Protein 7VQM (pdb70)

Solvent-accessible surface area: 80341 Å² total; per-residue (Å²): 109,85,26,3,3,5,3,82,50,27,167,43,62,58,14,1,17,45,3,33,19,11,17,0,14,10,16,20,0,7,56,23,48,76,75,54,77,18,27,39,134,146,84,132,18,5,22,36,23,98,82,89,183,85,117,77,45,78,20,24,6,32,1,67,67,11,64,52,9,72,4,8,8,1,0,3,34,51,28,67,22,1,40,38,7,35,3,2,0,0,0,8,24,88,18,86,40,104,35,80,134,106,30,65,0,5,0,10,0,13,0,0,13,8,19,0,0,0,1,0,39,26,101,83,34,13,85,22,53,0,1,10,0,4,14,1,16,52,2,24,140,27,25,90,79,140,77,0,13,0,0,0,2,0,8,4,20,20,47,117,52,12,0,25,10,51,7,6,11,12,8,26,7,0,0,0,7,10,48,0,29,2,0,46,3,27,25,16,15,0,23,13,0,17,1,14,6,12,82,125,67,54,162,28,0,77,10,22,0,28,2,18,38,91,70,47,117,31,106,0,28,0,43,1,79,110,0,167,15,119,50,74,41,86,7,79,211,81,0,90,24,126,17,108,12,96,28,152,24,114,65,0,19,18,166,70,39,48,39,4,89,0,40,0,63,2,43,143,5,141,3,95,0,60,1,0,1,8,8,1,52,59,154,41,18,46,0,25,0,24,51,60,32,6,5,0,31,0,0,0,0,5,2,6,12,3,38,48,49,0,12,2,33,20,66,40,21,0,79,39,3,0,32,7,0,104,82,0,24,5,14,0,0,0,0,0,4,0,0,1,4,24,24,1,0,21,5,0,2,129,48,2,0,0,0,0,1,0,0,0,0,7,8,33,6,29,25,147,37,110,102,0,48,54,8,0,78,43,1,0,55,21,0,0,51,9,0,4,0,0,0,0,0,0,0,0,0,0,0,2,25,9,44,102,65,128,42,2,12,92,7,0,92,62,0,51,115,14,0,62,108,37,12,88,21,5,4,0,0,0,1,3,66,56,84,110,144,58,0,85,20,82,18,46,0,18,152,30,2,46,0,2,0,0,4,1,23,0,0,3,90,31,38,51,0,84,41,0,79,147,10,77,31,105,33,59,159,109,41,0,0,0,0,0,9,0,1,0,0,0,22,23,44,62,89,39,69,106,54,29,15,20,0,5,24,0,0,46,30,0,0,71,24,0,11,106,2,0,114,112,16,113,11,11,31,0,0,0,0,11,0,0,5,1,4,26,0,4,27,16,18,13,18,62,22,2,68,7,4,2,6,5,0,0,0,4,14,16,14,28,74,0,83,0,2,105,27,0,67,56,10,0,41,88,18,75,152,151,44,130,49,162,58,223,104,83,25,3,2,5,5,85,54,31,166,44,61,58,14,0,17,44,3,33,20,12,15,0,16,12,15,21,0,9,52,26,57,66,76,52,77,27,24,38,131,137,79,133,20,6,23,37,18,89,83,88,168,83,116,80,46,75,21,26,7,34,1,69,66,12,62,53,9,72,4,8,6,1,0,4,35,52,31,65,26,3,42,37,6,36,7,1,0,0,0,9,23,88,18,97,42,101,36,81,137,107,35,56,0,1,0,11,0,13,0,0,12,7,24,0,0,0,1,0,40,23,98,84,33,13,87,22,53,0,2,9,0,5,12,1,15,46,2,23,142,25,25,92,81,152,80,0,11,0,1,0,2,0,9,3,25,18,41,112,58,14,0,23,12,53,8,6,10,11,10,27,8,0,0,0,7,10,46,0,30,2,1,50,2,27,26,18,11,0,22,13,0,14,0,10,10,14,111,111,58,48,142,25,4,95,8,20,0,28,2,14,35,88,69,42,91,33,103,0,33,5,44,1,58,107,25,185,14,113,32,78,54,88,4,78,195,81,0,87,25,123,12,106,39,91,36,226,22,94,58,0,11,23,145,53,39,51,38,6,87,0,50,0,65,3,46,131,4,151,5,94,1,54,1,1,3,9,17,12,77,55,152,36,21,49,0,19,0,23,52,63,39,4,8,0,27,0,0,0,1,6,2,7,13,3,39,46,52,0,11,2,32,21,67,36,18,0,82,42,3,0,29,7,0,104,80,0,24,7,13,0,1,0,0,0,3,0,1,1,4,22,23,2,0,20,4,0,3,133,52,6,2,0,0,0,0,0,1,0,0,10,11,34,4,28,25,152,40,109,102,0,50,56,8,0,76,43,1,0,50,21,1,0,48,8,0,2,0,1,0,0,0,0,0,1,0,1,0,2,24,12,48,109,64,147,40,1,17,96,6,0,94,72,0,52,121,20,0,58,95,40,11,68,22,8,7,0,0,0,1,4,65,57,72,104,140,57,1,92,24,91,23,51,0,15,153,28,3,53,0,4,0,0,5,2,24,0,0,2,89,33,41,45,0,85,44,0,79,139,6,80,30,110,29,72,147,106,41,0,0,0,0,0,8,0,1,0,0,0,25,24,44,59,89,36,72,102,60,28,18,18,0,5,24,0,0,46,30,0,0,79,21,0,12,110,2,0,108,115,16,117,12,10,27,0,0,0,0,13,0,1,5,1,3,29,0,3,28,15,19,18,16,62,22,2,70,6,4,1,6,6,0,0,1,4,13,14,17,29,91,1,82,0,4,104,26,0,71,61,11,0,56,83,14,55,163,142,44,101,50,168,55,154,103,83,27,2,3,6,4,83,52,26,170,46,63,56,16,0,18,44,2,34,20,11,13,0,17,9,18,22,0,9,56,31,57,79,80,54,77,20,27,39,130,141,75,156,19,6,21,37,21,101,92,90,188,77,103,75,54,83,22,24,7,34,1,70,68,11,62,50,10,66,3,8,8,0,0,4,37,51,30,62,28,1,35,40,7,31,7,1,0,0,0,8,25,85,18,88,39,100,38,75,136,107,31,64,0,2,0,9,0,13,0,0,12,7,22,0,0,0,1,0,42,24,105,79,31,19,82,19,55,0,2,11,0,3,14,1,16,47,2,22,135,26,24,99,76,141,78,0,10,0,0,0,2,0,10,4,25,20,46,115,58,13,0,24,12,51,7,6,10,10,7,28,7,0,0,0,8,12,44,0,29,2,0,50,2,28,26,18,13,0,22,14,0,18,0,12,7,12,93,115,64,53,162,27,0,72,12,24,0,28,3,16,40,89,74,42,117,36,107,2,21,1,40,1,67,105,3,165,10,117,53,81,43,86,2,84,208,85,0,90,19,128,15,116,11,108,27,163,19,97,59,0,14,16,148,59,38,43,41,7,90,1,53,0,78,0,40,134,5,158,6,100,0,58,0,0,2,7,8,8,74,58,150,33,16,44,0,24,0,23,52,68,39,5,5,0,25,0,0,0,0,4,2,6,14,3,33,48,52,0,16,1,33,22,66,41,19,1,90,40,3,0,32,5,0,101,85,0,24,5,17,0,0,0,1,0,4,0,2,1,4,23,19,2,0,21,7,0,2,141,52,2,0,0,0,0,1,0,0,0,0,8,10,33,8,29,25,147,37,106,110,0,49,53,9,0,80,39,0,0,55,21,0,0,52,9,0,4,0,0,0,0,0,0,0,0,0,0,0,2,23,10,46,101,65,149,38,1,15,97,7,0,77,72,0,49,122,26,0,60,126,39,13,68,28,8,8,0,0,0,1,3,62,64,82,111,123,58,0,92,21,85,18,52,0,8,143,29,4,44,0,2,0,0,6,4,23,1,0,3,89,45,39,48,0,84,68,0,70,126,6,77,35,102,33,57,157,107,35,0,1,0,0,0,8,0,2,0,0,0,22,22,44,66,94,36,76,108,50,32,16,18,0,7,23,0,0,46,33,1,0,75,19,1,10,113,2,0,111,115,15,117,9,11,33,0,0,0,0,11,0,0,4,1,3,25,0,4,28,16,19,14,19,65,22,2,65,8,6,1,5,5,0,0,0,4,16,15,13,29,71,1,79,0,4,104,27,0,72,59,10,0,48,80,19,58,149,158,43,114,47,152,36,172,112,75,20,3,1,5,4,85,53,22,171,49,59,60,13,1,17,41,3,33,26,13,15,0,14,10,18,19,0,8,54,22,46,68,82,55,75,18,15,42,137,146,74,120,17,6,20,31,21,105,87,92,186,71,104,82,50,77,18,24,6,36,1,66,70,10,64,53,10,65,4,10,6,1,0,3,34,49,29,62,30,2,43,42,6,32,7,1,0,0,0,6,24,90,19,86,35,101,38,77,133,106,37,58,0,2,0,12,0,12,0,0,10,7,26,0,0,0,2,0,37,26,98,80,26,18,89,22,51,0,1,8,1,5,14,2,14,51,1,26,136,32,23,96,78,148,72,0,11,0,0,0,3,0,10,3,26,22,43,121,54,13,0,22,14,49,7,7,10,8,9,27,7,0,0,0,8,9,46,0,32,1,0,45,2,26,26,16,14,0,26,12,0,14,2,9,6,15,124,103,67,61,168,30,0,100,8,18,0,22,3,19,39,86,71,46,121,37,105,1,26,0,40,2,76,102,14,189,17,118,47,85,42,71,4,54,189,77,0,79,15,113,16,112,10,102,30,211,13,86,53,0,11,16,119,53,40,47,43,5,90,1,50,0,82,2,41,136,6,150,4,89,0,56,2,0,4,7,19,13,77,61,149,34,18,48,0,23,0,27,49,56,42,4,6,0,24,0,0,0,0,6,2,6,12,2,32,48,47,0,14,1,30,20,62,42,19,0,86,39,4,0,30,6,0,102,78,0,24,7,16,0,0,0,1,0,2,0,1,1,4,25,21,1,0,20,4,0,2,131,52,6,3,0,0,0,1,0,0,0,0,8,9,31,5,26,25,149,36,110,101,0,47,56,8,0,80,40,1,0,57,22,0,0,47,7,0,2,0,0,0,0,0,0,0,0,0,1,0,2,27,12,51,109,67,160,39,1,28,98,7,0,88,67,0,55,120,19,0,59,103,35,11,67,24,6,10,0,0,0,0,2,60,59,86,94,126,64,0,94,19,93,20,42,0,17,138,23,3,49,0,4,0,0,6,1,21,0,0,3,86,26,38,40,0,73,62,0,78,149,5,78,33,112,27,72,149,113,40,0,1,0,0,0,8,0,1,0,0,0,22,22,48,62,93,35,75,109,42,32,17,17,0,7,24,0,0,46,28,0,0,74,22,0,13,108,2,0,108,117,11,114,13,10,32,0,0,0,0,11,1,0,6,1,3,28,0,4,29,15,21,15,16,65,21,2,68,8,8,2,6,5,0,0,0,3,15,14,16,30,85,0,84,0,4,103,26,0,73,59,8,0,44,93,12,44,168,152,47,100,40,166,57,187

CATH classification: 2.60.120.260 (+2 more: 2.60.40.10, 3.20.20.80)

Secondary structure (DSSP, 8-state):
-PPPTTGGGS-EEE--EEEEEEEETT-TTTB-TTT--BGGG---SGGG----SSTT---S--GGGSEEEEESS-STTS-GGGTT--SEEEEEEEE-----TT-EEEEEES--BSEEEEEETTEEEEEEE-SSS-EEEE-GGG--SS-EEEEEEEE----TTSSS-S--SS----B--S-EEEEEE-SEEEEEEEEEEETTEEEEEEEEEEEEES----EEEEEEGGGTEEEEEE--TT-EEEEEEE--PPPPBTTB---EEEEEEETTEEEEEEE----EEEETTEEEETTEEE-EEEEEE-SEETTTTEE--SHHHHHHHHHHHHHTT-SEEEE-SSPPPTHHHHHHHHHT-EEEEE---BSS--TT-HHHHHHHHHHHHHHHHHHTT-SSEEEEEEEES----HHHHHHHHHHHHHHHHH--SSEEEEEEE-B--EEB---GGGGG-SSEEEE--TTTTSS-TTHHHH-EE---TTS-EEEEE----B-TT----TTSTBSHHHHHHHHHHHHHHHTT-TTEEEE--S-SB-EE-TT---TTTTTTEE---SB-TTSPBPHHHHHHHHHHHHHHHHT-----/-PPPTTGGGS--EE--EEEEEEE-TT-TTTB-TTT--BGGG---SGGG----SSTT---S--GGGS-EEEESS-SGGG-TTTTT--SEEEEEEEE-----TT-EEEEEES-EESEEEEEETTEEEEEEE-SSS-EEEE-GGG--SS-EEEEEEEE----TTSSS-S--SS----EE-S-EEEEEE-SEEEEEEEEEEETTEEEEEEEEEEEEES----EEEEEEGGGTEEEEEE--TTSEEEEEEE--PPPP-SSS---EEEEEEETTEEEEEEE----EEEETTEEEETTEEE-EEEEEE-SEETTTTEE--SHHHHHHHHHHHHHTT-SEEEE-SSPPPTHHHHHHHHHT-EEEEE---BSS--TT-HHHHHHHHHHHHHHHHHHTT-TTEEEEEEEES----HHHHHHHHHHHHHHHHH--SSEEEEEE--B--EEB---GGGGG-SSEEEE--TTTTSS-TTHHHH-EE---TTS-EEEEE----B-TT----TTSTBSHHHHHHHHHHHHHHHTT-TTEEEE--S-SB-EE-TT---TTTTTTEE---SB-TTS-B-HHHHHHHHHHHHHHHHT-----/----TTGGGS--EE--EEEEEEE-TT-TTTB-TTT--BGGG---SGGG----SSTT---S--GGGSEEEEESS-SGGG-GGGTT--SEEEEEEEE-----TT-EEEEEES-EESEEEEEETTEEEEEEE-SSS-EEEE-TTT--SS-EEEEEEEE----TTSSS-S--SS----EE-S-EEEEEE-SEEEEEEEEEE-TT-TTEEEEEEEEEES----EEEEEEGGGTEEEEEE--TTSEEEEEEE---PPPBTTB---EEEEEEETTEEEEEEE----EEEETTEEEETTEEE-EE--EE-SEETTTTEE--SHHHHHHHHHHHHHTT-SEEEE-SSPPPTHHHHHHHHHT-EEEEE---BSS--TT-HHHHHHHHHHHHHHHHHHTT-TTEEEEEEEES----HHHHHHHHHHHHHHHHH--SSEEEEEE--B--EEB---GGGGG-SSEEEE--TTTTSS-GGGGGG-EE---SSS-EEEEE----B-TT----TTSTBSHHHHHHHHHHHHHHHHT-TTEEEE--S-SB-EE-TT---TTTTTTEE---SB-TTS-B-THHHHHHHHHHHHHHHT-----/----TTGGGS--EE--EEEEEEE-TT-TTTB-TTT--BGGG---SGGG----SSTT---S--GGGSEEEEESS-STTT-GGGTT--SEEEEEEEE-----TT-EEEEEES--BSEEEEEETTEEEEEEE-SSS-EEEE-TTT--SS-EEEEEEEE----TTSSS-S--SS----B--S-EEEEEE-SEEEEEE--EEETTEEEEEEEEEEEEES---SEEEEEEGGGTEEEEEE--TTSEEEEEEE--PPPPBTTB---EEEEEEETTEEEEEEE----EEEETTEEEETTEE--EEEEEE-SEETTTTEE--SHHHHHHHHHHHHHTT-SEEEE-SSPPPTHHHHHHHHHT-EEEEE---BSS--TT-HHHHHHHHHHHHHHHHHHTT-SSEEEEEEEES----HHHHHHHHHHHHHHHHH--SSEEEEEB--B--EEB---GGGGT-SSEEEE--HHHHSS-GGGGGG-EE---SSS-EEEEE----B-TT----TTSTBSHHHHHHHHHHHHHHHHT-TTEEEE--S-SB-EE-TT---TTTTTTEE---SB-TTS-B-HHHHHHHHHHHHHHHHT-----

InterPro domains:
  IPR006101 Glycoside hydrolase, family 2 [PR00132] (119-134)
  IPR006101 Glycoside hydrolase, family 2 [PR00132] (297-311)
  IPR006101 Glycoside hydrolase, family 2 [PR00132] (329-347)
  IPR006101 Glycoside hydrolase, family 2 [PR00132] (395-410)
  IPR006102 Glycoside hydrolase family 2, immunoglobulin-like beta-sandwich [PF00703] (195-286)
  IPR006103 Glycoside hydrolase family 2, catalytic domain [PF02836] (289-585)
  IPR006104 Glycosyl hydrolases family 2, sugar binding domain [PF02837] (16-193)
  IPR008979 Galactose-binding-like domain superfamily [SSF49785] (6-193)
  IPR013783 Immunoglobulin-like fold [G3DSA:2.60.40.10] (194-286)
  IPR017853 Glycoside hydrolase superfamily [SSF51445] (288-586)
  IPR023232 Glycoside hydrolase, family 2, active site [PS00608] (395-409)
  IPR036156 Beta-Galactosidase/glucuronidase domain superfamily [SSF49303] (195-287)
  IPR051913 Glycosyl Hydrolase 2 Domain-Containing Protein [PTHR42732] (10-587)

Sequence (2336 aa):
TPLLQNVYNRESTLLNGNWKYVIDPYETGYRNHRNWIPFDQMAKPYYTDKVIKERWDRVEYNFNTSAEIKVPGDWNSQDRMLLYYEGSLWYRTKFDYTITDNNRLFIYFGAANYQTDVYVNGQKVGQHLGGFDPFNFDITNVVKPKDNSLMVRVDNRREKHRVPNYTTDWWNYGGITRDVKLVEVPSTYIQDYAIQLDKDNPKNIKGYVQLAGSSLETNVSINIPEAKINFSTTTDRTGRVHFEIPAKIKKWYPKRPKLYDVQIQAGNDKLEDQIGLRTIETKGADILLNGQSIFLRGISLHEENPIKIGRARSIEDAQMQMGWAKELNCNFIRLAHYPHNENMPRLADKLGLLLWEEIPVYWGIDYENPEAFAQAKSQLETMVHRDKNRASVIVWSVANETPDTESRLEFLRQLKKIAIDIDNTRFISAALERNEDVVKIPDPFAEDVDMLACNEYIGWYSGLPEKCDKVTWQLPEDKPFFVSEFGGGALYNHHGDKLTRWTEEYQEYLYQEQIKMLKKIPTLRGMTPWILVDFRSPRRNLPIIQDGWNRKGLISDGGFKKKAFHVLKAYYDEMEKKYNYQIKTPLLQNVYNRESTLLNGNWKYVIDPYETGYRNHRNWIPFDQMAKPYYTDKVIKERWDRVEYNFNTSAEIKVPGDWNSQDRMLLYYEGSLWYRTKFDYTITDNNRLFIYFGAANYQTDVYVNGQKVGQHLGGFDPFNFDITNVVKPKDNSLMVRVDNRREKHRVPNYTTDWWNYGGITRDVKLVEVPSTYIQDYAIQLDKDNPKNIKGYVQLAGSSLETNVSINIPEAKINFSTTTDRTGRVHFEIPAKIKKWYPKRPKLYDVQIQAGNDKLEDQIGLRTIETKGADILLNGQSIFLRGISLHEENPIKIGRARSIEDAQMQMGWAKELNCNFIRLAHYPHNENMPRLADKLGLLLWEEIPVYWGIDYENPEAFAQAKSQLETMVHRDKNRASVIVWSVANETPDTESRLEFLRQLKKIAIDIDNTRFISAALERNEDVVKIPDPFAEDVDMLACNEYIGWYSGLPEKCDKVTWQLPEDKPFFVSEFGGGALYNHHGDKLTRWTEEYQEYLYQEQIKMLKKIPTLRGMTPWILVDFRSPRRNLPIIQDGWNRKGLISDGGFKKKAFHVLKAYYDEMEKKYNYQIKTPLLQNVYNRESTLLNGNWKYVIDPYETGYRNHRNWIPFDQMAKPYYTDKVIKERWDRVEYNFNTSAEIKVPGDWNSQDRMLLYYEGSLWYRTKFDYTITDNNRLFIYFGAANYQTDVYVNGQKVGQHLGGFDPFNFDITNVVKPKDNSLMVRVDNRREKHRVPNYTTDWWNYGGITRDVKLVEVPSTYIQDYAIQLDKDNPKNIKGYVQLAGSSLETNVSINIPEAKINFSTTTDRTGRVHFEIPAKIKKWYPKRPKLYDVQIQAGNDKLEDQIGLRTIETKGADILLNGQSIFLRGISLHEENPIKIGRARSIEDAQMQMGWAKELNCNFIRLAHYPHNENMPRLADKLGLLLWEEIPVYWGIDYENPEAFAQAKSQLETMVHRDKNRASVIVWSVANETPDTESRLEFLRQLKKIAIDIDNTRFISAALERNEDVVKIPDPFAEDVDMLACNEYIGWYSGLPEKCDKVTWQLPEDKPFFVSEFGGGALYNHHGDKLTRWTEEYQEYLYQEQIKMLKKIPTLRGMTPWILVDFRSPRRNLPIIQDGWNRKGLISDGGFKKKAFHVLKAYYDEMEKKYNYQIKTPLLQNVYNRESTLLNGNWKYVIDPYETGYRNHRNWIPFDQMAKPYYTDKVIKERWDRVEYNFNTSAEIKVPGDWNSQDRMLLYYEGSLWYRTKFDYTITDNNRLFIYFGAANYQTDVYVNGQKVGQHLGGFDPFNFDITNVVKPKDNSLMVRVDNRREKHRVPNYTTDWWNYGGITRDVKLVEVPSTYIQDYAIQLDKDNPKNIKGYVQLAGSSLETNVSINIPEAKINFSTTTDRTGRVHFEIPAKIKKWYPKRPKLYDVQIQAGNDKLEDQIGLRTIETKGADILLNGQSIFLRGISLHEENPIKIGRARSIEDAQMQMGWAKELNCNFIRLAHYPHNENMPRLADKLGLLLWEEIPVYWGIDYENPEAFAQAKSQLETMVHRDKNRASVIVWSVANETPDTESRLEFLRQLKKIAIDIDNTRFISAALERNEDVVKIPDPFAEDVDMLACNEYIGWYSGLPEKCDKVTWQLPEDKPFFVSEFGGGALYNHHGDKLTRWTEEYQEYLYQEQIKMLKKIPTLRGMTPWILVDFRSPRRNLPIIQDGWNRKGLISDGGFKKKAFHVLKAYYDEMEKKYNYQIK

Nearest PDB structures (foldseek):
  7vqm-assembly2_D  TM=1.001E+00  e=0.000E+00  Aquimarina sp.
  6d1n-assembly1_A  TM=9.797E-01  e=4.550E-88  Bacteroides uniformis
  6d89-assembly1_B  TM=9.800E-01  e=3.521E-85  Bacteroides uniformis
  6d89-assembly1_A  TM=9.779E-01  e=4.967E-85  Bacteroides uniformis
  6ncz-assembly1_C  TM=9.141E-01  e=6.749E-68  Fusicatenibacter saccharivorans

Radius of gyration: 40.16 Å; Cα contacts (8 Å, |Δi|>4): 5932; chains: 4; bounding box: 90×115×117 Å

Organism: NCBI:txid1872586

B-factor: mean 22.78, std 10.11, range [2.88, 105.36]

Foldseek 3Di:
DAAFAPVVFFDWAWPWDKWQKDFDAQCQQAADNPPRHGVQVPLRHVLLQDDDPDPPDDRPDHSPPGDIDGPPFFRLLGDVVNVQDAFKMKTKDWDFDDAPDQWWKKKKAQFFAAKKFKHKNSHTFDIAGHGGFMDIGTCRVPDDRGTIMIMIMWGNHADQLHQVHDDDQAGSRGGRHEIIIMGIFGQKEFRAKFWEQDLVHNQKTKMKTAIDGDQLWWKKWKDQPQFVDTDIDTDDRRNIDIDIGGTNDAAAALVRLQWTWMWIDTDPYIGTDTFGYWAWADFFLFTQINHAGAFFLEAEDEQAQLLSLTGHYDLVSLCLLVVLCVVLVGQEYEYDAAAHRPSNLVVCSVNRHAYAHHGRQEEPRVLVDVSSLVSLLVRLLSRCRHCSRRPSYAEYASEEAYDQDPSVLVSSLVSLVSSCVSPVRHWYHYEAEWDDLETEGPRPCCVVTQAREYEDACCEPNHNLVVLVSYHYDYRSGHAYEHAEYFFAAAPPQDDDLPPHRHLSVRLSSLLSNLVSQVVPPSYRYYHYPHQEKHFGPVQCDPPRAPRIRRRHCAYSNGHGGNNSVVSSVVSVVSCVVSDDDRD/DAAFAPVVFADWAWPWFKWQKDADACCQQQADNPPRHGPLVPLRRCLLQDDDPDPPDDRPDHSPPGDIDGPPFFPLLGDVVCVQDAFKMKTKDWDFDDAPDLWWKKKKALFFAAWKWKHKNSHTFDIDGHGGFMDMGGCRVPDDRGTIIIMMMWGNHADQLHQVHDDDQAGSRGTRHEIITMGIAGQKEFRAKFFAADLVHNQWGWMKTAIDGDQLWWKKWKDQPVFVFIDIDTDDRRSMDIDTGGTVDAAAALVRLQWTWMWIDTDHYIGIDTFGYWAWAFFFLFIDINHAGAFFLEAEDEQAQLVSQTGHYDLVSLVVVVVLCVVLVGQEYEYHAAHHRVSNLVVCSVNRHAYEHHHRQEEDRPLVDPSSLVSLLVRLLSRCRHCVRRPRYQEYASEEEYDLDPSVLVSSVVSLCSNCVSHVRHWYHYAYEWDDCETHDPRPCCVVTQAAEYEDACCEPNDNLVVLQSYYYDDRRGHAYEHAEYFFAAAPPQADDLRPHNHLNVRLSNLLSNLVSLVPDPSYRYYHYPHQEWHFGPVQCPPPRAVRIRRRHCAYSNGHGGNNSVVSSVVSVVSCVVSPDDRD/DFAFEPVVFFDWAWPWDKWFKDDDAQCQQAADNPPRHGPQVPLSHVLLQDDDPDPPDDRPDHSVPGDIDGPPFFRLLGDVVNVQDAFKMKTKDWDAADAPDLWWKKKKAQFFAAKKFKHKNSHTFDIDGHGGFMDITTCRVRDDRGGIMIMIMWGNHADQLHQVHDDDQAGSGGDRNEIITMGIFGQKEFRAKFWEQPLVHNQKTWIKTFIDGDQLWWKKWKDQPVFRWTDIDTDDPRNIDIDITGTVQQAAALVCLQWTWIWIDTDPYIGTDTFGYWAWAAFFLFIAINHAGAFFLEAEDEQAQLQSQTGHYDLVSLCLLVVLCVVLPGLEYEYHAAAHRPSNLVVCSVNRHAYAHHTRQEEPRPLVDVSSLVSLLVRLLSRCRHCVRRPRYAEYASYEAYDQDPSVLVSSVVSLVSSCVSPVRHWYHHAAEWDDLETEGPRPCCVVTQAREYEDACCEPNHNLVVLQSYHYDDRRGHAYEHAEYFFFAAAPQDDDLRPGNHLNVRLSNLQSNVVNQVVDPSYRYYHYPHQEKHFGPVQVDPPRAPRIRRRHCAYSNGHGRNNSVSSSVVSVVSCVVSPDDRD/DAAFEQCVQFDWAFPWFKWFKDAQAQCQQQADNPPRHGPQVPLRHVLLQDDDPDPPDDRPDHSPPGDIDGPPFFPLLGDVVNVQDAFKMKTKDWDFDDAPDLWWKKKKAQFFAAKKWKHKNSHTFDIAGHGHFMDITTCRVRDDRGTIIIIIMWGNHADQQHQVHDDDQAGSRGTRHEIIIMGIGGQKEFRAKAFEADLVHNQWTWMKTAIDGDALWWKKWKDQVVQVWTDIDTADRRNMDIDIGGGVAAAAALVRLQWTWMWIDTDPYIGIDTFGYWAWAAFFLFTQINHAGAFFLEAEDEQAQLQSQTGHYDLVSLCLLVVLCVVLVGQEYEYHAAHGHPSNLVVCSVNRHAYAHHGSQEENRPLVDPSSLVSLLVRLLSRCRHCVRRSRYAEYASEAAYDLDPSVLVSSVVSLVSNCVSPVRHWYHYAAEWDDLETHGPRPCCVVTQAAEYEDACCAPNHNLVRLVSHDYDDRSRHAYEHAEYFFAAAPPQDDDLRPHNHLNVRLSNLLSNCVNLVPPPSHRYYHYPHQEWHFGPVFVPPPRAVRIPRRHCAYSNGHGGNNSVVSSVVSVVSCVVSPDDRD

Structure (mmCIF, N/CA/C/O backbone):
data_7VQM
#
_entry.id   7VQM
#
_cell.length_a   83.413
_cell.length_b   154.006
_cell.length_c   115.925
_cell.angle_alpha   90.000
_cell.angle_beta   109.780
_cell.angle_gamma   90.000
#
_symmetry.space_group_name_H-M   'P 1 21 1'
#
loop_
_entity.id
_entity.type
_entity.pdbx_description
1 polymer 'GH2 beta-galacturonate AqGalA'
2 non-polymer 'CHLORIDE ION'
3 non-polymer 'beta-D-galactopyranuronic acid'
4 water water
#
loop_
_atom_site.group_PDB
_atom_site.id
_atom_site.type_symbol
_atom_site.label_atom_id
_atom_site.label_alt_id
_atom_site.label_comp_id
_atom_site.label_asym_id
_atom_site.label_entity_id
_atom_site.label_seq_id
_atom_site.pdbx_PDB_ins_code
_atom_site.Cartn_x
_atom_site.Cartn_y
_atom_site.Cartn_z
_atom_site.occupancy
_atom_site.B_iso_or_equiv
_atom_site.auth_seq_id
_atom_site.auth_comp_id
_atom_site.auth_asym_id
_atom_site.auth_atom_id
_atom_site.pdbx_PDB_model_num
ATOM 1 N N . THR A 1 2 ? -13.218 -5.266 43.847 1.00 26.83 29 THR A N 1
ATOM 2 C CA . THR A 1 2 ? -13.600 -3.921 43.302 1.00 27.33 29 THR A CA 1
ATOM 3 C C . THR A 1 2 ? -12.339 -3.078 43.139 1.00 25.75 29 THR A C 1
ATOM 4 O O . THR A 1 2 ? -11.739 -2.677 44.140 1.00 24.02 29 THR A O 1
ATOM 8 N N . PRO A 1 3 ? -11.926 -2.729 41.894 1.00 23.49 30 PRO A N 1
ATOM 9 C CA . PRO A 1 3 ? -10.616 -2.114 41.670 1.00 21.81 30 PRO A CA 1
ATOM 10 C C . PRO A 1 3 ? -10.410 -0.858 42.525 1.00 20.03 30 PRO A C 1
ATOM 11 O O . PRO A 1 3 ? -11.334 -0.124 42.750 1.00 22.28 30 PRO A O 1
ATOM 15 N N . LEU A 1 4 ? -9.186 -0.653 42.978 1.00 19.26 31 LEU A N 1
ATOM 16 C CA . LEU A 1 4 ? -8.796 0.502 43.811 1.00 19.28 31 LEU A CA 1
ATOM 17 C C . LEU A 1 4 ? -8.831 1.783 42.982 1.00 19.56 31 LEU A C 1
ATOM 18 O O . LEU A 1 4 ? -8.155 1.819 41.929 1.00 18.46 31 LEU A O 1
ATOM 23 N N . LEU A 1 5 ? -9.553 2.794 43.487 1.00 20.06 32 LEU A N 1
ATOM 2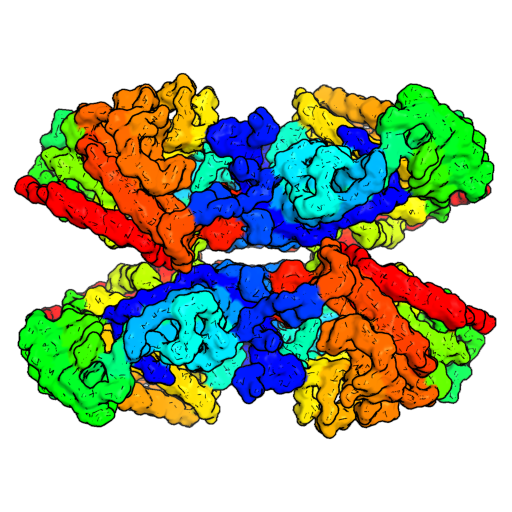4 C CA . LEU A 1 5 ? -9.601 4.161 42.910 1.00 19.94 32 LEU A CA 1
ATOM 25 C C . LEU A 1 5 ? -8.246 4.830 43.113 1.00 20.04 32 LEU A C 1
ATOM 26 O O . LEU A 1 5 ? -7.835 5.014 44.268 1.00 19.80 32 LEU A O 1
ATOM 31 N N . GLN A 1 6 ? -7.581 5.142 42.003 1.00 19.93 33 GLN A N 1
ATOM 32 C CA . GLN A 1 6 ? -6.295 5.876 41.972 1.00 18.95 33 GLN A CA 1
ATOM 33 C C . GLN A 1 6 ? -6.523 7.309 42.450 1.00 18.74 33 GLN A C 1
ATOM 34 O O . GLN A 1 6 ? -7.439 7.973 41.938 1.00 19.63 33 GLN A O 1
ATOM 40 N N . ASN A 1 7 ? -5.703 7.754 43.393 1.00 18.50 34 ASN A N 1
ATOM 41 C CA . ASN A 1 7 ? -5.541 9.184 43.744 1.00 18.97 34 ASN A CA 1
ATOM 42 C C . ASN A 1 7 ? -6.801 9.724 44.417 1.00 18.58 34 ASN A C 1
ATOM 43 O O . ASN A 1 7 ? -7.108 10.932 44.245 1.00 18.42 34 ASN A O 1
ATOM 48 N N . VAL A 1 8 ? -7.489 8.879 45.186 1.00 18.13 35 VAL A N 1
ATOM 49 C CA . VAL A 1 8 ? -8.540 9.346 46.136 1.00 17.67 35 VAL A CA 1
ATOM 50 C C . VAL A 1 8 ? -7.890 10.382 47.073 1.00 16.57 35 VAL A C 1
ATOM 51 O O . VAL A 1 8 ? -8.593 11.287 47.555 1.00 15.54 35 VAL A O 1
ATOM 55 N N . TYR A 1 9 ? -6.579 10.278 47.290 1.00 16.14 36 TYR A N 1
ATOM 56 C CA . TYR A 1 9 ? -5.801 11.218 48.135 1.00 17.06 36 TYR A CA 1
ATOM 57 C C . TYR A 1 9 ? -6.173 12.655 47.774 1.00 17.01 36 TYR A C 1
ATOM 58 O O . TYR A 1 9 ? -6.233 13.489 48.674 1.00 17.71 36 TYR A O 1
ATOM 67 N N . ASN A 1 10 ? -6.409 12.913 46.491 1.00 17.78 37 ASN A N 1
ATOM 68 C CA . ASN A 1 10 ? -6.672 14.264 45.931 1.00 18.02 37 ASN A CA 1
ATOM 69 C C . ASN A 1 10 ? -8.144 14.457 45.553 1.00 17.77 37 ASN A C 1
ATOM 70 O O . ASN A 1 10 ? -8.469 15.545 45.065 1.00 18.78 37 ASN A O 1
ATOM 75 N N . ARG A 1 11 ? -9.000 13.452 45.699 1.00 18.77 38 ARG A N 1
ATOM 76 C CA . ARG A 1 11 ? -10.446 13.597 45.372 1.00 19.68 38 ARG A CA 1
ATOM 77 C C . ARG A 1 11 ? -11.179 14.129 46.599 1.00 21.00 38 ARG A C 1
ATOM 78 O O . ARG A 1 11 ? -10.701 13.924 47.725 1.00 20.28 38 ARG A O 1
ATOM 86 N N . GLU A 1 12 ? -12.323 14.764 46.374 1.00 23.26 39 GLU A N 1
ATOM 87 C CA . GLU A 1 12 ? -13.148 15.324 47.467 1.00 23.85 39 GLU A CA 1
ATOM 88 C C . GLU A 1 12 ? -13.879 14.172 48.156 1.00 21.51 39 GLU A C 1
ATOM 89 O O . GLU A 1 12 ? -14.565 13.390 47.465 1.00 21.55 39 GLU A O 1
ATOM 95 N N . SER A 1 13 ? -13.739 14.087 49.475 1.00 19.85 40 SER A N 1
ATOM 96 C CA . SER A 1 13 ? -14.267 12.963 50.285 1.00 19.48 40 SER A CA 1
ATOM 97 C C . SER A 1 13 ? -15.023 13.502 51.502 1.00 19.93 40 SER A C 1
ATOM 98 O O . SER A 1 13 ? -14.708 14.610 51.970 1.00 20.88 40 SER A O 1
ATOM 101 N N . THR A 1 14 ? -15.993 12.730 51.986 1.00 19.36 41 THR A N 1
ATOM 102 C CA . THR A 1 14 ? -16.681 12.966 53.274 1.00 18.69 41 THR A CA 1
ATOM 103 C C . THR A 1 14 ? -16.074 11.972 54.263 1.00 18.44 41 THR A C 1
ATOM 104 O O . THR A 1 14 ? -16.290 10.743 54.094 1.00 17.57 41 THR A O 1
ATOM 108 N N . LEU A 1 15 ? -15.301 12.481 55.225 1.00 17.31 42 LEU A N 1
ATOM 109 C CA . LEU A 1 15 ? -14.641 11.637 56.253 1.00 15.96 42 LEU A CA 1
ATOM 110 C C . LEU A 1 15 ? -15.720 11.080 57.175 1.00 15.33 42 LEU A C 1
ATOM 111 O O . LEU A 1 15 ? -16.614 11.849 57.558 1.00 13.68 42 LEU A O 1
ATOM 116 N N . LEU A 1 16 ? -15.640 9.787 57.491 1.00 15.22 43 LEU A N 1
ATOM 117 C CA . LEU A 1 16 ? -16.532 9.138 58.487 1.00 14.92 43 LEU A CA 1
ATOM 118 C C . LEU A 1 16 ? -15.771 8.964 59.804 1.00 14.45 43 LEU A C 1
ATOM 119 O O . LEU A 1 16 ? -16.311 8.289 60.711 1.00 15.00 43 LEU A O 1
ATOM 124 N N . ASN A 1 17 ? -14.587 9.577 59.912 1.00 14.30 44 ASN A N 1
ATOM 125 C CA . ASN A 1 17 ? -13.774 9.603 61.156 1.00 14.55 44 ASN A CA 1
ATOM 126 C C . ASN A 1 17 ? -14.628 10.175 62.291 1.00 14.81 44 ASN A C 1
ATOM 127 O O . ASN A 1 17 ? -15.479 11.060 62.010 1.00 14.90 44 ASN A O 1
ATOM 132 N N . GLY A 1 18 ? -14.418 9.666 63.509 1.00 14.35 45 GLY A N 1
ATOM 133 C CA . GLY A 1 18 ? -15.098 10.141 64.723 1.00 14.31 45 GLY A CA 1
ATOM 134 C C . GLY A 1 18 ? -15.114 9.100 65.822 1.00 14.46 45 GLY A C 1
ATOM 135 O O . GLY A 1 18 ? -14.185 8.267 65.901 1.00 14.58 45 GLY A O 1
ATOM 136 N N . ASN A 1 19 ? -16.118 9.187 66.691 1.00 14.47 46 ASN A N 1
ATOM 137 C CA . ASN A 1 19 ? -16.369 8.173 67.738 1.00 13.83 46 ASN A CA 1
ATOM 138 C C . ASN A 1 19 ? -17.392 7.219 67.133 1.00 13.62 46 ASN A C 1
ATOM 139 O O . ASN A 1 19 ? -18.423 7.701 66.668 1.00 13.42 46 ASN A O 1
ATOM 144 N N . TRP A 1 20 ? -17.081 5.926 67.088 1.00 13.63 47 TRP A N 1
ATOM 145 C CA . TRP A 1 20 ? -18.029 4.891 66.610 1.00 13.80 47 TRP A CA 1
ATOM 146 C C . TRP A 1 20 ? -18.452 4.002 67.783 1.00 13.60 47 TRP A C 1
ATOM 147 O O . TRP A 1 20 ? -17.687 3.858 68.746 1.00 12.77 47 TRP A O 1
ATOM 158 N N . LYS A 1 21 ? -19.641 3.414 67.673 1.00 13.76 48 LYS A N 1
ATOM 159 C CA . LYS A 1 21 ? -20.116 2.361 68.600 1.00 14.06 48 LYS A CA 1
ATOM 160 C C . LYS A 1 21 ? -19.218 1.144 68.378 1.00 13.75 48 LYS A C 1
ATOM 161 O O . LYS A 1 21 ? -18.659 1.037 67.289 1.00 15.37 48 LYS A O 1
ATOM 167 N N . TYR A 1 22 ? -19.054 0.277 69.364 1.00 13.07 49 TYR A N 1
ATOM 168 C CA . TYR A 1 22 ? -18.252 -0.955 69.195 1.00 13.32 49 TYR A CA 1
ATOM 169 C C . TYR A 1 22 ? -18.687 -2.016 70.202 1.00 12.64 49 TYR A C 1
ATOM 170 O O . TYR A 1 22 ? -19.158 -1.673 71.296 1.00 12.31 49 TYR A O 1
ATOM 179 N N . VAL A 1 23 ? -18.561 -3.282 69.797 1.00 12.77 50 VAL A N 1
ATOM 180 C CA . VAL A 1 23 ? -18.800 -4.484 70.654 1.00 12.49 50 VAL A CA 1
ATOM 181 C C . VAL A 1 23 ? -17.615 -5.416 70.450 1.00 12.91 50 VAL A C 1
ATOM 182 O O . VAL A 1 23 ? -17.364 -5.750 69.288 1.00 13.66 50 VAL A O 1
ATOM 186 N N . ILE A 1 24 ? -16.957 -5.867 71.521 1.00 13.32 51 ILE A N 1
ATOM 187 C CA . ILE A 1 24 ? -15.899 -6.923 71.412 1.00 13.69 51 ILE A CA 1
ATOM 188 C C . ILE A 1 24 ? -16.609 -8.277 71.257 1.00 12.90 51 ILE A C 1
ATOM 189 O O . ILE A 1 24 ? -17.536 -8.523 72.041 1.00 13.90 51 ILE A O 1
ATOM 194 N N . ASP A 1 25 ? -16.198 -9.133 70.318 1.00 12.13 52 ASP A N 1
ATOM 195 C CA . ASP A 1 25 ? -16.951 -10.374 69.983 1.00 11.69 52 ASP A CA 1
ATOM 196 C C . ASP A 1 25 ? -15.979 -11.528 69.752 1.00 11.65 52 ASP A C 1
ATOM 197 O O . ASP A 1 25 ? -15.752 -11.952 68.625 1.00 11.19 52 ASP A O 1
ATOM 202 N N . PRO A 1 26 ? -15.352 -12.057 70.827 1.00 11.85 53 PRO A N 1
ATOM 203 C CA . PRO A 1 26 ? -14.342 -13.114 70.692 1.00 12.03 53 PRO A CA 1
ATOM 204 C C . PRO A 1 26 ? -14.878 -14.405 70.046 1.00 12.04 53 PRO A C 1
ATOM 205 O O . PRO A 1 26 ? -14.200 -14.962 69.230 1.00 11.36 53 PRO A O 1
ATOM 209 N N . TYR A 1 27 ? -16.086 -14.836 70.413 1.00 12.10 54 TYR A N 1
ATOM 210 C CA . TYR A 1 27 ? -16.676 -16.112 69.948 1.00 12.24 54 TYR A CA 1
ATOM 211 C C . TYR A 1 27 ? -17.494 -15.880 68.673 1.00 12.70 54 TYR A C 1
ATOM 212 O O . TYR A 1 27 ? -18.294 -16.770 68.292 1.00 13.31 54 TYR A O 1
ATOM 221 N N . GLU A 1 28 ? -17.325 -14.711 68.047 1.00 12.97 55 GLU A N 1
ATOM 222 C CA . GLU A 1 28 ? -17.955 -14.350 66.741 1.00 12.93 55 GLU A CA 1
ATOM 223 C C . GLU A 1 28 ? -19.481 -14.528 66.810 1.00 12.42 55 GLU A C 1
ATOM 224 O O . GLU A 1 28 ? -20.079 -14.789 65.783 1.00 12.07 55 GLU A O 1
ATOM 230 N N . THR A 1 29 ? -20.081 -14.309 67.979 1.00 13.09 56 THR A N 1
ATOM 231 C CA . THR A 1 29 ? -21.537 -14.454 68.270 1.00 13.59 56 THR A CA 1
ATOM 232 C C . THR A 1 29 ? -22.362 -13.711 67.214 1.00 13.52 56 THR A C 1
ATOM 233 O O . THR A 1 29 ? -23.360 -14.285 66.749 1.00 13.85 56 THR A O 1
ATOM 237 N N . GLY A 1 30 ? -21.929 -12.507 66.827 1.00 13.30 57 GLY A N 1
ATOM 238 C CA . GLY A 1 30 ? -22.661 -11.617 65.911 1.00 13.31 57 GLY A CA 1
ATOM 239 C C . GLY A 1 30 ? -22.537 -11.994 64.445 1.00 13.33 57 GLY A C 1
ATOM 240 O O . GLY A 1 30 ? -23.368 -11.510 63.653 1.00 13.60 57 GLY A O 1
ATOM 241 N N . TYR A 1 31 ? -21.543 -12.814 64.089 1.00 13.89 58 TYR A N 1
ATOM 242 C CA . TYR A 1 31 ? -21.092 -13.099 62.700 1.00 13.79 58 TYR A CA 1
ATOM 243 C C . TYR A 1 31 ? -21.410 -14.546 62.283 1.00 14.21 58 TYR A C 1
ATOM 244 O O . TYR A 1 31 ? -21.726 -14.805 61.104 1.00 13.88 58 TYR A O 1
ATOM 253 N N . ARG A 1 32 ? -21.281 -15.506 63.200 1.00 14.96 59 ARG A N 1
ATOM 254 C CA . ARG A 1 32 ? -21.407 -16.948 62.855 1.00 15.61 59 ARG A CA 1
ATOM 255 C C . ARG A 1 32 ? -22.478 -17.626 63.703 1.00 15.74 59 ARG A C 1
ATOM 256 O O . ARG A 1 32 ? -22.602 -17.286 64.889 1.00 15.88 59 ARG A O 1
ATOM 264 N N . ASN A 1 33 ? -23.141 -18.622 63.126 1.00 16.69 60 ASN A N 1
ATOM 265 C CA . ASN A 1 33 ? -24.059 -19.535 63.853 1.00 17.77 60 ASN A CA 1
ATOM 266 C C . ASN A 1 33 ? -23.231 -20.284 64.901 1.00 17.95 60 ASN A C 1
ATOM 267 O O . ASN A 1 33 ? -22.250 -20.944 64.528 1.00 16.75 60 ASN A O 1
ATOM 272 N N . HIS A 1 34 ? -23.603 -20.164 66.177 1.00 19.72 61 HIS A N 1
ATOM 273 C CA . HIS A 1 34 ? -22.858 -20.760 67.323 1.00 20.70 61 HIS A CA 1
ATOM 274 C C . HIS A 1 34 ? -22.871 -22.304 67.290 1.00 21.05 61 HIS A C 1
ATOM 275 O O . HIS A 1 34 ? -22.078 -22.887 68.027 1.00 20.61 61 HIS A O 1
ATOM 282 N N . ARG A 1 35 ? -23.709 -22.951 66.466 1.00 22.46 62 ARG A N 1
ATOM 283 C CA . ARG A 1 35 ? -23.846 -24.438 66.416 1.00 23.34 62 ARG A CA 1
ATOM 284 C C . ARG A 1 35 ? -22.987 -25.038 65.293 1.00 21.26 62 ARG A C 1
ATOM 285 O O . ARG A 1 35 ? -22.387 -26.089 65.522 1.00 20.76 62 ARG A O 1
ATOM 293 N N . ASN A 1 36 ? -22.928 -24.420 64.117 1.00 20.33 63 ASN A N 1
ATOM 294 C CA . ASN A 1 36 ? -22.261 -25.030 62.931 1.00 20.46 63 ASN A CA 1
ATOM 295 C C . ASN A 1 36 ? -21.080 -24.164 62.457 1.00 18.89 63 ASN A C 1
ATOM 296 O O . ASN A 1 36 ? -20.413 -24.583 61.512 1.00 18.66 63 ASN A O 1
ATOM 301 N N . TRP A 1 37 ? -20.898 -22.975 63.042 1.00 17.74 64 TRP A N 1
ATOM 302 C CA . TRP A 1 37 ? -19.774 -22.028 62.810 1.00 17.31 64 TRP A CA 1
ATOM 303 C C . TRP A 1 37 ? -19.895 -21.339 61.437 1.00 17.83 64 TRP A C 1
ATOM 304 O O . TRP A 1 37 ? -18.957 -20.586 61.063 1.00 18.03 64 TRP A O 1
ATOM 315 N N . ILE A 1 38 ? -21.010 -21.514 60.723 1.00 18.00 65 ILE A N 1
ATOM 316 C CA . ILE A 1 38 ? -21.195 -20.942 59.350 1.00 18.23 65 ILE A CA 1
ATOM 317 C C . ILE A 1 38 ? -21.578 -19.470 59.479 1.00 17.46 65 ILE A C 1
ATOM 318 O O . ILE A 1 38 ? -22.462 -19.138 60.271 1.00 16.68 65 ILE A O 1
ATOM 323 N N . PRO A 1 39 ? -20.937 -18.551 58.714 1.00 16.80 66 PRO A N 1
ATOM 324 C CA . PRO A 1 39 ? -21.272 -17.134 58.786 1.00 17.26 66 PRO A CA 1
ATOM 325 C C . PRO A 1 39 ? -22.734 -16.928 58.357 1.00 19.21 66 PRO A C 1
ATOM 326 O O . PRO A 1 39 ? -23.164 -17.527 57.363 1.00 20.04 66 PRO A O 1
ATOM 330 N N . PHE A 1 40 ? -23.483 -16.140 59.142 1.00 19.12 67 PHE A N 1
ATOM 331 C CA . PHE A 1 40 ? -24.864 -15.702 58.817 1.00 19.61 67 PHE A CA 1
ATOM 332 C C . PHE A 1 40 ? -24.895 -15.169 57.380 1.00 20.11 67 PHE A C 1
ATOM 333 O O . PHE A 1 40 ? -25.879 -15.419 56.702 1.00 20.19 67 PHE A O 1
ATOM 341 N N . ASP A 1 41 ? -23.830 -14.486 56.944 1.00 23.36 68 ASP A N 1
ATOM 342 C CA . ASP A 1 41 ? -23.618 -13.909 55.580 1.00 25.38 68 ASP A CA 1
ATOM 343 C C . ASP A 1 41 ? -24.000 -14.847 54.436 1.00 25.58 68 ASP A C 1
ATOM 344 O O . ASP A 1 41 ? -24.377 -14.308 53.399 1.00 23.51 68 ASP A O 1
ATOM 349 N N . GLN A 1 42 ? -23.778 -16.160 54.585 1.00 28.12 69 GLN A N 1
ATOM 350 C CA . GLN A 1 42 ? -23.879 -17.173 53.496 1.00 29.17 69 GLN A CA 1
ATOM 351 C C . GLN A 1 42 ? -25.235 -17.867 53.536 1.00 30.65 69 GLN A C 1
ATOM 352 O O . GLN A 1 42 ? -25.507 -18.605 52.589 1.00 33.29 69 GLN A O 1
ATOM 358 N N . MET A 1 43 ? -25.994 -17.678 54.619 1.00 33.99 70 MET A N 1
ATOM 359 C CA . MET A 1 43 ? -27.337 -18.264 54.862 1.00 35.66 70 MET A CA 1
ATOM 360 C C . MET A 1 43 ? -28.390 -17.163 54.689 1.00 34.08 70 MET A C 1
ATOM 361 O O . MET A 1 43 ? -29.300 -17.377 53.873 1.00 32.89 70 MET A O 1
ATOM 366 N N . ALA A 1 50 ? -32.466 -11.167 62.933 1.00 37.67 77 ALA A N 1
ATOM 367 C CA . ALA A 1 50 ? -32.235 -10.594 64.288 1.00 38.60 77 ALA A CA 1
ATOM 368 C C . ALA A 1 50 ? -30.796 -10.871 64.766 1.00 35.04 77 ALA A C 1
ATOM 369 O O . ALA A 1 50 ? -30.052 -9.888 64.962 1.00 32.82 77 ALA A O 1
ATOM 371 N N . LYS A 1 51 ? -30.419 -12.151 64.894 1.00 31.46 78 LYS A N 1
ATOM 372 C CA . LYS A 1 51 ? -29.120 -12.652 65.450 1.00 30.86 78 LYS A CA 1
ATOM 373 C C . LYS A 1 51 ? -27.907 -11.872 64.929 1.00 27.61 78 LYS A C 1
ATOM 374 O O . LYS A 1 51 ? -27.005 -11.555 65.710 1.00 26.39 78 LYS A O 1
ATOM 380 N N . PRO A 1 52 ? -27.797 -11.566 63.614 1.00 23.32 79 PRO A N 1
ATOM 381 C CA . PRO A 1 52 ? -26.581 -10.966 63.076 1.00 21.44 79 PRO A CA 1
ATOM 382 C C . PRO A 1 52 ? -26.467 -9.508 63.512 1.00 19.20 79 PRO A C 1
ATOM 383 O O . PRO A 1 52 ? -27.372 -8.739 63.282 1.00 19.28 79 PRO A O 1
ATOM 387 N N . TYR A 1 53 ? -25.343 -9.173 64.124 1.00 17.09 80 TYR A N 1
ATOM 388 C CA . TYR A 1 53 ? -25.074 -7.811 64.629 1.00 15.97 80 TYR A CA 1
ATOM 389 C C . TYR A 1 53 ? -25.237 -6.794 63.480 1.00 15.46 80 TYR A C 1
ATOM 390 O O . TYR A 1 53 ? -25.621 -5.682 63.802 1.00 14.64 80 TYR A O 1
ATOM 399 N N . TYR A 1 54 ? -24.973 -7.155 62.210 1.00 15.64 81 TYR A N 1
ATOM 400 C CA . TYR A 1 54 ? -24.997 -6.216 61.051 1.00 15.51 81 TYR A CA 1
ATOM 401 C C . TYR A 1 54 ? -26.434 -5.813 60.660 1.00 16.34 81 TYR A C 1
ATOM 402 O O . TYR A 1 54 ? -26.567 -4.798 59.921 1.00 15.64 81 TYR A O 1
ATOM 411 N N . THR A 1 55 ? -27.481 -6.523 61.104 1.00 16.81 82 THR A N 1
ATOM 412 C CA . THR A 1 55 ? -28.883 -6.049 60.899 1.00 17.84 82 THR A CA 1
ATOM 413 C C . THR A 1 55 ? -29.173 -4.804 61.759 1.00 18.22 82 THR A C 1
ATOM 414 O O . THR A 1 55 ? -30.176 -4.150 61.489 1.00 19.02 82 THR A O 1
ATOM 418 N N . ASP A 1 56 ? -28.342 -4.480 62.755 1.00 18.49 83 ASP A N 1
ATOM 419 C CA . ASP A 1 56 ? -28.448 -3.224 63.549 1.00 18.85 83 ASP A CA 1
ATOM 420 C C . ASP A 1 56 ? -29.914 -2.988 63.955 1.00 19.97 83 ASP A C 1
ATOM 421 O O . ASP A 1 56 ? -30.404 -1.851 63.838 1.00 20.70 83 ASP A O 1
ATOM 426 N N . LYS A 1 57 ? -30.582 -4.041 64.418 1.00 22.10 84 LYS A N 1
ATOM 427 C CA . LYS A 1 57 ? -32.004 -4.037 64.848 1.00 24.03 84 LYS A CA 1
ATOM 428 C C . LYS A 1 57 ? -32.131 -3.417 66.248 1.00 23.35 84 LYS A C 1
ATOM 429 O O . LYS A 1 57 ? -31.168 -3.507 67.061 1.00 23.72 84 LYS A O 1
ATOM 435 N N . VAL A 1 58 ? -33.283 -2.810 66.520 1.00 22.29 85 VAL A N 1
ATOM 436 C CA . VAL A 1 58 ? -33.785 -2.549 67.903 1.00 23.57 85 VAL A CA 1
ATOM 437 C C . VAL A 1 58 ? -35.149 -3.260 68.046 1.00 24.03 85 VAL A C 1
ATOM 438 O O . VAL A 1 58 ? -35.795 -3.578 67.025 1.00 23.04 85 VAL A O 1
ATOM 442 N N . ILE A 1 59 ? -35.578 -3.518 69.279 1.00 23.84 86 ILE A N 1
ATOM 443 C CA . ILE A 1 59 ? -36.926 -4.078 69.594 1.00 23.33 86 ILE A CA 1
ATOM 444 C C . ILE A 1 59 ? -38.007 -3.137 69.063 1.00 22.92 86 ILE A C 1
ATOM 445 O O . ILE A 1 59 ? -37.768 -1.928 69.087 1.00 23.38 86 ILE A O 1
ATOM 450 N N . LYS A 1 60 ? -39.150 -3.674 68.629 1.00 24.48 87 LYS A N 1
ATOM 451 C CA . LYS A 1 60 ? -40.373 -2.879 68.282 1.00 26.90 87 LYS A CA 1
ATOM 452 C C . LYS A 1 60 ? -41.367 -2.879 69.455 1.00 24.31 87 LYS A C 1
ATOM 453 O O . LYS A 1 60 ? -42.064 -1.889 69.635 1.00 23.72 87 LYS A O 1
ATOM 459 N N . GLU A 1 61 ? -41.438 -3.971 70.207 1.00 24.16 88 GLU A N 1
ATOM 460 C CA . GLU A 1 61 ? -42.245 -4.068 71.442 1.00 25.85 88 GLU A CA 1
ATOM 461 C C . GLU A 1 61 ? -41.350 -4.529 72.593 1.00 25.81 88 GLU A C 1
ATOM 462 O O . GLU A 1 61 ? -40.269 -5.108 72.334 1.00 27.87 88 GLU A O 1
ATOM 468 N N . ARG A 1 62 ? -41.842 -4.358 73.814 1.00 25.20 89 ARG A N 1
ATOM 469 C CA . ARG A 1 62 ? -41.062 -4.552 75.058 1.00 25.14 89 ARG A CA 1
ATOM 470 C C . ARG A 1 62 ? -40.901 -6.049 75.382 1.00 22.41 89 ARG A C 1
ATOM 471 O O . ARG A 1 62 ? -40.043 -6.363 76.230 1.00 21.90 89 ARG A O 1
ATOM 479 N N . TRP A 1 63 ? -41.632 -6.943 74.706 1.00 20.17 90 TRP A N 1
ATOM 480 C CA . TRP A 1 63 ? -41.548 -8.421 74.900 1.00 19.13 90 TRP A CA 1
ATOM 481 C C . TRP A 1 63 ? -40.591 -9.066 73.888 1.00 18.97 90 TRP A C 1
ATOM 482 O O . TRP A 1 63 ? -40.381 -10.296 73.980 1.00 19.18 90 TRP A O 1
ATOM 493 N N . ASP A 1 64 ? -40.090 -8.308 72.914 1.00 18.89 91 ASP A N 1
ATOM 494 C CA . ASP A 1 64 ? -39.098 -8.817 71.929 1.00 18.61 91 ASP A CA 1
ATOM 495 C C . ASP A 1 64 ? -37.758 -9.019 72.628 1.00 16.80 91 ASP A C 1
ATOM 496 O O . ASP A 1 64 ? -37.574 -8.421 73.683 1.00 16.38 91 ASP A O 1
ATOM 501 N N . ARG A 1 65 ? -36.857 -9.772 71.996 1.00 15.84 92 ARG A N 1
ATOM 502 C CA . ARG A 1 65 ? -35.487 -10.062 72.504 1.00 15.59 92 ARG A CA 1
ATOM 503 C C . ARG A 1 65 ? -34.440 -9.762 71.428 1.00 14.45 92 ARG A C 1
ATOM 504 O O . ARG A 1 65 ? -34.497 -10.390 70.369 1.00 14.77 92 ARG A O 1
ATOM 512 N N . VAL A 1 66 ? -33.510 -8.850 71.706 1.00 13.49 93 VAL A N 1
ATOM 513 C CA . VAL A 1 66 ? -32.310 -8.594 70.858 1.00 12.91 93 VAL A CA 1
ATOM 514 C C . VAL A 1 66 ? -31.122 -8.445 71.801 1.00 12.49 93 VAL A C 1
ATOM 515 O O . VAL A 1 66 ? -31.192 -7.538 72.633 1.00 12.44 93 VAL A O 1
ATOM 519 N N . GLU A 1 67 ? -30.097 -9.293 71.666 1.00 12.13 94 GLU A N 1
ATOM 520 C CA . GLU A 1 67 ? -29.009 -9.440 72.674 1.00 12.09 94 GLU A CA 1
ATOM 521 C C . GLU A 1 67 ? -27.827 -8.569 72.247 1.00 12.91 94 GLU A C 1
ATOM 522 O O . GLU A 1 67 ? -26.679 -8.935 72.513 1.00 12.65 94 GLU A O 1
ATOM 528 N N . TYR A 1 68 ? -28.125 -7.442 71.602 1.00 14.47 95 TYR A N 1
ATOM 529 C CA . TYR A 1 68 ? -27.161 -6.364 71.261 1.00 15.77 95 TYR A CA 1
ATOM 530 C C . TYR A 1 68 ? -27.956 -5.074 71.040 1.00 15.91 95 TYR A C 1
ATOM 531 O O . TYR A 1 68 ? -29.188 -5.115 70.881 1.00 17.12 95 TYR A O 1
ATOM 540 N N . ASN A 1 69 ? -27.262 -3.948 71.060 1.00 15.74 96 ASN A N 1
ATOM 541 C CA . ASN A 1 69 ? -27.849 -2.609 70.816 1.00 14.92 96 ASN A CA 1
ATOM 542 C C . ASN A 1 69 ? -26.705 -1.613 70.660 1.00 14.28 96 ASN A C 1
ATOM 543 O O . ASN A 1 69 ? -26.213 -1.114 71.670 1.00 13.89 96 ASN A O 1
ATOM 548 N N . PHE A 1 70 ? -26.303 -1.360 69.421 1.00 14.37 97 PHE A N 1
ATOM 549 C CA . PHE A 1 70 ? -25.173 -0.463 69.077 1.00 14.85 97 PHE A CA 1
ATOM 550 C C . PHE A 1 70 ? -25.472 0.947 69.598 1.00 14.95 97 PHE A C 1
ATOM 551 O O . PHE A 1 70 ? -24.527 1.611 69.995 1.00 15.64 97 PHE A O 1
ATOM 559 N N . ASN A 1 71 ? -26.736 1.362 69.680 1.00 15.23 98 ASN A N 1
ATOM 560 C CA . ASN A 1 71 ? -27.105 2.714 70.178 1.00 15.67 98 ASN A CA 1
ATOM 561 C C . ASN A 1 71 ? -26.657 2.914 71.619 1.00 15.23 98 ASN A C 1
ATOM 562 O O . ASN A 1 71 ? -26.434 4.076 71.969 1.00 16.26 98 ASN A O 1
ATOM 567 N N . THR A 1 72 ? -26.598 1.844 72.423 1.00 13.57 99 THR A N 1
ATOM 568 C CA . THR A 1 72 ? -26.234 1.902 73.865 1.00 12.36 99 THR A CA 1
ATOM 569 C C . THR A 1 72 ? -24.826 1.344 74.084 1.00 11.62 99 THR A C 1
ATOM 570 O O . THR A 1 72 ? -24.415 1.262 75.236 1.00 12.05 99 THR A O 1
ATOM 574 N N . SER A 1 73 ? -24.096 0.969 73.038 1.00 11.19 100 SER A N 1
ATOM 575 C CA . SER A 1 73 ? -22.805 0.255 73.171 1.00 11.04 100 SER A CA 1
ATOM 576 C C . SER A 1 73 ? -21.702 1.275 73.490 1.00 11.14 100 SER A C 1
ATOM 577 O O . SER A 1 73 ? -21.953 2.493 73.366 1.00 11.84 100 SER A O 1
ATOM 580 N N . ALA A 1 74 ? -20.544 0.819 73.959 1.00 10.72 101 ALA A N 1
ATOM 581 C CA . ALA A 1 74 ? -19.405 1.706 74.284 1.00 10.98 101 ALA A CA 1
ATOM 582 C C . ALA A 1 74 ? -18.867 2.315 72.976 1.00 11.01 101 ALA A C 1
ATOM 583 O O . ALA A 1 74 ? -19.167 1.779 71.886 1.00 11.03 101 ALA A O 1
ATOM 585 N N . GLU A 1 75 ? -18.116 3.407 73.073 1.00 11.02 102 GLU A N 1
ATOM 586 C CA . GLU A 1 75 ? -17.611 4.177 71.900 1.00 11.14 102 GLU A CA 1
ATOM 587 C C . GLU A 1 75 ? -16.094 3.993 71.736 1.00 10.86 102 GLU A C 1
ATOM 588 O O . GLU A 1 75 ? -15.419 3.676 72.719 1.00 9.84 102 GLU A O 1
ATOM 594 N N . ILE A 1 76 ? -15.593 4.154 70.511 1.00 11.32 103 ILE A N 1
ATOM 595 C CA . ILE A 1 76 ? -14.145 3.997 70.195 1.00 12.08 103 ILE A CA 1
ATOM 596 C C . ILE A 1 76 ? -13.759 4.994 69.094 1.00 13.05 103 ILE A C 1
ATOM 597 O O . ILE A 1 76 ? -14.642 5.407 68.289 1.00 13.06 103 ILE A O 1
ATOM 602 N N . LYS A 1 77 ? -12.498 5.435 69.114 1.00 14.08 104 LYS A N 1
ATOM 603 C CA . LYS A 1 77 ? -11.977 6.444 68.157 1.00 14.80 104 LYS A CA 1
ATOM 604 C C . LYS A 1 77 ? -11.659 5.726 66.843 1.00 15.37 104 LYS A C 1
ATOM 605 O O . LYS A 1 77 ? -10.971 4.679 66.884 1.00 14.98 104 LYS A O 1
ATOM 611 N N . VAL A 1 78 ? -12.231 6.231 65.742 1.00 16.14 105 VAL A N 1
ATOM 612 C CA . VAL A 1 78 ? -11.901 5.859 64.333 1.00 15.53 105 VAL A CA 1
ATOM 613 C C . VAL A 1 78 ? -11.376 7.111 63.639 1.00 15.40 105 VAL A C 1
ATOM 614 O O . VAL A 1 78 ? -11.951 8.190 63.762 1.00 16.00 105 VAL A O 1
ATOM 618 N N . PRO A 1 79 ? -10.209 7.052 62.968 1.00 15.64 106 PRO A N 1
ATOM 619 C CA . PRO A 1 79 ? -9.380 5.853 62.910 1.00 15.46 106 PRO A CA 1
ATOM 620 C C . PRO A 1 79 ? -8.460 5.682 64.128 1.00 15.17 106 PRO A C 1
ATOM 621 O O . PRO A 1 79 ? -8.350 6.605 64.930 1.00 14.96 106 PRO A O 1
ATOM 625 N N . GLY A 1 80 ? -7.809 4.518 64.183 1.00 14.35 107 GLY A N 1
ATOM 626 C CA . GLY A 1 80 ? -6.723 4.162 65.113 1.00 14.15 107 GLY A CA 1
ATOM 627 C C . GLY A 1 80 ? -6.732 2.669 65.369 1.00 13.77 107 GLY A C 1
ATOM 628 O O . GLY A 1 80 ? -7.822 2.068 65.295 1.00 14.23 107 GLY A O 1
ATOM 629 N N . ASP A 1 81 ? -5.586 2.070 65.673 1.00 13.25 108 ASP A N 1
ATOM 630 C CA . ASP A 1 81 ? -5.557 0.705 66.267 1.00 13.57 108 ASP A CA 1
ATOM 631 C C . ASP A 1 81 ? -6.455 0.710 67.507 1.00 13.24 108 ASP A C 1
ATOM 632 O O . ASP A 1 81 ? -6.579 1.757 68.140 1.00 13.35 108 ASP A O 1
ATOM 637 N N . TRP A 1 82 ? -7.044 -0.420 67.862 1.00 13.60 109 TRP A N 1
ATOM 638 C CA . TRP A 1 82 ? -7.846 -0.518 69.105 1.00 14.09 109 TRP A CA 1
ATOM 639 C C . TRP A 1 82 ? -6.928 -0.718 70.321 1.00 14.02 109 TRP A C 1
ATOM 640 O O . TRP A 1 82 ? -7.263 -0.190 71.402 1.00 14.27 109 TRP A O 1
ATOM 651 N N . ASN A 1 83 ? -5.778 -1.366 70.141 1.00 14.34 110 ASN A N 1
ATOM 652 C CA . ASN A 1 83 ? -4.918 -1.850 71.259 1.00 14.81 110 ASN A CA 1
ATOM 653 C C . ASN A 1 83 ? -4.503 -0.702 72.177 1.00 15.25 110 ASN A C 1
ATOM 654 O O . ASN A 1 83 ? -4.358 -0.976 73.389 1.00 16.43 110 ASN A O 1
ATOM 659 N N . SER A 1 84 ? -4.248 0.491 71.623 1.00 15.04 111 SER A N 1
ATOM 660 C CA . SER A 1 84 ? -3.689 1.661 72.362 1.00 15.04 111 SER A CA 1
ATOM 661 C C . SER A 1 84 ? -4.794 2.516 73.006 1.00 16.13 111 SER A C 1
ATOM 662 O O . SER A 1 84 ? -4.435 3.534 73.643 1.00 16.91 111 SER A O 1
ATOM 665 N N . GLN A 1 85 ? -6.078 2.152 72.840 1.00 16.62 112 GLN A N 1
ATOM 666 C CA . GLN A 1 85 ? -7.239 2.984 73.261 1.00 16.52 112 GLN A CA 1
ATOM 667 C C . GLN A 1 85 ? -7.754 2.549 74.631 1.00 17.53 112 GLN A C 1
ATOM 668 O O . GLN A 1 85 ? -8.505 3.322 75.244 1.00 18.56 112 GLN A O 1
ATOM 674 N N . ASP A 1 86 ? -7.352 1.373 75.096 1.00 18.30 113 ASP A N 1
ATOM 675 C CA . ASP A 1 86 ? -7.791 0.813 76.396 1.00 18.60 113 ASP A CA 1
ATOM 676 C C . ASP A 1 86 ? -6.884 -0.365 76.748 1.00 18.26 113 ASP A C 1
ATOM 677 O O . ASP A 1 86 ? -6.717 -1.263 75.881 1.00 16.93 113 ASP A O 1
ATOM 682 N N . ARG A 1 87 ? -6.338 -0.363 77.965 1.00 18.24 114 ARG A N 1
ATOM 683 C CA . ARG A 1 87 ? -5.594 -1.515 78.557 1.00 19.05 114 ARG A CA 1
ATOM 684 C C . ARG A 1 87 ? -6.279 -2.858 78.219 1.00 18.55 114 ARG A C 1
ATOM 685 O O . ARG A 1 87 ? -5.567 -3.826 77.913 1.00 16.83 114 ARG A O 1
ATOM 693 N N . MET A 1 88 ? -7.618 -2.910 78.290 1.00 17.94 115 MET A N 1
ATOM 694 C CA . MET A 1 88 ? -8.446 -4.100 77.948 1.00 17.97 115 MET A CA 1
ATOM 695 C C . MET A 1 88 ? -8.158 -4.615 76.519 1.00 16.38 115 MET A C 1
ATOM 696 O O . MET A 1 88 ? -8.285 -5.824 76.312 1.00 14.94 115 MET A O 1
ATOM 701 N N . LEU A 1 89 ? -7.812 -3.732 75.571 1.00 15.71 116 LEU A N 1
ATOM 702 C CA . LEU A 1 89 ? -7.681 -4.043 74.118 1.00 14.83 116 LEU A CA 1
ATOM 703 C C . LEU A 1 89 ? -6.214 -4.288 73.717 1.00 13.59 116 LEU A C 1
ATOM 704 O O . LEU A 1 89 ? -5.973 -4.679 72.560 1.00 12.70 116 LEU A O 1
ATOM 709 N N . LEU A 1 90 ? -5.267 -4.135 74.638 1.00 13.25 117 LEU A N 1
ATOM 710 C CA . LEU A 1 90 ? -3.819 -4.146 74.314 1.00 13.79 117 LEU A CA 1
ATOM 711 C C . LEU A 1 90 ? -3.421 -5.484 73.676 1.00 14.08 117 LEU A C 1
ATOM 712 O O . LEU A 1 90 ? -2.744 -5.473 72.630 1.00 14.28 117 LEU A O 1
ATOM 717 N N . TYR A 1 91 ? -3.839 -6.607 74.250 1.00 14.25 118 TYR A N 1
ATOM 718 C CA . TYR A 1 91 ? -3.522 -7.947 73.703 1.00 14.20 118 TYR A CA 1
ATOM 719 C C . TYR A 1 91 ? -4.729 -8.551 72.983 1.00 14.27 118 TYR A C 1
ATOM 720 O O . TYR A 1 91 ? -4.598 -9.721 72.609 1.00 14.58 118 TYR A O 1
ATOM 729 N N . TYR A 1 92 ? -5.823 -7.809 72.754 1.00 14.01 119 TYR A N 1
ATOM 730 C CA . TYR A 1 92 ? -7.023 -8.369 72.083 1.00 13.82 119 TYR A CA 1
ATOM 731 C C . TYR A 1 92 ? -6.703 -8.727 70.632 1.00 14.52 119 TYR A C 1
ATOM 732 O O . TYR A 1 92 ? -6.374 -7.850 69.806 1.00 14.20 119 TYR A O 1
ATOM 741 N N . GLU A 1 93 ? -6.857 -10.015 70.342 1.00 15.54 120 GLU A N 1
ATOM 742 C CA . GLU A 1 93 ? -6.655 -10.639 69.012 1.00 16.79 120 GLU A CA 1
ATOM 743 C C . GLU A 1 93 ? -7.948 -11.386 68.668 1.00 16.66 120 GLU A C 1
ATOM 744 O O . GLU A 1 93 ? -8.217 -12.423 69.315 1.00 19.22 120 GLU A O 1
ATOM 750 N N . GLY A 1 94 ? -8.772 -10.852 67.775 1.00 15.19 121 GLY A N 1
ATOM 751 C CA . GLY A 1 94 ? -10.133 -11.386 67.599 1.00 15.11 121 GLY A CA 1
ATOM 752 C C . GLY A 1 94 ? -10.984 -10.458 66.775 1.00 14.53 121 GLY A C 1
ATOM 753 O O . GLY A 1 94 ? -10.410 -9.571 66.117 1.00 15.42 121 GLY A O 1
ATOM 754 N N . SER A 1 95 ? -12.295 -10.653 66.784 1.00 13.22 122 SER A N 1
ATOM 755 C CA . SER A 1 95 ? -13.207 -9.762 66.039 1.00 13.12 122 SER A CA 1
ATOM 756 C C . SER A 1 95 ? -13.835 -8.720 66.964 1.00 13.60 122 SER A C 1
ATOM 757 O O . SER A 1 95 ? -14.065 -9.005 68.176 1.00 13.56 122 SER A O 1
ATOM 760 N N . LEU A 1 96 ? -14.141 -7.573 66.359 1.00 13.39 123 LEU A N 1
ATOM 761 C CA . LEU A 1 96 ? -14.716 -6.374 66.994 1.00 13.26 123 LEU A CA 1
ATOM 762 C C . LEU A 1 96 ? -15.684 -5.716 65.997 1.00 13.65 123 LEU A C 1
ATOM 763 O O . LEU A 1 96 ? -15.348 -5.667 64.798 1.00 13.85 123 LEU A O 1
ATOM 768 N N . TRP A 1 97 ? -16.868 -5.282 66.438 1.00 13.46 124 TRP A N 1
ATOM 769 C CA . TRP A 1 97 ? -17.847 -4.589 65.561 1.00 13.70 124 TRP A CA 1
ATOM 770 C C . TRP A 1 97 ? -17.734 -3.084 65.788 1.00 15.11 124 TRP A C 1
ATOM 771 O O . TRP A 1 97 ? -17.776 -2.657 66.968 1.00 15.55 124 TRP A O 1
ATOM 782 N N . TYR A 1 98 ? -17.536 -2.339 64.697 1.00 15.55 125 TYR A N 1
ATOM 783 C CA . TYR A 1 98 ? -17.607 -0.860 64.640 1.00 15.23 125 TYR A CA 1
ATOM 784 C C . TYR A 1 98 ? -18.915 -0.465 63.968 1.00 15.12 125 TYR A C 1
ATOM 785 O O . TYR A 1 98 ? -19.293 -1.080 62.964 1.00 14.98 125 TYR A O 1
ATOM 794 N N . ARG A 1 99 ? -19.556 0.577 64.471 1.00 15.34 126 ARG A N 1
ATOM 795 C CA . ARG A 1 99 ? -20.871 1.004 63.949 1.00 15.18 126 ARG A CA 1
ATOM 796 C C . ARG A 1 99 ? -20.972 2.522 64.032 1.00 15.10 126 ARG A C 1
ATOM 797 O O . ARG A 1 99 ? -20.632 3.126 65.074 1.00 15.40 126 ARG A O 1
ATOM 805 N N . THR A 1 100 ? -21.460 3.112 62.955 1.00 15.38 127 THR A N 1
ATOM 806 C CA . THR A 1 100 ? -21.829 4.540 62.921 1.00 15.45 127 THR A CA 1
ATOM 807 C C . THR A 1 100 ? -23.056 4.719 62.029 1.00 16.09 127 THR A C 1
ATOM 808 O O . THR A 1 100 ? -23.609 3.718 61.509 1.00 14.98 127 THR A O 1
ATOM 812 N N . LYS A 1 101 ? -23.456 5.973 61.864 1.00 16.71 128 LYS A N 1
ATOM 813 C CA . LYS A 1 101 ? -24.581 6.355 60.999 1.00 17.40 128 LYS A CA 1
ATOM 814 C C . LYS A 1 101 ? -24.175 7.595 60.227 1.00 17.25 128 LYS A C 1
ATOM 815 O O . LYS A 1 101 ? -23.302 8.331 60.717 1.00 17.11 128 LYS A O 1
ATOM 821 N N . PHE A 1 102 ? -24.798 7.800 59.072 1.00 17.48 129 PHE A N 1
ATOM 822 C CA . PHE A 1 102 ? -24.488 8.924 58.165 1.00 18.20 129 PHE A CA 1
ATOM 823 C C . PHE A 1 102 ? -25.686 9.159 57.244 1.00 18.91 129 PHE A C 1
ATOM 824 O O . PHE A 1 102 ? -26.420 8.222 56.909 1.00 19.70 129 PHE A O 1
ATOM 832 N N . ASP A 1 103 ? -25.874 10.425 56.899 1.00 19.16 130 ASP A N 1
ATOM 833 C CA . ASP A 1 103 ? -26.824 10.922 55.885 1.00 19.68 130 ASP A CA 1
ATOM 834 C C . ASP A 1 103 ? -26.022 11.271 54.641 1.00 18.91 130 ASP A C 1
ATOM 835 O O . ASP A 1 103 ? -24.962 11.855 54.789 1.00 18.83 130 ASP A O 1
ATOM 840 N N . TYR A 1 104 ? -26.526 10.956 53.457 1.00 19.43 131 TYR A N 1
ATOM 841 C CA . TYR A 1 104 ? -25.882 11.362 52.185 1.00 19.67 131 TYR A CA 1
ATOM 842 C C . TYR A 1 104 ? -26.940 11.356 51.085 1.00 19.67 131 TYR A C 1
ATOM 843 O O . TYR A 1 104 ? -27.652 10.339 50.915 1.00 18.86 131 TYR A O 1
ATOM 852 N N . THR A 1 105 ? -27.049 12.477 50.372 1.00 20.95 132 THR A N 1
ATOM 853 C CA . THR A 1 105 ? -27.806 12.566 49.096 1.00 22.14 132 THR A CA 1
ATOM 854 C C . THR A 1 105 ? -26.785 12.555 47.955 1.00 22.26 132 THR A C 1
ATOM 855 O O . THR A 1 105 ? -26.034 13.521 47.835 1.00 21.19 132 THR A O 1
ATOM 859 N N . ILE A 1 106 ? -26.743 11.471 47.181 1.00 24.06 133 ILE A N 1
ATOM 860 C CA . ILE A 1 106 ? -25.938 11.379 45.929 1.00 25.74 133 ILE A CA 1
ATOM 861 C C . ILE A 1 106 ? -26.548 12.371 44.933 1.00 27.98 133 ILE A C 1
ATOM 862 O O . ILE A 1 106 ? -27.788 12.346 44.776 1.00 27.81 133 ILE A O 1
ATOM 867 N N . THR A 1 107 ? -25.725 13.204 44.285 1.00 29.22 134 THR A N 1
ATOM 868 C CA . THR A 1 107 ? -26.166 14.098 43.182 1.00 29.90 134 THR A CA 1
ATOM 869 C C . THR A 1 107 ? -26.392 13.266 41.910 1.00 32.83 134 THR A C 1
ATOM 870 O O . THR A 1 107 ? -25.453 12.542 41.507 1.00 35.62 134 THR A O 1
ATOM 874 N N . ASP A 1 108 ? -27.584 13.374 41.310 1.00 31.50 135 ASP A N 1
ATOM 875 C CA . ASP A 1 108 ? -27.921 12.887 39.942 1.00 30.90 135 ASP A CA 1
ATOM 876 C C . ASP A 1 108 ? -27.566 11.399 39.845 1.00 29.70 135 ASP A C 1
ATOM 877 O O . ASP A 1 108 ? -27.982 10.655 40.729 1.00 29.62 135 ASP A O 1
ATOM 882 N N . ASN A 1 109 ? -26.818 10.974 38.828 1.00 30.35 136 ASN A N 1
ATOM 883 C CA . ASN A 1 109 ? -26.541 9.535 38.546 1.00 30.62 136 ASN A CA 1
ATOM 884 C C . ASN A 1 109 ? -25.102 9.187 38.964 1.00 27.89 136 ASN A C 1
ATOM 885 O O . ASN A 1 109 ? -24.580 8.160 38.488 1.00 29.40 136 ASN A O 1
ATOM 890 N N . ASN A 1 110 ? -24.472 10.002 39.817 1.00 24.67 137 ASN A N 1
ATOM 891 C CA . ASN A 1 110 ? -23.112 9.726 40.344 1.00 23.14 137 ASN A CA 1
ATOM 892 C C . ASN A 1 110 ? -23.132 8.405 41.115 1.00 23.00 137 ASN A C 1
ATOM 893 O O . ASN A 1 110 ? -24.230 7.881 41.423 1.00 21.37 137 ASN A O 1
ATOM 898 N N . ARG A 1 111 ? -21.942 7.900 41.416 1.00 22.41 138 ARG A N 1
ATOM 899 C CA . ARG A 1 111 ? -21.743 6.680 42.226 1.00 22.29 138 ARG A CA 1
ATOM 900 C C . ARG A 1 111 ? -21.115 7.095 43.551 1.00 21.23 138 ARG A C 1
ATOM 901 O O . ARG A 1 111 ? -20.428 8.144 43.591 1.00 20.60 138 ARG A O 1
ATOM 909 N N . LEU A 1 112 ? -21.385 6.321 44.602 1.00 20.57 139 LEU A N 1
ATOM 910 C CA . LEU A 1 112 ? -20.797 6.542 45.946 1.00 19.53 139 LEU A CA 1
ATOM 911 C C . LEU A 1 112 ? -19.960 5.322 46.335 1.00 18.10 139 LEU A C 1
ATOM 912 O O . LEU A 1 112 ? -20.476 4.184 46.315 1.00 16.53 139 LEU A O 1
ATOM 917 N N . PHE A 1 113 ? -18.708 5.590 46.681 1.00 17.24 140 PHE A N 1
ATOM 918 C CA . PHE A 1 113 ? -17.740 4.592 47.174 1.00 17.47 140 PHE A CA 1
ATOM 919 C C . PHE A 1 113 ? -17.470 4.891 48.645 1.00 16.67 140 PHE A C 1
ATOM 920 O O . PHE A 1 113 ? -17.318 6.067 49.024 1.00 16.80 140 PHE A O 1
ATOM 928 N N . ILE A 1 114 ? -17.416 3.847 49.455 1.00 15.66 141 ILE A N 1
ATOM 929 C CA . ILE A 1 114 ? -16.744 3.929 50.781 1.00 15.04 141 ILE A CA 1
ATOM 930 C C . ILE A 1 114 ? -15.308 3.466 50.569 1.00 14.02 141 ILE A C 1
ATOM 931 O O . ILE A 1 114 ? -15.119 2.472 49.872 1.00 13.30 141 ILE A O 1
ATOM 936 N N . TYR A 1 115 ? -14.357 4.250 51.072 1.00 14.02 142 TYR A N 1
ATOM 937 C CA . TYR A 1 115 ? -12.896 4.033 50.955 1.00 14.11 142 TYR A CA 1
ATOM 938 C C . TYR A 1 115 ? -12.270 3.878 52.351 1.00 13.91 142 TYR A C 1
ATOM 939 O O . TYR A 1 115 ? -12.468 4.744 53.239 1.00 12.88 142 TYR A O 1
ATOM 948 N N . PHE A 1 116 ? -11.486 2.812 52.503 1.00 14.05 143 PHE A N 1
ATOM 949 C CA . PHE A 1 116 ? -10.718 2.460 53.717 1.00 14.46 143 PHE A CA 1
ATOM 950 C C . PHE A 1 116 ? -9.228 2.483 53.393 1.00 14.95 143 PHE A C 1
ATOM 951 O O . PHE A 1 116 ? -8.791 1.689 52.541 1.00 15.67 143 PHE A O 1
ATOM 959 N N . GLY A 1 117 ? -8.470 3.359 54.054 1.00 15.34 144 GLY A N 1
ATOM 960 C CA . GLY A 1 117 ? -7.005 3.415 53.926 1.00 15.01 144 GLY A CA 1
ATOM 961 C C . GLY A 1 117 ? -6.374 2.128 54.425 1.00 15.52 144 GLY A C 1
ATOM 962 O O . GLY A 1 117 ? -5.309 1.756 53.917 1.00 16.75 144 GLY A O 1
ATOM 963 N N . ALA A 1 118 ? -6.995 1.469 55.408 1.00 15.36 145 ALA A N 1
ATOM 964 C CA . ALA A 1 118 ? -6.575 0.140 55.923 1.00 14.30 145 ALA A CA 1
ATOM 965 C C . ALA A 1 118 ? -7.456 -0.280 57.101 1.00 13.42 145 ALA A C 1
ATOM 966 O O . ALA A 1 118 ? -7.940 0.597 57.863 1.00 12.69 145 ALA A O 1
ATOM 968 N N . ALA A 1 119 ? -7.598 -1.592 57.260 1.00 12.55 146 ALA A N 1
ATOM 969 C CA . ALA A 1 119 ? -8.116 -2.234 58.484 1.00 12.12 146 ALA A CA 1
ATOM 970 C C . ALA A 1 119 ? -7.444 -3.599 58.648 1.00 11.68 146 ALA A C 1
ATOM 971 O O . ALA A 1 119 ? -7.440 -4.368 57.677 1.00 11.72 146 ALA A O 1
ATOM 973 N N . ASN A 1 120 ? -6.911 -3.890 59.837 1.00 11.51 147 ASN A N 1
ATOM 974 C CA . ASN A 1 120 ? -6.180 -5.153 60.116 1.00 11.17 147 ASN A CA 1
ATOM 975 C C . ASN A 1 120 ? -7.062 -6.099 60.933 1.00 10.57 147 ASN A C 1
ATOM 976 O O . ASN A 1 120 ? -7.463 -5.762 62.034 1.00 10.60 147 ASN A O 1
ATOM 981 N N . TYR A 1 121 ? -7.361 -7.297 60.428 1.00 10.13 148 TYR A N 1
ATOM 982 C CA . TYR A 1 121 ? -6.797 -7.874 59.216 1.00 10.44 148 TYR A CA 1
ATOM 983 C C . TYR A 1 121 ? -7.909 -8.079 58.185 1.00 10.95 148 TYR A C 1
ATOM 984 O O . TYR A 1 121 ? -7.697 -7.738 56.990 1.00 11.02 148 TYR A O 1
ATOM 993 N N . GLN A 1 122 ? -9.008 -8.695 58.631 1.00 11.40 149 GLN A N 1
ATOM 994 C CA . GLN A 1 122 ? -10.189 -9.014 57.793 1.00 12.76 149 GLN A CA 1
ATOM 995 C C . GLN A 1 122 ? -11.317 -8.034 58.139 1.00 13.46 149 GLN A C 1
ATOM 996 O O . GLN A 1 122 ? -11.762 -7.989 59.330 1.00 13.52 149 GLN A O 1
ATOM 1002 N N . THR A 1 123 ? -11.737 -7.273 57.128 1.00 13.62 150 THR A N 1
ATOM 1003 C CA . THR A 1 123 ? -12.883 -6.351 57.189 1.00 13.90 150 THR A CA 1
ATOM 1004 C C . THR A 1 123 ? -14.078 -6.995 56.480 1.00 15.18 150 THR A C 1
ATOM 1005 O O . THR A 1 123 ? -13.901 -7.503 55.342 1.00 17.43 150 THR A O 1
ATOM 1009 N N . ASP A 1 124 ? -15.243 -6.949 57.117 1.00 14.88 151 ASP A N 1
ATOM 1010 C CA . ASP A 1 124 ? -16.558 -7.261 56.501 1.00 14.83 151 ASP A CA 1
ATOM 1011 C C . ASP A 1 124 ? -17.446 -6.029 56.712 1.00 14.13 151 ASP A C 1
ATOM 1012 O O . ASP A 1 124 ? -17.607 -5.600 57.855 1.00 13.63 151 ASP A O 1
ATOM 1017 N N . VAL A 1 125 ? -17.934 -5.427 55.631 1.00 14.30 152 VAL A N 1
ATOM 1018 C CA . VAL A 1 125 ? -18.589 -4.092 55.658 1.00 13.76 152 VAL A CA 1
ATOM 1019 C C . VAL A 1 125 ? -20.031 -4.292 55.220 1.00 14.37 152 VAL A C 1
ATOM 1020 O O . VAL A 1 125 ? -20.282 -5.124 54.297 1.00 14.23 152 VAL A O 1
ATOM 1024 N N . TYR A 1 126 ? -20.941 -3.608 55.910 1.00 14.47 153 TYR A N 1
ATOM 1025 C CA . TYR A 1 126 ? -22.401 -3.699 55.693 1.00 14.53 153 TYR A CA 1
ATOM 1026 C C . TYR A 1 126 ? -22.983 -2.282 55.716 1.00 15.15 153 TYR A C 1
ATOM 1027 O O . TYR A 1 126 ? -22.510 -1.429 56.492 1.00 16.47 153 TYR A O 1
ATOM 1036 N N . VAL A 1 127 ? -23.992 -2.042 54.890 1.00 14.56 154 VAL A N 1
ATOM 1037 C CA . VAL A 1 127 ? -24.761 -0.770 54.875 1.00 14.56 154 VAL A CA 1
ATOM 1038 C C . VAL A 1 127 ? -26.229 -1.166 54.851 1.00 14.68 154 VAL A C 1
ATOM 1039 O O . VAL A 1 127 ? -26.588 -2.009 54.005 1.00 14.08 154 VAL A O 1
ATOM 1043 N N . ASN A 1 128 ? -27.008 -0.616 55.784 1.00 14.94 155 ASN A N 1
ATOM 1044 C CA . ASN A 1 128 ? -28.457 -0.897 55.947 1.00 15.71 155 ASN A CA 1
ATOM 1045 C C . ASN A 1 128 ? -28.675 -2.415 55.947 1.00 16.43 155 ASN A C 1
ATOM 1046 O O . ASN A 1 128 ? -29.605 -2.905 55.271 1.00 16.56 155 ASN A O 1
ATOM 1051 N N . GLY A 1 129 ? -27.848 -3.117 56.725 1.00 16.94 156 GLY A N 1
ATOM 1052 C CA . GLY A 1 129 ? -27.927 -4.574 56.907 1.00 17.78 156 GLY A CA 1
ATOM 1053 C C . GLY A 1 129 ? -27.582 -5.312 55.632 1.00 18.82 156 GLY A C 1
ATOM 1054 O O . GLY A 1 129 ? -27.809 -6.528 55.597 1.00 19.68 156 GLY A O 1
ATOM 1055 N N . GLN A 1 130 ? -27.043 -4.632 54.616 1.00 19.31 157 GLN A N 1
ATOM 1056 C CA . GLN A 1 130 ? -26.652 -5.325 53.363 1.00 20.46 157 GLN A CA 1
ATOM 1057 C C . GLN A 1 130 ? -25.122 -5.395 53.268 1.00 18.67 157 GLN A C 1
ATOM 1058 O O . GLN A 1 130 ? -24.437 -4.372 53.468 1.00 17.57 157 GLN A O 1
ATOM 1064 N N . LYS A 1 131 ? -24.613 -6.602 53.036 1.00 16.64 158 LYS A N 1
ATOM 1065 C CA . LYS A 1 131 ? -23.170 -6.819 52.852 1.00 16.16 158 LYS A CA 1
ATOM 1066 C C . LYS A 1 131 ? -22.758 -6.148 51.539 1.00 15.52 158 LYS A C 1
ATOM 1067 O O . LYS A 1 131 ? -23.389 -6.371 50.532 1.00 15.08 158 LYS A O 1
ATOM 1073 N N . VAL A 1 132 ? -21.698 -5.365 51.603 1.00 15.68 159 VAL A N 1
ATOM 1074 C CA . VAL A 1 132 ? -21.172 -4.527 50.498 1.00 16.43 159 VAL A CA 1
ATOM 1075 C C . VAL A 1 132 ? -19.776 -5.045 50.086 1.00 16.72 159 VAL A C 1
ATOM 1076 O O . VAL A 1 132 ? -19.421 -4.870 48.924 1.00 16.94 159 VAL A O 1
ATOM 1080 N N . GLY A 1 133 ? -19.001 -5.665 50.985 1.00 16.13 160 GLY A N 1
ATOM 1081 C CA . GLY A 1 133 ? -17.665 -6.162 50.617 1.00 15.64 160 GLY A CA 1
ATOM 1082 C C . GLY A 1 133 ? -16.927 -6.874 51.741 1.00 15.48 160 GLY A C 1
ATOM 1083 O O . GLY A 1 133 ? -17.376 -6.819 52.922 1.00 14.98 160 GLY A O 1
ATOM 1084 N N . GLN A 1 134 ? -15.839 -7.556 51.361 1.00 15.00 161 GLN A N 1
ATOM 1085 C CA . GLN A 1 134 ? -14.849 -8.155 52.293 1.00 14.50 161 GLN A CA 1
ATOM 1086 C C . GLN A 1 134 ? -13.440 -7.738 51.869 1.00 13.69 161 GLN A C 1
ATOM 1087 O O . GLN A 1 134 ? -13.208 -7.614 50.670 1.00 13.88 161 GLN A O 1
ATOM 1093 N N . HIS A 1 135 ? -12.541 -7.515 52.826 1.00 13.17 162 HIS A N 1
ATOM 1094 C CA . HIS A 1 135 ? -11.097 -7.288 52.552 1.00 12.80 162 HIS A CA 1
ATOM 1095 C C . HIS A 1 135 ? -10.246 -8.117 53.524 1.00 12.33 162 HIS A C 1
ATOM 1096 O O . HIS A 1 135 ? -10.493 -8.110 54.756 1.00 12.07 162 HIS A O 1
ATOM 1103 N N . LEU A 1 136 ? -9.296 -8.839 52.947 1.00 12.38 163 LEU A N 1
ATOM 1104 C CA . LEU A 1 136 ? -8.218 -9.590 53.635 1.00 12.44 163 LEU A CA 1
ATOM 1105 C C . LEU A 1 136 ? -6.914 -8.851 53.363 1.00 12.02 163 LEU A C 1
ATOM 1106 O O . LEU A 1 136 ? -6.664 -8.551 52.168 1.00 11.44 163 LEU A O 1
ATOM 1111 N N . GLY A 1 137 ? -6.125 -8.602 54.407 1.00 11.88 164 GLY A N 1
ATOM 1112 C CA . GLY A 1 137 ? -4.888 -7.797 54.330 1.00 12.13 164 GLY A CA 1
ATOM 1113 C C . GLY A 1 137 ? -4.985 -6.567 55.219 1.00 12.47 164 GLY A C 1
ATOM 1114 O O . GLY A 1 137 ? -6.003 -5.809 55.116 1.00 12.82 164 GLY A O 1
ATOM 1115 N N . GLY A 1 138 ? -3.991 -6.368 56.083 1.00 12.33 165 GLY A N 1
ATOM 1116 C CA . GLY A 1 138 ? -4.120 -5.461 57.239 1.00 12.90 165 GLY A CA 1
ATOM 1117 C C . GLY A 1 138 ? -3.676 -4.025 56.981 1.00 12.92 165 GLY A C 1
ATOM 1118 O O . GLY A 1 138 ? -3.907 -3.183 57.893 1.00 12.82 165 GLY A O 1
ATOM 1119 N N . PHE A 1 139 ? -3.019 -3.750 55.844 1.00 12.92 166 PHE A N 1
ATOM 1120 C CA . PHE A 1 139 ? -2.297 -2.472 55.605 1.00 13.39 166 PHE A CA 1
ATOM 1121 C C . PHE A 1 139 ? -2.506 -1.902 54.191 1.00 13.35 166 PHE A C 1
ATOM 1122 O O . PHE A 1 139 ? -1.772 -0.923 53.852 1.00 13.58 166 PHE A O 1
ATOM 1130 N N . ASP A 1 140 ? -3.444 -2.437 53.404 1.00 12.73 167 ASP A N 1
ATOM 1131 C CA . ASP A 1 140 ? -3.640 -2.024 51.986 1.00 12.88 167 ASP A CA 1
ATOM 1132 C C . ASP A 1 140 ? -5.051 -1.456 51.844 1.00 13.24 167 ASP A C 1
ATOM 1133 O O . ASP A 1 140 ? -5.993 -2.039 52.384 1.00 14.80 167 ASP A O 1
ATOM 1138 N N . PRO A 1 141 ? -5.268 -0.312 51.149 1.00 12.83 168 PRO A N 1
ATOM 1139 C CA . PRO A 1 141 ? -6.588 0.317 51.108 1.00 12.81 168 PRO A CA 1
ATOM 1140 C C . PRO A 1 141 ? -7.563 -0.510 50.254 1.00 12.31 168 PRO A C 1
ATOM 1141 O O . PRO A 1 141 ? -7.116 -1.417 49.576 1.00 12.02 168 PRO A O 1
ATOM 1145 N N . PHE A 1 142 ? -8.852 -0.168 50.292 1.00 11.83 169 PHE A N 1
ATOM 1146 C CA . PHE A 1 142 ? -9.925 -0.891 49.555 1.00 12.14 169 PHE A CA 1
ATOM 1147 C C . PHE A 1 142 ? -11.202 -0.036 49.534 1.00 12.94 169 PHE A C 1
ATOM 1148 O O . PHE A 1 142 ? -11.427 0.780 50.452 1.00 13.14 169 PHE A O 1
ATOM 1156 N N . ASN A 1 143 ? -12.002 -0.173 48.483 1.00 14.14 170 ASN A N 1
ATOM 1157 C CA . ASN A 1 143 ? -13.225 0.649 48.315 1.00 15.44 170 ASN A CA 1
ATOM 1158 C C . ASN A 1 143 ? -14.332 -0.233 47.751 1.00 16.10 170 ASN A C 1
ATOM 1159 O O . ASN A 1 143 ? -14.021 -1.150 46.974 1.00 17.32 170 ASN A O 1
ATOM 1164 N N . PHE A 1 144 ? -15.560 0.036 48.176 1.00 16.98 171 PHE A N 1
ATOM 1165 C CA . PHE A 1 144 ? -16.800 -0.643 47.742 1.00 17.47 171 PHE A CA 1
ATOM 1166 C C . PHE A 1 144 ? -17.785 0.405 47.238 1.00 18.77 171 PHE A C 1
ATOM 1167 O O . PHE A 1 144 ? -18.017 1.432 47.945 1.00 19.06 171 PHE A O 1
ATOM 1175 N N . ASP A 1 145 ? -18.362 0.140 46.065 1.00 20.38 172 ASP A N 1
ATOM 1176 C CA . ASP A 1 145 ? -19.497 0.905 45.487 1.00 21.39 172 ASP A CA 1
ATOM 1177 C C . ASP A 1 145 ? -20.727 0.651 46.352 1.00 20.71 172 ASP A C 1
ATOM 1178 O O . ASP A 1 145 ? -21.114 -0.513 46.431 1.00 19.68 172 ASP A O 1
ATOM 1183 N N . ILE A 1 146 ? -21.300 1.682 46.979 1.00 20.68 173 ILE A N 1
ATOM 1184 C CA . ILE A 1 146 ? -22.499 1.514 47.852 1.00 21.63 173 ILE A CA 1
ATOM 1185 C C . ILE A 1 146 ? -23.713 2.238 47.255 1.00 22.28 173 ILE A C 1
ATOM 1186 O O . ILE A 1 146 ? -24.770 2.231 47.918 1.00 23.20 173 ILE A O 1
ATOM 1191 N N . THR A 1 147 ? -23.592 2.790 46.043 1.00 21.55 174 THR A N 1
ATOM 1192 C CA . THR A 1 147 ? -24.626 3.645 45.392 1.00 22.04 174 THR A CA 1
ATOM 1193 C C . THR A 1 147 ? -26.046 3.067 45.570 1.00 21.89 174 THR A C 1
ATOM 1194 O O . THR A 1 147 ? -26.952 3.823 45.992 1.00 21.88 174 THR A O 1
ATOM 1198 N N . ASN A 1 148 ? -26.265 1.791 45.265 1.00 21.89 175 ASN A N 1
ATOM 1199 C CA . ASN A 1 148 ? -27.637 1.220 45.199 1.00 23.36 175 ASN A CA 1
ATOM 1200 C C . ASN A 1 148 ? -28.200 0.945 46.591 1.00 22.87 175 ASN A C 1
ATOM 1201 O O . ASN A 1 148 ? -29.369 0.558 46.665 1.00 23.26 175 ASN A O 1
ATOM 1206 N N . VAL A 1 149 ? -27.404 1.114 47.645 1.00 22.59 176 VAL A N 1
ATOM 1207 C CA . VAL A 1 149 ? -27.765 0.612 48.998 1.00 22.33 176 VAL A CA 1
ATOM 1208 C C . VAL A 1 149 ? -27.861 1.769 50.001 1.00 21.82 176 VAL A C 1
ATOM 1209 O O . VAL A 1 149 ? -28.268 1.493 51.130 1.00 22.18 176 VAL A O 1
ATOM 1213 N N . VAL A 1 150 ? -27.534 3.014 49.646 1.00 21.44 177 VAL A N 1
ATOM 1214 C CA . VAL A 1 150 ? -27.690 4.124 50.633 1.00 22.47 177 VAL A CA 1
ATOM 1215 C C . VAL A 1 150 ? -29.044 4.803 50.421 1.00 22.38 177 VAL A C 1
ATOM 1216 O O . VAL A 1 150 ? -29.649 4.621 49.363 1.00 22.47 177 VAL A O 1
ATOM 1220 N N . LYS A 1 151 ? -29.488 5.526 51.445 1.00 23.42 178 LYS A N 1
ATOM 1221 C CA . LYS A 1 151 ? -30.685 6.400 51.423 1.00 25.03 178 LYS A CA 1
ATOM 1222 C C . LYS A 1 151 ? -30.259 7.790 51.901 1.00 25.10 178 LYS A C 1
ATOM 1223 O O . LYS A 1 151 ? -29.109 8.011 52.284 1.00 23.50 178 LYS A O 1
ATOM 1229 N N . PRO A 1 152 ? -31.125 8.813 51.774 1.00 25.93 179 PRO A N 1
ATOM 1230 C CA . PRO A 1 152 ? -30.758 10.164 52.194 1.00 26.53 179 PRO A CA 1
ATOM 1231 C C . PRO A 1 152 ? -30.413 10.289 53.686 1.00 27.71 179 PRO A C 1
ATOM 1232 O O . PRO A 1 152 ? -29.528 11.073 53.980 1.00 26.12 179 PRO A O 1
ATOM 1236 N N . LYS A 1 153 ? -31.098 9.553 54.575 1.00 28.79 180 LYS A N 1
ATOM 1237 C CA . LYS A 1 153 ? -31.001 9.763 56.050 1.00 30.62 180 LYS A CA 1
ATOM 1238 C C . LYS A 1 153 ? -30.757 8.443 56.785 1.00 28.70 180 LYS A C 1
ATOM 1239 O O . LYS A 1 153 ? -31.281 7.381 56.341 1.00 25.99 180 LYS A O 1
ATOM 1245 N N . ASP A 1 154 ? -30.021 8.537 57.897 1.00 27.30 181 ASP A N 1
ATOM 1246 C CA . ASP A 1 154 ? -29.993 7.514 58.973 1.00 27.45 181 ASP A CA 1
ATOM 1247 C C . ASP A 1 154 ? -29.520 6.177 58.381 1.00 24.73 181 ASP A C 1
ATOM 1248 O O . ASP A 1 154 ? -30.171 5.157 58.645 1.00 23.84 181 ASP A O 1
ATOM 1253 N N . ASN A 1 155 ? -28.440 6.190 57.594 1.00 21.41 182 ASN A N 1
ATOM 1254 C CA . ASN A 1 155 ? -27.790 4.956 57.083 1.00 20.66 182 ASN A CA 1
ATOM 1255 C C . ASN A 1 155 ? -27.050 4.264 58.237 1.00 19.91 182 ASN A C 1
ATOM 1256 O O . ASN A 1 155 ? -26.263 4.938 58.921 1.00 20.18 182 ASN A O 1
ATOM 1261 N N . SER A 1 156 ? -27.293 2.976 58.460 1.00 17.95 183 SER A N 1
ATOM 1262 C CA . SER A 1 156 ? -26.467 2.122 59.350 1.00 17.24 183 SER A CA 1
ATOM 1263 C C . SER A 1 156 ? -25.190 1.699 58.599 1.00 16.64 183 SER A C 1
ATOM 1264 O O . SER A 1 156 ? -25.318 1.074 57.541 1.00 16.39 183 SER A O 1
ATOM 1267 N N . LEU A 1 157 ? -24.004 2.059 59.098 1.00 16.47 184 LEU A N 1
ATOM 1268 C CA . LEU A 1 157 ? -22.688 1.598 58.570 1.00 16.21 184 LEU A CA 1
ATOM 1269 C C . LEU A 1 157 ? -22.087 0.608 59.568 1.00 16.24 184 LEU A C 1
ATOM 1270 O O . LEU A 1 157 ? -21.735 1.035 60.664 1.00 14.97 184 LEU A O 1
ATOM 1275 N N . MET A 1 158 ? -21.937 -0.657 59.193 1.00 17.59 185 MET A N 1
ATOM 1276 C CA . MET A 1 158 ? -21.424 -1.686 60.128 1.00 18.87 185 MET A CA 1
ATOM 1277 C C . MET A 1 158 ? -20.095 -2.228 59.589 1.00 17.06 185 MET A C 1
ATOM 1278 O O . MET A 1 158 ? -20.059 -2.657 58.427 1.00 17.50 185 MET A O 1
ATOM 1283 N N . VAL A 1 159 ? -19.032 -2.132 60.386 1.00 15.33 186 VAL A N 1
ATOM 1284 C CA . VAL A 1 159 ? -17.647 -2.492 59.967 1.00 14.95 186 VAL A CA 1
ATOM 1285 C C . VAL A 1 159 ? -17.089 -3.504 60.965 1.00 14.56 186 VAL A C 1
ATOM 1286 O O . VAL A 1 159 ? -16.667 -3.092 62.062 1.00 13.42 186 VAL A O 1
ATOM 1290 N N . ARG A 1 160 ? -17.085 -4.779 60.569 1.00 14.43 187 ARG A N 1
ATOM 1291 C CA . ARG A 1 160 ? -16.483 -5.860 61.377 1.00 14.54 187 ARG A CA 1
ATOM 1292 C C . ARG A 1 160 ? -15.006 -5.929 61.007 1.00 14.68 187 ARG A C 1
ATOM 1293 O O . ARG A 1 160 ? -14.676 -5.845 59.789 1.00 14.30 187 ARG A O 1
ATOM 1301 N N . VAL A 1 161 ? -14.149 -6.026 62.018 1.00 13.83 188 VAL A N 1
ATOM 1302 C CA . VAL A 1 161 ? -12.700 -6.224 61.781 1.00 14.17 188 VAL A CA 1
ATOM 1303 C C . VAL A 1 161 ? -12.224 -7.360 62.682 1.00 13.78 188 VAL A C 1
ATOM 1304 O O . VAL A 1 161 ? -12.481 -7.326 63.895 1.00 13.32 188 VAL A O 1
ATOM 1308 N N . ASP A 1 162 ? -11.612 -8.368 62.074 1.00 13.51 189 ASP A N 1
ATOM 1309 C CA . ASP A 1 162 ? -11.028 -9.518 62.798 1.00 13.91 189 ASP A CA 1
ATOM 1310 C C . ASP A 1 162 ? -9.517 -9.529 62.565 1.00 13.72 189 ASP A C 1
ATOM 1311 O O . ASP A 1 162 ? -9.133 -9.639 61.402 1.00 13.55 189 ASP A O 1
ATOM 1316 N N . ASN A 1 163 ? -8.697 -9.471 63.617 1.00 14.22 190 ASN A N 1
ATOM 1317 C CA . ASN A 1 163 ? -7.210 -9.546 63.492 1.00 14.28 190 ASN A CA 1
ATOM 1318 C C . ASN A 1 163 ? -6.646 -10.860 64.065 1.00 14.45 190 ASN A C 1
ATOM 1319 O O . ASN A 1 163 ? -5.407 -10.945 64.218 1.00 14.19 190 ASN A O 1
ATOM 1324 N N . ARG A 1 164 ? -7.481 -11.877 64.313 1.00 15.53 191 ARG A N 1
ATOM 1325 C CA . ARG A 1 164 ? -7.009 -13.208 64.806 1.00 15.90 191 ARG A CA 1
ATOM 1326 C C . ARG A 1 164 ? -5.946 -13.812 63.879 1.00 16.26 191 ARG A C 1
ATOM 1327 O O . ARG A 1 164 ? -6.187 -13.916 62.674 1.00 15.76 191 ARG A O 1
ATOM 1335 N N . ARG A 1 165 ? -4.829 -14.264 64.439 1.00 16.88 192 ARG A N 1
ATOM 1336 C CA . ARG A 1 165 ? -3.741 -14.926 63.675 1.00 15.78 192 ARG A CA 1
ATOM 1337 C C . ARG A 1 165 ? -4.247 -16.285 63.159 1.00 15.57 192 ARG A C 1
ATOM 1338 O O . ARG A 1 165 ? -4.764 -17.077 63.975 1.00 15.73 192 ARG A O 1
ATOM 1346 N N . GLU A 1 166 ? -4.133 -16.548 61.853 1.00 14.99 193 GLU A N 1
ATOM 1347 C CA . GLU A 1 166 ? -4.553 -17.831 61.221 1.00 15.44 193 GLU A CA 1
ATOM 1348 C C . GLU A 1 166 ? -3.450 -18.299 60.264 1.00 15.86 193 GLU A C 1
ATOM 1349 O O . GLU A 1 166 ? -2.732 -17.442 59.739 1.00 16.27 193 GLU A O 1
ATOM 1355 N N . LYS A 1 167 ? -3.338 -19.612 60.044 1.00 16.58 194 LYS A N 1
ATOM 1356 C CA . LYS A 1 167 ? -2.239 -20.275 59.285 1.00 16.95 194 LYS A CA 1
ATOM 1357 C C . LYS A 1 167 ? -2.120 -19.711 57.858 1.00 16.73 194 LYS A C 1
ATOM 1358 O O . LYS A 1 167 ? -0.993 -19.479 57.397 1.00 15.61 194 LYS A O 1
ATOM 1364 N N . HIS A 1 168 ? -3.248 -19.466 57.198 1.00 17.46 195 HIS A N 1
ATOM 1365 C CA . HIS A 1 168 ? -3.359 -19.096 55.764 1.00 18.84 195 HIS A CA 1
ATOM 1366 C C . HIS A 1 168 ? -3.175 -17.586 55.551 1.00 18.52 195 HIS A C 1
ATOM 1367 O O . HIS A 1 168 ? -3.041 -17.175 54.380 1.00 19.02 195 HIS A O 1
ATOM 1374 N N . ARG A 1 169 ? -3.145 -16.785 56.623 1.00 17.49 196 ARG A N 1
ATOM 1375 C CA . ARG A 1 169 ? -3.089 -15.301 56.521 1.00 17.04 196 ARG A CA 1
ATOM 1376 C C . ARG A 1 169 ? -1.649 -14.846 56.284 1.00 17.03 196 ARG A C 1
ATOM 1377 O O . ARG A 1 169 ? -0.718 -15.641 56.441 1.00 17.68 196 ARG A O 1
ATOM 1385 N N . VAL A 1 170 ? -1.512 -13.591 55.889 1.00 16.49 197 VAL A N 1
ATOM 1386 C CA . VAL A 1 170 ? -0.227 -12.966 55.490 1.00 16.26 197 VAL A CA 1
ATOM 1387 C C . VAL A 1 170 ? -0.156 -11.626 56.220 1.00 16.37 197 VAL A C 1
ATOM 1388 O O . VAL A 1 170 ? -0.816 -10.686 55.791 1.00 17.18 197 VAL A O 1
ATOM 1392 N N . PRO A 1 171 ? 0.553 -11.497 57.373 1.00 15.72 198 PRO A N 1
ATOM 1393 C CA . PRO A 1 171 ? 1.312 -12.589 57.988 1.00 15.45 198 PRO A CA 1
ATOM 1394 C C . PRO A 1 171 ? 0.438 -13.525 58.847 1.00 15.49 198 PRO A C 1
ATOM 1395 O O . PRO A 1 171 ? -0.732 -13.199 59.057 1.00 14.43 198 PRO A O 1
ATOM 1399 N N . ASN A 1 172 ? 1.026 -14.629 59.349 1.00 15.97 199 ASN A N 1
ATOM 1400 C CA . ASN A 1 172 ? 0.294 -15.714 60.065 1.00 16.55 199 ASN A CA 1
ATOM 1401 C C . ASN A 1 172 ? 0.685 -15.719 61.549 1.00 17.56 199 ASN A C 1
ATOM 1402 O O . ASN A 1 172 ? 0.387 -14.719 62.227 1.00 18.06 199 ASN A O 1
ATOM 1407 N N . TYR A 1 173 ? 1.315 -16.796 62.043 1.00 18.40 200 TYR A N 1
ATOM 1408 C CA . TYR A 1 173 ? 1.385 -17.126 63.489 1.00 17.92 200 TYR A CA 1
ATOM 1409 C C . TYR A 1 173 ? 2.248 -16.130 64.266 1.00 16.75 200 TYR A C 1
ATOM 1410 O O . TYR A 1 173 ? 1.966 -15.925 65.493 1.00 15.03 200 TYR A O 1
ATOM 1419 N N . THR A 1 174 ? 3.284 -15.569 63.641 1.00 15.38 201 THR A N 1
ATOM 1420 C CA . THR A 1 174 ? 4.226 -14.695 64.387 1.00 15.13 201 THR A CA 1
ATOM 1421 C C . THR A 1 174 ? 4.998 -13.763 63.467 1.00 14.83 201 THR A C 1
ATOM 1422 O O . THR A 1 174 ? 5.366 -14.145 62.352 1.00 15.60 201 THR A O 1
ATOM 1426 N N . THR A 1 175 ? 5.215 -12.564 63.981 1.00 14.59 202 THR A N 1
ATOM 1427 C CA . THR A 1 175 ? 6.124 -11.555 63.412 1.00 14.05 202 THR A CA 1
ATOM 1428 C C . THR A 1 175 ? 6.812 -10.881 64.590 1.00 13.76 202 THR A C 1
ATOM 1429 O O . THR A 1 175 ? 6.436 -11.160 65.752 1.00 13.66 202 THR A O 1
ATOM 1433 N N . ASP A 1 176 ? 7.734 -9.986 64.301 1.00 13.07 203 ASP A N 1
ATOM 1434 C CA . ASP A 1 176 ? 8.406 -9.219 65.364 1.00 12.93 203 ASP A CA 1
ATOM 1435 C C . ASP A 1 176 ? 7.759 -7.842 65.486 1.00 12.83 203 ASP A C 1
ATOM 1436 O O . ASP A 1 176 ? 8.494 -6.874 65.663 1.00 13.47 203 ASP A O 1
ATOM 1441 N N . TRP A 1 177 ? 6.438 -7.750 65.419 1.00 12.70 204 TRP A N 1
ATOM 1442 C CA . TRP A 1 177 ? 5.728 -6.478 65.709 1.00 13.45 204 TRP A CA 1
ATOM 1443 C C . TRP A 1 177 ? 4.328 -6.767 66.269 1.00 13.46 204 TRP A C 1
ATOM 1444 O O . TRP A 1 177 ? 3.825 -7.907 66.130 1.00 13.01 204 TRP A O 1
ATOM 1455 N N . TRP A 1 178 ? 3.740 -5.759 66.912 1.00 14.13 205 TRP A N 1
ATOM 1456 C CA . TRP A 1 178 ? 2.455 -5.861 67.660 1.00 13.80 205 TRP A CA 1
ATOM 1457 C C . TRP A 1 178 ? 1.283 -6.015 66.689 1.00 13.82 205 TRP A C 1
ATOM 1458 O O . TRP A 1 178 ? 1.242 -5.247 65.726 1.00 13.33 205 TRP A O 1
ATOM 1469 N N . ASN A 1 179 ? 0.371 -6.957 66.964 1.00 14.42 206 ASN A N 1
ATOM 1470 C CA . ASN A 1 179 ? -0.877 -7.180 66.183 1.00 14.17 206 ASN A CA 1
ATOM 1471 C C . ASN A 1 179 ? -1.852 -6.057 66.534 1.00 13.88 206 ASN A C 1
ATOM 1472 O O . ASN A 1 179 ? -2.716 -6.241 67.436 1.00 13.61 206 ASN A O 1
ATOM 1477 N N . TYR A 1 180 ? -1.715 -4.928 65.844 1.00 13.41 207 TYR A N 1
ATOM 1478 C CA . TYR A 1 180 ? -2.639 -3.774 65.983 1.00 12.93 207 TYR A CA 1
ATOM 1479 C C . TYR A 1 180 ? -3.903 -4.040 65.149 1.00 12.75 207 TYR A C 1
ATOM 1480 O O . TYR A 1 180 ? -3.872 -3.974 63.905 1.00 12.04 207 TYR A O 1
ATOM 1489 N N . GLY A 1 181 ? -5.005 -4.347 65.828 1.00 12.98 208 GLY A N 1
ATOM 1490 C CA . GLY A 1 181 ? -6.312 -4.570 65.180 1.00 13.17 208 GLY A CA 1
ATOM 1491 C C . GLY A 1 181 ? -7.052 -3.270 64.889 1.00 13.12 208 GLY A C 1
ATOM 1492 O O . GLY A 1 181 ? -6.727 -2.224 65.529 1.00 12.79 208 GLY A O 1
ATOM 1493 N N . GLY A 1 182 ? -8.014 -3.339 63.964 1.00 12.43 209 GLY A N 1
ATOM 1494 C CA . GLY A 1 182 ? -9.074 -2.329 63.797 1.00 12.75 209 GLY A CA 1
ATOM 1495 C C . GLY A 1 182 ? -8.893 -1.428 62.583 1.00 12.53 209 GLY A C 1
ATOM 1496 O O . GLY A 1 182 ? -8.043 -1.714 61.725 1.00 11.91 209 GLY A O 1
ATOM 1497 N N . ILE A 1 183 ? -9.704 -0.374 62.528 1.00 12.92 210 ILE A N 1
ATOM 1498 C CA . ILE A 1 183 ? -9.744 0.641 61.430 1.00 13.50 210 ILE A CA 1
ATOM 1499 C C . ILE A 1 183 ? -8.612 1.658 61.677 1.00 13.80 210 ILE A C 1
ATOM 1500 O O . ILE A 1 183 ? -8.834 2.671 62.398 1.00 12.87 210 ILE A O 1
ATOM 1505 N N . THR A 1 184 ? -7.437 1.394 61.094 1.00 14.39 211 THR A N 1
ATOM 1506 C CA . THR A 1 184 ? -6.153 2.043 61.462 1.00 15.07 211 THR A CA 1
ATOM 1507 C C . THR A 1 184 ? -5.901 3.295 60.621 1.00 15.39 211 THR A C 1
ATOM 1508 O O . THR A 1 184 ? -4.912 3.993 60.898 1.00 16.64 211 THR A O 1
ATOM 1512 N N . ARG A 1 185 ? -6.757 3.585 59.646 1.00 15.94 212 ARG A N 1
ATOM 1513 C CA . ARG A 1 185 ? -6.581 4.776 58.772 1.00 16.52 212 ARG A CA 1
ATOM 1514 C C . ARG A 1 185 ? -7.954 5.351 58.461 1.00 16.15 212 ARG A C 1
ATOM 1515 O O . ARG A 1 185 ? -8.975 4.639 58.703 1.00 15.32 212 ARG A O 1
ATOM 1523 N N . ASP A 1 186 ? -7.947 6.564 57.899 1.00 16.04 213 ASP A N 1
ATOM 1524 C CA . ASP A 1 186 ? -9.159 7.328 57.518 1.00 15.98 213 ASP A CA 1
ATOM 1525 C C . ASP A 1 186 ? -10.113 6.434 56.732 1.00 16.19 213 ASP A C 1
ATOM 1526 O O . ASP A 1 186 ? -9.656 5.653 55.859 1.00 14.83 213 ASP A O 1
ATOM 1531 N N . VAL A 1 187 ? -11.395 6.568 57.061 1.00 16.72 214 VAL A N 1
ATOM 1532 C CA . VAL A 1 187 ? -12.544 5.991 56.325 1.00 17.49 214 VAL A CA 1
ATOM 1533 C C . VAL A 1 187 ? -13.327 7.173 55.769 1.00 17.43 214 VAL A C 1
ATOM 1534 O O . VAL A 1 187 ? -13.515 8.143 56.525 1.00 16.73 214 VAL A O 1
ATOM 1538 N N . LYS A 1 188 ? -13.765 7.090 54.513 1.00 17.18 215 LYS A N 1
ATOM 1539 C CA . LYS A 1 188 ? -14.383 8.251 53.831 1.00 17.34 215 LYS A CA 1
ATOM 1540 C C . LYS A 1 188 ? -15.262 7.795 52.668 1.00 17.04 215 LYS A C 1
ATOM 1541 O O . LYS A 1 188 ? -15.126 6.643 52.198 1.00 17.60 215 LYS A O 1
ATOM 1547 N N . LEU A 1 189 ? -16.165 8.693 52.286 1.00 16.63 216 LEU A N 1
ATOM 1548 C CA . LEU A 1 189 ? -17.113 8.537 51.167 1.00 17.09 216 LEU A CA 1
ATOM 1549 C C . LEU A 1 189 ? -16.568 9.355 50.003 1.00 17.61 216 LEU A C 1
ATOM 1550 O O . LEU A 1 189 ? -16.190 10.498 50.229 1.00 18.39 216 LEU A O 1
ATOM 1555 N N . VAL A 1 190 ? -16.515 8.762 48.815 1.00 18.80 217 VAL A N 1
ATOM 1556 C CA . VAL A 1 190 ? -15.965 9.399 47.585 1.00 18.98 217 VAL A CA 1
ATOM 1557 C C . VAL A 1 190 ? -17.043 9.318 46.510 1.00 17.93 217 VAL A C 1
ATOM 1558 O O . VAL A 1 190 ? -17.365 8.195 46.074 1.00 16.96 217 VAL A O 1
ATOM 1562 N N . GLU A 1 191 ? -17.610 10.470 46.168 1.00 17.97 218 GLU A N 1
ATOM 1563 C CA . GLU A 1 191 ? -18.626 10.614 45.102 1.00 18.37 218 GLU A CA 1
ATOM 1564 C C . GLU A 1 191 ? -17.913 10.957 43.792 1.00 18.22 218 GLU A C 1
ATOM 1565 O O . GLU A 1 191 ? -17.145 11.924 43.786 1.00 17.67 218 GLU A O 1
ATOM 1571 N N . VAL A 1 192 ? -18.182 10.186 42.732 1.00 18.57 219 VAL A N 1
ATOM 1572 C CA . VAL A 1 192 ? -17.579 10.361 41.380 1.00 18.87 219 VAL A CA 1
ATOM 1573 C C . VAL A 1 192 ? -18.699 10.224 40.356 1.00 19.43 219 VAL A C 1
ATOM 1574 O O . VAL A 1 192 ? -19.691 9.532 40.614 1.00 19.06 219 VAL A O 1
ATOM 1578 N N . PRO A 1 193 ? -18.542 10.812 39.147 1.00 19.14 220 PRO A N 1
ATOM 1579 C CA . PRO A 1 193 ? -19.604 10.811 38.144 1.00 19.40 220 PRO A CA 1
ATOM 1580 C C . PRO A 1 193 ? -19.821 9.383 37.626 1.00 19.92 220 PRO A C 1
ATOM 1581 O O . PRO A 1 193 ? -19.011 8.531 37.958 1.00 19.29 220 PRO A O 1
ATOM 1585 N N . SER A 1 194 ? -20.890 9.166 36.850 1.00 19.93 221 SER A N 1
ATOM 1586 C CA . SER A 1 194 ? -21.330 7.822 36.388 1.00 20.90 221 SER A CA 1
ATOM 1587 C C . SER A 1 194 ? -20.244 7.197 35.506 1.00 20.00 221 SER A C 1
ATOM 1588 O O . SER A 1 194 ? -20.206 5.965 35.388 1.00 21.17 221 SER A O 1
ATOM 1591 N N . THR A 1 195 ? -19.427 8.026 34.864 1.00 19.30 222 THR A N 1
ATOM 1592 C CA . THR A 1 195 ? -18.193 7.600 34.163 1.00 19.23 222 THR A CA 1
ATOM 1593 C C . THR A 1 195 ? -17.057 8.343 34.860 1.00 18.52 222 THR A C 1
ATOM 1594 O O . THR A 1 195 ? -17.127 9.593 34.893 1.00 15.82 222 THR A O 1
ATOM 1598 N N . TYR A 1 196 ? -16.083 7.612 35.413 1.00 17.45 223 TYR A N 1
ATOM 1599 C CA . TYR A 1 196 ? -15.053 8.216 36.293 1.00 17.40 223 TYR A CA 1
ATOM 1600 C C . TYR A 1 196 ? -13.672 7.665 35.924 1.00 17.52 223 TYR A C 1
ATOM 1601 O O . TYR A 1 196 ? -13.555 6.544 35.379 1.00 16.81 223 TYR A O 1
ATOM 1610 N N . ILE A 1 197 ? -12.651 8.478 36.194 1.00 17.86 224 ILE A N 1
ATOM 1611 C CA . ILE A 1 197 ? -11.228 8.056 36.146 1.00 17.71 224 ILE A CA 1
ATOM 1612 C C . ILE A 1 197 ? -10.984 7.057 37.282 1.00 18.00 224 ILE A C 1
ATOM 1613 O O . ILE A 1 197 ? -10.962 7.467 38.455 1.00 18.21 224 ILE A O 1
ATOM 1618 N N . GLN A 1 198 ? -10.821 5.779 36.932 1.00 18.33 225 GLN A N 1
ATOM 1619 C CA . GLN A 1 198 ? -10.629 4.675 37.908 1.00 17.65 225 GLN A CA 1
ATOM 1620 C C . GLN A 1 198 ? -9.136 4.522 38.237 1.00 17.06 225 GLN A C 1
ATOM 1621 O O . GLN A 1 198 ? -8.811 4.313 39.426 1.00 17.05 225 GLN A O 1
ATOM 1627 N N . ASP A 1 199 ? -8.280 4.603 37.217 1.00 16.45 226 ASP A N 1
ATOM 1628 C CA . ASP A 1 199 ? -6.833 4.302 37.317 1.00 16.40 226 ASP A CA 1
ATOM 1629 C C . ASP A 1 199 ? -6.056 5.017 36.210 1.00 16.10 226 ASP A C 1
ATOM 1630 O O . ASP A 1 199 ? -6.653 5.413 35.190 1.00 15.38 226 ASP A O 1
ATOM 1635 N N . TYR A 1 200 ? -4.755 5.169 36.430 1.00 16.02 227 TYR A N 1
ATOM 1636 C CA . TYR A 1 200 ? -3.805 5.731 35.447 1.00 15.94 227 TYR A CA 1
ATOM 1637 C C . TYR A 1 200 ? -2.376 5.566 35.964 1.00 16.73 227 TYR A C 1
ATOM 1638 O O . TYR A 1 200 ? -2.179 5.458 37.180 1.00 16.99 227 TYR A O 1
ATOM 1647 N N . ALA A 1 201 ? -1.431 5.523 35.029 1.00 17.87 228 ALA A N 1
ATOM 1648 C CA . ALA A 1 201 ? 0.031 5.552 35.243 1.00 19.15 228 ALA A CA 1
ATOM 1649 C C . ALA A 1 201 ? 0.591 6.696 34.398 1.00 20.34 228 ALA A C 1
ATOM 1650 O O . ALA A 1 201 ? 0.109 6.865 33.258 1.00 20.25 228 ALA A O 1
ATOM 1652 N N . ILE A 1 202 ? 1.511 7.485 34.955 1.00 22.01 229 ILE A N 1
ATOM 1653 C CA . ILE A 1 202 ? 2.164 8.640 34.270 1.00 24.60 229 ILE A CA 1
ATOM 1654 C C . ILE A 1 202 ? 3.595 8.731 34.795 1.00 26.83 229 ILE A C 1
ATOM 1655 O O . ILE A 1 202 ? 3.775 9.273 35.891 1.00 27.26 229 ILE A O 1
ATOM 1660 N N . GLN A 1 203 ? 4.567 8.229 34.036 1.00 30.64 230 GLN A N 1
ATOM 1661 C CA . GLN A 1 203 ? 5.974 8.069 34.485 1.00 35.55 230 GLN A CA 1
ATOM 1662 C C . GLN A 1 203 ? 6.882 8.301 33.272 1.00 36.81 230 GLN A C 1
ATOM 1663 O O . GLN A 1 203 ? 6.405 8.066 32.132 1.00 37.77 230 GLN A O 1
ATOM 1669 N N . LEU A 1 204 ? 8.126 8.751 33.480 1.00 32.59 231 LEU A N 1
ATOM 1670 C CA . LEU A 1 204 ? 9.102 8.835 32.367 1.00 32.93 231 LEU A CA 1
ATOM 1671 C C . LEU A 1 204 ? 9.251 7.424 31.800 1.00 34.32 231 LEU A C 1
ATOM 1672 O O . LEU A 1 204 ? 9.225 6.469 32.597 1.00 33.06 231 LEU A O 1
ATOM 1677 N N . ASP A 1 205 ? 9.336 7.311 30.472 1.00 36.12 232 ASP A N 1
ATOM 1678 C CA . ASP A 1 205 ? 9.691 6.056 29.759 1.00 37.48 232 ASP A CA 1
ATOM 1679 C C . ASP A 1 205 ? 11.148 5.720 30.117 1.00 38.63 232 ASP A C 1
ATOM 1680 O O . ASP A 1 205 ? 12.046 6.484 29.721 1.00 36.78 232 ASP A O 1
ATOM 1685 N N . LYS A 1 206 ? 11.355 4.667 30.915 1.00 42.96 233 LYS A N 1
ATOM 1686 C CA . LYS A 1 206 ? 12.687 4.128 31.313 1.00 44.35 233 LYS A CA 1
ATOM 1687 C C . LYS A 1 206 ? 13.580 4.068 30.065 1.00 44.12 233 LYS A C 1
ATOM 1688 O O . LYS A 1 206 ? 14.719 4.564 30.134 1.00 44.54 233 LYS A O 1
ATOM 1694 N N . ASP A 1 207 ? 13.044 3.540 28.956 1.00 42.29 234 ASP A N 1
ATOM 1695 C CA . ASP A 1 207 ? 13.781 3.264 27.690 1.00 41.94 234 ASP A CA 1
ATOM 1696 C C . ASP A 1 207 ? 13.999 4.533 26.862 1.00 40.54 234 ASP A C 1
ATOM 1697 O O . ASP A 1 207 ? 14.876 4.475 25.972 1.00 41.48 234 ASP A O 1
ATOM 1702 N N . ASN A 1 208 ? 13.201 5.590 27.068 1.00 37.83 235 ASN A N 1
ATOM 1703 C CA . ASN A 1 208 ? 13.435 6.919 26.432 1.00 37.31 235 ASN A CA 1
ATOM 1704 C C . ASN A 1 208 ? 12.886 8.043 27.306 1.00 34.93 235 ASN A C 1
ATOM 1705 O O . ASN A 1 208 ? 11.734 8.462 27.172 1.00 33.80 235 ASN A O 1
ATOM 1710 N N . PRO A 1 209 ? 13.746 8.579 28.197 1.00 34.32 236 PRO A N 1
ATOM 1711 C CA . PRO A 1 209 ? 13.364 9.623 29.152 1.00 34.46 236 PRO A CA 1
ATOM 1712 C C . PRO A 1 209 ? 12.946 10.982 28.567 1.00 33.72 236 PRO A C 1
ATOM 1713 O O . PRO A 1 209 ? 12.534 11.831 29.337 1.00 29.39 236 PRO A O 1
ATOM 1717 N N . LYS A 1 210 ? 13.092 11.169 27.251 1.00 36.28 237 LYS A N 1
ATOM 1718 C CA . LYS A 1 210 ? 12.546 12.345 26.524 1.00 38.60 237 LYS A CA 1
ATOM 1719 C C . LYS A 1 210 ? 11.019 12.280 26.555 1.00 33.28 237 LYS A C 1
ATOM 1720 O O . LYS A 1 210 ? 10.407 13.328 26.322 1.00 32.80 237 LYS A O 1
ATOM 1726 N N . ASN A 1 211 ? 10.430 11.109 26.828 1.00 29.72 238 ASN A N 1
ATOM 1727 C CA . ASN A 1 211 ? 8.951 10.948 26.790 1.00 29.15 238 ASN A CA 1
ATOM 1728 C C . ASN A 1 211 ? 8.371 10.520 28.140 1.00 27.75 238 ASN A C 1
ATOM 1729 O O . ASN A 1 211 ? 9.070 9.877 28.965 1.00 26.92 238 ASN A O 1
ATOM 1734 N N . ILE A 1 212 ? 7.102 10.886 28.304 1.00 25.82 239 ILE A N 1
ATOM 1735 C CA . ILE A 1 212 ? 6.178 10.404 29.359 1.00 26.96 239 ILE A CA 1
ATOM 1736 C C . ILE A 1 212 ? 5.296 9.330 28.725 1.00 27.27 239 ILE A C 1
ATOM 1737 O O . ILE A 1 212 ? 4.748 9.575 27.633 1.00 26.16 239 ILE A O 1
ATOM 1742 N N . LYS A 1 213 ? 5.197 8.189 29.407 1.00 28.30 240 LYS A N 1
ATOM 1743 C CA . LYS A 1 213 ? 4.426 6.987 29.005 1.00 29.04 240 LYS A CA 1
ATOM 1744 C C . LYS A 1 213 ? 3.318 6.769 30.038 1.00 25.87 240 LYS A C 1
ATOM 1745 O O . LYS A 1 213 ? 3.496 7.189 31.197 1.00 26.47 240 LYS A O 1
ATOM 1751 N N . GLY A 1 214 ? 2.230 6.119 29.652 1.00 22.19 241 GLY A N 1
ATOM 1752 C CA . GLY A 1 214 ? 1.224 5.678 30.619 1.00 21.09 241 GLY A CA 1
ATOM 1753 C C . GLY A 1 214 ? -0.055 5.250 29.945 1.00 21.45 241 GLY A C 1
ATOM 1754 O O . GLY A 1 214 ? -0.058 5.018 28.705 1.00 21.02 241 GLY A O 1
ATOM 1755 N N . TYR A 1 215 ? -1.096 5.124 30.762 1.00 20.15 242 TYR A N 1
ATOM 1756 C CA . TYR A 1 215 ? -2.464 4.735 30.361 1.00 20.12 242 TYR A CA 1
ATOM 1757 C C . TYR A 1 215 ? -3.427 5.478 31.281 1.00 20.35 242 TYR A C 1
ATOM 1758 O O . TYR A 1 215 ? -2.999 5.986 32.330 1.00 19.79 242 TYR A O 1
ATOM 1767 N N . VAL A 1 216 ? -4.680 5.560 30.855 1.00 20.32 243 VAL A N 1
ATOM 1768 C CA . VAL A 1 216 ? -5.834 5.988 31.684 1.00 19.49 243 VAL A CA 1
ATOM 1769 C C . VAL A 1 216 ? -6.893 4.889 31.543 1.00 18.63 243 VAL A C 1
ATOM 1770 O O . VAL A 1 216 ? -7.088 4.386 30.422 1.00 17.62 243 VAL A O 1
ATOM 1774 N N . GLN A 1 217 ? -7.453 4.465 32.672 1.00 18.44 244 GLN A N 1
ATOM 1775 C CA . GLN A 1 217 ? -8.547 3.477 32.780 1.00 18.94 244 GLN A CA 1
ATOM 1776 C C . GLN A 1 217 ? -9.772 4.195 33.338 1.00 20.16 244 GLN A C 1
ATOM 1777 O O . GLN A 1 217 ? -9.689 4.716 34.485 1.00 19.96 244 GLN A O 1
ATOM 1783 N N . LEU A 1 218 ? -10.838 4.255 32.539 1.00 19.83 245 LEU A N 1
ATOM 1784 C CA . LEU A 1 218 ? -12.162 4.759 32.963 1.00 19.99 245 LEU A CA 1
ATOM 1785 C C . LEU A 1 218 ? -13.028 3.569 33.359 1.00 19.90 245 LEU A C 1
ATOM 1786 O O . LEU A 1 218 ? -12.773 2.465 32.83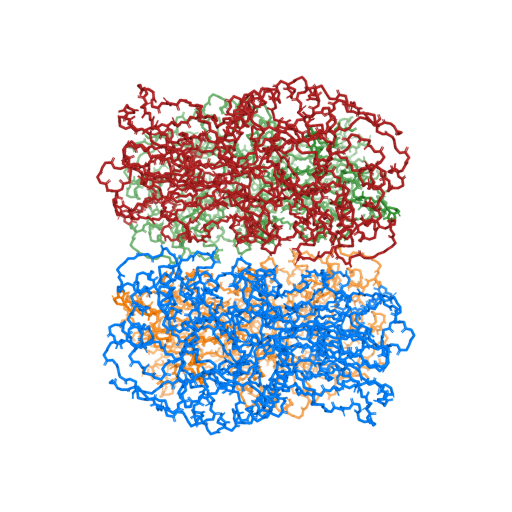4 1.00 20.40 245 LEU A O 1
ATOM 1791 N N . ALA A 1 219 ? -13.977 3.778 34.271 1.00 19.11 246 ALA A N 1
ATOM 1792 C CA . ALA A 1 219 ? -15.027 2.785 34.595 1.00 19.72 246 ALA A CA 1
ATOM 1793 C C . ALA A 1 219 ? -16.393 3.482 34.653 1.00 20.14 246 ALA A C 1
ATOM 1794 O O . ALA A 1 219 ? -16.421 4.741 34.693 1.00 21.28 246 ALA A O 1
ATOM 1796 N N . GLY A 1 220 ? -17.476 2.700 34.614 1.00 20.53 247 GLY A N 1
ATOM 1797 C CA . GLY A 1 220 ? -18.856 3.212 34.731 1.00 22.83 247 GLY A CA 1
ATOM 1798 C C . GLY A 1 220 ? -19.652 3.052 33.449 1.00 23.76 247 GLY A C 1
ATOM 1799 O O . GLY A 1 220 ? -19.371 2.107 32.709 1.00 25.02 247 GLY A O 1
ATOM 1800 N N . SER A 1 221 ? -20.595 3.962 33.185 1.00 25.61 248 SER A N 1
ATOM 1801 C CA . SER A 1 221 ? -21.747 3.739 32.268 1.00 26.88 248 SER A CA 1
ATOM 1802 C C . SER A 1 221 ? -21.349 3.889 30.789 1.00 26.22 248 SER A C 1
ATOM 1803 O O . SER A 1 221 ? -21.789 3.060 30.012 1.00 26.42 248 SER A O 1
ATOM 1806 N N . SER A 1 222 ? -20.599 4.922 30.393 1.00 26.93 249 SER A N 1
ATOM 1807 C CA . SER A 1 222 ? -20.247 5.169 28.963 1.00 27.31 249 SER A CA 1
ATOM 1808 C C . SER A 1 222 ? -18.734 5.426 28.806 1.00 26.46 249 SER A C 1
ATOM 1809 O O . SER A 1 222 ? -18.269 6.555 29.063 1.00 27.44 249 SER A O 1
ATOM 1812 N N . LEU A 1 223 ? -17.995 4.407 28.362 1.00 25.43 250 LEU A N 1
ATOM 1813 C CA . LEU A 1 223 ? -16.514 4.314 28.494 1.00 25.07 250 LEU A CA 1
ATOM 1814 C C . LEU A 1 223 ? -15.806 4.994 27.319 1.00 24.88 250 LEU A C 1
ATOM 1815 O O . LEU A 1 223 ? -14.597 5.226 27.428 1.00 23.43 250 LEU A O 1
ATOM 1820 N N . GLU A 1 224 ? -16.533 5.286 26.240 1.00 26.58 251 GLU A N 1
ATOM 1821 C CA . GLU A 1 224 ? -16.006 5.986 25.042 1.00 27.77 251 GLU A CA 1
ATOM 1822 C C . GLU A 1 224 ? -16.246 7.487 25.203 1.00 27.25 251 GLU A C 1
ATOM 1823 O O . GLU A 1 224 ? -17.413 7.894 25.070 1.00 29.03 251 GLU A O 1
ATOM 1829 N N . THR A 1 225 ? -15.195 8.263 25.482 1.00 25.24 252 THR A N 1
ATOM 1830 C CA . THR A 1 225 ? -15.286 9.721 25.765 1.00 25.05 252 THR A CA 1
ATOM 1831 C C . THR A 1 225 ? -13.911 10.374 25.562 1.00 24.47 252 THR A C 1
ATOM 1832 O O . THR A 1 225 ? -12.932 9.656 25.367 1.00 23.39 252 THR A O 1
ATOM 1836 N N . ASN A 1 226 ? -13.850 11.697 25.642 1.00 25.56 253 ASN A N 1
ATOM 1837 C CA . ASN A 1 226 ? -12.581 12.467 25.597 1.00 26.48 253 ASN A CA 1
ATOM 1838 C C . ASN A 1 226 ? -11.858 12.283 26.927 1.00 25.83 253 ASN A C 1
ATOM 1839 O O . ASN A 1 226 ? -12.530 12.163 27.961 1.00 26.78 253 ASN A O 1
ATOM 1844 N N . VAL A 1 227 ? -10.535 12.210 26.850 1.00 24.36 254 VAL A N 1
ATOM 1845 C CA . VAL A 1 227 ? -9.588 12.125 27.993 1.00 23.92 254 VAL A CA 1
ATOM 1846 C C . VAL A 1 227 ? -8.507 13.164 27.704 1.00 23.60 254 VAL A C 1
ATOM 1847 O O . VAL A 1 227 ? -8.040 13.214 26.560 1.00 22.97 254 VAL A O 1
ATOM 1851 N N . SER A 1 228 ? -8.200 14.026 28.664 1.00 24.06 255 SER A N 1
ATOM 1852 C CA . SER A 1 228 ? -7.073 14.986 28.566 1.00 24.88 255 SER A CA 1
ATOM 1853 C C . SER A 1 228 ? -6.118 14.802 29.755 1.00 24.33 255 SER A C 1
ATOM 1854 O O . SER A 1 228 ? -6.558 14.308 30.834 1.00 22.93 255 SER A O 1
ATOM 1857 N N . ILE A 1 229 ? -4.843 15.119 29.524 1.00 23.10 256 ILE A N 1
ATOM 1858 C CA . ILE A 1 229 ? -3.773 15.198 30.556 1.00 23.93 256 ILE A CA 1
ATOM 1859 C C . ILE A 1 229 ? -3.047 16.519 30.308 1.00 24.54 256 ILE A C 1
ATOM 1860 O O . ILE A 1 229 ? -2.358 16.614 29.275 1.00 24.70 256 ILE A O 1
ATOM 1865 N N . ASN A 1 230 ? -3.230 17.489 31.205 1.00 24.73 257 ASN A N 1
ATOM 1866 C CA . ASN A 1 230 ? -2.526 18.793 31.209 1.00 25.42 257 ASN A CA 1
ATOM 1867 C C . ASN A 1 230 ? -1.436 18.785 32.271 1.00 24.05 257 ASN A C 1
ATOM 1868 O O . ASN A 1 230 ? -1.770 18.495 33.415 1.00 24.99 257 ASN A O 1
ATOM 1873 N N . ILE A 1 231 ? -0.205 19.138 31.901 1.00 23.79 258 ILE A N 1
ATOM 1874 C CA . ILE A 1 231 ? 0.901 19.474 32.845 1.00 23.82 258 ILE A CA 1
ATOM 1875 C C . ILE A 1 231 ? 1.358 20.898 32.537 1.00 22.91 258 ILE A C 1
ATOM 1876 O O . ILE A 1 231 ? 2.391 21.116 31.914 1.00 21.55 258 ILE A O 1
ATOM 1881 N N . PRO A 1 232 ? 0.588 21.919 32.971 1.00 24.66 259 PRO A N 1
ATOM 1882 C CA . PRO A 1 232 ? 0.725 23.276 32.450 1.00 25.98 259 PRO A CA 1
ATOM 1883 C C . PRO A 1 232 ? 2.158 23.819 32.484 1.00 27.98 259 PRO A C 1
ATOM 1884 O O . PRO A 1 232 ? 2.555 24.398 31.496 1.00 29.13 259 PRO A O 1
ATOM 1888 N N . GLU A 1 233 ? 2.873 23.618 33.598 1.00 28.26 260 GLU A N 1
ATOM 1889 C CA . GLU A 1 233 ? 4.236 24.165 33.828 1.00 28.99 260 GLU A CA 1
ATOM 1890 C C . GLU A 1 233 ? 5.178 23.553 32.793 1.00 28.86 260 GLU A C 1
ATOM 1891 O O . GLU A 1 233 ? 6.164 24.204 32.434 1.00 28.70 260 GLU A O 1
ATOM 1897 N N . ALA A 1 234 ? 4.875 22.336 32.351 1.00 29.17 261 ALA A N 1
ATOM 1898 C CA . ALA A 1 234 ? 5.700 21.567 31.397 1.00 30.14 261 ALA A CA 1
ATOM 1899 C C . ALA A 1 234 ? 5.225 21.836 29.970 1.00 32.37 261 ALA A C 1
ATOM 1900 O O . ALA A 1 234 ? 5.823 21.265 29.042 1.00 33.18 261 ALA A O 1
ATOM 1902 N N . LYS A 1 235 ? 4.177 22.642 29.787 1.00 35.10 262 LYS A N 1
ATOM 1903 C CA . LYS A 1 235 ? 3.699 23.018 28.433 1.00 36.16 262 LYS A CA 1
ATOM 1904 C C . LYS A 1 235 ? 3.044 21.812 27.761 1.00 33.20 262 LYS A C 1
ATOM 1905 O O . LYS A 1 235 ? 3.046 21.774 26.529 1.00 32.85 262 LYS A O 1
ATOM 1911 N N . ILE A 1 236 ? 2.547 20.850 28.536 1.00 30.18 263 ILE A N 1
ATOM 1912 C CA . ILE A 1 236 ? 1.959 19.597 27.987 1.00 29.99 263 ILE A CA 1
ATOM 1913 C C . ILE A 1 236 ? 0.435 19.694 28.087 1.00 28.88 263 ILE A C 1
ATOM 1914 O O . ILE A 1 236 ? -0.087 19.938 29.189 1.00 26.38 263 ILE A O 1
ATOM 1919 N N . ASN A 1 237 ? -0.217 19.558 26.931 1.00 30.12 264 ASN A N 1
ATOM 1920 C CA . ASN A 1 237 ? -1.682 19.644 26.717 1.00 31.18 264 ASN A CA 1
ATOM 1921 C C . ASN A 1 237 ? -2.082 18.475 25.811 1.00 30.09 264 ASN A C 1
ATOM 1922 O O . ASN A 1 237 ? -2.482 18.731 24.671 1.00 30.64 264 ASN A O 1
ATOM 1927 N N . PHE A 1 238 ? -1.899 17.245 26.292 1.00 29.19 265 PHE A N 1
ATOM 1928 C CA . PHE A 1 238 ? -2.307 15.995 25.603 1.00 29.46 265 PHE A CA 1
ATOM 1929 C C . PHE A 1 238 ? -3.821 15.812 25.732 1.00 29.65 265 PHE A C 1
ATOM 1930 O O . PHE A 1 238 ? -4.396 16.102 26.788 1.00 29.24 265 PHE A O 1
ATOM 1938 N N . SER A 1 239 ? -4.433 15.310 24.663 1.00 31.90 266 SER A N 1
ATOM 1939 C CA . SER A 1 239 ? -5.883 15.017 24.545 1.00 30.02 266 SER A CA 1
ATOM 1940 C C . SER A 1 239 ? -6.059 13.802 23.631 1.00 28.59 266 SER A C 1
ATOM 1941 O O . SER A 1 239 ? -5.305 13.689 22.660 1.00 30.47 266 SER A O 1
ATOM 1944 N N . THR A 1 240 ? -6.983 12.898 23.946 1.00 27.87 267 THR A N 1
ATOM 1945 C CA . THR A 1 240 ? -7.272 11.699 23.113 1.00 26.36 267 THR A CA 1
ATOM 1946 C C . THR A 1 240 ? -8.687 11.199 23.399 1.00 24.10 267 THR A C 1
ATOM 1947 O O . THR A 1 240 ? -9.388 11.859 24.170 1.00 22.92 267 THR A O 1
ATOM 1951 N N . THR A 1 241 ? -9.069 10.081 22.785 1.00 24.30 268 THR A N 1
ATOM 1952 C CA . THR A 1 241 ? -10.386 9.419 22.957 1.00 25.96 268 THR A CA 1
ATOM 1953 C C . THR A 1 241 ? -10.153 7.979 23.414 1.00 26.71 268 THR A C 1
ATOM 1954 O O . THR A 1 241 ? -9.062 7.429 23.110 1.00 27.77 268 THR A O 1
ATOM 1958 N N . THR A 1 242 ? -11.143 7.395 24.090 1.00 24.49 269 THR A N 1
ATOM 1959 C CA . THR A 1 242 ? -11.121 5.982 24.519 1.00 25.76 269 THR A CA 1
ATOM 1960 C C . THR A 1 242 ? -12.064 5.132 23.678 1.00 26.33 269 THR A C 1
ATOM 1961 O O . THR A 1 242 ? -13.116 5.624 23.241 1.00 25.39 269 THR A O 1
ATOM 1965 N N . ASP A 1 243 ? -11.754 3.845 23.659 1.00 27.38 270 ASP A N 1
ATOM 1966 C CA . ASP A 1 243 ? -12.590 2.830 23.000 1.00 26.87 270 ASP A CA 1
ATOM 1967 C C . ASP A 1 243 ? -13.569 2.226 24.021 1.00 28.50 270 ASP A C 1
ATOM 1968 O O . ASP A 1 243 ? -13.603 2.725 25.149 1.00 27.31 270 ASP A O 1
ATOM 1973 N N . ARG A 1 244 ? -14.297 1.161 23.656 1.00 30.76 271 ARG A N 1
ATOM 1974 C CA . ARG A 1 244 ? -15.342 0.513 24.518 1.00 32.45 271 ARG A CA 1
ATOM 1975 C C . ARG A 1 244 ? -14.755 -0.004 25.854 1.00 30.23 271 ARG A C 1
ATOM 1976 O O . ARG A 1 244 ? -15.545 -0.150 26.787 1.00 29.50 271 ARG A O 1
ATOM 1984 N N . THR A 1 245 ? -13.436 -0.195 25.984 1.00 26.92 272 THR A N 1
ATOM 1985 C CA . THR A 1 245 ? -12.773 -0.730 27.214 1.00 23.84 272 THR A CA 1
ATOM 1986 C C . THR A 1 245 ? -12.524 0.365 28.251 1.00 22.26 272 THR A C 1
ATOM 1987 O O . THR A 1 245 ? -12.341 0.023 29.415 1.00 21.45 272 THR A O 1
ATOM 1991 N N . GLY A 1 246 ? -12.557 1.629 27.842 1.00 21.55 273 GLY A N 1
ATOM 1992 C CA . GLY A 1 246 ? -12.163 2.779 28.686 1.00 20.51 273 GLY A CA 1
ATOM 1993 C C . GLY A 1 246 ? -10.655 2.881 28.952 1.00 19.90 273 GLY A C 1
ATOM 1994 O O . GLY A 1 246 ? -10.266 3.778 29.706 1.00 19.08 273 GLY A O 1
ATOM 1995 N N . ARG A 1 247 ? -9.820 2.003 28.381 1.00 19.99 274 ARG A N 1
ATOM 1996 C CA . ARG A 1 247 ? -8.358 1.920 28.658 1.00 20.37 274 ARG A CA 1
ATOM 1997 C C . ARG A 1 247 ? -7.613 2.477 27.440 1.00 19.44 274 ARG A C 1
ATOM 1998 O O . ARG A 1 247 ? -7.764 1.902 26.369 1.00 19.08 274 ARG A O 1
ATOM 2006 N N . VAL A 1 248 ? -6.819 3.538 27.604 1.00 19.49 275 VAL A N 1
ATOM 2007 C CA . VAL A 1 248 ? -6.020 4.142 26.495 1.00 19.69 275 VAL A CA 1
ATOM 2008 C C . VAL A 1 248 ? -4.576 4.323 26.968 1.00 19.92 275 VAL A C 1
ATOM 2009 O O . VAL A 1 248 ? -4.382 4.798 28.110 1.00 19.99 275 VAL A O 1
ATOM 2013 N N . HIS A 1 249 ? -3.615 3.905 26.134 1.00 20.29 276 HIS A N 1
ATOM 2014 C CA . HIS A 1 249 ? -2.147 4.097 26.315 1.00 20.39 276 HIS A CA 1
ATOM 2015 C C . HIS A 1 249 ? -1.724 5.342 25.530 1.00 21.66 276 HIS A C 1
ATOM 2016 O O . HIS A 1 249 ? -2.425 5.684 24.574 1.00 20.35 276 HIS A O 1
ATOM 2023 N N . PHE A 1 250 ? -0.628 5.988 25.930 1.00 24.58 277 PHE A N 1
ATOM 2024 C CA . PHE A 1 250 ? -0.177 7.285 25.365 1.00 27.02 277 PHE A CA 1
ATOM 2025 C C . PHE A 1 250 ? 1.348 7.404 25.486 1.00 28.70 277 PHE A C 1
ATOM 2026 O O . PHE A 1 250 ? 1.939 6.686 26.298 1.00 29.53 277 PHE A O 1
ATOM 2034 N N . GLU A 1 251 ? 1.944 8.278 24.668 1.00 31.98 278 GLU A N 1
ATOM 2035 C CA . GLU A 1 251 ? 3.402 8.554 24.592 1.00 34.51 278 GLU A CA 1
ATOM 2036 C C . GLU A 1 251 ? 3.584 10.039 24.272 1.00 34.27 278 GLU A C 1
ATOM 2037 O O . GLU A 1 251 ? 3.682 10.378 23.106 1.00 41.06 278 GLU A O 1
ATOM 2043 N N . ILE A 1 252 ? 3.640 10.873 25.300 1.00 34.92 279 ILE A N 1
ATOM 2044 C CA . ILE A 1 252 ? 3.733 12.360 25.229 1.00 35.87 279 ILE A CA 1
ATOM 2045 C C . ILE A 1 252 ? 5.204 12.745 25.342 1.00 36.39 279 ILE A C 1
ATOM 2046 O O . ILE A 1 252 ? 5.871 12.300 26.266 1.00 39.10 279 ILE A O 1
ATOM 2051 N N . PRO A 1 253 ? 5.784 13.555 24.427 1.00 37.40 280 PRO A N 1
ATOM 2052 C CA . PRO A 1 253 ? 7.104 14.142 24.670 1.00 36.91 280 PRO A CA 1
ATOM 2053 C C . PRO A 1 253 ? 7.180 14.974 25.967 1.00 38.08 280 PRO A C 1
ATOM 2054 O O . PRO A 1 253 ? 6.147 15.386 26.461 1.00 38.99 280 PRO A O 1
ATOM 2058 N N . ALA A 1 254 ? 8.396 15.229 26.465 1.00 38.64 281 ALA A N 1
ATOM 2059 C CA . ALA A 1 254 ? 8.696 16.178 27.567 1.00 38.17 281 ALA A CA 1
ATOM 2060 C C . ALA A 1 254 ? 9.699 17.226 27.077 1.00 36.89 281 ALA A C 1
ATOM 2061 O O . ALA A 1 254 ? 9.251 18.350 26.788 1.00 33.76 281 ALA A O 1
ATOM 2063 N N . LYS A 1 256 ? 11.613 19.336 28.299 1.00 48.17 283 LYS A N 1
ATOM 2064 C CA . LYS A 1 256 ? 11.250 20.550 29.093 1.00 53.21 283 LYS A CA 1
ATOM 2065 C C . LYS A 1 256 ? 11.168 20.276 30.604 1.00 50.89 283 LYS A C 1
ATOM 2066 O O . LYS A 1 256 ? 11.058 21.242 31.382 1.00 51.62 283 LYS A O 1
ATOM 2072 N N . ILE A 1 257 ? 11.195 19.015 31.017 1.00 48.41 284 ILE A N 1
ATOM 2073 C CA . ILE A 1 257 ? 10.806 18.600 32.390 1.00 43.41 284 ILE A CA 1
ATOM 2074 C C . ILE A 1 257 ? 12.051 18.596 33.276 1.00 38.50 284 ILE A C 1
ATOM 2075 O O . ILE A 1 257 ? 13.076 18.021 32.869 1.00 38.66 284 ILE A O 1
ATOM 2080 N N . LYS A 1 258 ? 11.954 19.262 34.425 1.00 35.41 285 LYS A N 1
ATOM 2081 C CA . LYS A 1 258 ? 12.955 19.205 35.523 1.00 34.27 285 LYS A CA 1
ATOM 2082 C C . LYS A 1 258 ? 12.718 17.908 36.307 1.00 32.02 285 LYS A C 1
ATOM 2083 O O . LYS A 1 258 ? 11.613 17.747 36.887 1.00 30.98 285 LYS A O 1
ATOM 2089 N N . LYS A 1 259 ? 13.698 17.000 36.309 1.00 28.90 286 LYS A N 1
ATOM 2090 C CA . LYS A 1 259 ? 13.532 15.629 36.869 1.00 26.72 286 LYS A CA 1
ATOM 2091 C C . LYS A 1 259 ? 13.629 15.652 38.403 1.00 24.84 286 LYS A C 1
ATOM 2092 O O . LYS A 1 259 ? 14.294 16.540 38.957 1.00 21.80 286 LYS A O 1
ATOM 2098 N N . TRP A 1 260 ? 12.991 14.682 39.062 1.00 24.73 287 TRP A N 1
ATOM 2099 C CA . TRP A 1 260 ? 12.908 14.593 40.546 1.00 24.63 287 TRP A CA 1
ATOM 2100 C C . TRP A 1 260 ? 14.191 13.949 41.098 1.00 24.35 287 TRP A C 1
ATOM 2101 O O . TRP A 1 260 ? 14.556 12.863 40.622 1.00 24.11 287 TRP A O 1
ATOM 2112 N N . TYR A 1 261 ? 14.836 14.607 42.067 1.00 24.10 288 TYR A N 1
ATOM 2113 C CA . TYR A 1 261 ? 16.043 14.145 42.802 1.00 23.49 288 TYR A CA 1
ATOM 2114 C C . TYR A 1 261 ? 15.847 14.397 44.301 1.00 22.66 288 TYR A C 1
ATOM 2115 O O . TYR A 1 261 ? 15.210 15.378 44.676 1.00 21.02 288 TYR A O 1
ATOM 2124 N N . PRO A 1 262 ? 16.382 13.558 45.221 1.00 22.51 289 PRO A N 1
ATOM 2125 C CA . PRO A 1 262 ? 16.246 13.824 46.656 1.00 24.49 289 PRO A CA 1
ATOM 2126 C C . PRO A 1 262 ? 16.623 15.268 47.021 1.00 25.77 289 PRO A C 1
ATOM 2127 O O . PRO A 1 262 ? 15.878 15.888 47.745 1.00 26.51 289 PRO A O 1
ATOM 2131 N N . LYS A 1 263 ? 17.711 15.785 46.449 1.00 29.00 290 LYS A N 1
ATOM 2132 C CA . LYS A 1 263 ? 18.202 17.173 46.676 1.00 32.44 290 LYS A CA 1
ATOM 2133 C C . LYS A 1 263 ? 17.310 18.200 45.951 1.00 29.58 290 LYS A C 1
ATOM 2134 O O . LYS A 1 263 ? 17.426 19.377 46.277 1.00 32.07 290 LYS A O 1
ATOM 2140 N N . ARG A 1 264 ? 16.462 17.808 44.999 1.00 25.82 291 ARG A N 1
ATOM 2141 C CA . ARG A 1 264 ? 15.602 18.767 44.255 1.00 24.58 291 ARG A CA 1
ATOM 2142 C C . ARG A 1 264 ? 14.330 18.040 43.827 1.00 23.66 291 ARG A C 1
ATOM 2143 O O . ARG A 1 264 ? 14.196 17.639 42.674 1.00 22.14 291 ARG A O 1
ATOM 2151 N N . PRO A 1 265 ? 13.383 17.798 44.763 1.00 23.65 292 PRO A N 1
ATOM 2152 C CA . PRO A 1 265 ? 12.225 16.938 44.503 1.00 22.65 292 PRO A CA 1
ATOM 2153 C C . PRO A 1 265 ? 11.112 17.675 43.757 1.00 21.55 292 PRO A C 1
ATOM 2154 O O . PRO A 1 265 ? 10.082 17.968 44.328 1.00 21.33 292 PRO A O 1
ATOM 2158 N N . LYS A 1 266 ? 11.361 17.943 42.480 1.00 21.79 293 LYS A N 1
ATOM 2159 C CA . LYS A 1 266 ? 10.407 18.652 41.599 1.00 22.36 293 LYS A CA 1
ATOM 2160 C C . LYS A 1 266 ? 9.194 17.753 41.346 1.00 20.94 293 LYS A C 1
ATOM 2161 O O . LYS A 1 266 ? 9.374 16.634 40.815 1.00 19.70 293 LYS A O 1
ATOM 2167 N N . LEU A 1 267 ? 8.014 18.239 41.734 1.00 20.21 294 LEU A N 1
ATOM 2168 C CA . LEU A 1 267 ? 6.692 17.632 41.417 1.00 20.44 294 LEU A CA 1
ATOM 2169 C C . LEU A 1 267 ? 5.922 18.546 40.466 1.00 19.71 294 LEU A C 1
ATOM 2170 O O . LEU A 1 267 ? 5.904 19.759 40.695 1.00 18.74 294 LEU A O 1
ATOM 2175 N N . TYR A 1 268 ? 5.241 17.964 39.488 1.00 20.64 295 TYR A N 1
ATOM 2176 C CA . TYR A 1 268 ? 4.391 18.694 38.516 1.00 21.52 295 TYR A CA 1
ATOM 2177 C C . TYR A 1 268 ? 2.926 18.567 38.936 1.00 20.50 295 TYR A C 1
ATOM 2178 O O . TYR A 1 268 ? 2.541 17.459 39.294 1.00 19.04 295 TYR A O 1
ATOM 2187 N N . ASP A 1 269 ? 2.173 19.676 38.920 1.00 20.52 296 ASP A N 1
ATOM 2188 C CA . ASP A 1 269 ? 0.687 19.671 38.988 1.00 21.17 296 ASP A CA 1
ATOM 2189 C C . ASP A 1 269 ? 0.196 19.002 37.700 1.00 21.01 296 ASP A C 1
ATOM 2190 O O . ASP A 1 269 ? 0.621 19.422 36.615 1.00 21.62 296 ASP A O 1
ATOM 2195 N N . VAL A 1 270 ? -0.615 17.955 37.825 1.00 20.96 297 VAL A N 1
ATOM 2196 C CA . VAL A 1 270 ? -1.199 17.202 36.677 1.00 21.66 297 VAL A CA 1
ATOM 2197 C C . VAL A 1 270 ? -2.729 17.247 36.807 1.00 22.50 297 VAL A C 1
ATOM 2198 O O . VAL A 1 270 ? -3.242 17.024 37.912 1.00 23.02 297 VAL A O 1
ATOM 2202 N N . GLN A 1 271 ? -3.427 17.568 35.721 1.00 23.05 298 GLN A N 1
ATOM 2203 C CA . GLN A 1 271 ? -4.901 17.474 35.629 1.00 24.62 298 GLN A CA 1
ATOM 2204 C C . GLN A 1 271 ? -5.237 16.341 34.658 1.00 25.07 298 GLN A C 1
ATOM 2205 O O . GLN A 1 271 ? -4.851 16.421 33.475 1.00 24.97 298 GLN A O 1
ATOM 2211 N N . ILE A 1 272 ? -5.892 15.299 35.158 1.00 25.28 299 ILE A N 1
ATOM 2212 C CA . ILE A 1 272 ? -6.478 14.221 34.319 1.00 26.10 299 ILE A CA 1
ATOM 2213 C C . ILE A 1 272 ? -7.978 14.503 34.271 1.00 26.45 299 ILE A C 1
ATOM 2214 O O . ILE A 1 272 ? -8.574 14.673 35.337 1.00 28.87 299 ILE A O 1
ATOM 2219 N N . GLN A 1 273 ? -8.561 14.542 33.076 1.00 27.36 300 GLN A N 1
ATOM 2220 C CA . GLN A 1 273 ? -9.991 14.889 32.875 1.00 28.18 300 GLN A CA 1
ATOM 2221 C C . GLN A 1 273 ? -10.593 13.916 31.855 1.00 24.27 300 GLN A C 1
ATOM 2222 O O . GLN A 1 273 ? -9.925 13.623 30.865 1.00 24.33 300 GLN A O 1
ATOM 2228 N N . ALA A 1 274 ? -11.762 13.365 32.163 1.00 22.10 301 ALA A N 1
ATOM 2229 C CA . ALA A 1 274 ? -12.540 12.453 31.295 1.00 22.85 301 ALA A CA 1
ATOM 2230 C C . ALA A 1 274 ? -14.028 12.694 31.555 1.00 23.76 301 ALA A C 1
ATOM 2231 O O . ALA A 1 274 ? -14.435 12.653 32.732 1.00 23.32 301 ALA A O 1
ATOM 2233 N N . GLY A 1 275 ? -14.810 12.967 30.509 1.00 25.20 302 GLY A N 1
ATOM 2234 C CA . GLY A 1 275 ? -16.225 13.367 30.647 1.00 26.66 302 GLY A CA 1
ATOM 2235 C C . GLY A 1 275 ? -16.375 14.470 31.675 1.00 27.81 302 GLY A C 1
ATOM 2236 O O . GLY A 1 275 ? -15.674 15.476 31.557 1.00 31.20 302 GLY A O 1
ATOM 2237 N N . ASN A 1 276 ? -17.202 14.263 32.696 1.00 29.68 303 ASN A N 1
ATOM 2238 C CA . ASN A 1 276 ? -17.440 15.257 33.771 1.00 31.64 303 ASN A CA 1
ATOM 2239 C C . ASN A 1 276 ? -16.493 15.047 34.955 1.00 30.00 303 ASN A C 1
ATOM 2240 O O . ASN A 1 276 ? -16.618 15.803 35.916 1.00 32.71 303 ASN A O 1
ATOM 2245 N N . ASP A 1 277 ? -15.584 14.077 34.907 1.00 27.44 304 ASP A N 1
ATOM 2246 C CA . ASP A 1 277 ? -14.700 13.737 36.056 1.00 26.36 304 ASP A CA 1
ATOM 2247 C C . ASP A 1 277 ? -13.384 14.499 35.893 1.00 26.63 304 ASP A C 1
ATOM 2248 O O . ASP A 1 277 ? -12.907 14.607 34.757 1.00 26.91 304 ASP A O 1
ATOM 2253 N N . LYS A 1 278 ? -12.829 15.021 36.983 1.00 29.09 305 LYS A N 1
ATOM 2254 C CA . LYS A 1 278 ? -11.589 15.840 36.969 1.00 30.07 305 LYS A CA 1
ATOM 2255 C C . LYS A 1 278 ? -10.771 15.564 38.225 1.00 28.03 305 LYS A C 1
ATOM 2256 O O . LYS A 1 278 ? -11.311 15.725 39.316 1.00 28.87 305 LYS A O 1
ATOM 2262 N N . LEU A 1 279 ? -9.484 15.285 38.054 1.00 26.45 306 LEU A N 1
ATOM 2263 C CA . LEU A 1 279 ? -8.578 14.837 39.132 1.00 25.45 306 LEU A CA 1
ATOM 2264 C C . LEU A 1 279 ? -7.282 15.644 39.047 1.00 23.89 306 LEU A C 1
ATOM 2265 O O . LEU A 1 279 ? -6.725 15.735 37.961 1.00 22.31 306 LEU A O 1
ATOM 2270 N N . GLU A 1 280 ? -6.827 16.217 40.155 1.00 24.13 307 GLU A N 1
ATOM 2271 C CA . GLU A 1 280 ? -5.466 16.796 40.261 1.00 24.58 307 GLU A CA 1
ATOM 2272 C C . GLU A 1 280 ? -4.532 15.766 40.900 1.00 21.62 307 GLU A C 1
ATOM 2273 O O . GLU A 1 280 ? -4.974 15.063 41.813 1.00 21.05 307 GLU A O 1
ATOM 2279 N N . ASP A 1 281 ? -3.293 15.688 40.421 1.00 19.19 308 ASP A N 1
ATOM 2280 C CA . ASP A 1 281 ? -2.202 14.899 41.040 1.00 17.70 308 ASP A CA 1
ATOM 2281 C C . ASP A 1 281 ? -0.941 15.768 41.105 1.00 17.88 308 ASP A C 1
ATOM 2282 O O . ASP A 1 281 ? -0.865 16.803 40.384 1.00 16.66 308 ASP A O 1
ATOM 2287 N N . GLN A 1 282 ? -0.011 15.379 41.984 1.00 17.19 309 GLN A N 1
ATOM 2288 C CA . GLN A 1 282 ? 1.343 15.968 42.116 1.00 16.23 309 GLN A CA 1
ATOM 2289 C C . GLN A 1 282 ? 2.304 14.810 41.849 1.00 16.74 309 GLN A C 1
ATOM 2290 O O . GLN A 1 282 ? 2.324 13.867 42.679 1.00 16.58 309 GLN A O 1
ATOM 2296 N N . ILE A 1 283 ? 2.994 14.854 40.703 1.00 16.59 310 ILE A N 1
ATOM 2297 C CA . ILE A 1 283 ? 3.838 13.747 40.164 1.00 16.70 310 ILE A CA 1
ATOM 2298 C C . ILE A 1 283 ? 5.262 14.257 39.890 1.00 17.27 310 ILE A C 1
ATOM 2299 O O . ILE A 1 283 ? 5.442 15.303 39.248 1.00 17.08 310 ILE A O 1
ATOM 2304 N N . GLY A 1 284 ? 6.239 13.511 40.386 1.00 18.28 311 GLY A N 1
ATOM 2305 C CA . GLY A 1 284 ? 7.663 13.651 40.065 1.00 18.33 311 GLY A CA 1
ATOM 2306 C C . GLY A 1 284 ? 8.081 12.657 38.995 1.00 19.41 311 GLY A C 1
ATOM 2307 O O . GLY A 1 284 ? 7.586 11.475 38.974 1.00 16.95 311 GLY A O 1
ATOM 2308 N N . LEU A 1 285 ? 8.999 13.119 38.149 1.00 21.06 312 LEU A N 1
ATOM 2309 C CA . LEU A 1 285 ? 9.430 12.423 36.921 1.00 21.58 312 LEU A CA 1
ATOM 2310 C C . LEU A 1 285 ? 10.916 12.128 37.061 1.00 20.78 312 LEU A C 1
ATOM 2311 O O . LEU A 1 285 ? 11.687 13.073 37.290 1.00 20.51 312 LEU A O 1
ATOM 2316 N N . ARG A 1 286 ? 11.256 10.841 37.037 1.00 19.86 313 ARG A N 1
ATOM 2317 C CA . ARG A 1 286 ? 12.643 10.347 37.217 1.00 18.60 313 ARG A CA 1
ATOM 2318 C C . ARG A 1 286 ? 12.787 8.950 36.615 1.00 18.30 313 ARG A C 1
ATOM 2319 O O . ARG A 1 286 ? 11.773 8.254 36.393 1.00 17.47 313 ARG A O 1
ATOM 2327 N N . THR A 1 287 ? 14.027 8.571 36.354 1.00 18.63 314 THR A N 1
ATOM 2328 C CA . THR A 1 287 ? 14.414 7.192 35.978 1.00 19.03 314 THR A CA 1
ATOM 2329 C C . THR A 1 287 ? 15.232 6.579 37.111 1.00 18.83 314 THR A C 1
ATOM 2330 O O . THR A 1 287 ? 16.171 7.229 37.599 1.00 18.48 314 THR A O 1
ATOM 2334 N N . ILE A 1 288 ? 14.899 5.346 37.468 1.00 19.65 315 ILE A N 1
ATOM 2335 C CA . ILE A 1 288 ? 15.722 4.506 38.375 1.00 20.47 315 ILE A CA 1
ATOM 2336 C C . ILE A 1 288 ? 16.103 3.260 37.596 1.00 21.88 315 ILE A C 1
ATOM 2337 O O . ILE A 1 288 ? 15.235 2.713 36.928 1.00 22.05 315 ILE A O 1
ATOM 2342 N N . GLU A 1 289 ? 17.366 2.864 37.671 1.00 25.21 316 GLU A N 1
ATOM 2343 C CA . GLU A 1 289 ? 17.894 1.725 36.882 1.00 27.77 316 GLU A CA 1
ATOM 2344 C C . GLU A 1 289 ? 19.208 1.256 37.508 1.00 26.88 316 GLU A C 1
ATOM 2345 O O . GLU A 1 289 ? 19.735 1.919 38.444 1.00 24.43 316 GLU A O 1
ATOM 2351 N N . THR A 1 290 ? 19.727 0.156 36.987 1.00 27.56 317 THR A N 1
ATOM 2352 C CA . THR A 1 290 ? 20.971 -0.462 37.495 1.00 30.16 317 THR A CA 1
ATOM 2353 C C . THR A 1 290 ? 21.950 -0.606 36.327 1.00 29.80 317 THR A C 1
ATOM 2354 O O . THR A 1 290 ? 21.514 -1.070 35.265 1.00 30.49 317 THR A O 1
ATOM 2358 N N . LYS A 1 291 ? 23.200 -0.176 36.501 1.00 31.48 318 LYS A N 1
ATOM 2359 C CA . LYS A 1 291 ? 24.299 -0.444 35.533 1.00 34.27 318 LYS A CA 1
ATOM 2360 C C . LYS A 1 291 ? 25.362 -1.283 36.242 1.00 31.44 318 LYS A C 1
ATOM 2361 O O . LYS A 1 291 ? 26.138 -0.708 37.031 1.00 29.91 318 LYS A O 1
ATOM 2367 N N . GLY A 1 292 ? 25.404 -2.586 35.964 1.00 28.24 319 GLY A N 1
ATOM 2368 C CA . GLY A 1 292 ? 26.171 -3.538 36.787 1.00 27.66 319 GLY A CA 1
ATOM 2369 C C . GLY A 1 292 ? 25.895 -3.305 38.267 1.00 27.73 319 GLY A C 1
ATOM 2370 O O . GLY A 1 292 ? 24.742 -3.535 38.679 1.00 27.62 319 GLY A O 1
ATOM 2371 N N . ALA A 1 293 ? 26.887 -2.805 39.016 1.00 26.52 320 ALA A N 1
ATOM 2372 C CA . ALA A 1 293 ? 26.845 -2.594 40.483 1.00 26.26 320 ALA A CA 1
ATOM 2373 C C . ALA A 1 293 ? 26.254 -1.223 40.832 1.00 25.62 320 ALA A C 1
ATOM 2374 O O . ALA A 1 293 ? 25.817 -1.059 41.984 1.00 23.26 320 ALA A O 1
ATOM 2376 N N . ASP A 1 294 ? 26.242 -0.288 39.878 1.00 25.64 321 ASP A N 1
ATOM 2377 C CA . ASP A 1 294 ? 25.815 1.118 40.095 1.00 24.69 321 ASP A CA 1
ATOM 2378 C C . ASP A 1 294 ? 24.284 1.211 40.070 1.00 25.65 321 ASP A C 1
ATOM 2379 O O . ASP A 1 294 ? 23.641 0.503 39.249 1.00 27.57 321 ASP A O 1
ATOM 2384 N N . ILE A 1 295 ? 23.744 2.023 40.988 1.00 23.04 322 ILE A N 1
ATOM 2385 C CA . ILE A 1 295 ? 22.334 2.500 41.014 1.00 21.01 322 ILE A CA 1
ATOM 2386 C C . ILE A 1 295 ? 22.319 3.904 40.411 1.00 20.36 322 ILE A C 1
ATOM 2387 O O . ILE A 1 295 ? 23.018 4.791 40.949 1.00 18.15 322 ILE A O 1
ATOM 2392 N N . LEU A 1 296 ? 21.526 4.069 39.349 1.00 20.12 323 LEU A N 1
ATOM 2393 C CA . LEU A 1 296 ? 21.469 5.274 38.489 1.00 19.61 323 LEU A CA 1
ATOM 2394 C C . LEU A 1 296 ? 20.093 5.928 38.628 1.00 19.09 323 LEU A C 1
ATOM 2395 O O . LEU A 1 296 ? 19.073 5.308 38.235 1.00 18.83 323 LEU A O 1
ATOM 2400 N N . LEU A 1 297 ? 20.075 7.134 39.190 1.00 18.75 324 LEU A N 1
ATOM 2401 C CA . LEU A 1 297 ? 18.881 8.000 39.266 1.00 18.95 324 LEU A CA 1
ATOM 2402 C C . LEU A 1 297 ? 19.027 9.116 38.228 1.00 18.79 324 LEU A C 1
ATOM 2403 O O . LEU A 1 297 ? 19.927 9.944 38.375 1.00 17.73 324 LEU A O 1
ATOM 2408 N N . ASN A 1 298 ? 18.179 9.131 37.205 1.00 19.61 325 ASN A N 1
ATOM 2409 C CA . ASN A 1 298 ? 18.335 10.080 36.079 1.00 20.47 325 ASN A CA 1
ATOM 2410 C C . ASN A 1 298 ? 19.769 9.929 35.562 1.00 21.73 325 ASN A C 1
ATOM 2411 O O . ASN A 1 298 ? 20.455 10.938 35.337 1.00 21.44 325 ASN A O 1
ATOM 2416 N N . GLY A 1 299 ? 20.221 8.682 35.450 1.00 23.24 326 GLY A N 1
ATOM 2417 C CA . GLY A 1 299 ? 21.555 8.312 34.947 1.00 24.79 326 GLY A CA 1
ATOM 2418 C C . GLY A 1 299 ? 22.694 8.805 35.822 1.00 25.87 326 GLY A C 1
ATOM 2419 O O . GLY A 1 299 ? 23.847 8.757 35.345 1.00 26.71 326 GLY A O 1
ATOM 2420 N N . GLN A 1 300 ? 22.420 9.251 37.050 1.00 27.28 327 GLN A N 1
ATOM 2421 C CA . GLN A 1 300 ? 23.475 9.691 38.002 1.00 27.76 327 GLN A CA 1
ATOM 2422 C C . GLN A 1 300 ? 23.658 8.597 39.066 1.00 26.74 327 GLN A C 1
ATOM 2423 O O . GLN A 1 300 ? 22.643 8.196 39.663 1.00 27.99 327 GLN A O 1
ATOM 2429 N N . SER A 1 301 ? 24.894 8.126 39.285 1.00 25.83 328 SER A N 1
ATOM 2430 C CA . SER A 1 301 ? 25.242 7.080 40.289 1.00 25.26 328 SER A CA 1
ATOM 2431 C C . SER A 1 301 ? 25.023 7.625 41.710 1.00 25.26 328 SER A C 1
ATOM 2432 O O . SER A 1 301 ? 25.562 8.724 42.045 1.00 23.69 328 SER A O 1
ATOM 2435 N N . ILE A 1 302 ? 24.273 6.888 42.529 1.00 24.70 329 ILE A N 1
ATOM 2436 C CA . ILE A 1 302 ? 23.859 7.367 43.880 1.00 25.37 329 ILE A CA 1
ATOM 2437 C C . ILE A 1 302 ? 24.116 6.266 44.896 1.00 24.20 329 ILE A C 1
ATOM 2438 O O . ILE A 1 302 ? 24.310 5.100 44.485 1.00 25.03 329 ILE A O 1
ATOM 2443 N N . PHE A 1 303 ? 24.061 6.652 46.169 1.00 23.95 330 PHE A N 1
ATOM 2444 C CA . PHE A 1 303 ? 24.178 5.766 47.353 1.00 23.70 330 PHE A CA 1
ATOM 2445 C C . PHE A 1 303 ? 22.949 5.959 48.248 1.00 22.08 330 PHE A C 1
ATOM 2446 O O . PHE A 1 303 ? 22.598 7.099 48.531 1.00 21.43 330 PHE A O 1
ATOM 2454 N N . LEU A 1 304 ? 22.341 4.875 48.719 1.00 21.55 331 LEU A N 1
ATOM 2455 C CA . LEU A 1 304 ? 21.117 4.959 49.558 1.00 20.00 331 LEU A CA 1
ATOM 2456 C C . LEU A 1 304 ? 21.513 4.999 51.043 1.00 19.04 331 LEU A C 1
ATOM 2457 O O . LEU A 1 304 ? 21.777 3.932 51.655 1.00 16.14 331 LEU A O 1
ATOM 2462 N N . ARG A 1 305 ? 21.571 6.225 51.574 1.00 18.36 332 ARG A N 1
ATOM 2463 C CA . ARG A 1 305 ? 21.854 6.533 52.996 1.00 17.45 332 ARG A CA 1
ATOM 2464 C C . ARG A 1 305 ? 20.523 6.402 53.721 1.00 16.77 332 ARG A C 1
ATOM 2465 O O . ARG A 1 305 ? 19.747 7.371 53.700 1.00 16.22 332 ARG A O 1
ATOM 2473 N N . GLY A 1 306 ? 20.249 5.222 54.266 1.00 16.31 333 GLY A N 1
ATOM 2474 C CA . GLY A 1 306 ? 18.875 4.822 54.596 1.00 15.62 333 GLY A CA 1
ATOM 2475 C C . GLY A 1 306 ? 18.672 4.568 56.067 1.00 15.21 333 GLY A C 1
ATOM 2476 O O . GLY A 1 306 ? 19.661 4.510 56.833 1.00 15.26 333 GLY A O 1
ATOM 2477 N N . ILE A 1 307 ? 17.409 4.412 56.448 1.00 14.66 334 ILE A N 1
ATOM 2478 C CA . ILE A 1 307 ? 17.038 3.809 57.753 1.00 14.12 334 ILE A CA 1
ATOM 2479 C C . ILE A 1 307 ? 15.746 3.016 57.573 1.00 14.27 334 ILE A C 1
ATOM 2480 O O . ILE A 1 307 ? 14.899 3.459 56.769 1.00 15.50 334 ILE A O 1
ATOM 2485 N N . SER A 1 308 ? 15.609 1.894 58.283 1.00 13.86 335 SER A N 1
ATOM 2486 C CA . SER A 1 308 ? 14.336 1.134 58.414 1.00 14.16 335 SER A CA 1
ATOM 2487 C C . SER A 1 308 ? 13.370 1.864 59.366 1.00 14.13 335 SER A C 1
ATOM 2488 O O . SER A 1 308 ? 13.850 2.640 60.210 1.00 14.07 335 SER A O 1
ATOM 2491 N N . LEU A 1 309 ? 12.052 1.636 59.234 1.00 14.86 336 LEU A N 1
ATOM 2492 C CA . LEU A 1 309 ? 10.989 2.367 59.986 1.00 14.67 336 LEU A CA 1
ATOM 2493 C C . LEU A 1 309 ? 9.668 1.586 59.971 1.00 15.16 336 LEU A C 1
ATOM 2494 O O . LEU A 1 309 ? 9.182 1.278 58.857 1.00 15.62 336 LEU A O 1
ATOM 2499 N N . HIS A 1 310 ? 9.102 1.305 61.158 1.00 14.36 337 HIS A N 1
ATOM 2500 C CA . HIS A 1 310 ? 7.746 0.726 61.358 1.00 13.44 337 HIS A CA 1
ATOM 2501 C C . HIS A 1 310 ? 6.703 1.844 61.442 1.00 13.40 337 HIS A C 1
ATOM 2502 O O . HIS A 1 310 ? 7.051 2.932 61.919 1.00 13.27 337 HIS A O 1
ATOM 2509 N N . GLU A 1 311 ? 5.451 1.547 61.075 1.00 13.74 338 GLU A N 1
ATOM 2510 C CA . GLU A 1 311 ? 4.316 2.512 61.047 1.00 14.43 338 GLU A CA 1
ATOM 2511 C C . GLU A 1 311 ? 3.732 2.681 62.453 1.00 14.34 338 GLU A C 1
ATOM 2512 O O . GLU A 1 311 ? 2.527 2.412 62.666 1.00 13.86 338 GLU A O 1
ATOM 2518 N N . GLU A 1 312 ? 4.548 3.181 63.372 1.00 15.01 339 GLU A N 1
ATOM 2519 C CA . GLU A 1 312 ? 4.189 3.258 64.810 1.00 14.99 339 GLU A CA 1
ATOM 2520 C C . GLU A 1 312 ? 4.572 4.637 65.323 1.00 15.30 339 GLU A C 1
ATOM 2521 O O . GLU A 1 312 ? 5.649 5.126 64.954 1.00 13.82 339 GLU A O 1
ATOM 2527 N N . ASN A 1 313 ? 3.673 5.231 66.108 1.00 17.14 340 ASN A N 1
ATOM 2528 C CA . ASN A 1 313 ? 3.947 6.463 66.881 1.00 18.45 340 ASN A CA 1
ATOM 2529 C C . ASN A 1 313 ? 4.338 6.033 68.289 1.00 18.50 340 ASN A C 1
ATOM 2530 O O . ASN A 1 313 ? 3.502 5.557 69.043 1.00 17.62 340 ASN A O 1
ATOM 2535 N N . PRO A 1 314 ? 5.629 6.152 68.666 1.00 19.26 341 PRO A N 1
ATOM 2536 C CA . PRO A 1 314 ? 6.104 5.617 69.944 1.00 18.65 341 PRO A CA 1
ATOM 2537 C C . PRO A 1 314 ? 5.582 6.385 71.174 1.00 19.00 341 PRO A C 1
ATOM 2538 O O . PRO A 1 314 ? 5.449 5.799 72.248 1.00 18.76 341 PRO A O 1
ATOM 2542 N N . ILE A 1 315 ? 5.281 7.671 71.004 1.00 19.03 342 ILE A N 1
ATOM 2543 C CA . ILE A 1 315 ? 4.712 8.536 72.079 1.00 19.41 342 ILE A CA 1
ATOM 2544 C C . ILE A 1 315 ? 3.321 8.006 72.457 1.00 19.06 342 ILE A C 1
ATOM 2545 O O . ILE A 1 315 ? 3.067 7.854 73.664 1.00 17.78 342 ILE A O 1
ATOM 2550 N N . LYS A 1 316 ? 2.476 7.726 71.455 1.00 19.54 343 LYS A N 1
ATOM 2551 C CA . LYS A 1 316 ? 1.109 7.151 71.606 1.00 19.26 343 LYS A CA 1
ATOM 2552 C C . LYS A 1 316 ? 1.194 5.674 71.977 1.00 18.71 343 LYS A C 1
ATOM 2553 O O . LYS A 1 316 ? 0.184 5.114 72.466 1.00 19.10 343 LYS A O 1
ATOM 2559 N N . ILE A 1 317 ? 2.319 5.037 71.668 1.00 17.68 344 ILE A N 1
ATOM 2560 C CA . ILE A 1 317 ? 2.390 3.555 71.619 1.00 17.66 344 ILE A CA 1
ATOM 2561 C C . ILE A 1 317 ? 1.189 3.044 70.818 1.00 16.83 344 ILE A C 1
ATOM 2562 O O . ILE A 1 317 ? 0.465 2.173 71.319 1.00 18.37 344 ILE A O 1
ATOM 2567 N N . GLY A 1 318 ? 0.990 3.552 69.607 1.00 15.91 345 GLY A N 1
ATOM 2568 C CA . GLY A 1 318 ? -0.067 3.051 68.710 1.00 15.67 345 GLY A CA 1
ATOM 2569 C C . GLY A 1 318 ? 0.294 3.234 67.260 1.00 15.01 345 GLY A C 1
ATOM 2570 O O . GLY A 1 318 ? 1.403 3.675 66.982 1.00 16.20 345 GLY A O 1
ATOM 2571 N N . ARG A 1 319 ? -0.628 2.920 66.360 1.00 14.89 346 ARG A N 1
ATOM 2572 C CA . ARG A 1 319 ? -0.354 2.918 64.904 1.00 14.47 346 ARG A CA 1
ATOM 2573 C C . ARG A 1 319 ? -0.255 4.360 64.395 1.00 14.32 346 ARG A C 1
ATOM 2574 O O . ARG A 1 319 ? -1.153 5.149 64.672 1.00 14.50 346 ARG A O 1
ATOM 2582 N N . ALA A 1 320 ? 0.818 4.667 63.672 1.00 14.40 347 ALA A N 1
ATOM 2583 C CA . ALA A 1 320 ? 0.964 5.889 62.847 1.00 14.86 347 ALA A CA 1
ATOM 2584 C C . ALA A 1 320 ? -0.053 5.843 61.683 1.00 14.44 347 ALA A C 1
ATOM 2585 O O . ALA A 1 320 ? -0.379 4.733 61.235 1.00 13.69 347 ALA A O 1
ATOM 2587 N N . ARG A 1 321 ? -0.541 7.003 61.222 1.00 14.57 348 ARG A N 1
ATOM 2588 C CA . ARG A 1 321 ? -1.622 7.098 60.195 1.00 15.17 348 ARG A CA 1
ATOM 2589 C C . ARG A 1 321 ? -1.646 8.459 59.472 1.00 15.44 348 ARG A C 1
ATOM 2590 O O . ARG A 1 321 ? -2.090 8.474 58.329 1.00 16.57 348 ARG A O 1
ATOM 2598 N N . SER A 1 322 ? -1.206 9.568 60.087 1.00 15.11 349 SER A N 1
ATOM 2599 C CA . SER A 1 322 ? -1.451 10.953 59.595 1.00 14.46 349 SER A CA 1
ATOM 2600 C C . SER A 1 322 ? -0.203 11.586 58.973 1.00 14.85 349 SER A C 1
ATOM 2601 O O . SER A 1 322 ? 0.941 11.115 59.254 1.00 14.66 349 SER A O 1
ATOM 2604 N N . ILE A 1 323 ? -0.429 12.681 58.239 1.00 14.39 350 ILE A N 1
ATOM 2605 C CA . ILE A 1 323 ? 0.626 13.598 57.708 1.00 15.04 350 ILE A CA 1
ATOM 2606 C C . ILE A 1 323 ? 1.541 14.114 58.841 1.00 15.42 350 ILE A C 1
ATOM 2607 O O . ILE A 1 323 ? 2.725 14.355 58.571 1.00 15.13 350 ILE A O 1
ATOM 2612 N N . GLU A 1 324 ? 0.996 14.334 60.045 1.00 15.49 351 GLU A N 1
ATOM 2613 C CA . GLU A 1 324 ? 1.739 14.796 61.247 1.00 15.77 351 GLU A CA 1
ATOM 2614 C C . GLU A 1 324 ? 2.706 13.688 61.675 1.00 16.21 351 GLU A C 1
ATOM 2615 O O . GLU A 1 324 ? 3.876 14.006 61.972 1.00 17.50 351 GLU A O 1
ATOM 2621 N N . ASP A 1 325 ? 2.250 12.435 61.699 1.00 16.14 352 ASP A N 1
ATOM 2622 C CA . ASP A 1 325 ? 3.124 11.270 61.995 1.00 16.01 352 ASP A CA 1
ATOM 2623 C C . ASP A 1 325 ? 4.261 11.244 60.960 1.00 16.11 352 ASP A C 1
ATOM 2624 O O . ASP A 1 325 ? 5.450 11.176 61.376 1.00 15.55 352 ASP A O 1
ATOM 2629 N N . ALA A 1 326 ? 3.916 11.310 59.669 1.00 15.84 353 ALA A N 1
ATOM 2630 C CA . ALA A 1 326 ? 4.884 11.359 58.550 1.00 16.48 353 ALA A CA 1
ATOM 2631 C C . ALA A 1 326 ? 5.918 12.479 58.759 1.00 17.39 353 ALA A C 1
ATOM 2632 O O . ALA A 1 326 ? 7.126 12.223 58.589 1.00 16.87 353 ALA A O 1
ATOM 2634 N N . GLN A 1 327 ? 5.467 13.683 59.101 1.00 18.29 354 GLN A N 1
ATOM 2635 C CA . GLN A 1 327 ? 6.348 14.864 59.266 1.00 19.40 354 GLN A CA 1
ATOM 2636 C C . GLN A 1 327 ? 7.357 14.559 60.366 1.00 19.82 354 GLN A C 1
ATOM 2637 O O . GLN A 1 327 ? 8.547 14.856 60.187 1.00 21.09 354 GLN A O 1
ATOM 2643 N N . MET A 1 328 ? 6.905 13.958 61.458 1.00 19.22 355 MET A N 1
ATOM 2644 C CA . MET A 1 328 ? 7.795 13.637 62.597 1.00 19.91 355 MET A CA 1
ATOM 2645 C C . MET A 1 328 ? 8.853 12.593 62.185 1.00 18.85 355 MET A C 1
ATOM 2646 O O . MET A 1 328 ? 10.035 12.854 62.393 1.00 18.18 355 MET A O 1
ATOM 2651 N N . GLN A 1 329 ? 8.434 11.445 61.647 1.00 18.30 356 GLN A N 1
ATOM 2652 C CA . GLN A 1 329 ? 9.321 10.312 61.290 1.00 17.62 356 GLN A CA 1
ATOM 2653 C C . GLN A 1 329 ? 10.389 10.803 60.305 1.00 17.37 356 GLN A C 1
ATOM 2654 O O . GLN A 1 329 ? 11.602 10.525 60.515 1.00 17.70 356 GLN A O 1
ATOM 2660 N N . MET A 1 330 ? 9.959 11.515 59.271 1.00 16.50 357 MET A N 1
ATOM 2661 C CA . MET A 1 330 ? 10.833 11.950 58.160 1.00 16.20 357 MET A CA 1
ATOM 2662 C C . MET A 1 330 ? 11.723 13.106 58.638 1.00 16.38 357 MET A C 1
ATOM 2663 O O . MET A 1 330 ? 12.880 13.161 58.192 1.00 18.10 357 MET A O 1
ATOM 2668 N N . GLY A 1 331 ? 11.216 13.988 59.507 1.00 15.75 358 GLY A N 1
ATOM 2669 C CA . GLY A 1 331 ? 12.041 14.957 60.253 1.00 15.03 358 GLY A CA 1
ATOM 2670 C C . GLY A 1 331 ? 13.215 14.255 60.919 1.00 14.74 358 GLY A C 1
ATOM 2671 O O . GLY A 1 331 ? 14.351 14.698 60.728 1.00 14.14 358 GLY A O 1
ATOM 2672 N N . TRP A 1 332 ? 12.962 13.144 61.611 1.00 14.67 359 TRP A N 1
ATOM 2673 C CA . TRP A 1 332 ? 14.011 12.319 62.259 1.00 15.59 359 TRP A CA 1
ATOM 2674 C C . TRP A 1 332 ? 14.944 11.680 61.207 1.00 16.56 359 TRP A C 1
ATOM 2675 O O . TRP A 1 332 ? 16.177 11.582 61.471 1.00 15.97 359 TRP A O 1
ATOM 2686 N N . ALA A 1 333 ? 14.417 11.222 60.069 1.00 17.91 360 ALA A N 1
ATOM 2687 C CA . ALA A 1 333 ? 15.243 10.632 58.985 1.00 19.41 360 ALA A CA 1
ATOM 2688 C C . ALA A 1 333 ? 16.180 11.715 58.414 1.00 20.39 360 ALA A C 1
ATOM 2689 O O . ALA A 1 333 ? 17.377 11.406 58.130 1.00 17.96 360 ALA A O 1
ATOM 2691 N N . LYS A 1 334 ? 15.670 12.945 58.279 1.00 21.01 361 LYS A N 1
ATOM 2692 C CA . LYS A 1 334 ? 16.456 14.099 57.763 1.00 23.20 361 LYS A CA 1
ATOM 2693 C C . LYS A 1 334 ? 17.565 14.471 58.770 1.00 22.60 361 LYS A C 1
ATOM 2694 O O . LYS A 1 334 ? 18.665 14.776 58.311 1.00 22.14 361 LYS A O 1
ATOM 2700 N N . GLU A 1 335 ? 17.323 14.400 60.083 1.00 21.75 362 GLU A N 1
ATOM 2701 C CA . GLU A 1 335 ? 18.340 14.708 61.133 1.00 22.35 362 GLU A CA 1
ATOM 2702 C C . GLU A 1 335 ? 19.511 13.720 61.034 1.00 20.01 362 GLU A C 1
ATOM 2703 O O . GLU A 1 335 ? 20.654 14.104 61.343 1.00 19.23 362 GLU A O 1
ATOM 2709 N N . LEU A 1 336 ? 19.216 12.492 60.610 1.00 18.99 363 LEU A N 1
ATOM 2710 C CA . LEU A 1 336 ? 20.166 11.362 60.463 1.00 17.46 363 LEU A CA 1
ATOM 2711 C C . LEU A 1 336 ? 20.885 11.517 59.120 1.00 17.13 363 LEU A C 1
ATOM 2712 O O . LEU A 1 336 ? 21.811 10.750 58.866 1.00 18.31 363 LEU A O 1
ATOM 2717 N N . ASN A 1 337 ? 20.462 12.480 58.298 1.00 16.81 364 ASN A N 1
ATOM 2718 C CA . ASN A 1 337 ? 21.003 12.747 56.938 1.00 17.12 364 ASN A CA 1
ATOM 2719 C C . ASN A 1 337 ? 20.672 11.575 55.999 1.00 17.65 364 ASN A C 1
ATOM 2720 O O . ASN A 1 337 ? 21.504 11.222 55.158 1.00 17.55 364 ASN A O 1
ATOM 2725 N N . CYS A 1 338 ? 19.470 11.015 56.108 1.00 18.96 365 CYS A N 1
ATOM 2726 C CA . CYS A 1 338 ? 18.966 9.952 55.198 1.00 19.07 365 CYS A CA 1
ATOM 2727 C C . CYS A 1 338 ? 18.528 10.576 53.856 1.00 19.39 365 CYS A C 1
ATOM 2728 O O . CYS A 1 338 ? 18.057 11.746 53.855 1.00 20.01 365 CYS A O 1
ATOM 2731 N N . ASN A 1 339 ? 18.683 9.836 52.751 1.00 17.58 366 ASN A N 1
ATOM 2732 C CA . ASN A 1 339 ? 18.041 10.160 51.455 1.00 17.03 366 ASN A CA 1
ATOM 2733 C C . ASN A 1 339 ? 17.0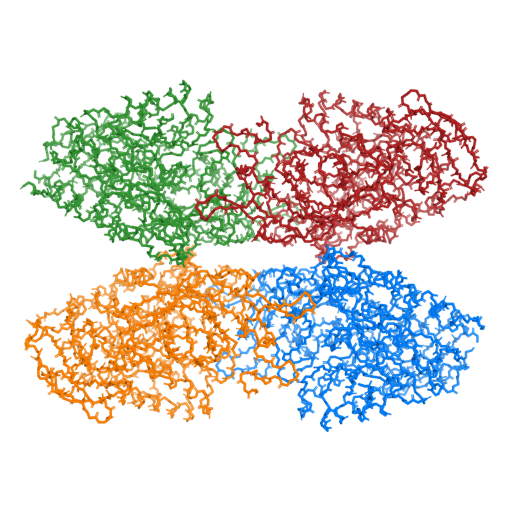65 9.039 51.082 1.00 16.96 366 ASN A C 1
ATOM 2734 O O . ASN A 1 339 ? 16.443 9.127 49.994 1.00 16.27 366 ASN A O 1
ATOM 2739 N N . PHE A 1 340 ? 16.900 8.064 51.986 1.00 16.69 367 PHE A N 1
ATOM 2740 C CA . PHE A 1 340 ? 16.175 6.788 51.762 1.00 15.86 367 PHE A CA 1
ATOM 2741 C C . PHE A 1 340 ? 15.562 6.288 53.065 1.00 15.19 367 PHE A C 1
ATOM 2742 O O . PHE A 1 340 ? 16.266 6.325 54.096 1.00 14.47 367 PHE A O 1
ATOM 2750 N N . ILE A 1 341 ? 14.314 5.804 53.002 1.00 14.84 368 ILE A N 1
ATOM 2751 C CA . ILE A 1 341 ? 13.663 5.063 54.123 1.00 14.84 368 ILE A CA 1
ATOM 2752 C C . ILE A 1 341 ? 13.148 3.707 53.615 1.00 14.34 368 ILE A C 1
ATOM 2753 O O . ILE A 1 341 ? 12.478 3.653 52.566 1.00 13.26 368 ILE A O 1
ATOM 2758 N N . ARG A 1 342 ? 13.483 2.642 54.345 1.00 14.13 369 ARG A N 1
ATOM 2759 C CA . ARG A 1 342 ? 12.880 1.299 54.163 1.00 14.34 369 ARG A CA 1
ATOM 2760 C C . ARG A 1 342 ? 11.625 1.231 55.030 1.00 13.64 369 ARG A C 1
ATOM 2761 O O . ARG A 1 342 ? 11.773 1.217 56.264 1.00 12.67 369 ARG A O 1
ATOM 2769 N N . LEU A 1 343 ? 10.448 1.170 54.407 1.00 14.17 370 LEU A N 1
ATOM 2770 C CA . LEU A 1 343 ? 9.153 1.177 55.141 1.00 15.29 370 LEU A CA 1
ATOM 2771 C C . LEU A 1 343 ? 8.708 -0.253 55.489 1.00 16.12 370 LEU A C 1
ATOM 2772 O O . LEU A 1 343 ? 8.137 -0.925 54.621 1.00 15.53 370 LEU A O 1
ATOM 2777 N N . ALA A 1 344 ? 9.082 -0.666 56.714 1.00 17.98 371 ALA A N 1
ATOM 2778 C CA . ALA A 1 344 ? 8.448 -1.627 57.659 1.00 20.30 371 ALA A CA 1
ATOM 2779 C C . ALA A 1 344 ? 8.414 -2.999 57.039 1.00 22.80 371 ALA A C 1
ATOM 2780 O O . ALA A 1 344 ? 9.435 -3.358 56.399 1.00 31.02 371 ALA A O 1
ATOM 2782 N N . HIS A 1 345 ? 7.316 -3.736 57.240 1.00 20.14 372 HIS A N 1
ATOM 2783 C CA . HIS A 1 345 ? 7.136 -5.019 56.523 1.00 18.40 372 HIS A CA 1
ATOM 2784 C C . HIS A 1 345 ? 5.779 -5.031 55.823 1.00 16.25 372 HIS A C 1
ATOM 2785 O O . HIS A 1 345 ? 5.325 -6.124 55.490 1.00 16.47 372 HIS A O 1
ATOM 2792 N N . TYR A 1 346 ? 5.192 -3.856 55.576 1.00 14.54 373 TYR A N 1
ATOM 2793 C CA . TYR A 1 346 ? 3.799 -3.695 55.072 1.00 13.63 373 TYR A CA 1
ATOM 2794 C C . TYR A 1 346 ? 3.678 -2.311 54.422 1.00 13.55 373 TYR A C 1
ATOM 2795 O O . TYR A 1 346 ? 4.484 -1.420 54.688 1.00 14.05 373 TYR A O 1
ATOM 2804 N N . PRO A 1 347 ? 2.711 -2.070 53.514 1.00 13.06 374 PRO A N 1
ATOM 2805 C CA . PRO A 1 347 ? 2.455 -0.714 53.049 1.00 13.43 374 PRO A CA 1
ATOM 2806 C C . PRO A 1 347 ? 2.068 0.183 54.231 1.00 13.72 374 PRO A C 1
ATOM 2807 O O . PRO A 1 347 ? 1.137 -0.155 54.930 1.00 14.19 374 PRO A O 1
ATOM 2811 N N . HIS A 1 348 ? 2.799 1.278 54.445 1.00 13.45 375 HIS A N 1
ATOM 2812 C CA . HIS A 1 348 ? 2.408 2.331 55.412 1.00 13.13 375 HIS A CA 1
ATOM 2813 C C . HIS A 1 348 ? 1.251 3.127 54.810 1.00 12.92 375 HIS A C 1
ATOM 2814 O O . HIS A 1 348 ? 0.941 2.919 53.624 1.00 12.84 375 HIS A O 1
ATOM 2821 N N . ASN A 1 349 ? 0.647 4.009 55.600 1.00 12.61 376 ASN A N 1
ATOM 2822 C CA . ASN A 1 349 ? -0.418 4.940 55.145 1.00 12.71 376 ASN A CA 1
ATOM 2823 C C . ASN A 1 349 ? 0.126 5.801 53.987 1.00 13.77 376 ASN A C 1
ATOM 2824 O O . ASN A 1 349 ? 1.369 6.059 53.903 1.00 14.39 376 ASN A O 1
ATOM 2829 N N . GLU A 1 350 ? -0.764 6.271 53.122 1.00 13.84 377 GLU A N 1
ATOM 2830 C CA . GLU A 1 350 ? -0.367 6.926 51.863 1.00 14.23 377 GLU A CA 1
ATOM 2831 C C . GLU A 1 350 ? 0.309 8.284 52.115 1.00 14.76 377 GLU A C 1
ATOM 2832 O O . GLU A 1 350 ? 0.898 8.829 51.147 1.00 14.63 377 GLU A O 1
ATOM 2838 N N . ASN A 1 351 ? 0.231 8.839 53.328 1.00 14.78 378 ASN A N 1
ATOM 2839 C CA . ASN A 1 351 ? 0.935 10.107 53.675 1.00 14.94 378 ASN A CA 1
ATOM 2840 C C . ASN A 1 351 ? 2.455 9.917 53.506 1.00 15.51 378 ASN A C 1
ATOM 2841 O O . ASN A 1 351 ? 3.107 10.882 53.054 1.00 15.98 378 ASN A O 1
ATOM 2846 N N . MET A 1 352 ? 2.994 8.718 53.775 1.00 15.95 379 MET A N 1
ATOM 2847 C CA . MET A 1 352 ? 4.460 8.460 53.702 1.00 16.28 379 MET A CA 1
ATOM 2848 C C . MET A 1 352 ? 4.957 8.699 52.276 1.00 16.02 379 MET A C 1
ATOM 2849 O O . MET A 1 352 ? 5.711 9.643 52.081 1.00 16.34 379 MET A O 1
ATOM 2854 N N . PRO A 1 353 ? 4.569 7.913 51.235 1.00 16.30 380 PRO A N 1
ATOM 2855 C CA . PRO A 1 353 ? 5.061 8.152 49.873 1.00 15.67 380 PRO A CA 1
ATOM 2856 C C . PRO A 1 353 ? 4.734 9.540 49.304 1.00 15.54 380 PRO A C 1
ATOM 2857 O O . PRO A 1 353 ? 5.569 10.064 48.607 1.00 16.01 380 PRO A O 1
ATOM 2861 N N . ARG A 1 354 ? 3.583 10.131 49.631 1.00 15.53 381 ARG A N 1
ATOM 2862 C CA . ARG A 1 354 ? 3.232 11.488 49.117 1.00 15.97 381 ARG A CA 1
ATOM 2863 C C . ARG A 1 354 ? 4.149 12.545 49.738 1.00 15.95 381 ARG A C 1
ATOM 2864 O O . ARG A 1 354 ? 4.510 13.489 49.028 1.00 15.09 381 ARG A O 1
ATOM 2872 N N . LEU A 1 355 ? 4.475 12.412 51.028 1.00 16.99 382 LEU A N 1
ATOM 2873 C CA . LEU A 1 355 ? 5.370 13.378 51.723 1.00 17.28 382 LEU A CA 1
ATOM 2874 C C . LEU A 1 355 ? 6.815 13.112 51.308 1.00 16.74 382 LEU A C 1
ATOM 2875 O O . LEU A 1 355 ? 7.575 14.077 51.210 1.00 16.65 382 LEU A O 1
ATOM 2880 N N . ALA A 1 356 ? 7.167 11.844 51.090 1.00 17.09 383 ALA A N 1
ATOM 2881 C CA . ALA A 1 356 ? 8.478 11.432 50.544 1.00 17.30 383 ALA A CA 1
ATOM 2882 C C . ALA A 1 356 ? 8.663 12.095 49.174 1.00 18.01 383 ALA A C 1
ATOM 2883 O O . ALA A 1 356 ? 9.769 12.619 48.913 1.00 18.61 383 ALA A O 1
ATOM 2885 N N . ASP A 1 357 ? 7.602 12.125 48.355 1.00 17.37 384 ASP A N 1
ATOM 2886 C CA . ASP A 1 357 ? 7.578 12.904 47.091 1.00 16.52 384 ASP A CA 1
ATOM 2887 C C . ASP A 1 357 ? 7.947 14.359 47.404 1.00 16.99 384 ASP A C 1
ATOM 2888 O O . ASP A 1 357 ? 8.856 14.871 46.731 1.00 16.28 384 ASP A O 1
ATOM 2893 N N . LYS A 1 358 ? 7.305 14.984 48.397 1.00 17.96 385 LYS A N 1
ATOM 2894 C CA . LYS A 1 358 ? 7.469 16.433 48.678 1.00 19.60 385 LYS A CA 1
ATOM 2895 C C . LYS A 1 358 ? 8.862 16.757 49.227 1.00 19.13 385 LYS A C 1
ATOM 2896 O O . LYS A 1 358 ? 9.433 17.747 48.748 1.00 19.41 385 LYS A O 1
ATOM 2902 N N . LEU A 1 359 ? 9.378 15.988 50.188 1.00 18.89 386 LEU A N 1
ATOM 2903 C CA . LEU A 1 359 ? 10.617 16.327 50.939 1.00 19.60 386 LEU A CA 1
ATOM 2904 C C . LEU A 1 359 ? 11.869 15.750 50.263 1.00 18.85 386 LEU A C 1
ATOM 2905 O O . LEU A 1 359 ? 12.974 16.101 50.705 1.00 20.69 386 LEU A O 1
ATOM 2910 N N . GLY A 1 360 ? 11.749 14.845 49.300 1.00 17.66 387 GLY A N 1
ATOM 2911 C CA . GLY A 1 360 ? 12.936 14.299 48.605 1.00 17.72 387 GLY A CA 1
ATOM 2912 C C . GLY A 1 360 ? 13.600 13.153 49.357 1.00 16.84 387 GLY A C 1
ATOM 2913 O O . GLY A 1 360 ? 14.834 13.160 49.538 1.00 16.72 387 GLY A O 1
ATOM 2914 N N . LEU A 1 361 ? 12.806 12.171 49.755 1.00 16.17 388 LEU A N 1
ATOM 2915 C CA . LEU A 1 361 ? 13.292 10.892 50.311 1.00 15.99 388 LEU A CA 1
ATOM 2916 C C . LEU A 1 361 ? 12.831 9.785 49.371 1.00 15.47 388 LEU A C 1
ATOM 2917 O O . LEU A 1 361 ? 11.701 9.871 48.885 1.00 15.81 388 LEU A O 1
ATOM 2922 N N . LEU A 1 362 ? 13.745 8.877 49.039 1.00 15.04 389 LEU A N 1
ATOM 2923 C CA . LEU A 1 362 ? 13.469 7.645 48.270 1.00 15.25 389 LEU A CA 1
ATOM 2924 C C . LEU A 1 362 ? 13.007 6.570 49.258 1.00 15.28 389 LEU A C 1
ATOM 2925 O O . LEU A 1 362 ? 13.401 6.643 50.436 1.00 16.62 389 LEU A O 1
ATOM 2930 N N . LEU A 1 363 ? 12.237 5.600 48.781 1.00 14.49 390 LEU A N 1
ATOM 2931 C CA . LEU A 1 363 ? 11.461 4.674 49.634 1.00 14.08 390 LEU A CA 1
ATOM 2932 C C . LEU A 1 363 ? 11.518 3.259 49.067 1.00 13.88 390 LEU A C 1
ATOM 2933 O O . LEU A 1 363 ? 11.382 3.112 47.839 1.00 13.74 390 LEU A O 1
ATOM 2938 N N . TRP A 1 364 ? 11.663 2.284 49.961 1.00 13.98 391 TRP A N 1
ATOM 2939 C CA . TRP A 1 364 ? 11.436 0.831 49.743 1.00 14.23 391 TRP A CA 1
ATOM 2940 C C . TRP A 1 364 ? 10.094 0.473 50.384 1.00 13.73 391 TRP A C 1
ATOM 2941 O O . TRP A 1 364 ? 9.882 0.862 51.535 1.00 13.39 391 TRP A O 1
ATOM 2952 N N . GLU A 1 365 ? 9.214 -0.196 49.644 1.00 13.13 392 GLU A N 1
ATOM 2953 C CA . GLU A 1 365 ? 7.844 -0.506 50.107 1.00 13.04 392 GLU A CA 1
ATOM 2954 C C . GLU A 1 365 ? 7.705 -2.025 50.035 1.00 12.98 392 GLU A C 1
ATOM 2955 O O . GLU A 1 365 ? 8.290 -2.614 49.135 1.00 13.07 392 GLU A O 1
ATOM 2961 N N . GLU A 1 366 ? 7.007 -2.629 50.992 1.00 13.22 393 GLU A N 1
ATOM 2962 C CA . GLU A 1 366 ? 7.087 -4.084 51.264 1.00 13.32 393 GLU A CA 1
ATOM 2963 C C . GLU A 1 366 ? 5.686 -4.629 51.572 1.00 13.00 393 GLU A C 1
ATOM 2964 O O . GLU A 1 366 ? 4.812 -3.841 52.026 1.00 11.40 393 GLU A O 1
ATOM 2970 N N . ILE A 1 367 ? 5.497 -5.931 51.325 1.00 13.34 394 ILE A N 1
ATOM 2971 C CA . ILE A 1 367 ? 4.339 -6.733 51.820 1.00 13.69 394 ILE A CA 1
ATOM 2972 C C . ILE A 1 367 ? 4.840 -7.742 52.850 1.00 13.85 394 ILE A C 1
ATOM 2973 O O . ILE A 1 367 ? 5.979 -8.199 52.792 1.00 13.28 394 ILE A O 1
ATOM 2978 N N . PRO A 1 368 ? 4.000 -8.094 53.847 1.00 14.39 395 PRO A N 1
ATOM 2979 C CA . PRO A 1 368 ? 4.413 -8.990 54.926 1.00 14.93 395 PRO A CA 1
ATOM 2980 C C . PRO A 1 368 ? 4.422 -10.497 54.610 1.00 15.64 395 PRO A C 1
ATOM 2981 O O . PRO A 1 368 ? 3.951 -11.262 55.425 1.00 16.09 395 PRO A O 1
ATOM 2985 N N . VAL A 1 369 ? 5.021 -10.905 53.487 1.00 16.39 396 VAL A N 1
ATOM 2986 C CA . VAL A 1 369 ? 5.477 -12.310 53.291 1.00 16.74 396 VAL A CA 1
ATOM 2987 C C . VAL A 1 369 ? 6.771 -12.447 54.104 1.00 17.56 396 VAL A C 1
ATOM 2988 O O . VAL A 1 369 ? 7.837 -12.019 53.648 1.00 17.94 396 VAL A O 1
ATOM 2992 N N . TYR A 1 370 ? 6.637 -12.996 55.307 1.00 18.05 397 TYR A N 1
ATOM 2993 C CA . TYR A 1 370 ? 7.553 -12.805 56.454 1.00 18.32 397 TYR A CA 1
ATOM 2994 C C . TYR A 1 370 ? 7.610 -14.116 57.237 1.00 18.16 397 TYR A C 1
ATOM 2995 O O . TYR A 1 370 ? 6.562 -14.525 57.778 1.00 18.28 397 TYR A O 1
ATOM 3004 N N . TRP A 1 371 ? 8.782 -14.745 57.303 1.00 18.29 398 TRP A N 1
ATOM 3005 C CA . TRP A 1 371 ? 9.003 -16.028 58.021 1.00 18.68 398 TRP A CA 1
ATOM 3006 C C . TRP A 1 371 ? 8.099 -17.135 57.439 1.00 18.84 398 TRP A C 1
ATOM 3007 O O . TRP A 1 371 ? 8.061 -17.277 56.189 1.00 18.18 398 TRP A O 1
ATOM 3018 N N . GLY A 1 372 ? 7.370 -17.865 58.295 1.00 18.31 399 GLY A N 1
ATOM 3019 C CA . GLY A 1 372 ? 6.768 -19.165 57.947 1.00 18.62 399 GLY A CA 1
ATOM 3020 C C . GLY A 1 372 ? 5.382 -19.030 57.347 1.00 18.96 399 GLY A C 1
ATOM 3021 O O . GLY A 1 372 ? 4.465 -19.687 57.869 1.00 20.01 399 GLY A O 1
ATOM 3022 N N . ILE A 1 373 ? 5.236 -18.228 56.284 1.00 18.38 400 ILE A N 1
ATOM 3023 C CA . ILE A 1 373 ? 3.992 -18.101 55.476 1.00 18.08 400 ILE A CA 1
ATOM 3024 C C . ILE A 1 373 ? 3.642 -19.487 54.950 1.00 19.08 400 ILE A C 1
ATOM 3025 O O . ILE A 1 373 ? 4.567 -20.270 54.676 1.00 18.96 400 ILE A O 1
ATOM 3030 N N . ASP A 1 374 ? 2.354 -19.789 54.813 1.00 19.62 401 ASP A N 1
ATOM 3031 C CA . ASP A 1 374 ? 1.922 -21.117 54.316 1.00 20.31 401 ASP A CA 1
ATOM 3032 C C . ASP A 1 374 ? 2.086 -21.151 52.789 1.00 20.99 401 ASP A C 1
ATOM 3033 O O . ASP A 1 374 ? 1.049 -21.016 52.089 1.00 21.76 401 ASP A O 1
ATOM 3038 N N . TYR A 1 375 ? 3.329 -21.321 52.303 1.00 20.49 402 TYR A N 1
ATOM 3039 C CA . TYR A 1 375 ? 3.749 -21.136 50.883 1.00 21.10 402 TYR A CA 1
ATOM 3040 C C . TYR A 1 375 ? 3.178 -22.228 49.966 1.00 23.57 402 TYR A C 1
ATOM 3041 O O . TYR A 1 375 ? 3.243 -22.044 48.740 1.00 24.95 402 TYR A O 1
ATOM 3050 N N . GLU A 1 376 ? 2.677 -23.343 50.502 1.00 24.63 403 GLU A N 1
ATOM 3051 C CA . GLU A 1 376 ? 2.020 -24.398 49.686 1.00 25.04 403 GLU A CA 1
ATOM 3052 C C . GLU A 1 376 ? 0.522 -24.116 49.515 1.00 24.82 403 GLU A C 1
ATOM 3053 O O . GLU A 1 376 ? -0.084 -24.738 48.659 1.00 25.48 403 GLU A O 1
ATOM 3059 N N . ASN A 1 377 ? -0.063 -23.234 50.318 1.00 25.78 404 ASN A N 1
ATOM 3060 C CA . ASN A 1 377 ? -1.531 -23.001 50.348 1.00 26.41 404 ASN A CA 1
ATOM 3061 C C . ASN A 1 377 ? -1.865 -21.940 49.298 1.00 26.28 404 ASN A C 1
ATOM 3062 O O . ASN A 1 377 ? -1.261 -20.865 49.281 1.00 26.84 404 ASN A O 1
ATOM 3067 N N . PRO A 1 378 ? -2.825 -22.206 48.383 1.00 26.20 405 PRO A N 1
ATOM 3068 C CA . PRO A 1 378 ? -3.269 -21.190 47.425 1.00 26.11 405 PRO A CA 1
ATOM 3069 C C . PRO A 1 378 ? -4.008 -19.997 48.069 1.00 24.90 405 PRO A C 1
ATOM 3070 O O . PRO A 1 378 ? -3.943 -18.919 47.502 1.00 23.15 405 PRO A O 1
ATOM 3074 N N . GLU A 1 379 ? -4.688 -20.187 49.206 1.00 25.77 406 GLU A N 1
ATOM 3075 C CA . GLU A 1 379 ? -5.410 -19.081 49.906 1.00 27.81 406 GLU A CA 1
ATOM 3076 C C . GLU A 1 379 ? -4.385 -17.997 50.281 1.00 25.04 406 GLU A C 1
ATOM 3077 O O . GLU A 1 379 ? -4.687 -16.817 50.076 1.00 22.46 406 GLU A O 1
ATOM 3083 N N . ALA A 1 380 ? -3.224 -18.411 50.811 1.00 23.19 407 ALA A N 1
ATOM 3084 C CA . ALA A 1 380 ? -2.134 -17.552 51.331 1.00 22.01 407 ALA A CA 1
ATOM 3085 C C . ALA A 1 380 ? -1.523 -16.774 50.168 1.00 20.64 407 ALA A C 1
ATOM 3086 O O . ALA A 1 380 ? -1.303 -15.537 50.285 1.00 19.20 407 ALA A O 1
ATOM 3088 N N . PHE A 1 381 ? -1.288 -17.485 49.068 1.00 19.45 408 PHE A N 1
ATOM 3089 C CA . PHE A 1 381 ? -0.818 -16.870 47.809 1.00 18.99 408 PHE A CA 1
ATOM 3090 C C . PHE A 1 381 ? -1.800 -15.760 47.413 1.00 17.84 408 PHE A C 1
ATOM 3091 O O . PHE A 1 381 ? -1.357 -14.627 47.158 1.00 17.83 408 PHE A O 1
ATOM 3099 N N . ALA A 1 382 ? -3.094 -16.084 47.357 1.00 17.63 409 ALA A N 1
ATOM 3100 C CA . ALA A 1 382 ? -4.171 -15.167 46.913 1.00 17.18 409 ALA A CA 1
ATOM 3101 C C . ALA A 1 382 ? -4.096 -13.900 47.764 1.00 17.32 409 ALA A C 1
ATOM 3102 O O . ALA A 1 382 ? -4.211 -12.774 47.210 1.00 17.82 409 ALA A O 1
ATOM 3104 N N . GLN A 1 383 ? -3.849 -14.066 49.059 1.00 16.96 410 GLN A N 1
ATOM 3105 C CA . GLN A 1 383 ? -3.850 -12.927 50.013 1.00 17.81 410 GLN A CA 1
ATOM 3106 C C . GLN A 1 383 ? -2.567 -12.096 49.857 1.00 17.81 410 GLN A C 1
ATOM 3107 O O . GLN A 1 383 ? -2.668 -10.878 50.013 1.00 17.06 410 GLN A O 1
ATOM 3113 N N . ALA A 1 384 ? -1.414 -12.720 49.592 1.00 17.83 411 ALA A N 1
ATOM 3114 C CA . ALA A 1 384 ? -0.153 -12.002 49.308 1.00 18.35 411 ALA A CA 1
ATOM 3115 C C . ALA A 1 384 ? -0.329 -11.240 47.999 1.00 18.61 411 ALA A C 1
ATOM 3116 O O . ALA A 1 384 ? 0.009 -10.060 47.950 1.00 19.25 411 ALA A O 1
ATOM 3118 N N . LYS A 1 385 ? -0.863 -11.911 46.986 1.00 18.79 412 LYS A N 1
ATOM 3119 C CA . LYS A 1 385 ? -1.101 -11.329 45.649 1.00 19.57 412 LYS A CA 1
ATOM 3120 C C . LYS A 1 385 ? -1.959 -10.067 45.774 1.00 19.05 412 LYS A C 1
ATOM 3121 O O . LYS A 1 385 ? -1.621 -9.060 45.137 1.00 19.12 412 LYS A O 1
ATOM 3127 N N . SER A 1 386 ? -3.050 -10.098 46.543 1.00 18.39 413 SER A N 1
ATOM 3128 C CA . SER A 1 386 ? -4.015 -8.971 46.539 1.00 17.29 413 SER A CA 1
ATOM 3129 C C . SER A 1 386 ? -3.392 -7.772 47.258 1.00 16.86 413 SER A C 1
ATOM 3130 O O . SER A 1 386 ? -3.650 -6.632 46.837 1.00 17.10 413 SER A O 1
ATOM 3133 N N . GLN A 1 387 ? -2.572 -8.023 48.278 1.00 16.37 414 GLN A N 1
ATOM 3134 C CA . GLN A 1 387 ? -1.832 -6.970 49.024 1.00 15.68 414 GLN A CA 1
ATOM 3135 C C . GLN A 1 387 ? -0.775 -6.352 48.094 1.00 15.93 414 GLN A C 1
ATOM 3136 O O . GLN A 1 387 ? -0.620 -5.104 48.086 1.00 15.76 414 GLN A O 1
ATOM 3142 N N . LEU A 1 388 ? -0.054 -7.184 47.339 1.00 16.32 415 LEU A N 1
ATOM 3143 C CA . LEU A 1 388 ? 0.983 -6.694 46.393 1.00 17.20 415 LEU A CA 1
ATOM 3144 C C . LEU A 1 388 ? 0.327 -5.826 45.321 1.00 17.49 415 LEU A C 1
ATOM 3145 O O . LEU A 1 388 ? 0.859 -4.743 45.045 1.00 17.65 415 LEU A O 1
ATOM 3150 N N . GLU A 1 389 ? -0.741 -6.339 44.704 1.00 17.98 416 GLU A N 1
ATOM 3151 C CA . GLU A 1 389 ? -1.511 -5.625 43.652 1.00 17.84 416 GLU A CA 1
ATOM 3152 C C . GLU A 1 389 ? -1.943 -4.278 44.212 1.00 16.35 416 GLU A C 1
ATOM 3153 O O . GLU A 1 389 ? -1.688 -3.253 43.564 1.00 16.53 416 GLU A O 1
ATOM 3159 N N . THR A 1 390 ? -2.556 -4.281 45.388 1.00 15.40 417 THR A N 1
ATOM 3160 C CA . THR A 1 390 ? -3.119 -3.034 45.968 1.00 14.81 417 THR A CA 1
ATOM 3161 C C . THR A 1 390 ? -1.988 -2.020 46.155 1.00 14.27 417 THR A C 1
ATOM 3162 O O . THR A 1 390 ? -2.140 -0.920 45.648 1.00 14.66 417 THR A O 1
ATOM 3166 N N . MET A 1 391 ? -0.874 -2.421 46.781 1.00 14.33 418 MET A N 1
ATOM 3167 C CA . MET A 1 391 ? 0.295 -1.555 47.097 1.00 13.84 418 MET A CA 1
ATOM 3168 C C . MET A 1 391 ? 0.855 -0.931 45.813 1.00 13.93 418 MET A C 1
ATOM 3169 O O . MET A 1 391 ? 1.010 0.330 45.764 1.00 12.95 418 MET A O 1
ATOM 3174 N N . VAL A 1 392 ? 1.177 -1.764 44.817 1.00 13.56 419 VAL A N 1
ATOM 3175 C CA . VAL A 1 392 ? 1.850 -1.274 43.581 1.00 14.07 419 VAL A CA 1
ATOM 3176 C C . VAL A 1 392 ? 0.875 -0.310 42.894 1.00 13.76 419 VAL A C 1
ATOM 3177 O O . VAL A 1 392 ? 1.324 0.777 42.485 1.00 13.64 419 VAL A O 1
ATOM 3181 N N . HIS A 1 393 ? -0.428 -0.616 42.889 1.00 13.35 420 HIS A N 1
ATOM 3182 C CA . HIS A 1 393 ? -1.431 0.211 42.172 1.00 13.26 420 HIS A CA 1
ATOM 3183 C C . HIS A 1 393 ? -1.544 1.567 42.866 1.00 13.15 420 HIS A C 1
ATOM 3184 O O . HIS A 1 393 ? -1.666 2.590 42.167 1.00 12.03 420 HIS A O 1
ATOM 3191 N N . ARG A 1 394 ? -1.489 1.573 44.200 1.00 13.50 421 ARG A N 1
ATOM 3192 C CA . ARG A 1 394 ? -1.705 2.810 44.997 1.00 13.32 421 ARG A CA 1
ATOM 3193 C C . ARG A 1 394 ? -0.567 3.810 44.773 1.00 13.32 421 ARG A C 1
ATOM 3194 O O . ARG A 1 394 ? -0.855 5.029 44.779 1.00 12.86 421 ARG A O 1
ATOM 3202 N N . ASP A 1 395 ? 0.671 3.322 44.620 1.00 13.92 422 ASP A N 1
ATOM 3203 C CA . ASP A 1 395 ? 1.908 4.149 44.729 1.00 14.69 422 ASP A CA 1
ATOM 3204 C C . ASP A 1 395 ? 2.725 4.153 43.419 1.00 15.30 422 ASP A C 1
ATOM 3205 O O . ASP A 1 395 ? 3.795 4.793 43.409 1.00 15.24 422 ASP A O 1
ATOM 3210 N N . LYS A 1 396 ? 2.246 3.547 42.321 1.00 16.07 423 LYS A N 1
ATOM 3211 C CA . LYS A 1 396 ? 3.015 3.497 41.036 1.00 16.06 423 LYS A CA 1
ATOM 3212 C C . LYS A 1 396 ? 3.247 4.899 40.444 1.00 15.46 423 LYS A C 1
ATOM 3213 O O . LYS A 1 396 ? 4.105 5.007 39.583 1.00 16.02 423 LYS A O 1
ATOM 3219 N N . ASN A 1 397 ? 2.564 5.951 40.883 1.00 16.27 424 ASN A N 1
ATOM 3220 C CA . ASN A 1 397 ? 2.817 7.325 40.355 1.00 16.50 424 ASN A CA 1
ATOM 3221 C C . ASN A 1 397 ? 3.673 8.154 41.326 1.00 16.64 424 ASN A C 1
ATOM 3222 O O . ASN A 1 397 ? 3.800 9.371 41.093 1.00 17.03 424 ASN A O 1
ATOM 3227 N N . ARG A 1 398 ? 4.282 7.533 42.342 1.00 16.57 425 ARG A N 1
ATOM 3228 C CA . ARG A 1 398 ? 5.139 8.224 43.349 1.00 16.09 425 ARG A CA 1
ATOM 3229 C C . ARG A 1 398 ? 6.618 8.078 42.979 1.00 15.72 425 ARG A C 1
ATOM 3230 O O . ARG A 1 398 ? 7.091 6.923 42.902 1.00 16.03 425 ARG A O 1
ATOM 3238 N N . ALA A 1 399 ? 7.316 9.197 42.785 1.00 15.48 426 ALA A N 1
ATOM 3239 C CA . ALA A 1 399 ? 8.748 9.258 42.399 1.00 15.72 426 ALA A CA 1
ATOM 3240 C C . ALA A 1 399 ? 9.620 8.760 43.552 1.00 15.84 426 ALA A C 1
ATOM 3241 O O . ALA A 1 399 ? 10.700 8.209 43.269 1.00 16.13 426 ALA A O 1
ATOM 3243 N N . SER A 1 400 ? 9.181 8.951 44.796 1.00 15.59 427 SER A N 1
ATOM 3244 C CA . SER A 1 400 ? 9.957 8.558 46.003 1.00 15.80 427 SER A CA 1
ATOM 3245 C C . SER A 1 400 ? 10.189 7.049 45.954 1.00 15.51 427 SER A C 1
ATOM 3246 O O . SER A 1 400 ? 11.320 6.613 46.246 1.00 15.32 427 SER A O 1
ATOM 3249 N N . VAL A 1 401 ? 9.163 6.290 45.563 1.00 15.41 428 VAL A N 1
ATOM 3250 C CA . VAL A 1 401 ? 9.186 4.795 45.631 1.00 16.12 428 VAL A CA 1
ATOM 3251 C C . VAL A 1 401 ? 10.034 4.242 44.481 1.00 16.03 428 VAL A C 1
ATOM 3252 O O . VAL A 1 401 ? 9.663 4.495 43.330 1.00 15.67 428 VAL A O 1
ATOM 3256 N N . ILE A 1 402 ? 11.112 3.512 44.800 1.00 15.94 429 ILE A N 1
ATOM 3257 C CA . ILE A 1 402 ? 11.992 2.859 43.789 1.00 15.83 429 ILE A CA 1
ATOM 3258 C C . ILE A 1 402 ? 12.156 1.359 44.039 1.00 16.01 429 ILE A C 1
ATOM 3259 O O . ILE A 1 402 ? 12.621 0.692 43.107 1.00 18.14 429 ILE A O 1
ATOM 3264 N N . VAL A 1 403 ? 11.745 0.811 45.184 1.00 16.15 430 VAL A N 1
ATOM 3265 C CA . VAL A 1 403 ? 11.833 -0.657 45.439 1.00 15.27 430 VAL A CA 1
ATOM 3266 C C . VAL A 1 403 ? 10.470 -1.180 45.896 1.00 15.15 430 VAL A C 1
ATOM 3267 O O . VAL A 1 403 ? 9.926 -0.611 46.857 1.00 15.67 430 VAL A O 1
ATOM 3271 N N . TRP A 1 404 ? 9.962 -2.213 45.216 1.00 14.31 431 TRP A N 1
ATOM 3272 C CA . TRP A 1 404 ? 8.886 -3.123 45.698 1.00 14.72 431 TRP A CA 1
ATOM 3273 C C . TRP A 1 404 ? 9.558 -4.324 46.344 1.00 14.79 431 TRP A C 1
ATOM 3274 O O . TRP A 1 404 ? 10.369 -4.960 45.659 1.00 15.82 431 TRP A O 1
ATOM 3285 N N . SER A 1 405 ? 9.270 -4.588 47.615 1.00 15.71 432 SER A N 1
ATOM 3286 C CA . SER A 1 405 ? 9.838 -5.724 48.384 1.00 16.29 432 SER A CA 1
ATOM 3287 C C . SER A 1 405 ? 8.745 -6.758 48.611 1.00 16.74 432 SER A C 1
ATOM 3288 O O . SER A 1 405 ? 7.711 -6.451 49.200 1.00 16.39 432 SER A O 1
ATOM 3291 N N . VAL A 1 406 ? 9.068 -7.978 48.239 1.00 18.65 433 VAL A N 1
ATOM 3292 C CA . VAL A 1 406 ? 8.121 -9.088 47.999 1.00 19.62 433 VAL A CA 1
ATOM 3293 C C . VAL A 1 406 ? 8.197 -10.066 49.181 1.00 19.08 433 VAL A C 1
ATOM 3294 O O . VAL A 1 406 ? 7.284 -10.870 49.328 1.00 19.92 433 VAL A O 1
ATOM 3298 N N . ALA A 1 407 ? 9.245 -9.992 50.002 1.00 19.12 434 ALA A N 1
ATOM 3299 C CA . ALA A 1 407 ? 9.498 -10.942 51.114 1.00 19.04 434 ALA A CA 1
ATOM 3300 C C . ALA A 1 407 ? 10.519 -10.360 52.095 1.00 18.72 434 ALA A C 1
ATOM 3301 O O . ALA A 1 407 ? 11.311 -9.492 51.697 1.00 20.57 434 ALA A O 1
ATOM 3303 N N . ASN A 1 408 ? 10.465 -10.800 53.347 1.00 18.99 435 ASN A N 1
ATOM 3304 C CA . ASN A 1 408 ? 11.507 -10.547 54.375 1.00 19.04 435 ASN A CA 1
ATOM 3305 C C . ASN A 1 408 ? 11.764 -11.840 55.149 1.00 19.59 435 ASN A C 1
ATOM 3306 O O . ASN A 1 408 ? 10.812 -12.308 55.852 1.00 21.03 435 ASN A O 1
ATOM 3311 N N . GLU A 1 409 ? 12.999 -12.354 55.079 1.00 19.79 436 GLU A N 1
ATOM 3312 C CA . GLU A 1 409 ? 13.490 -13.523 55.874 1.00 20.24 436 GLU A CA 1
ATOM 3313 C C . GLU A 1 409 ? 12.531 -14.720 55.712 1.00 20.34 436 GLU A C 1
ATOM 3314 O O . GLU A 1 409 ? 11.903 -15.143 56.709 1.00 19.02 436 GLU A O 1
ATOM 3320 N N . THR A 1 410 ? 12.451 -15.260 54.495 1.00 20.34 437 THR A N 1
ATOM 3321 C CA . THR A 1 410 ? 11.581 -16.396 54.105 1.00 20.32 437 THR A CA 1
ATOM 3322 C C . THR A 1 410 ? 12.451 -17.633 53.889 1.00 19.73 437 THR A C 1
ATOM 3323 O O . THR A 1 410 ? 13.605 -17.531 53.506 1.00 18.50 437 THR A O 1
ATOM 3327 N N . PRO A 1 411 ? 11.937 -18.851 54.136 1.00 19.83 438 PRO A N 1
ATOM 3328 C CA . PRO A 1 411 ? 12.788 -20.040 54.148 1.00 20.49 438 PRO A CA 1
ATOM 3329 C C . PRO A 1 411 ? 13.134 -20.491 52.724 1.00 21.78 438 PRO A C 1
ATOM 3330 O O . PRO A 1 411 ? 12.262 -20.417 51.862 1.00 20.52 438 PRO A O 1
ATOM 3334 N N . ASP A 1 412 ? 14.371 -20.956 52.518 1.00 23.32 439 ASP A N 1
ATOM 3335 C CA . ASP A 1 412 ? 14.866 -21.448 51.206 1.00 24.48 439 ASP A CA 1
ATOM 3336 C C . ASP A 1 412 ? 14.241 -22.814 50.890 1.00 24.29 439 ASP A C 1
ATOM 3337 O O . ASP A 1 412 ? 14.914 -23.832 51.071 1.00 25.26 439 ASP A O 1
ATOM 3342 N N . THR A 1 413 ? 12.990 -22.828 50.436 1.00 24.46 440 THR A N 1
ATOM 3343 C CA . THR A 1 413 ? 12.278 -24.044 49.963 1.00 24.20 440 THR A CA 1
ATOM 3344 C C . THR A 1 413 ? 11.830 -23.791 48.530 1.00 25.24 440 THR A C 1
ATOM 3345 O O . THR A 1 413 ? 11.941 -22.623 48.083 1.00 23.93 440 THR A O 1
ATOM 3349 N N . GLU A 1 414 ? 11.343 -24.843 47.865 1.00 26.68 441 GLU A N 1
ATOM 3350 C CA . GLU A 1 414 ? 10.939 -24.810 46.438 1.00 29.27 441 GLU A CA 1
ATOM 3351 C C . GLU A 1 414 ? 9.605 -24.068 46.332 1.00 27.47 441 GLU A C 1
ATOM 3352 O O . GLU A 1 414 ? 9.438 -23.277 45.376 1.00 26.76 441 GLU A O 1
ATOM 3358 N N . SER A 1 415 ? 8.705 -24.299 47.288 1.00 26.52 442 SER A N 1
ATOM 3359 C CA . SER A 1 415 ? 7.372 -23.648 47.347 1.00 27.27 442 SER A CA 1
ATOM 3360 C C . SER A 1 415 ? 7.558 -22.138 47.527 1.00 26.50 442 SER A C 1
ATOM 3361 O O . SER A 1 415 ? 6.891 -21.366 46.796 1.00 26.54 442 SER A O 1
ATOM 3364 N N . ARG A 1 416 ? 8.441 -21.745 48.444 1.00 24.44 443 ARG A N 1
ATOM 3365 C CA . ARG A 1 416 ? 8.720 -20.316 48.744 1.00 24.75 443 ARG A CA 1
ATOM 3366 C C . ARG A 1 416 ? 9.284 -19.644 47.487 1.00 23.38 443 ARG A C 1
ATOM 3367 O O . ARG A 1 416 ? 8.932 -18.462 47.237 1.00 22.43 443 ARG A O 1
ATOM 3375 N N . LEU A 1 417 ? 10.140 -20.348 46.742 1.00 23.47 444 LEU A N 1
ATOM 3376 C CA . LEU A 1 417 ? 10.875 -19.762 45.588 1.00 23.80 444 LEU A CA 1
ATOM 3377 C C . LEU A 1 417 ? 9.862 -19.475 44.473 1.00 24.55 444 LEU A C 1
ATOM 3378 O O . LEU A 1 417 ? 9.915 -18.372 43.877 1.00 25.32 444 LEU A O 1
ATOM 3383 N N . GLU A 1 418 ? 8.950 -20.418 44.233 1.00 25.05 445 GLU A N 1
ATOM 3384 C CA . GLU A 1 418 ? 7.869 -20.283 43.217 1.00 25.50 445 GLU A CA 1
ATOM 3385 C C . GLU A 1 418 ? 6.934 -19.158 43.673 1.00 22.57 445 GLU A C 1
ATOM 3386 O O . GLU A 1 418 ? 6.523 -18.347 42.819 1.00 21.69 445 GLU A O 1
ATOM 3392 N N . PHE A 1 419 ? 6.633 -19.122 44.976 1.00 19.89 446 PHE A N 1
ATOM 3393 C CA . PHE A 1 419 ? 5.766 -18.103 45.618 1.00 19.84 446 PHE A CA 1
ATOM 3394 C C . PHE A 1 419 ? 6.330 -16.705 45.326 1.00 18.74 446 PHE A C 1
ATOM 3395 O O . PHE A 1 419 ? 5.575 -15.860 44.860 1.00 17.98 446 PHE A O 1
ATOM 3403 N N . LEU A 1 420 ? 7.628 -16.500 45.550 1.00 19.35 447 LEU A N 1
ATOM 3404 C CA . LEU A 1 420 ? 8.311 -15.188 45.398 1.00 19.86 447 LEU A CA 1
ATOM 3405 C C . LEU A 1 420 ? 8.422 -14.819 43.917 1.00 19.91 447 LEU A C 1
ATOM 3406 O O . LEU A 1 420 ? 8.325 -13.623 43.580 1.00 18.81 447 LEU A O 1
ATOM 3411 N N . ARG A 1 421 ? 8.625 -15.806 43.047 1.00 21.49 448 ARG A N 1
ATOM 3412 C CA . ARG A 1 421 ? 8.817 -15.546 41.596 1.00 21.71 448 ARG A CA 1
ATOM 3413 C C . ARG A 1 421 ? 7.478 -15.114 40.984 1.00 21.17 448 ARG A C 1
ATOM 3414 O O . ARG A 1 421 ? 7.467 -14.178 40.149 1.00 19.96 448 ARG A O 1
ATOM 3422 N N . GLN A 1 422 ? 6.393 -15.768 41.400 1.00 20.99 449 GLN A N 1
ATOM 3423 C CA . GLN A 1 422 ? 5.021 -15.407 40.981 1.00 21.27 449 GLN A CA 1
ATOM 3424 C C . GLN A 1 422 ? 4.747 -13.976 41.449 1.00 20.58 449 GLN A C 1
ATOM 3425 O O . GLN A 1 422 ? 4.277 -13.187 40.639 1.00 20.04 449 GLN A O 1
ATOM 3431 N N . LEU A 1 423 ? 5.047 -13.649 42.709 1.00 21.13 450 LEU A N 1
ATOM 3432 C CA . LEU A 1 423 ? 4.883 -12.266 43.238 1.00 21.37 450 LEU A CA 1
ATOM 3433 C C . LEU A 1 423 ? 5.640 -11.283 42.338 1.00 21.90 450 LEU A C 1
ATOM 3434 O O . LEU A 1 423 ? 4.999 -10.315 41.872 1.00 21.28 450 LEU A O 1
ATOM 3439 N N . LYS A 1 424 ? 6.912 -11.547 42.025 1.00 23.06 451 LYS A N 1
ATOM 3440 C CA . LYS A 1 424 ? 7.716 -10.617 41.185 1.00 24.12 451 LYS A CA 1
ATOM 3441 C C . LYS A 1 424 ? 7.011 -10.370 39.846 1.00 24.69 451 LYS A C 1
ATOM 3442 O O . LYS A 1 424 ? 6.978 -9.217 39.410 1.00 26.14 451 LYS A O 1
ATOM 3448 N N . LYS A 1 425 ? 6.470 -11.412 39.224 1.00 25.58 452 LYS A N 1
ATOM 3449 C CA . LYS A 1 425 ? 5.793 -11.334 37.903 1.00 27.81 452 LYS A CA 1
ATOM 3450 C C . LYS A 1 425 ? 4.531 -10.457 38.023 1.00 27.73 452 LYS A C 1
ATOM 3451 O O . LYS A 1 425 ? 4.357 -9.504 37.213 1.00 27.64 452 LYS A O 1
ATOM 3457 N N . ILE A 1 426 ? 3.688 -10.729 39.018 1.00 25.85 453 ILE A N 1
ATOM 3458 C CA . ILE A 1 426 ? 2.457 -9.937 39.312 1.00 25.03 453 ILE A CA 1
ATOM 3459 C C . ILE A 1 426 ? 2.833 -8.454 39.423 1.00 22.95 453 ILE A C 1
ATOM 3460 O O . ILE A 1 426 ? 2.145 -7.619 38.833 1.00 21.01 453 ILE A O 1
ATOM 3465 N N . ALA A 1 427 ? 3.872 -8.142 40.192 1.00 21.29 454 ALA A N 1
ATOM 3466 C CA . ALA A 1 427 ? 4.350 -6.757 40.369 1.00 21.13 454 ALA A CA 1
ATOM 3467 C C . ALA A 1 427 ? 4.779 -6.214 39.008 1.00 20.42 454 ALA A C 1
ATOM 3468 O O . ALA A 1 427 ? 4.327 -5.146 38.653 1.00 18.81 454 ALA A O 1
ATOM 3470 N N . ILE A 1 428 ? 5.587 -6.954 38.248 1.00 22.48 455 ILE A N 1
ATOM 3471 C CA . ILE A 1 428 ? 6.144 -6.453 36.954 1.00 23.35 455 ILE A CA 1
ATOM 3472 C C . ILE A 1 428 ? 4.996 -6.098 35.999 1.00 23.06 455 ILE A C 1
ATOM 3473 O O . ILE A 1 428 ? 5.104 -5.066 35.351 1.00 24.37 455 ILE A O 1
ATOM 3478 N N . ASP A 1 429 ? 3.931 -6.897 35.946 1.00 23.65 456 ASP A N 1
ATOM 3479 C CA . ASP A 1 429 ? 2.821 -6.750 34.960 1.00 24.59 456 ASP A CA 1
ATOM 3480 C C . ASP A 1 429 ? 2.053 -5.454 35.231 1.00 24.35 456 ASP A C 1
ATOM 3481 O O . ASP A 1 429 ? 1.405 -4.947 34.304 1.00 24.79 456 ASP A O 1
ATOM 3486 N N . ILE A 1 430 ? 2.083 -4.952 36.467 1.00 23.54 457 ILE A N 1
ATOM 3487 C CA . ILE A 1 430 ? 1.403 -3.677 36.840 1.00 22.03 457 ILE A CA 1
ATOM 3488 C C . ILE A 1 430 ? 2.377 -2.533 36.564 1.00 21.01 457 ILE A C 1
ATOM 3489 O O . ILE A 1 430 ? 1.973 -1.542 35.956 1.00 19.51 457 ILE A O 1
ATOM 3494 N N . ASP A 1 431 ? 3.626 -2.699 36.988 1.00 21.97 458 ASP A N 1
ATOM 3495 C CA . ASP A 1 431 ? 4.669 -1.645 36.957 1.00 21.82 458 ASP A CA 1
ATOM 3496 C C . ASP A 1 431 ? 6.012 -2.331 36.736 1.00 23.09 458 ASP A C 1
ATOM 3497 O O . ASP A 1 431 ? 6.395 -3.163 37.591 1.00 22.85 458 ASP A O 1
ATOM 3502 N N . ASN A 1 432 ? 6.693 -1.987 35.637 1.00 24.74 459 ASN A N 1
ATOM 3503 C CA . ASN A 1 432 ? 8.030 -2.536 35.282 1.00 25.05 459 ASN A CA 1
ATOM 3504 C C . ASN A 1 432 ? 9.117 -1.493 35.558 1.00 24.04 459 ASN A C 1
ATOM 3505 O O . ASN A 1 432 ? 10.270 -1.793 35.246 1.00 25.91 459 ASN A O 1
ATOM 3510 N N . THR A 1 433 ? 8.778 -0.336 36.136 1.00 22.05 460 THR A N 1
ATOM 3511 C CA . THR A 1 433 ? 9.677 0.851 36.168 1.00 21.72 460 THR A CA 1
ATOM 3512 C C . THR A 1 433 ? 10.554 0.896 37.420 1.00 21.25 460 THR A C 1
ATOM 3513 O O . THR A 1 433 ? 11.431 1.752 37.447 1.00 21.77 460 THR A O 1
ATOM 3517 N N . ARG A 1 434 ? 10.298 0.064 38.428 1.00 20.91 461 ARG A N 1
ATOM 3518 C CA . ARG A 1 434 ? 11.027 0.136 39.721 1.00 20.53 461 ARG A CA 1
ATOM 3519 C C . ARG A 1 434 ? 11.809 -1.158 39.961 1.00 20.18 461 ARG A C 1
ATOM 3520 O O . ARG A 1 434 ? 11.570 -2.143 39.251 1.00 20.48 461 ARG A O 1
ATOM 3528 N N . PHE A 1 435 ? 12.747 -1.142 40.903 1.00 20.45 462 PHE A N 1
ATOM 3529 C CA . PHE A 1 435 ? 13.523 -2.346 41.293 1.00 19.60 462 PHE A CA 1
ATOM 3530 C C . PHE A 1 435 ? 12.560 -3.303 41.986 1.00 19.06 462 PHE A C 1
ATOM 3531 O O . PHE A 1 435 ? 11.742 -2.843 42.782 1.00 20.24 462 PHE A O 1
ATOM 3539 N N . ILE A 1 436 ? 12.645 -4.586 41.687 1.00 18.71 463 ILE A N 1
ATOM 3540 C CA . ILE A 1 436 ? 12.028 -5.658 42.513 1.00 19.11 463 ILE A CA 1
ATOM 3541 C C . ILE A 1 436 ? 13.123 -6.194 43.437 1.00 19.05 463 ILE A C 1
ATOM 3542 O O . ILE A 1 436 ? 14.218 -6.495 42.923 1.00 19.11 463 ILE A O 1
ATOM 3547 N N . SER A 1 437 ? 12.853 -6.297 44.743 1.00 18.60 464 SER A N 1
ATOM 3548 C CA . SER A 1 437 ? 13.790 -6.902 45.725 1.00 17.72 464 SER A CA 1
ATOM 3549 C C . SER A 1 437 ? 13.026 -7.632 46.836 1.00 17.82 464 SER A C 1
ATOM 3550 O O . SER A 1 437 ? 11.785 -7.715 46.780 1.00 17.18 464 SER A O 1
ATOM 3553 N N . ALA A 1 438 ? 13.788 -8.152 47.797 1.00 17.93 465 ALA A N 1
ATOM 3554 C CA . ALA A 1 438 ? 13.339 -8.910 48.982 1.00 18.28 465 ALA A CA 1
ATOM 3555 C C . ALA A 1 438 ? 14.486 -8.888 50.000 1.00 18.36 465 ALA A C 1
ATOM 3556 O O . ALA A 1 438 ? 15.643 -8.729 49.566 1.00 18.33 465 ALA A O 1
ATOM 3558 N N . ALA A 1 439 ? 14.189 -9.004 51.297 1.00 18.05 466 ALA A N 1
ATOM 3559 C CA . ALA A 1 439 ? 15.226 -9.060 52.352 1.00 18.59 466 ALA A CA 1
ATOM 3560 C C . ALA A 1 439 ? 15.641 -10.526 52.530 1.00 17.80 466 ALA A C 1
ATOM 3561 O O . ALA A 1 439 ? 14.807 -11.360 52.933 1.00 15.98 466 ALA A O 1
ATOM 3563 N N . LEU A 1 440 ? 16.891 -10.823 52.181 1.00 19.32 467 LEU A N 1
ATOM 3564 C CA . LEU A 1 440 ? 17.431 -12.205 52.141 1.00 21.78 467 LEU A CA 1
ATOM 3565 C C . LEU A 1 440 ? 18.388 -12.414 53.314 1.00 22.87 467 LEU A C 1
ATOM 3566 O O . LEU A 1 440 ? 18.686 -11.446 54.035 1.00 23.83 467 LEU A O 1
ATOM 3571 N N . GLU A 1 441 ? 18.865 -13.643 53.486 1.00 24.59 468 GLU A N 1
ATOM 3572 C CA . GLU A 1 441 ? 19.787 -13.978 54.596 1.00 26.37 468 GLU A CA 1
ATOM 3573 C C . GLU A 1 441 ? 21.073 -14.583 54.037 1.00 26.51 468 GLU A C 1
ATOM 3574 O O . GLU A 1 441 ? 21.039 -15.209 52.970 1.00 26.89 468 GLU A O 1
ATOM 3580 N N . ARG A 1 442 ? 22.164 -14.359 54.756 1.00 29.20 469 ARG A N 1
ATOM 3581 C CA . ARG A 1 442 ? 23.507 -14.882 54.414 1.00 32.70 469 ARG A CA 1
ATOM 3582 C C . ARG A 1 442 ? 23.613 -16.357 54.815 1.00 34.52 469 ARG A C 1
ATOM 3583 O O . ARG A 1 442 ? 22.666 -16.877 55.448 1.00 30.66 469 ARG A O 1
ATOM 3591 N N . ASN A 1 443 ? 24.742 -16.967 54.438 1.00 38.87 470 ASN A N 1
ATOM 3592 C CA . ASN A 1 443 ? 25.188 -18.346 54.779 1.00 40.92 470 ASN A CA 1
ATOM 3593 C C . ASN A 1 443 ? 26.656 -18.289 55.237 1.00 43.98 470 ASN A C 1
ATOM 3594 O O . ASN A 1 443 ? 27.427 -17.514 54.613 1.00 38.79 470 ASN A O 1
ATOM 3599 N N . GLU A 1 444 ? 27.013 -19.085 56.267 1.00 48.42 471 GLU A N 1
ATOM 3600 C CA . GLU A 1 444 ? 28.350 -19.129 56.939 1.00 47.78 471 GLU A CA 1
ATOM 3601 C C . GLU A 1 444 ? 28.760 -20.589 57.213 1.00 47.55 471 GLU A C 1
ATOM 3602 O O . GLU A 1 444 ? 28.895 -21.363 56.237 1.00 44.79 471 GLU A O 1
ATOM 3608 N N . ASP A 1 449 ? 34.199 -17.427 58.747 1.00 52.53 476 ASP A N 1
ATOM 3609 C CA . ASP A 1 449 ? 35.202 -17.030 57.718 1.00 52.67 476 ASP A CA 1
ATOM 3610 C C . ASP A 1 449 ? 34.502 -16.139 56.671 1.00 51.09 476 ASP A C 1
ATOM 3611 O O . ASP A 1 449 ? 34.453 -14.889 56.868 1.00 43.24 476 ASP A O 1
ATOM 3616 N N . VAL A 1 450 ? 33.937 -16.747 55.621 1.00 46.23 477 VAL A N 1
ATOM 3617 C CA . VAL A 1 450 ? 33.468 -16.015 54.406 1.00 44.39 477 VAL A CA 1
ATOM 3618 C C . VAL A 1 450 ? 31.933 -16.072 54.333 1.00 40.07 477 VAL A C 1
ATOM 3619 O O . VAL A 1 450 ? 31.341 -17.098 54.725 1.00 36.20 477 VAL A O 1
ATOM 3623 N N . VAL A 1 451 ? 31.329 -14.980 53.853 1.00 36.91 478 VAL A N 1
ATOM 3624 C CA . VAL A 1 451 ? 29.858 -14.729 53.840 1.00 33.44 478 VAL A CA 1
ATOM 3625 C C . VAL A 1 451 ? 29.397 -14.681 52.383 1.00 30.92 478 VAL A C 1
ATOM 3626 O O . VAL A 1 451 ? 29.881 -13.787 51.656 1.00 28.76 478 VAL A O 1
ATOM 3630 N N . LYS A 1 452 ? 28.490 -15.600 52.011 1.00 30.93 479 LYS A N 1
ATOM 3631 C CA . LYS A 1 452 ? 27.852 -15.733 50.670 1.00 30.66 479 LYS A CA 1
ATOM 3632 C C . LYS A 1 452 ? 26.330 -15.561 50.789 1.00 27.64 479 LYS A C 1
ATOM 3633 O O . LYS A 1 452 ? 25.808 -15.710 51.901 1.00 28.39 479 LYS A O 1
ATOM 3639 N N . ILE A 1 453 ? 25.630 -15.345 49.673 1.00 25.27 480 ILE A N 1
ATOM 3640 C CA . ILE A 1 453 ? 24.136 -15.379 49.591 1.00 24.47 480 ILE A CA 1
ATOM 3641 C C . ILE A 1 453 ? 23.731 -16.402 48.527 1.00 24.03 480 ILE A C 1
ATOM 3642 O O . ILE A 1 453 ? 23.428 -16.037 47.390 1.00 23.53 480 ILE A O 1
ATOM 3647 N N . PRO A 1 454 ? 23.738 -17.713 48.874 1.00 23.07 481 PRO A N 1
ATOM 3648 C CA . PRO A 1 454 ? 23.335 -18.767 47.938 1.00 23.31 481 PRO A CA 1
ATOM 3649 C C . PRO A 1 454 ? 21.851 -18.808 47.538 1.00 23.25 481 PRO A C 1
ATOM 3650 O O . PRO A 1 454 ? 21.571 -19.497 46.597 1.00 22.68 481 PRO A O 1
ATOM 3654 N N . ASP A 1 455 ? 20.981 -18.038 48.193 1.00 22.77 482 ASP A N 1
ATOM 3655 C CA . ASP A 1 455 ? 19.531 -17.923 47.827 1.00 23.51 482 ASP A CA 1
ATOM 3656 C C . ASP A 1 455 ? 19.299 -17.918 46.303 1.00 21.04 482 ASP A C 1
ATOM 3657 O O . ASP A 1 455 ? 19.746 -17.018 45.623 1.00 20.23 482 ASP A O 1
ATOM 3662 N N . PRO A 1 456 ? 18.610 -18.927 45.746 1.00 21.94 483 PRO A N 1
ATOM 3663 C CA . PRO A 1 456 ? 18.270 -18.969 44.316 1.00 22.18 483 PRO A CA 1
ATOM 3664 C C . PRO A 1 456 ? 17.539 -17.697 43.871 1.00 21.87 483 PRO A C 1
ATOM 3665 O O . PRO A 1 456 ? 17.654 -17.335 42.738 1.00 23.38 483 PRO A O 1
ATOM 3669 N N . PHE A 1 457 ? 16.867 -17.030 44.805 1.00 21.70 484 PHE A N 1
ATOM 3670 C CA . PHE A 1 457 ? 16.078 -15.794 44.548 1.00 20.96 484 PHE A CA 1
ATOM 3671 C C . PHE A 1 457 ? 17.006 -14.581 44.399 1.00 20.88 484 PHE A C 1
ATOM 3672 O O . PHE A 1 457 ? 16.556 -13.562 43.826 1.00 21.20 484 PHE A O 1
ATOM 3680 N N . ALA A 1 458 ? 18.259 -14.672 44.860 1.00 20.41 485 ALA A N 1
ATOM 3681 C CA . ALA A 1 458 ? 19.305 -13.653 44.602 1.00 20.80 485 ALA A CA 1
ATOM 3682 C C . ALA A 1 458 ? 19.407 -13.320 43.099 1.00 22.56 485 ALA A C 1
ATOM 3683 O O . ALA A 1 458 ? 19.719 -12.157 42.770 1.00 20.69 485 ALA A O 1
ATOM 3685 N N . GLU A 1 459 ? 19.165 -14.286 42.207 1.00 26.41 486 GLU A N 1
ATOM 3686 C CA . GLU A 1 459 ? 19.301 -14.079 40.739 1.00 29.74 486 GLU A CA 1
ATOM 3687 C C . GLU A 1 459 ? 18.119 -13.244 40.244 1.00 28.57 486 GLU A C 1
ATOM 3688 O O . GLU A 1 459 ? 18.251 -12.631 39.176 1.00 28.87 486 GLU A O 1
ATOM 3694 N N . ASP A 1 460 ? 17.013 -13.224 40.994 1.00 26.49 487 ASP A N 1
ATOM 3695 C CA . ASP A 1 460 ? 15.717 -12.654 40.537 1.00 24.31 487 ASP A CA 1
ATOM 3696 C C . ASP A 1 460 ? 15.617 -11.165 40.891 1.00 21.92 487 ASP A C 1
ATOM 3697 O O 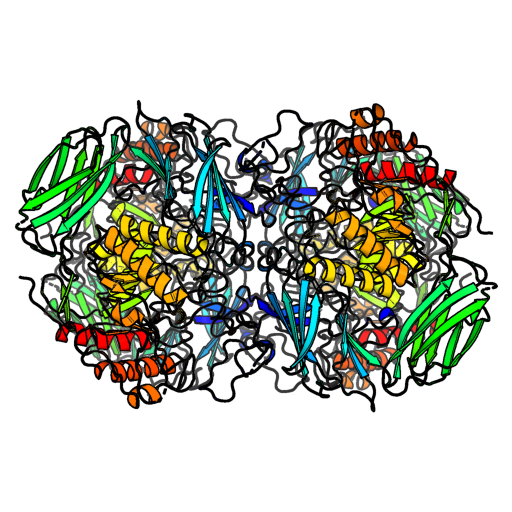. ASP A 1 460 ? 14.727 -10.503 40.342 1.00 22.05 487 ASP A O 1
ATOM 3702 N N . VAL A 1 461 ? 16.513 -10.637 41.724 1.00 20.11 488 VAL A N 1
ATOM 3703 C CA . VAL A 1 461 ? 16.361 -9.281 42.324 1.00 19.36 488 VAL A CA 1
ATOM 3704 C C . VAL A 1 461 ? 17.267 -8.293 41.593 1.00 19.14 488 VAL A C 1
ATOM 3705 O O . VAL A 1 461 ? 18.407 -8.629 41.319 1.00 19.58 488 VAL A O 1
ATOM 3709 N N . ASP A 1 462 ? 16.761 -7.088 41.344 1.00 19.17 489 ASP A N 1
ATOM 3710 C CA . ASP A 1 462 ? 17.500 -5.974 40.696 1.00 18.78 489 ASP A CA 1
ATOM 3711 C C . ASP A 1 462 ? 18.536 -5.393 41.647 1.00 18.73 489 ASP A C 1
ATOM 3712 O O . ASP A 1 462 ? 19.550 -4.893 41.156 1.00 18.44 489 ASP A O 1
ATOM 3717 N N . MET A 1 463 ? 18.215 -5.370 42.941 1.00 19.45 490 MET A N 1
ATOM 3718 C CA . MET A 1 463 ? 19.114 -4.925 44.034 1.00 19.39 490 MET A CA 1
ATOM 3719 C C . MET A 1 463 ? 19.233 -6.049 45.073 1.00 19.30 490 MET A C 1
ATOM 3720 O O . MET A 1 463 ? 18.201 -6.509 45.573 1.00 19.62 490 MET A O 1
ATOM 3725 N N . LEU A 1 464 ? 20.453 -6.512 45.345 1.00 18.94 491 LEU A N 1
ATOM 3726 C CA . LEU A 1 464 ? 20.709 -7.656 46.255 1.00 18.56 491 LEU A CA 1
ATOM 3727 C C . LEU A 1 464 ? 20.680 -7.122 47.687 1.00 18.49 491 LEU A C 1
ATOM 3728 O O . LEU A 1 464 ? 21.628 -6.403 48.063 1.00 18.96 491 LEU A O 1
ATOM 3733 N N . ALA A 1 465 ? 19.593 -7.396 48.410 1.00 18.11 492 ALA A N 1
ATOM 3734 C CA . ALA A 1 465 ? 19.350 -6.916 49.789 1.00 18.41 492 ALA A CA 1
ATOM 3735 C C . ALA A 1 465 ? 19.571 -8.073 50.762 1.00 18.81 492 ALA A C 1
ATOM 3736 O O . ALA A 1 465 ? 18.958 -9.172 50.579 1.00 19.37 492 ALA A O 1
ATOM 3738 N N . CYS A 1 466 ? 20.396 -7.832 51.775 1.00 18.68 493 CYS A N 1
ATOM 3739 C CA . CYS A 1 466 ? 20.666 -8.820 52.842 1.00 18.83 493 CYS A CA 1
ATOM 3740 C C . CYS A 1 466 ? 20.382 -8.203 54.216 1.00 17.65 493 CYS A C 1
ATOM 3741 O O . CYS A 1 466 ? 20.769 -7.043 54.463 1.00 17.68 493 CYS A O 1
ATOM 3744 N N . ASN A 1 467 ? 19.707 -8.964 55.072 1.00 17.31 494 ASN A N 1
ATOM 3745 C CA . ASN A 1 467 ? 19.646 -8.729 56.534 1.00 17.05 494 ASN A CA 1
ATOM 3746 C C . ASN A 1 467 ? 20.865 -9.433 57.136 1.00 17.17 494 ASN A C 1
ATOM 3747 O O . ASN A 1 467 ? 21.187 -10.541 56.670 1.00 18.26 494 ASN A O 1
ATOM 3752 N N . GLU A 1 468 ? 21.571 -8.783 58.063 1.00 16.99 495 GLU A N 1
ATOM 3753 C CA . GLU A 1 468 ? 22.674 -9.420 58.832 1.00 16.66 495 GLU A CA 1
ATOM 3754 C C . GLU A 1 468 ? 22.865 -8.717 60.181 1.00 16.59 495 GLU A C 1
ATOM 3755 O O . GLU A 1 468 ? 22.808 -7.448 60.240 1.00 16.14 495 GLU A O 1
ATOM 3761 N N . TYR A 1 469 ? 23.107 -9.527 61.218 1.00 15.70 496 TYR A N 1
ATOM 3762 C CA . TYR A 1 469 ? 23.174 -9.087 62.630 1.00 16.08 496 TYR A CA 1
ATOM 3763 C C . TYR A 1 469 ? 24.483 -9.594 63.260 1.00 17.49 496 TYR A C 1
ATOM 3764 O O . TYR A 1 469 ? 24.503 -9.965 64.461 1.00 16.30 496 TYR A O 1
ATOM 3773 N N . ILE A 1 470 ? 25.569 -9.542 62.480 1.00 19.61 497 ILE A N 1
ATOM 3774 C CA . ILE A 1 470 ? 26.901 -10.101 62.852 1.00 20.94 497 ILE A CA 1
ATOM 3775 C C . ILE A 1 470 ? 27.291 -9.586 64.250 1.00 22.17 497 ILE A C 1
ATOM 3776 O O . ILE A 1 470 ? 27.603 -10.433 65.110 1.00 27.79 497 ILE A O 1
ATOM 3781 N N . GLY A 1 471 ? 27.249 -8.306 64.582 1.00 20.26 498 GLY A N 1
ATOM 3782 C CA . GLY A 1 471 ? 27.784 -7.992 65.932 1.00 20.82 498 GLY A CA 1
ATOM 3783 C C . GLY A 1 471 ? 26.823 -8.299 67.096 1.00 20.23 498 GLY A C 1
ATOM 3784 O O . GLY A 1 471 ? 27.183 -7.955 68.257 1.00 20.08 498 GLY A O 1
ATOM 3785 N N . TRP A 1 472 ? 25.643 -8.893 66.832 1.00 17.41 499 TRP A N 1
ATOM 3786 C CA . TRP A 1 472 ? 24.477 -8.887 67.760 1.00 16.00 499 TRP A CA 1
ATOM 3787 C C . TRP A 1 472 ? 23.890 -10.294 67.947 1.00 15.33 499 TRP A C 1
ATOM 3788 O O . TRP A 1 472 ? 23.923 -10.783 69.070 1.00 15.21 499 TRP A O 1
ATOM 3799 N N . TYR A 1 473 ? 23.320 -10.911 66.915 1.00 15.23 500 TYR A N 1
ATOM 3800 C CA . TYR A 1 473 ? 22.764 -12.285 67.024 1.00 15.82 500 TYR A CA 1
ATOM 3801 C C . TYR A 1 473 ? 23.893 -13.283 66.747 1.00 15.27 500 TYR A C 1
ATOM 3802 O O . TYR A 1 473 ? 23.879 -14.394 67.284 1.00 15.45 500 TYR A O 1
ATOM 3811 N N . SER A 1 474 ? 24.866 -12.909 65.936 1.00 15.03 501 SER A N 1
ATOM 3812 C CA . SER A 1 474 ? 25.952 -13.849 65.577 1.00 16.23 501 SER A CA 1
ATOM 3813 C C . SER A 1 474 ? 27.321 -13.219 65.864 1.00 15.32 501 SER A C 1
ATOM 3814 O O . SER A 1 474 ? 27.792 -12.471 65.037 1.00 14.60 501 SER A O 1
ATOM 3817 N N . GLY A 1 475 ? 27.919 -13.541 67.010 1.00 15.35 502 GLY A N 1
ATOM 3818 C CA . GLY A 1 475 ? 29.228 -13.020 67.452 1.00 15.16 502 GLY A CA 1
ATOM 3819 C C . GLY A 1 475 ? 29.101 -11.720 68.221 1.00 15.07 502 GLY A C 1
ATOM 3820 O O . GLY A 1 475 ? 27.960 -11.246 68.428 1.00 15.68 502 GLY A O 1
ATOM 3821 N N . LEU A 1 476 ? 30.238 -11.170 68.649 1.00 14.90 503 LEU A N 1
ATOM 3822 C CA . LEU A 1 476 ? 30.345 -9.823 69.255 1.00 15.03 503 LEU A CA 1
ATOM 3823 C C . LEU A 1 476 ? 30.907 -8.902 68.182 1.00 15.27 503 LEU A C 1
ATOM 3824 O O . LEU A 1 476 ? 31.443 -9.373 67.181 1.00 14.35 503 LEU A O 1
ATOM 3829 N N . PRO A 1 477 ? 30.792 -7.571 68.342 1.00 15.52 504 PRO A N 1
ATOM 3830 C CA . PRO A 1 477 ? 31.185 -6.646 67.282 1.00 17.25 504 PRO A CA 1
ATOM 3831 C C . PRO A 1 477 ? 32.569 -6.909 66.653 1.00 18.59 504 PRO A C 1
ATOM 3832 O O . PRO A 1 477 ? 32.692 -6.564 65.495 1.00 19.35 504 PRO A O 1
ATOM 3836 N N . GLU A 1 478 ? 33.544 -7.492 67.374 1.00 20.67 505 GLU A N 1
ATOM 3837 C CA . GLU A 1 478 ? 34.908 -7.789 66.836 1.00 22.55 505 GLU A CA 1
ATOM 3838 C C . GLU A 1 478 ? 34.807 -8.699 65.608 1.00 22.01 505 GLU A C 1
ATOM 3839 O O . GLU A 1 478 ? 35.730 -8.679 64.775 1.00 22.10 505 GLU A O 1
ATOM 3845 N N . LYS A 1 479 ? 33.748 -9.493 65.496 1.00 20.87 506 LYS A N 1
ATOM 3846 C CA . LYS A 1 479 ? 33.571 -10.385 64.325 1.00 21.78 506 LYS A CA 1
ATOM 3847 C C . LYS A 1 479 ? 33.492 -9.553 63.036 1.00 21.89 506 LYS A C 1
ATOM 3848 O O . LYS A 1 479 ? 34.073 -9.996 62.013 1.00 21.96 506 LYS A O 1
ATOM 3854 N N . CYS A 1 480 ? 32.849 -8.381 63.069 1.00 21.99 507 CYS A N 1
ATOM 3855 C CA . CYS A 1 480 ? 32.604 -7.553 61.853 1.00 23.09 507 CYS A CA 1
ATOM 3856 C C . CYS A 1 480 ? 33.886 -7.522 61.000 1.00 25.07 507 CYS A C 1
ATOM 3857 O O . CYS A 1 480 ? 33.797 -7.839 59.800 1.00 23.83 507 CYS A O 1
ATOM 3860 N N . ASP A 1 481 ? 35.040 -7.230 61.617 1.00 27.93 508 ASP A N 1
ATOM 3861 C CA . ASP A 1 481 ? 36.338 -6.992 60.932 1.00 29.84 508 ASP A CA 1
ATOM 3862 C C . ASP A 1 481 ? 36.981 -8.313 60.483 1.00 29.47 508 ASP A C 1
ATOM 3863 O O . ASP A 1 481 ? 37.776 -8.265 59.542 1.00 28.94 508 ASP A O 1
ATOM 3868 N N . LYS A 1 482 ? 36.661 -9.436 61.122 1.00 28.91 509 LYS A N 1
ATOM 3869 C CA . LYS A 1 482 ? 37.262 -10.763 60.830 1.00 30.59 509 LYS A CA 1
ATOM 3870 C C . LYS A 1 482 ? 36.661 -11.365 59.552 1.00 30.32 509 LYS A C 1
ATOM 3871 O O . LYS A 1 482 ? 37.201 -12.379 59.065 1.00 30.03 509 LYS A O 1
ATOM 3877 N N . VAL A 1 483 ? 35.556 -10.805 59.056 1.00 28.83 510 VAL A N 1
ATOM 3878 C CA . VAL A 1 483 ? 34.640 -11.494 58.096 1.00 26.89 510 VAL A CA 1
ATOM 3879 C C . VAL A 1 483 ? 34.900 -10.944 56.691 1.00 24.90 510 VAL A C 1
ATOM 3880 O O . VAL A 1 483 ? 35.250 -9.756 56.577 1.00 23.92 510 VAL A O 1
ATOM 3884 N N . THR A 1 484 ? 34.719 -11.776 55.664 1.00 22.72 511 THR A N 1
ATOM 3885 C CA . THR A 1 484 ? 34.946 -11.401 54.244 1.00 22.37 511 THR A CA 1
ATOM 3886 C C . THR A 1 484 ? 33.706 -11.799 53.431 1.00 22.01 511 THR A C 1
ATOM 3887 O O . THR A 1 484 ? 33.364 -13.000 53.401 1.00 20.46 511 THR A O 1
ATOM 3891 N N . TRP A 1 485 ? 33.065 -10.808 52.807 1.00 22.20 512 TRP A N 1
ATOM 3892 C CA . TRP A 1 485 ? 31.811 -10.959 52.024 1.00 23.12 512 TRP A CA 1
ATOM 3893 C C . TRP A 1 485 ? 32.170 -11.307 50.578 1.00 23.28 512 TRP A C 1
ATOM 3894 O O . TRP A 1 485 ? 32.961 -10.556 49.983 1.00 23.76 512 TRP A O 1
ATOM 3905 N N . GLN A 1 486 ? 31.607 -12.391 50.039 1.00 25.22 513 GLN A N 1
ATOM 3906 C CA . GLN A 1 486 ? 31.764 -12.801 48.614 1.00 26.31 513 GLN A CA 1
ATOM 3907 C C . GLN A 1 486 ? 30.413 -12.635 47.899 1.00 26.04 513 GLN A C 1
ATOM 3908 O O . GLN A 1 486 ? 29.487 -13.412 48.195 1.00 25.84 513 GLN A O 1
ATOM 3914 N N . LEU A 1 487 ? 30.299 -11.631 47.015 1.00 26.90 514 LEU A N 1
ATOM 3915 C CA . LEU A 1 487 ? 29.023 -11.173 46.376 1.00 26.65 514 LEU A CA 1
ATOM 3916 C C . LEU A 1 487 ? 29.216 -11.027 44.869 1.00 27.11 514 LEU A C 1
ATOM 3917 O O . LEU A 1 487 ? 30.349 -10.995 44.415 1.00 30.29 514 LEU A O 1
ATOM 3922 N N . PRO A 1 488 ? 28.157 -10.911 44.033 1.00 28.16 515 PRO A N 1
ATOM 3923 C CA . PRO A 1 488 ? 28.353 -10.686 42.602 1.00 28.47 515 PRO A CA 1
ATOM 3924 C C . PRO A 1 488 ? 28.977 -9.300 42.405 1.00 28.40 515 PRO A C 1
ATOM 3925 O O . PRO A 1 488 ? 28.603 -8.406 43.149 1.00 27.06 515 PRO A O 1
ATOM 3929 N N . GLU A 1 489 ? 29.876 -9.161 41.423 1.00 30.30 516 GLU A N 1
ATOM 3930 C CA . GLU A 1 489 ? 30.581 -7.890 41.079 1.00 33.13 516 GLU A CA 1
ATOM 3931 C C . GLU A 1 489 ? 29.689 -7.073 40.136 1.00 29.83 516 GLU A C 1
ATOM 3932 O O . GLU A 1 489 ? 30.083 -5.962 39.758 1.00 27.35 516 GLU A O 1
ATOM 3938 N N . ASP A 1 490 ? 28.475 -7.589 39.933 1.00 28.51 517 ASP A N 1
ATOM 3939 C CA . ASP A 1 490 ? 27.557 -7.468 38.775 1.00 27.56 517 ASP A CA 1
ATOM 3940 C C . ASP A 1 490 ? 26.312 -6.652 39.136 1.00 26.29 517 ASP A C 1
ATOM 3941 O O . ASP A 1 490 ? 25.594 -6.234 38.236 1.00 26.16 517 ASP A O 1
ATOM 3946 N N . LYS A 1 491 ? 26.025 -6.509 40.428 1.00 25.80 518 LYS A N 1
ATOM 3947 C CA . LYS A 1 491 ? 24.678 -6.166 40.946 1.00 23.34 518 LYS A CA 1
ATOM 3948 C C . LYS A 1 491 ? 24.830 -5.366 42.231 1.00 21.25 518 LYS A C 1
ATOM 3949 O O . LYS A 1 491 ? 25.539 -5.781 43.138 1.00 20.55 518 LYS A O 1
ATOM 3955 N N . PRO A 1 492 ? 24.143 -4.215 42.373 1.00 21.24 519 PRO A N 1
ATOM 3956 C CA . PRO A 1 492 ? 24.299 -3.376 43.556 1.00 21.58 519 PRO A CA 1
ATOM 3957 C C . PRO A 1 492 ? 23.936 -4.159 44.822 1.00 21.35 519 PRO A C 1
ATOM 3958 O O . PRO A 1 492 ? 22.957 -4.864 44.765 1.00 22.20 519 PRO A O 1
ATOM 3962 N N . PHE A 1 493 ? 24.727 -4.009 45.896 1.00 20.92 520 PHE A N 1
ATOM 3963 C CA . PHE A 1 493 ? 24.543 -4.683 47.212 1.00 20.25 520 PHE A CA 1
ATOM 3964 C C . PHE A 1 493 ? 23.915 -3.700 48.217 1.00 19.91 520 PHE A C 1
ATOM 3965 O O . PHE A 1 493 ? 24.263 -2.485 48.222 1.00 19.90 520 PHE A O 1
ATOM 3973 N N . PHE A 1 494 ? 23.003 -4.216 49.051 1.00 18.16 521 PHE A N 1
ATOM 3974 C CA . PHE A 1 494 ? 22.135 -3.421 49.959 1.00 16.58 521 PHE A CA 1
ATOM 3975 C C . PHE A 1 494 ? 22.015 -4.134 51.304 1.00 15.41 521 PHE A C 1
ATOM 3976 O O . PHE A 1 494 ? 21.658 -5.338 51.319 1.00 15.15 521 PHE A O 1
ATOM 3984 N N . VAL A 1 495 ? 22.272 -3.432 52.409 1.00 14.93 522 VAL A N 1
ATOM 3985 C CA . VAL A 1 495 ? 22.065 -4.041 53.764 1.00 15.08 522 VAL A CA 1
ATOM 3986 C C . VAL A 1 495 ? 20.707 -3.582 54.279 1.00 14.43 522 VAL A C 1
ATOM 3987 O O . VAL A 1 495 ? 20.595 -2.431 54.752 1.00 14.58 522 VAL A O 1
ATOM 3991 N N . SER A 1 496 ? 19.705 -4.450 54.143 1.00 14.54 523 SER A N 1
ATOM 3992 C CA . SER A 1 496 ? 18.272 -4.115 54.372 1.00 14.13 523 SER A CA 1
ATOM 3993 C C . SER A 1 496 ? 17.990 -4.082 55.880 1.00 13.60 523 SER A C 1
ATOM 3994 O O . SER A 1 496 ? 17.000 -3.426 56.274 1.00 12.39 523 SER A O 1
ATOM 3997 N N . GLU A 1 497 ? 18.858 -4.744 56.665 1.00 13.78 524 GLU A N 1
ATOM 3998 C CA . GLU A 1 497 ? 18.890 -4.707 58.155 1.00 13.89 524 GLU A CA 1
ATOM 3999 C C . GLU A 1 497 ? 20.301 -5.006 58.686 1.00 13.72 524 GLU A C 1
ATOM 4000 O O . GLU A 1 497 ? 20.924 -5.973 58.248 1.00 13.42 524 GLU A O 1
ATOM 4006 N N . PHE A 1 498 ? 20.774 -4.187 59.617 1.00 13.93 525 PHE A N 1
ATOM 4007 C CA . PHE A 1 498 ? 21.732 -4.589 60.680 1.00 14.20 525 PHE A CA 1
ATOM 4008 C C . PHE A 1 498 ? 21.388 -3.737 61.890 1.00 13.74 525 PHE A C 1
ATOM 4009 O O . PHE A 1 498 ? 20.666 -2.731 61.705 1.00 13.87 525 PHE A O 1
ATOM 4017 N N . GLY A 1 499 ? 21.861 -4.132 63.068 1.00 12.72 526 GLY A N 1
ATOM 4018 C CA . GLY A 1 499 ? 21.617 -3.341 64.285 1.00 12.42 526 GLY A CA 1
ATOM 4019 C C . GLY A 1 499 ? 21.859 -4.120 65.565 1.00 11.81 526 GLY A C 1
ATOM 4020 O O . GLY A 1 499 ? 22.366 -5.264 65.513 1.00 11.10 526 GLY A O 1
ATOM 4021 N N . GLY A 1 500 ? 21.565 -3.456 66.681 1.00 11.25 527 GLY A N 1
ATOM 4022 C CA . GLY A 1 500 ? 21.579 -4.043 68.023 1.00 11.17 527 GLY A CA 1
ATOM 4023 C C . GLY A 1 500 ? 20.632 -3.305 68.927 1.00 11.21 527 GLY A C 1
ATOM 4024 O O . GLY A 1 500 ? 20.386 -2.098 68.674 1.00 11.38 527 GLY A O 1
ATOM 4025 N N . GLY A 1 501 ? 20.109 -4.016 69.930 1.00 11.81 528 GLY A N 1
ATOM 4026 C CA . GLY A 1 501 ? 19.265 -3.465 71.007 1.00 11.70 528 GLY A CA 1
ATOM 4027 C C . GLY A 1 501 ? 20.071 -2.614 71.970 1.00 11.52 528 GLY A C 1
ATOM 4028 O O . GLY A 1 501 ? 21.263 -2.922 72.220 1.00 11.02 528 GLY A O 1
ATOM 4029 N N . ALA A 1 502 ? 19.445 -1.573 72.498 1.00 11.56 529 ALA A N 1
ATOM 4030 C CA . ALA A 1 502 ? 19.999 -0.783 73.616 1.00 11.70 529 ALA A CA 1
ATOM 4031 C C . ALA A 1 502 ? 18.897 0.025 74.312 1.00 11.55 529 ALA A C 1
ATOM 4032 O O . ALA A 1 502 ? 18.094 0.653 73.630 1.00 11.18 529 ALA A O 1
ATOM 4034 N N . LEU A 1 503 ? 18.883 0.015 75.639 1.00 12.08 530 LEU A N 1
ATOM 4035 C CA . LEU A 1 503 ? 17.947 0.835 76.438 1.00 12.87 530 LEU A CA 1
ATOM 4036 C C . LEU A 1 503 ? 18.474 2.268 76.509 1.00 14.18 530 LEU A C 1
ATOM 4037 O O . LEU A 1 503 ? 19.560 2.474 77.068 1.00 15.07 530 LEU A O 1
ATOM 4042 N N . TYR A 1 504 ? 17.722 3.249 76.022 1.00 15.23 531 TYR A N 1
ATOM 4043 C CA . TYR A 1 504 ? 18.144 4.668 76.124 1.00 16.22 531 TYR A CA 1
ATOM 4044 C C . TYR A 1 504 ? 18.591 4.984 77.558 1.00 16.95 531 TYR A C 1
ATOM 4045 O O . TYR A 1 504 ? 17.903 4.606 78.506 1.00 16.10 531 TYR A O 1
ATOM 4054 N N . ASN A 1 505 ? 19.744 5.647 77.691 1.00 18.38 532 ASN A N 1
ATOM 4055 C CA . ASN A 1 505 ? 20.344 6.118 78.971 1.00 17.93 532 ASN A CA 1
ATOM 4056 C C . ASN A 1 505 ? 20.693 4.945 79.900 1.00 18.09 532 ASN A C 1
ATOM 4057 O O . ASN A 1 505 ? 20.846 5.196 81.098 1.00 17.75 532 ASN A O 1
ATOM 4062 N N . HIS A 1 506 ? 20.784 3.715 79.385 1.00 18.43 533 HIS A N 1
ATOM 4063 C CA . HIS A 1 506 ? 21.540 2.601 80.016 1.00 18.21 533 HIS A CA 1
ATOM 4064 C C . HIS A 1 506 ? 22.970 2.650 79.464 1.00 17.81 533 HIS A C 1
ATOM 4065 O O . HIS A 1 506 ? 23.149 2.357 78.278 1.00 16.94 533 HIS A O 1
ATOM 4072 N N . HIS A 1 507 ? 23.919 3.095 80.289 1.00 18.40 534 HIS A N 1
ATOM 4073 C CA . HIS A 1 507 ? 25.333 3.372 79.914 1.00 18.49 534 HIS A CA 1
ATOM 4074 C C . HIS A 1 507 ? 26.253 2.442 80.690 1.00 18.52 534 HIS A C 1
ATOM 4075 O O . HIS A 1 507 ? 25.956 2.139 81.860 1.00 19.43 534 HIS A O 1
ATOM 4082 N N . GLY A 1 508 ? 27.324 2.009 80.039 1.00 18.45 535 GLY A N 1
ATOM 4083 C CA . GLY A 1 508 ? 28.498 1.428 80.706 1.00 18.68 535 GLY A CA 1
ATOM 4084 C C . GLY A 1 508 ? 29.565 1.087 79.688 1.00 18.10 535 GLY A C 1
ATOM 4085 O O . GLY A 1 508 ? 29.751 1.834 78.739 1.00 17.07 535 GLY A O 1
ATOM 4086 N N . ASP A 1 509 ? 30.197 -0.055 79.870 1.00 18.88 536 ASP A N 1
ATOM 4087 C CA . ASP A 1 509 ? 31.289 -0.564 79.010 1.00 19.62 536 ASP A CA 1
ATOM 4088 C C . ASP A 1 509 ? 30.740 -0.946 77.625 1.00 18.61 536 ASP A C 1
ATOM 4089 O O . ASP A 1 509 ? 29.617 -1.457 77.562 1.00 17.17 536 ASP A O 1
ATOM 4094 N N . LYS A 1 510 ? 31.528 -0.792 76.554 1.00 18.28 537 LYS A N 1
ATOM 4095 C CA . LYS A 1 510 ? 31.052 -1.115 75.182 1.00 18.88 537 LYS A CA 1
ATOM 4096 C C . LYS A 1 510 ? 30.833 -2.624 75.036 1.00 18.94 537 LYS A C 1
ATOM 4097 O O . LYS A 1 510 ? 30.289 -3.032 73.973 1.00 17.52 537 LYS A O 1
ATOM 4103 N N . LEU A 1 511 ? 31.232 -3.430 76.033 1.00 18.96 538 LEU A N 1
ATOM 4104 C CA . LEU A 1 511 ? 30.965 -4.889 76.012 1.00 19.49 538 LEU A CA 1
ATOM 4105 C C . LEU A 1 511 ? 29.841 -5.244 77.000 1.00 20.42 538 LEU A C 1
ATOM 4106 O O . LEU A 1 511 ? 29.565 -6.454 77.213 1.00 20.19 538 LEU A O 1
ATOM 4111 N N . THR A 1 512 ? 29.128 -4.239 77.506 1.00 19.78 539 THR A N 1
ATOM 4112 C CA . THR A 1 512 ? 27.901 -4.477 78.295 1.00 20.23 539 THR A CA 1
ATOM 4113 C C . THR A 1 512 ? 26.696 -4.407 77.354 1.00 19.64 539 THR A C 1
ATOM 4114 O O . THR A 1 512 ? 26.252 -3.296 77.001 1.00 17.76 539 THR A O 1
ATOM 4118 N N . ARG A 1 513 ? 26.209 -5.583 76.960 1.00 19.79 540 ARG A N 1
ATOM 4119 C CA . ARG A 1 513 ? 25.034 -5.744 76.076 1.00 19.51 540 ARG A CA 1
ATOM 4120 C C . ARG A 1 513 ? 23.856 -4.943 76.626 1.00 17.98 540 ARG A C 1
ATOM 4121 O O . ARG A 1 513 ? 23.616 -5.051 77.844 1.00 18.04 540 ARG A O 1
ATOM 4129 N N . TRP A 1 514 ? 23.189 -4.185 75.748 1.00 15.97 541 TRP A N 1
ATOM 4130 C CA . TRP A 1 514 ? 22.003 -3.334 76.033 1.00 15.55 541 TRP A CA 1
ATOM 4131 C C . TRP A 1 514 ? 22.433 -1.918 76.439 1.00 15.24 541 TRP A C 1
ATOM 4132 O O . TRP A 1 514 ? 21.544 -1.052 76.558 1.00 15.23 541 TRP A O 1
ATOM 4143 N N . THR A 1 515 ? 23.727 -1.636 76.615 1.00 14.88 542 THR A N 1
ATOM 4144 C CA . THR A 1 515 ? 24.173 -0.232 76.839 1.00 14.55 542 THR A CA 1
ATOM 4145 C C . THR A 1 515 ? 24.142 0.518 75.505 1.00 14.18 542 THR A C 1
ATOM 4146 O O . THR A 1 515 ? 24.092 -0.153 74.484 1.00 13.85 542 THR A O 1
ATOM 4150 N N . GLU A 1 516 ? 24.160 1.856 75.525 1.00 14.56 543 GLU A N 1
ATOM 4151 C CA . GLU A 1 516 ? 24.309 2.698 74.304 1.00 14.66 543 GLU A CA 1
ATOM 4152 C C . GLU A 1 516 ? 25.709 2.478 73.717 1.00 15.64 543 GLU A C 1
ATOM 4153 O O . GLU A 1 516 ? 25.803 2.327 72.486 1.00 17.71 543 GLU A O 1
ATOM 4159 N N . GLU A 1 517 ? 26.732 2.414 74.576 1.00 15.47 544 GLU A N 1
ATOM 4160 C CA . GLU A 1 517 ? 28.159 2.172 74.233 1.00 15.66 544 GLU A CA 1
ATOM 4161 C C . GLU A 1 517 ? 28.311 0.838 73.480 1.00 15.80 544 GLU A C 1
ATOM 4162 O O . GLU A 1 517 ? 29.213 0.734 72.635 1.00 15.70 544 GLU A O 1
ATOM 4168 N N . TYR A 1 518 ? 27.505 -0.181 73.775 1.00 16.01 545 TYR A N 1
ATOM 4169 C CA . TYR A 1 518 ? 27.619 -1.475 73.052 1.00 15.90 545 TYR A CA 1
ATOM 4170 C C . TYR A 1 518 ? 27.098 -1.226 71.637 1.00 16.02 545 TYR A C 1
ATOM 4171 O O . TYR A 1 518 ? 27.803 -1.588 70.691 1.00 16.25 545 TYR A O 1
ATOM 4180 N N . GLN A 1 519 ? 25.945 -0.559 71.520 1.00 15.31 546 GLN A N 1
ATOM 4181 C CA . GLN A 1 519 ? 25.305 -0.188 70.227 1.00 15.37 546 GLN A CA 1
ATOM 4182 C C . GLN A 1 519 ? 26.235 0.698 69.392 1.00 14.40 546 GLN A C 1
ATOM 4183 O O . GLN A 1 519 ? 26.432 0.407 68.223 1.00 13.45 546 GLN A O 1
ATOM 4189 N N . GLU A 1 520 ? 26.770 1.758 69.984 1.00 15.44 547 GLU A N 1
ATOM 4190 C CA . GLU A 1 520 ? 27.772 2.658 69.350 1.00 15.83 547 GLU A CA 1
ATOM 4191 C C . GLU A 1 520 ? 28.884 1.817 68.706 1.00 16.25 547 GLU A C 1
ATOM 4192 O O . GLU A 1 520 ? 29.150 2.009 67.515 1.00 16.71 547 GLU A O 1
ATOM 4198 N N . TYR A 1 521 ? 29.470 0.899 69.481 1.00 15.99 548 TYR A N 1
ATOM 4199 C CA . TYR A 1 521 ? 30.622 0.038 69.105 1.00 16.49 548 TYR A CA 1
ATOM 4200 C C . TYR A 1 521 ? 30.200 -0.873 67.947 1.00 15.32 548 TYR A C 1
ATOM 4201 O O . TYR A 1 521 ? 30.900 -0.938 66.934 1.00 13.59 548 TYR A O 1
ATOM 4210 N N . LEU A 1 522 ? 29.038 -1.506 68.070 1.00 16.03 549 LEU A N 1
ATOM 4211 C CA . LEU A 1 522 ? 28.503 -2.401 67.016 1.00 16.79 549 LEU A CA 1
ATOM 4212 C C . LEU A 1 522 ? 28.358 -1.602 65.720 1.00 17.33 549 LEU A C 1
ATOM 4213 O O . LEU A 1 522 ? 28.632 -2.162 64.661 1.00 18.70 549 LEU A O 1
ATOM 4218 N N . TYR A 1 523 ? 27.948 -0.339 65.792 1.00 17.13 550 TYR A N 1
ATOM 4219 C CA . TYR A 1 523 ? 27.667 0.455 64.575 1.00 17.68 550 TYR A CA 1
ATOM 4220 C C . TYR A 1 523 ? 28.992 0.803 63.898 1.00 18.88 550 TYR A C 1
ATOM 4221 O O . TYR A 1 523 ? 29.068 0.704 62.651 1.00 19.78 550 TYR A O 1
ATOM 4230 N N . GLN A 1 524 ? 29.984 1.189 64.701 1.00 19.57 551 GLN A N 1
ATOM 4231 C CA . GLN A 1 524 ? 31.361 1.512 64.252 1.00 19.70 551 GLN A CA 1
ATOM 4232 C C . GLN A 1 524 ? 31.918 0.307 63.480 1.00 20.26 551 GLN A C 1
ATOM 4233 O O . GLN A 1 524 ? 32.280 0.472 62.301 1.00 22.03 551 GLN A O 1
ATOM 4239 N N . GLU A 1 525 ? 31.953 -0.864 64.120 1.00 19.61 552 GLU A N 1
ATOM 4240 C CA . GLU A 1 525 ? 32.546 -2.114 63.581 1.00 18.41 552 GLU A CA 1
ATOM 4241 C C . GLU A 1 525 ? 31.778 -2.567 62.342 1.00 18.07 552 GLU A C 1
ATOM 4242 O O . GLU A 1 525 ? 32.406 -3.002 61.359 1.00 16.10 552 GLU A O 1
ATOM 4248 N N . GLN A 1 526 ? 30.455 -2.483 62.400 1.00 18.64 553 GLN A N 1
ATOM 4249 C CA . GLN A 1 526 ? 29.576 -2.918 61.286 1.00 19.15 553 GLN A CA 1
ATOM 4250 C C . GLN A 1 526 ? 29.816 -2.012 60.058 1.00 19.89 553 GLN A C 1
ATOM 4251 O O . GLN A 1 526 ? 30.009 -2.549 58.933 1.00 20.51 553 GLN A O 1
ATOM 4257 N N . ILE A 1 527 ? 29.878 -0.695 60.256 1.00 18.58 554 ILE A N 1
ATOM 4258 C CA . ILE A 1 527 ? 30.161 0.275 59.170 1.00 19.78 554 ILE A CA 1
ATOM 4259 C C . ILE A 1 527 ? 31.539 -0.025 58.555 1.00 22.14 554 ILE A C 1
ATOM 4260 O O . ILE A 1 527 ? 31.643 0.069 57.284 1.00 22.12 554 ILE A O 1
ATOM 4265 N N . LYS A 1 528 ? 32.550 -0.367 59.373 1.00 22.07 555 LYS A N 1
ATOM 4266 C CA . LYS A 1 528 ? 33.930 -0.646 58.876 1.00 22.76 555 LYS A CA 1
ATOM 4267 C C . LYS A 1 528 ? 33.900 -1.895 57.991 1.00 22.09 555 LYS A C 1
ATOM 4268 O O . LYS A 1 528 ? 34.637 -1.913 56.996 1.00 22.89 555 LYS A O 1
ATOM 4274 N N . MET A 1 529 ? 33.095 -2.896 58.359 1.00 20.01 556 MET A N 1
ATOM 4275 C CA . MET A 1 529 ? 32.926 -4.158 57.593 1.00 18.93 556 MET A CA 1
ATOM 4276 C C . MET A 1 529 ? 32.318 -3.854 56.215 1.00 19.47 556 MET A C 1
ATOM 4277 O O . MET A 1 529 ? 32.843 -4.393 55.224 1.00 19.67 556 MET A O 1
ATOM 4282 N N . LEU A 1 530 ? 31.288 -3.003 56.142 1.00 19.66 557 LEU A N 1
ATOM 4283 C CA . LEU A 1 530 ? 30.495 -2.774 54.900 1.00 20.61 557 LEU A CA 1
ATOM 4284 C C . LEU A 1 530 ? 31.207 -1.806 53.929 1.00 20.98 557 LEU A C 1
ATOM 4285 O O . LEU A 1 530 ? 31.078 -1.988 52.694 1.00 21.44 557 LEU A O 1
ATOM 4290 N N . LYS A 1 531 ? 31.938 -0.824 54.443 1.00 21.95 558 LYS A N 1
ATOM 4291 C CA . LYS A 1 531 ? 32.818 0.079 53.648 1.00 23.61 558 LYS A CA 1
ATOM 4292 C C . LYS A 1 531 ? 33.831 -0.708 52.798 1.00 23.26 558 LYS A C 1
ATOM 4293 O O . LYS A 1 531 ? 34.321 -0.139 51.830 1.00 23.67 558 LYS A O 1
ATOM 4299 N N . LYS A 1 532 ? 34.172 -1.943 53.167 1.00 23.09 559 LYS A N 1
ATOM 4300 C CA . LYS A 1 532 ? 35.156 -2.781 52.435 1.00 24.20 559 LYS A CA 1
ATOM 4301 C C . LYS A 1 532 ? 34.517 -3.404 51.190 1.00 24.00 559 LYS A C 1
ATOM 4302 O O . LYS A 1 532 ? 35.277 -3.927 50.350 1.00 23.94 559 LYS A O 1
ATOM 4308 N N . ILE A 1 533 ? 33.185 -3.430 51.110 1.00 23.62 560 ILE A N 1
ATOM 4309 C CA . ILE A 1 533 ? 32.450 -4.161 50.038 1.00 23.68 560 ILE A CA 1
ATOM 4310 C C . ILE A 1 533 ? 32.308 -3.219 48.848 1.00 24.67 560 ILE A C 1
ATOM 4311 O O . ILE A 1 533 ? 31.623 -2.199 48.946 1.00 24.15 560 ILE A O 1
ATOM 4316 N N . PRO A 1 534 ? 32.995 -3.486 47.709 1.00 24.95 561 PRO A N 1
ATOM 4317 C CA . PRO A 1 534 ? 32.995 -2.531 46.603 1.00 24.12 561 PRO A CA 1
ATOM 4318 C C . PRO A 1 534 ? 31.615 -2.399 45.932 1.00 23.55 561 PRO A C 1
ATOM 4319 O O . PRO A 1 534 ? 31.359 -1.313 45.437 1.00 23.15 561 PRO A O 1
ATOM 4323 N N . THR A 1 535 ? 30.744 -3.420 45.982 1.00 21.77 562 THR A N 1
ATOM 4324 C CA . THR A 1 535 ? 29.397 -3.353 45.337 1.00 21.63 562 THR A CA 1
ATOM 4325 C C . THR A 1 535 ? 28.354 -2.722 46.279 1.00 21.09 562 THR A C 1
ATOM 4326 O O . THR A 1 535 ? 27.169 -2.646 45.880 1.00 21.24 562 THR A O 1
ATOM 4330 N N . LEU A 1 536 ? 28.740 -2.262 47.472 1.00 20.26 563 LEU A N 1
ATOM 4331 C CA . LEU A 1 536 ? 27.759 -1.690 48.429 1.00 19.67 563 LEU A CA 1
ATOM 4332 C C . LEU A 1 536 ? 27.246 -0.364 47.871 1.00 19.38 563 LEU A C 1
ATOM 4333 O O . LEU A 1 536 ? 28.082 0.530 47.628 1.00 17.86 563 LEU A O 1
ATOM 4338 N N . ARG A 1 537 ? 25.927 -0.215 47.728 1.00 20.08 564 ARG A N 1
ATOM 4339 C CA . ARG A 1 537 ? 25.334 1.076 47.274 1.00 21.08 564 ARG A CA 1
ATOM 4340 C C . ARG A 1 537 ? 24.247 1.580 48.230 1.00 20.34 564 ARG A C 1
ATOM 4341 O O . ARG A 1 537 ? 23.717 2.692 47.982 1.00 21.91 564 ARG A O 1
ATOM 4349 N N . GLY A 1 538 ? 23.944 0.849 49.299 1.00 19.54 565 GLY A N 1
ATOM 4350 C CA . GLY A 1 538 ? 23.077 1.394 50.360 1.00 18.86 565 GLY A CA 1
ATOM 4351 C C . GLY A 1 538 ? 22.843 0.473 51.545 1.00 17.39 565 GLY A C 1
ATOM 4352 O O . GLY A 1 538 ? 23.255 -0.702 51.517 1.00 16.76 565 GLY A O 1
ATOM 4353 N N . MET A 1 539 ? 22.151 1.023 52.550 1.00 16.92 566 MET A N 1
ATOM 4354 C CA . MET A 1 539 ? 21.792 0.346 53.819 1.00 15.43 566 MET A CA 1
ATOM 4355 C C . MET A 1 539 ? 20.589 1.057 54.442 1.00 14.65 566 MET A C 1
ATOM 4356 O O . MET A 1 539 ? 20.460 2.292 54.273 1.00 13.88 566 MET A O 1
ATOM 4361 N N . THR A 1 540 ? 19.762 0.291 55.159 1.00 13.89 567 THR A N 1
ATOM 4362 C CA . THR A 1 540 ? 18.644 0.800 55.991 1.00 13.16 567 THR A CA 1
ATOM 4363 C C . THR A 1 540 ? 18.704 0.093 57.336 1.00 13.24 567 THR A C 1
ATOM 4364 O O . THR A 1 540 ? 18.005 -0.887 57.544 1.00 13.07 567 THR A O 1
ATOM 4368 N N . PRO A 1 541 ? 19.601 0.517 58.257 1.00 13.91 568 PRO A N 1
ATOM 4369 C CA . PRO A 1 541 ? 19.773 -0.169 59.534 1.00 14.06 568 PRO A CA 1
ATOM 4370 C C . PRO A 1 541 ? 18.463 -0.314 60.336 1.00 13.87 568 PRO A C 1
ATOM 4371 O O . PRO A 1 541 ? 17.611 0.558 60.249 1.00 13.73 568 PRO A O 1
ATOM 4375 N N . TRP A 1 542 ? 18.352 -1.412 61.087 1.00 13.37 569 TRP A N 1
ATOM 4376 C CA . TRP A 1 542 ? 17.210 -1.711 61.983 1.00 13.74 569 TRP A CA 1
ATOM 4377 C C . TRP A 1 542 ? 17.497 -1.146 63.374 1.00 13.89 569 TRP A C 1
ATOM 4378 O O . TRP A 1 542 ? 18.343 -1.701 64.068 1.00 14.12 569 TRP A O 1
ATOM 4389 N N . ILE A 1 543 ? 16.842 -0.041 63.789 1.00 13.91 570 ILE A N 1
ATOM 4390 C CA . ILE A 1 543 ? 15.796 0.681 63.073 1.00 13.87 570 ILE A CA 1
ATOM 4391 C C . ILE A 1 543 ? 15.818 2.145 63.563 1.00 14.16 570 ILE A C 1
ATOM 4392 O O . ILE A 1 543 ? 16.610 2.439 64.488 1.00 15.16 570 ILE A O 1
ATOM 4397 N N . LEU A 1 544 ? 15.061 3.067 62.966 1.00 13.18 571 LEU A N 1
ATOM 4398 C CA . LEU A 1 544 ? 15.151 4.505 63.347 1.00 13.38 571 LEU A CA 1
ATOM 4399 C C . LEU A 1 544 ? 14.753 4.685 64.816 1.00 13.26 571 LEU A C 1
ATOM 4400 O O . LEU A 1 544 ? 15.480 5.386 65.580 1.00 12.80 571 LEU A O 1
ATOM 4405 N N . VAL A 1 545 ? 13.615 4.110 65.196 1.00 13.41 572 VAL A N 1
ATOM 4406 C CA . VAL A 1 545 ? 12.987 4.356 66.524 1.00 13.35 572 VAL A CA 1
ATOM 4407 C C . VAL A 1 545 ? 12.435 3.039 67.080 1.00 13.09 572 VAL A C 1
ATOM 4408 O O . VAL A 1 545 ? 11.885 2.242 66.314 1.00 14.09 572 VAL A O 1
ATOM 4412 N N . ASP A 1 546 ? 12.686 2.800 68.368 1.00 12.66 573 ASP A N 1
ATOM 4413 C CA . ASP A 1 546 ? 12.141 1.666 69.153 1.00 12.13 573 ASP A CA 1
ATOM 4414 C C . ASP A 1 546 ? 10.660 1.508 68.786 1.00 11.62 573 ASP A C 1
ATOM 4415 O O . ASP A 1 546 ? 9.986 2.527 68.524 1.00 10.95 573 ASP A O 1
ATOM 4420 N N . PHE A 1 547 ? 10.179 0.269 68.721 1.00 11.61 574 PHE A N 1
ATOM 4421 C CA . PHE A 1 547 ? 8.773 -0.057 68.354 1.00 11.38 574 PHE A CA 1
ATOM 4422 C C . PHE A 1 547 ? 8.331 -1.264 69.166 1.00 11.15 574 PHE A C 1
ATOM 4423 O O . PHE A 1 547 ? 9.178 -1.993 69.686 1.00 10.94 574 PHE A O 1
ATOM 4431 N N . ARG A 1 548 ? 7.029 -1.493 69.197 1.00 11.12 575 ARG A N 1
ATOM 4432 C CA . ARG A 1 548 ? 6.413 -2.496 70.086 1.00 11.22 575 ARG A CA 1
ATOM 4433 C C . ARG A 1 548 ? 6.507 -3.871 69.419 1.00 11.45 575 ARG A C 1
ATOM 4434 O O . ARG A 1 548 ? 6.248 -3.949 68.187 1.00 11.31 575 ARG A O 1
ATOM 4442 N N . SER A 1 549 ? 6.844 -4.904 70.204 1.00 11.49 576 SER A N 1
ATOM 4443 C CA . SER A 1 549 ? 6.882 -6.324 69.761 1.00 12.11 576 SER A CA 1
ATOM 4444 C C . SER A 1 549 ? 6.643 -7.258 70.945 1.00 12.25 576 SER A C 1
ATOM 4445 O O . SER A 1 549 ? 7.422 -7.251 71.892 1.00 12.20 576 SER A O 1
ATOM 4448 N N . PRO A 1 550 ? 5.603 -8.126 70.892 1.00 12.40 577 PRO A N 1
ATOM 4449 C CA . PRO A 1 550 ? 5.346 -9.098 71.952 1.00 12.50 577 PRO A CA 1
ATOM 4450 C C . PRO A 1 550 ? 6.330 -10.280 71.933 1.00 12.59 577 PRO A C 1
ATOM 4451 O O . PRO A 1 550 ? 6.115 -11.208 72.696 1.00 12.36 577 PRO A O 1
ATOM 4455 N N . ARG A 1 551 ? 7.385 -10.199 71.110 1.00 12.34 578 ARG A N 1
ATOM 4456 C CA . ARG A 1 551 ? 8.484 -11.193 71.058 1.00 12.62 578 ARG A CA 1
ATOM 4457 C C . ARG A 1 551 ? 9.632 -10.732 71.965 1.00 13.14 578 ARG A C 1
ATOM 4458 O O . ARG A 1 551 ? 10.585 -11.509 72.106 1.00 13.31 578 ARG A O 1
ATOM 4466 N N . ARG A 1 552 ? 9.542 -9.518 72.532 1.00 12.94 579 ARG A N 1
ATOM 4467 C CA . ARG A 1 552 ? 10.654 -8.808 73.231 1.00 12.91 579 ARG A CA 1
ATOM 4468 C C . ARG A 1 552 ? 10.234 -8.583 74.689 1.00 12.93 579 ARG A C 1
ATOM 4469 O O . ARG A 1 552 ? 9.609 -7.526 74.978 1.00 13.30 579 ARG A O 1
ATOM 4477 N N . ASN A 1 553 ? 10.525 -9.562 75.551 1.00 13.03 580 ASN A N 1
ATOM 4478 C CA . ASN A 1 553 ? 9.839 -9.796 76.849 1.00 13.09 580 ASN A CA 1
ATOM 4479 C C . ASN A 1 553 ? 10.834 -9.680 77.999 1.00 12.71 580 ASN A C 1
ATOM 4480 O O . ASN A 1 553 ? 10.518 -10.161 79.083 1.00 12.84 580 ASN A O 1
ATOM 4485 N N . LEU A 1 554 ? 11.977 -9.047 77.747 1.00 12.62 581 LEU A N 1
ATOM 4486 C CA . LEU A 1 554 ? 13.055 -8.843 78.736 1.00 12.94 581 LEU A CA 1
ATOM 4487 C C . LEU A 1 554 ? 12.642 -7.692 79.636 1.00 12.96 581 LEU A C 1
ATOM 4488 O O . LEU A 1 554 ? 12.597 -6.551 79.185 1.00 13.18 581 LEU A O 1
ATOM 4493 N N . PRO A 1 555 ? 12.310 -7.944 80.923 1.00 12.71 582 PRO A N 1
ATOM 4494 C CA . PRO A 1 555 ? 11.884 -6.858 81.798 1.00 12.54 582 PRO A CA 1
ATOM 4495 C C . PRO A 1 555 ? 13.049 -5.889 82.017 1.00 13.16 582 PRO A C 1
ATOM 4496 O O . PRO A 1 555 ? 14.210 -6.325 81.962 1.00 13.26 582 PRO A O 1
ATOM 4500 N N . ILE A 1 556 ? 12.704 -4.615 82.236 1.00 13.65 583 ILE A N 1
ATOM 4501 C CA . ILE A 1 556 ? 13.617 -3.463 82.485 1.00 14.31 583 ILE A CA 1
ATOM 4502 C C . ILE A 1 556 ? 14.235 -3.010 81.163 1.00 13.74 583 ILE A C 1
ATOM 4503 O O . ILE A 1 556 ? 14.232 -1.797 80.921 1.00 14.30 583 ILE A O 1
ATOM 4508 N N . ILE A 1 557 ? 14.775 -3.920 80.350 1.00 13.32 584 ILE A N 1
ATOM 4509 C CA . ILE A 1 557 ? 15.408 -3.544 79.048 1.00 13.39 584 ILE A CA 1
ATOM 4510 C C . ILE A 1 557 ? 14.341 -3.368 77.956 1.00 13.28 584 ILE A C 1
ATOM 4511 O O . ILE A 1 557 ? 14.309 -2.283 77.348 1.00 13.28 584 ILE A O 1
ATOM 4516 N N . GLN A 1 558 ? 13.569 -4.423 77.674 1.00 12.95 585 GLN A N 1
ATOM 4517 C CA . GLN A 1 558 ? 12.592 -4.497 76.552 1.00 12.78 585 GLN A CA 1
ATOM 4518 C C . GLN A 1 558 ? 11.207 -4.045 77.049 1.00 13.09 585 GLN A C 1
ATOM 4519 O O . GLN A 1 558 ? 10.784 -2.947 76.606 1.00 13.49 585 GLN A O 1
ATOM 4525 N N . ASP A 1 559 ? 10.543 -4.812 77.936 1.00 12.66 586 ASP A N 1
ATOM 4526 C CA . ASP A 1 559 ? 9.142 -4.554 78.395 1.00 12.59 586 ASP A CA 1
ATOM 4527 C C . ASP A 1 559 ? 8.219 -4.340 77.188 1.00 12.32 586 ASP A C 1
ATOM 4528 O O . ASP A 1 559 ? 7.449 -3.383 77.209 1.00 12.44 586 ASP A O 1
ATOM 4533 N N . GLY A 1 560 ? 8.341 -5.178 76.158 1.00 12.23 587 GLY A N 1
ATOM 4534 C CA . GLY A 1 560 ? 7.439 -5.207 74.995 1.00 11.76 587 GLY A CA 1
ATOM 4535 C C . GLY A 1 560 ? 7.929 -4.332 73.858 1.00 11.52 587 GLY A C 1
ATOM 4536 O O . GLY A 1 560 ? 7.191 -4.214 72.886 1.00 10.83 587 GLY A O 1
ATOM 4537 N N . TRP A 1 561 ? 9.119 -3.733 73.975 1.00 11.50 588 TRP A N 1
ATOM 4538 C CA . TRP A 1 561 ? 9.745 -2.946 72.879 1.00 11.72 588 TRP A CA 1
ATOM 4539 C C . TRP A 1 561 ? 10.936 -3.696 72.270 1.00 11.91 588 TRP A C 1
ATOM 4540 O O . TRP A 1 561 ? 11.854 -4.132 73.027 1.00 11.94 588 TRP A O 1
ATOM 4551 N N . ASN A 1 562 ? 10.973 -3.758 70.943 1.00 11.49 589 ASN A N 1
ATOM 4552 C CA . ASN A 1 562 ? 12.227 -3.923 70.186 1.00 11.15 589 ASN A CA 1
ATOM 4553 C C . ASN A 1 562 ? 13.060 -2.675 70.445 1.00 11.49 589 ASN A C 1
ATOM 4554 O O . ASN A 1 562 ? 12.554 -1.600 70.120 1.00 12.29 589 ASN A O 1
ATOM 4559 N N . ARG A 1 563 ? 14.261 -2.819 71.018 1.00 11.65 590 ARG A N 1
ATOM 4560 C CA . ARG A 1 563 ? 15.086 -1.683 71.512 1.00 11.85 590 ARG A CA 1
ATOM 4561 C C . ARG A 1 563 ? 16.209 -1.322 70.523 1.00 12.34 590 ARG A C 1
ATOM 4562 O O . ARG A 1 563 ? 17.147 -0.589 70.931 1.00 13.20 590 ARG A O 1
ATOM 4570 N N . LYS A 1 564 ? 16.125 -1.753 69.262 1.00 12.03 591 LYS A N 1
ATOM 4571 C CA . LYS A 1 564 ? 17.179 -1.477 68.253 1.00 12.02 591 LYS A CA 1
ATOM 4572 C C . LYS A 1 564 ? 16.987 -0.104 67.600 1.00 11.85 591 LYS A C 1
ATOM 4573 O O . LYS A 1 564 ? 17.703 0.194 66.622 1.00 11.92 591 LYS A O 1
ATOM 4579 N N . GLY A 1 565 ? 16.053 0.706 68.090 1.00 12.15 592 GLY A N 1
ATOM 4580 C CA . GLY A 1 565 ? 15.929 2.109 67.651 1.00 12.26 592 GLY A CA 1
ATOM 4581 C C . GLY A 1 565 ? 17.249 2.850 67.821 1.00 12.61 592 GLY A C 1
ATOM 4582 O O . GLY A 1 565 ? 18.007 2.555 68.779 1.00 12.56 592 GLY A O 1
ATOM 4583 N N . LEU A 1 566 ? 17.564 3.744 66.896 1.00 12.80 593 LEU A N 1
ATOM 4584 C CA . LEU A 1 566 ? 18.625 4.753 67.109 1.00 13.21 593 LEU A CA 1
ATOM 4585 C C . LEU A 1 566 ? 18.025 5.875 67.965 1.00 13.71 593 LEU A C 1
ATOM 4586 O O . LEU A 1 566 ? 18.817 6.657 68.526 1.00 13.96 593 LEU A O 1
ATOM 4591 N N . ILE A 1 567 ? 16.681 5.940 68.027 1.00 13.60 594 ILE A N 1
ATOM 4592 C CA . ILE A 1 567 ? 15.884 6.866 68.883 1.00 13.48 594 ILE A CA 1
ATOM 4593 C C . ILE A 1 567 ? 15.104 6.026 69.915 1.00 13.91 594 ILE A C 1
ATOM 4594 O O . ILE A 1 567 ? 14.593 4.950 69.550 1.00 13.94 594 ILE A O 1
ATOM 4599 N N . SER A 1 568 ? 15.033 6.487 71.165 1.00 13.40 595 SER A N 1
ATOM 4600 C CA . SER A 1 568 ? 14.253 5.858 72.259 1.00 13.62 595 SER A CA 1
ATOM 4601 C C . SER A 1 568 ? 12.744 5.968 71.963 1.00 13.83 595 SER A C 1
ATOM 4602 O O . SER A 1 568 ? 12.377 6.661 71.015 1.00 14.42 595 SER A O 1
ATOM 4605 N N . ASP A 1 569 ? 11.904 5.312 72.764 1.00 14.00 596 ASP A N 1
ATOM 4606 C CA . ASP A 1 569 ? 10.418 5.357 72.679 1.00 14.54 596 ASP A CA 1
ATOM 4607 C C . ASP A 1 569 ? 9.918 6.748 73.096 1.00 15.26 596 ASP A C 1
ATOM 4608 O O . ASP A 1 569 ? 8.771 7.114 72.715 1.00 15.50 596 ASP A O 1
ATOM 4613 N N . GLY A 1 570 ? 10.716 7.491 73.871 1.00 15.95 597 GLY A N 1
ATOM 4614 C CA . GLY A 1 570 ? 10.379 8.874 74.280 1.00 16.32 597 GLY A CA 1
ATOM 4615 C C . GLY A 1 570 ? 10.806 9.907 73.245 1.00 16.45 597 GLY A C 1
ATOM 4616 O O . GLY A 1 570 ? 10.434 11.081 73.404 1.00 17.08 597 GLY A O 1
ATOM 4617 N N . GLY A 1 571 ? 11.613 9.506 72.258 1.00 16.40 598 GLY A N 1
ATOM 4618 C CA . GLY A 1 571 ? 12.057 10.375 71.152 1.00 16.57 598 GLY A CA 1
ATOM 4619 C C . GLY A 1 571 ? 13.464 10.915 71.359 1.00 16.55 598 GLY A C 1
ATOM 4620 O O . GLY A 1 571 ? 13.786 11.924 70.735 1.00 16.75 598 GLY A O 1
ATOM 4621 N N . PHE A 1 572 ? 14.296 10.262 72.170 1.00 16.64 599 PHE A N 1
ATOM 4622 C CA . PHE A 1 572 ? 15.672 10.733 72.477 1.00 17.15 599 PHE A CA 1
ATOM 4623 C C . PHE A 1 572 ? 16.687 9.930 71.664 1.00 17.66 599 PHE A C 1
ATOM 4624 O O . PHE A 1 572 ? 16.523 8.698 71.512 1.00 18.08 599 PHE A O 1
ATOM 4632 N N . LYS A 1 573 ? 17.700 10.631 71.152 1.00 18.32 600 LYS A N 1
ATOM 4633 C CA . LYS A 1 573 ? 18.780 10.056 70.309 1.00 19.84 600 LYS A CA 1
ATOM 4634 C C . LYS A 1 573 ? 19.776 9.316 71.208 1.00 18.06 600 LYS A C 1
ATOM 4635 O O . LYS A 1 573 ? 20.122 9.850 72.264 1.00 17.12 600 LYS A O 1
ATOM 4641 N N . LYS A 1 574 ? 20.142 8.092 70.816 1.00 16.96 601 LYS A N 1
ATOM 4642 C CA . LYS A 1 574 ? 21.176 7.256 71.474 1.00 16.77 601 LYS A CA 1
ATOM 4643 C C . LYS A 1 574 ? 22.517 7.541 70.773 1.00 16.60 601 LYS A C 1
ATOM 4644 O O . LYS A 1 574 ? 22.496 8.022 69.632 1.00 17.14 601 LYS A O 1
ATOM 4650 N N . LYS A 1 575 ? 23.650 7.244 71.407 1.00 16.49 602 LYS A N 1
ATOM 4651 C CA . LYS A 1 575 ? 25.000 7.550 70.848 1.00 16.82 602 LYS A CA 1
ATOM 4652 C C . LYS A 1 575 ? 25.109 7.038 69.404 1.00 16.51 602 LYS A C 1
ATOM 4653 O O . LYS A 1 575 ? 25.575 7.816 68.552 1.00 16.16 602 LYS A O 1
ATOM 4659 N N . ALA A 1 576 ? 24.663 5.802 69.141 1.00 16.30 603 ALA A N 1
ATOM 4660 C CA . ALA A 1 576 ? 24.789 5.088 67.839 1.00 16.55 603 ALA A CA 1
ATOM 4661 C C . ALA A 1 576 ? 24.243 5.951 66.692 1.00 16.30 603 ALA A C 1
ATOM 4662 O O . ALA A 1 576 ? 24.758 5.850 65.558 1.00 14.55 603 ALA A O 1
ATOM 4664 N N . PHE A 1 577 ? 23.267 6.805 66.986 1.00 17.06 604 PHE A N 1
ATOM 4665 C CA . PHE A 1 577 ? 22.697 7.752 65.998 1.00 17.36 604 PHE A CA 1
ATOM 4666 C C . PHE A 1 577 ? 23.823 8.616 65.412 1.00 17.51 604 PHE A C 1
ATOM 4667 O O . PHE A 1 577 ? 23.904 8.739 64.196 1.00 18.29 604 PHE A O 1
ATOM 4675 N N . HIS A 1 578 ? 24.689 9.181 66.247 1.00 17.67 605 HIS A N 1
ATOM 4676 C CA . HIS A 1 578 ? 25.717 10.174 65.817 1.00 17.91 605 HIS A CA 1
ATOM 4677 C C . HIS A 1 578 ? 26.796 9.486 64.961 1.00 17.71 605 HIS A C 1
ATOM 4678 O O . HIS A 1 578 ? 27.463 10.197 64.176 1.00 17.43 605 HIS A O 1
ATOM 4685 N N . VAL A 1 579 ? 26.944 8.164 65.089 1.00 17.06 606 VAL A N 1
ATOM 4686 C CA . VAL A 1 579 ? 27.916 7.338 64.314 1.00 17.82 606 VAL A CA 1
ATOM 4687 C C . VAL A 1 579 ? 27.418 7.169 62.873 1.00 18.65 606 VAL A C 1
ATOM 4688 O O . VAL A 1 579 ? 28.235 7.354 61.940 1.00 21.17 606 VAL A O 1
ATOM 4692 N N . LEU A 1 580 ? 26.170 6.727 62.694 1.00 18.08 607 LEU A N 1
ATOM 4693 C CA . LEU A 1 580 ? 25.572 6.534 61.352 1.00 18.30 607 LEU A CA 1
ATOM 4694 C C . LEU A 1 580 ? 25.498 7.893 60.637 1.00 18.26 607 LEU A C 1
ATOM 4695 O O . LEU A 1 580 ? 25.829 7.939 59.447 1.00 17.58 607 LEU A O 1
ATOM 4700 N N . LYS A 1 581 ? 25.090 8.954 61.339 1.00 18.83 608 LYS A N 1
ATOM 4701 C CA . LYS A 1 581 ? 24.965 10.316 60.760 1.00 19.81 608 LYS A CA 1
ATOM 4702 C C . LYS A 1 581 ? 26.312 10.775 60.190 1.00 18.86 608 LYS A C 1
ATOM 4703 O O . LYS A 1 581 ? 26.313 11.310 59.065 1.00 18.28 608 LYS A O 1
ATOM 4709 N N . ALA A 1 582 ? 27.400 10.627 60.957 1.00 18.79 609 ALA A N 1
ATOM 4710 C CA . ALA A 1 582 ? 28.774 11.015 60.543 1.00 18.46 609 ALA A CA 1
ATOM 4711 C C . ALA A 1 582 ? 29.182 10.191 59.307 1.00 18.69 609 ALA A C 1
ATOM 4712 O O . ALA A 1 582 ? 29.779 10.749 58.355 1.00 18.37 609 ALA A O 1
ATOM 4714 N N . TYR A 1 583 ? 28.843 8.908 59.280 1.00 18.25 610 TYR A N 1
ATOM 4715 C CA . TYR A 1 583 ? 29.132 8.058 58.101 1.00 19.76 610 TYR A CA 1
ATOM 4716 C C . TYR A 1 583 ? 28.327 8.586 56.905 1.00 20.15 610 TYR A C 1
ATOM 4717 O O . TYR A 1 583 ? 28.893 8.667 55.787 1.00 19.14 610 TYR A O 1
ATOM 4726 N N . TYR A 1 584 ? 27.051 8.931 57.120 1.00 20.40 611 TYR A N 1
ATOM 4727 C CA . TYR A 1 584 ? 26.158 9.453 56.046 1.00 20.58 611 TYR A CA 1
ATOM 4728 C C . TYR A 1 584 ? 26.649 10.834 55.576 1.00 19.98 611 TYR A C 1
ATOM 4729 O O . TYR A 1 584 ? 26.496 11.113 54.391 1.00 20.47 611 TYR A O 1
ATOM 4738 N N . ASP A 1 585 ? 27.210 11.669 56.454 1.00 20.26 612 ASP A N 1
ATOM 4739 C CA . ASP A 1 585 ? 27.851 12.959 56.058 1.00 21.54 612 ASP A CA 1
ATOM 4740 C C . ASP A 1 585 ? 29.004 12.675 55.077 1.00 23.71 612 ASP A C 1
ATOM 4741 O O . ASP A 1 585 ? 29.136 13.410 54.079 1.00 24.05 612 ASP A O 1
ATOM 4746 N N . GLU A 1 586 ? 29.799 11.634 55.340 1.00 26.69 613 GLU A N 1
ATOM 4747 C CA . GLU A 1 586 ? 30.918 11.195 54.464 1.00 28.82 613 GLU A CA 1
ATOM 4748 C C . GLU A 1 586 ? 30.362 10.803 53.093 1.00 27.11 613 GLU A C 1
ATOM 4749 O O . GLU A 1 586 ? 30.825 11.369 52.095 1.00 26.01 613 GLU A O 1
ATOM 4755 N N . MET A 1 587 ? 29.422 9.855 53.057 1.00 26.35 614 MET A N 1
ATOM 4756 C CA . MET A 1 587 ? 28.857 9.299 51.797 1.00 26.65 614 MET A CA 1
ATOM 4757 C C . MET A 1 587 ? 28.162 10.406 50.987 1.00 26.05 614 MET A C 1
ATOM 4758 O O . MET A 1 587 ? 28.190 10.329 49.746 1.00 24.71 614 MET A O 1
ATOM 4763 N N . GLU A 1 588 ? 27.600 11.419 51.646 1.00 27.06 615 GLU A N 1
ATOM 4764 C CA . GLU A 1 588 ? 26.998 12.586 50.957 1.00 27.42 615 GLU A CA 1
ATOM 4765 C C . GLU A 1 588 ? 28.095 13.306 50.148 1.00 28.75 615 GLU A C 1
ATOM 4766 O O . GLU A 1 588 ? 27.877 13.527 48.940 1.00 28.84 615 GLU A O 1
ATOM 4772 N N . LYS A 1 589 ? 29.246 13.615 50.764 1.00 30.62 616 LYS A N 1
ATOM 4773 C CA . LYS A 1 589 ? 30.399 14.292 50.094 1.00 31.82 616 LYS A CA 1
ATOM 4774 C C . LYS A 1 589 ? 30.963 13.385 48.988 1.00 30.34 616 LYS A C 1
ATOM 4775 O O . LYS A 1 589 ? 31.273 13.901 47.914 1.00 33.52 616 LYS A O 1
ATOM 4781 N N . LYS A 1 590 ? 31.065 12.079 49.208 1.00 29.55 617 LYS A N 1
ATOM 4782 C CA . LYS A 1 590 ? 31.699 11.159 48.230 1.00 31.34 617 LYS A CA 1
ATOM 4783 C C . LYS A 1 590 ? 30.816 10.959 46.993 1.00 32.84 617 LYS A C 1
ATOM 4784 O O . LYS A 1 590 ? 31.392 10.624 45.934 1.00 34.05 617 LYS A O 1
ATOM 4790 N N . TYR A 1 591 ? 29.489 11.075 47.115 1.00 32.17 618 TYR A N 1
ATOM 4791 C CA . TYR A 1 591 ? 28.546 10.866 45.987 1.00 31.47 618 TYR A CA 1
ATOM 4792 C C . TYR A 1 591 ? 27.930 12.205 45.556 1.00 32.82 618 TYR A C 1
ATOM 4793 O O . TYR A 1 591 ? 26.840 12.212 44.963 1.00 33.40 618 TYR A O 1
ATOM 4802 N N . ASN A 1 592 ? 28.624 13.312 45.804 1.00 37.70 619 ASN A N 1
ATOM 4803 C CA . ASN A 1 592 ? 28.184 14.662 45.362 1.00 44.54 619 ASN A CA 1
ATOM 4804 C C . ASN A 1 592 ? 28.039 14.687 43.830 1.00 47.44 619 ASN A C 1
ATOM 4805 O O . ASN A 1 592 ? 29.019 14.368 43.124 1.00 46.85 619 ASN A O 1
ATOM 4810 N N . TYR A 1 593 ? 26.844 15.029 43.341 1.00 50.35 620 TYR A N 1
ATOM 4811 C CA . TYR A 1 593 ? 26.521 15.196 41.900 1.00 52.61 620 TYR A CA 1
ATOM 4812 C C . TYR A 1 593 ? 25.972 16.612 41.690 1.00 55.63 620 TYR A C 1
ATOM 4813 O O . TYR A 1 593 ? 25.258 17.131 42.584 1.00 52.74 620 TYR A O 1
ATOM 4822 N N . GLN A 1 594 ? 26.309 17.213 40.545 1.00 58.62 621 GLN A N 1
ATOM 4823 C CA . GLN A 1 594 ? 25.709 18.479 40.045 1.00 61.35 621 GLN A CA 1
ATOM 4824 C C . GLN A 1 594 ? 24.543 18.133 39.116 1.00 59.99 621 GLN A C 1
ATOM 4825 O O . GLN A 1 594 ? 24.789 17.456 38.105 1.00 61.88 621 GLN A O 1
ATOM 4831 N N . ILE A 1 595 ? 23.326 18.570 39.452 1.00 57.75 622 ILE A N 1
ATOM 4832 C CA . ILE A 1 595 ? 22.107 18.369 38.611 1.00 55.29 622 ILE A CA 1
ATOM 4833 C C . ILE A 1 595 ? 22.202 19.269 37.374 1.00 59.75 622 ILE A C 1
ATOM 4834 O O . ILE A 1 595 ? 22.470 20.474 37.558 1.00 58.44 622 ILE A O 1
ATOM 4839 N N . LYS A 1 596 ? 21.966 18.712 36.178 1.00 64.68 623 LYS A N 1
ATOM 4840 C CA . LYS A 1 596 ? 21.656 19.481 34.937 1.00 65.92 623 LYS A CA 1
ATOM 4841 C C . LYS A 1 596 ? 20.256 19.095 34.442 1.00 59.25 623 LYS A C 1
ATOM 4842 O O . LYS A 1 596 ? 19.766 19.717 33.511 1.00 53.85 623 LYS A O 1
ATOM 4848 N N . THR B 1 2 ? 0.410 -39.967 83.249 1.00 29.40 29 THR B N 1
ATOM 4849 C CA . THR B 1 2 ? 0.528 -40.607 84.611 1.00 29.25 29 THR B CA 1
ATOM 4850 C C . THR B 1 2 ? -0.885 -40.733 85.175 1.00 28.16 29 THR B C 1
ATOM 4851 O O . THR B 1 2 ? -1.617 -39.750 85.165 1.00 27.91 29 THR B O 1
ATOM 4855 N N . PRO B 1 3 ? -1.362 -41.931 85.600 1.00 26.46 30 PRO B N 1
ATOM 4856 C CA . PRO B 1 3 ? -2.714 -42.036 86.155 1.00 23.44 30 PRO B CA 1
ATOM 4857 C C . PRO B 1 3 ? -2.896 -41.067 87.331 1.00 22.20 30 PRO B C 1
ATOM 4858 O O . PRO B 1 3 ? -1.927 -40.760 87.974 1.00 21.21 30 PRO B O 1
ATOM 4862 N N . LEU B 1 4 ? -4.123 -40.565 87.513 1.00 21.31 31 LEU B N 1
ATOM 4863 C CA . LEU B 1 4 ? -4.535 -39.673 88.627 1.00 19.75 31 LEU B CA 1
ATOM 4864 C C . LEU B 1 4 ? -4.370 -40.402 89.977 1.00 19.24 31 LEU B C 1
ATOM 4865 O O . LEU B 1 4 ? -4.853 -41.533 90.114 1.00 18.88 31 LEU B O 1
ATOM 4870 N N . LEU B 1 5 ? -3.707 -39.772 90.950 1.00 18.88 32 LEU B N 1
ATOM 4871 C CA . LEU B 1 5 ? -3.652 -40.280 92.342 1.00 18.07 32 LEU B CA 1
ATOM 4872 C C . LEU B 1 5 ? -5.019 -40.031 92.976 1.00 17.58 32 LEU B C 1
ATOM 4873 O O . LEU B 1 5 ? -5.436 -38.858 93.072 1.00 17.29 32 LEU B O 1
ATOM 4878 N N . GLN B 1 6 ? -5.673 -41.107 93.406 1.00 17.76 33 GLN B N 1
ATOM 4879 C CA . GLN B 1 6 ? -6.977 -41.062 94.102 1.00 17.95 33 GLN B CA 1
ATOM 4880 C C . GLN B 1 6 ? -6.787 -40.367 95.450 1.00 17.79 33 GLN B C 1
ATOM 4881 O O . GLN B 1 6 ? -5.808 -40.689 96.148 1.00 18.44 33 GLN B O 1
ATOM 4887 N N . ASN B 1 7 ? -7.661 -39.407 95.769 1.00 18.00 34 ASN B N 1
ATOM 4888 C CA . ASN B 1 7 ? -7.828 -38.874 97.144 1.00 17.50 34 ASN B CA 1
ATOM 4889 C C . ASN B 1 7 ? -6.529 -38.225 97.626 1.00 17.16 34 ASN B C 1
ATOM 4890 O O . ASN B 1 7 ? -6.213 -38.332 98.832 1.00 16.97 34 ASN B O 1
ATOM 4895 N N . VAL B 1 8 ? -5.822 -37.543 96.723 1.00 16.95 35 VAL B N 1
ATOM 4896 C CA . VAL B 1 8 ? -4.790 -36.522 97.072 1.00 16.62 35 VAL B CA 1
ATOM 4897 C C . VAL B 1 8 ? -5.425 -35.485 98.001 1.00 16.23 35 VAL B C 1
ATOM 4898 O O . VAL B 1 8 ? -4.687 -34.823 98.720 1.00 16.71 35 VAL B O 1
ATOM 4902 N N . TYR B 1 9 ? -6.752 -35.361 97.987 1.00 17.36 36 TYR B N 1
ATOM 4903 C CA . TYR B 1 9 ? -7.535 -34.444 98.856 1.00 17.99 36 TYR B CA 1
ATOM 4904 C C . TYR B 1 9 ? -7.240 -34.734 100.329 1.00 18.23 36 TYR B C 1
ATOM 4905 O O . TYR B 1 9 ? -7.349 -33.785 101.091 1.00 17.75 36 TYR B O 1
ATOM 4914 N N . ASN B 1 10 ? -6.913 -35.977 100.713 1.00 18.59 37 ASN B N 1
ATOM 4915 C CA . ASN B 1 10 ? -6.610 -36.330 102.130 1.00 18.94 37 ASN B CA 1
ATOM 4916 C C . ASN B 1 10 ? -5.127 -36.668 102.360 1.00 19.22 37 ASN B C 1
ATOM 4917 O O . ASN B 1 10 ? -4.808 -37.111 103.494 1.00 19.31 37 ASN B O 1
ATOM 4922 N N . ARG B 1 11 ? -4.241 -36.489 101.375 1.00 18.62 38 ARG B N 1
ATOM 4923 C CA . ARG B 1 11 ? -2.783 -36.679 101.614 1.00 18.93 38 ARG B CA 1
ATOM 4924 C C . ARG B 1 11 ? -2.171 -35.366 102.099 1.00 19.16 38 ARG B C 1
ATOM 4925 O O . ARG B 1 11 ? -2.732 -34.319 101.826 1.00 19.58 38 ARG B O 1
ATOM 4933 N N . GLU B 1 12 ? -1.019 -35.466 102.746 1.00 20.65 39 GLU B N 1
ATOM 4934 C CA . GLU B 1 12 ? -0.180 -34.334 103.170 1.00 22.48 39 GLU B CA 1
ATOM 4935 C C . GLU B 1 12 ? 0.442 -33.737 101.897 1.00 21.46 39 GLU B C 1
ATOM 4936 O O . GLU B 1 12 ? 1.028 -34.503 101.106 1.00 19.07 39 GLU B O 1
ATOM 4942 N N . SER B 1 13 ? 0.288 -32.421 101.710 1.00 20.70 40 SER B N 1
ATOM 4943 C CA . SER B 1 13 ? 0.769 -31.638 100.540 1.00 21.44 40 SER B CA 1
ATOM 4944 C C . SER B 1 13 ? 1.704 -30.545 101.036 1.00 19.44 40 SER B C 1
ATOM 4945 O O . SER B 1 13 ? 1.511 -30.096 102.178 1.00 19.41 40 SER B O 1
ATOM 4948 N N . THR B 1 14 ? 2.602 -30.086 100.164 1.00 17.60 41 THR B N 1
ATOM 4949 C CA . THR B 1 14 ? 3.234 -28.745 100.240 1.00 16.36 41 THR B CA 1
ATOM 4950 C C . THR B 1 14 ? 2.606 -27.847 99.152 1.00 16.56 41 THR B C 1
ATOM 4951 O O . THR B 1 14 ? 2.933 -28.023 97.946 1.00 16.27 41 THR B O 1
ATOM 4955 N N . LEU B 1 15 ? 1.712 -26.928 99.530 1.00 15.96 42 LEU B N 1
ATOM 4956 C CA . LEU B 1 15 ? 1.087 -25.991 98.557 1.00 16.08 42 LEU B CA 1
ATOM 4957 C C . LEU B 1 15 ? 2.215 -25.188 97.906 1.00 16.39 42 LEU B C 1
ATOM 4958 O O . LEU B 1 15 ? 3.168 -24.807 98.610 1.00 15.76 42 LEU B O 1
ATOM 4963 N N . LEU B 1 16 ? 2.116 -24.951 96.605 1.00 16.65 43 LEU B N 1
ATOM 4964 C CA . LEU B 1 16 ? 3.019 -24.019 95.896 1.00 16.88 43 LEU B CA 1
ATOM 4965 C C . LEU B 1 16 ? 2.248 -22.741 95.571 1.00 16.43 43 LEU B C 1
ATOM 4966 O O . LEU B 1 16 ? 2.812 -21.869 94.859 1.00 16.26 43 LEU B O 1
ATOM 4971 N N . ASN B 1 17 ? 1.033 -22.610 96.118 1.00 14.65 44 ASN B N 1
ATOM 4972 C CA . ASN B 1 17 ? 0.200 -21.409 95.905 1.00 14.25 44 ASN B CA 1
ATOM 4973 C C . ASN B 1 17 ? 0.992 -20.195 96.375 1.00 14.12 44 ASN B C 1
ATOM 4974 O O . ASN B 1 17 ? 1.785 -20.338 97.326 1.00 14.50 44 ASN B O 1
ATOM 4979 N N . GLY B 1 18 ? 0.710 -19.042 95.780 1.00 13.67 45 GLY B N 1
ATOM 4980 C CA . GLY B 1 18 ? 1.292 -17.742 96.160 1.00 13.75 45 GLY B CA 1
ATOM 4981 C C . GLY B 1 18 ? 1.414 -16.860 94.938 1.00 13.48 45 GLY B C 1
ATOM 4982 O O . GLY B 1 18 ? 0.669 -17.109 93.966 1.00 13.75 45 GLY B O 1
ATOM 4983 N N . ASN B 1 19 ? 2.337 -15.903 94.979 1.00 13.36 46 ASN B N 1
ATOM 4984 C CA . ASN B 1 19 ? 2.651 -14.986 93.854 1.00 13.21 46 ASN B CA 1
ATOM 4985 C C . ASN B 1 19 ? 3.772 -15.629 93.045 1.00 13.88 46 ASN B C 1
ATOM 4986 O O . ASN B 1 19 ? 4.818 -15.919 93.643 1.00 15.05 46 ASN B O 1
ATOM 4991 N N . TRP B 1 20 ? 3.528 -15.893 91.758 1.00 13.84 47 TRP B N 1
ATOM 4992 C CA . TRP B 1 20 ? 4.540 -16.429 90.818 1.00 13.54 47 TRP B CA 1
ATOM 4993 C C . TRP B 1 20 ? 4.942 -15.339 89.829 1.00 13.41 47 TRP B C 1
ATOM 4994 O O . TRP B 1 20 ? 4.214 -14.352 89.704 1.00 11.82 47 TRP B O 1
ATOM 5005 N N . LYS B 1 21 ? 6.065 -15.568 89.146 1.00 13.77 48 LYS B N 1
ATOM 5006 C CA . LYS B 1 21 ? 6.559 -14.743 88.019 1.00 13.91 48 LYS B CA 1
ATOM 5007 C C . LYS B 1 21 ? 5.743 -15.108 86.789 1.00 13.78 48 LYS B C 1
ATOM 5008 O O . LYS B 1 21 ? 5.336 -16.282 86.697 1.00 13.28 48 LYS B O 1
ATOM 5014 N N . TYR B 1 22 ? 5.494 -14.172 85.875 1.00 13.85 49 TYR B N 1
ATOM 5015 C CA . TYR B 1 22 ? 4.787 -14.563 84.634 1.00 14.29 49 TYR B CA 1
ATOM 5016 C C . TYR B 1 22 ? 5.190 -13.689 83.458 1.00 14.03 49 TYR B C 1
ATOM 5017 O O . TYR B 1 22 ? 5.541 -12.507 83.663 1.00 13.76 49 TYR B O 1
ATOM 5026 N N . VAL B 1 23 ? 5.065 -14.271 82.257 1.00 14.13 50 VAL B N 1
ATOM 5027 C CA . VAL B 1 23 ? 5.231 -13.548 80.960 1.00 14.05 50 VAL B CA 1
ATOM 5028 C C . VAL B 1 23 ? 4.047 -13.865 80.033 1.00 14.15 50 VAL B C 1
ATOM 5029 O O . VAL B 1 23 ? 3.779 -15.049 79.780 1.00 14.66 50 VAL B O 1
ATOM 5033 N N . ILE B 1 24 ? 3.391 -12.828 79.506 1.00 13.90 51 ILE B N 1
ATOM 5034 C CA . ILE B 1 24 ? 2.355 -12.981 78.453 1.00 13.95 51 ILE B CA 1
ATOM 5035 C C . ILE B 1 24 ? 3.114 -13.234 77.146 1.00 13.54 51 ILE B C 1
ATOM 5036 O O . ILE B 1 24 ? 4.018 -12.455 76.862 1.00 14.02 51 ILE B O 1
ATOM 5041 N N . ASP B 1 25 ? 2.805 -14.313 76.416 1.00 13.27 52 ASP B N 1
ATOM 5042 C CA . ASP B 1 25 ? 3.595 -14.768 75.235 1.00 13.25 52 ASP B CA 1
ATOM 5043 C C . ASP B 1 25 ? 2.681 -15.109 74.058 1.00 13.06 52 ASP B C 1
ATOM 5044 O O . ASP B 1 25 ? 2.578 -16.276 73.671 1.00 13.16 52 ASP B O 1
ATOM 5049 N N . PRO B 1 26 ? 2.010 -14.121 73.421 1.00 13.16 53 PRO B N 1
ATOM 5050 C CA . PRO B 1 26 ? 0.962 -14.428 72.438 1.00 13.53 53 PRO B CA 1
ATOM 5051 C C . PRO B 1 26 ? 1.481 -15.181 71.191 1.00 13.46 53 PRO B C 1
ATOM 5052 O O . PRO B 1 26 ? 0.814 -16.067 70.697 1.00 12.90 53 PRO B O 1
ATOM 5056 N N . TYR B 1 27 ? 2.674 -14.829 70.710 1.00 14.18 54 TYR B N 1
ATOM 5057 C CA . TYR B 1 27 ? 3.286 -15.396 69.478 1.00 14.13 54 TYR B CA 1
ATOM 5058 C C . TYR B 1 27 ? 4.079 -16.668 69.820 1.00 13.94 54 TYR B C 1
ATOM 5059 O O . TYR B 1 27 ? 4.692 -17.258 68.913 1.00 13.61 54 TYR B O 1
ATOM 5068 N N . GLU B 1 28 ? 4.049 -17.097 71.086 1.00 14.36 55 GLU B N 1
ATOM 5069 C CA . GLU B 1 28 ? 4.630 -18.388 71.575 1.00 14.68 55 GLU B CA 1
ATOM 5070 C C . GLU B 1 28 ? 6.147 -18.373 71.338 1.00 14.12 55 GLU B C 1
ATOM 5071 O O . GLU B 1 28 ? 6.704 -19.434 70.997 1.00 12.99 55 GLU B O 1
ATOM 5077 N N . THR B 1 29 ? 6.761 -17.191 71.513 1.00 13.92 56 THR B N 1
ATOM 5078 C CA . THR B 1 29 ? 8.195 -16.880 71.286 1.00 13.93 56 THR B CA 1
ATOM 5079 C C . THR B 1 29 ? 9.071 -17.795 72.151 1.00 14.11 56 THR B C 1
ATOM 5080 O O . THR B 1 29 ? 10.145 -18.192 71.670 1.00 13.72 56 THR B O 1
ATOM 5084 N N . GLY B 1 30 ? 8.617 -18.120 73.362 1.00 14.36 57 GLY B N 1
ATOM 5085 C CA . GLY B 1 30 ? 9.379 -18.895 74.358 1.00 15.07 57 GLY B CA 1
ATOM 5086 C C . GLY B 1 30 ? 9.141 -20.392 74.263 1.00 15.65 57 GLY B C 1
ATOM 5087 O O . GLY B 1 30 ? 9.903 -21.136 74.930 1.00 15.79 57 GLY B O 1
ATOM 5088 N N . TYR B 1 31 ? 8.144 -20.829 73.477 1.00 15.80 58 TYR B N 1
ATOM 5089 C CA . TYR B 1 31 ? 7.732 -22.252 73.332 1.00 16.08 58 TYR B CA 1
ATOM 5090 C C . TYR B 1 31 ? 8.137 -22.803 71.962 1.00 16.53 58 TYR B C 1
ATOM 5091 O O . TYR B 1 31 ? 8.450 -24.027 71.853 1.00 17.91 58 TYR B O 1
ATOM 5100 N N . ARG B 1 32 ? 8.091 -21.960 70.930 1.00 15.88 59 ARG B N 1
ATOM 5101 C CA . ARG B 1 32 ? 8.198 -22.404 69.522 1.00 15.99 59 ARG B CA 1
ATOM 5102 C C . ARG B 1 32 ? 9.317 -21.647 68.804 1.00 16.94 59 ARG B C 1
ATOM 5103 O O . ARG B 1 32 ? 9.455 -20.382 68.967 1.00 17.13 59 ARG B O 1
ATOM 5111 N N . ASN B 1 33 ? 10.027 -22.375 67.953 1.00 16.83 60 ASN B N 1
ATOM 5112 C CA . ASN B 1 33 ? 10.849 -21.775 66.878 1.00 16.89 60 ASN B CA 1
ATOM 5113 C C . ASN B 1 33 ? 9.963 -20.805 66.085 1.00 17.06 60 ASN B C 1
ATOM 5114 O O . ASN B 1 33 ? 8.906 -21.245 65.610 1.00 17.96 60 ASN B O 1
ATOM 5119 N N . HIS B 1 34 ? 10.366 -19.535 65.959 1.00 17.23 61 HIS B N 1
ATOM 5120 C CA . HIS B 1 34 ? 9.581 -18.460 65.287 1.00 17.20 61 HIS B CA 1
ATOM 5121 C C . HIS B 1 34 ? 9.534 -18.662 63.760 1.00 17.96 61 HIS B C 1
ATOM 5122 O O . HIS B 1 34 ? 8.605 -18.088 63.105 1.00 17.65 61 HIS B O 1
ATOM 5129 N N . ARG B 1 35 ? 10.465 -19.450 63.208 1.00 17.38 62 ARG B N 1
ATOM 5130 C CA . ARG B 1 35 ? 10.655 -19.617 61.745 1.00 17.26 62 ARG B CA 1
ATOM 5131 C C . ARG B 1 35 ? 9.864 -20.809 61.217 1.00 16.84 62 ARG B C 1
ATOM 5132 O O . ARG B 1 35 ? 9.397 -20.699 60.084 1.00 16.55 62 ARG B O 1
ATOM 5140 N N . ASN B 1 36 ? 9.758 -21.911 61.969 1.00 17.97 63 ASN B N 1
ATOM 5141 C CA . ASN B 1 36 ? 9.066 -23.150 61.500 1.00 18.36 63 ASN B CA 1
ATOM 5142 C C . ASN B 1 36 ? 7.913 -23.564 62.424 1.00 17.53 63 ASN B C 1
ATOM 5143 O O . ASN B 1 36 ? 7.301 -24.592 62.153 1.00 16.92 63 ASN B O 1
ATOM 5148 N N . TRP B 1 37 ? 7.682 -22.846 63.522 1.00 18.28 64 TRP B N 1
ATOM 5149 C CA . TRP B 1 37 ? 6.525 -23.045 64.434 1.00 17.88 64 TRP B CA 1
ATOM 5150 C C . TRP B 1 37 ? 6.655 -24.374 65.196 1.00 19.27 64 TRP B C 1
ATOM 5151 O O . TRP B 1 37 ? 5.670 -24.781 65.833 1.00 20.02 64 TRP B O 1
ATOM 5162 N N . ILE B 1 38 ? 7.818 -25.032 65.166 1.00 20.77 65 ILE B N 1
ATOM 5163 C CA . ILE B 1 38 ? 8.007 -26.347 65.847 1.00 20.54 65 ILE B CA 1
ATOM 5164 C C . ILE B 1 38 ? 8.364 -26.054 67.290 1.00 21.35 65 ILE B C 1
ATOM 5165 O O . ILE B 1 38 ? 9.240 -25.232 67.550 1.00 21.56 65 ILE B O 1
ATOM 5170 N N . PRO B 1 39 ? 7.679 -26.707 68.257 1.00 21.26 66 PRO B N 1
ATOM 5171 C CA . PRO B 1 39 ? 8.028 -26.555 69.664 1.00 20.98 66 PRO B CA 1
ATOM 5172 C C . PRO B 1 39 ? 9.494 -26.940 69.945 1.00 22.02 66 PRO B C 1
ATOM 5173 O O . PRO B 1 39 ? 9.971 -27.922 69.419 1.00 22.53 66 PRO B O 1
ATOM 5177 N N . PHE B 1 40 ? 10.167 -26.129 70.762 1.00 22.08 67 PHE B N 1
ATOM 5178 C CA . PHE B 1 40 ? 11.543 -26.344 71.264 1.00 22.19 67 PHE B CA 1
ATOM 5179 C C . PHE B 1 40 ? 11.629 -27.696 71.976 1.00 24.32 67 PHE B C 1
ATOM 5180 O O . PHE B 1 40 ? 12.714 -28.311 71.931 1.00 25.46 67 PHE B O 1
ATOM 5188 N N . ASP B 1 41 ? 10.530 -28.117 72.611 1.00 25.15 68 ASP B N 1
ATOM 5189 C CA . ASP B 1 41 ? 10.351 -29.417 73.313 1.00 26.04 68 ASP B CA 1
ATOM 5190 C C . ASP B 1 41 ? 10.784 -30.597 72.458 1.00 26.33 68 ASP B C 1
ATOM 5191 O O . ASP B 1 41 ? 11.115 -31.622 73.049 1.00 23.06 68 ASP B O 1
ATOM 5196 N N . GLN B 1 42 ? 10.631 -30.474 71.137 1.00 29.28 69 GLN B N 1
ATOM 5197 C CA . GLN B 1 42 ? 10.633 -31.604 70.175 1.00 31.66 69 GLN B CA 1
ATOM 5198 C C . GLN B 1 42 ? 11.979 -31.706 69.445 1.00 33.37 69 GLN B C 1
ATOM 5199 O O . GLN B 1 42 ? 12.166 -32.719 68.767 1.00 35.23 69 GLN B O 1
ATOM 5205 N N . MET B 1 43 ? 12.863 -30.705 69.573 1.00 36.48 70 MET B N 1
ATOM 5206 C CA . MET B 1 43 ? 14.190 -30.631 68.892 1.00 36.56 70 MET B CA 1
ATOM 5207 C C . MET B 1 43 ? 15.305 -30.722 69.944 1.00 34.96 70 MET B C 1
ATOM 5208 O O . MET B 1 43 ? 16.132 -31.643 69.810 1.00 33.07 70 MET B O 1
ATOM 5213 N N . ALA B 1 50 ? 18.941 -22.159 75.908 1.00 34.58 77 ALA B N 1
ATOM 5214 C CA . ALA B 1 50 ? 18.966 -20.686 76.117 1.00 36.51 77 ALA B CA 1
ATOM 5215 C C . ALA B 1 50 ? 17.620 -20.052 75.702 1.00 36.94 77 ALA B C 1
ATOM 5216 O O . ALA B 1 50 ? 16.878 -19.641 76.617 1.00 37.04 77 ALA B O 1
ATOM 5218 N N . LYS B 1 51 ? 17.308 -20.024 74.392 1.00 35.14 78 LYS B N 1
ATOM 5219 C CA . LYS B 1 51 ? 16.066 -19.461 73.773 1.00 34.41 78 LYS B CA 1
ATOM 5220 C C . LYS B 1 51 ? 14.785 -19.947 74.456 1.00 29.54 78 LYS B C 1
ATOM 5221 O O . LYS B 1 51 ? 13.935 -19.131 74.781 1.00 31.46 78 LYS B O 1
ATOM 5227 N N . PRO B 1 52 ? 14.544 -21.261 74.669 1.00 25.08 79 PRO B N 1
ATOM 5228 C CA . PRO B 1 52 ? 13.311 -21.689 75.322 1.00 22.20 79 PRO B CA 1
ATOM 5229 C C . PRO B 1 52 ? 13.181 -21.070 76.723 1.00 20.16 79 PRO B C 1
ATOM 5230 O O . PRO B 1 52 ? 14.082 -21.203 77.503 1.00 18.79 79 PRO B O 1
ATOM 5234 N N . TYR B 1 53 ? 12.067 -20.385 76.998 1.00 18.30 80 TYR B N 1
ATOM 5235 C CA . TYR B 1 53 ? 11.825 -19.705 78.294 1.00 16.87 80 TYR B CA 1
ATOM 5236 C C . TYR B 1 53 ? 11.917 -20.756 79.411 1.00 16.13 80 TYR B C 1
ATOM 5237 O O . TYR B 1 53 ? 12.285 -20.377 80.527 1.00 15.60 80 TYR B O 1
ATOM 5246 N N . TYR B 1 54 ? 11.580 -22.023 79.138 1.00 15.44 81 TYR B N 1
ATOM 5247 C CA . TYR B 1 54 ? 11.585 -23.095 80.176 1.00 15.49 81 TYR B CA 1
ATOM 5248 C C . TYR B 1 54 ? 13.014 -23.422 80.690 1.00 15.15 81 TYR B C 1
ATOM 5249 O O . TYR B 1 54 ? 13.094 -24.081 81.747 1.00 13.29 81 TYR B O 1
ATOM 5258 N N . THR B 1 55 ? 14.106 -23.000 80.024 1.00 14.99 82 THR B N 1
ATOM 5259 C CA . THR B 1 55 ? 15.484 -23.233 80.549 1.00 15.98 82 THR B CA 1
ATOM 5260 C C . THR B 1 55 ? 15.717 -22.288 81.734 1.00 16.10 82 THR B C 1
ATOM 5261 O O . THR B 1 55 ? 16.508 -22.632 82.608 1.00 14.66 82 THR B O 1
ATOM 5265 N N . ASP B 1 56 ? 15.008 -21.151 81.778 1.00 17.41 83 ASP B N 1
ATOM 5266 C CA . ASP B 1 56 ? 14.993 -20.216 82.939 1.00 18.13 83 ASP B CA 1
ATOM 5267 C C . ASP B 1 56 ? 16.429 -19.767 83.251 1.00 18.77 83 ASP B C 1
ATOM 5268 O O . ASP B 1 56 ? 16.747 -19.577 84.432 1.00 19.92 83 ASP B O 1
ATOM 5273 N N . LYS B 1 57 ? 17.230 -19.525 82.213 1.00 20.48 84 LYS B N 1
ATOM 5274 C CA . LYS B 1 57 ? 18.641 -19.077 82.324 1.00 22.13 84 LYS B CA 1
ATOM 5275 C C . LYS B 1 57 ? 18.662 -17.611 82.725 1.00 21.30 84 LYS B C 1
ATOM 5276 O O . LYS B 1 57 ? 17.686 -16.907 82.431 1.00 21.45 84 LYS B O 1
ATOM 5282 N N . VAL B 1 58 ? 19.789 -17.188 83.291 1.00 22.22 85 VAL B N 1
ATOM 5283 C CA . VAL B 1 58 ? 20.242 -15.767 83.384 1.00 21.69 85 VAL B CA 1
ATOM 5284 C C . VAL B 1 58 ? 21.611 -15.710 82.714 1.00 22.34 85 VAL B C 1
ATOM 5285 O O . VAL B 1 58 ? 22.218 -16.797 82.516 1.00 23.58 85 VAL B O 1
ATOM 5289 N N . ILE B 1 59 ? 22.087 -14.499 82.415 1.00 21.82 86 ILE B N 1
ATOM 5290 C CA . ILE B 1 59 ? 23.398 -14.260 81.744 1.00 21.78 86 ILE B CA 1
ATOM 5291 C C . ILE B 1 59 ? 24.513 -14.760 82.670 1.00 22.13 86 ILE B C 1
ATOM 5292 O O . ILE B 1 59 ? 24.341 -14.690 83.876 1.00 21.19 86 ILE B O 1
ATOM 5297 N N . LYS B 1 60 ? 25.598 -15.279 82.105 1.00 25.15 87 LYS B N 1
ATOM 5298 C CA . LYS B 1 60 ? 26.841 -15.618 82.844 1.00 27.21 87 LYS B CA 1
ATOM 5299 C C . LYS B 1 60 ? 27.731 -14.376 82.823 1.00 26.24 87 LYS B C 1
ATOM 5300 O O . LYS B 1 60 ? 28.190 -13.948 83.909 1.00 28.05 87 LYS B O 1
ATOM 5306 N N . GLU B 1 61 ? 27.921 -13.804 81.631 1.00 23.57 88 GLU B N 1
ATOM 5307 C CA . GLU B 1 61 ? 28.739 -12.587 81.402 1.00 22.87 88 GLU B CA 1
ATOM 5308 C C . GLU B 1 61 ? 27.866 -11.436 80.879 1.00 22.27 88 GLU B C 1
ATOM 5309 O O . GLU B 1 61 ? 26.750 -11.694 80.343 1.00 20.15 88 GLU B O 1
ATOM 5315 N N . ARG B 1 62 ? 28.393 -10.213 81.001 1.00 21.84 89 ARG B N 1
ATOM 5316 C CA . ARG B 1 62 ? 27.674 -8.948 80.702 1.00 22.82 89 ARG B CA 1
ATOM 5317 C C . ARG B 1 62 ? 27.433 -8.810 79.186 1.00 21.89 89 ARG B C 1
ATOM 5318 O O . ARG B 1 62 ? 26.525 -8.036 78.817 1.00 22.63 89 ARG B O 1
ATOM 5326 N N . TRP B 1 63 ? 28.175 -9.545 78.346 1.00 20.40 90 TRP B N 1
ATOM 5327 C CA . TRP B 1 63 ? 28.027 -9.543 76.863 1.00 19.92 90 TRP B CA 1
ATOM 5328 C C . TRP B 1 63 ? 27.113 -10.682 76.385 1.00 19.66 90 TRP B C 1
ATOM 5329 O O . TRP B 1 63 ? 26.888 -10.765 75.152 1.00 19.08 90 TRP B O 1
ATOM 5340 N N . ASP B 1 64 ? 26.601 -11.531 77.280 1.00 19.92 91 ASP B N 1
ATOM 5341 C CA . ASP B 1 64 ? 25.592 -12.554 76.896 1.00 20.66 91 ASP B CA 1
ATOM 5342 C C . ASP B 1 64 ? 24.262 -11.844 76.617 1.00 20.38 91 ASP B C 1
ATOM 5343 O O . ASP B 1 64 ? 24.093 -10.664 77.047 1.00 20.05 91 ASP B O 1
ATOM 5348 N N . ARG B 1 65 ? 23.379 -12.545 75.898 1.00 20.07 92 ARG B N 1
ATOM 5349 C CA . ARG B 1 65 ? 22.035 -12.077 75.462 1.00 19.55 92 ARG B CA 1
ATOM 5350 C C . ARG B 1 65 ? 20.988 -13.138 75.807 1.00 19.06 92 ARG B C 1
ATOM 5351 O O . ARG B 1 65 ? 21.077 -14.257 75.272 1.00 19.58 92 ARG B O 1
ATOM 5359 N N . VAL B 1 66 ? 20.027 -12.779 76.662 1.00 17.36 93 VAL B N 1
ATOM 5360 C CA . VAL B 1 66 ? 18.848 -13.614 77.025 1.00 15.97 93 VAL B CA 1
ATOM 5361 C C . VAL B 1 66 ? 17.646 -12.671 77.079 1.00 14.85 93 VAL B C 1
ATOM 5362 O O . VAL B 1 66 ? 17.675 -11.800 77.969 1.00 14.52 93 VAL B O 1
ATOM 5366 N N . GLU B 1 67 ? 16.638 -12.856 76.207 1.00 14.12 94 GLU B N 1
ATOM 5367 C CA . GLU B 1 67 ? 15.526 -11.881 75.975 1.00 13.63 94 GLU B CA 1
ATOM 5368 C C . GLU B 1 67 ? 14.329 -12.252 76.867 1.00 14.18 94 GLU B C 1
ATOM 5369 O O . GLU B 1 67 ? 13.174 -12.030 76.472 1.00 15.37 94 GLU B O 1
ATOM 5375 N N . TYR B 1 68 ? 14.623 -12.759 78.055 1.00 14.63 95 TYR B N 1
ATOM 5376 C CA . TYR B 1 68 ? 13.621 -13.051 79.103 1.00 15.01 95 TYR B CA 1
ATOM 5377 C C . TYR B 1 68 ? 14.349 -12.996 80.442 1.00 15.63 95 TYR B C 1
ATOM 5378 O O . TYR B 1 68 ? 15.573 -13.053 80.416 1.00 15.94 95 TYR B O 1
ATOM 5387 N N . ASN B 1 69 ? 13.628 -12.868 81.561 1.00 16.63 96 ASN B N 1
ATOM 5388 C CA . ASN B 1 69 ? 14.221 -12.905 82.934 1.00 16.76 96 ASN B CA 1
ATOM 5389 C C . ASN B 1 69 ? 13.092 -13.027 83.975 1.00 17.31 96 ASN B C 1
ATOM 5390 O O . ASN B 1 69 ? 12.569 -11.998 84.396 1.00 18.62 96 ASN B O 1
ATOM 5395 N N . PHE B 1 70 ? 12.753 -14.252 84.368 1.00 17.51 97 PHE B N 1
ATOM 5396 C CA . PHE B 1 70 ? 11.634 -14.523 85.306 1.00 17.98 97 PHE B CA 1
ATOM 5397 C C . PHE B 1 70 ? 11.921 -13.858 86.653 1.00 17.97 97 PHE B C 1
ATOM 5398 O O . PHE B 1 70 ? 10.965 -13.447 87.284 1.00 17.06 97 PHE B O 1
ATOM 5406 N N . ASN B 1 71 ? 13.193 -13.682 87.006 1.00 19.09 98 ASN B N 1
ATOM 5407 C CA . ASN B 1 71 ? 13.627 -12.971 88.239 1.00 19.90 98 ASN B CA 1
ATOM 5408 C C . ASN B 1 71 ? 13.123 -11.528 88.270 1.00 19.52 98 ASN B C 1
ATOM 5409 O O . ASN B 1 71 ? 12.840 -11.060 89.379 1.00 21.11 98 ASN B O 1
ATOM 5414 N N . THR B 1 72 ? 13.020 -10.847 87.125 1.00 18.45 99 THR B N 1
ATOM 5415 C CA . THR B 1 72 ? 12.613 -9.414 87.068 1.00 17.15 99 THR B CA 1
ATOM 5416 C C . THR B 1 72 ? 11.226 -9.254 86.420 1.00 16.92 99 THR B C 1
ATOM 5417 O O . THR B 1 72 ? 10.870 -8.111 86.112 1.00 16.11 99 THR B O 1
ATOM 5421 N N . SER B 1 73 ? 10.470 -10.341 86.233 1.00 15.92 100 SER B N 1
ATOM 5422 C CA . SER B 1 73 ? 9.152 -10.315 85.550 1.00 15.99 100 SER B CA 1
ATOM 5423 C C . SER B 1 73 ? 8.040 -9.925 86.542 1.00 16.25 100 SER B C 1
ATOM 5424 O O . SER B 1 73 ? 8.221 -10.109 87.748 1.00 16.86 100 SER B O 1
ATOM 5427 N N . ALA B 1 74 ? 6.924 -9.396 86.040 1.00 16.97 101 ALA B N 1
ATOM 5428 C CA . ALA B 1 74 ? 5.684 -9.103 86.804 1.00 17.31 101 ALA B CA 1
ATOM 5429 C C . ALA B 1 74 ? 5.240 -10.347 87.589 1.00 18.03 101 ALA B C 1
ATOM 5430 O O . ALA B 1 74 ? 5.605 -11.486 87.166 1.00 19.05 101 ALA B O 1
ATOM 5432 N N . GLU B 1 75 ? 4.456 -10.151 88.661 1.00 17.18 102 GLU B N 1
ATOM 5433 C CA . GLU B 1 75 ? 3.873 -11.264 89.457 1.00 16.84 102 GLU B CA 1
ATOM 5434 C C . GLU B 1 75 ? 2.368 -11.416 89.205 1.00 16.41 102 GLU B C 1
ATOM 5435 O O . GLU B 1 75 ? 1.699 -10.455 88.827 1.00 15.62 102 GLU B O 1
ATOM 5441 N N . ILE B 1 76 ? 1.873 -12.636 89.410 1.00 17.12 103 ILE B N 1
ATOM 5442 C CA . ILE B 1 76 ? 0.444 -13.036 89.304 1.00 16.61 103 ILE B CA 1
ATOM 5443 C C . ILE B 1 76 ? 0.134 -13.992 90.455 1.00 17.02 103 ILE B C 1
ATOM 5444 O O . ILE B 1 76 ? 1.056 -14.730 90.872 1.00 15.86 103 ILE B O 1
ATOM 5449 N N . LYS B 1 77 ? -1.117 -13.974 90.940 1.00 17.53 104 LYS B N 1
ATOM 5450 C CA . LYS B 1 77 ? -1.584 -14.843 92.051 1.00 16.92 104 LYS B CA 1
ATOM 5451 C C . LYS B 1 77 ? -1.862 -16.228 91.486 1.00 16.46 104 LYS B C 1
ATOM 5452 O O . LYS B 1 77 ? -2.434 -16.324 90.377 1.00 16.46 104 LYS B O 1
ATOM 5458 N N . VAL B 1 78 ? -1.444 -17.250 92.226 1.00 16.04 105 VAL B N 1
ATOM 5459 C CA . VAL B 1 78 ? -1.774 -18.674 91.956 1.00 15.52 105 VAL B CA 1
ATOM 5460 C C . VAL B 1 78 ? -2.325 -19.247 93.261 1.00 15.13 105 VAL B C 1
ATOM 5461 O O . VAL B 1 78 ? -1.813 -18.973 94.339 1.00 15.14 105 VAL B O 1
ATOM 5465 N N . PRO B 1 79 ? -3.484 -19.928 93.232 1.00 14.38 106 PRO B N 1
ATOM 5466 C CA . PRO B 1 79 ? -4.227 -20.189 92.001 1.00 13.50 106 PRO B CA 1
ATOM 5467 C C . PRO B 1 79 ? -5.162 -19.037 91.592 1.00 12.66 106 PRO B C 1
ATOM 5468 O O . PRO B 1 79 ? -5.282 -18.095 92.328 1.00 12.01 106 PRO B O 1
ATOM 5472 N N . GLY B 1 80 ? -5.777 -19.159 90.414 1.00 12.29 107 GLY B N 1
ATOM 5473 C CA . GLY B 1 80 ? -6.878 -18.303 89.940 1.00 12.24 107 GLY B CA 1
ATOM 5474 C C . GLY B 1 80 ? -6.763 -18.027 88.457 1.00 11.89 107 GLY B C 1
ATOM 5475 O O . GLY B 1 80 ? -5.655 -18.069 87.922 1.00 11.66 107 GLY B O 1
ATOM 5476 N N . ASP B 1 81 ? -7.886 -17.759 87.800 1.00 12.03 108 ASP B N 1
ATOM 5477 C CA . ASP B 1 81 ? -7.892 -17.278 86.395 1.00 11.59 108 ASP B CA 1
ATOM 5478 C C . ASP B 1 81 ? -7.044 -16.021 86.302 1.00 11.23 108 ASP B C 1
ATOM 5479 O O . ASP B 1 81 ? -7.060 -15.240 87.244 1.00 10.87 108 ASP B O 1
ATOM 5484 N N . TRP B 1 82 ? -6.352 -15.843 85.188 1.00 11.62 109 TRP B N 1
ATOM 5485 C CA . TRP B 1 82 ? -5.607 -14.593 84.911 1.00 12.08 109 TRP B CA 1
ATOM 5486 C C . TRP B 1 82 ? -6.588 -13.447 84.619 1.00 12.21 109 TRP B C 1
ATOM 5487 O O . TRP B 1 82 ? -6.296 -12.306 85.025 1.00 13.36 109 TRP B O 1
ATOM 5498 N N . ASN B 1 83 ? -7.744 -13.749 84.033 1.00 12.10 110 ASN B N 1
ATOM 5499 C CA . ASN B 1 83 ? -8.667 -12.749 83.434 1.00 12.38 110 ASN B CA 1
ATOM 5500 C C . ASN B 1 83 ? -9.121 -11.707 84.474 1.00 13.14 110 ASN B C 1
ATOM 5501 O O . ASN B 1 83 ? -9.225 -10.511 84.134 1.00 13.69 110 ASN B O 1
ATOM 5506 N N . SER B 1 84 ? -9.454 -12.131 85.688 1.00 13.06 111 SER B N 1
ATOM 5507 C CA . SER B 1 84 ? -10.009 -11.221 86.718 1.00 13.51 111 SER B CA 1
ATOM 5508 C C . SER B 1 84 ? -8.870 -10.547 87.497 1.00 13.93 111 SER B C 1
ATOM 5509 O O . SER B 1 84 ? -9.163 -9.951 88.558 1.00 13.69 111 SER B O 1
ATOM 5512 N N . GLN B 1 85 ? -7.618 -10.681 87.045 1.00 13.59 112 GLN B N 1
ATOM 5513 C CA . GLN B 1 85 ? -6.460 -10.221 87.852 1.00 13.92 112 GLN B CA 1
ATOM 5514 C C . GLN B 1 85 ? -5.941 -8.898 87.286 1.00 14.49 112 GLN B C 1
ATOM 5515 O O . GLN B 1 85 ? -5.240 -8.198 88.032 1.00 13.30 112 GLN B O 1
ATOM 5521 N N . ASP B 1 86 ? -6.283 -8.577 86.033 1.00 15.71 113 ASP B N 1
ATOM 5522 C CA . ASP B 1 86 ? -5.951 -7.284 85.384 1.00 16.72 113 ASP B CA 1
ATOM 5523 C C . ASP B 1 86 ? -6.899 -7.047 84.203 1.00 17.63 113 ASP B C 1
ATOM 5524 O O . ASP B 1 86 ? -7.282 -8.020 83.528 1.00 18.03 113 ASP B O 1
ATOM 5529 N N . ARG B 1 87 ? -7.244 -5.788 83.940 1.00 18.07 114 ARG B N 1
ATOM 5530 C CA . ARG B 1 87 ? -8.070 -5.396 82.770 1.00 18.39 114 ARG B CA 1
ATOM 5531 C C . ARG B 1 87 ? -7.360 -5.881 81.498 1.00 18.49 114 ARG B C 1
ATOM 5532 O O . ARG B 1 87 ? -8.038 -6.228 80.501 1.00 18.45 114 ARG B O 1
ATOM 5540 N N . MET B 1 88 ? -6.028 -5.947 81.570 1.00 17.55 115 MET B N 1
ATOM 5541 C CA . MET B 1 88 ? -5.131 -6.377 80.473 1.00 17.45 115 MET B CA 1
ATOM 5542 C C . MET B 1 88 ? -5.444 -7.830 80.107 1.00 16.03 115 MET B C 1
ATOM 5543 O O . MET B 1 88 ? -5.290 -8.174 78.932 1.00 15.76 115 MET B O 1
ATOM 5548 N N . LEU B 1 89 ? -5.804 -8.661 81.085 1.00 14.82 116 LEU B N 1
ATOM 5549 C CA . LEU B 1 89 ? -5.924 -10.126 80.872 1.00 14.47 116 LEU B CA 1
ATOM 5550 C C . LEU B 1 89 ? -7.393 -10.526 80.728 1.00 13.34 116 LEU B C 1
ATOM 5551 O O . LEU B 1 89 ? -7.638 -11.694 80.413 1.00 14.29 116 LEU B O 1
ATOM 5556 N N . LEU B 1 90 ? -8.325 -9.599 80.919 1.00 12.68 117 LEU B N 1
ATOM 5557 C CA . LEU B 1 90 ? -9.787 -9.874 80.848 1.00 13.03 117 LEU B CA 1
ATOM 5558 C C . LEU B 1 90 ? -10.133 -10.655 79.570 1.00 13.03 117 LEU B C 1
ATOM 5559 O O . LEU B 1 90 ? -10.834 -11.676 79.673 1.00 12.96 117 LEU B O 1
ATOM 5564 N N . TYR B 1 91 ? -9.635 -10.224 78.412 1.00 13.00 118 TYR B N 1
ATOM 5565 C CA . TYR B 1 91 ? -9.938 -10.849 77.104 1.00 13.21 118 TYR B CA 1
ATOM 5566 C C . TYR B 1 91 ? -8.745 -11.688 76.591 1.00 13.74 118 TYR B C 1
ATOM 5567 O O . TYR B 1 91 ? -8.855 -12.258 75.470 1.00 13.08 118 TYR B O 1
ATOM 5576 N N . TYR B 1 92 ? -7.665 -11.860 77.368 1.00 13.97 119 TYR B N 1
ATOM 5577 C CA . TYR B 1 92 ? -6.467 -12.607 76.884 1.00 14.59 119 TYR B CA 1
ATOM 5578 C C . TYR B 1 92 ? -6.833 -14.083 76.652 1.00 14.90 119 TYR B C 1
ATOM 5579 O O . TYR B 1 92 ? -7.188 -14.813 77.572 1.00 14.35 119 TYR B O 1
ATOM 5588 N N . GLU B 1 93 ? -6.741 -14.509 75.397 1.00 16.76 120 GLU B N 1
ATOM 5589 C CA . GLU B 1 93 ? -6.885 -15.918 74.961 1.00 17.16 120 GLU B CA 1
ATOM 5590 C C . GLU B 1 93 ? -5.574 -16.269 74.247 1.00 17.29 120 GLU B C 1
ATOM 5591 O O . GLU B 1 93 ? -5.273 -15.636 73.227 1.00 19.66 120 GLU B O 1
ATOM 5597 N N . GLY B 1 94 ? -4.780 -17.174 74.812 1.00 16.31 121 GLY B N 1
ATOM 5598 C CA . GLY B 1 94 ? -3.378 -17.361 74.401 1.00 15.58 121 GLY B CA 1
ATOM 5599 C C . GLY B 1 94 ? -2.554 -18.032 75.485 1.00 15.14 121 GLY B C 1
ATOM 5600 O O . GLY B 1 94 ? -3.169 -18.658 76.399 1.00 13.87 121 GLY B O 1
ATOM 5601 N N . SER B 1 95 ? -1.222 -17.912 75.379 1.00 14.25 122 SER B N 1
ATOM 5602 C CA . SER B 1 95 ? -0.241 -18.623 76.234 1.00 14.22 122 SER B CA 1
ATOM 5603 C C . SER B 1 95 ? 0.411 -17.650 77.225 1.00 14.47 122 SER B C 1
ATOM 5604 O O . SER B 1 95 ? 0.727 -16.485 76.861 1.00 15.21 122 SER B O 1
ATOM 5607 N N . LEU B 1 96 ? 0.639 -18.134 78.437 1.00 14.13 123 LEU B N 1
ATOM 5608 C CA . LEU B 1 96 ? 1.247 -17.354 79.535 1.00 14.33 123 LEU B CA 1
ATOM 5609 C C . LEU B 1 96 ? 2.181 -18.277 80.328 1.00 13.62 123 LEU B C 1
ATOM 5610 O O . LEU B 1 96 ? 1.808 -19.448 80.567 1.00 13.47 123 LEU B O 1
ATOM 5615 N N . TRP B 1 97 ? 3.387 -17.802 80.640 1.00 12.90 124 TRP B N 1
ATOM 5616 C CA . TRP B 1 97 ? 4.402 -18.560 81.415 1.00 12.34 124 TRP B CA 1
ATOM 5617 C C . TRP B 1 97 ? 4.261 -18.220 82.900 1.00 12.40 124 TRP B C 1
ATOM 5618 O O . TRP B 1 97 ? 4.363 -17.012 83.240 1.00 11.83 124 TRP B O 1
ATOM 5629 N N . TYR B 1 98 ? 4.023 -19.231 83.740 1.00 12.19 125 TYR B N 1
ATOM 5630 C CA . TYR B 1 98 ? 4.123 -19.104 85.214 1.00 12.64 125 TYR B CA 1
ATOM 5631 C C . TYR B 1 98 ? 5.446 -19.714 85.674 1.00 13.39 125 TYR B C 1
ATOM 5632 O O . TYR B 1 98 ? 5.777 -20.844 85.266 1.00 14.61 125 TYR B O 1
ATOM 5641 N N . ARG B 1 99 ? 6.196 -18.992 86.491 1.00 14.03 126 ARG B N 1
ATOM 5642 C CA . ARG B 1 99 ? 7.464 -19.516 87.046 1.00 14.87 126 ARG B CA 1
ATOM 5643 C C . ARG B 1 99 ? 7.495 -19.285 88.551 1.00 15.25 126 ARG B C 1
ATOM 5644 O O . ARG B 1 99 ? 7.085 -18.183 88.977 1.00 15.59 126 ARG B O 1
ATOM 5652 N N . THR B 1 100 ? 7.931 -20.287 89.322 1.00 15.24 127 THR B N 1
ATOM 5653 C CA . THR B 1 100 ? 8.263 -20.106 90.763 1.00 15.10 127 THR B CA 1
ATOM 5654 C C . THR B 1 100 ? 9.535 -20.887 91.100 1.00 15.30 127 THR B C 1
ATOM 5655 O O . THR B 1 100 ? 10.092 -21.568 90.209 1.00 15.03 127 THR B O 1
ATOM 5659 N N . LYS B 1 101 ? 9.974 -20.779 92.350 1.00 15.67 128 LYS B N 1
ATOM 5660 C CA . LYS B 1 101 ? 11.096 -21.584 92.876 1.00 16.61 128 LYS B CA 1
ATOM 5661 C C . LYS B 1 101 ? 10.670 -22.270 94.175 1.00 17.48 128 LYS B C 1
ATOM 5662 O O . LYS B 1 101 ? 9.842 -21.698 94.922 1.00 17.04 128 LYS B O 1
ATOM 5668 N N . PHE B 1 102 ? 11.228 -23.450 94.442 1.00 18.70 129 PHE B N 1
ATOM 5669 C CA . PHE B 1 102 ? 11.052 -24.151 95.736 1.00 19.92 129 PHE B CA 1
ATOM 5670 C C . PHE B 1 102 ? 12.292 -24.972 96.069 1.00 20.14 129 PHE B C 1
ATOM 5671 O O . PHE B 1 102 ? 12.989 -25.404 95.155 1.00 20.61 129 PHE B O 1
ATOM 5679 N N . ASP B 1 103 ? 12.538 -25.135 97.365 1.00 21.60 130 ASP B N 1
ATOM 5680 C CA . ASP B 1 103 ? 13.455 -26.137 97.962 1.00 22.80 130 ASP B CA 1
ATOM 5681 C C . ASP B 1 103 ? 12.626 -27.358 98.374 1.00 24.56 130 ASP B C 1
ATOM 5682 O O . ASP B 1 103 ? 11.482 -27.160 98.793 1.00 24.96 130 ASP B O 1
ATOM 5687 N N . TYR B 1 104 ? 13.162 -28.574 98.242 1.00 25.57 131 TYR B N 1
ATOM 5688 C CA . TYR B 1 104 ? 12.510 -29.809 98.741 1.00 26.27 131 TYR B CA 1
ATOM 5689 C C . TYR B 1 104 ? 13.522 -30.954 98.823 1.00 28.22 131 TYR B C 1
ATOM 5690 O O . TYR B 1 104 ? 14.121 -31.319 97.783 1.00 28.99 131 TYR B O 1
ATOM 5699 N N . THR B 1 105 ? 13.684 -31.544 100.010 1.00 28.62 132 THR B N 1
ATOM 5700 C CA . THR B 1 105 ? 14.482 -32.788 100.175 1.00 27.52 132 THR B CA 1
ATOM 5701 C C . THR B 1 105 ? 13.524 -33.964 100.354 1.00 24.94 132 THR B C 1
ATOM 5702 O O . THR B 1 105 ? 12.765 -33.992 101.336 1.00 22.47 132 THR B O 1
ATOM 5706 N N . ILE B 1 106 ? 13.564 -34.899 99.411 1.00 25.07 133 ILE B N 1
ATOM 5707 C CA . ILE B 1 106 ? 12.750 -36.147 99.477 1.00 26.02 133 ILE B CA 1
ATOM 5708 C C . ILE B 1 106 ? 13.388 -37.065 100.520 1.00 25.75 133 ILE B C 1
ATOM 5709 O O . ILE B 1 106 ? 14.624 -37.180 100.516 1.00 24.55 133 ILE B O 1
ATOM 5714 N N . THR B 1 107 ? 12.578 -37.672 101.385 1.00 26.85 134 THR B N 1
ATOM 5715 C CA . THR B 1 107 ? 13.057 -38.620 102.422 1.00 27.99 134 THR B CA 1
ATOM 5716 C C . THR B 1 107 ? 13.281 -39.981 101.747 1.00 31.00 134 THR B C 1
ATOM 5717 O O . THR B 1 107 ? 12.360 -40.433 101.008 1.00 32.81 134 THR B O 1
ATOM 5721 N N . ASP B 1 108 ? 14.464 -40.578 101.965 1.00 31.31 135 ASP B N 1
ATOM 5722 C CA . ASP B 1 108 ? 14.810 -41.986 101.615 1.00 30.80 135 ASP B CA 1
ATOM 5723 C C . ASP B 1 108 ? 14.568 -42.172 100.114 1.00 29.11 135 ASP B C 1
ATOM 5724 O O . ASP B 1 108 ? 15.108 -41.365 99.335 1.00 27.86 135 ASP B O 1
ATOM 5729 N N . ASN B 1 109 ? 13.787 -43.173 99.707 1.00 27.58 136 ASN B N 1
ATOM 5730 C CA . ASN B 1 109 ? 13.514 -43.409 98.266 1.00 27.64 136 ASN B CA 1
ATOM 5731 C C . ASN B 1 109 ? 12.028 -43.146 97.985 1.00 25.67 136 ASN B C 1
ATOM 5732 O O . ASN B 1 109 ? 11.449 -43.886 97.183 1.00 25.96 136 ASN B O 1
ATOM 5737 N N . ASN B 1 110 ? 11.431 -42.136 98.622 1.00 23.78 137 ASN B N 1
ATOM 5738 C CA . ASN B 1 110 ? 10.050 -41.689 98.309 1.00 24.63 137 ASN B CA 1
ATOM 5739 C C . ASN B 1 110 ? 10.000 -41.083 96.895 1.00 24.85 137 ASN B C 1
ATOM 5740 O O . ASN B 1 110 ? 11.065 -40.703 96.326 1.00 23.11 137 ASN B O 1
ATOM 5745 N N . ARG B 1 111 ? 8.787 -40.978 96.350 1.00 24.30 138 ARG B N 1
ATOM 5746 C CA . ARG B 1 111 ? 8.531 -40.317 95.049 1.00 25.05 138 ARG B CA 1
ATOM 5747 C C . ARG B 1 111 ? 7.937 -38.937 95.349 1.00 22.60 138 ARG B C 1
ATOM 5748 O O . ARG B 1 111 ? 7.266 -38.788 96.391 1.00 20.47 138 ARG B O 1
ATOM 5756 N N . LEU B 1 112 ? 8.213 -37.949 94.494 1.00 20.58 139 LEU B N 1
ATOM 5757 C CA . LEU B 1 112 ? 7.626 -36.592 94.614 1.00 19.25 139 LEU B CA 1
ATOM 5758 C C . LEU B 1 112 ? 6.764 -36.288 93.388 1.00 18.70 139 LEU B C 1
ATOM 5759 O O . LEU B 1 112 ? 7.288 -36.332 92.262 1.00 18.22 139 LEU B O 1
ATOM 5764 N N . PHE B 1 113 ? 5.481 -35.998 93.608 1.00 18.27 140 PHE B N 1
ATOM 5765 C CA . PHE B 1 113 ? 4.528 -35.595 92.541 1.00 18.28 140 PHE B CA 1
ATOM 5766 C C . PHE B 1 113 ? 4.288 -34.078 92.590 1.00 16.75 140 PHE B C 1
ATOM 5767 O O . PHE B 1 113 ? 4.394 -33.469 93.669 1.00 16.57 140 PHE B O 1
ATOM 5775 N N . ILE B 1 114 ? 4.055 -33.475 91.422 1.00 15.05 141 ILE B N 1
ATOM 5776 C CA . ILE B 1 114 ? 3.344 -32.169 91.328 1.00 14.12 141 ILE B CA 1
ATOM 5777 C C . ILE B 1 114 ? 1.909 -32.469 90.892 1.00 13.55 141 ILE B C 1
ATOM 5778 O O . ILE B 1 114 ? 1.719 -33.227 89.925 1.00 13.58 141 ILE B O 1
ATOM 5783 N N . TYR B 1 115 ? 0.944 -31.996 91.678 1.00 13.06 142 TYR B N 1
ATOM 5784 C CA . TYR B 1 115 ? -0.507 -32.204 91.458 1.00 12.89 142 TYR B CA 1
ATOM 5785 C C . TYR B 1 115 ? -1.118 -30.826 91.191 1.00 13.57 142 TYR B C 1
ATOM 5786 O O . TYR B 1 115 ? -0.775 -29.859 91.945 1.00 13.23 142 TYR B O 1
ATOM 5795 N N . PHE B 1 116 ? -1.897 -30.741 90.103 1.00 13.55 143 PHE B N 1
ATOM 5796 C CA . PHE B 1 116 ? -2.641 -29.547 89.627 1.00 13.83 143 PHE B CA 1
ATOM 5797 C C . PHE B 1 116 ? -4.141 -29.867 89.716 1.00 14.28 143 PHE B C 1
ATOM 5798 O O . PHE B 1 116 ? -4.575 -30.866 89.104 1.00 14.56 143 PHE B O 1
ATOM 5806 N N . GLY B 1 117 ? -4.901 -29.098 90.496 1.00 14.28 144 GLY B N 1
ATOM 5807 C CA . GLY B 1 117 ? -6.363 -29.267 90.599 1.00 14.70 144 GLY B CA 1
ATOM 5808 C C . GLY B 1 117 ? -7.031 -29.052 89.247 1.00 15.44 144 GLY B C 1
ATOM 5809 O O . GLY B 1 117 ? -8.063 -29.748 88.968 1.00 15.69 144 GLY B O 1
ATOM 5810 N N . ALA B 1 118 ? -6.474 -28.127 88.443 1.00 14.36 145 ALA B N 1
ATOM 5811 C CA . ALA B 1 118 ? -6.931 -27.778 87.075 1.00 14.12 145 ALA B CA 1
ATOM 5812 C C . ALA B 1 118 ? -6.107 -26.614 86.517 1.00 13.91 145 ALA B C 1
ATOM 5813 O O . ALA B 1 118 ? -5.530 -25.812 87.309 1.00 14.14 145 ALA B O 1
ATOM 5815 N N . ALA B 1 119 ? -6.073 -26.512 85.191 1.00 13.22 146 ALA B N 1
ATOM 5816 C CA . ALA B 1 119 ? -5.494 -25.358 84.470 1.00 12.96 146 ALA B CA 1
ATOM 5817 C C . ALA B 1 119 ? -6.005 -25.428 83.045 1.00 12.72 146 ALA B C 1
ATOM 5818 O O . ALA B 1 119 ? -5.991 -26.541 82.501 1.00 13.34 146 ALA B O 1
ATOM 5820 N N . ASN B 1 120 ? -6.447 -24.294 82.506 1.00 12.41 147 ASN B N 1
ATOM 5821 C CA . ASN B 1 120 ? -7.215 -24.211 81.243 1.00 12.65 147 ASN B CA 1
ATOM 5822 C C . ASN B 1 120 ? -6.409 -23.438 80.200 1.00 12.80 147 ASN B C 1
ATOM 5823 O O . ASN B 1 120 ? -6.189 -22.241 80.366 1.00 12.85 147 ASN B O 1
ATOM 5828 N N . TYR B 1 121 ? -6.004 -24.090 79.098 1.00 12.71 148 TYR B N 1
ATOM 5829 C CA . TYR B 1 121 ? -6.524 -25.366 78.627 1.00 12.73 148 TYR B CA 1
ATOM 5830 C C . TYR B 1 121 ? -5.404 -26.401 78.429 1.00 13.08 148 TYR B C 1
ATOM 5831 O O . TYR B 1 121 ? -5.578 -27.570 78.825 1.00 13.31 148 TYR B O 1
ATOM 5840 N N . GLN B 1 122 ? -4.317 -26.021 77.766 1.00 13.39 149 GLN B N 1
ATOM 5841 C CA . GLN B 1 122 ? -3.143 -26.911 77.601 1.00 14.22 149 GLN B CA 1
ATOM 5842 C C . GLN B 1 122 ? -2.047 -26.491 78.584 1.00 13.97 149 GLN B C 1
ATOM 5843 O O . GLN B 1 122 ? -1.668 -25.316 78.572 1.00 13.32 149 GLN B O 1
ATOM 5849 N N . THR B 1 123 ? -1.529 -27.429 79.378 1.00 14.24 150 THR B N 1
ATOM 5850 C CA . THR B 1 123 ? -0.455 -27.134 80.360 1.00 14.90 150 THR B CA 1
ATOM 5851 C C . THR B 1 123 ? 0.809 -27.921 80.012 1.00 15.27 150 THR B C 1
ATOM 5852 O O . THR B 1 123 ? 0.724 -29.150 79.822 1.00 15.25 150 THR B O 1
ATOM 5856 N N . ASP B 1 124 ? 1.935 -27.212 79.938 1.00 15.43 151 ASP B N 1
ATOM 5857 C CA . ASP B 1 124 ? 3.279 -27.792 79.720 1.00 15.52 151 ASP B CA 1
ATOM 5858 C C . ASP B 1 124 ? 4.117 -27.403 80.929 1.00 15.46 151 ASP B C 1
ATOM 5859 O O . ASP B 1 124 ? 4.216 -26.216 81.219 1.00 15.39 151 ASP B O 1
ATOM 5864 N N . VAL B 1 125 ? 4.640 -28.403 81.633 1.00 16.20 152 VAL B N 1
ATOM 5865 C CA . VAL B 1 125 ? 5.300 -28.235 82.955 1.00 16.11 152 VAL B CA 1
ATOM 5866 C C . VAL B 1 125 ? 6.763 -28.662 82.815 1.00 15.81 152 VAL B C 1
ATOM 5867 O O . VAL B 1 125 ? 7.059 -29.638 82.102 1.00 15.10 152 VAL B O 1
ATOM 5871 N N . TYR B 1 126 ? 7.652 -27.878 83.403 1.00 16.00 153 TYR B N 1
ATOM 5872 C CA . TYR B 1 126 ? 9.115 -28.065 83.308 1.00 17.11 153 TYR B CA 1
ATOM 5873 C C . TYR B 1 126 ? 9.690 -27.886 84.705 1.00 17.47 153 TYR B C 1
ATOM 5874 O O . TYR B 1 126 ? 9.280 -26.951 85.406 1.00 17.74 153 TYR B O 1
ATOM 5883 N N . VAL B 1 127 ? 10.609 -28.760 85.094 1.00 17.85 154 VAL B N 1
ATOM 5884 C CA . VAL B 1 127 ? 11.339 -28.624 86.388 1.00 17.64 154 VAL B CA 1
ATOM 5885 C C . VAL B 1 127 ? 12.831 -28.630 86.062 1.00 17.82 154 VAL B C 1
ATOM 5886 O O . VAL B 1 127 ? 13.304 -29.608 85.445 1.00 18.73 154 VAL B O 1
ATOM 5890 N N . ASN B 1 128 ? 13.520 -27.546 86.400 1.00 17.71 155 ASN B N 1
ATOM 5891 C CA . ASN B 1 128 ? 14.981 -27.389 86.178 1.00 18.64 155 ASN B CA 1
ATOM 5892 C C . ASN B 1 128 ? 15.267 -27.494 84.679 1.00 18.82 155 ASN B C 1
ATOM 5893 O O . ASN B 1 128 ? 16.251 -28.160 84.297 1.00 18.53 155 ASN B O 1
ATOM 5898 N N . GLY B 1 129 ? 14.436 -26.838 83.868 1.00 18.37 156 GLY B N 1
ATOM 5899 C CA . GLY B 1 129 ? 14.577 -26.819 82.402 1.00 18.84 156 GLY B CA 1
ATOM 5900 C C . GLY B 1 129 ? 14.294 -28.182 81.790 1.00 19.61 156 GLY B C 1
ATOM 5901 O O . GLY B 1 129 ? 14.671 -28.378 80.640 1.00 21.53 156 GLY B O 1
ATOM 5902 N N . GLN B 1 130 ? 13.663 -29.112 82.509 1.00 19.79 157 GLN B N 1
ATOM 5903 C CA . GLN B 1 130 ? 13.394 -30.467 81.959 1.00 20.23 157 GLN B CA 1
ATOM 5904 C C . GLN B 1 130 ? 11.886 -30.726 81.929 1.00 18.07 157 GLN B C 1
ATOM 5905 O O . GLN B 1 130 ? 11.212 -30.531 82.950 1.00 17.19 157 GLN B O 1
ATOM 5911 N N . LYS B 1 131 ? 11.378 -31.113 80.768 1.00 17.05 158 LYS B N 1
ATOM 5912 C CA . LYS B 1 131 ? 9.940 -31.367 80.593 1.00 17.99 158 LYS B CA 1
ATOM 5913 C C . LYS B 1 131 ? 9.526 -32.574 81.433 1.00 18.36 158 LYS B C 1
ATOM 5914 O O . LYS B 1 131 ? 10.123 -33.636 81.339 1.00 18.55 158 LYS B O 1
ATOM 5920 N N . VAL B 1 132 ? 8.454 -32.398 82.177 1.00 19.61 159 VAL B N 1
ATOM 5921 C CA . VAL B 1 132 ? 7.898 -33.425 83.086 1.00 19.59 159 VAL B CA 1
ATOM 5922 C C . VAL B 1 132 ? 6.494 -33.828 82.614 1.00 19.64 159 VAL B C 1
ATOM 5923 O O . VAL B 1 132 ? 6.053 -34.929 82.988 1.00 20.54 159 VAL B O 1
ATOM 5927 N N . GLY B 1 133 ? 5.792 -33.003 81.830 1.00 18.27 160 GLY B N 1
ATOM 5928 C CA . GLY B 1 133 ? 4.436 -33.400 81.412 1.00 17.98 160 GLY B CA 1
ATOM 5929 C C . GLY B 1 133 ? 3.708 -32.390 80.554 1.00 17.19 160 GLY B C 1
ATOM 5930 O O . GLY B 1 133 ? 4.129 -31.241 80.450 1.00 16.93 160 GLY B O 1
ATOM 5931 N N . GLN B 1 134 ? 2.632 -32.862 79.940 1.00 17.82 161 GLN B N 1
ATOM 5932 C CA . GLN B 1 134 ? 1.619 -32.040 79.243 1.00 17.84 161 GLN B CA 1
ATOM 5933 C C . GLN B 1 134 ? 0.221 -32.472 79.699 1.00 16.80 161 GLN B C 1
ATOM 5934 O O . GLN B 1 134 ? 0.022 -33.643 79.935 1.00 15.95 161 GLN B O 1
ATOM 5940 N N . HIS B 1 135 ? -0.720 -31.544 79.834 1.00 17.00 162 HIS B N 1
ATOM 5941 C CA . HIS B 1 135 ? -2.150 -31.878 80.042 1.00 16.25 162 HIS B CA 1
ATOM 5942 C C . HIS B 1 135 ? -3.013 -31.085 79.054 1.00 16.07 162 HIS B C 1
ATOM 5943 O O . HIS B 1 135 ? -2.686 -29.904 78.785 1.00 15.48 162 HIS B O 1
ATOM 5950 N N . LEU B 1 136 ? -4.034 -31.755 78.499 1.00 15.98 163 LEU B N 1
ATOM 5951 C CA . LEU B 1 136 ? -5.149 -31.170 77.703 1.00 15.39 163 LEU B CA 1
ATOM 5952 C C . LEU B 1 136 ? -6.463 -31.409 78.466 1.00 14.23 163 LEU B C 1
ATOM 5953 O O . LEU B 1 136 ? -6.655 -32.526 78.966 1.00 12.96 163 LEU B O 1
ATOM 5958 N N . GLY B 1 137 ? -7.329 -30.386 78.513 1.00 13.97 164 GLY B N 1
ATOM 5959 C CA . GLY B 1 137 ? -8.524 -30.283 79.377 1.00 13.60 164 GLY B CA 1
ATOM 5960 C C . GLY B 1 137 ? -8.366 -29.196 80.431 1.00 13.51 164 GLY B C 1
ATOM 5961 O O . GLY B 1 137 ? -7.356 -29.210 81.158 1.00 13.63 164 GLY B O 1
ATOM 5962 N N . GLY B 1 138 ? -9.350 -28.301 80.554 1.00 13.12 165 GLY B N 1
ATOM 5963 C CA . GLY B 1 138 ? -9.220 -27.058 81.337 1.00 12.78 165 GLY B CA 1
ATOM 5964 C C . GLY B 1 138 ? -9.683 -27.199 82.773 1.00 12.55 165 GLY B C 1
ATOM 5965 O O . GLY B 1 138 ? -9.453 -26.265 83.549 1.00 11.86 165 GLY B O 1
ATOM 5966 N N . PHE B 1 139 ? -10.329 -28.311 83.128 1.00 12.92 166 PHE B N 1
ATOM 5967 C CA . PHE B 1 139 ? -11.106 -28.439 84.391 1.00 13.21 166 PHE B CA 1
ATOM 5968 C C . PHE B 1 139 ? -10.829 -29.731 85.171 1.00 12.98 166 PHE B C 1
ATOM 5969 O O . PHE B 1 139 ? -11.481 -29.918 86.208 1.00 13.13 166 PHE B O 1
ATOM 5977 N N . ASP B 1 140 ? -9.922 -30.586 84.716 1.00 12.90 167 ASP B N 1
ATOM 5978 C CA . ASP B 1 140 ? -9.721 -31.933 85.309 1.00 13.52 167 ASP B CA 1
ATOM 5979 C C . ASP B 1 140 ? -8.300 -31.995 85.855 1.00 13.52 167 ASP B C 1
ATOM 5980 O O . ASP B 1 140 ? -7.397 -31.436 85.236 1.00 14.47 167 ASP B O 1
ATOM 5985 N N . PRO B 1 141 ? -8.049 -32.638 87.020 1.00 13.40 168 PRO B N 1
ATOM 5986 C CA . PRO B 1 141 ? -6.714 -32.631 87.621 1.00 13.61 168 PRO B CA 1
ATOM 5987 C C . PRO B 1 141 ? -5.687 -33.528 86.910 1.00 13.34 168 PRO B C 1
ATOM 5988 O O . PRO B 1 141 ? -6.036 -34.312 86.041 1.00 13.71 168 PRO B O 1
ATOM 5992 N N . PHE B 1 142 ? -4.426 -33.380 87.292 1.00 12.89 169 PHE B N 1
ATOM 5993 C CA . PHE B 1 142 ? -3.304 -34.111 86.664 1.00 12.94 169 PHE B CA 1
ATOM 5994 C C . PHE B 1 142 ? -2.068 -33.962 87.541 1.00 12.72 169 PHE B C 1
ATOM 5995 O O . PHE B 1 142 ? -1.936 -32.948 88.282 1.00 12.07 169 PHE B O 1
ATOM 6003 N N . ASN B 1 143 ? -1.189 -34.957 87.456 1.00 12.81 170 ASN B N 1
ATOM 6004 C CA . ASN B 1 143 ? -0.005 -35.059 88.343 1.00 13.05 170 ASN B CA 1
ATOM 6005 C C . ASN B 1 143 ? 1.157 -35.722 87.598 1.00 13.99 170 ASN B C 1
ATOM 6006 O O . ASN B 1 143 ? 0.927 -36.589 86.731 1.00 13.93 170 ASN B O 1
ATOM 6011 N N . PHE B 1 144 ? 2.369 -35.287 87.912 1.00 15.32 171 PHE B N 1
ATOM 6012 C CA . PHE B 1 144 ? 3.611 -35.768 87.267 1.00 16.75 171 PHE B CA 1
ATOM 6013 C C . PHE B 1 144 ? 4.621 -36.175 88.345 1.00 17.73 171 PHE B C 1
ATOM 6014 O O . PHE B 1 144 ? 4.829 -35.435 89.352 1.00 15.94 171 PHE B O 1
ATOM 6022 N N . ASP B 1 145 ? 5.226 -37.344 88.144 1.00 18.41 172 ASP B N 1
ATOM 6023 C CA . ASP B 1 145 ? 6.350 -37.806 88.988 1.00 19.50 172 ASP B CA 1
ATOM 6024 C C . ASP B 1 145 ? 7.557 -36.944 88.625 1.00 18.46 172 ASP B C 1
ATOM 6025 O O . ASP B 1 145 ? 8.017 -37.080 87.501 1.00 18.88 172 ASP B O 1
ATOM 6030 N N . ILE B 1 146 ? 8.022 -36.088 89.533 1.00 17.50 173 ILE B N 1
ATOM 6031 C CA . ILE B 1 146 ? 9.195 -35.203 89.289 1.00 17.92 173 ILE B CA 1
ATOM 6032 C C . ILE B 1 146 ? 10.389 -35.670 90.127 1.00 18.52 173 ILE B C 1
ATOM 6033 O O . ILE B 1 146 ? 11.399 -34.955 90.124 1.00 19.55 173 ILE B O 1
ATOM 6038 N N . THR B 1 147 ? 10.302 -36.839 90.773 1.00 19.30 174 THR B N 1
ATOM 6039 C CA . THR B 1 147 ? 11.337 -37.381 91.703 1.00 19.51 174 THR B CA 1
ATOM 6040 C C . THR B 1 147 ? 12.755 -37.197 91.132 1.00 19.49 174 THR B C 1
ATOM 6041 O O . THR B 1 147 ? 13.597 -36.610 91.823 1.00 17.57 174 THR B O 1
ATOM 6045 N N . ASN B 1 148 ? 13.011 -37.681 89.918 1.00 21.46 175 ASN B N 1
ATOM 6046 C CA . ASN B 1 148 ? 14.387 -37.802 89.366 1.00 24.05 175 ASN B CA 1
ATOM 6047 C C . ASN B 1 148 ? 14.941 -36.446 88.960 1.00 23.62 175 ASN B C 1
ATOM 6048 O O . ASN B 1 148 ? 16.135 -36.382 88.675 1.00 24.80 175 ASN B O 1
ATOM 6053 N N . VAL B 1 149 ? 14.118 -35.408 88.954 1.00 22.92 176 VAL B N 1
ATOM 6054 C CA . VAL B 1 149 ? 14.496 -34.137 88.285 1.00 23.65 176 VAL B CA 1
ATOM 6055 C C . VAL B 1 149 ? 14.585 -32.998 89.312 1.00 21.78 176 VAL B C 1
ATOM 6056 O O . VAL B 1 149 ? 15.004 -31.919 88.930 1.00 19.82 176 VAL B O 1
ATOM 6060 N N . VAL B 1 150 ? 14.274 -33.244 90.586 1.00 23.02 177 VAL B N 1
ATOM 6061 C CA . VAL B 1 150 ? 14.406 -32.209 91.659 1.00 24.15 177 VAL B CA 1
ATOM 6062 C C . VAL B 1 150 ? 15.801 -32.287 92.288 1.00 23.62 177 VAL B C 1
ATOM 6063 O O . VAL B 1 150 ? 16.573 -33.198 91.975 1.00 21.11 177 VAL B O 1
ATOM 6067 N N . LYS B 1 151 ? 16.096 -31.303 93.124 1.00 25.87 178 LYS B N 1
ATOM 6068 C CA . LYS B 1 151 ? 17.326 -31.211 93.943 1.00 27.59 178 LYS B CA 1
ATOM 6069 C C . LYS B 1 151 ? 16.960 -30.462 95.218 1.00 29.36 178 LYS B C 1
ATOM 6070 O O . LYS B 1 151 ? 15.934 -29.786 95.267 1.00 31.35 178 LYS B O 1
ATOM 6076 N N . PRO B 1 152 ? 17.755 -30.594 96.300 1.00 30.88 179 PRO B N 1
ATOM 6077 C CA . PRO B 1 152 ? 17.392 -30.005 97.592 1.00 29.81 179 PRO B CA 1
ATOM 6078 C C . PRO B 1 152 ? 17.066 -28.505 97.535 1.00 27.52 179 PRO B C 1
ATOM 6079 O O . PRO B 1 152 ? 16.129 -28.104 98.190 1.00 24.30 179 PRO B O 1
ATOM 6083 N N . LYS B 1 153 ? 17.817 -27.718 96.763 1.00 28.74 180 LYS B N 1
ATOM 6084 C CA . LYS B 1 153 ? 17.662 -26.235 96.779 1.00 31.04 180 LYS B CA 1
ATOM 6085 C C . LYS B 1 153 ? 17.467 -25.679 95.369 1.00 27.63 180 LYS B C 1
ATOM 6086 O O . LYS B 1 153 ? 17.947 -26.300 94.425 1.00 25.89 180 LYS B O 1
ATOM 6092 N N . ASP B 1 154 ? 16.736 -24.563 95.270 1.00 27.43 181 ASP B N 1
ATOM 6093 C CA . ASP B 1 154 ? 16.708 -23.632 94.107 1.00 26.61 181 ASP B CA 1
ATOM 6094 C C . ASP B 1 154 ? 16.107 -24.312 92.864 1.00 23.48 181 ASP B C 1
ATOM 6095 O O . ASP B 1 154 ? 16.647 -24.108 91.768 1.00 25.84 181 ASP B O 1
ATOM 6100 N N . ASN B 1 155 ? 15.017 -25.065 93.011 1.00 20.50 182 ASN B N 1
ATOM 6101 C CA . ASN B 1 155 ? 14.321 -25.736 91.883 1.00 18.97 182 ASN B CA 1
ATOM 6102 C C . ASN B 1 155 ? 13.568 -24.678 91.072 1.00 17.87 182 ASN B C 1
ATOM 6103 O O . ASN B 1 155 ? 12.785 -23.924 91.684 1.00 16.06 182 ASN B O 1
ATOM 6108 N N . SER B 1 156 ? 13.810 -24.637 89.756 1.00 16.67 183 SER B N 1
ATOM 6109 C CA . SER B 1 156 ? 12.989 -23.925 88.746 1.00 16.39 183 SER B CA 1
ATOM 6110 C C . SER B 1 156 ? 11.744 -24.750 88.413 1.00 15.87 183 SER B C 1
ATOM 6111 O O . SER B 1 156 ? 11.867 -25.908 87.996 1.00 15.31 183 SER B O 1
ATOM 6114 N N . LEU B 1 157 ? 10.576 -24.163 88.614 1.00 16.17 184 LEU B N 1
ATOM 6115 C CA . LEU B 1 157 ? 9.279 -24.761 88.222 1.00 16.78 184 LEU B CA 1
ATOM 6116 C C . LEU B 1 157 ? 8.633 -23.818 87.215 1.00 17.36 184 LEU B C 1
ATOM 6117 O O . LEU B 1 157 ? 8.323 -22.685 87.595 1.00 16.64 184 LEU B O 1
ATOM 6122 N N . MET B 1 158 ? 8.458 -24.290 85.989 1.00 19.21 185 MET B N 1
ATOM 6123 C CA . MET B 1 158 ? 7.949 -23.491 84.857 1.00 20.84 185 MET B CA 1
ATOM 6124 C C . MET B 1 158 ? 6.656 -24.155 84.384 1.00 20.11 185 MET B C 1
ATOM 6125 O O . MET B 1 158 ? 6.711 -25.337 83.969 1.00 19.30 185 MET B O 1
ATOM 6130 N N . VAL B 1 159 ? 5.517 -23.467 84.464 1.00 18.81 186 VAL B N 1
ATOM 6131 C CA . VAL B 1 159 ? 4.267 -24.065 83.907 1.00 18.15 186 VAL B CA 1
ATOM 6132 C C . VAL B 1 159 ? 3.643 -23.074 82.914 1.00 18.01 186 VAL B C 1
ATOM 6133 O O . VAL B 1 159 ? 3.396 -21.880 83.249 1.00 16.46 186 VAL B O 1
ATOM 6137 N N . ARG B 1 160 ? 3.527 -23.548 81.676 1.00 17.64 187 ARG B N 1
ATOM 6138 C CA . ARG B 1 160 ? 2.928 -22.778 80.564 1.00 17.48 187 ARG B CA 1
ATOM 6139 C C . ARG B 1 160 ? 1.493 -23.267 80.484 1.00 16.67 187 ARG B C 1
ATOM 6140 O O . ARG B 1 160 ? 1.278 -24.495 80.542 1.00 16.53 187 ARG B O 1
ATOM 6148 N N . VAL B 1 161 ? 0.565 -22.325 80.419 1.00 15.70 188 VAL B N 1
ATOM 6149 C CA . VAL B 1 161 ? -0.869 -22.603 80.167 1.00 14.44 188 VAL B CA 1
ATOM 6150 C C . VAL B 1 161 ? -1.262 -21.845 78.904 1.00 13.82 188 VAL B C 1
ATOM 6151 O O . VAL B 1 161 ? -0.882 -20.671 78.745 1.00 12.59 188 VAL B O 1
ATOM 6155 N N . ASP B 1 162 ? -1.918 -22.563 78.003 1.00 13.93 189 ASP B N 1
ATOM 6156 C CA . ASP B 1 162 ? -2.437 -22.033 76.723 1.00 14.18 189 ASP B CA 1
ATOM 6157 C C . ASP B 1 162 ? -3.942 -22.281 76.706 1.00 13.87 189 ASP B C 1
ATOM 6158 O O . ASP B 1 162 ? -4.344 -23.442 76.872 1.00 13.74 189 ASP B O 1
ATOM 6163 N N . ASN B 1 163 ? -4.727 -21.229 76.515 1.00 13.76 190 ASN B N 1
ATOM 6164 C CA . ASN B 1 163 ? -6.206 -21.321 76.505 1.00 14.47 190 ASN B CA 1
ATOM 6165 C C . ASN B 1 163 ? -6.722 -20.880 75.134 1.00 15.60 190 ASN B C 1
ATOM 6166 O O . ASN B 1 163 ? -7.927 -20.620 75.022 1.00 15.71 190 ASN B O 1
ATOM 6171 N N . ARG B 1 164 ? -5.862 -20.818 74.115 1.00 17.17 191 ARG B N 1
ATOM 6172 C CA . ARG B 1 164 ? -6.318 -20.452 72.741 1.00 18.56 191 ARG B CA 1
ATOM 6173 C C . ARG B 1 164 ? -7.406 -21.452 72.321 1.00 17.94 191 ARG B C 1
ATOM 6174 O O . ARG B 1 164 ? -7.229 -22.667 72.552 1.00 16.98 191 ARG B O 1
ATOM 6182 N N . ARG B 1 165 ? -8.513 -20.944 71.784 1.00 17.56 192 ARG B N 1
ATOM 6183 C CA . ARG B 1 165 ? -9.566 -21.768 71.144 1.00 16.91 192 ARG B CA 1
ATOM 6184 C C . ARG B 1 165 ? -8.968 -22.371 69.864 1.00 16.35 192 ARG B C 1
ATOM 6185 O O . ARG B 1 165 ? -8.275 -21.641 69.118 1.00 14.99 192 ARG B O 1
ATOM 6193 N N . GLU B 1 166 ? -9.161 -23.674 69.669 1.00 16.44 193 GLU B N 1
ATOM 6194 C CA . GLU B 1 166 ? -8.641 -24.465 68.518 1.00 17.79 193 GLU B CA 1
ATOM 6195 C C . GLU B 1 166 ? -9.728 -25.460 68.087 1.00 18.55 193 GLU B C 1
ATOM 6196 O O . GLU B 1 166 ? -10.443 -25.980 68.977 1.00 16.84 193 GLU B O 1
ATOM 6202 N N . LYS B 1 167 ? -9.826 -25.763 66.788 1.00 19.34 194 LYS B N 1
ATOM 6203 C CA . LYS B 1 167 ? -10.900 -26.632 66.242 1.00 20.45 194 LYS B CA 1
ATOM 6204 C C . LYS B 1 167 ? -11.026 -27.936 67.055 1.00 20.20 194 LYS B C 1
ATOM 6205 O O . LYS B 1 167 ? -12.160 -28.290 67.450 1.00 19.27 194 LYS B O 1
ATOM 6211 N N . HIS B 1 168 ? -9.896 -28.588 67.343 1.00 20.42 195 HIS B N 1
ATOM 6212 C CA . HIS B 1 168 ? -9.801 -29.962 67.916 1.00 21.63 195 HIS B CA 1
ATOM 6213 C C . HIS B 1 168 ? -10.063 -29.992 69.433 1.00 19.50 195 HIS B C 1
ATOM 6214 O O . HIS B 1 168 ? -10.288 -31.105 69.957 1.00 20.85 195 HIS B O 1
ATOM 6221 N N . ARG B 1 169 ? -10.062 -28.849 70.133 1.00 17.22 196 ARG B N 1
ATOM 6222 C CA . ARG B 1 169 ? -10.168 -28.804 71.622 1.00 15.67 196 ARG B CA 1
ATOM 6223 C C . ARG B 1 169 ? -11.623 -29.014 72.085 1.00 16.17 196 ARG B C 1
ATOM 6224 O O . ARG B 1 169 ? -12.561 -28.860 71.267 1.00 15.29 196 ARG B O 1
ATOM 6232 N N . VAL B 1 170 ? -11.787 -29.414 73.354 1.00 16.54 197 VAL B N 1
ATOM 6233 C CA . VAL B 1 170 ? -13.100 -29.703 73.994 1.00 16.35 197 VAL B CA 1
ATOM 6234 C C . VAL B 1 170 ? -13.189 -28.866 75.267 1.00 16.99 197 VAL B C 1
ATOM 6235 O O . VAL B 1 170 ? -12.635 -29.259 76.286 1.00 17.96 197 VAL B O 1
ATOM 6239 N N . PRO B 1 171 ? -13.832 -27.668 75.270 1.00 16.94 198 PRO B N 1
ATOM 6240 C CA . PRO B 1 171 ? -14.604 -27.137 74.148 1.00 16.64 198 PRO B CA 1
ATOM 6241 C C . PRO B 1 171 ? -13.741 -26.440 73.094 1.00 16.04 198 PRO B C 1
ATOM 6242 O O . PRO B 1 171 ? -12.604 -26.175 73.375 1.00 16.20 198 PRO B O 1
ATOM 6246 N N . ASN B 1 172 ? -14.329 -26.096 71.947 1.00 16.65 199 ASN B N 1
ATOM 6247 C CA . ASN B 1 172 ? -13.592 -25.471 70.810 1.00 17.27 199 ASN B CA 1
ATOM 6248 C C . ASN B 1 172 ? -14.000 -23.988 70.640 1.00 17.02 199 ASN B C 1
ATOM 6249 O O . ASN B 1 172 ? -13.732 -23.205 71.577 1.00 16.94 199 ASN B O 1
ATOM 6254 N N . TYR B 1 173 ? -14.596 -23.603 69.502 1.00 17.29 200 TYR B N 1
ATOM 6255 C CA . TYR B 1 173 ? -14.656 -22.208 68.985 1.00 17.33 200 TYR B CA 1
ATOM 6256 C C . TYR B 1 173 ? -15.637 -21.341 69.799 1.00 16.68 200 TYR B C 1
ATOM 6257 O O . TYR B 1 173 ? -15.364 -20.154 70.036 1.00 15.68 200 TYR B O 1
ATOM 6266 N N . THR B 1 174 ? -16.773 -21.881 70.235 1.00 16.40 201 THR B N 1
ATOM 6267 C CA . THR B 1 174 ? -17.720 -21.088 71.062 1.00 16.45 201 THR B CA 1
ATOM 6268 C C . THR B 1 174 ? -18.365 -21.975 72.137 1.00 16.13 201 THR B C 1
ATOM 6269 O O . THR B 1 174 ? -18.620 -23.158 71.878 1.00 16.56 201 THR B O 1
ATOM 6273 N N . THR B 1 175 ? -18.485 -21.407 73.339 1.00 16.26 202 THR B N 1
ATOM 6274 C CA . THR B 1 175 ? -19.377 -21.820 74.449 1.00 15.65 202 THR B CA 1
ATOM 6275 C C . THR B 1 175 ? -20.126 -20.593 74.956 1.00 14.85 202 THR B C 1
ATOM 6276 O O . THR B 1 175 ? -19.739 -19.456 74.524 1.00 14.26 202 THR B O 1
ATOM 6280 N N . ASP B 1 176 ? -21.093 -20.792 75.864 1.00 12.96 203 ASP B N 1
ATOM 6281 C CA . ASP B 1 176 ? -21.811 -19.658 76.492 1.00 12.20 203 ASP B CA 1
ATOM 6282 C C . ASP B 1 176 ? -21.206 -19.330 77.852 1.00 11.86 203 ASP B C 1
ATOM 6283 O O . ASP B 1 176 ? -21.982 -18.942 78.752 1.00 12.40 203 ASP B O 1
ATOM 6288 N N . TRP B 1 177 ? -19.881 -19.350 77.977 1.00 11.24 204 TRP B N 1
ATOM 6289 C CA . TRP B 1 177 ? -19.210 -18.932 79.235 1.00 11.42 204 TRP B CA 1
ATOM 6290 C C . TRP B 1 177 ? -17.821 -18.386 78.917 1.00 11.55 204 TRP B C 1
ATOM 6291 O O . TRP B 1 177 ? -17.305 -18.703 77.853 1.00 12.33 204 TRP B O 1
ATOM 6302 N N . TRP B 1 178 ? -17.276 -17.564 79.807 1.00 11.94 205 TRP B N 1
ATOM 6303 C CA . TRP B 1 178 ? -15.973 -16.862 79.661 1.00 12.31 205 TRP B CA 1
ATOM 6304 C C . TRP B 1 178 ? -14.814 -17.857 79.617 1.00 12.80 205 TRP B C 1
ATOM 6305 O O . TRP B 1 178 ? -14.806 -18.825 80.420 1.00 13.07 205 TRP B O 1
ATOM 6316 N N . ASN B 1 179 ? -13.846 -17.602 78.740 1.00 13.34 206 ASN B N 1
ATOM 6317 C CA . ASN B 1 179 ? -12.633 -18.447 78.621 1.00 13.67 206 ASN B CA 1
ATOM 6318 C C . ASN B 1 179 ? -11.673 -18.014 79.726 1.00 13.74 206 ASN B C 1
ATOM 6319 O O . ASN B 1 179 ? -10.790 -17.199 79.456 1.00 14.06 206 ASN B O 1
ATOM 6324 N N . TYR B 1 180 ? -11.823 -18.548 80.933 1.00 14.25 207 TYR B N 1
ATOM 6325 C CA . TYR B 1 180 ? -10.913 -18.205 82.057 1.00 14.58 207 TYR B CA 1
ATOM 6326 C C . TYR B 1 180 ? -9.629 -19.038 81.936 1.00 14.18 207 TYR B C 1
ATOM 6327 O O . TYR B 1 180 ? -9.657 -20.250 82.173 1.00 14.66 207 TYR B O 1
ATOM 6336 N N . GLY B 1 181 ? -8.529 -18.392 81.559 1.00 14.35 208 GLY B N 1
ATOM 6337 C CA . GLY B 1 181 ? -7.215 -19.035 81.381 1.00 13.99 208 GLY B CA 1
ATOM 6338 C C . GLY B 1 181 ? -6.445 -19.155 82.686 1.00 14.01 208 GLY B C 1
ATOM 6339 O O . GLY B 1 181 ? -6.721 -18.372 83.609 1.00 13.45 208 GLY B O 1
ATOM 6340 N N . GLY B 1 182 ? -5.515 -20.116 82.751 1.00 14.30 209 GLY B N 1
ATOM 6341 C CA . GLY B 1 182 ? -4.422 -20.172 83.742 1.00 14.90 209 GLY B CA 1
ATOM 6342 C C . GLY B 1 182 ? -4.574 -21.298 84.755 1.00 15.30 209 GLY B C 1
ATOM 6343 O O . GLY B 1 182 ? -5.408 -22.190 84.563 1.00 15.32 209 GLY B O 1
ATOM 6344 N N . ILE B 1 183 ? -3.771 -21.250 85.812 1.00 15.98 210 ILE B N 1
ATOM 6345 C CA . ILE B 1 183 ? -3.765 -22.260 86.904 1.00 15.97 210 ILE B CA 1
ATOM 6346 C C . ILE B 1 183 ? -4.896 -21.887 87.863 1.00 15.50 210 ILE B C 1
ATOM 6347 O O . ILE B 1 183 ? -4.704 -20.958 88.656 1.00 15.20 210 ILE B O 1
ATOM 6352 N N . THR B 1 184 ? -6.033 -22.577 87.783 1.00 15.74 211 THR B N 1
ATOM 6353 C CA . THR B 1 184 ? -7.326 -22.095 88.351 1.00 15.85 211 THR B CA 1
ATOM 6354 C C . THR B 1 184 ? -7.607 -22.730 89.715 1.00 16.41 211 THR B C 1
ATOM 6355 O O . THR B 1 184 ? -8.550 -22.260 90.388 1.00 17.73 211 THR B O 1
ATOM 6359 N N . ARG B 1 185 ? -6.789 -23.698 90.133 1.00 15.92 212 ARG B N 1
ATOM 6360 C CA . ARG B 1 185 ? -6.981 -24.462 91.393 1.00 15.48 212 ARG B CA 1
ATOM 6361 C C . ARG B 1 185 ? -5.616 -24.762 92.008 1.00 15.45 212 ARG B C 1
ATOM 6362 O O . ARG B 1 185 ? -4.594 -24.621 91.298 1.00 15.41 212 ARG B O 1
ATOM 6370 N N . ASP B 1 186 ? -5.616 -25.238 93.250 1.00 15.24 213 ASP B N 1
ATOM 6371 C CA . ASP B 1 186 ? -4.388 -25.416 94.070 1.00 15.44 213 ASP B CA 1
ATOM 6372 C C . ASP B 1 186 ? -3.341 -26.220 93.297 1.00 15.23 213 ASP B C 1
ATOM 6373 O O . ASP B 1 186 ? -3.702 -27.147 92.550 1.00 14.95 213 ASP B O 1
ATOM 6378 N N . VAL B 1 187 ? -2.077 -25.874 93.520 1.00 15.98 214 VAL B N 1
ATOM 6379 C CA . VAL B 1 187 ? -0.880 -26.594 93.001 1.00 17.62 214 VAL B CA 1
ATOM 6380 C C . VAL B 1 187 ? -0.034 -27.045 94.185 1.00 17.17 214 VAL B C 1
ATOM 6381 O O . VAL B 1 187 ? 0.364 -26.183 94.983 1.00 17.47 214 VAL B O 1
ATOM 6385 N N . LYS B 1 188 ? 0.317 -28.319 94.243 1.00 17.27 215 LYS B N 1
ATOM 6386 C CA . LYS B 1 188 ? 1.051 -28.832 95.423 1.00 17.69 215 LYS B CA 1
ATOM 6387 C C . LYS B 1 188 ? 2.047 -29.921 95.022 1.00 16.68 215 LYS B C 1
ATOM 6388 O O . LYS B 1 188 ? 1.867 -30.592 94.004 1.00 17.12 215 LYS B O 1
ATOM 6394 N N . LEU B 1 189 ? 3.098 -30.037 95.816 1.00 15.76 216 LEU B N 1
ATOM 6395 C CA . LEU B 1 189 ? 3.986 -31.212 95.818 1.00 15.73 216 LEU B CA 1
ATOM 6396 C C . LEU B 1 189 ? 3.326 -32.282 96.687 1.00 15.18 216 LEU B C 1
ATOM 6397 O O . LEU B 1 189 ? 2.675 -31.902 97.676 1.00 14.28 216 LEU B O 1
ATOM 6402 N N . VAL B 1 190 ? 3.451 -33.556 96.307 1.00 15.29 217 VAL B N 1
ATOM 6403 C CA . VAL B 1 190 ? 2.906 -34.704 97.090 1.00 16.13 217 VAL B CA 1
ATOM 6404 C C . VAL B 1 190 ? 3.951 -35.815 97.154 1.00 16.97 217 VAL B C 1
ATOM 6405 O O . VAL B 1 190 ? 4.227 -36.423 96.085 1.00 17.59 217 VAL B O 1
ATOM 6409 N N . GLU B 1 191 ? 4.463 -36.079 98.366 1.00 17.73 218 GLU B N 1
ATOM 6410 C CA . GLU B 1 191 ? 5.503 -37.098 98.664 1.00 17.47 218 GLU B CA 1
ATOM 6411 C C . GLU B 1 191 ? 4.818 -38.393 99.090 1.00 17.34 218 GLU B C 1
ATOM 6412 O O . GLU B 1 191 ? 3.943 -38.332 99.973 1.00 17.46 218 GLU B O 1
ATOM 6418 N N . VAL B 1 192 ? 5.178 -39.505 98.449 1.00 17.94 219 VAL B N 1
ATOM 6419 C CA . VAL B 1 192 ? 4.520 -40.837 98.627 1.00 19.05 219 VAL B CA 1
ATOM 6420 C C . VAL B 1 192 ? 5.596 -41.925 98.623 1.00 19.44 219 VAL B C 1
ATOM 6421 O O . VAL B 1 192 ? 6.650 -41.769 98.014 1.00 20.40 219 VAL B O 1
ATOM 6425 N N . PRO B 1 193 ? 5.398 -43.066 99.316 1.00 20.39 220 PRO B N 1
ATOM 6426 C CA . PRO B 1 193 ? 6.427 -44.108 99.355 1.00 21.11 220 PRO B CA 1
ATOM 6427 C C . PRO B 1 193 ? 6.755 -44.666 97.953 1.00 22.21 220 PRO B C 1
ATOM 6428 O O . PRO B 1 193 ? 5.949 -44.496 97.029 1.00 21.97 220 PRO B O 1
ATOM 6432 N N . SER B 1 194 ? 7.918 -45.317 97.820 1.00 21.61 221 SER B N 1
ATOM 6433 C CA . SER B 1 194 ? 8.435 -45.883 96.543 1.00 21.60 221 SER B CA 1
ATOM 6434 C C . SER B 1 194 ? 7.350 -46.738 95.887 1.00 20.54 221 SER B C 1
ATOM 6435 O O . SER B 1 194 ? 7.295 -46.770 94.650 1.00 21.04 221 SER B O 1
ATOM 6438 N N . THR B 1 195 ? 6.555 -47.436 96.702 1.00 19.23 222 THR B N 1
ATOM 6439 C CA . THR B 1 195 ? 5.269 -48.070 96.304 1.00 18.03 222 THR B CA 1
ATOM 6440 C C . THR B 1 195 ? 4.137 -47.357 97.043 1.00 16.65 222 THR B C 1
ATOM 6441 O O . THR B 1 195 ? 4.321 -47.041 98.230 1.00 15.96 222 THR B O 1
ATOM 6445 N N . TYR B 1 196 ? 3.028 -47.087 96.357 1.00 15.92 223 TYR B N 1
ATOM 6446 C CA . TYR B 1 196 ? 1.976 -46.165 96.851 1.00 16.57 223 TYR B CA 1
ATOM 6447 C C . TYR B 1 196 ? 0.608 -46.590 96.320 1.00 16.83 223 TYR B C 1
ATOM 6448 O O . TYR B 1 196 ? 0.493 -47.230 95.269 1.00 17.56 223 TYR B O 1
ATOM 6457 N N . ILE B 1 197 ? -0.426 -46.248 97.071 1.00 17.75 224 ILE B N 1
ATOM 6458 C CA . ILE B 1 197 ? -1.827 -46.442 96.628 1.00 18.56 224 ILE B CA 1
ATOM 6459 C C . ILE B 1 197 ? -2.078 -45.423 95.518 1.00 19.09 224 ILE B C 1
ATOM 6460 O O . ILE B 1 197 ? -2.094 -44.218 95.849 1.00 18.01 224 ILE B O 1
ATOM 6465 N N . GLN B 1 198 ? -2.235 -45.894 94.266 1.00 20.60 225 GLN B N 1
ATOM 6466 C CA . GLN B 1 198 ? -2.490 -45.043 93.067 1.00 21.10 225 GLN B CA 1
ATOM 6467 C C . GLN B 1 198 ? -4.002 -44.841 92.854 1.00 20.55 225 GLN B C 1
ATOM 6468 O O . GLN B 1 198 ? -4.403 -43.700 92.510 1.00 19.68 225 GLN B O 1
ATOM 6474 N N . ASP B 1 199 ? -4.819 -45.886 93.015 1.00 19.67 226 ASP B N 1
ATOM 6475 C CA . ASP B 1 199 ? -6.285 -45.791 92.755 1.00 19.83 226 ASP B CA 1
ATOM 6476 C C . ASP B 1 199 ? -7.039 -46.783 93.645 1.00 18.90 226 ASP B C 1
ATOM 6477 O O . ASP B 1 199 ? -6.422 -47.712 94.142 1.00 18.68 226 ASP B O 1
ATOM 6482 N N . TYR B 1 200 ? -8.336 -46.577 93.830 1.00 19.27 227 TYR B N 1
ATOM 6483 C CA . TYR B 1 200 ? -9.214 -47.484 94.599 1.00 19.55 227 TYR B CA 1
ATOM 6484 C C . TYR B 1 200 ? -10.670 -47.050 94.425 1.00 21.12 227 TYR B C 1
ATOM 6485 O O . TYR B 1 200 ? -10.978 -45.844 94.465 1.00 23.22 227 TYR B O 1
ATOM 6494 N N . ALA B 1 201 ? -11.541 -48.028 94.200 1.00 20.95 228 ALA B N 1
ATOM 6495 C CA . ALA B 1 201 ? -13.006 -47.881 94.261 1.00 20.28 228 ALA B CA 1
ATOM 6496 C C . ALA B 1 201 ? -13.495 -48.648 95.494 1.00 20.15 228 ALA B C 1
ATOM 6497 O O . ALA B 1 201 ? -13.126 -49.835 95.635 1.00 20.09 228 ALA B O 1
ATOM 6499 N N . ILE B 1 202 ? -14.257 -47.984 96.368 1.00 19.75 229 ILE B N 1
ATOM 6500 C CA . ILE B 1 202 ? -14.934 -48.599 97.551 1.00 18.80 229 ILE B CA 1
ATOM 6501 C C . ILE B 1 202 ? -16.370 -48.066 97.567 1.00 18.41 229 ILE B C 1
ATOM 6502 O O . ILE B 1 202 ? -16.607 -47.024 98.208 1.00 18.72 229 ILE B O 1
ATOM 6507 N N . GLN B 1 203 ? -17.269 -48.728 96.839 1.00 17.88 230 GLN B N 1
ATOM 6508 C CA . GLN B 1 203 ? -18.688 -48.328 96.657 1.00 17.67 230 GLN B CA 1
ATOM 6509 C C . GLN B 1 203 ? -19.544 -49.596 96.759 1.00 19.61 230 GLN B C 1
ATOM 6510 O O . GLN B 1 203 ? -18.966 -50.682 96.612 1.00 19.37 230 GLN B O 1
ATOM 6516 N N . LEU B 1 204 ? -20.865 -49.484 96.961 1.00 21.34 231 LEU B N 1
ATOM 6517 C CA . LEU B 1 204 ? -21.776 -50.661 96.977 1.00 21.38 231 LEU B CA 1
ATOM 6518 C C . LEU B 1 204 ? -21.878 -51.225 95.560 1.00 23.05 231 LEU B C 1
ATOM 6519 O O . LEU B 1 204 ? -21.753 -50.455 94.604 1.00 23.36 231 LEU B O 1
ATOM 6524 N N . ASP B 1 205 ? -22.080 -52.534 95.458 1.00 25.95 232 ASP B N 1
ATOM 6525 C CA . ASP B 1 205 ? -22.377 -53.268 94.201 1.00 28.20 232 ASP B CA 1
ATOM 6526 C C . ASP B 1 205 ? -23.796 -52.904 93.767 1.00 29.92 232 ASP B C 1
ATOM 6527 O O . ASP B 1 205 ? -24.702 -53.064 94.593 1.00 30.87 232 ASP B O 1
ATOM 6532 N N . LYS B 1 206 ? -23.992 -52.406 92.543 1.00 32.29 233 LYS B N 1
ATOM 6533 C CA . LYS B 1 206 ? -25.350 -52.047 92.037 1.00 33.36 233 LYS B CA 1
ATOM 6534 C C . LYS B 1 206 ? -26.154 -53.330 91.815 1.00 33.54 233 LYS B C 1
ATOM 6535 O O . LYS B 1 206 ? -27.381 -53.252 91.826 1.00 36.37 233 LYS B O 1
ATOM 6541 N N . ASP B 1 207 ? -25.482 -54.460 91.591 1.00 35.00 234 ASP B N 1
ATOM 6542 C CA . ASP B 1 207 ? -26.128 -55.784 91.382 1.00 36.45 234 ASP B CA 1
ATOM 6543 C C . ASP B 1 207 ? -26.401 -56.460 92.723 1.00 37.44 234 ASP B C 1
ATOM 6544 O O . ASP B 1 207 ? -27.162 -57.425 92.736 1.00 41.78 234 ASP B O 1
ATOM 6549 N N . ASN B 1 208 ? -25.808 -55.974 93.810 1.00 40.24 235 ASN B N 1
ATOM 6550 C CA . ASN B 1 208 ? -25.844 -56.683 95.112 1.00 40.83 235 ASN B CA 1
ATOM 6551 C C . ASN B 1 208 ? -25.517 -55.704 96.237 1.00 37.48 235 ASN B C 1
ATOM 6552 O O . ASN B 1 208 ? -24.397 -55.708 96.751 1.00 34.71 235 ASN B O 1
ATOM 6557 N N . PRO B 1 209 ? -26.485 -54.844 96.648 1.00 36.87 236 PRO B N 1
ATOM 6558 C CA . PRO B 1 209 ? -26.260 -53.839 97.699 1.00 37.35 236 PRO B CA 1
ATOM 6559 C C . PRO B 1 209 ? -25.821 -54.349 99.088 1.00 38.15 236 PRO B C 1
ATOM 6560 O O . PRO B 1 209 ? -25.455 -53.514 99.896 1.00 39.19 236 PRO B O 1
ATOM 6564 N N . LYS B 1 210 ? -25.846 -55.666 99.347 1.00 39.01 237 LYS B N 1
ATOM 6565 C CA . LYS B 1 210 ? -25.309 -56.281 100.603 1.00 40.28 237 LYS B CA 1
ATOM 6566 C C . LYS B 1 210 ? -23.784 -56.091 100.666 1.00 37.44 237 LYS B C 1
ATOM 6567 O O . LYS B 1 210 ? -23.237 -56.070 101.785 1.00 37.77 237 LYS B O 1
ATOM 6573 N N . ASN B 1 211 ? -23.125 -55.937 99.509 1.00 34.49 238 ASN B N 1
ATOM 6574 C CA . ASN B 1 211 ? -21.644 -55.921 99.393 1.00 31.19 238 ASN B CA 1
ATOM 6575 C C . ASN B 1 211 ? -21.102 -54.563 98.927 1.00 29.30 238 ASN B C 1
ATOM 6576 O O . ASN B 1 211 ? -21.617 -53.973 97.952 1.00 27.03 238 ASN B O 1
ATOM 6581 N N . ILE B 1 212 ? -20.063 -54.111 99.620 1.00 27.41 239 ILE B N 1
ATOM 6582 C CA . ILE B 1 212 ? -19.030 -53.178 99.101 1.00 26.69 239 ILE B CA 1
ATOM 6583 C C . ILE B 1 212 ? -18.219 -53.923 98.031 1.00 26.99 239 ILE B C 1
ATOM 6584 O O . ILE B 1 212 ? -17.707 -55.032 98.344 1.00 26.52 239 ILE B O 1
ATOM 6589 N N . LYS B 1 213 ? -18.113 -53.342 96.828 1.00 25.22 240 LYS B N 1
ATOM 6590 C CA . LYS B 1 213 ? -17.354 -53.894 95.671 1.00 24.55 240 LYS B CA 1
ATOM 6591 C C . LYS B 1 213 ? -16.387 -52.828 95.120 1.00 24.32 240 LYS B C 1
ATOM 6592 O O . LYS B 1 213 ? -16.785 -51.654 94.953 1.00 23.92 240 LYS B O 1
ATOM 6598 N N . GLY B 1 214 ? -15.144 -53.217 94.833 1.00 25.02 241 GLY B N 1
ATOM 6599 C CA . GLY B 1 214 ? -14.121 -52.273 94.344 1.00 23.70 241 GLY B CA 1
ATOM 6600 C C . GLY B 1 214 ? -12.781 -52.927 94.112 1.00 22.30 241 GLY B C 1
ATOM 6601 O O . GLY B 1 214 ? -12.746 -54.111 93.756 1.00 21.09 241 GLY B O 1
ATOM 6602 N N . TYR B 1 215 ? -11.707 -52.158 94.276 1.00 22.64 242 TYR B N 1
ATOM 6603 C CA . TYR B 1 215 ? -10.324 -52.587 93.948 1.00 22.34 242 TYR B CA 1
ATOM 6604 C C . TYR B 1 215 ? -9.321 -51.620 94.574 1.00 21.69 242 TYR B C 1
ATOM 6605 O O . TYR B 1 215 ? -9.674 -50.507 95.012 1.00 20.62 242 TYR B O 1
ATOM 6614 N N . VAL B 1 216 ? -8.075 -52.059 94.636 1.00 21.56 243 VAL B N 1
ATOM 6615 C CA . VAL B 1 216 ? -6.942 -51.169 94.990 1.00 21.61 243 VAL B CA 1
ATOM 6616 C C . VAL B 1 216 ? -5.889 -51.376 93.905 1.00 21.85 243 VAL B C 1
ATOM 6617 O O . VAL B 1 216 ? -5.670 -52.552 93.528 1.00 21.10 243 VAL B O 1
ATOM 6621 N N . GLN B 1 217 ? -5.353 -50.277 93.365 1.00 21.52 244 GLN B N 1
ATOM 6622 C CA . GLN B 1 217 ? -4.272 -50.276 92.340 1.00 22.16 244 GLN B CA 1
ATOM 6623 C C . GLN B 1 217 ? -3.049 -49.567 92.931 1.00 22.00 244 GLN B C 1
ATOM 6624 O O . GLN B 1 217 ? -3.168 -48.384 93.331 1.00 21.90 244 GLN B O 1
ATOM 6630 N N . LEU B 1 218 ? -1.936 -50.296 93.002 1.00 21.76 245 LEU B N 1
ATOM 6631 C CA . LEU B 1 218 ? -0.624 -49.805 93.488 1.00 21.60 245 LEU B CA 1
ATOM 6632 C C . LEU B 1 218 ? 0.203 -49.393 92.275 1.00 21.26 245 LEU B C 1
ATOM 6633 O O . LEU B 1 218 ? -0.125 -49.826 91.159 1.00 20.81 245 LEU B O 1
ATOM 6638 N N . ALA B 1 219 ? 1.231 -48.577 92.496 1.00 20.97 246 ALA B N 1
ATOM 6639 C CA . ALA B 1 219 ? 2.186 -48.146 91.456 1.00 20.96 246 ALA B CA 1
ATOM 6640 C C . ALA B 1 219 ? 3.522 -47.910 92.152 1.00 21.22 246 ALA B C 1
ATOM 6641 O O . ALA B 1 219 ? 3.512 -47.918 93.397 1.00 20.52 246 ALA B O 1
ATOM 6643 N N . GLY B 1 220 ? 4.595 -47.736 91.376 1.00 21.03 247 GLY B N 1
ATOM 6644 C CA . GLY B 1 220 ? 5.960 -47.531 91.878 1.00 22.62 247 GLY B CA 1
ATOM 6645 C C . GLY B 1 220 ? 6.828 -48.764 91.699 1.00 24.64 247 GLY B C 1
ATOM 6646 O O . GLY B 1 220 ? 6.633 -49.518 90.723 1.00 25.31 247 GLY B O 1
ATOM 6647 N N . SER B 1 221 ? 7.734 -48.987 92.647 1.00 28.02 248 SER B N 1
ATOM 6648 C CA . SER B 1 221 ? 8.955 -49.818 92.488 1.00 30.89 248 SER B CA 1
ATOM 6649 C C . SER B 1 221 ? 8.637 -51.313 92.536 1.00 33.32 248 SER B C 1
ATOM 6650 O O . SER B 1 221 ? 9.040 -52.009 91.597 1.00 37.52 248 SER B O 1
ATOM 6653 N N . SER B 1 222 ? 7.966 -51.799 93.578 1.00 34.56 249 SER B N 1
ATOM 6654 C CA . SER B 1 222 ? 7.623 -53.239 93.705 1.00 34.40 249 SER B CA 1
ATOM 6655 C C . SER B 1 222 ? 6.166 -53.378 94.144 1.00 33.65 249 SER B C 1
ATOM 6656 O O . SER B 1 222 ? 5.846 -53.053 95.316 1.00 34.79 249 SER B O 1
ATOM 6659 N N . LEU B 1 223 ? 5.327 -53.839 93.215 1.00 30.40 250 LEU B N 1
ATOM 6660 C CA . LEU B 1 223 ? 3.847 -53.749 93.291 1.00 27.55 250 LEU B CA 1
ATOM 6661 C C . LEU B 1 223 ? 3.236 -54.938 94.042 1.00 27.83 250 LEU B C 1
ATOM 6662 O O . LEU B 1 223 ? 1.997 -54.893 94.268 1.00 27.17 250 LEU B O 1
ATOM 6667 N N . GLU B 1 224 ? 4.031 -55.969 94.378 1.00 27.33 251 GLU B N 1
ATOM 6668 C CA . GLU B 1 224 ? 3.542 -57.159 95.128 1.00 27.54 251 GLU B CA 1
ATOM 6669 C C . GLU B 1 224 ? 3.787 -56.897 96.616 1.00 27.70 251 GLU B C 1
ATOM 6670 O O . GLU B 1 224 ? 4.960 -57.009 97.053 1.00 26.87 251 GLU B O 1
ATOM 6676 N N . THR B 1 225 ? 2.731 -56.532 97.350 1.00 24.96 252 THR B N 1
ATOM 6677 C CA . THR B 1 225 ? 2.835 -56.135 98.776 1.00 25.51 252 THR B CA 1
ATOM 6678 C C . THR B 1 225 ? 1.493 -56.402 99.456 1.00 26.33 252 THR B C 1
ATOM 6679 O O . THR B 1 225 ? 0.594 -56.998 98.808 1.00 25.89 252 THR B O 1
ATOM 6683 N N . ASN B 1 226 ? 1.394 -56.035 100.732 1.00 26.74 253 ASN B N 1
ATOM 6684 C CA . ASN B 1 226 ? 0.183 -56.280 101.548 1.00 28.70 253 ASN B CA 1
ATOM 6685 C C . ASN B 1 226 ? -0.667 -55.013 101.503 1.00 28.59 253 ASN B C 1
ATOM 6686 O O . ASN B 1 226 ? -0.108 -53.898 101.662 1.00 26.14 253 ASN B O 1
ATOM 6691 N N . VAL B 1 227 ? -1.961 -55.217 101.265 1.00 27.92 254 VAL B N 1
ATOM 6692 C CA . VAL B 1 227 ? -2.995 -54.159 101.123 1.00 27.94 254 VAL B CA 1
ATOM 6693 C C . VAL B 1 227 ? -4.066 -54.432 102.182 1.00 27.55 254 VAL B C 1
ATOM 6694 O O . VAL B 1 227 ? -4.476 -55.601 102.311 1.00 26.36 254 VAL B O 1
ATOM 6698 N N . SER B 1 228 ? -4.497 -53.396 102.906 1.00 25.86 255 SER B N 1
ATOM 6699 C CA . SER B 1 228 ? -5.638 -53.479 103.845 1.00 25.58 255 SER B CA 1
ATOM 6700 C C . SER B 1 228 ? -6.612 -52.311 103.605 1.00 25.91 255 SER B C 1
ATOM 6701 O O . SER B 1 228 ? -6.161 -51.179 103.341 1.00 23.61 255 SER B O 1
ATOM 6704 N N . ILE B 1 229 ? -7.915 -52.613 103.611 1.00 27.24 256 ILE B N 1
ATOM 6705 C CA . ILE B 1 229 ? -9.017 -51.614 103.704 1.00 28.88 256 ILE B CA 1
ATOM 6706 C C . ILE B 1 229 ? -9.693 -51.822 105.051 1.00 28.42 256 ILE B C 1
ATOM 6707 O O . ILE B 1 229 ? -10.173 -52.940 105.275 1.00 28.28 256 ILE B O 1
ATOM 6712 N N . ASN B 1 230 ? -9.753 -50.775 105.874 1.00 30.56 257 ASN B N 1
ATOM 6713 C CA . ASN B 1 230 ? -10.412 -50.815 107.203 1.00 33.23 257 ASN B CA 1
ATOM 6714 C C . ASN B 1 230 ? -11.542 -49.780 107.241 1.00 31.19 257 ASN B C 1
ATOM 6715 O O . ASN B 1 230 ? -11.289 -48.617 106.908 1.00 31.40 257 ASN B O 1
ATOM 6720 N N . ILE B 1 231 ? -12.760 -50.212 107.584 1.00 29.69 258 ILE B N 1
ATOM 6721 C CA . ILE B 1 231 ? -13.902 -49.317 107.930 1.00 28.54 258 ILE B CA 1
ATOM 6722 C C . ILE B 1 231 ? -14.302 -49.616 109.372 1.00 29.16 258 ILE B C 1
ATOM 6723 O O . ILE B 1 231 ? -15.221 -50.391 109.628 1.00 30.47 258 ILE B O 1
ATOM 6728 N N . PRO B 1 232 ? -13.585 -49.036 110.357 1.00 27.59 259 PRO B N 1
ATOM 6729 C CA . PRO B 1 232 ? -13.721 -49.444 111.753 1.00 27.93 259 PRO B CA 1
ATOM 6730 C C . PRO B 1 232 ? -15.169 -49.457 112.267 1.00 28.15 259 PRO B C 1
ATOM 6731 O O . PRO B 1 232 ? -15.614 -50.474 112.738 1.00 27.01 259 PRO B O 1
ATOM 6735 N N . GLU B 1 233 ? -15.872 -48.330 112.125 1.00 29.79 260 GLU B N 1
ATOM 6736 C CA . GLU B 1 233 ? -17.237 -48.115 112.674 1.00 28.89 260 GLU B CA 1
ATOM 6737 C C . GLU B 1 233 ? -18.194 -49.179 112.115 1.00 28.25 260 GLU B C 1
ATOM 6738 O O . GLU B 1 233 ? -19.201 -49.427 112.766 1.00 28.16 260 GLU B O 1
ATOM 6744 N N . ALA B 1 234 ? -17.874 -49.825 110.990 1.00 29.82 261 ALA B N 1
ATOM 6745 C CA . ALA B 1 234 ? -18.723 -50.863 110.355 1.00 30.20 261 ALA B CA 1
ATOM 6746 C C . ALA B 1 234 ? -18.243 -52.283 110.705 1.00 32.68 261 ALA B C 1
ATOM 6747 O O . ALA B 1 234 ? -18.915 -53.269 110.266 1.00 33.22 261 ALA B O 1
ATOM 6749 N N . LYS B 1 235 ? -17.145 -52.410 111.464 1.00 33.66 262 LYS B N 1
ATOM 6750 C CA . LYS B 1 235 ? -16.489 -53.715 111.768 1.00 35.87 262 LYS B CA 1
ATOM 6751 C C . LYS B 1 235 ? -16.130 -54.406 110.444 1.00 35.61 262 LYS B C 1
ATOM 6752 O O . LYS B 1 235 ? -16.210 -55.659 110.377 1.00 33.44 262 LYS B O 1
ATOM 6758 N N . ILE B 1 236 ? -15.776 -53.627 109.416 1.00 35.30 263 ILE B N 1
ATOM 6759 C CA . ILE B 1 236 ? -15.426 -54.169 108.071 1.00 36.68 263 ILE B CA 1
ATOM 6760 C C . ILE B 1 236 ? -13.906 -54.222 107.946 1.00 37.13 263 ILE B C 1
ATOM 6761 O O . ILE B 1 236 ? -13.244 -53.209 108.258 1.00 36.93 263 ILE B O 1
ATOM 6766 N N . ASN B 1 237 ? -13.400 -55.382 107.520 1.00 38.86 264 ASN B N 1
ATOM 6767 C CA . ASN B 1 237 ? -11.952 -55.612 107.279 1.00 41.11 264 ASN B CA 1
ATOM 6768 C C . ASN B 1 237 ? -11.744 -56.467 106.027 1.00 37.57 264 ASN B C 1
ATOM 6769 O O . ASN B 1 237 ? -12.493 -57.439 105.810 1.00 36.85 264 ASN B O 1
ATOM 6774 N N . PHE B 1 238 ? -10.757 -56.055 105.240 1.00 34.48 265 PHE B N 1
ATOM 6775 C CA . PHE B 1 238 ? -10.201 -56.790 104.083 1.00 33.06 265 PHE B CA 1
ATOM 6776 C C . PHE B 1 238 ? -8.688 -56.541 104.042 1.00 32.56 265 PHE B C 1
ATOM 6777 O O . PHE B 1 238 ? -8.221 -55.391 104.282 1.00 28.49 265 PHE B O 1
ATOM 6785 N N . SER B 1 239 ? -7.937 -57.603 103.753 1.00 30.28 266 SER B N 1
ATOM 6786 C CA . SER B 1 239 ? -6.463 -57.574 103.682 1.00 29.52 266 SER B CA 1
ATOM 6787 C C . SER B 1 239 ? -5.990 -58.787 102.907 1.00 30.11 266 SER B C 1
ATOM 6788 O O . SER B 1 239 ? -6.570 -59.868 103.116 1.00 33.95 266 SER B O 1
ATOM 6791 N N . THR B 1 240 ? -4.989 -58.595 102.054 1.00 27.84 267 THR B N 1
ATOM 6792 C CA . THR B 1 240 ? -4.438 -59.659 101.193 1.00 28.27 267 THR B CA 1
ATOM 6793 C C . THR B 1 240 ? -3.171 -59.161 100.502 1.00 29.34 267 THR B C 1
ATOM 6794 O O . THR B 1 240 ? -2.739 -58.032 100.777 1.00 27.73 267 THR B O 1
ATOM 6798 N N . THR B 1 241 ? -2.653 -59.996 99.609 1.00 31.24 268 THR B N 1
ATOM 6799 C CA . THR B 1 241 ? -1.441 -59.754 98.808 1.00 35.66 268 THR B CA 1
ATOM 6800 C C . THR B 1 241 ? -1.840 -59.241 97.424 1.00 34.59 268 THR B C 1
ATOM 6801 O O . THR B 1 241 ? -2.926 -59.613 96.942 1.00 35.34 268 THR B O 1
ATOM 6805 N N . THR B 1 242 ? -0.959 -58.455 96.824 1.00 32.92 269 THR B N 1
ATOM 6806 C CA . THR B 1 242 ? -1.132 -58.014 95.422 1.00 32.41 269 THR B CA 1
ATOM 6807 C C . THR B 1 242 ? -0.176 -58.843 94.576 1.00 33.06 269 THR B C 1
ATOM 6808 O O . THR B 1 242 ? 0.817 -59.341 95.126 1.00 31.20 269 THR B O 1
ATOM 6812 N N . ASP B 1 243 ? -0.459 -58.970 93.287 1.00 34.00 270 ASP B N 1
ATOM 6813 C CA . ASP B 1 243 ? 0.425 -59.728 92.364 1.00 34.59 270 ASP B CA 1
ATOM 6814 C C . ASP B 1 243 ? 1.292 -58.757 91.566 1.00 35.71 270 ASP B C 1
ATOM 6815 O O . ASP B 1 243 ? 1.473 -57.622 92.021 1.00 34.82 270 ASP B O 1
ATOM 6820 N N . ARG B 1 244 ? 1.775 -59.204 90.411 1.00 36.24 271 ARG B N 1
ATOM 6821 C CA . ARG B 1 244 ? 2.717 -58.417 89.583 1.00 37.08 271 ARG B CA 1
ATOM 6822 C C . ARG B 1 244 ? 2.043 -57.145 89.079 1.00 33.26 271 ARG B C 1
ATOM 6823 O O . ARG B 1 244 ? 2.761 -56.182 88.806 1.00 31.77 271 ARG B O 1
ATOM 6831 N N . THR B 1 245 ? 0.720 -57.144 89.012 1.00 30.82 272 THR B N 1
ATOM 6832 C CA . THR B 1 245 ? -0.065 -56.026 88.427 1.00 30.53 272 THR B CA 1
ATOM 6833 C C . THR B 1 245 ? -0.241 -54.859 89.410 1.00 28.32 272 THR B C 1
ATOM 6834 O O . THR B 1 245 ? -0.604 -53.760 88.956 1.00 28.78 272 THR B O 1
ATOM 6838 N N . GLY B 1 246 ? -0.079 -55.116 90.707 1.00 26.11 273 GLY B N 1
ATOM 6839 C CA . GLY B 1 246 ? -0.368 -54.162 91.794 1.00 25.58 273 GLY B CA 1
ATOM 6840 C C . GLY B 1 246 ? -1.859 -53.974 92.027 1.00 24.01 273 GLY B C 1
ATOM 6841 O O . GLY B 1 246 ? -2.203 -53.110 92.834 1.00 23.28 273 GLY B O 1
ATOM 6842 N N . ARG B 1 247 ? -2.714 -54.739 91.339 1.00 24.00 274 ARG B N 1
ATOM 6843 C CA . ARG B 1 247 ? -4.191 -54.600 91.416 1.00 24.12 274 ARG B CA 1
ATOM 6844 C C . ARG B 1 247 ? -4.785 -55.796 92.182 1.00 23.07 274 ARG B C 1
ATOM 6845 O O . ARG B 1 247 ? -4.287 -56.915 92.030 1.00 23.85 274 ARG B O 1
ATOM 6853 N N . VAL B 1 248 ? -5.844 -55.566 92.956 1.00 22.45 275 VAL B N 1
ATOM 6854 C CA . VAL B 1 248 ? -6.670 -56.652 93.554 1.00 22.79 275 VAL B CA 1
ATOM 6855 C C . VAL B 1 248 ? -8.127 -56.186 93.615 1.00 23.06 275 VAL B C 1
ATOM 6856 O O . VAL B 1 248 ? -8.366 -55.063 94.066 1.00 25.48 275 VAL B O 1
ATOM 6860 N N . HIS B 1 249 ? -9.045 -57.034 93.158 1.00 24.25 276 HIS B N 1
ATOM 6861 C CA . HIS B 1 249 ? -10.515 -56.866 93.261 1.00 25.92 276 HIS B CA 1
ATOM 6862 C C . HIS B 1 249 ? -11.006 -57.502 94.566 1.00 27.25 276 HIS B C 1
ATOM 6863 O O . HIS B 1 249 ? -10.335 -58.408 95.089 1.00 26.29 276 HIS B O 1
ATOM 6870 N N . PHE B 1 250 ? -12.138 -57.029 95.082 1.00 29.75 277 PHE B N 1
ATOM 6871 C CA . PHE B 1 250 ? -12.797 -57.580 96.290 1.00 31.59 277 PHE B CA 1
ATOM 6872 C C . PHE B 1 250 ? -14.302 -57.319 96.207 1.00 33.50 277 PHE B C 1
ATOM 6873 O O . PHE B 1 250 ? -14.667 -56.224 95.752 1.00 36.13 277 PHE B O 1
ATOM 6881 N N . GLU B 1 251 ? -15.119 -58.317 96.573 1.00 35.20 278 GLU B N 1
ATOM 6882 C CA . GLU B 1 251 ? -16.574 -58.185 96.869 1.00 36.90 278 GLU B CA 1
ATOM 6883 C C . GLU B 1 251 ? -16.796 -58.616 98.321 1.00 41.06 278 GLU B C 1
ATOM 6884 O O . GLU B 1 251 ? -16.861 -59.836 98.563 1.00 45.27 278 GLU B O 1
ATOM 6890 N N . ILE B 1 252 ? -16.927 -57.633 99.220 1.00 45.50 279 ILE B N 1
ATOM 6891 C CA . ILE B 1 252 ? -16.937 -57.755 100.710 1.00 48.81 279 ILE B CA 1
ATOM 6892 C C . ILE B 1 252 ? -18.306 -57.307 101.224 1.00 46.71 279 ILE B C 1
ATOM 6893 O O . ILE B 1 252 ? -18.761 -56.228 100.863 1.00 49.71 279 ILE B O 1
ATOM 6898 N N . PRO B 1 253 ? -19.009 -58.090 102.080 1.00 44.50 280 PRO B N 1
ATOM 6899 C CA . PRO B 1 253 ? -20.342 -57.699 102.551 1.00 41.29 280 PRO B CA 1
ATOM 6900 C C . PRO B 1 253 ? -20.307 -56.573 103.601 1.00 40.57 280 PRO B C 1
ATOM 6901 O O . PRO B 1 253 ? -19.320 -56.496 104.317 1.00 39.49 280 PRO B O 1
ATOM 6905 N N . ALA B 1 254 ? -21.355 -55.726 103.650 1.00 40.29 281 ALA B N 1
ATOM 6906 C CA . ALA B 1 254 ? -21.585 -54.684 104.687 1.00 38.78 281 ALA B CA 1
ATOM 6907 C C . ALA B 1 254 ? -23.035 -54.741 105.190 1.00 37.61 281 ALA B C 1
ATOM 6908 O O . ALA B 1 254 ? -23.219 -55.024 106.385 1.00 34.41 281 ALA B O 1
ATOM 6910 N N . LYS B 1 256 ? -24.077 -54.083 108.359 1.00 36.92 283 LYS B N 1
ATOM 6911 C CA . LYS B 1 256 ? -25.082 -53.254 109.091 1.00 40.03 283 LYS B CA 1
ATOM 6912 C C . LYS B 1 256 ? -24.761 -51.765 108.903 1.00 39.29 283 LYS B C 1
ATOM 6913 O O . LYS B 1 256 ? -24.906 -50.985 109.868 1.00 38.13 283 LYS B O 1
ATOM 6919 N N . ILE B 1 257 ? -24.374 -51.375 107.689 1.00 38.06 284 ILE B N 1
ATOM 6920 C CA . ILE B 1 257 ? -23.859 -50.010 107.384 1.00 36.32 284 ILE B CA 1
ATOM 6921 C C . ILE B 1 257 ? -25.048 -49.050 107.228 1.00 35.99 284 ILE B C 1
ATOM 6922 O O . ILE B 1 257 ? -26.038 -49.433 106.576 1.00 34.65 284 ILE B O 1
ATOM 6927 N N . LYS B 1 258 ? -24.952 -47.861 107.838 1.00 33.87 285 LYS B N 1
ATOM 6928 C CA . LYS B 1 258 ? -25.957 -46.769 107.741 1.00 33.08 285 LYS B CA 1
ATOM 6929 C C . LYS B 1 258 ? -25.742 -46.045 106.402 1.00 31.51 285 LYS B C 1
ATOM 6930 O O . LYS B 1 258 ? -24.641 -45.491 106.195 1.00 30.48 285 LYS B O 1
ATOM 6936 N N . LYS B 1 259 ? -26.750 -46.050 105.520 1.00 29.52 286 LYS B N 1
ATOM 6937 C CA . LYS B 1 259 ? -26.638 -45.569 104.113 1.00 28.34 286 LYS B CA 1
ATOM 6938 C C . LYS B 1 259 ? -26.750 -44.036 104.031 1.00 26.60 286 LYS B C 1
ATOM 6939 O O . LYS B 1 259 ? -27.305 -43.416 104.958 1.00 24.22 286 LYS B O 1
ATOM 6945 N N . TRP B 1 260 ? -26.236 -43.453 102.944 1.00 24.69 287 TRP B N 1
ATOM 6946 C CA . TRP B 1 260 ? -26.120 -41.984 102.750 1.00 23.58 287 TRP B CA 1
ATOM 6947 C C . TRP B 1 260 ? -27.402 -41.474 102.088 1.00 23.54 287 TRP B C 1
ATOM 6948 O O . TRP B 1 260 ? -27.830 -42.076 101.078 1.00 19.61 287 TRP B O 1
ATOM 6959 N N . TYR B 1 261 ? -27.985 -40.430 102.697 1.00 26.19 288 TYR B N 1
ATOM 6960 C CA . TYR B 1 261 ? -29.209 -39.697 102.270 1.00 27.43 288 TYR B CA 1
ATOM 6961 C C . TYR B 1 261 ? -28.979 -38.193 102.382 1.00 28.52 288 TYR B C 1
ATOM 6962 O O . TYR B 1 261 ? -28.294 -37.751 103.304 1.00 27.23 288 TYR B O 1
ATOM 6971 N N . PRO B 1 262 ? -29.603 -37.361 101.509 1.00 29.92 289 PRO B N 1
ATOM 6972 C CA . PRO B 1 262 ? -29.590 -35.909 101.684 1.00 31.11 289 PRO B CA 1
ATOM 6973 C C . PRO B 1 262 ? -29.868 -35.479 103.135 1.00 31.73 289 PRO B C 1
ATOM 6974 O O . PRO B 1 262 ? -29.088 -34.718 103.667 1.00 32.88 289 PRO B O 1
ATOM 6978 N N . LYS B 1 263 ? -30.946 -35.988 103.738 1.00 33.99 290 LYS B N 1
ATOM 6979 C CA . LYS B 1 263 ? -31.385 -35.595 105.105 1.00 37.84 290 LYS B CA 1
ATOM 6980 C C . LYS B 1 263 ? -30.435 -36.187 106.156 1.00 34.33 290 LYS B C 1
ATOM 6981 O O . LYS B 1 263 ? -30.369 -35.579 107.240 1.00 30.70 290 LYS B O 1
ATOM 6987 N N . ARG B 1 264 ? -29.733 -37.299 105.841 1.00 31.23 291 ARG B N 1
ATOM 6988 C CA . ARG B 1 264 ? -28.811 -38.049 106.753 1.00 27.41 291 ARG B CA 1
ATOM 6989 C C . ARG B 1 264 ? -27.542 -38.447 105.989 1.00 27.97 291 ARG B C 1
ATOM 6990 O O . ARG B 1 264 ? -27.371 -39.598 105.571 1.00 30.88 291 ARG B O 1
ATOM 6998 N N . PRO B 1 265 ? -26.588 -37.519 105.773 1.00 25.94 292 PRO B N 1
ATOM 6999 C CA . PRO B 1 265 ? -25.443 -37.804 104.909 1.00 25.98 292 PRO B CA 1
ATOM 7000 C C . PRO B 1 265 ? -24.258 -38.480 105.611 1.00 26.64 292 PRO B C 1
ATOM 7001 O O . PRO B 1 265 ? -23.195 -37.891 105.648 1.00 27.17 292 PRO B O 1
ATOM 7005 N N . LYS B 1 266 ? -24.458 -39.702 106.109 1.00 27.69 293 LYS B N 1
ATOM 7006 C CA . LYS B 1 266 ? -23.439 -40.484 106.867 1.00 28.09 293 LYS B CA 1
ATOM 7007 C C . LYS B 1 266 ? -22.188 -40.748 106.005 1.00 26.95 293 LYS B C 1
ATOM 7008 O O . LYS B 1 266 ? -22.281 -41.438 104.973 1.00 26.14 293 LYS B O 1
ATOM 7014 N N . LEU B 1 267 ? -21.043 -40.264 106.467 1.00 25.47 294 LEU B N 1
ATOM 7015 C CA . LEU B 1 267 ? -19.711 -40.562 105.896 1.00 26.11 294 LEU B CA 1
ATOM 7016 C C . LEU B 1 267 ? -18.950 -41.488 106.853 1.00 26.20 294 LEU B C 1
ATOM 7017 O O . LEU B 1 267 ? -18.751 -41.118 108.035 1.00 24.11 294 LEU B O 1
ATOM 7022 N N . TYR B 1 268 ? -18.507 -42.642 106.355 1.00 25.90 295 TYR B N 1
ATOM 7023 C CA . TYR B 1 268 ? -17.644 -43.563 107.128 1.00 25.37 295 TYR B CA 1
ATOM 7024 C C . TYR B 1 268 ? -16.187 -43.198 106.910 1.00 23.85 295 TYR B C 1
ATOM 7025 O O . TYR B 1 268 ? -15.778 -43.015 105.765 1.00 23.22 295 TYR B O 1
ATOM 7034 N N . ASP B 1 269 ? -15.451 -43.106 108.009 1.00 24.53 296 ASP B N 1
ATOM 7035 C CA . ASP B 1 269 ? -13.972 -43.032 108.012 1.00 26.20 296 ASP B CA 1
ATOM 7036 C C . ASP B 1 269 ? -13.442 -44.356 107.447 1.00 25.76 296 ASP B C 1
ATOM 7037 O O . ASP B 1 269 ? -13.876 -45.441 107.934 1.00 24.02 296 ASP B O 1
ATOM 7042 N N . VAL B 1 270 ? -12.583 -44.263 106.423 1.00 24.70 297 VAL B N 1
ATOM 7043 C CA . VAL B 1 270 ? -11.961 -45.424 105.730 1.00 25.17 297 VAL B CA 1
ATOM 7044 C C . VAL B 1 270 ? -10.444 -45.256 105.783 1.00 25.95 297 VAL B C 1
ATOM 7045 O O . VAL B 1 270 ? -9.976 -44.144 105.562 1.00 24.53 297 VAL B O 1
ATOM 7049 N N . GLN B 1 271 ? -9.738 -46.345 106.095 1.00 28.12 298 GLN B N 1
ATOM 7050 C CA . GLN B 1 271 ? -8.260 -46.465 106.096 1.00 29.66 298 GLN B CA 1
ATOM 7051 C C . GLN B 1 271 ? -7.844 -47.407 104.958 1.00 27.65 298 GLN B C 1
ATOM 7052 O O . GLN B 1 271 ? -8.268 -48.580 104.932 1.00 25.50 298 GLN B O 1
ATOM 7058 N N . ILE B 1 272 ? -7.056 -46.881 104.027 1.00 26.77 299 ILE B N 1
ATOM 7059 C CA . ILE B 1 272 ? -6.472 -47.632 102.890 1.00 26.61 299 ILE B CA 1
ATOM 7060 C C . ILE B 1 272 ? -4.965 -47.630 103.116 1.00 26.46 299 ILE B C 1
ATOM 7061 O O . ILE B 1 272 ? -4.383 -46.538 103.309 1.00 25.89 299 ILE B O 1
ATOM 7066 N N . GLN B 1 273 ? -4.386 -48.825 103.128 1.00 26.91 300 GLN B N 1
ATOM 7067 C CA . GLN B 1 273 ? -2.979 -49.063 103.499 1.00 29.35 300 GLN B CA 1
ATOM 7068 C C . GLN B 1 273 ? -2.394 -50.052 102.501 1.00 28.59 300 GLN B C 1
ATOM 7069 O O . GLN B 1 273 ? -3.130 -50.975 102.076 1.00 26.88 300 GLN B O 1
ATOM 7075 N N . ALA B 1 274 ? -1.146 -49.805 102.110 1.00 26.90 301 ALA B N 1
ATOM 7076 C CA . ALA B 1 274 ? -0.312 -50.719 101.306 1.00 27.05 301 ALA B CA 1
ATOM 7077 C C . ALA B 1 274 ? 1.150 -50.429 101.643 1.00 27.01 301 ALA B C 1
ATOM 7078 O O . ALA B 1 274 ? 1.512 -49.235 101.709 1.00 24.40 301 ALA B O 1
ATOM 7080 N N . GLY B 1 275 ? 1.936 -51.480 101.904 1.00 28.24 302 GLY B N 1
ATOM 7081 C CA . GLY B 1 275 ? 3.336 -51.341 102.341 1.00 28.59 302 GLY B CA 1
ATOM 7082 C C . GLY B 1 275 ? 3.426 -50.233 103.371 1.00 28.18 302 GLY B C 1
ATOM 7083 O O . GLY B 1 275 ? 2.732 -50.357 104.387 1.00 25.39 302 GLY B O 1
ATOM 7084 N N . ASN B 1 276 ? 4.129 -49.143 103.043 1.00 27.83 303 ASN B N 1
ATOM 7085 C CA . ASN B 1 276 ? 4.413 -48.008 103.959 1.00 28.34 303 ASN B CA 1
ATOM 7086 C C . ASN B 1 276 ? 3.440 -46.839 103.723 1.00 27.42 303 ASN B C 1
ATOM 7087 O O . ASN B 1 276 ? 3.544 -45.833 104.453 1.00 25.56 303 ASN B O 1
ATOM 7092 N N . ASP B 1 277 ? 2.537 -46.950 102.743 1.00 25.44 304 ASP B N 1
ATOM 7093 C CA . ASP B 1 277 ? 1.578 -45.877 102.390 1.00 26.58 304 ASP B CA 1
ATOM 7094 C C . ASP B 1 277 ? 0.306 -46.035 103.234 1.00 28.68 304 ASP B C 1
ATOM 7095 O O . ASP B 1 277 ? -0.265 -47.148 103.233 1.00 29.38 304 ASP B O 1
ATOM 7100 N N . LYS B 1 278 ? -0.105 -44.964 103.926 1.00 31.03 305 LYS B N 1
ATOM 7101 C CA . LYS B 1 278 ? -1.387 -44.869 104.685 1.00 33.30 305 LYS B CA 1
ATOM 7102 C C . LYS B 1 278 ? -2.168 -43.634 104.211 1.00 31.09 305 LYS B C 1
ATOM 7103 O O . LYS B 1 278 ? -1.579 -42.548 104.057 1.00 29.20 305 LYS B O 1
ATOM 7109 N N . LEU B 1 279 ? -3.476 -43.802 104.058 1.00 29.87 306 LEU B N 1
ATOM 7110 C CA . LEU B 1 279 ? -4.382 -42.869 103.355 1.00 29.68 306 LEU B CA 1
ATOM 7111 C C . LEU B 1 279 ? -5.748 -42.970 104.045 1.00 29.59 306 LEU B C 1
ATOM 7112 O O . LEU B 1 279 ? -6.221 -44.113 104.263 1.00 26.01 306 LEU B O 1
ATOM 7117 N N . GLU B 1 280 ? -6.320 -41.845 104.479 1.00 29.90 307 GLU B N 1
ATOM 7118 C CA . GLU B 1 280 ? -7.663 -41.825 105.116 1.00 29.32 307 GLU B CA 1
ATOM 7119 C C . GLU B 1 280 ? -8.647 -41.151 104.159 1.00 27.40 307 GLU B C 1
ATOM 7120 O O . GLU B 1 280 ? -8.229 -40.207 103.472 1.00 26.47 307 GLU B O 1
ATOM 7126 N N . ASP B 1 281 ? -9.894 -41.629 104.119 1.00 24.93 308 ASP B N 1
ATOM 7127 C CA . ASP B 1 281 ? -10.944 -41.140 103.194 1.00 24.35 308 ASP B CA 1
ATOM 7128 C C . ASP B 1 281 ? -12.278 -41.120 103.942 1.00 23.31 308 ASP B C 1
ATOM 7129 O O . ASP B 1 281 ? -12.380 -41.800 104.968 1.00 24.56 308 ASP B O 1
ATOM 7134 N N . GLN B 1 282 ? -13.245 -40.346 103.452 1.00 21.14 309 GLN B N 1
ATOM 7135 C CA . GLN B 1 282 ? -14.620 -40.259 104.001 1.00 19.30 309 GLN B CA 1
ATOM 7136 C C . GLN B 1 282 ? -15.576 -40.682 102.894 1.00 18.41 309 GLN B C 1
ATOM 7137 O O . GLN B 1 282 ? -15.718 -39.925 101.933 1.00 17.67 309 GLN B O 1
ATOM 7143 N N . ILE B 1 283 ? -16.195 -41.853 103.026 1.00 19.10 310 ILE B N 1
ATOM 7144 C CA . ILE B 1 283 ? -16.996 -42.484 101.942 1.00 20.00 310 ILE B CA 1
ATOM 7145 C C . ILE B 1 283 ? -18.406 -42.791 102.448 1.00 20.60 310 ILE B C 1
ATOM 7146 O O . ILE B 1 283 ? -18.533 -43.542 103.415 1.00 23.01 310 ILE B O 1
ATOM 7151 N N . GLY B 1 284 ? -19.422 -42.239 101.798 1.00 20.40 311 GLY B N 1
ATOM 7152 C CA . GLY B 1 284 ? -20.829 -42.574 102.066 1.00 21.03 311 GLY B CA 1
ATOM 7153 C C . GLY B 1 284 ? -21.273 -43.689 101.146 1.00 22.41 311 GLY B C 1
ATOM 7154 O O . GLY B 1 284 ? -20.762 -43.771 100.000 1.00 22.11 311 GLY B O 1
ATOM 7155 N N . LEU B 1 285 ? -22.191 -44.531 101.599 1.00 23.19 312 LEU B N 1
ATOM 7156 C CA . LEU B 1 285 ? -22.612 -45.700 100.796 1.00 24.86 312 LEU B CA 1
ATOM 7157 C C . LEU B 1 285 ? -24.123 -45.654 100.560 1.00 24.36 312 LEU B C 1
ATOM 7158 O O . LEU B 1 285 ? -24.857 -45.392 101.522 1.00 26.12 312 LEU B O 1
ATOM 7163 N N . ARG B 1 286 ? -24.536 -45.870 99.308 1.00 23.20 313 ARG B N 1
ATOM 7164 C CA . ARG B 1 286 ? -25.940 -45.719 98.841 1.00 22.67 313 ARG B CA 1
ATOM 7165 C C . ARG B 1 286 ? -26.091 -46.336 97.455 1.00 23.29 313 ARG B C 1
ATOM 7166 O O . ARG B 1 286 ? -25.080 -46.463 96.729 1.00 22.93 313 ARG B O 1
ATOM 7174 N N . THR B 1 287 ? -27.319 -46.693 97.098 1.00 24.95 314 THR B N 1
ATOM 7175 C CA . THR B 1 287 ? -27.658 -47.206 95.746 1.00 26.23 314 THR B CA 1
ATOM 7176 C C . THR B 1 287 ? -28.525 -46.173 95.039 1.00 25.61 314 THR B C 1
ATOM 7177 O O . THR B 1 287 ? -29.407 -45.606 95.693 1.00 25.00 314 THR B O 1
ATOM 7181 N N . ILE B 1 288 ? -28.254 -45.933 93.761 1.00 24.85 315 ILE B N 1
ATOM 7182 C CA . ILE B 1 288 ? -29.123 -45.090 92.905 1.00 23.96 315 ILE B CA 1
ATOM 7183 C C . ILE B 1 288 ? -29.571 -45.954 91.734 1.00 24.57 315 ILE B C 1
ATOM 7184 O O . ILE B 1 288 ? -28.741 -46.662 91.141 1.00 23.85 315 ILE B O 1
ATOM 7189 N N . GLU B 1 289 ? -30.863 -45.916 91.442 1.00 26.97 316 GLU B N 1
ATOM 7190 C CA . GLU B 1 289 ? -31.440 -46.752 90.375 1.00 28.59 316 GLU B CA 1
ATOM 7191 C C . GLU B 1 289 ? -32.740 -46.134 89.863 1.00 30.96 316 GLU B C 1
ATOM 7192 O O . GLU B 1 289 ? -33.283 -45.179 90.477 1.00 31.74 316 GLU B O 1
ATOM 7198 N N . THR B 1 290 ? -33.186 -46.716 88.759 1.00 33.26 317 THR B N 1
ATOM 7199 C CA . THR B 1 290 ? -34.465 -46.501 88.054 1.00 33.14 317 THR B CA 1
ATOM 7200 C C . THR B 1 290 ? -35.387 -47.651 88.473 1.00 35.78 317 THR B C 1
ATOM 7201 O O . THR B 1 290 ? -34.869 -48.774 88.623 1.00 36.02 317 THR B O 1
ATOM 7205 N N . LYS B 1 291 ? -36.676 -47.394 88.714 1.00 38.30 318 LYS B N 1
ATOM 7206 C CA . LYS B 1 291 ? -37.722 -48.456 88.725 1.00 39.12 318 LYS B CA 1
ATOM 7207 C C . LYS B 1 291 ? -38.920 -47.938 87.931 1.00 35.83 318 LYS B C 1
ATOM 7208 O O . LYS B 1 291 ? -39.773 -47.253 88.506 1.00 30.78 318 LYS B O 1
ATOM 7214 N N . GLY B 1 292 ? -38.944 -48.272 86.642 1.00 39.18 319 GLY B N 1
ATOM 7215 C CA . GLY B 1 292 ? -39.788 -47.612 85.634 1.00 40.39 319 GLY B CA 1
ATOM 7216 C C . GLY B 1 292 ? -39.529 -46.118 85.646 1.00 41.78 319 GLY B C 1
ATOM 7217 O O . GLY B 1 292 ? -38.395 -45.720 85.290 1.00 39.42 319 GLY B O 1
ATOM 7218 N N . ALA B 1 293 ? -40.523 -45.349 86.102 1.00 39.22 320 ALA B N 1
ATOM 7219 C CA . ALA B 1 293 ? -40.562 -43.871 86.066 1.00 40.52 320 ALA B CA 1
ATOM 7220 C C . ALA B 1 293 ? -39.899 -43.300 87.322 1.00 39.55 320 ALA B C 1
ATOM 7221 O O . ALA B 1 293 ? -39.549 -42.093 87.318 1.00 39.30 320 ALA B O 1
ATOM 7223 N N . ASP B 1 294 ? -39.739 -44.119 88.362 1.00 36.61 321 ASP B N 1
ATOM 7224 C CA . ASP B 1 294 ? -39.266 -43.631 89.682 1.00 34.87 321 ASP B CA 1
ATOM 7225 C C . ASP B 1 294 ? -37.729 -43.614 89.726 1.00 31.36 321 ASP B C 1
ATOM 7226 O O . ASP B 1 294 ? -37.092 -44.405 89.002 1.00 28.30 321 ASP B O 1
ATOM 7231 N N . ILE B 1 295 ? -37.171 -42.675 90.499 1.00 29.27 322 ILE B N 1
ATOM 7232 C CA . ILE B 1 295 ? -35.740 -42.650 90.924 1.00 28.72 322 ILE B CA 1
ATOM 7233 C C . ILE B 1 295 ? -35.699 -43.114 92.380 1.00 28.23 322 ILE B C 1
ATOM 7234 O O . ILE B 1 295 ? -36.365 -42.482 93.231 1.00 26.64 322 ILE B O 1
ATOM 7239 N N . LEU B 1 296 ? -34.950 -44.182 92.646 1.00 28.81 323 LEU B N 1
ATOM 7240 C CA . LEU B 1 296 ? -34.863 -44.801 93.992 1.00 28.95 323 LEU B CA 1
ATOM 7241 C C . LEU B 1 296 ? -33.456 -44.586 94.538 1.00 29.27 323 LEU B C 1
ATOM 7242 O O . LEU B 1 296 ? -32.501 -45.152 93.958 1.00 29.62 323 LEU B O 1
ATOM 7247 N N . LEU B 1 297 ? -33.358 -43.760 95.583 1.00 28.47 324 LEU B N 1
ATOM 7248 C CA . LEU B 1 297 ? -32.180 -43.623 96.474 1.00 27.00 324 LEU B CA 1
ATOM 7249 C C . LEU B 1 297 ? -32.345 -44.585 97.654 1.00 25.48 324 LEU B C 1
ATOM 7250 O O . LEU B 1 297 ? -33.109 -44.261 98.576 1.00 24.84 324 LEU B O 1
ATOM 7255 N N . ASN B 1 298 ? -31.661 -45.725 97.617 1.00 26.61 325 ASN B N 1
ATOM 7256 C CA . ASN B 1 298 ? -31.676 -46.745 98.702 1.00 27.60 325 ASN B CA 1
ATOM 7257 C C . ASN B 1 298 ? -33.076 -47.355 98.805 1.00 28.41 325 ASN B C 1
ATOM 7258 O O . ASN B 1 298 ? -33.509 -47.659 99.937 1.00 29.59 325 ASN B O 1
ATOM 7263 N N . GLY B 1 299 ? -33.752 -47.497 97.666 1.00 28.36 326 GLY B N 1
ATOM 7264 C CA . GLY B 1 299 ? -35.072 -48.139 97.564 1.00 30.19 326 GLY B CA 1
ATOM 7265 C C . GLY B 1 299 ? -36.205 -47.152 97.752 1.00 30.85 326 GLY B C 1
ATOM 7266 O O . GLY B 1 299 ? -37.350 -47.544 97.481 1.00 32.43 326 GLY B O 1
ATOM 7267 N N . GLN B 1 300 ? -35.900 -45.931 98.197 1.00 31.76 327 GLN B N 1
ATOM 7268 C CA . GLN B 1 300 ? -36.889 -44.848 98.446 1.00 33.35 327 GLN B CA 1
ATOM 7269 C C . GLN B 1 300 ? -37.043 -43.988 97.180 1.00 31.71 327 GLN B C 1
ATOM 7270 O O . GLN B 1 300 ? -36.015 -43.656 96.572 1.00 31.26 327 GLN B O 1
ATOM 7276 N N . SER B 1 301 ? -38.283 -43.646 96.804 1.00 30.58 328 SER B N 1
ATOM 7277 C CA . SER B 1 301 ? -38.631 -42.746 95.666 1.00 28.23 328 SER B CA 1
ATOM 7278 C C . SER B 1 301 ? -38.316 -41.294 96.042 1.00 26.45 328 SER B C 1
ATOM 7279 O O . SER B 1 301 ? -38.881 -40.805 97.035 1.00 24.26 328 SER B O 1
ATOM 7282 N N . ILE B 1 302 ? -37.447 -40.644 95.267 1.00 25.92 329 ILE B N 1
ATOM 7283 C CA . ILE B 1 302 ? -37.025 -39.226 95.464 1.00 26.81 329 ILE B CA 1
ATOM 7284 C C . ILE B 1 302 ? -37.457 -38.391 94.257 1.00 25.61 329 ILE B C 1
ATOM 7285 O O . ILE B 1 302 ? -37.715 -38.950 93.172 1.00 24.84 329 ILE B O 1
ATOM 7290 N N . PHE B 1 303 ? -37.485 -37.078 94.461 1.00 24.86 330 PHE B N 1
ATOM 7291 C CA . PHE B 1 303 ? -37.583 -36.034 93.411 1.00 23.33 330 PHE B CA 1
ATOM 7292 C C . PHE B 1 303 ? -36.339 -35.151 93.516 1.00 21.76 330 PHE B C 1
ATOM 7293 O O . PHE B 1 303 ? -36.028 -34.722 94.656 1.00 21.39 330 PHE B O 1
ATOM 7301 N N . LEU B 1 304 ? -35.700 -34.851 92.382 1.00 19.64 331 LEU B N 1
ATOM 7302 C CA . LEU B 1 304 ? -34.505 -33.969 92.321 1.00 18.83 331 LEU B CA 1
ATOM 7303 C C . LEU B 1 304 ? -34.925 -32.502 92.219 1.00 17.61 331 LEU B C 1
ATOM 7304 O O . LEU B 1 304 ? -35.164 -32.018 91.103 1.00 17.18 331 LEU B O 1
ATOM 7309 N N . ARG B 1 305 ? -34.961 -31.818 93.366 1.00 17.98 332 ARG B N 1
ATOM 7310 C CA . ARG B 1 305 ? -35.177 -30.341 93.483 1.00 17.71 332 ARG B CA 1
ATOM 7311 C C . ARG B 1 305 ? -33.822 -29.653 93.301 1.00 17.06 332 ARG B C 1
ATOM 7312 O O . ARG B 1 305 ? -33.106 -29.447 94.290 1.00 17.92 332 ARG B O 1
ATOM 7320 N N . GLY B 1 306 ? -33.458 -29.353 92.063 1.00 16.73 333 GLY B N 1
ATOM 7321 C CA . GLY B 1 306 ? -32.078 -29.002 91.707 1.00 16.71 333 GLY B CA 1
ATOM 7322 C C . GLY B 1 306 ? -31.988 -27.591 91.184 1.00 16.29 333 GLY B C 1
ATOM 7323 O O . GLY B 1 306 ? -33.056 -26.985 90.976 1.00 17.19 333 GLY B O 1
ATOM 7324 N N . ILE B 1 307 ? -30.759 -27.104 91.009 1.00 15.20 334 ILE B N 1
ATOM 7325 C CA . ILE B 1 307 ? -30.421 -25.848 90.289 1.00 14.99 334 ILE B CA 1
ATOM 7326 C C . ILE B 1 307 ? -29.094 -26.056 89.538 1.00 14.50 334 ILE B C 1
ATOM 7327 O O . ILE B 1 307 ? -28.209 -26.823 90.017 1.00 13.62 334 ILE B O 1
ATOM 7332 N N . SER B 1 308 ? -28.982 -25.452 88.355 1.00 14.03 335 SER B N 1
ATOM 7333 C CA . SER B 1 308 ? -27.731 -25.424 87.560 1.00 13.62 335 SER B CA 1
ATOM 7334 C C . SER B 1 308 ? -26.781 -24.402 88.206 1.00 13.69 335 SER B C 1
ATOM 7335 O O . SER B 1 308 ? -27.267 -23.523 88.942 1.00 13.04 335 SER B O 1
ATOM 7338 N N . LEU B 1 309 ? -25.476 -24.539 87.989 1.00 14.58 336 LEU B N 1
ATOM 7339 C CA . LEU B 1 309 ? -24.453 -23.644 88.594 1.00 15.37 336 LEU B CA 1
ATOM 7340 C C . LEU B 1 309 ? -23.130 -23.750 87.829 1.00 15.80 336 LEU B C 1
ATOM 7341 O O . LEU B 1 309 ? -22.635 -24.866 87.687 1.00 16.94 336 LEU B O 1
ATOM 7346 N N . HIS B 1 310 ? -22.581 -22.620 87.389 1.00 15.75 337 HIS B N 1
ATOM 7347 C CA . HIS B 1 310 ? -21.211 -22.492 86.822 1.00 16.02 337 HIS B CA 1
ATOM 7348 C C . HIS B 1 310 ? -20.199 -22.350 87.959 1.00 15.57 337 HIS B C 1
ATOM 7349 O O . HIS B 1 310 ? -20.597 -21.875 89.041 1.00 15.54 337 HIS B O 1
ATOM 7356 N N . GLU B 1 311 ? -18.936 -22.699 87.694 1.00 15.52 338 GLU B N 1
ATOM 7357 C CA . GLU B 1 311 ? -17.823 -22.631 88.680 1.00 16.15 338 GLU B CA 1
ATOM 7358 C C . GLU B 1 311 ? -17.311 -21.194 88.726 1.00 15.62 338 GLU B C 1
ATOM 7359 O O . GLU B 1 311 ? -16.153 -20.963 88.428 1.00 15.05 338 GLU B O 1
ATOM 7365 N N . GLU B 1 312 ? -18.165 -20.247 89.097 1.00 17.02 339 GLU B N 1
ATOM 7366 C CA . GLU B 1 312 ? -17.777 -18.817 89.063 1.00 17.37 339 GLU B CA 1
ATOM 7367 C C . GLU B 1 312 ? -18.142 -18.157 90.388 1.00 18.07 339 GLU B C 1
ATOM 7368 O O . GLU B 1 312 ? -19.179 -18.491 90.951 1.00 18.53 339 GLU B O 1
ATOM 7374 N N . ASN B 1 313 ? -17.262 -17.277 90.847 1.00 19.54 340 ASN B N 1
ATOM 7375 C CA . ASN B 1 313 ? -17.460 -16.359 91.992 1.00 20.30 340 ASN B CA 1
ATOM 7376 C C . ASN B 1 313 ? -17.792 -14.992 91.413 1.00 18.92 340 ASN B C 1
ATOM 7377 O O . ASN B 1 313 ? -16.895 -14.263 90.987 1.00 17.77 340 ASN B O 1
ATOM 7382 N N . PRO B 1 314 ? -19.092 -14.613 91.397 1.00 18.36 341 PRO B N 1
ATOM 7383 C CA . PRO B 1 314 ? -19.553 -13.428 90.681 1.00 17.29 341 PRO B CA 1
ATOM 7384 C C . PRO B 1 314 ? -19.200 -12.110 91.377 1.00 16.86 341 PRO B C 1
ATOM 7385 O O . PRO B 1 314 ? -19.177 -11.110 90.722 1.00 16.42 341 PRO B O 1
ATOM 7389 N N . ILE B 1 315 ? -18.944 -12.132 92.681 1.00 18.13 342 ILE B N 1
ATOM 7390 C CA . ILE B 1 315 ? -18.419 -10.942 93.426 1.00 18.89 342 ILE B CA 1
ATOM 7391 C C . ILE B 1 315 ? -16.988 -10.667 92.948 1.00 18.87 342 ILE B C 1
ATOM 7392 O O . ILE B 1 315 ? -16.665 -9.498 92.755 1.00 16.98 342 ILE B O 1
ATOM 7397 N N . LYS B 1 316 ? -16.163 -11.714 92.804 1.00 20.22 343 LYS B N 1
ATOM 7398 C CA . LYS B 1 316 ? -14.769 -11.601 92.290 1.00 20.43 343 LYS B CA 1
ATOM 7399 C C . LYS B 1 316 ? -14.799 -11.374 90.779 1.00 19.88 343 LYS B C 1
ATOM 7400 O O . LYS B 1 316 ? -13.832 -10.770 90.264 1.00 19.01 343 LYS B O 1
ATOM 7406 N N . ILE B 1 317 ? -15.864 -11.860 90.118 1.00 19.02 344 ILE B N 1
ATOM 7407 C CA . ILE B 1 317 ? -15.970 -12.027 88.639 1.00 18.06 344 ILE B CA 1
ATOM 7408 C C . ILE B 1 317 ? -14.757 -12.831 88.172 1.00 16.90 344 ILE B C 1
ATOM 7409 O O . ILE B 1 317 ? -14.027 -12.331 87.311 1.00 17.14 344 ILE B O 1
ATOM 7414 N N . GLY B 1 318 ? -14.555 -14.019 88.744 1.00 15.83 345 GLY B N 1
ATOM 7415 C CA . GLY B 1 318 ? -13.504 -14.976 88.341 1.00 14.71 345 GLY B CA 1
ATOM 7416 C C . GLY B 1 318 ? -13.833 -16.405 88.743 1.00 13.53 345 GLY B C 1
ATOM 7417 O O . GLY B 1 318 ? -14.930 -16.664 89.258 1.00 12.85 345 GLY B O 1
ATOM 7418 N N . ARG B 1 319 ? -12.898 -17.321 88.531 1.00 13.05 346 ARG B N 1
ATOM 7419 C CA . ARG B 1 319 ? -13.145 -18.773 88.718 1.00 12.90 346 ARG B CA 1
ATOM 7420 C C . ARG B 1 319 ? -13.265 -19.090 90.213 1.00 12.88 346 ARG B C 1
ATOM 7421 O O . ARG B 1 319 ? -12.370 -18.692 90.951 1.00 11.74 346 ARG B O 1
ATOM 7429 N N . ALA B 1 320 ? -14.342 -19.764 90.626 1.00 13.33 347 ALA B N 1
ATOM 7430 C CA . ALA B 1 320 ? -14.445 -20.446 91.944 1.00 14.42 347 ALA B CA 1
ATOM 7431 C C . ALA B 1 320 ? -13.442 -21.608 92.030 1.00 15.35 347 ALA B C 1
ATOM 7432 O O . ALA B 1 320 ? -13.181 -22.240 90.981 1.00 16.41 347 ALA B O 1
ATOM 7434 N N . ARG B 1 321 ? -12.954 -21.924 93.242 1.00 15.41 348 ARG B N 1
ATOM 7435 C CA . ARG B 1 321 ? -11.851 -22.899 93.470 1.00 14.80 348 ARG B CA 1
ATOM 7436 C C . ARG B 1 321 ? -11.795 -23.411 94.911 1.00 14.78 348 ARG B C 1
ATOM 7437 O O . ARG B 1 321 ? -11.217 -24.478 95.121 1.00 15.40 348 ARG B O 1
ATOM 7445 N N . SER B 1 322 ? -12.290 -22.664 95.892 1.00 14.54 349 SER B N 1
ATOM 7446 C CA . SER B 1 322 ? -12.025 -22.944 97.323 1.00 14.33 349 SER B CA 1
ATOM 7447 C C . SER B 1 322 ? -13.233 -23.583 98.018 1.00 15.02 349 SER B C 1
ATOM 7448 O O . SER B 1 322 ? -14.372 -23.479 97.509 1.00 15.62 349 SER B O 1
ATOM 7451 N N . ILE B 1 323 ? -12.982 -24.186 99.181 1.00 15.21 350 ILE B N 1
ATOM 7452 C CA . ILE B 1 323 ? -14.020 -24.626 100.161 1.00 15.46 350 ILE B CA 1
ATOM 7453 C C . ILE B 1 323 ? -14.928 -23.450 100.564 1.00 15.62 350 ILE B C 1
ATOM 7454 O O . ILE B 1 323 ? -16.107 -23.716 100.850 1.00 16.10 350 ILE B O 1
ATOM 7459 N N . GLU B 1 324 ? -14.412 -22.208 100.636 1.00 15.62 351 GLU B N 1
ATOM 7460 C CA . GLU B 1 324 ? -15.227 -21.010 101.000 1.00 15.34 351 GLU B CA 1
ATOM 7461 C C . GLU B 1 324 ? -16.265 -20.740 99.894 1.00 15.28 351 GLU B C 1
ATOM 7462 O O . GLU B 1 324 ? -17.458 -20.574 100.247 1.00 15.76 351 GLU B O 1
ATOM 7468 N N . ASP B 1 325 ? -15.846 -20.730 98.620 1.00 14.59 352 ASP B N 1
ATOM 7469 C CA . ASP B 1 325 ? -16.746 -20.666 97.431 1.00 14.58 352 ASP B CA 1
ATOM 7470 C C . ASP B 1 325 ? -17.820 -21.763 97.521 1.00 14.33 352 ASP B C 1
ATOM 7471 O O . ASP B 1 325 ? -19.020 -21.465 97.301 1.00 13.31 352 ASP B O 1
ATOM 7476 N N . ALA B 1 326 ? -17.407 -22.990 97.830 1.00 14.71 353 ALA B N 1
ATOM 7477 C CA . ALA B 1 326 ? -18.287 -24.182 97.887 1.00 14.98 353 ALA B CA 1
ATOM 7478 C C . ALA B 1 326 ? -19.357 -23.983 98.966 1.00 15.61 353 ALA B C 1
ATOM 7479 O O . ALA B 1 326 ? -20.555 -24.251 98.678 1.00 15.30 353 ALA B O 1
ATOM 7481 N N . GLN B 1 327 ? -18.963 -23.464 100.137 1.00 15.88 354 GLN B N 1
ATOM 7482 C CA . GLN B 1 327 ? -19.917 -23.137 101.230 1.00 16.37 354 GLN B CA 1
ATOM 7483 C C . GLN B 1 327 ? -20.913 -22.076 100.750 1.00 16.70 354 GLN B C 1
ATOM 7484 O O . GLN B 1 327 ? -22.114 -22.248 100.970 1.00 16.65 354 GLN B O 1
ATOM 7490 N N . MET B 1 328 ? -20.438 -20.993 100.141 1.00 17.70 355 MET B N 1
ATOM 7491 C CA . MET B 1 328 ? -21.333 -19.884 99.729 1.00 18.13 355 MET B CA 1
ATOM 7492 C C . MET B 1 328 ? -22.350 -20.390 98.690 1.00 17.36 355 MET B C 1
ATOM 7493 O O . MET B 1 328 ? -23.556 -20.159 98.886 1.00 16.94 355 MET B O 1
ATOM 7498 N N . GLN B 1 329 ? -21.896 -21.079 97.640 1.00 16.82 356 GLN B N 1
ATOM 7499 C CA . GLN B 1 329 ? -22.784 -21.586 96.561 1.00 17.28 356 GLN B CA 1
ATOM 7500 C C . GLN B 1 329 ? -23.805 -22.588 97.133 1.00 16.83 356 GLN B C 1
ATOM 7501 O O . GLN B 1 329 ? -25.020 -22.471 96.816 1.00 15.95 356 GLN B O 1
ATOM 7507 N N . MET B 1 330 ? -23.367 -23.522 97.974 1.00 16.52 357 MET B N 1
ATOM 7508 C CA . MET B 1 330 ? -24.285 -24.566 98.509 1.00 17.08 357 MET B CA 1
ATOM 7509 C C . MET B 1 330 ? -25.277 -23.960 99.517 1.00 16.71 357 MET B C 1
ATOM 7510 O O . MET B 1 330 ? -26.441 -24.416 99.509 1.00 15.69 357 MET B O 1
ATOM 7515 N N . GLY B 1 331 ? -24.875 -22.939 100.297 1.00 15.91 358 GLY B N 1
ATOM 7516 C CA . GLY B 1 331 ? -25.772 -22.191 101.206 1.00 15.92 358 GLY B CA 1
ATOM 7517 C C . GLY B 1 331 ? -26.917 -21.502 100.461 1.00 16.29 358 GLY B C 1
ATOM 7518 O O . GLY B 1 331 ? -28.035 -21.435 100.996 1.00 16.28 358 GLY B O 1
ATOM 7519 N N . TRP B 1 332 ? -26.644 -20.988 99.263 1.00 15.74 359 TRP B N 1
ATOM 7520 C CA . TRP B 1 332 ? -27.651 -20.450 98.316 1.00 15.73 359 TRP B CA 1
ATOM 7521 C C . TRP B 1 332 ? -28.559 -21.574 97.784 1.00 16.14 359 TRP B C 1
ATOM 7522 O O . TRP B 1 332 ? -29.790 -21.388 97.754 1.00 15.45 359 TRP B O 1
ATOM 7533 N N . ALA B 1 333 ? -27.996 -22.704 97.349 1.00 16.85 360 ALA B N 1
ATOM 7534 C CA . ALA B 1 333 ? -28.785 -23.894 96.951 1.00 17.33 360 ALA B CA 1
ATOM 7535 C C . ALA B 1 333 ? -29.758 -24.272 98.071 1.00 18.64 360 ALA B C 1
ATOM 7536 O O . ALA B 1 333 ? -30.904 -24.602 97.764 1.00 19.01 360 ALA B O 1
ATOM 7538 N N . LYS B 1 334 ? -29.330 -24.193 99.330 1.00 21.67 361 LYS B N 1
ATOM 7539 C CA . LYS B 1 334 ? -30.135 -24.660 100.499 1.00 23.61 361 LYS B CA 1
ATOM 7540 C C . LYS B 1 334 ? -31.225 -23.633 100.831 1.00 22.96 361 LYS B C 1
ATOM 7541 O O . LYS B 1 334 ? -32.353 -24.073 101.165 1.00 22.98 361 LYS B O 1
ATOM 7547 N N . GLU B 1 335 ? -30.947 -22.336 100.669 1.00 21.66 362 GLU B N 1
ATOM 7548 C CA . GLU B 1 335 ? -31.979 -21.271 100.794 1.00 22.60 362 GLU B CA 1
ATOM 7549 C C . GLU B 1 335 ? -33.099 -21.494 99.761 1.00 21.18 362 GLU B C 1
ATOM 7550 O O . GLU B 1 335 ? -34.256 -21.118 100.060 1.00 20.90 362 GLU B O 1
ATOM 7556 N N . LEU B 1 336 ? -32.762 -22.084 98.605 1.00 19.22 363 LEU B N 1
ATOM 7557 C CA . LEU B 1 336 ? -33.681 -22.418 97.484 1.00 17.98 363 LEU B CA 1
ATOM 7558 C C . LEU B 1 336 ? -34.358 -23.764 97.761 1.00 17.94 363 LEU B C 1
ATOM 7559 O O . LEU B 1 336 ? -35.257 -24.177 96.989 1.00 17.37 363 LEU B O 1
ATOM 7564 N N . ASN B 1 337 ? -33.937 -24.433 98.837 1.00 18.37 364 ASN B N 1
ATOM 7565 C CA . ASN B 1 337 ? -34.476 -25.751 99.259 1.00 18.22 364 ASN B CA 1
ATOM 7566 C C . ASN B 1 337 ? -34.174 -26.806 98.176 1.00 17.37 364 ASN B C 1
ATOM 7567 O O . ASN B 1 337 ? -35.076 -27.604 97.831 1.00 16.08 364 ASN B O 1
ATOM 7572 N N . CYS B 1 338 ? -32.941 -26.828 97.661 1.00 17.12 365 CYS B N 1
ATOM 7573 C CA . CYS B 1 338 ? -32.462 -27.871 96.716 1.00 16.74 365 CYS B CA 1
ATOM 7574 C C . CYS B 1 338 ? -31.918 -29.091 97.471 1.00 16.78 365 CYS B C 1
ATOM 7575 O O . CYS B 1 338 ? -31.241 -28.927 98.499 1.00 15.52 365 CYS B O 1
ATOM 7578 N N . ASN B 1 339 ? -32.155 -30.280 96.924 1.00 17.37 366 ASN B N 1
ATOM 7579 C CA . ASN B 1 339 ? -31.491 -31.534 97.355 1.00 18.41 366 ASN B CA 1
ATOM 7580 C C . ASN B 1 339 ? -30.501 -31.971 96.268 1.00 18.01 366 ASN B C 1
ATOM 7581 O O . ASN B 1 339 ? -29.949 -33.079 96.395 1.00 16.62 366 ASN B O 1
ATOM 7586 N N . PHE B 1 340 ? -30.312 -31.142 95.233 1.00 18.82 367 PHE B N 1
ATOM 7587 C CA . PHE B 1 340 ? -29.569 -31.508 94.000 1.00 20.06 367 PHE B CA 1
ATOM 7588 C C . PHE B 1 340 ? -29.009 -30.259 93.317 1.00 18.55 367 PHE B C 1
ATOM 7589 O O . PHE B 1 340 ? -29.664 -29.199 93.301 1.00 17.10 367 PHE B O 1
ATOM 7597 N N . ILE B 1 341 ? -27.811 -30.406 92.754 1.00 18.32 368 ILE B N 1
ATOM 7598 C CA . ILE B 1 341 ? -27.144 -29.367 91.918 1.00 18.52 368 ILE B CA 1
ATOM 7599 C C . ILE B 1 341 ? -26.575 -30.034 90.666 1.00 19.10 368 ILE B C 1
ATOM 7600 O O . ILE B 1 341 ? -25.794 -31.007 90.822 1.00 19.46 368 ILE B O 1
ATOM 7605 N N . ARG B 1 342 ? -26.932 -29.495 89.492 1.00 18.72 369 ARG B N 1
ATOM 7606 C CA . ARG B 1 342 ? -26.207 -29.689 88.210 1.00 18.80 369 ARG B CA 1
ATOM 7607 C C . ARG B 1 342 ? -25.020 -28.709 88.116 1.00 19.25 369 ARG B C 1
ATOM 7608 O O . ARG B 1 342 ? -25.241 -27.483 88.011 1.00 19.65 369 ARG B O 1
ATOM 7616 N N . LEU B 1 343 ? -23.793 -29.237 88.132 1.00 19.68 370 LEU B N 1
ATOM 7617 C CA . LEU B 1 343 ? -22.536 -28.448 88.147 1.00 19.00 370 LEU B CA 1
ATOM 7618 C C . LEU B 1 343 ? -22.072 -28.205 86.703 1.00 19.55 370 LEU B C 1
ATOM 7619 O O . LEU B 1 343 ? -21.768 -29.198 86.021 1.00 19.59 370 LEU B O 1
ATOM 7624 N N . ALA B 1 344 ? -22.140 -26.922 86.307 1.00 21.10 371 ALA B N 1
ATOM 7625 C CA . ALA B 1 344 ? -21.507 -26.155 85.193 1.00 22.30 371 ALA B CA 1
ATOM 7626 C C . ALA B 1 344 ? -21.645 -26.882 83.875 1.00 25.24 371 ALA B C 1
ATOM 7627 O O . ALA B 1 344 ? -22.816 -27.295 83.615 1.00 28.69 371 ALA B O 1
ATOM 7629 N N . HIS B 1 345 ? -20.545 -26.914 83.085 1.00 22.60 372 HIS B N 1
ATOM 7630 C CA . HIS B 1 345 ? -20.396 -27.738 81.858 1.00 21.61 372 HIS B CA 1
ATOM 7631 C C . HIS B 1 345 ? -19.067 -28.470 81.849 1.00 20.01 372 HIS B C 1
ATOM 7632 O O . HIS B 1 345 ? -18.646 -28.890 80.778 1.00 20.34 372 HIS B O 1
ATOM 7639 N N . TYR B 1 346 ? -18.491 -28.670 83.020 1.00 18.23 373 TYR B N 1
ATOM 7640 C CA . TYR B 1 346 ? -17.114 -29.176 83.206 1.00 17.27 373 TYR B CA 1
ATOM 7641 C C . TYR B 1 346 ? -17.022 -29.662 84.646 1.00 17.32 373 TYR B C 1
ATOM 7642 O O . TYR B 1 346 ? -17.866 -29.316 85.472 1.00 17.57 373 TYR B O 1
ATOM 7651 N N . PRO B 1 347 ? -16.033 -30.508 84.985 1.00 17.04 374 PRO B N 1
ATOM 7652 C CA . PRO B 1 347 ? -15.770 -30.826 86.384 1.00 16.68 374 PRO B CA 1
ATOM 7653 C C . PRO B 1 347 ? -15.461 -29.535 87.151 1.00 15.49 374 PRO B C 1
ATOM 7654 O O . PRO B 1 347 ? -14.567 -28.839 86.748 1.00 14.84 374 PRO B O 1
ATOM 7658 N N . HIS B 1 348 ? -16.203 -29.241 88.215 1.00 14.62 375 HIS B N 1
ATOM 7659 C CA . HIS B 1 348 ? -15.808 -28.207 89.208 1.00 14.53 375 HIS B CA 1
ATOM 7660 C C . HIS B 1 348 ? -14.630 -28.740 90.041 1.00 14.22 375 HIS B C 1
ATOM 7661 O O . HIS B 1 348 ? -14.317 -29.935 89.923 1.00 13.20 375 HIS B O 1
ATOM 7668 N N . ASN B 1 349 ? -13.995 -27.854 90.806 1.00 14.19 376 ASN B N 1
ATOM 7669 C CA . ASN B 1 349 ? -12.948 -28.164 91.811 1.00 15.14 376 ASN B CA 1
ATOM 7670 C C . ASN B 1 349 ? -13.500 -29.198 92.795 1.00 15.33 376 ASN B C 1
ATOM 7671 O O . ASN B 1 349 ? -14.716 -29.197 93.034 1.00 15.07 376 ASN B O 1
ATOM 7676 N N . GLU B 1 350 ? -12.623 -30.032 93.356 1.00 16.04 377 GLU B N 1
ATOM 7677 C CA . GLU B 1 350 ? -13.012 -31.250 94.110 1.00 16.18 377 GLU B CA 1
ATOM 7678 C C . GLU B 1 350 ? -13.704 -30.867 95.424 1.00 16.39 377 GLU B C 1
ATOM 7679 O O . GLU B 1 350 ? -14.427 -31.743 95.944 1.00 16.59 377 GLU B O 1
ATOM 7685 N N . ASN B 1 351 ? -13.524 -29.641 95.943 1.00 15.89 378 ASN B N 1
ATOM 7686 C CA . ASN B 1 351 ? -14.270 -29.176 97.147 1.00 15.99 378 ASN B CA 1
ATOM 7687 C C . ASN B 1 351 ? -15.785 -29.325 96.941 1.00 16.46 378 ASN B C 1
ATOM 7688 O O . ASN B 1 351 ? -16.492 -29.561 97.945 1.00 17.77 378 ASN B O 1
ATOM 7693 N N . MET B 1 352 ? -16.297 -29.179 95.716 1.00 16.32 379 MET B N 1
ATOM 7694 C CA . MET B 1 352 ? -17.758 -29.259 95.464 1.00 15.83 379 MET B CA 1
ATOM 7695 C C . MET B 1 352 ? -18.267 -30.640 95.877 1.00 15.97 379 MET B C 1
ATOM 7696 O O . MET B 1 352 ? -19.017 -30.731 96.848 1.00 16.40 379 MET B O 1
ATOM 7701 N N . PRO B 1 353 ? -17.840 -31.759 95.239 1.00 15.64 380 PRO B N 1
ATOM 7702 C CA . PRO B 1 353 ? -18.319 -33.090 95.614 1.00 15.64 380 PRO B CA 1
ATOM 7703 C C . PRO B 1 353 ? -17.944 -33.530 97.036 1.00 16.40 380 PRO B C 1
ATOM 7704 O O . PRO B 1 353 ? -18.698 -34.278 97.642 1.00 15.98 380 PRO B O 1
ATOM 7708 N N . ARG B 1 354 ? -16.797 -33.072 97.537 1.00 17.34 381 ARG B N 1
ATOM 7709 C CA . ARG B 1 354 ? -16.398 -33.326 98.942 1.00 19.09 381 ARG B CA 1
ATOM 7710 C C . ARG B 1 354 ? -17.414 -32.661 99.878 1.00 19.71 381 ARG B C 1
ATOM 7711 O O . ARG B 1 354 ? -17.896 -33.341 100.817 1.00 20.85 381 ARG B O 1
ATOM 7719 N N . LEU B 1 355 ? -17.719 -31.380 99.666 1.00 20.19 382 LEU B N 1
ATOM 7720 C CA . LEU B 1 355 ? -18.645 -30.641 100.568 1.00 20.27 382 LEU B CA 1
ATOM 7721 C C . LEU B 1 355 ? -20.075 -31.183 100.374 1.00 19.92 382 LEU B C 1
ATOM 7722 O O . LEU B 1 355 ? -20.778 -31.309 101.391 1.00 18.97 382 LEU B O 1
ATOM 7727 N N . ALA B 1 356 ? -20.466 -31.548 99.142 1.00 19.90 383 ALA B N 1
ATOM 7728 C CA . ALA B 1 356 ? -21.787 -32.155 98.833 1.00 20.78 383 ALA B CA 1
ATOM 7729 C C . ALA B 1 356 ? -21.965 -33.466 99.624 1.00 21.87 383 ALA B C 1
ATOM 7730 O O . ALA B 1 356 ? -23.091 -33.688 100.126 1.00 23.96 383 ALA B O 1
ATOM 7732 N N . ASP B 1 357 ? -20.916 -34.293 99.736 1.00 20.65 384 ASP B N 1
ATOM 7733 C CA . ASP B 1 357 ? -20.919 -35.535 100.557 1.00 20.35 384 ASP B CA 1
ATOM 7734 C C . ASP B 1 357 ? -21.233 -35.153 102.017 1.00 21.86 384 ASP B C 1
ATOM 7735 O O . ASP B 1 357 ? -22.051 -35.849 102.650 1.00 22.23 384 ASP B O 1
ATOM 7740 N N . LYS B 1 358 ? -20.612 -34.100 102.557 1.00 22.66 385 LYS B N 1
ATOM 7741 C CA . LYS B 1 358 ? -20.818 -33.702 103.979 1.00 24.34 385 LYS B CA 1
ATOM 7742 C C . LYS B 1 358 ? -22.199 -33.047 104.188 1.00 22.03 385 LYS B C 1
ATOM 7743 O O . LYS B 1 358 ? -22.808 -33.320 105.204 1.00 19.93 385 LYS B O 1
ATOM 7749 N N . LEU B 1 359 ? -22.690 -32.208 103.276 1.00 22.74 386 LEU B N 1
ATOM 7750 C CA . LEU B 1 359 ? -23.908 -31.380 103.525 1.00 22.80 386 LEU B CA 1
ATOM 7751 C C . LEU B 1 359 ? -25.194 -32.084 103.066 1.00 22.44 386 LEU B C 1
ATOM 7752 O O . LEU B 1 359 ? -26.265 -31.697 103.559 1.00 22.81 386 LEU B O 1
ATOM 7757 N N . GLY B 1 360 ? -25.132 -33.061 102.160 1.00 22.38 387 GLY B N 1
ATOM 7758 C CA . GLY B 1 360 ? -26.335 -33.811 101.742 1.00 22.42 387 GLY B CA 1
ATOM 7759 C C . GLY B 1 360 ? -26.982 -33.193 100.515 1.00 23.14 387 GLY B C 1
ATOM 7760 O O . GLY B 1 360 ? -28.235 -33.052 100.481 1.00 23.43 387 GLY B O 1
ATOM 7761 N N . LEU B 1 361 ? -26.156 -32.839 99.529 1.00 21.41 388 LEU B N 1
ATOM 7762 C CA . LEU B 1 361 ? -26.620 -32.424 98.187 1.00 21.66 388 LEU B CA 1
ATOM 7763 C C . LEU B 1 361 ? -26.180 -33.507 97.202 1.00 20.69 388 LEU B C 1
ATOM 7764 O O . LEU B 1 361 ? -25.021 -33.924 97.252 1.00 21.21 388 LEU B O 1
ATOM 7769 N N . LEU B 1 362 ? -27.112 -33.999 96.395 1.00 19.52 389 LEU B N 1
ATOM 7770 C CA . LEU B 1 362 ? -26.807 -34.916 95.275 1.00 18.75 389 LEU B CA 1
ATOM 7771 C C . LEU B 1 362 ? -26.251 -34.076 94.111 1.00 19.13 389 LEU B C 1
ATOM 7772 O O . LEU B 1 362 ? -26.568 -32.872 94.034 1.00 19.02 389 LEU B O 1
ATOM 7777 N N . LEU B 1 363 ? -25.457 -34.677 93.222 1.00 18.74 390 LEU B N 1
ATOM 7778 C CA . LEU B 1 363 ? -24.741 -33.912 92.174 1.00 18.34 390 LEU B CA 1
ATOM 7779 C C . LEU B 1 363 ? -24.903 -34.560 90.803 1.00 18.12 390 LEU B C 1
ATOM 7780 O O . LEU B 1 363 ? -25.117 -35.778 90.728 1.00 18.83 390 LEU B O 1
ATOM 7785 N N . TRP B 1 364 ? -24.886 -33.709 89.780 1.00 17.56 391 TRP B N 1
ATOM 7786 C CA . TRP B 1 364 ? -24.684 -34.047 88.353 1.00 17.22 391 TRP B CA 1
ATOM 7787 C C . TRP B 1 364 ? -23.365 -33.415 87.903 1.00 17.76 391 TRP B C 1
ATOM 7788 O O . TRP B 1 364 ? -23.183 -32.194 88.139 1.00 18.00 391 TRP B O 1
ATOM 7799 N N . GLU B 1 365 ? -22.488 -34.214 87.289 1.00 17.00 392 GLU B N 1
ATOM 7800 C CA . GLU B 1 365 ? -21.152 -33.777 86.836 1.00 17.14 392 GLU B CA 1
ATOM 7801 C C . GLU B 1 365 ? -21.027 -34.071 85.337 1.00 18.06 392 GLU B C 1
ATOM 7802 O O . GLU B 1 365 ? -21.571 -35.080 84.869 1.00 18.16 392 GLU B O 1
ATOM 7808 N N . GLU B 1 366 ? -20.327 -33.184 84.631 1.00 19.25 393 GLU B N 1
ATOM 7809 C CA . GLU B 1 366 ? -20.420 -32.978 83.166 1.00 20.14 393 GLU B CA 1
ATOM 7810 C C . GLU B 1 366 ? -19.027 -32.656 82.630 1.00 18.68 393 GLU B C 1
ATOM 7811 O O . GLU B 1 366 ? -18.269 -31.936 83.329 1.00 16.38 393 GLU B O 1
ATOM 7817 N N . ILE B 1 367 ? -18.724 -33.165 81.436 1.00 18.62 394 ILE B N 1
ATOM 7818 C CA . ILE B 1 367 ? -17.546 -32.736 80.627 1.00 18.88 394 ILE B CA 1
ATOM 7819 C C . ILE B 1 367 ? -18.030 -31.745 79.571 1.00 20.05 394 ILE B C 1
ATOM 7820 O O . ILE B 1 367 ? -19.211 -31.774 79.187 1.00 19.84 394 ILE B O 1
ATOM 7825 N N . PRO B 1 368 ? -17.134 -30.847 79.085 1.00 20.25 395 PRO B N 1
ATOM 7826 C CA . PRO B 1 368 ? -17.538 -29.807 78.129 1.00 21.56 395 PRO B CA 1
ATOM 7827 C C . PRO B 1 368 ? -17.769 -30.237 76.658 1.00 23.41 395 PRO B C 1
ATOM 7828 O O . PRO B 1 368 ? -17.304 -29.539 75.793 1.00 25.31 395 PRO B O 1
ATOM 7832 N N . VAL B 1 369 ? -18.454 -31.359 76.413 1.00 25.05 396 VAL B N 1
ATOM 7833 C CA . VAL B 1 369 ? -18.864 -31.740 75.031 1.00 25.51 396 VAL B CA 1
ATOM 7834 C C . VAL B 1 369 ? -20.075 -30.860 74.747 1.00 25.28 396 VAL B C 1
ATOM 7835 O O . VAL B 1 369 ? -21.170 -31.175 75.229 1.00 22.81 396 VAL B O 1
ATOM 7839 N N . TYR B 1 370 ? -19.861 -29.759 74.047 1.00 27.89 397 TYR B N 1
ATOM 7840 C CA . TYR B 1 370 ? -20.841 -28.649 74.000 1.00 28.11 397 TYR B CA 1
ATOM 7841 C C . TYR B 1 370 ? -20.926 -28.056 72.607 1.00 28.87 397 TYR B C 1
ATOM 7842 O O . TYR B 1 370 ? -19.927 -27.475 72.151 1.00 26.58 397 TYR B O 1
ATOM 7851 N N . TRP B 1 371 ? -22.082 -28.220 71.963 1.00 30.81 398 TRP B N 1
ATOM 7852 C CA . TRP B 1 371 ? -22.329 -27.657 70.606 1.00 30.46 398 TRP B CA 1
ATOM 7853 C C . TRP B 1 371 ? -21.487 -28.363 69.542 1.00 28.63 398 TRP B C 1
ATOM 7854 O O . TRP B 1 371 ? -21.499 -29.593 69.527 1.00 27.53 398 TRP B O 1
ATOM 7865 N N . GLY B 1 372 ? -20.761 -27.600 68.719 1.00 25.91 399 GLY B N 1
ATOM 7866 C CA . GLY B 1 372 ? -20.053 -28.146 67.550 1.00 23.57 399 GLY B CA 1
ATOM 7867 C C . GLY B 1 372 ? -18.640 -28.657 67.775 1.00 23.35 399 GLY B C 1
ATOM 7868 O O . GLY B 1 372 ? -17.745 -28.219 67.043 1.00 22.32 399 GLY B O 1
ATOM 7869 N N . ILE B 1 373 ? -18.435 -29.530 68.748 1.00 24.08 400 ILE B N 1
ATOM 7870 C CA . ILE B 1 373 ? -17.190 -30.326 68.898 1.00 24.02 400 ILE B CA 1
ATOM 7871 C C . ILE B 1 373 ? -16.923 -31.069 67.588 1.00 24.34 400 ILE B C 1
ATOM 7872 O O . ILE B 1 373 ? -17.902 -31.529 66.984 1.00 23.37 400 ILE B O 1
ATOM 7877 N N . ASP B 1 374 ? -15.654 -31.212 67.199 1.00 25.82 401 ASP B N 1
ATOM 7878 C CA . ASP B 1 374 ? -15.216 -31.939 65.975 1.00 26.52 401 ASP B CA 1
ATOM 7879 C C . ASP B 1 374 ? -15.288 -33.451 66.252 1.00 27.33 401 ASP B C 1
ATOM 7880 O O . ASP B 1 374 ? -14.235 -34.019 66.634 1.00 25.91 401 ASP B O 1
ATOM 7885 N N . TYR B 1 375 ? -16.470 -34.070 66.053 1.00 28.47 402 TYR B N 1
ATOM 7886 C CA . TYR B 1 375 ? -16.801 -35.485 66.420 1.00 31.43 402 TYR B CA 1
ATOM 7887 C C . TYR B 1 375 ? -16.044 -36.486 65.546 1.00 32.17 402 TYR B C 1
ATOM 7888 O O . TYR B 1 375 ? -15.692 -37.565 66.046 1.00 35.15 402 TYR B O 1
ATOM 7897 N N . GLU B 1 376 ? -15.811 -36.136 64.284 1.00 33.27 403 GLU B N 1
ATOM 7898 C CA . GLU B 1 376 ? -15.092 -36.978 63.296 1.00 34.36 403 GLU B CA 1
ATOM 7899 C C . GLU B 1 376 ? -13.596 -37.047 63.642 1.00 31.83 403 GLU B C 1
ATOM 7900 O O . GLU B 1 376 ? -12.925 -37.937 63.079 1.00 32.51 403 GLU B O 1
ATOM 7906 N N . ASN B 1 377 ? -13.093 -36.165 64.516 1.00 28.09 404 ASN B N 1
ATOM 7907 C CA . ASN B 1 377 ? -11.636 -35.914 64.696 1.00 26.73 404 ASN B CA 1
ATOM 7908 C C . ASN B 1 377 ? -11.098 -36.787 65.825 1.00 25.48 404 ASN B C 1
ATOM 7909 O O . ASN B 1 377 ? -11.449 -36.613 66.984 1.00 24.36 404 ASN B O 1
ATOM 7914 N N . PRO B 1 378 ? -10.214 -37.765 65.532 1.00 26.16 405 PRO B N 1
ATOM 7915 C CA . PRO B 1 378 ? -9.632 -38.600 66.580 1.00 25.19 405 PRO B CA 1
ATOM 7916 C C . PRO B 1 378 ? -9.103 -37.780 67.763 1.00 23.30 405 PRO B C 1
ATOM 7917 O O . PRO B 1 378 ? -9.329 -38.195 68.875 1.00 23.04 405 PRO B O 1
ATOM 7921 N N . GLU B 1 379 ? -8.421 -36.668 67.474 1.00 23.00 406 GLU B N 1
ATOM 7922 C CA . GLU B 1 379 ? -7.729 -35.778 68.458 1.00 24.38 406 GLU B CA 1
ATOM 7923 C C . GLU B 1 379 ? -8.751 -35.227 69.459 1.00 21.68 406 GLU B C 1
ATOM 7924 O O . GLU B 1 379 ? -8.458 -35.217 70.673 1.00 20.45 406 GLU B O 1
ATOM 7930 N N . ALA B 1 380 ? -9.899 -34.772 68.952 1.00 19.75 407 ALA B N 1
ATOM 7931 C CA . ALA B 1 380 ? -11.002 -34.210 69.752 1.00 19.56 407 ALA B CA 1
ATOM 7932 C C . ALA B 1 380 ? -11.548 -35.320 70.647 1.00 19.12 407 ALA B C 1
ATOM 7933 O O . ALA B 1 380 ? -11.701 -35.105 71.869 1.00 19.18 407 ALA B O 1
ATOM 7935 N N . PHE B 1 381 ? -11.789 -36.483 70.061 1.00 18.21 408 PHE B N 1
ATOM 7936 C CA . PHE B 1 381 ? -12.315 -37.646 70.803 1.00 18.59 408 PHE B CA 1
ATOM 7937 C C . PHE B 1 381 ? -11.351 -37.958 71.954 1.00 18.68 408 PHE B C 1
ATOM 7938 O O . PHE B 1 381 ? -11.809 -38.182 73.101 1.00 20.07 408 PHE B O 1
ATOM 7946 N N . ALA B 1 382 ? -10.045 -37.950 71.679 1.00 17.96 409 ALA B N 1
ATOM 7947 C CA . ALA B 1 382 ? -9.004 -38.315 72.668 1.00 17.56 409 ALA B CA 1
ATOM 7948 C C . ALA B 1 382 ? -9.059 -37.336 73.848 1.00 18.45 409 ALA B C 1
ATOM 7949 O O . ALA B 1 382 ? -8.932 -37.799 74.988 1.00 19.50 409 ALA B O 1
ATOM 7951 N N . GLN B 1 383 ? -9.294 -36.043 73.593 1.00 18.03 410 GLN B N 1
ATOM 7952 C CA . GLN B 1 383 ? -9.360 -35.009 74.658 1.00 18.13 410 GLN B CA 1
ATOM 7953 C C . GLN B 1 383 ? -10.653 -35.157 75.470 1.00 17.98 410 GLN B C 1
ATOM 7954 O O . GLN B 1 383 ? -10.569 -35.041 76.707 1.00 18.28 410 GLN B O 1
ATOM 7960 N N . ALA B 1 384 ? -11.796 -35.421 74.834 1.00 17.97 411 ALA B N 1
ATOM 7961 C CA . ALA B 1 384 ? -13.083 -35.642 75.544 1.00 19.54 411 ALA B CA 1
ATOM 7962 C C . ALA B 1 384 ? -12.952 -36.875 76.441 1.00 19.89 411 ALA B C 1
ATOM 7963 O O . ALA B 1 384 ? -13.448 -36.829 77.579 1.00 20.54 411 ALA B O 1
ATOM 7965 N N . LYS B 1 385 ? -12.286 -37.913 75.932 1.00 20.46 412 LYS B N 1
ATOM 7966 C CA . LYS B 1 385 ? -12.072 -39.213 76.612 1.00 20.37 412 LYS B CA 1
ATOM 7967 C C . LYS B 1 385 ? -11.242 -39.001 77.882 1.00 18.80 412 LYS B C 1
ATOM 7968 O O . LYS B 1 385 ? -11.631 -39.552 78.935 1.00 18.81 412 LYS B O 1
ATOM 7974 N N . SER B 1 386 ? -10.128 -38.268 77.819 1.00 17.10 413 SER B N 1
ATOM 7975 C CA . SER B 1 386 ? -9.231 -38.120 79.002 1.00 16.16 413 SER B CA 1
ATOM 7976 C C . SER B 1 386 ? -9.918 -37.279 80.096 1.00 16.30 413 SER B C 1
ATOM 7977 O O . SER B 1 386 ? -9.704 -37.574 81.297 1.00 15.21 413 SER B O 1
ATOM 7980 N N . GLN B 1 387 ? -10.762 -36.309 79.709 1.00 16.64 414 GLN B N 1
ATOM 7981 C CA . GLN B 1 387 ? -11.524 -35.423 80.641 1.00 16.28 414 GLN B CA 1
ATOM 7982 C C . GLN B 1 387 ? -12.567 -36.254 81.419 1.00 15.90 414 GLN B C 1
ATOM 7983 O O . GLN B 1 387 ? -12.661 -36.076 82.654 1.00 14.25 414 GLN B O 1
ATOM 7989 N N . LEU B 1 388 ? -13.310 -37.127 80.726 1.00 16.44 415 LEU B N 1
ATOM 7990 C CA . LEU B 1 388 ? -14.331 -38.034 81.323 1.00 17.06 415 LEU B CA 1
ATOM 7991 C C . LEU B 1 388 ? -13.646 -39.078 82.214 1.00 17.48 415 LEU B C 1
ATOM 7992 O O . LEU B 1 388 ? -14.071 -39.257 83.367 1.00 18.57 415 LEU B O 1
ATOM 7997 N N . GLU B 1 389 ? -12.651 -39.789 81.688 1.00 17.88 416 GLU B N 1
ATOM 7998 C CA . GLU B 1 389 ? -11.821 -40.716 82.493 1.00 17.30 416 GLU B CA 1
ATOM 7999 C C . GLU B 1 389 ? -11.334 -40.018 83.764 1.00 16.98 416 GLU B C 1
ATOM 8000 O O . GLU B 1 389 ? -11.503 -40.598 84.854 1.00 18.59 416 GLU B O 1
ATOM 8006 N N . THR B 1 390 ? -10.724 -38.841 83.647 1.00 15.61 417 THR B N 1
ATOM 8007 C CA . THR B 1 390 ? -10.176 -38.116 84.824 1.00 14.82 417 THR B CA 1
ATOM 8008 C C . THR B 1 390 ? -11.320 -37.799 85.797 1.00 15.09 417 THR B C 1
ATOM 8009 O O . THR B 1 390 ? -11.133 -38.023 86.999 1.00 16.20 417 THR B O 1
ATOM 8013 N N . MET B 1 391 ? -12.464 -37.330 85.292 1.00 15.42 418 MET B N 1
ATOM 8014 C CA . MET B 1 391 ? -13.619 -36.873 86.108 1.00 15.66 418 MET B CA 1
ATOM 8015 C C . MET B 1 391 ? -14.249 -38.058 86.857 1.00 16.28 418 MET B C 1
ATOM 8016 O O . MET B 1 391 ? -14.428 -37.944 88.076 1.00 16.04 418 MET B O 1
ATOM 8021 N N . VAL B 1 392 ? -14.603 -39.145 86.166 1.00 16.88 419 VAL B N 1
ATOM 8022 C CA . VAL B 1 392 ? -15.213 -40.339 86.816 1.00 17.43 419 VAL B CA 1
ATOM 8023 C C . VAL B 1 392 ? -14.198 -40.891 87.835 1.00 18.41 419 VAL B C 1
ATOM 8024 O O . VAL B 1 392 ? -14.599 -41.103 89.007 1.00 19.83 419 VAL B O 1
ATOM 8028 N N . HIS B 1 393 ? -12.916 -41.024 87.476 1.00 18.10 420 HIS B N 1
ATOM 8029 C CA . HIS B 1 393 ? -11.875 -41.567 88.392 1.00 18.07 420 HIS B CA 1
ATOM 8030 C C . HIS B 1 393 ? -11.761 -40.704 89.648 1.00 17.53 420 HIS B C 1
ATOM 8031 O O . HIS B 1 393 ? -11.631 -41.307 90.727 1.00 18.50 420 HIS B O 1
ATOM 8038 N N . ARG B 1 394 ? -11.778 -39.368 89.534 1.00 16.50 421 ARG B N 1
ATOM 8039 C CA . ARG B 1 394 ? -11.607 -38.471 90.718 1.00 16.06 421 ARG B CA 1
ATOM 8040 C C . ARG B 1 394 ? -12.721 -38.690 91.761 1.00 15.91 421 ARG B C 1
ATOM 8041 O O . ARG B 1 394 ? -12.426 -38.663 92.988 1.00 16.20 421 ARG B O 1
ATOM 8049 N N . ASP B 1 395 ? -13.954 -38.883 91.300 1.00 15.68 422 ASP B N 1
ATOM 8050 C CA . ASP B 1 395 ? -15.185 -38.660 92.096 1.00 15.68 422 ASP B CA 1
ATOM 8051 C C . ASP B 1 395 ? -15.977 -39.965 92.245 1.00 15.91 422 ASP B C 1
ATOM 8052 O O . ASP B 1 395 ? -17.074 -39.906 92.829 1.00 15.10 422 ASP B O 1
ATOM 8057 N N . LYS B 1 396 ? -15.436 -41.103 91.781 1.00 16.32 423 LYS B N 1
ATOM 8058 C CA . LYS B 1 396 ? -16.162 -42.411 91.764 1.00 16.27 423 LYS B CA 1
ATOM 8059 C C . LYS B 1 396 ? -16.414 -42.930 93.189 1.00 16.22 423 LYS B C 1
ATOM 8060 O O . LYS B 1 396 ? -17.212 -43.902 93.308 1.00 16.09 423 LYS B O 1
ATOM 8066 N N . ASN B 1 397 ? -15.788 -42.353 94.224 1.00 15.14 424 ASN B N 1
ATOM 8067 C CA . ASN B 1 397 ? -16.071 -42.762 95.628 1.00 15.09 424 ASN B CA 1
ATOM 8068 C C . ASN B 1 397 ? -16.976 -41.731 96.315 1.00 15.71 424 ASN B C 1
ATOM 8069 O O . ASN B 1 397 ? -17.117 -41.812 97.565 1.00 16.02 424 ASN B O 1
ATOM 8074 N N . ARG B 1 398 ? -17.588 -40.815 95.555 1.00 15.99 425 ARG B N 1
ATOM 8075 C CA . ARG B 1 398 ? -18.426 -39.723 96.131 1.00 16.36 425 ARG B CA 1
ATOM 8076 C C . ARG B 1 398 ? -19.913 -40.135 96.132 1.00 16.02 425 ARG B C 1
ATOM 8077 O O . ARG B 1 398 ? -20.528 -40.181 95.036 1.00 15.11 425 ARG B O 1
ATOM 8085 N N . ALA B 1 399 ? -20.480 -40.412 97.315 1.00 15.23 426 ALA B N 1
ATOM 8086 C CA . ALA B 1 399 ? -21.932 -40.648 97.511 1.00 15.90 426 ALA B CA 1
ATOM 8087 C C . ALA B 1 399 ? -22.768 -39.527 96.852 1.00 16.27 426 ALA B C 1
ATOM 8088 O O . ALA B 1 399 ? -23.827 -39.851 96.281 1.00 15.91 426 ALA B O 1
ATOM 8090 N N . SER B 1 400 ? -22.338 -38.260 96.930 1.00 15.72 427 SER B N 1
ATOM 8091 C CA . SER B 1 400 ? -23.141 -37.095 96.451 1.00 16.38 427 SER B CA 1
ATOM 8092 C C . SER B 1 400 ? -23.447 -37.219 94.943 1.00 16.53 427 SER B C 1
ATOM 8093 O O . SER B 1 400 ? -24.578 -36.911 94.546 1.00 17.04 427 SER B O 1
ATOM 8096 N N . VAL B 1 401 ? -22.513 -37.719 94.135 1.00 16.23 428 VAL B N 1
ATOM 8097 C CA . VAL B 1 401 ? -22.643 -37.747 92.648 1.00 16.30 428 VAL B CA 1
ATOM 8098 C C . VAL B 1 401 ? -23.488 -38.950 92.237 1.00 16.39 428 VAL B C 1
ATOM 8099 O O . VAL B 1 401 ? -23.072 -40.081 92.538 1.00 15.91 428 VAL B O 1
ATOM 8103 N N . ILE B 1 402 ? -24.603 -38.720 91.538 1.00 16.66 429 ILE B N 1
ATOM 8104 C CA . ILE B 1 402 ? -25.493 -39.812 91.048 1.00 16.72 429 ILE B CA 1
ATOM 8105 C C . ILE B 1 402 ? -25.630 -39.737 89.532 1.00 17.81 429 ILE B C 1
ATOM 8106 O O . ILE B 1 402 ? -26.228 -40.667 88.975 1.00 19.40 429 ILE B O 1
ATOM 8111 N N . VAL B 1 403 ? -25.086 -38.709 88.876 1.00 19.39 430 VAL B N 1
ATOM 8112 C CA . VAL B 1 403 ? -25.163 -38.589 87.391 1.00 19.65 430 VAL B CA 1
ATOM 8113 C C . VAL B 1 403 ? -23.811 -38.156 86.812 1.00 19.91 430 VAL B C 1
ATOM 8114 O O . VAL B 1 403 ? -23.238 -37.168 87.308 1.00 20.50 430 VAL B O 1
ATOM 8118 N N . TRP B 1 404 ? -23.324 -38.882 85.797 1.00 19.71 431 TRP B N 1
ATOM 8119 C CA . TRP B 1 404 ? -22.244 -38.425 84.879 1.00 19.40 431 TRP B CA 1
ATOM 8120 C C . TRP B 1 404 ? -22.910 -38.006 83.573 1.00 18.11 431 TRP B C 1
ATOM 8121 O O . TRP B 1 404 ? -23.510 -38.871 82.927 1.00 16.35 431 TRP B O 1
ATOM 8132 N N . SER B 1 405 ? -22.808 -36.727 83.222 1.00 18.41 432 SER B N 1
ATOM 8133 C CA . SER B 1 405 ? -23.306 -36.177 81.931 1.00 18.82 432 SER B CA 1
ATOM 8134 C C . SER B 1 405 ? -22.179 -36.124 80.899 1.00 18.58 432 SER B C 1
ATOM 8135 O O . SER B 1 405 ? -21.062 -35.645 81.188 1.00 18.71 432 SER B O 1
ATOM 8138 N N . VAL B 1 406 ? -22.476 -36.590 79.710 1.00 19.40 433 VAL B N 1
ATOM 8139 C CA . VAL B 1 406 ? -21.434 -36.891 78.701 1.00 21.12 433 VAL B CA 1
ATOM 8140 C C . VAL B 1 406 ? -21.469 -35.806 77.620 1.00 23.18 433 VAL B C 1
ATOM 8141 O O . VAL B 1 406 ? -20.462 -35.678 76.883 1.00 27.40 433 VAL B O 1
ATOM 8145 N N . ALA B 1 407 ? -22.579 -35.064 77.545 1.00 22.37 434 ALA B N 1
ATOM 8146 C CA . ALA B 1 407 ? -22.795 -34.060 76.487 1.00 22.73 434 ALA B CA 1
ATOM 8147 C C . ALA B 1 407 ? -23.936 -33.097 76.830 1.00 23.66 434 ALA B C 1
ATOM 8148 O O . ALA B 1 407 ? -24.852 -33.482 77.552 1.00 22.92 434 ALA B O 1
ATOM 8150 N N . ASN B 1 408 ? -23.866 -31.884 76.306 1.00 25.48 435 ASN B N 1
ATOM 8151 C CA . ASN B 1 408 ? -24.923 -30.858 76.462 1.00 27.02 435 ASN B CA 1
ATOM 8152 C C . ASN B 1 408 ? -25.171 -30.251 75.090 1.00 27.89 435 ASN B C 1
ATOM 8153 O O . ASN B 1 408 ? -24.212 -29.692 74.537 1.00 30.44 435 ASN B O 1
ATOM 8158 N N . GLU B 1 409 ? -26.388 -30.349 74.564 1.00 28.28 436 GLU B N 1
ATOM 8159 C CA . GLU B 1 409 ? -26.783 -29.735 73.258 1.00 29.06 436 GLU B CA 1
ATOM 8160 C C . GLU B 1 409 ? -25.815 -30.127 72.143 1.00 28.01 436 GLU B C 1
ATOM 8161 O O . GLU B 1 409 ? -24.986 -29.307 71.778 1.00 30.62 436 GLU B O 1
ATOM 8167 N N . THR B 1 410 ? -25.982 -31.321 71.591 1.00 27.92 437 THR B N 1
ATOM 8168 C CA . THR B 1 410 ? -25.095 -31.857 70.535 1.00 27.97 437 THR B CA 1
ATOM 8169 C C . THR B 1 410 ? -25.899 -32.154 69.274 1.00 28.92 437 THR B C 1
ATOM 8170 O O . THR B 1 410 ? -27.018 -32.631 69.397 1.00 28.59 437 THR B O 1
ATOM 8174 N N . PRO B 1 411 ? -25.351 -31.932 68.053 1.00 30.84 438 PRO B N 1
ATOM 8175 C CA . PRO B 1 411 ? -26.100 -32.150 66.813 1.00 31.72 438 PRO B CA 1
ATOM 8176 C C . PRO B 1 411 ? -26.465 -33.623 66.613 1.00 32.85 438 PRO B C 1
ATOM 8177 O O . PRO B 1 411 ? -25.686 -34.445 67.016 1.00 31.82 438 PRO B O 1
ATOM 8181 N N . ASP B 1 412 ? -27.601 -33.902 65.970 1.00 35.09 439 ASP B N 1
ATOM 8182 C CA . ASP B 1 412 ? -28.090 -35.278 65.688 1.00 37.67 439 ASP B CA 1
ATOM 8183 C C . ASP B 1 412 ? -27.468 -35.794 64.382 1.00 39.91 439 ASP B C 1
ATOM 8184 O O . ASP B 1 412 ? -28.238 -35.956 63.401 1.00 38.21 439 ASP B O 1
ATOM 8189 N N . THR B 1 413 ? -26.148 -36.072 64.400 1.00 41.94 440 THR B N 1
ATOM 8190 C CA . THR B 1 413 ? -25.352 -36.720 63.306 1.00 42.90 440 THR B CA 1
ATOM 8191 C C . THR B 1 413 ? -24.962 -38.157 63.712 1.00 44.19 440 THR B C 1
ATOM 8192 O O . THR B 1 413 ? -24.952 -38.460 64.931 1.00 44.69 440 THR B O 1
ATOM 8196 N N . GLU B 1 414 ? -24.664 -39.020 62.728 1.00 46.22 441 GLU B N 1
ATOM 8197 C CA . GLU B 1 414 ? -24.103 -40.389 62.947 1.00 44.70 441 GLU B CA 1
ATOM 8198 C C . GLU B 1 414 ? -22.770 -40.246 63.687 1.00 39.82 441 GLU B C 1
ATOM 8199 O O . GLU B 1 414 ? -22.611 -40.892 64.720 1.00 36.23 441 GLU B O 1
ATOM 8205 N N . SER B 1 415 ? -21.860 -39.425 63.150 1.00 39.39 442 SER B N 1
ATOM 8206 C CA . SER B 1 415 ? -20.603 -38.969 63.801 1.00 41.24 442 SER B CA 1
ATOM 8207 C C . SER B 1 415 ? -20.850 -38.760 65.307 1.00 45.58 442 SER B C 1
ATOM 8208 O O . SER B 1 415 ? -20.141 -39.402 66.124 1.00 43.52 442 SER B O 1
ATOM 8211 N N . ARG B 1 416 ? -21.843 -37.925 65.657 1.00 46.02 443 ARG B N 1
ATOM 8212 C CA . ARG B 1 416 ? -22.170 -37.549 67.064 1.00 44.28 443 ARG B CA 1
ATOM 8213 C C . ARG B 1 416 ? -22.692 -38.765 67.841 1.00 42.15 443 ARG B C 1
ATOM 8214 O O . ARG B 1 416 ? -22.215 -38.958 68.973 1.00 43.03 443 ARG B O 1
ATOM 8222 N N . LEU B 1 417 ? -23.645 -39.533 67.305 1.00 37.40 444 LEU B N 1
ATOM 8223 C CA . LEU B 1 417 ? -24.261 -40.658 68.067 1.00 37.46 444 LEU B CA 1
ATOM 8224 C C . LEU B 1 417 ? -23.176 -41.623 68.578 1.00 38.73 444 LEU B C 1
ATOM 8225 O O . LEU B 1 417 ? -23.258 -42.037 69.747 1.00 39.55 444 LEU B O 1
ATOM 8230 N N . GLU B 1 418 ? -22.198 -41.953 67.730 1.00 37.67 445 GLU B N 1
ATOM 8231 C CA . GLU B 1 418 ? -21.130 -42.951 68.000 1.00 38.23 445 GLU B CA 1
ATOM 8232 C C . GLU B 1 418 ? -20.207 -42.389 69.094 1.00 38.76 445 GLU B C 1
ATOM 8233 O O . GLU B 1 418 ? -19.900 -43.136 70.061 1.00 40.74 445 GLU B O 1
ATOM 8239 N N . PHE B 1 419 ? -19.795 -41.124 68.949 1.00 36.40 446 PHE B N 1
ATOM 8240 C CA . PHE B 1 419 ? -19.024 -40.334 69.947 1.00 35.12 446 PHE B CA 1
ATOM 8241 C C . PHE B 1 419 ? -19.623 -40.486 71.353 1.00 32.68 446 PHE B C 1
ATOM 8242 O O . PHE B 1 419 ? -18.872 -40.729 72.313 1.00 32.41 446 PHE B O 1
ATOM 8250 N N . LEU B 1 420 ? -20.939 -40.323 71.481 1.00 30.53 447 LEU B N 1
ATOM 8251 C CA . LEU B 1 420 ? -21.636 -40.301 72.793 1.00 30.60 447 LEU B CA 1
ATOM 8252 C C . LEU B 1 420 ? -21.773 -41.723 73.318 1.00 31.03 447 LEU B C 1
ATOM 8253 O O . LEU B 1 420 ? -21.673 -41.897 74.543 1.00 28.49 447 LEU B O 1
ATOM 8258 N N . ARG B 1 421 ? -21.965 -42.693 72.418 1.00 33.45 448 ARG B N 1
ATOM 8259 C CA . ARG B 1 421 ? -22.052 -44.133 72.787 1.00 32.45 448 ARG B CA 1
ATOM 8260 C C . ARG B 1 421 ? -20.678 -44.632 73.231 1.00 28.06 448 ARG B C 1
ATOM 8261 O O . ARG B 1 421 ? -20.636 -45.416 74.181 1.00 26.15 448 ARG B O 1
ATOM 8269 N N . GLN B 1 422 ? -19.607 -44.170 72.590 1.00 26.36 449 GLN B N 1
ATOM 8270 C CA . GLN B 1 422 ? -18.223 -44.532 72.984 1.00 27.88 449 GLN B CA 1
ATOM 8271 C C . GLN B 1 422 ? -17.928 -43.942 74.369 1.00 26.65 449 GLN B C 1
ATOM 8272 O O . GLN B 1 422 ? -17.356 -44.659 75.214 1.00 24.68 449 GLN B O 1
ATOM 8278 N N . LEU B 1 423 ? -18.315 -42.685 74.609 1.00 25.68 450 LEU B N 1
ATOM 8279 C CA . LEU B 1 423 ? -18.073 -42.024 75.912 1.00 25.41 450 LEU B CA 1
ATOM 8280 C C . LEU B 1 423 ? -18.846 -42.768 77.000 1.00 25.85 450 LEU B C 1
ATOM 8281 O O . LEU B 1 423 ? -18.248 -43.003 78.082 1.00 26.18 450 LEU B O 1
ATOM 8286 N N . LYS B 1 424 ? -20.099 -43.146 76.720 1.00 25.11 451 LYS B N 1
ATOM 8287 C CA . LYS B 1 424 ? -20.914 -43.947 77.663 1.00 26.14 451 LYS B CA 1
ATOM 8288 C C . LYS B 1 424 ? -20.090 -45.142 78.134 1.00 27.30 451 LYS B C 1
ATOM 8289 O O . LYS B 1 424 ? -19.892 -45.277 79.356 1.00 28.02 451 LYS B O 1
ATOM 8295 N N . LYS B 1 425 ? -19.591 -45.941 77.191 1.00 29.30 452 LYS B N 1
ATOM 8296 C CA . LYS B 1 425 ? -18.829 -47.189 77.469 1.00 31.04 452 LYS B CA 1
ATOM 8297 C C . LYS B 1 425 ? -17.568 -46.869 78.288 1.00 31.01 452 LYS B C 1
ATOM 8298 O O . LYS B 1 425 ? -17.221 -47.676 79.165 1.00 33.59 452 LYS B O 1
ATOM 8304 N N . ILE B 1 426 ? -16.914 -45.729 78.060 1.00 28.93 453 ILE B N 1
ATOM 8305 C CA . ILE B 1 426 ? -15.683 -45.352 78.820 1.00 26.88 453 ILE B CA 1
ATOM 8306 C C . ILE B 1 426 ? -16.071 -45.084 80.278 1.00 25.74 453 ILE B C 1
ATOM 8307 O O . ILE B 1 426 ? -15.306 -45.457 81.179 1.00 24.44 453 ILE B O 1
ATOM 8312 N N . ALA B 1 427 ? -17.206 -44.413 80.495 1.00 25.15 454 ALA B N 1
ATOM 8313 C CA . ALA B 1 427 ? -17.709 -44.075 81.843 1.00 23.69 454 ALA B CA 1
ATOM 8314 C C . ALA B 1 427 ? -18.098 -45.377 82.541 1.00 22.75 454 ALA B C 1
ATOM 8315 O O . ALA B 1 427 ? -17.573 -45.616 83.614 1.00 22.58 454 ALA B O 1
ATOM 8317 N N . ILE B 1 428 ? -18.931 -46.202 81.904 1.00 22.87 455 ILE B N 1
ATOM 8318 C CA . ILE B 1 428 ? -19.471 -47.470 82.475 1.00 24.59 455 ILE B CA 1
ATOM 8319 C C . ILE B 1 428 ? -18.313 -48.399 82.865 1.00 25.26 455 ILE B C 1
ATOM 8320 O O . ILE B 1 428 ? -18.353 -48.916 83.996 1.00 26.31 455 ILE B O 1
ATOM 8325 N N . ASP B 1 429 ? -17.308 -48.576 82.007 1.00 25.41 456 ASP B N 1
ATOM 8326 C CA . ASP B 1 429 ? -16.206 -49.551 82.239 1.00 26.88 456 ASP B CA 1
ATOM 8327 C C . ASP B 1 429 ? -15.350 -49.114 83.437 1.00 27.03 456 ASP B C 1
ATOM 8328 O O . ASP B 1 429 ? -14.732 -50.004 84.059 1.00 29.48 456 ASP B O 1
ATOM 8333 N N . ILE B 1 430 ? -15.329 -47.823 83.794 1.00 23.92 457 ILE B N 1
ATOM 8334 C CA . ILE B 1 430 ? -14.646 -47.353 85.038 1.00 21.85 457 ILE B CA 1
ATOM 8335 C C . ILE B 1 430 ? -15.603 -47.450 86.238 1.00 20.17 457 ILE B C 1
ATOM 8336 O O . ILE B 1 430 ? -15.177 -47.927 87.290 1.00 19.34 457 ILE B O 1
ATOM 8341 N N . ASP B 1 431 ? -16.831 -46.958 86.101 1.00 19.01 458 ASP B N 1
ATOM 8342 C CA . ASP B 1 431 ? -17.837 -46.875 87.193 1.00 19.22 458 ASP B CA 1
ATOM 8343 C C . ASP B 1 431 ? -19.207 -47.189 86.589 1.00 19.58 458 ASP B C 1
ATOM 8344 O O . ASP B 1 431 ? -19.575 -46.540 85.587 1.00 19.66 458 ASP B O 1
ATOM 8349 N N . ASN B 1 432 ? -19.929 -48.148 87.170 1.00 19.45 459 ASN B N 1
ATOM 8350 C CA . ASN B 1 432 ? -21.259 -48.556 86.664 1.00 19.32 459 ASN B CA 1
ATOM 8351 C C . ASN B 1 432 ? -22.311 -48.253 87.720 1.00 19.23 459 ASN B C 1
ATOM 8352 O O . ASN B 1 432 ? -23.471 -48.639 87.491 1.00 19.96 459 ASN B O 1
ATOM 8357 N N . THR B 1 433 ? -21.930 -47.592 88.817 1.00 18.70 460 THR B N 1
ATOM 8358 C CA . THR B 1 433 ? -22.839 -47.345 89.969 1.00 18.69 460 THR B CA 1
ATOM 8359 C C . THR B 1 433 ? -23.839 -46.219 89.655 1.00 18.55 460 THR B C 1
ATOM 8360 O O . THR B 1 433 ? -24.914 -46.240 90.242 1.00 17.63 460 THR B O 1
ATOM 8364 N N . ARG B 1 434 ? -23.527 -45.279 88.757 1.00 19.73 461 ARG B N 1
ATOM 8365 C CA . ARG B 1 434 ? -24.304 -44.013 88.637 1.00 19.63 461 ARG B CA 1
ATOM 8366 C C . ARG B 1 434 ? -25.077 -43.958 87.315 1.00 19.76 461 ARG B C 1
ATOM 8367 O O . ARG B 1 434 ? -24.839 -44.813 86.444 1.00 18.87 461 ARG B O 1
ATOM 8375 N N . PHE B 1 435 ? -25.988 -42.988 87.186 1.00 19.85 462 PHE B N 1
ATOM 8376 C CA . PHE B 1 435 ? -26.741 -42.725 85.933 1.00 20.59 462 PHE B CA 1
ATOM 8377 C C . PHE B 1 435 ? -25.792 -42.149 84.885 1.00 20.34 462 PHE B C 1
ATOM 8378 O O . PHE B 1 435 ? -24.943 -41.321 85.230 1.00 22.87 462 PHE B O 1
ATOM 8386 N N . ILE B 1 436 ? -25.948 -42.574 83.638 1.00 20.03 463 ILE B N 1
ATOM 8387 C CA . ILE B 1 436 ? -25.346 -41.900 82.455 1.00 20.63 463 ILE B CA 1
ATOM 8388 C C . ILE B 1 436 ? -26.439 -41.041 81.819 1.00 20.71 463 ILE B C 1
ATOM 8389 O O . ILE B 1 436 ? -27.524 -41.564 81.517 1.00 21.09 463 ILE B O 1
ATOM 8394 N N . SER B 1 437 ? -26.183 -39.752 81.675 1.00 21.18 464 SER B N 1
ATOM 8395 C CA . SER B 1 437 ? -27.093 -38.836 80.961 1.00 21.58 464 SER B CA 1
ATOM 8396 C C . SER B 1 437 ? -26.312 -38.014 79.949 1.00 22.97 464 SER B C 1
ATOM 8397 O O . SER B 1 437 ? -25.082 -38.186 79.801 1.00 22.20 464 SER B O 1
ATOM 8400 N N . ALA B 1 438 ? -27.100 -37.260 79.202 1.00 26.81 465 ALA B N 1
ATOM 8401 C CA . ALA B 1 438 ? -26.712 -36.139 78.333 1.00 30.49 465 ALA B CA 1
ATOM 8402 C C . ALA B 1 438 ? -27.917 -35.192 78.298 1.00 32.33 465 ALA B C 1
ATOM 8403 O O . ALA B 1 438 ? -29.046 -35.683 78.099 1.00 33.01 465 ALA B O 1
ATOM 8405 N N . ALA B 1 439 ? -27.692 -33.907 78.562 1.00 35.16 466 ALA B N 1
ATOM 8406 C CA . ALA B 1 439 ? -28.673 -32.823 78.333 1.00 34.49 466 ALA B CA 1
ATOM 8407 C C . ALA B 1 439 ? -28.972 -32.741 76.828 1.00 33.60 466 ALA B C 1
ATOM 8408 O O . ALA B 1 439 ? -28.075 -32.336 76.054 1.00 30.98 466 ALA B O 1
ATOM 8410 N N . LEU B 1 440 ? -30.196 -33.136 76.450 1.00 35.13 467 LEU B N 1
ATOM 8411 C CA . LEU B 1 440 ? -30.736 -33.159 75.061 1.00 35.99 467 LEU B CA 1
ATOM 8412 C C . LEU B 1 440 ? -31.650 -31.953 74.781 1.00 36.84 467 LEU B C 1
ATOM 8413 O O . LEU B 1 440 ? -31.813 -31.056 75.648 1.00 33.96 467 LEU B O 1
ATOM 8418 N N . GLU B 1 441 ? -32.241 -31.970 73.587 1.00 41.41 468 GLU B N 1
ATOM 8419 C CA . GLU B 1 441 ? -33.157 -30.928 73.063 1.00 45.76 468 GLU B CA 1
ATOM 8420 C C . GLU B 1 441 ? -34.400 -31.612 72.469 1.00 49.65 468 GLU B C 1
ATOM 8421 O O . GLU B 1 441 ? -34.330 -32.831 72.132 1.00 49.82 468 GLU B O 1
ATOM 8427 N N . ARG B 1 442 ? -35.490 -30.852 72.348 1.00 52.64 469 ARG B N 1
ATOM 8428 C CA . ARG B 1 442 ? -36.838 -31.364 71.974 1.00 58.31 469 ARG B CA 1
ATOM 8429 C C . ARG B 1 442 ? -37.052 -31.255 70.453 1.00 60.17 469 ARG B C 1
ATOM 8430 O O . ARG B 1 442 ? -36.064 -31.053 69.737 1.00 60.64 469 ARG B O 1
ATOM 8438 N N . ASN B 1 443 ? -38.301 -31.389 69.984 1.00 65.34 470 ASN B N 1
ATOM 8439 C CA . ASN B 1 443 ? -38.689 -31.381 68.545 1.00 63.36 470 ASN B CA 1
ATOM 8440 C C . ASN B 1 443 ? -40.188 -31.066 68.414 1.00 68.41 470 ASN B C 1
ATOM 8441 O O . ASN B 1 443 ? -40.985 -31.759 69.088 1.00 64.10 470 ASN B O 1
ATOM 8446 N N . GLU B 1 444 ? -40.549 -30.096 67.552 1.00 73.90 471 GLU B N 1
ATOM 8447 C CA . GLU B 1 444 ? -41.913 -29.491 67.437 1.00 77.70 471 GLU B CA 1
ATOM 8448 C C . GLU B 1 444 ? -42.389 -29.496 65.975 1.00 73.13 471 GLU B C 1
ATOM 8449 O O . GLU B 1 444 ? -42.306 -30.562 65.332 1.00 72.82 471 GLU B O 1
ATOM 8455 N N . ASP B 1 449 ? -47.275 -27.304 68.561 1.00 51.62 476 ASP B N 1
ATOM 8456 C CA . ASP B 1 449 ? -48.376 -27.958 69.321 1.00 50.96 476 ASP B CA 1
ATOM 8457 C C . ASP B 1 449 ? -47.774 -28.800 70.456 1.00 49.49 476 ASP B C 1
ATOM 8458 O O . ASP B 1 449 ? -47.869 -28.351 71.620 1.00 46.45 476 ASP B O 1
ATOM 8463 N N . VAL B 1 450 ? -47.181 -29.960 70.119 1.00 48.35 477 VAL B N 1
ATOM 8464 C CA . VAL B 1 450 ? -46.750 -31.034 71.073 1.00 46.97 477 VAL B CA 1
ATOM 8465 C C . VAL B 1 450 ? -45.236 -31.291 70.934 1.00 45.06 477 VAL B C 1
ATOM 8466 O O . VAL B 1 450 ? -44.656 -31.052 69.851 1.00 42.43 477 VAL B O 1
ATOM 8470 N N . VAL B 1 451 ? -44.635 -31.811 72.008 1.00 42.14 478 VAL B N 1
ATOM 8471 C CA . VAL B 1 451 ? -43.162 -31.874 72.212 1.00 40.53 478 VAL B CA 1
ATOM 8472 C C . VAL B 1 451 ? -42.756 -33.341 72.349 1.00 40.06 478 VAL B C 1
ATOM 8473 O O . VAL B 1 451 ? -43.327 -34.045 73.203 1.00 39.62 478 VAL B O 1
ATOM 8477 N N . LYS B 1 452 ? -41.796 -33.761 71.528 1.00 43.09 479 LYS B N 1
ATOM 8478 C CA . LYS B 1 452 ? -41.206 -35.124 71.521 1.00 44.94 479 LYS B CA 1
ATOM 8479 C C . LYS B 1 452 ? -39.683 -34.995 71.686 1.00 43.32 479 LYS B C 1
ATOM 8480 O O . LYS B 1 452 ? -39.126 -33.881 71.476 1.00 39.68 479 LYS B O 1
ATOM 8486 N N . ILE B 1 453 ? -39.033 -36.089 72.085 1.00 43.94 480 ILE B N 1
ATOM 8487 C CA . ILE B 1 453 ? -37.555 -36.264 71.963 1.00 47.04 480 ILE B CA 1
ATOM 8488 C C . ILE B 1 453 ? -37.320 -37.547 71.170 1.00 46.10 480 ILE B C 1
ATOM 8489 O O . ILE B 1 453 ? -37.342 -38.640 71.732 1.00 49.46 480 ILE B O 1
ATOM 8494 N N . PRO B 1 454 ? -37.149 -37.454 69.830 1.00 45.10 481 PRO B N 1
ATOM 8495 C CA . PRO B 1 454 ? -36.856 -38.626 69.007 1.00 45.38 481 PRO B CA 1
ATOM 8496 C C . PRO B 1 454 ? -35.368 -39.007 69.023 1.00 44.15 481 PRO B C 1
ATOM 8497 O O . PRO B 1 454 ? -35.037 -40.007 68.411 1.00 41.66 481 PRO B O 1
ATOM 8501 N N . ASP B 1 455 ? -34.529 -38.208 69.700 1.00 43.46 482 ASP B N 1
ATOM 8502 C CA . ASP B 1 455 ? -33.061 -38.429 69.825 1.00 43.42 482 ASP B CA 1
ATOM 8503 C C . ASP B 1 455 ? -32.807 -39.920 70.025 1.00 43.08 482 ASP B C 1
ATOM 8504 O O . ASP B 1 455 ? -33.366 -40.517 70.944 1.00 44.46 482 ASP B O 1
ATOM 8509 N N . PRO B 1 456 ? -32.019 -40.578 69.140 1.00 42.26 483 PRO B N 1
ATOM 8510 C CA . PRO B 1 456 ? -31.707 -42.003 69.303 1.00 41.24 483 PRO B CA 1
ATOM 8511 C C . PRO B 1 456 ? -30.914 -42.292 70.593 1.00 42.67 483 PRO B C 1
ATOM 8512 O O . PRO B 1 456 ? -31.136 -43.340 71.190 1.00 39.98 483 PRO B O 1
ATOM 8516 N N . PHE B 1 457 ? -30.050 -41.357 71.016 1.00 42.41 484 PHE B N 1
ATOM 8517 C CA . PHE B 1 457 ? -29.233 -41.467 72.254 1.00 44.90 484 PHE B CA 1
ATOM 8518 C C . PHE B 1 457 ? -30.135 -41.483 73.495 1.00 44.55 484 PHE B C 1
ATOM 8519 O O . PHE B 1 457 ? -29.632 -41.855 74.569 1.00 45.83 484 PHE B O 1
ATOM 8527 N N . ALA B 1 458 ? -31.412 -41.114 73.369 1.00 42.83 485 ALA B N 1
ATOM 8528 C CA . ALA B 1 458 ? -32.392 -41.189 74.478 1.00 43.51 485 ALA B CA 1
ATOM 8529 C C . ALA B 1 458 ? -32.618 -42.653 74.863 1.00 42.33 485 ALA B C 1
ATOM 8530 O O . ALA B 1 458 ? -33.018 -42.893 76.019 1.00 38.68 485 ALA B O 1
ATOM 8532 N N . GLU B 1 459 ? -32.368 -43.597 73.948 1.00 43.35 486 GLU B N 1
ATOM 8533 C CA . GLU B 1 459 ? -32.462 -45.048 74.271 1.00 44.83 486 GLU B CA 1
ATOM 8534 C C . GLU B 1 459 ? -31.384 -45.396 75.309 1.00 44.07 486 GLU B C 1
ATOM 8535 O O . GLU B 1 459 ? -31.633 -46.320 76.114 1.00 38.27 486 GLU B O 1
ATOM 8541 N N . ASP B 1 460 ? -30.272 -44.641 75.331 1.00 45.18 487 ASP B N 1
ATOM 8542 C CA . ASP B 1 460 ? -28.986 -45.017 75.994 1.00 46.63 487 ASP B CA 1
ATOM 8543 C C . ASP B 1 460 ? -28.832 -44.362 77.377 1.00 44.76 487 ASP B C 1
ATOM 8544 O O . ASP B 1 460 ? -27.841 -44.689 78.049 1.00 47.63 487 ASP B O 1
ATOM 8549 N N . VAL B 1 461 ? -29.756 -43.488 77.797 1.00 40.64 488 VAL B N 1
ATOM 8550 C CA . VAL B 1 461 ? -29.672 -42.729 79.086 1.00 38.55 488 VAL B CA 1
ATOM 8551 C C . VAL B 1 461 ? -30.569 -43.392 80.141 1.00 37.18 488 VAL B C 1
ATOM 8552 O O . VAL B 1 461 ? -31.696 -43.800 79.806 1.00 35.78 488 VAL B O 1
ATOM 8556 N N . ASP B 1 462 ? -30.101 -43.444 81.387 1.00 35.81 489 ASP B N 1
ATOM 8557 C CA . ASP B 1 462 ? -30.848 -44.038 82.526 1.00 37.59 489 ASP B CA 1
ATOM 8558 C C . ASP B 1 462 ? -31.920 -43.028 82.971 1.00 37.68 489 ASP B C 1
ATOM 8559 O O . ASP B 1 462 ? -33.023 -43.462 83.359 1.00 39.94 489 ASP B O 1
ATOM 8564 N N . MET B 1 463 ? -31.620 -41.727 82.869 1.00 38.59 490 MET B N 1
ATOM 8565 C CA . MET B 1 463 ? -32.543 -40.594 83.167 1.00 35.07 490 MET B CA 1
ATOM 8566 C C . MET B 1 463 ? -32.658 -39.709 81.925 1.00 33.84 490 MET B C 1
ATOM 8567 O O . MET B 1 463 ? -31.610 -39.199 81.447 1.00 35.72 490 MET B O 1
ATOM 8572 N N . LEU B 1 464 ? -33.882 -39.534 81.433 1.00 31.48 491 LEU B N 1
ATOM 8573 C CA . LEU B 1 464 ? -34.170 -38.738 80.215 1.00 33.76 491 LEU B CA 1
ATOM 8574 C C . LEU B 1 464 ? -34.119 -37.242 80.552 1.00 30.21 491 LEU B C 1
ATOM 8575 O O . LEU B 1 464 ? -35.066 -36.753 81.183 1.00 28.46 491 LEU B O 1
ATOM 8580 N N . ALA B 1 465 ? -33.050 -36.560 80.128 1.00 28.72 492 ALA B N 1
ATOM 8581 C CA . ALA B 1 465 ? -32.724 -35.151 80.458 1.00 27.27 492 ALA B CA 1
ATOM 8582 C C . ALA B 1 465 ? -32.946 -34.267 79.225 1.00 26.52 492 ALA B C 1
ATOM 8583 O O . ALA B 1 465 ? -32.398 -34.587 78.154 1.00 25.83 492 ALA B O 1
ATOM 8585 N N . CYS B 1 466 ? -33.703 -33.182 79.376 1.00 25.00 493 CYS B N 1
ATOM 8586 C CA . CYS B 1 466 ? -33.954 -32.224 78.274 1.00 25.72 493 CYS B CA 1
ATOM 8587 C C . CYS B 1 466 ? -33.768 -30.779 78.738 1.00 23.50 493 CYS B C 1
ATOM 8588 O O . CYS B 1 466 ? -34.169 -30.435 79.884 1.00 21.87 493 CYS B O 1
ATOM 8591 N N . ASN B 1 467 ? -33.182 -29.974 77.851 1.00 23.28 494 ASN B N 1
ATOM 8592 C CA . ASN B 1 467 ? -33.123 -28.492 77.936 1.00 22.12 494 ASN B CA 1
ATOM 8593 C C . ASN B 1 467 ? -34.325 -27.947 77.156 1.00 22.95 494 ASN B C 1
ATOM 8594 O O . ASN B 1 467 ? -34.703 -28.581 76.144 1.00 24.96 494 ASN B O 1
ATOM 8599 N N . GLU B 1 468 ? -34.906 -26.826 77.582 1.00 21.02 495 GLU B N 1
ATOM 8600 C CA . GLU B 1 468 ? -36.039 -26.198 76.857 1.00 20.19 495 GLU B CA 1
ATOM 8601 C C . GLU B 1 468 ? -36.325 -24.809 77.430 1.00 20.21 495 GLU B C 1
ATOM 8602 O O . GLU B 1 468 ? -36.367 -24.653 78.671 1.00 19.91 495 GLU B O 1
ATOM 8608 N N . TYR B 1 469 ? -36.567 -23.848 76.542 1.00 19.67 496 TYR B N 1
ATOM 8609 C CA . TYR B 1 469 ? -36.676 -22.411 76.891 1.00 19.69 496 TYR B CA 1
ATOM 8610 C C . TYR B 1 469 ? -37.978 -21.881 76.293 1.00 19.57 496 TYR B C 1
ATOM 8611 O O . TYR B 1 469 ? -37.996 -20.815 75.672 1.00 19.89 496 TYR B O 1
ATOM 8620 N N . ILE B 1 470 ? -39.055 -22.628 76.493 1.00 20.65 497 ILE B N 1
ATOM 8621 C CA . ILE B 1 470 ? -40.394 -22.293 75.936 1.00 22.11 497 ILE B CA 1
ATOM 8622 C C . ILE B 1 470 ? -40.758 -20.876 76.407 1.00 22.35 497 ILE B C 1
ATOM 8623 O O . ILE B 1 470 ? -41.165 -20.036 75.582 1.00 23.90 497 ILE B O 1
ATOM 8628 N N . GLY B 1 471 ? -40.554 -20.505 77.651 1.00 20.88 498 GLY B N 1
ATOM 8629 C CA . GLY B 1 471 ? -41.006 -19.130 77.947 1.00 23.14 498 GLY B CA 1
ATOM 8630 C C . GLY B 1 471 ? -40.116 -18.016 77.379 1.00 21.55 498 GLY B C 1
ATOM 8631 O O . GLY B 1 471 ? -40.466 -16.818 77.590 1.00 21.28 498 GLY B O 1
ATOM 8632 N N . TRP B 1 472 ? -38.990 -18.338 76.735 1.00 19.15 499 TRP B N 1
ATOM 8633 C CA . TRP B 1 472 ? -37.860 -17.370 76.615 1.00 19.02 499 TRP B CA 1
ATOM 8634 C C . TRP B 1 472 ? -37.343 -17.259 75.174 1.00 18.90 499 TRP B C 1
ATOM 8635 O O . TRP B 1 472 ? -37.361 -16.143 74.646 1.00 18.83 499 TRP B O 1
ATOM 8646 N N . TYR B 1 473 ? -36.867 -18.360 74.586 1.00 19.75 500 TYR B N 1
ATOM 8647 C CA . TYR B 1 473 ? -36.302 -18.412 73.213 1.00 20.94 500 TYR B CA 1
ATOM 8648 C C . TYR B 1 473 ? -37.390 -18.823 72.215 1.00 21.83 500 TYR B C 1
ATOM 8649 O O . TYR B 1 473 ? -37.328 -18.426 71.018 1.00 23.14 500 TYR B O 1
ATOM 8658 N N . SER B 1 474 ? -38.356 -19.607 72.685 1.00 22.01 501 SER B N 1
ATOM 8659 C CA . SER B 1 474 ? -39.460 -20.148 71.856 1.00 22.58 501 SER B CA 1
ATOM 8660 C C . SER B 1 474 ? -40.802 -19.702 72.443 1.00 21.70 501 SER B C 1
ATOM 8661 O O . SER B 1 474 ? -41.232 -20.285 73.447 1.00 22.54 501 SER B O 1
ATOM 8664 N N . GLY B 1 475 ? -41.426 -18.687 71.850 1.00 20.56 502 GLY B N 1
ATOM 8665 C CA . GLY B 1 475 ? -42.710 -18.150 72.326 1.00 19.26 502 GLY B CA 1
ATOM 8666 C C . GLY B 1 475 ? -42.545 -17.394 73.629 1.00 19.08 502 GLY B C 1
ATOM 8667 O O . GLY B 1 475 ? -41.445 -17.378 74.190 1.00 19.27 502 GLY B O 1
ATOM 8668 N N . LEU B 1 476 ? -43.614 -16.744 74.068 1.00 19.19 503 LEU B N 1
ATOM 8669 C CA . LEU B 1 476 ? -43.678 -15.990 75.340 1.00 20.18 503 LEU B CA 1
ATOM 8670 C C . LEU B 1 476 ? -44.256 -16.935 76.383 1.00 20.57 503 LEU B C 1
ATOM 8671 O O . LEU B 1 476 ? -44.613 -18.059 76.042 1.00 20.53 503 LEU B O 1
ATOM 8676 N N . PRO B 1 477 ? -44.271 -16.572 77.681 1.00 21.26 504 PRO B N 1
ATOM 8677 C CA . PRO B 1 477 ? -44.648 -17.533 78.718 1.00 22.42 504 PRO B CA 1
ATOM 8678 C C . PRO B 1 477 ? -46.041 -18.176 78.593 1.00 24.03 504 PRO B C 1
ATOM 8679 O O . PRO B 1 477 ? -46.193 -19.259 79.130 1.00 23.30 504 PRO B O 1
ATOM 8683 N N . GLU B 1 478 ? -47.004 -17.564 77.888 1.00 28.05 505 GLU B N 1
ATOM 8684 C CA . GLU B 1 478 ? -48.372 -18.161 77.754 1.00 30.78 505 GLU B CA 1
ATOM 8685 C C . GLU B 1 478 ? -48.301 -19.459 76.942 1.00 30.61 505 GLU B C 1
ATOM 8686 O O . GLU B 1 478 ? -49.246 -20.248 77.075 1.00 34.07 505 GLU B O 1
ATOM 8692 N N . LYS B 1 479 ? -47.237 -19.684 76.155 1.00 29.86 506 LYS B N 1
ATOM 8693 C CA . LYS B 1 479 ? -47.069 -20.915 75.325 1.00 29.62 506 LYS B CA 1
ATOM 8694 C C . LYS B 1 479 ? -46.900 -22.153 76.221 1.00 27.48 506 LYS B C 1
ATOM 8695 O O . LYS B 1 479 ? -47.305 -23.250 75.779 1.00 25.28 506 LYS B O 1
ATOM 8701 N N . CYS B 1 480 ? -46.369 -21.981 77.437 1.00 26.48 507 CYS B N 1
ATOM 8702 C CA . CYS B 1 480 ? -46.106 -23.085 78.403 1.00 26.99 507 CYS B CA 1
ATOM 8703 C C . CYS B 1 480 ? -47.401 -23.875 78.687 1.00 27.89 507 CYS B C 1
ATOM 8704 O O . CYS B 1 480 ? -47.348 -25.106 78.660 1.00 27.68 507 CYS B O 1
ATOM 8707 N N . ASP B 1 481 ? -48.528 -23.201 78.917 1.00 29.44 508 ASP B N 1
ATOM 8708 C CA . ASP B 1 481 ? -49.829 -23.853 79.227 1.00 30.20 508 ASP B CA 1
ATOM 8709 C C . ASP B 1 481 ? -50.464 -24.521 77.998 1.00 31.24 508 ASP B C 1
ATOM 8710 O O . ASP B 1 481 ? -51.285 -25.434 78.205 1.00 30.31 508 ASP B O 1
ATOM 8715 N N . LYS B 1 482 ? -50.114 -24.088 76.780 1.00 31.99 509 LYS B N 1
ATOM 8716 C CA . LYS B 1 482 ? -50.711 -24.566 75.500 1.00 32.71 509 LYS B CA 1
ATOM 8717 C C . LYS B 1 482 ? -50.100 -25.910 75.109 1.00 30.57 509 LYS B C 1
ATOM 8718 O O . LYS B 1 482 ? -50.679 -26.611 74.261 1.00 30.51 509 LYS B O 1
ATOM 8724 N N . VAL B 1 483 ? -48.965 -26.237 75.715 1.00 30.31 510 VAL B N 1
ATOM 8725 C CA . VAL B 1 483 ? -48.010 -27.284 75.260 1.00 29.20 510 VAL B CA 1
ATOM 8726 C C . VAL B 1 483 ? -48.332 -28.605 75.964 1.00 29.39 510 VAL B C 1
ATOM 8727 O O . VAL B 1 483 ? -48.616 -28.591 77.198 1.00 26.45 510 VAL B O 1
ATOM 8731 N N . THR B 1 484 ? -48.248 -29.702 75.207 1.00 30.04 511 THR B N 1
ATOM 8732 C CA . THR B 1 484 ? -48.416 -31.089 75.716 1.00 32.87 511 THR B CA 1
ATOM 8733 C C . THR B 1 484 ? -47.126 -31.872 75.365 1.00 33.59 511 THR B C 1
ATOM 8734 O O . THR B 1 484 ? -46.732 -31.888 74.181 1.00 32.98 511 THR B O 1
ATOM 8738 N N . TRP B 1 485 ? -46.457 -32.436 76.384 1.00 32.59 512 TRP B N 1
ATOM 8739 C CA . TRP B 1 485 ? -45.223 -33.263 76.261 1.00 32.01 512 TRP B CA 1
ATOM 8740 C C . TRP B 1 485 ? -45.619 -34.721 76.019 1.00 34.63 512 TRP B C 1
ATOM 8741 O O . TRP B 1 485 ? -46.558 -35.188 76.677 1.00 34.52 512 TRP B O 1
ATOM 8752 N N . GLN B 1 486 ? -44.916 -35.411 75.119 1.00 39.72 513 GLN B N 1
ATOM 8753 C CA . GLN B 1 486 ? -45.151 -36.839 74.769 1.00 41.66 513 GLN B CA 1
ATOM 8754 C C . GLN B 1 486 ? -43.891 -37.638 75.110 1.00 39.02 513 GLN B C 1
ATOM 8755 O O . GLN B 1 486 ? -42.895 -37.486 74.374 1.00 35.70 513 GLN B O 1
ATOM 8761 N N . LEU B 1 487 ? -43.933 -38.451 76.173 1.00 38.86 514 LEU B N 1
ATOM 8762 C CA . LEU B 1 487 ? -42.708 -39.015 76.813 1.00 40.56 514 LEU B CA 1
ATOM 8763 C C . LEU B 1 487 ? -42.853 -40.508 77.121 1.00 39.70 514 LEU B C 1
ATOM 8764 O O . LEU B 1 487 ? -43.921 -40.951 77.526 1.00 40.20 514 LEU B O 1
ATOM 8769 N N . PRO B 1 488 ? -41.764 -41.312 77.005 1.00 43.41 515 PRO B N 1
ATOM 8770 C CA . PRO B 1 488 ? -41.765 -42.698 77.482 1.00 45.03 515 PRO B CA 1
ATOM 8771 C C . PRO B 1 488 ? -42.223 -42.803 78.947 1.00 46.42 515 PRO B C 1
ATOM 8772 O O . PRO B 1 488 ? -41.720 -42.047 79.764 1.00 46.94 515 PRO B O 1
ATOM 8776 N N . GLU B 1 489 ? -43.139 -43.738 79.239 1.00 49.30 516 GLU B N 1
ATOM 8777 C CA . GLU B 1 489 ? -43.851 -43.871 80.550 1.00 52.59 516 GLU B CA 1
ATOM 8778 C C . GLU B 1 489 ? -42.981 -44.624 81.571 1.00 52.12 516 GLU B C 1
ATOM 8779 O O . GLU B 1 489 ? -43.368 -44.624 82.760 1.00 48.86 516 GLU B O 1
ATOM 8785 N N . ASP B 1 490 ? -41.862 -45.218 81.124 1.00 54.73 517 ASP B N 1
ATOM 8786 C CA . ASP B 1 490 ? -41.056 -46.242 81.851 1.00 59.45 517 ASP B CA 1
ATOM 8787 C C . ASP B 1 490 ? -39.684 -45.700 82.271 1.00 56.07 517 ASP B C 1
ATOM 8788 O O . ASP B 1 490 ? -38.812 -46.528 82.641 1.00 55.59 517 ASP B O 1
ATOM 8793 N N . LYS B 1 491 ? -39.494 -44.380 82.229 1.00 47.75 518 LYS B N 1
ATOM 8794 C CA . LYS B 1 491 ? -38.177 -43.738 82.462 1.00 44.13 518 LYS B CA 1
ATOM 8795 C C . LYS B 1 491 ? -38.397 -42.385 83.127 1.00 42.43 518 LYS B C 1
ATOM 8796 O O . LYS B 1 491 ? -39.228 -41.597 82.661 1.00 40.15 518 LYS B O 1
ATOM 8802 N N . PRO B 1 492 ? -37.632 -42.079 84.208 1.00 38.19 519 PRO B N 1
ATOM 8803 C CA . PRO B 1 492 ? -37.674 -40.767 84.839 1.00 32.82 519 PRO B CA 1
ATOM 8804 C C . PRO B 1 492 ? -37.459 -39.694 83.772 1.00 28.01 519 PRO B C 1
ATOM 8805 O O . PRO B 1 492 ? -36.626 -39.888 82.903 1.00 24.91 519 PRO B O 1
ATOM 8809 N N . PHE B 1 493 ? -38.232 -38.610 83.864 1.00 26.43 520 PHE B N 1
ATOM 8810 C CA . PHE B 1 493 ? -38.019 -37.362 83.091 1.00 23.28 520 PHE B CA 1
ATOM 8811 C C . PHE B 1 493 ? -37.368 -36.300 83.982 1.00 20.76 520 PHE B C 1
ATOM 8812 O O . PHE B 1 493 ? -37.745 -36.142 85.149 1.00 19.54 520 PHE B O 1
ATOM 8820 N N . PHE B 1 494 ? -36.422 -35.566 83.410 1.00 20.05 521 PHE B N 1
ATOM 8821 C CA . PHE B 1 494 ? -35.604 -34.539 84.098 1.00 20.39 521 PHE B CA 1
ATOM 8822 C C . PHE B 1 494 ? -35.369 -33.361 83.137 1.00 19.74 521 PHE B C 1
ATOM 8823 O O . PHE B 1 494 ? -34.944 -33.606 81.984 1.00 18.95 521 PHE B O 1
ATOM 8831 N N . VAL B 1 495 ? -35.628 -32.126 83.598 1.00 19.51 522 VAL B N 1
ATOM 8832 C CA . VAL B 1 495 ? -35.369 -30.864 82.842 1.00 18.08 522 VAL B CA 1
ATOM 8833 C C . VAL B 1 495 ? -33.994 -30.308 83.258 1.00 19.15 522 VAL B C 1
ATOM 8834 O O . VAL B 1 495 ? -33.875 -29.629 84.316 1.00 19.17 522 VAL B O 1
ATOM 8838 N N . SER B 1 496 ? -32.970 -30.576 82.445 1.00 18.99 523 SER B N 1
ATOM 8839 C CA . SER B 1 496 ? -31.563 -30.207 82.737 1.00 17.71 523 SER B CA 1
ATOM 8840 C C . SER B 1 496 ? -31.382 -28.690 82.575 1.00 17.41 523 SER B C 1
ATOM 8841 O O . SER B 1 496 ? -30.398 -28.167 83.137 1.00 16.68 523 SER B O 1
ATOM 8844 N N . GLU B 1 497 ? -32.302 -28.010 81.872 1.00 17.11 524 GLU B N 1
ATOM 8845 C CA . GLU B 1 497 ? -32.345 -26.522 81.751 1.00 17.03 524 GLU B CA 1
ATOM 8846 C C . GLU B 1 497 ? -33.719 -26.026 81.290 1.00 16.49 524 GLU B C 1
ATOM 8847 O O . GLU B 1 497 ? -34.245 -26.566 80.301 1.00 15.79 524 GLU B O 1
ATOM 8853 N N . PHE B 1 498 ? -34.234 -25.007 81.991 1.00 16.00 525 PHE B N 1
ATOM 8854 C CA . PHE B 1 498 ? -35.182 -23.965 81.513 1.00 14.76 525 PHE B CA 1
ATOM 8855 C C . PHE B 1 498 ? -34.853 -22.689 82.281 1.00 14.43 525 PHE B C 1
ATOM 8856 O O . PHE B 1 498 ? -34.216 -22.795 83.319 1.00 14.32 525 PHE B O 1
ATOM 8864 N N . GLY B 1 499 ? -35.296 -21.529 81.804 1.00 14.81 526 GLY B N 1
ATOM 8865 C CA . GLY B 1 499 ? -35.209 -20.280 82.576 1.00 15.14 526 GLY B CA 1
ATOM 8866 C C . GLY B 1 499 ? -35.287 -19.058 81.683 1.00 15.73 526 GLY B C 1
ATOM 8867 O O . GLY B 1 499 ? -35.568 -19.217 80.479 1.00 16.16 526 GLY B O 1
ATOM 8868 N N . GLY B 1 500 ? -35.032 -17.878 82.252 1.00 15.30 527 GLY B N 1
ATOM 8869 C CA . GLY B 1 500 ? -35.140 -16.594 81.534 1.00 14.94 527 GLY B CA 1
ATOM 8870 C C . GLY B 1 500 ? -34.204 -15.552 82.099 1.00 14.26 527 GLY B C 1
ATOM 8871 O O . GLY B 1 500 ? -33.898 -15.629 83.300 1.00 14.51 527 GLY B O 1
ATOM 8872 N N . GLY B 1 501 ? -33.739 -14.634 81.250 1.00 14.32 528 GLY B N 1
ATOM 8873 C CA . GLY B 1 501 ? -32.843 -13.528 81.643 1.00 13.69 528 GLY B CA 1
ATOM 8874 C C . GLY B 1 501 ? -33.610 -12.432 82.348 1.00 13.24 528 GLY B C 1
ATOM 8875 O O . GLY B 1 501 ? -34.727 -12.122 81.926 1.00 13.33 528 GLY B O 1
ATOM 8876 N N . ALA B 1 502 ? -33.031 -11.848 83.389 1.00 13.43 529 ALA B N 1
ATOM 8877 C CA . ALA B 1 502 ? -33.580 -10.647 84.058 1.00 13.04 529 ALA B CA 1
ATOM 8878 C C . ALA B 1 502 ? -32.433 -9.896 84.720 1.00 12.64 529 ALA B C 1
ATOM 8879 O O . ALA B 1 502 ? -31.633 -10.531 85.389 1.00 12.27 529 ALA B O 1
ATOM 8881 N N . LEU B 1 503 ? -32.355 -8.595 84.481 1.00 12.80 530 LEU B N 1
ATOM 8882 C CA . LEU B 1 503 ? -31.475 -7.665 85.223 1.00 12.83 530 LEU B CA 1
ATOM 8883 C C . LEU B 1 503 ? -32.094 -7.409 86.598 1.00 12.54 530 LEU B C 1
ATOM 8884 O O . LEU B 1 503 ? -33.203 -6.913 86.655 1.00 11.34 530 LEU B O 1
ATOM 8889 N N . TYR B 1 504 ? -31.377 -7.753 87.667 1.00 13.45 531 TYR B N 1
ATOM 8890 C CA . TYR B 1 504 ? -31.771 -7.478 89.071 1.00 13.46 531 TYR B CA 1
ATOM 8891 C C . TYR B 1 504 ? -32.193 -6.004 89.239 1.00 13.98 531 TYR B C 1
ATOM 8892 O O . TYR B 1 504 ? -31.456 -5.058 88.859 1.00 13.60 531 TYR B O 1
ATOM 8901 N N . ASN B 1 505 ? -33.379 -5.823 89.816 1.00 14.11 532 ASN B N 1
ATOM 8902 C CA . ASN B 1 505 ? -33.957 -4.517 90.199 1.00 14.86 532 ASN B CA 1
ATOM 8903 C C . ASN B 1 505 ? -34.329 -3.715 88.949 1.00 15.12 532 ASN B C 1
ATOM 8904 O O . ASN B 1 505 ? -34.614 -2.502 89.091 1.00 15.20 532 ASN B O 1
ATOM 8909 N N . HIS B 1 506 ? -34.347 -4.361 87.783 1.00 14.82 533 HIS B N 1
ATOM 8910 C CA . HIS B 1 506 ? -35.048 -3.852 86.582 1.00 15.11 533 HIS B CA 1
ATOM 8911 C C . HIS B 1 506 ? -36.500 -4.323 86.671 1.00 14.85 533 HIS B C 1
ATOM 8912 O O . HIS B 1 506 ? -36.727 -5.528 86.468 1.00 15.17 533 HIS B O 1
ATOM 8919 N N . HIS B 1 507 ? -37.431 -3.446 87.044 1.00 14.09 534 HIS B N 1
ATOM 8920 C CA . HIS B 1 507 ? -38.826 -3.864 87.312 1.00 15.23 534 HIS B CA 1
ATOM 8921 C C . HIS B 1 507 ? -39.754 -3.346 86.216 1.00 15.67 534 HIS B C 1
ATOM 8922 O O . HIS B 1 507 ? -39.433 -2.330 85.559 1.00 15.75 534 HIS B O 1
ATOM 8929 N N . GLY B 1 508 ? -40.850 -4.067 86.002 1.00 15.86 535 GLY B N 1
ATOM 8930 C CA . GLY B 1 508 ? -41.984 -3.543 85.228 1.00 16.10 535 GLY B CA 1
ATOM 8931 C C . GLY B 1 508 ? -43.115 -4.532 85.171 1.00 16.37 535 GLY B C 1
ATOM 8932 O O . GLY B 1 508 ? -43.231 -5.383 86.077 1.00 16.31 535 GLY B O 1
ATOM 8933 N N . ASP B 1 509 ? -43.902 -4.410 84.115 1.00 16.92 536 ASP B N 1
ATOM 8934 C CA . ASP B 1 509 ? -45.017 -5.314 83.747 1.00 17.97 536 ASP B CA 1
ATOM 8935 C C . ASP B 1 509 ? -44.432 -6.681 83.347 1.00 18.11 536 ASP B C 1
ATOM 8936 O O . ASP B 1 509 ? -43.304 -6.713 82.839 1.00 18.92 536 ASP B O 1
ATOM 8941 N N . LYS B 1 510 ? -45.169 -7.774 83.557 1.00 18.74 537 LYS B N 1
ATOM 8942 C CA . LYS B 1 510 ? -44.670 -9.172 83.374 1.00 19.41 537 LYS B CA 1
ATOM 8943 C C . LYS B 1 510 ? -44.356 -9.469 81.903 1.00 19.24 537 LYS B C 1
ATOM 8944 O O . LYS B 1 510 ? -43.730 -10.527 81.636 1.00 19.84 537 LYS B O 1
ATOM 8950 N N . LEU B 1 511 ? -44.828 -8.638 80.971 1.00 19.32 538 LEU B N 1
ATOM 8951 C CA . LEU B 1 511 ? -44.537 -8.817 79.530 1.00 18.88 538 LEU B CA 1
ATOM 8952 C C . LEU B 1 511 ? -43.326 -7.986 79.119 1.00 17.55 538 LEU B C 1
ATOM 8953 O O . LEU B 1 511 ? -42.944 -8.103 77.946 1.00 16.14 538 LEU B O 1
ATOM 8958 N N . THR B 1 512 ? -42.757 -7.169 80.012 1.00 17.62 539 THR B N 1
ATOM 8959 C CA . THR B 1 512 ? -41.555 -6.352 79.689 1.00 18.01 539 THR B CA 1
ATOM 8960 C C . THR B 1 512 ? -40.319 -7.238 79.863 1.00 16.84 539 THR B C 1
ATOM 8961 O O . THR B 1 512 ? -39.960 -7.538 81.009 1.00 16.64 539 THR B O 1
ATOM 8965 N N . ARG B 1 513 ? -39.704 -7.664 78.761 1.00 15.82 540 ARG B N 1
ATOM 8966 C CA . ARG B 1 513 ? -38.578 -8.632 78.797 1.00 15.18 540 ARG B CA 1
ATOM 8967 C C . ARG B 1 513 ? -37.388 -8.027 79.554 1.00 13.99 540 ARG B C 1
ATOM 8968 O O . ARG B 1 513 ? -37.136 -6.821 79.428 1.00 13.28 540 ARG B O 1
ATOM 8976 N N . TRP B 1 514 ? -36.737 -8.863 80.362 1.00 13.62 541 TRP B N 1
ATOM 8977 C CA . TRP B 1 514 ? -35.526 -8.589 81.172 1.00 13.07 541 TRP B CA 1
ATOM 8978 C C . TRP B 1 514 ? -35.913 -8.062 82.545 1.00 12.70 541 TRP B C 1
ATOM 8979 O O . TRP B 1 514 ? -34.988 -7.966 83.394 1.00 12.29 541 TRP B O 1
ATOM 8990 N N . THR B 1 515 ? -37.186 -7.710 82.759 1.00 12.90 542 THR B N 1
ATOM 8991 C CA . THR B 1 515 ? -37.667 -7.336 84.121 1.00 13.01 542 THR B CA 1
ATOM 8992 C C . THR B 1 515 ? -37.725 -8.608 84.959 1.00 13.28 542 THR B C 1
ATOM 8993 O O . THR B 1 515 ? -37.877 -9.703 84.387 1.00 14.39 542 THR B O 1
ATOM 8997 N N . GLU B 1 516 ? -37.596 -8.440 86.268 1.00 13.78 543 GLU B N 1
ATOM 8998 C CA . GLU B 1 516 ? -37.794 -9.491 87.293 1.00 13.42 543 GLU B CA 1
ATOM 8999 C C . GLU B 1 516 ? -39.191 -10.103 87.144 1.00 13.75 543 GLU B C 1
ATOM 9000 O O . GLU B 1 516 ? -39.319 -11.324 87.392 1.00 13.95 543 GLU B O 1
ATOM 9006 N N . GLU B 1 517 ? -40.177 -9.296 86.730 1.00 14.26 544 GLU B N 1
ATOM 9007 C CA . GLU B 1 517 ? -41.615 -9.683 86.670 1.00 14.84 544 GLU B CA 1
ATOM 9008 C C . GLU B 1 517 ? -41.824 -10.648 85.503 1.00 15.53 544 GLU B C 1
ATOM 9009 O O . GLU B 1 517 ? -42.677 -11.549 85.637 1.00 16.72 544 GLU B O 1
ATOM 9015 N N . TYR B 1 518 ? -41.086 -10.468 84.403 1.00 15.30 545 TYR B N 1
ATOM 9016 C CA . TYR B 1 518 ? -41.166 -11.382 83.239 1.00 15.12 545 TYR B CA 1
ATOM 9017 C C . TYR B 1 518 ? -40.580 -12.729 83.658 1.00 15.23 545 TYR B C 1
ATOM 9018 O O . TYR B 1 518 ? -41.237 -13.757 83.414 1.00 15.44 545 TYR B O 1
ATOM 9027 N N . GLN B 1 519 ? -39.415 -12.720 84.308 1.00 14.54 546 GLN B N 1
ATOM 9028 C CA . GLN B 1 519 ? -38.762 -13.969 84.756 1.00 14.91 546 GLN B CA 1
ATOM 9029 C C . GLN B 1 519 ? -39.677 -14.672 85.759 1.00 14.73 546 GLN B C 1
ATOM 9030 O O . GLN B 1 519 ? -39.827 -15.886 85.633 1.00 15.34 546 GLN B O 1
ATOM 9036 N N . GLU B 1 520 ? -40.276 -13.927 86.693 1.00 14.72 547 GLU B N 1
ATOM 9037 C CA . GLU B 1 520 ? -41.242 -14.458 87.702 1.00 14.77 547 GLU B CA 1
ATOM 9038 C C . GLU B 1 520 ? -42.419 -15.129 86.989 1.00 14.41 547 GLU B C 1
ATOM 9039 O O . GLU B 1 520 ? -42.791 -16.242 87.373 1.00 14.97 547 GLU B O 1
ATOM 9045 N N . TYR B 1 521 ? -42.986 -14.464 85.990 1.00 14.20 548 TYR B N 1
ATOM 9046 C CA . TYR B 1 521 ? -44.129 -14.977 85.200 1.00 14.00 548 TYR B CA 1
ATOM 9047 C C . TYR B 1 521 ? -43.690 -16.270 84.524 1.00 13.98 548 TYR B C 1
ATOM 9048 O O . TYR B 1 521 ? -44.421 -17.255 84.653 1.00 13.81 548 TYR B O 1
ATOM 9057 N N . LEU B 1 522 ? -42.525 -16.250 83.863 1.00 13.95 549 LEU B N 1
ATOM 9058 C CA . LEU B 1 522 ? -41.989 -17.388 83.072 1.00 14.13 549 LEU B CA 1
ATOM 9059 C C . LEU B 1 522 ? -41.891 -18.607 83.992 1.00 14.45 549 LEU B C 1
ATOM 9060 O O . LEU B 1 522 ? -42.337 -19.662 83.587 1.00 14.39 549 LEU B O 1
ATOM 9065 N N . TYR B 1 523 ? -41.349 -18.452 85.199 1.00 14.98 550 TYR B N 1
ATOM 9066 C CA . TYR B 1 523 ? -41.082 -19.589 86.117 1.00 15.92 550 TYR B CA 1
ATOM 9067 C C . TYR B 1 523 ? -42.431 -20.171 86.567 1.00 16.76 550 TYR B C 1
ATOM 9068 O O . TYR B 1 523 ? -42.583 -21.408 86.672 1.00 15.91 550 TYR B O 1
ATOM 9077 N N . GLN B 1 524 ? -43.396 -19.281 86.808 1.00 18.14 551 GLN B N 1
ATOM 9078 C CA . GLN B 1 524 ? -44.771 -19.658 87.206 1.00 18.17 551 GLN B CA 1
ATOM 9079 C C . GLN B 1 524 ? -45.322 -20.603 86.138 1.00 18.28 551 GLN B C 1
ATOM 9080 O O . GLN B 1 524 ? -45.645 -21.751 86.481 1.00 20.39 551 GLN B O 1
ATOM 9086 N N . GLU B 1 525 ? -45.343 -20.165 84.882 1.00 18.56 552 GLU B N 1
ATOM 9087 C CA . GLU B 1 525 ? -45.977 -20.909 83.759 1.00 18.98 552 GLU B CA 1
ATOM 9088 C C . GLU B 1 525 ? -45.206 -22.211 83.491 1.00 19.35 552 GLU B C 1
ATOM 9089 O O . GLU B 1 525 ? -45.836 -23.277 83.252 1.00 18.45 552 GLU B O 1
ATOM 9095 N N . GLN B 1 526 ? -43.883 -22.117 83.543 1.00 19.48 553 GLN B N 1
ATOM 9096 C CA . GLN B 1 526 ? -42.950 -23.238 83.311 1.00 20.19 553 GLN B CA 1
ATOM 9097 C C . GLN B 1 526 ? -43.219 -24.345 84.339 1.00 20.64 553 GLN B C 1
ATOM 9098 O O . GLN B 1 526 ? -43.301 -25.543 83.945 1.00 18.88 553 GLN B O 1
ATOM 9104 N N . ILE B 1 527 ? -43.406 -23.970 85.605 1.00 21.53 554 ILE B N 1
ATOM 9105 C CA . ILE B 1 527 ? -43.675 -24.964 86.683 1.00 22.64 554 ILE B CA 1
ATOM 9106 C C . ILE B 1 527 ? -45.057 -25.575 86.433 1.00 23.64 554 ILE B C 1
ATOM 9107 O O . ILE B 1 527 ? -45.143 -26.810 86.578 1.00 24.21 554 ILE B O 1
ATOM 9112 N N . LYS B 1 528 ? -46.064 -24.784 86.014 1.00 22.99 555 LYS B N 1
ATOM 9113 C CA . LYS B 1 528 ? -47.426 -25.316 85.722 1.00 22.86 555 LYS B CA 1
ATOM 9114 C C . LYS B 1 528 ? -47.352 -26.323 84.569 1.00 21.14 555 LYS B C 1
ATOM 9115 O O . LYS B 1 528 ? -47.987 -27.365 84.662 1.00 20.38 555 LYS B O 1
ATOM 9121 N N . MET B 1 529 ? -46.596 -26.026 83.521 1.00 20.65 556 MET B N 1
ATOM 9122 C CA . MET B 1 529 ? -46.469 -26.931 82.346 1.00 22.04 556 MET B CA 1
ATOM 9123 C C . MET B 1 529 ? -45.822 -28.275 82.746 1.00 22.50 556 MET B C 1
ATOM 9124 O O . MET B 1 529 ? -46.278 -29.323 82.238 1.00 20.64 556 MET B O 1
ATOM 9129 N N . LEU B 1 530 ? -44.791 -28.254 83.600 1.00 23.53 557 LEU B N 1
ATOM 9130 C CA . LEU B 1 530 ? -43.983 -29.460 83.942 1.00 23.86 557 LEU B CA 1
ATOM 9131 C C . LEU B 1 530 ? -44.748 -30.328 84.937 1.00 26.64 557 LEU B C 1
ATOM 9132 O O . LEU B 1 530 ? -44.517 -31.556 84.929 1.00 28.05 557 LEU B O 1
ATOM 9137 N N . LYS B 1 531 ? -45.596 -29.705 85.762 1.00 27.24 558 LYS B N 1
ATOM 9138 C CA . LYS B 1 531 ? -46.448 -30.389 86.767 1.00 27.09 558 LYS B CA 1
ATOM 9139 C C . LYS B 1 531 ? -47.445 -31.315 86.075 1.00 27.14 558 LYS B C 1
ATOM 9140 O O . LYS B 1 531 ? -47.976 -32.159 86.779 1.00 27.01 558 LYS B O 1
ATOM 9146 N N . LYS B 1 532 ? -47.692 -31.153 84.768 1.00 27.01 559 LYS B N 1
ATOM 9147 C CA . LYS B 1 532 ? -48.634 -32.016 83.996 1.00 28.09 559 LYS B CA 1
ATOM 9148 C C . LYS B 1 532 ? -47.968 -33.324 83.547 1.00 29.94 559 LYS B C 1
ATOM 9149 O O . LYS B 1 532 ? -48.711 -34.201 83.070 1.00 30.16 559 LYS B O 1
ATOM 9155 N N . ILE B 1 533 ? -46.642 -33.444 83.647 1.00 30.60 560 ILE B N 1
ATOM 9156 C CA . ILE B 1 533 ? -45.892 -34.625 83.130 1.00 32.34 560 ILE B CA 1
ATOM 9157 C C . ILE B 1 533 ? -45.780 -35.651 84.257 1.00 35.03 560 ILE B C 1
ATOM 9158 O O . ILE B 1 533 ? -45.072 -35.446 85.241 1.00 35.63 560 ILE B O 1
ATOM 9163 N N . PRO B 1 534 ? -46.510 -36.785 84.172 1.00 34.76 561 PRO B N 1
ATOM 9164 C CA . PRO B 1 534 ? -46.476 -37.770 85.252 1.00 33.07 561 PRO B CA 1
ATOM 9165 C C . PRO B 1 534 ? -45.057 -38.312 85.534 1.00 28.96 561 PRO B C 1
ATOM 9166 O O . PRO B 1 534 ? -44.784 -38.561 86.679 1.00 25.91 561 PRO B O 1
ATOM 9170 N N . THR B 1 535 ? -44.188 -38.459 84.524 1.00 26.98 562 THR B N 1
ATOM 9171 C CA . THR B 1 535 ? -42.831 -39.052 84.689 1.00 25.43 562 THR B CA 1
ATOM 9172 C C . THR B 1 535 ? -41.784 -37.998 85.075 1.00 24.41 562 THR B C 1
ATOM 9173 O O . THR B 1 535 ? -40.580 -38.344 85.072 1.00 23.23 562 THR B O 1
ATOM 9177 N N . LEU B 1 536 ? -42.187 -36.768 85.408 1.00 23.74 563 LEU B N 1
ATOM 9178 C CA . LEU B 1 536 ? -41.219 -35.735 85.867 1.00 22.75 563 LEU B CA 1
ATOM 9179 C C . LEU B 1 536 ? -40.674 -36.150 87.234 1.00 21.64 563 LEU B C 1
ATOM 9180 O O . LEU B 1 536 ? -41.490 -36.525 88.098 1.00 21.69 563 LEU B O 1
ATOM 9185 N N . ARG B 1 537 ? -39.358 -36.034 87.429 1.00 20.35 564 ARG B N 1
ATOM 9186 C CA . ARG B 1 537 ? -38.692 -36.433 88.693 1.00 20.13 564 ARG B CA 1
ATOM 9187 C C . ARG B 1 537 ? -37.603 -35.451 89.119 1.00 19.91 564 ARG B C 1
ATOM 9188 O O . ARG B 1 537 ? -37.040 -35.659 90.201 1.00 21.76 564 ARG B O 1
ATOM 9196 N N . GLY B 1 538 ? -37.311 -34.417 88.338 1.00 19.15 565 GLY B N 1
ATOM 9197 C CA . GLY B 1 538 ? -36.347 -33.405 88.786 1.00 18.61 565 GLY B CA 1
ATOM 9198 C C . GLY B 1 538 ? -36.118 -32.331 87.756 1.00 18.88 565 GLY B C 1
ATOM 9199 O O . GLY B 1 538 ? -36.540 -32.517 86.585 1.00 18.66 565 GLY B O 1
ATOM 9200 N N . MET B 1 539 ? -35.444 -31.258 88.182 1.00 18.17 566 MET B N 1
ATOM 9201 C CA . MET B 1 539 ? -35.092 -30.106 87.312 1.00 17.49 566 MET B CA 1
ATOM 9202 C C . MET B 1 539 ? -33.878 -29.357 87.884 1.00 16.68 566 MET B C 1
ATOM 9203 O O . MET B 1 539 ? -33.691 -29.340 89.105 1.00 15.53 566 MET B O 1
ATOM 9208 N N . THR B 1 540 ? -33.075 -28.786 86.994 1.00 16.44 567 THR B N 1
ATOM 9209 C CA . THR B 1 540 ? -31.928 -27.917 87.320 1.00 16.68 567 THR B CA 1
ATOM 9210 C C . THR B 1 540 ? -32.063 -26.684 86.442 1.00 16.02 567 THR B C 1
ATOM 9211 O O . THR B 1 540 ? -31.388 -26.579 85.424 1.00 14.55 567 THR B O 1
ATOM 9215 N N . PRO B 1 541 ? -33.003 -25.768 86.784 1.00 16.45 568 PRO B N 1
ATOM 9216 C CA . PRO B 1 541 ? -33.222 -24.548 86.018 1.00 16.70 568 PRO B CA 1
ATOM 9217 C C . PRO B 1 541 ? -31.914 -23.777 85.835 1.00 16.47 568 PRO B C 1
ATOM 9218 O O . PRO B 1 541 ? -31.014 -23.891 86.699 1.00 16.49 568 PRO B O 1
ATOM 9222 N N . TRP B 1 542 ? -31.836 -23.049 84.723 1.00 15.22 569 TRP B N 1
ATOM 9223 C CA . TRP B 1 542 ? -30.639 -22.279 84.302 1.00 15.29 569 TRP B CA 1
ATOM 9224 C C . TRP B 1 542 ? -30.907 -20.820 84.645 1.00 14.51 569 TRP B C 1
ATOM 9225 O O . TRP B 1 542 ? -31.666 -20.169 83.944 1.00 15.21 569 TRP B O 1
ATOM 9236 N N . ILE B 1 543 ? -30.351 -20.302 85.742 1.00 13.98 570 ILE B N 1
ATOM 9237 C CA . ILE B 1 543 ? -29.279 -20.896 86.531 1.00 13.65 570 ILE B CA 1
ATOM 9238 C C . ILE B 1 543 ? -29.414 -20.311 87.938 1.00 13.76 570 ILE B C 1
ATOM 9239 O O . ILE B 1 543 ? -30.276 -19.428 88.102 1.00 15.38 570 ILE B O 1
ATOM 9244 N N . LEU B 1 544 ? -28.626 -20.762 88.910 1.00 13.59 571 LEU B N 1
ATOM 9245 C CA . LEU B 1 544 ? -28.661 -20.188 90.277 1.00 13.96 571 LEU B CA 1
ATOM 9246 C C . LEU B 1 544 ? -28.208 -18.728 90.259 1.00 13.81 571 LEU B C 1
ATOM 9247 O O . LEU B 1 544 ? -28.786 -17.927 91.018 1.00 13.89 571 LEU B O 1
ATOM 9252 N N . VAL B 1 545 ? -27.132 -18.423 89.544 1.00 13.87 572 VAL B N 1
ATOM 9253 C CA . VAL B 1 545 ? -26.564 -17.048 89.641 1.00 14.15 572 VAL B CA 1
ATOM 9254 C C . VAL B 1 545 ? -25.992 -16.578 88.311 1.00 13.64 572 VAL B C 1
ATOM 9255 O O . VAL B 1 545 ? -25.354 -17.368 87.619 1.00 14.50 572 VAL B O 1
ATOM 9259 N N . ASP B 1 546 ? -26.254 -15.322 87.995 1.00 13.31 573 ASP B N 1
ATOM 9260 C CA . ASP B 1 546 ? -25.670 -14.654 86.819 1.00 12.78 573 ASP B CA 1
ATOM 9261 C C . ASP B 1 546 ? -24.189 -15.032 86.674 1.00 12.65 573 ASP B C 1
ATOM 9262 O O . ASP B 1 546 ? -23.490 -15.139 87.702 1.00 11.64 573 ASP B O 1
ATOM 9267 N N . PHE B 1 547 ? -23.735 -15.223 85.441 1.00 12.70 574 PHE B N 1
ATOM 9268 C CA . PHE B 1 547 ? -22.341 -15.643 85.166 1.00 12.92 574 PHE B CA 1
ATOM 9269 C C . PHE B 1 547 ? -21.839 -14.951 83.904 1.00 13.05 574 PHE B C 1
ATOM 9270 O O . PHE B 1 547 ? -22.634 -14.615 83.037 1.00 13.71 574 PHE B O 1
ATOM 9278 N N . ARG B 1 548 ? -20.535 -14.769 83.823 1.00 13.35 575 ARG B N 1
ATOM 9279 C CA . ARG B 1 548 ? -19.918 -14.097 82.655 1.00 13.49 575 ARG B CA 1
ATOM 9280 C C . ARG B 1 548 ? -20.032 -14.976 81.401 1.00 13.34 575 ARG B C 1
ATOM 9281 O O . ARG B 1 548 ? -19.740 -16.197 81.488 1.00 13.01 575 ARG B O 1
ATOM 9289 N N . SER B 1 549 ? -20.432 -14.372 80.276 1.00 13.23 576 SER B N 1
ATOM 9290 C CA . SER B 1 549 ? -20.323 -14.966 78.915 1.00 13.26 576 SER B CA 1
ATOM 9291 C C . SER B 1 549 ? -20.133 -13.864 77.887 1.00 13.46 576 SER B C 1
ATOM 9292 O O . SER B 1 549 ? -20.876 -12.885 77.897 1.00 13.82 576 SER B O 1
ATOM 9295 N N . PRO B 1 550 ? -19.182 -14.027 76.941 1.00 13.80 577 PRO B N 1
ATOM 9296 C CA . PRO B 1 550 ? -18.930 -13.016 75.922 1.00 13.64 577 PRO B CA 1
ATOM 9297 C C . PRO B 1 550 ? -19.935 -13.105 74.765 1.00 13.59 577 PRO B C 1
ATOM 9298 O O . PRO B 1 550 ? -19.808 -12.354 73.838 1.00 13.35 577 PRO B O 1
ATOM 9302 N N . ARG B 1 551 ? -20.945 -13.971 74.869 1.00 14.30 578 ARG B N 1
ATOM 9303 C CA . ARG B 1 551 ? -22.048 -14.066 73.873 1.00 14.41 578 ARG B CA 1
ATOM 9304 C C . ARG B 1 551 ? -23.191 -13.134 74.258 1.00 13.96 578 ARG B C 1
ATOM 9305 O O . ARG B 1 551 ? -24.114 -12.991 73.452 1.00 14.46 578 ARG B O 1
ATOM 9313 N N . ARG B 1 552 ? -23.108 -12.506 75.431 1.00 13.45 579 ARG B N 1
ATOM 9314 C CA . ARG B 1 552 ? -24.196 -11.697 76.026 1.00 12.50 579 ARG B CA 1
ATOM 9315 C C . ARG B 1 552 ? -23.815 -10.214 76.036 1.00 11.70 579 ARG B C 1
ATOM 9316 O O . ARG B 1 552 ? -23.396 -9.719 77.077 1.00 11.12 579 ARG B O 1
ATOM 9324 N N . ASN B 1 553 ? -24.018 -9.516 74.918 1.00 11.62 580 ASN B N 1
ATOM 9325 C CA . ASN B 1 553 ? -23.438 -8.166 74.680 1.00 11.26 580 ASN B CA 1
ATOM 9326 C C . ASN B 1 553 ? -24.515 -7.068 74.656 1.00 11.44 580 ASN B C 1
ATOM 9327 O O . ASN B 1 553 ? -24.200 -5.968 74.198 1.00 11.62 580 ASN B O 1
ATOM 9332 N N . LEU B 1 554 ? -25.718 -7.305 75.184 1.00 11.76 581 LEU B N 1
ATOM 9333 C CA . LEU B 1 554 ? -26.718 -6.224 75.347 1.00 11.99 581 LEU B CA 1
ATOM 9334 C C . LEU B 1 554 ? -26.203 -5.263 76.416 1.00 12.17 581 LEU B C 1
ATOM 9335 O O . LEU B 1 554 ? -26.115 -5.628 77.581 1.00 12.21 581 LEU B O 1
ATOM 9340 N N . PRO B 1 555 ? -25.852 -4.009 76.063 1.00 12.28 582 PRO B N 1
ATOM 9341 C CA . PRO B 1 555 ? -25.531 -3.000 77.073 1.00 13.09 582 PRO B CA 1
ATOM 9342 C C . PRO B 1 555 ? -26.658 -2.808 78.108 1.00 13.91 582 PRO B C 1
ATOM 9343 O O . PRO B 1 555 ? -27.823 -2.975 77.759 1.00 14.42 582 PRO B O 1
ATOM 9347 N N . ILE B 1 556 ? -26.299 -2.401 79.329 1.00 14.28 583 ILE B N 1
ATOM 9348 C CA . ILE B 1 556 ? -27.250 -2.025 80.426 1.00 14.58 583 ILE B CA 1
ATOM 9349 C C . ILE B 1 556 ? -27.862 -3.316 80.997 1.00 14.29 583 ILE B C 1
ATOM 9350 O O . ILE B 1 556 ? -27.801 -3.501 82.240 1.00 14.19 583 ILE B O 1
ATOM 9355 N N . ILE B 1 557 ? -28.406 -4.194 80.149 1.00 13.91 584 ILE B N 1
ATOM 9356 C CA . ILE B 1 557 ? -29.034 -5.467 80.615 1.00 13.95 584 ILE B CA 1
ATOM 9357 C C . ILE B 1 557 ? -27.936 -6.494 80.924 1.00 14.40 584 ILE B C 1
ATOM 9358 O O . ILE B 1 557 ? -27.901 -6.985 82.091 1.00 14.71 584 ILE B O 1
ATOM 9363 N N . GLN B 1 558 ? -27.108 -6.832 79.927 1.00 13.74 585 GLN B N 1
ATOM 9364 C CA . GLN B 1 558 ? -26.169 -7.979 80.011 1.00 13.84 585 GLN B CA 1
ATOM 9365 C C . GLN B 1 558 ? -24.765 -7.497 80.349 1.00 13.63 585 GLN B C 1
ATOM 9366 O O . GLN B 1 558 ? -24.224 -8.042 81.334 1.00 14.68 585 GLN B O 1
ATOM 9372 N N . ASP B 1 559 ? -24.168 -6.610 79.536 1.00 12.80 586 ASP B N 1
ATOM 9373 C CA . ASP B 1 559 ? -22.777 -6.124 79.749 1.00 12.24 586 ASP B CA 1
ATOM 9374 C C . ASP B 1 559 ? -21.842 -7.320 80.012 1.00 11.93 586 ASP B C 1
ATOM 9375 O O . ASP B 1 559 ? -20.961 -7.202 80.866 1.00 11.23 586 ASP B O 1
ATOM 9380 N N . GLY B 1 560 ? -22.055 -8.449 79.331 1.00 12.13 587 GLY B N 1
ATOM 9381 C CA . GLY B 1 560 ? -21.162 -9.624 79.384 1.00 12.30 587 GLY B CA 1
ATOM 9382 C C . GLY B 1 560 ? -21.582 -10.639 80.436 1.00 12.26 587 GLY B C 1
ATOM 9383 O O . GLY B 1 560 ? -20.822 -11.578 80.649 1.00 11.98 587 GLY B O 1
ATOM 9384 N N . TRP B 1 561 ? -22.737 -10.443 81.081 1.00 12.67 588 TRP B N 1
ATOM 9385 C CA . TRP B 1 561 ? -23.373 -11.439 81.984 1.00 13.15 588 TRP B CA 1
ATOM 9386 C C . TRP B 1 561 ? -24.518 -12.154 81.264 1.00 13.00 588 TRP B C 1
ATOM 9387 O O . TRP B 1 561 ? -25.385 -11.478 80.662 1.00 13.02 588 TRP B O 1
ATOM 9398 N N . ASN B 1 562 ? -24.529 -13.477 81.355 1.00 12.84 589 ASN B N 1
ATOM 9399 C CA . ASN B 1 562 ? -25.761 -14.285 81.257 1.00 12.7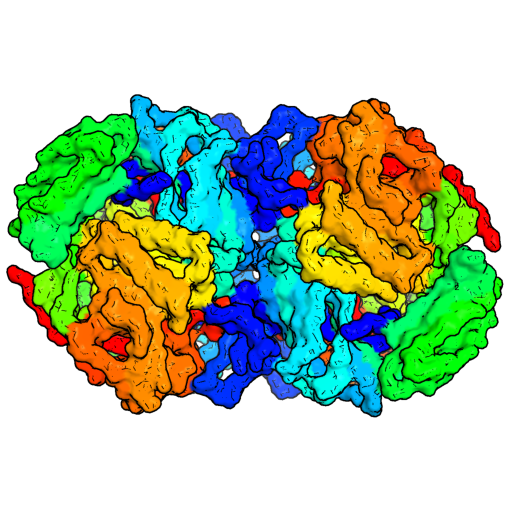5 589 ASN B CA 1
ATOM 9400 C C . ASN B 1 562 ? -26.606 -13.897 82.466 1.00 12.90 589 ASN B C 1
ATOM 9401 O O . ASN B 1 562 ? -26.077 -14.012 83.571 1.00 12.80 589 ASN B O 1
ATOM 9406 N N . ARG B 1 563 ? -27.843 -13.438 82.260 1.00 12.95 590 ARG B N 1
ATOM 9407 C CA . ARG B 1 563 ? -28.695 -12.862 83.332 1.00 13.20 590 ARG B CA 1
ATOM 9408 C C . ARG B 1 563 ? -29.813 -13.838 83.762 1.00 13.59 590 ARG B C 1
ATOM 9409 O O . ARG B 1 563 ? -30.747 -13.402 84.480 1.00 14.01 590 ARG B O 1
ATOM 9417 N N . LYS B 1 564 ? -29.711 -15.125 83.440 1.00 13.39 591 LYS B N 1
ATOM 9418 C CA . LYS B 1 564 ? -30.764 -16.113 83.792 1.00 13.46 591 LYS B CA 1
ATOM 9419 C C . LYS B 1 564 ? -30.621 -16.600 85.247 1.00 13.52 591 LYS B C 1
ATOM 9420 O O . LYS B 1 564 ? -31.391 -17.507 85.642 1.00 13.25 591 LYS B O 1
ATOM 9426 N N . GLY B 1 565 ? -29.700 -16.027 86.038 1.00 13.40 592 GLY B N 1
ATOM 9427 C CA . GLY B 1 565 ? -29.607 -16.290 87.487 1.00 13.23 592 GLY B CA 1
ATOM 9428 C C . GLY B 1 565 ? -30.945 -16.055 88.181 1.00 13.89 592 GLY B C 1
ATOM 9429 O O . GLY B 1 565 ? -31.718 -15.168 87.741 1.00 13.01 592 GLY B O 1
ATOM 9430 N N . LEU B 1 566 ? -31.225 -16.823 89.234 1.00 14.31 593 LEU B N 1
ATOM 9431 C CA . LEU B 1 566 ? -32.247 -16.452 90.236 1.00 14.55 593 LEU B CA 1
ATOM 9432 C C . LEU B 1 566 ? -31.631 -15.439 91.192 1.00 15.08 593 LEU B C 1
ATOM 9433 O O . LEU B 1 566 ? -32.402 -14.795 91.919 1.00 14.75 593 LEU B O 1
ATOM 9438 N N . ILE B 1 567 ? -30.292 -15.343 91.199 1.00 15.07 594 ILE B N 1
ATOM 9439 C CA . ILE B 1 567 ? -29.509 -14.421 92.071 1.00 14.76 594 ILE B CA 1
ATOM 9440 C C . ILE B 1 567 ? -28.634 -13.538 91.174 1.00 14.58 594 ILE B C 1
ATOM 9441 O O . ILE B 1 567 ? -28.077 -14.038 90.176 1.00 13.91 594 ILE B O 1
ATOM 9446 N N . SER B 1 568 ? -28.491 -12.268 91.538 1.00 15.03 595 SER B N 1
ATOM 9447 C CA . SER B 1 568 ? -27.784 -11.245 90.726 1.00 15.56 595 SER B CA 1
ATOM 9448 C C . SER B 1 568 ? -26.274 -11.446 90.879 1.00 15.75 595 SER B C 1
ATOM 9449 O O . SER B 1 568 ? -25.864 -12.225 91.754 1.00 14.71 595 SER B O 1
ATOM 9452 N N . ASP B 1 569 ? -25.486 -10.754 90.057 1.00 16.63 596 ASP B N 1
ATOM 9453 C CA . ASP B 1 569 ? -24.003 -10.794 90.094 1.00 17.27 596 ASP B CA 1
ATOM 9454 C C . ASP B 1 569 ? -23.524 -10.241 91.441 1.00 17.48 596 ASP B C 1
ATOM 9455 O O . ASP B 1 569 ? -22.432 -10.640 91.881 1.00 18.28 596 ASP B O 1
ATOM 9460 N N . GLY B 1 570 ? -24.299 -9.344 92.057 1.00 16.88 597 GLY B N 1
ATOM 9461 C CA . GLY B 1 570 ? -23.998 -8.774 93.382 1.00 17.19 597 GLY B CA 1
ATOM 9462 C C . GLY B 1 570 ? -24.379 -9.718 94.517 1.00 17.42 597 GLY B C 1
ATOM 9463 O O . GLY B 1 570 ? -23.897 -9.514 95.639 1.00 17.71 597 GLY B O 1
ATOM 9464 N N . GLY B 1 571 ? -25.230 -10.709 94.253 1.00 17.62 598 GLY B N 1
ATOM 9465 C CA . GLY B 1 571 ? -25.612 -11.749 95.233 1.00 18.31 598 GLY B CA 1
ATOM 9466 C C . GLY B 1 571 ? -26.998 -11.509 95.801 1.00 18.24 598 GLY B C 1
ATOM 9467 O O . GLY B 1 571 ? -27.257 -11.953 96.941 1.00 19.16 598 GLY B O 1
ATOM 9468 N N . PHE B 1 572 ? -27.876 -10.884 95.018 1.00 17.07 599 PHE B N 1
ATOM 9469 C CA . PHE B 1 572 ? -29.219 -10.452 95.462 1.00 17.21 599 PHE B CA 1
ATOM 9470 C C . PHE B 1 572 ? -30.267 -11.332 94.773 1.00 16.89 599 PHE B C 1
ATOM 9471 O O . PHE B 1 572 ? -30.179 -11.536 93.549 1.00 16.71 599 PHE B O 1
ATOM 9479 N N . LYS B 1 573 ? -31.224 -11.841 95.556 1.00 16.64 600 LYS B N 1
ATOM 9480 C CA . LYS B 1 573 ? -32.312 -12.730 95.074 1.00 17.14 600 LYS B CA 1
ATOM 9481 C C . LYS B 1 573 ? -33.319 -11.918 94.248 1.00 15.36 600 LYS B C 1
ATOM 9482 O O . LYS B 1 573 ? -33.732 -10.833 94.692 1.00 15.23 600 LYS B O 1
ATOM 9488 N N . LYS B 1 574 ? -33.646 -12.423 93.065 1.00 13.72 601 LYS B N 1
ATOM 9489 C CA . LYS B 1 574 ? -34.691 -11.885 92.167 1.00 13.49 601 LYS B CA 1
ATOM 9490 C C . LYS B 1 574 ? -36.026 -12.547 92.527 1.00 13.16 601 LYS B C 1
ATOM 9491 O O . LYS B 1 574 ? -36.013 -13.592 93.206 1.00 12.87 601 LYS B O 1
ATOM 9497 N N . LYS B 1 575 ? -37.141 -11.983 92.078 1.00 13.32 602 LYS B N 1
ATOM 9498 C CA . LYS B 1 575 ? -38.494 -12.503 92.429 1.00 13.62 602 LYS B CA 1
ATOM 9499 C C . LYS B 1 575 ? -38.642 -13.992 92.055 1.00 13.89 602 LYS B C 1
ATOM 9500 O O . LYS B 1 575 ? -39.307 -14.716 92.817 1.00 13.86 602 LYS B O 1
ATOM 9506 N N . ALA B 1 576 ? -38.037 -14.461 90.962 1.00 13.92 603 ALA B N 1
ATOM 9507 C CA . ALA B 1 576 ? -38.212 -15.856 90.482 1.00 14.54 603 ALA B CA 1
ATOM 9508 C C . ALA B 1 576 ? -37.663 -16.871 91.505 1.00 14.85 603 ALA B C 1
ATOM 9509 O O . ALA B 1 576 ? -38.098 -18.045 91.494 1.00 14.68 603 ALA B O 1
ATOM 9511 N N . PHE B 1 577 ? -36.722 -16.474 92.351 1.00 15.04 604 PHE B N 1
ATOM 9512 C CA . PHE B 1 577 ? -36.138 -17.382 93.369 1.00 15.80 604 PHE B CA 1
ATOM 9513 C C . PHE B 1 577 ? -37.279 -17.922 94.237 1.00 16.57 604 PHE B C 1
ATOM 9514 O O . PHE B 1 577 ? -37.326 -19.129 94.499 1.00 15.63 604 PHE B O 1
ATOM 9522 N N . HIS B 1 578 ? -38.194 -17.042 94.643 1.00 18.64 605 HIS B N 1
ATOM 9523 C CA . HIS B 1 578 ? -39.319 -17.359 95.569 1.00 20.74 605 HIS B CA 1
ATOM 9524 C C . HIS B 1 578 ? -40.373 -18.240 94.880 1.00 20.18 605 HIS B C 1
ATOM 9525 O O . HIS B 1 578 ? -41.004 -19.055 95.580 1.00 20.38 605 HIS B O 1
ATOM 9532 N N . VAL B 1 579 ? -40.548 -18.107 93.566 1.00 19.28 606 VAL B N 1
ATOM 9533 C CA . VAL B 1 579 ? -41.462 -18.988 92.787 1.00 19.61 606 VAL B CA 1
ATOM 9534 C C . VAL B 1 579 ? -40.944 -20.426 92.868 1.00 19.68 606 VAL B C 1
ATOM 9535 O O . VAL B 1 579 ? -41.740 -21.307 93.238 1.00 19.98 606 VAL B O 1
ATOM 9539 N N . LEU B 1 580 ? -39.672 -20.653 92.512 1.00 19.75 607 LEU B N 1
ATOM 9540 C CA . LEU B 1 580 ? -39.065 -22.011 92.495 1.00 19.66 607 LEU B CA 1
ATOM 9541 C C . LEU B 1 580 ? -38.994 -22.572 93.920 1.00 20.71 607 LEU B C 1
ATOM 9542 O O . LEU B 1 580 ? -39.299 -23.791 94.093 1.00 20.24 607 LEU B O 1
ATOM 9547 N N . LYS B 1 581 ? -38.596 -21.750 94.900 1.00 22.38 608 LYS B N 1
ATOM 9548 C CA . LYS B 1 581 ? -38.470 -22.205 96.316 1.00 23.35 608 LYS B CA 1
ATOM 9549 C C . LYS B 1 581 ? -39.815 -22.770 96.788 1.00 22.22 608 LYS B C 1
ATOM 9550 O O . LYS B 1 581 ? -39.831 -23.887 97.306 1.00 21.50 608 LYS B O 1
ATOM 9556 N N . ALA B 1 582 ? -40.900 -22.026 96.577 1.00 21.36 609 ALA B N 1
ATOM 9557 C CA . ALA B 1 582 ? -42.270 -22.409 96.981 1.00 20.38 609 ALA B CA 1
ATOM 9558 C C . ALA B 1 582 ? -42.635 -23.762 96.349 1.00 20.43 609 ALA B C 1
ATOM 9559 O O . ALA B 1 582 ? -43.073 -24.663 97.109 1.00 19.88 609 ALA B O 1
ATOM 9561 N N . TYR B 1 583 ? -42.437 -23.937 95.038 1.00 19.23 610 TYR B N 1
ATOM 9562 C CA . TYR B 1 583 ? -42.636 -25.251 94.366 1.00 19.19 610 TYR B CA 1
ATOM 9563 C C . TYR B 1 583 ? -41.767 -26.315 95.048 1.00 19.36 610 TYR B C 1
ATOM 9564 O O . TYR B 1 583 ? -42.281 -27.422 95.242 1.00 21.13 610 TYR B O 1
ATOM 9573 N N . TYR B 1 584 ? -40.511 -26.012 95.409 1.00 18.68 611 TYR B N 1
ATOM 9574 C CA . TYR B 1 584 ? -39.584 -27.019 96.001 1.00 17.93 611 TYR B CA 1
ATOM 9575 C C . TYR B 1 584 ? -40.063 -27.383 97.414 1.00 18.51 611 TYR B C 1
ATOM 9576 O O . TYR B 1 584 ? -39.990 -28.553 97.764 1.00 19.63 611 TYR B O 1
ATOM 9585 N N . ASP B 1 585 ? -40.527 -26.415 98.202 1.00 20.36 612 ASP B N 1
ATOM 9586 C CA . ASP B 1 585 ? -41.149 -26.643 99.536 1.00 21.40 612 ASP B CA 1
ATOM 9587 C C . ASP B 1 585 ? -42.323 -27.618 99.390 1.00 23.44 612 ASP B C 1
ATOM 9588 O O . ASP B 1 585 ? -42.520 -28.455 100.285 1.00 23.95 612 ASP B O 1
ATOM 9593 N N . GLU B 1 586 ? -43.084 -27.489 98.308 1.00 25.76 613 GLU B N 1
ATOM 9594 C CA . GLU B 1 586 ? -44.257 -28.339 98.004 1.00 28.14 613 GLU B CA 1
ATOM 9595 C C . GLU B 1 586 ? -43.750 -29.752 97.669 1.00 27.74 613 GLU B C 1
ATOM 9596 O O . GLU B 1 586 ? -44.313 -30.721 98.209 1.00 25.67 613 GLU B O 1
ATOM 9602 N N . MET B 1 587 ? -42.699 -29.870 96.852 1.00 26.53 614 MET B N 1
ATOM 9603 C CA . MET B 1 587 ? -42.167 -31.186 96.415 1.00 27.07 614 MET B CA 1
ATOM 9604 C C . MET B 1 587 ? -41.493 -31.891 97.600 1.00 27.91 614 MET B C 1
ATOM 9605 O O . MET B 1 587 ? -41.612 -33.134 97.690 1.00 28.52 614 MET B O 1
ATOM 9610 N N . GLU B 1 588 ? -40.812 -31.141 98.470 1.00 27.99 615 GLU B N 1
ATOM 9611 C CA . GLU B 1 588 ? -40.202 -31.694 99.703 1.00 29.83 615 GLU B CA 1
ATOM 9612 C C . GLU B 1 588 ? -41.318 -32.377 100.501 1.00 32.62 615 GLU B C 1
ATOM 9613 O O . GLU B 1 588 ? -41.196 -33.577 100.757 1.00 32.35 615 GLU B O 1
ATOM 9619 N N . LYS B 1 589 ? -42.385 -31.639 100.817 1.00 35.78 616 LYS B N 1
ATOM 9620 C CA . LYS B 1 589 ? -43.602 -32.131 101.524 1.00 39.34 616 LYS B CA 1
ATOM 9621 C C . LYS B 1 589 ? -44.139 -33.412 100.847 1.00 38.23 616 LYS B C 1
ATOM 9622 O O . LYS B 1 589 ? -44.439 -34.380 101.578 1.00 36.57 616 LYS B O 1
ATOM 9628 N N . LYS B 1 590 ? -44.250 -33.452 99.514 1.00 38.07 617 LYS B N 1
ATOM 9629 C CA . LYS B 1 590 ? -44.898 -34.593 98.806 1.00 40.10 617 LYS B CA 1
ATOM 9630 C C . LYS B 1 590 ? -44.033 -35.861 98.925 1.00 39.81 617 LYS B C 1
ATOM 9631 O O . LYS B 1 590 ? -44.582 -36.893 99.328 1.00 40.53 617 LYS B O 1
ATOM 9637 N N . TYR B 1 591 ? -42.738 -35.793 98.595 1.00 38.25 618 TYR B N 1
ATOM 9638 C CA . TYR B 1 591 ? -41.808 -36.957 98.601 1.00 37.62 618 TYR B CA 1
ATOM 9639 C C . TYR B 1 591 ? -41.164 -37.144 99.989 1.00 39.96 618 TYR B C 1
ATOM 9640 O O . TYR B 1 591 ? -40.158 -37.870 100.055 1.00 39.99 618 TYR B O 1
ATOM 9649 N N . ASN B 1 592 ? -41.718 -36.548 101.057 1.00 43.95 619 ASN B N 1
ATOM 9650 C CA . ASN B 1 592 ? -41.200 -36.683 102.450 1.00 48.88 619 ASN B CA 1
ATOM 9651 C C . ASN B 1 592 ? -41.234 -38.158 102.838 1.00 50.88 619 ASN B C 1
ATOM 9652 O O . ASN B 1 592 ? -42.302 -38.756 102.670 1.00 55.17 619 ASN B O 1
ATOM 9657 N N . TYR B 1 593 ? -40.121 -38.718 103.322 1.00 51.61 620 TYR B N 1
ATOM 9658 C CA . TYR B 1 593 ? -39.997 -40.172 103.612 1.00 52.36 620 TYR B CA 1
ATOM 9659 C C . TYR B 1 593 ? -39.285 -40.417 104.951 1.00 52.75 620 TYR B C 1
ATOM 9660 O O . TYR B 1 593 ? -38.618 -39.505 105.475 1.00 50.13 620 TYR B O 1
ATOM 9669 N N . GLN B 1 594 ? -39.455 -41.637 105.478 1.00 58.54 621 GLN B N 1
ATOM 9670 C CA . GLN B 1 594 ? -38.874 -42.125 106.759 1.00 60.81 621 GLN B CA 1
ATOM 9671 C C . GLN B 1 594 ? -37.663 -43.025 106.459 1.00 59.88 621 GLN B C 1
ATOM 9672 O O . GLN B 1 594 ? -37.804 -43.968 105.653 1.00 55.31 621 GLN B O 1
ATOM 9678 N N . ILE B 1 595 ? -36.515 -42.713 107.076 1.00 61.11 622 ILE B N 1
ATOM 9679 C CA . ILE B 1 595 ? -35.211 -43.432 106.933 1.00 59.60 622 ILE B CA 1
ATOM 9680 C C . ILE B 1 595 ? -35.244 -44.682 107.827 1.00 61.67 622 ILE B C 1
ATOM 9681 O O . ILE B 1 595 ? -35.645 -44.549 109.004 1.00 61.87 622 ILE B O 1
ATOM 9686 N N . LYS B 1 596 ? -34.841 -45.838 107.270 1.00 60.56 623 LYS B N 1
ATOM 9687 C CA . LYS B 1 596 ? -34.955 -47.213 107.846 1.00 58.78 623 LYS B CA 1
ATOM 9688 C C . LYS B 1 596 ? -35.430 -47.145 109.306 1.00 63.57 623 LYS B C 1
ATOM 9689 O O . LYS B 1 596 ? -34.731 -47.428 110.285 1.00 64.05 623 LYS B O 1
ATOM 9695 N N . THR C 1 2 ? -31.858 13.533 111.527 1.00 26.82 29 THR C N 1
ATOM 9696 C CA . THR C 1 2 ? -32.937 12.498 111.551 1.00 26.12 29 THR C CA 1
ATOM 9697 C C . THR C 1 2 ? -32.469 11.282 112.345 1.00 23.82 29 THR C C 1
ATOM 9698 O O . THR C 1 2 ? -31.603 10.540 111.885 1.00 22.57 29 THR C O 1
ATOM 9702 N N . PRO C 1 3 ? -33.065 11.008 113.533 1.00 22.13 30 PRO C N 1
ATOM 9703 C CA . PRO C 1 3 ? -32.703 9.831 114.327 1.00 20.79 30 PRO C CA 1
ATOM 9704 C C . PRO C 1 3 ? -32.676 8.530 113.509 1.00 19.50 30 PRO C C 1
ATOM 9705 O O . PRO C 1 3 ? -33.502 8.381 112.618 1.00 18.75 30 PRO C O 1
ATOM 9709 N N . LEU C 1 4 ? -31.771 7.604 113.863 1.00 18.87 31 LEU C N 1
ATOM 9710 C CA . LEU C 1 4 ? -31.610 6.282 113.186 1.00 16.80 31 LEU C CA 1
ATOM 9711 C C . LEU C 1 4 ? -32.762 5.341 113.562 1.00 16.29 31 LEU C C 1
ATOM 9712 O O . LEU C 1 4 ? -32.938 5.056 114.763 1.00 15.06 31 LEU C O 1
ATOM 9717 N N . LEU C 1 5 ? -33.462 4.795 112.565 1.00 16.48 32 LEU C N 1
ATOM 9718 C CA . LEU C 1 5 ? -34.526 3.781 112.794 1.00 17.01 32 LEU C CA 1
ATOM 9719 C C . LEU C 1 5 ? -33.894 2.476 113.280 1.00 16.87 32 LEU C C 1
ATOM 9720 O O . LEU C 1 5 ? -33.166 1.839 112.502 1.00 17.15 32 LEU C O 1
ATOM 9725 N N . GLN C 1 6 ? -34.169 2.106 114.532 1.00 17.16 33 GLN C N 1
ATOM 9726 C CA . GLN C 1 6 ? -33.747 0.820 115.141 1.00 16.75 33 GLN C CA 1
ATOM 9727 C C . GLN C 1 6 ? -34.362 -0.319 114.342 1.00 16.35 33 GLN C C 1
ATOM 9728 O O . GLN C 1 6 ? -35.566 -0.228 114.044 1.00 15.76 33 GLN C O 1
ATOM 9734 N N . ASN C 1 7 ? -33.543 -1.327 114.028 1.00 16.66 34 ASN C N 1
ATOM 9735 C CA . ASN C 1 7 ? -33.968 -2.677 113.571 1.00 16.89 34 ASN C CA 1
ATOM 9736 C C . ASN C 1 7 ? -34.679 -2.585 112.212 1.00 17.33 34 ASN C C 1
ATOM 9737 O O . ASN C 1 7 ? -35.560 -3.415 111.930 1.00 18.15 34 ASN C O 1
ATOM 9742 N N . VAL C 1 8 ? -34.241 -1.648 111.371 1.00 18.29 35 VAL C N 1
ATOM 9743 C CA . VAL C 1 8 ? -34.444 -1.671 109.895 1.00 18.57 35 VAL C CA 1
ATOM 9744 C C . VAL C 1 8 ? -34.028 -3.040 109.339 1.00 17.50 35 VAL C C 1
ATOM 9745 O O . VAL C 1 8 ? -34.652 -3.479 108.372 1.00 17.92 35 VAL C O 1
ATOM 9749 N N . TYR C 1 9 ? -33.020 -3.692 109.919 1.00 17.12 36 TYR C N 1
ATOM 9750 C CA . TYR C 1 9 ? -32.559 -5.063 109.549 1.00 16.99 36 TYR C CA 1
ATOM 9751 C C . TYR C 1 9 ? -33.744 -6.022 109.403 1.00 16.77 36 TYR C C 1
ATOM 9752 O O . TYR C 1 9 ? -33.666 -6.913 108.543 1.00 16.39 36 TYR C O 1
ATOM 9761 N N . ASN C 1 10 ? -34.772 -5.889 110.253 1.00 17.39 37 ASN C N 1
ATOM 9762 C CA . ASN C 1 10 ? -35.989 -6.754 110.238 1.00 17.19 37 ASN C CA 1
ATOM 9763 C C . ASN C 1 10 ? -37.221 -6.023 109.692 1.00 17.25 37 ASN C C 1
ATOM 9764 O O . ASN C 1 10 ? -38.327 -6.574 109.847 1.00 16.65 37 ASN C O 1
ATOM 9769 N N . ARG C 1 11 ? -37.079 -4.839 109.086 1.00 18.66 38 ARG C N 1
ATOM 9770 C CA . ARG C 1 11 ? -38.240 -4.144 108.459 1.00 19.92 38 ARG C CA 1
ATOM 9771 C C . ARG C 1 11 ? -38.311 -4.550 106.983 1.00 21.12 38 ARG C C 1
ATOM 9772 O O . ARG C 1 11 ? -37.252 -4.762 106.375 1.00 21.41 38 ARG C O 1
ATOM 9780 N N . GLU C 1 12 ? -39.521 -4.710 106.451 1.00 22.97 39 GLU C N 1
ATOM 9781 C CA . GLU C 1 12 ? -39.757 -4.943 105.004 1.00 23.49 39 GLU C CA 1
ATOM 9782 C C . GLU C 1 12 ? -39.175 -3.734 104.266 1.00 22.05 39 GLU C C 1
ATOM 9783 O O . GLU C 1 12 ? -39.464 -2.602 104.701 1.00 19.77 39 GLU C O 1
ATOM 9789 N N . SER C 1 13 ? -38.321 -3.948 103.259 1.00 20.27 40 SER C N 1
ATOM 9790 C CA . SER C 1 13 ? -37.673 -2.832 102.520 1.00 19.76 40 SER C CA 1
ATOM 9791 C C . SER C 1 13 ? -37.711 -3.085 101.017 1.00 19.06 40 SER C C 1
ATOM 9792 O O . SER C 1 13 ? -37.825 -4.252 100.574 1.00 19.75 40 SER C O 1
ATOM 9795 N N . THR C 1 14 ? -37.608 -2.000 100.266 1.00 17.38 41 THR C N 1
ATOM 9796 C CA . THR C 1 14 ? -37.386 -2.024 98.808 1.00 15.46 41 THR C CA 1
ATOM 9797 C C . THR C 1 14 ? -35.917 -1.648 98.599 1.00 14.38 41 THR C C 1
ATOM 9798 O O . THR C 1 14 ? -35.564 -0.481 98.783 1.00 12.38 41 THR C O 1
ATOM 9802 N N . LEU C 1 15 ? -35.090 -2.653 98.329 1.00 14.90 42 LEU C N 1
ATOM 9803 C CA . LEU C 1 15 ? -33.652 -2.491 97.997 1.00 14.75 42 LEU C CA 1
ATOM 9804 C C . LEU C 1 15 ? -33.553 -1.651 96.725 1.00 14.38 42 LEU C C 1
ATOM 9805 O O . LEU C 1 15 ? -34.371 -1.870 95.813 1.00 13.71 42 LEU C O 1
ATOM 9810 N N . LEU C 1 16 ? -32.621 -0.697 96.706 1.00 14.27 43 LEU C N 1
ATOM 9811 C CA . LEU C 1 16 ? -32.249 0.111 95.512 1.00 14.24 43 LEU C CA 1
ATOM 9812 C C . LEU C 1 16 ? -30.926 -0.390 94.914 1.00 13.93 43 LEU C C 1
ATOM 9813 O O . LEU C 1 16 ? -30.430 0.251 93.959 1.00 14.48 43 LEU C O 1
ATOM 9818 N N . ASN C 1 17 ? -30.370 -1.486 95.434 1.00 13.84 44 ASN C N 1
ATOM 9819 C CA . ASN C 1 17 ? -29.099 -2.065 94.917 1.00 13.94 44 ASN C CA 1
ATOM 9820 C C . ASN C 1 17 ? -29.279 -2.443 93.439 1.00 14.09 44 ASN C C 1
ATOM 9821 O O . ASN C 1 17 ? -30.361 -2.923 93.057 1.00 14.07 44 ASN C O 1
ATOM 9826 N N . GLY C 1 18 ? -28.235 -2.206 92.641 1.00 14.26 45 GLY C N 1
ATOM 9827 C CA . GLY C 1 18 ? -28.105 -2.662 91.244 1.00 14.14 45 GLY C CA 1
ATOM 9828 C C . GLY C 1 18 ? -27.039 -1.850 90.531 1.00 14.53 45 GLY C C 1
ATOM 9829 O O . GLY C 1 18 ? -26.020 -1.503 91.179 1.00 15.39 45 GLY C O 1
ATOM 9830 N N . ASN C 1 19 ? -27.285 -1.494 89.270 1.00 14.10 46 ASN C N 1
ATOM 9831 C CA . ASN C 1 19 ? -26.364 -0.644 88.481 1.00 13.74 46 ASN C CA 1
ATOM 9832 C C . ASN C 1 19 ? -26.903 0.779 88.505 1.00 13.37 46 ASN C C 1
ATOM 9833 O O . ASN C 1 19 ? -28.082 0.965 88.185 1.00 13.83 46 ASN C O 1
ATOM 9838 N N . TRP C 1 20 ? -26.066 1.727 88.903 1.00 12.78 47 TRP C N 1
ATOM 9839 C CA . TRP C 1 20 ? -26.401 3.171 88.916 1.00 12.97 47 TRP C CA 1
ATOM 9840 C C . TRP C 1 20 ? -25.542 3.905 87.881 1.00 12.98 47 TRP C C 1
ATOM 9841 O O . TRP C 1 20 ? -24.531 3.344 87.437 1.00 13.03 47 TRP C O 1
ATOM 9852 N N . LYS C 1 21 ? -25.976 5.099 87.498 1.00 13.03 48 LYS C N 1
ATOM 9853 C CA . LYS C 1 21 ? -25.241 6.025 86.608 1.00 13.64 48 LYS C CA 1
ATOM 9854 C C . LYS C 1 21 ? -24.258 6.793 87.485 1.00 13.60 48 LYS C C 1
ATOM 9855 O O . LYS C 1 21 ? -24.571 7.015 88.671 1.00 14.05 48 LYS C O 1
ATOM 9861 N N . TYR C 1 22 ? -23.103 7.153 86.955 1.00 13.56 49 TYR C N 1
ATOM 9862 C CA . TYR C 1 22 ? -22.106 7.898 87.751 1.00 14.32 49 TYR C CA 1
ATOM 9863 C C . TYR C 1 22 ? -21.284 8.829 86.860 1.00 14.85 49 TYR C C 1
ATOM 9864 O O . TYR C 1 22 ? -21.152 8.623 85.616 1.00 15.77 49 TYR C O 1
ATOM 9873 N N . VAL C 1 23 ? -20.773 9.872 87.511 1.00 15.19 50 VAL C N 1
ATOM 9874 C CA . VAL C 1 23 ? -19.798 10.843 86.946 1.00 15.52 50 VAL C CA 1
ATOM 9875 C C . VAL C 1 23 ? -18.697 11.040 87.988 1.00 15.91 50 VAL C C 1
ATOM 9876 O O . VAL C 1 23 ? -19.042 11.403 89.138 1.00 16.43 50 VAL C O 1
ATOM 9880 N N . ILE C 1 24 ? -17.430 10.859 87.615 1.00 15.82 51 ILE C N 1
ATOM 9881 C CA . ILE C 1 24 ? -16.282 11.261 88.485 1.00 15.79 51 ILE C CA 1
ATOM 9882 C C . ILE C 1 24 ? -16.184 12.797 88.442 1.00 14.76 51 ILE C C 1
ATOM 9883 O O . ILE C 1 24 ? -16.264 13.343 87.346 1.00 15.39 51 ILE C O 1
ATOM 9888 N N . ASP C 1 25 ? -16.070 13.488 89.575 1.00 13.70 52 ASP C N 1
ATOM 9889 C CA . ASP C 1 25 ? -16.145 14.974 89.607 1.00 13.30 52 ASP C CA 1
ATOM 9890 C C . ASP C 1 25 ? -15.110 15.570 90.562 1.00 13.00 52 ASP C C 1
ATOM 9891 O O . ASP C 1 25 ? -15.447 16.207 91.555 1.00 12.86 52 ASP C O 1
ATOM 9896 N N . PRO C 1 26 ? -13.804 15.431 90.262 1.00 13.19 53 PRO C N 1
ATOM 9897 C CA . PRO C 1 26 ? -12.760 15.874 91.189 1.00 13.63 53 PRO C CA 1
ATOM 9898 C C . PRO C 1 26 ? -12.817 17.360 91.590 1.00 13.86 53 PRO C C 1
ATOM 9899 O O . PRO C 1 26 ? -12.469 17.685 92.730 1.00 13.29 53 PRO C O 1
ATOM 9903 N N . TYR C 1 27 ? -13.209 18.240 90.665 1.00 14.15 54 TYR C N 1
ATOM 9904 C CA . TYR C 1 27 ? -13.169 19.710 90.880 1.00 14.23 54 TYR C CA 1
ATOM 9905 C C . TYR C 1 27 ? -14.510 20.193 91.445 1.00 14.27 54 TYR C C 1
ATOM 9906 O O . TYR C 1 27 ? -14.688 21.419 91.682 1.00 14.21 54 TYR C O 1
ATOM 9915 N N . GLU C 1 28 ? -15.439 19.257 91.623 1.00 14.02 55 GLU C N 1
ATOM 9916 C CA . GLU C 1 28 ? -16.754 19.503 92.259 1.00 13.79 55 GLU C CA 1
ATOM 9917 C C . GLU C 1 28 ? -17.521 20.506 91.409 1.00 13.96 55 GLU C C 1
ATOM 9918 O O . GLU C 1 28 ? -18.210 21.362 91.995 1.00 14.09 55 GLU C O 1
ATOM 9924 N N . THR C 1 29 ? -17.415 20.359 90.086 1.00 14.06 56 THR C N 1
ATOM 9925 C CA . THR C 1 29 ? -18.145 21.144 89.057 1.00 14.33 56 THR C CA 1
ATOM 9926 C C . THR C 1 29 ? -19.663 20.989 89.220 1.00 14.94 56 THR C C 1
ATOM 9927 O O . THR C 1 29 ? -20.391 21.913 88.835 1.00 16.45 56 THR C O 1
ATOM 9931 N N . GLY C 1 30 ? -20.143 19.854 89.721 1.00 15.03 57 GLY C N 1
ATOM 9932 C CA . GLY C 1 30 ? -21.589 19.587 89.815 1.00 15.56 57 GLY C CA 1
ATOM 9933 C C . GLY C 1 30 ? -22.203 20.073 91.118 1.00 16.19 57 GLY C C 1
ATOM 9934 O O . GLY C 1 30 ? -23.442 20.007 91.212 1.00 15.38 57 GLY C O 1
ATOM 9935 N N . TYR C 1 31 ? -21.367 20.549 92.061 1.00 16.91 58 TYR C N 1
ATOM 9936 C CA . TYR C 1 31 ? -21.677 20.753 93.505 1.00 16.84 58 TYR C CA 1
ATOM 9937 C C . TYR C 1 31 ? -21.381 22.201 93.935 1.00 16.97 58 TYR C C 1
ATOM 9938 O O . TYR C 1 31 ? -22.224 22.814 94.642 1.00 16.09 58 TYR C O 1
ATOM 9947 N N . ARG C 1 32 ? -20.206 22.719 93.558 1.00 17.43 59 ARG C N 1
ATOM 9948 C CA . ARG C 1 32 ? -19.747 24.100 93.888 1.00 17.49 59 ARG C CA 1
ATOM 9949 C C . ARG C 1 32 ? -19.669 24.956 92.623 1.00 17.81 59 ARG C C 1
ATOM 9950 O O . ARG C 1 32 ? -19.126 24.493 91.596 1.00 16.67 59 ARG C O 1
ATOM 9958 N N . ASN C 1 33 ? -20.178 26.178 92.736 1.00 18.37 60 ASN C N 1
ATOM 9959 C CA . ASN C 1 33 ? -19.803 27.330 91.886 1.00 19.92 60 ASN C CA 1
ATOM 9960 C C . ASN C 1 33 ? -18.277 27.365 91.737 1.00 20.15 60 ASN C C 1
ATOM 9961 O O . ASN C 1 33 ? -17.594 27.460 92.758 1.00 19.54 60 ASN C O 1
ATOM 9966 N N . HIS C 1 34 ? -17.776 27.295 90.503 1.00 21.58 61 HIS C N 1
ATOM 9967 C CA . HIS C 1 34 ? -16.328 27.220 90.178 1.00 23.13 61 HIS C CA 1
ATOM 9968 C C . HIS C 1 34 ? -15.608 28.549 90.481 1.00 23.54 61 HIS C C 1
ATOM 9969 O O . HIS C 1 34 ? -14.354 28.506 90.651 1.00 21.84 61 HIS C O 1
ATOM 9976 N N . ARG C 1 35 ? -16.338 29.677 90.552 1.00 24.02 62 ARG C N 1
ATOM 9977 C CA . ARG C 1 35 ? -15.743 31.031 90.767 1.00 26.05 62 ARG C CA 1
ATOM 9978 C C . ARG C 1 35 ? -15.460 31.243 92.259 1.00 25.55 62 ARG C C 1
ATOM 9979 O O . ARG C 1 35 ? -14.288 31.644 92.581 1.00 25.18 62 ARG C O 1
ATOM 9987 N N . ASN C 1 36 ? -16.434 30.943 93.133 1.00 22.71 63 ASN C N 1
ATOM 9988 C CA . ASN C 1 36 ? -16.325 31.288 94.579 1.00 21.99 63 ASN C CA 1
ATOM 9989 C C . ASN C 1 36 ? -16.324 30.065 95.509 1.00 20.23 63 ASN C C 1
ATOM 9990 O O . ASN C 1 36 ? -16.299 30.318 96.717 1.00 20.74 63 ASN C O 1
ATOM 9995 N N . TRP C 1 37 ? -16.389 28.827 94.994 1.00 18.81 64 TRP C N 1
ATOM 9996 C CA . TRP C 1 37 ? -16.301 27.535 95.743 1.00 18.85 64 TRP C CA 1
ATOM 9997 C C . TRP C 1 37 ? -17.506 27.280 96.670 1.00 19.24 64 TRP C C 1
ATOM 9998 O O . TRP C 1 37 ? -17.482 26.290 97.450 1.00 18.82 64 TRP C O 1
ATOM 10009 N N . ILE C 1 38 ? -18.554 28.088 96.570 1.00 19.38 65 ILE C N 1
ATOM 10010 C CA . ILE C 1 38 ? -19.770 27.966 97.421 1.00 19.76 65 ILE C CA 1
ATOM 10011 C C . ILE C 1 38 ? -20.648 26.853 96.859 1.00 20.35 65 ILE C C 1
ATOM 10012 O O . ILE C 1 38 ? -21.025 26.886 95.691 1.00 20.58 65 ILE C O 1
ATOM 10017 N N . PRO C 1 39 ? -21.070 25.872 97.683 1.00 20.03 66 PRO C N 1
ATOM 10018 C CA . PRO C 1 39 ? -21.970 24.831 97.196 1.00 20.05 66 PRO C CA 1
ATOM 10019 C C . PRO C 1 39 ? -23.284 25.433 96.672 1.00 21.71 66 PRO C C 1
ATOM 10020 O O . PRO C 1 39 ? -23.882 26.219 97.374 1.00 23.51 66 PRO C O 1
ATOM 10024 N N . PHE C 1 40 ? -23.687 25.077 95.446 1.00 21.45 67 PHE C N 1
ATOM 10025 C CA . PHE C 1 40 ? -24.973 25.468 94.814 1.00 21.30 67 PHE C CA 1
ATOM 10026 C C . PHE C 1 40 ? -26.139 25.287 95.796 1.00 22.45 67 PHE C C 1
ATOM 10027 O O . PHE C 1 40 ? -27.118 26.046 95.704 1.00 22.25 67 PHE C O 1
ATOM 10035 N N . ASP C 1 41 ? -26.036 24.273 96.665 1.00 23.95 68 ASP C N 1
ATOM 10036 C CA . ASP C 1 41 ? -26.936 23.943 97.805 1.00 25.43 68 ASP C CA 1
ATOM 10037 C C . ASP C 1 41 ? -27.364 25.155 98.639 1.00 25.58 68 ASP C C 1
ATOM 10038 O O . ASP C 1 41 ? -28.474 25.092 99.205 1.00 23.55 68 ASP C O 1
ATOM 10043 N N . GLN C 1 42 ? -26.492 26.150 98.800 1.00 26.43 69 GLN C N 1
ATOM 10044 C CA . GLN C 1 42 ? -26.605 27.194 99.853 1.00 28.26 69 GLN C CA 1
ATOM 10045 C C . GLN C 1 42 ? -27.065 28.511 99.222 1.00 30.68 69 GLN C C 1
ATOM 10046 O O . GLN C 1 42 ? -26.828 29.549 99.838 1.00 32.75 69 GLN C O 1
ATOM 10052 N N . MET C 1 43 ? -27.676 28.464 98.031 1.00 33.57 70 MET C N 1
ATOM 10053 C CA . MET C 1 43 ? -27.996 29.655 97.194 1.00 35.15 70 MET C CA 1
ATOM 10054 C C . MET C 1 43 ? -29.297 29.404 96.429 1.00 33.17 70 MET C C 1
ATOM 10055 O O . MET C 1 43 ? -29.983 30.397 96.192 1.00 32.12 70 MET C O 1
ATOM 10060 N N . ALA C 1 50 ? -29.871 25.045 86.573 1.00 30.18 77 ALA C N 1
ATOM 10061 C CA . ALA C 1 50 ? -29.619 23.757 85.870 1.00 30.96 77 ALA C CA 1
ATOM 10062 C C . ALA C 1 50 ? -28.130 23.328 85.908 1.00 31.47 77 ALA C C 1
ATOM 10063 O O . ALA C 1 50 ? -27.874 22.100 85.677 1.00 28.72 77 ALA C O 1
ATOM 10065 N N . LYS C 1 51 ? -27.189 24.251 86.202 1.00 30.13 78 LYS C N 1
ATOM 10066 C CA . LYS C 1 51 ? -25.752 23.949 86.503 1.00 29.43 78 LYS C CA 1
ATOM 10067 C C . LYS C 1 51 ? -25.630 22.835 87.544 1.00 27.29 78 LYS C C 1
ATOM 10068 O O . LYS C 1 51 ? -24.827 21.933 87.377 1.00 26.53 78 LYS C O 1
ATOM 10074 N N . PRO C 1 52 ? -26.383 22.835 88.668 1.00 25.55 79 PRO C N 1
ATOM 10075 C CA . PRO C 1 52 ? -26.215 21.780 89.664 1.00 23.87 79 PRO C CA 1
ATOM 10076 C C . PRO C 1 52 ? -26.489 20.396 89.051 1.00 22.94 79 PRO C C 1
ATOM 10077 O O . PRO C 1 52 ? -27.488 20.255 88.403 1.00 24.33 79 PRO C O 1
ATOM 10081 N N . TYR C 1 53 ? -25.604 19.418 89.257 1.00 21.31 80 TYR C N 1
ATOM 10082 C CA . TYR C 1 53 ? -25.753 18.031 88.732 1.00 20.12 80 TYR C CA 1
ATOM 10083 C C . TYR C 1 53 ? -27.010 17.405 89.348 1.00 19.87 80 TYR C C 1
ATOM 10084 O O . TYR C 1 53 ? -27.652 16.555 88.669 1.00 19.06 80 TYR C O 1
ATOM 10093 N N . TYR C 1 54 ? -27.322 17.780 90.595 1.00 18.55 81 TYR C N 1
ATOM 10094 C CA . TYR C 1 54 ? -28.394 17.152 91.403 1.00 18.72 81 TYR C CA 1
ATOM 10095 C C . TYR C 1 54 ? -29.765 17.494 90.811 1.00 18.07 81 TYR C C 1
ATOM 10096 O O . TYR C 1 54 ? -30.697 16.734 91.091 1.00 18.02 81 TYR C O 1
ATOM 10105 N N . THR C 1 55 ? -29.880 18.535 89.977 1.00 18.22 82 THR C N 1
ATOM 10106 C CA . THR C 1 55 ? -31.155 18.876 89.261 1.00 19.05 82 THR C CA 1
ATOM 10107 C C . THR C 1 55 ? -31.463 17.827 88.172 1.00 19.72 82 THR C C 1
ATOM 10108 O O . THR C 1 55 ? -32.623 17.767 87.721 1.00 19.70 82 THR C O 1
ATOM 10112 N N . ASP C 1 56 ? -30.467 17.045 87.745 1.00 20.48 83 ASP C N 1
ATOM 10113 C CA . ASP C 1 56 ? -30.651 15.881 86.842 1.00 21.10 83 ASP C CA 1
ATOM 10114 C C . ASP C 1 56 ? -31.528 16.306 85.656 1.00 22.28 83 ASP C C 1
ATOM 10115 O O . ASP C 1 56 ? -32.571 15.648 85.450 1.00 20.98 83 ASP C O 1
ATOM 10120 N N . LYS C 1 57 ? -31.126 17.363 84.930 1.00 24.00 84 LYS C N 1
ATOM 10121 C CA . LYS C 1 57 ? -31.915 17.986 83.825 1.00 26.68 84 LYS C CA 1
ATOM 10122 C C . LYS C 1 57 ? -31.508 17.404 82.470 1.00 26.33 84 LYS C C 1
ATOM 10123 O O . LYS C 1 57 ? -30.346 16.942 82.338 1.00 25.92 84 LYS C O 1
ATOM 10129 N N . VAL C 1 58 ? -32.433 17.464 81.504 1.00 24.71 85 VAL C N 1
ATOM 10130 C CA . VAL C 1 58 ? -32.154 17.234 80.057 1.00 24.80 85 VAL C CA 1
ATOM 10131 C C . VAL C 1 58 ? -32.564 18.500 79.281 1.00 26.17 85 VAL C C 1
ATOM 10132 O O . VAL C 1 58 ? -33.414 19.251 79.784 1.00 24.76 85 VAL C O 1
ATOM 10136 N N . ILE C 1 59 ? -31.967 18.744 78.107 1.00 26.74 86 ILE C N 1
ATOM 10137 C CA . ILE C 1 59 ? -32.341 19.867 77.194 1.00 26.76 86 ILE C CA 1
ATOM 10138 C C . ILE C 1 59 ? -33.821 19.728 76.809 1.00 28.99 86 ILE C C 1
ATOM 10139 O O . ILE C 1 59 ? -34.304 18.589 76.669 1.00 30.05 86 ILE C O 1
ATOM 10144 N N . LYS C 1 60 ? -34.523 20.849 76.642 1.00 32.06 87 LYS C N 1
ATOM 10145 C CA . LYS C 1 60 ? -35.91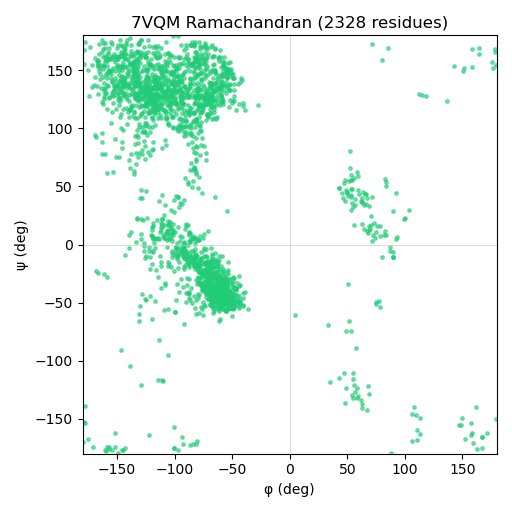8 20.859 76.137 1.00 33.15 87 LYS C CA 1
ATOM 10146 C C . LYS C 1 60 ? -35.868 21.200 74.647 1.00 32.75 87 LYS C C 1
ATOM 10147 O O . LYS C 1 60 ? -36.499 20.464 73.854 1.00 36.57 87 LYS C O 1
ATOM 10153 N N . GLU C 1 61 ? -35.119 22.248 74.286 1.00 30.16 88 GLU C N 1
ATOM 10154 C CA . GLU C 1 61 ? -34.921 22.705 72.880 1.00 28.77 88 GLU C CA 1
ATOM 10155 C C . GLU C 1 61 ? -33.499 22.335 72.443 1.00 26.38 88 GLU C C 1
ATOM 10156 O O . GLU C 1 61 ? -32.634 22.165 73.310 1.00 27.72 88 GLU C O 1
ATOM 10162 N N . ARG C 1 62 ? -33.268 22.181 71.147 1.00 25.53 89 ARG C N 1
ATOM 10163 C CA . ARG C 1 62 ? -31.990 21.644 70.604 1.00 25.13 89 ARG C CA 1
ATOM 10164 C C . ARG C 1 62 ? -30.852 22.660 70.747 1.00 24.63 89 ARG C C 1
ATOM 10165 O O . ARG C 1 62 ? -29.684 22.243 70.589 1.00 23.30 89 ARG C O 1
ATOM 10173 N N . TRP C 1 63 ? -31.164 23.929 71.045 1.00 24.42 90 TRP C N 1
ATOM 10174 C CA . TRP C 1 63 ? -30.148 24.997 71.234 1.00 24.09 90 TRP C CA 1
ATOM 10175 C C . TRP C 1 63 ? -29.768 25.120 72.714 1.00 23.79 90 TRP C C 1
ATOM 10176 O O . TRP C 1 63 ? -28.878 25.948 73.015 1.00 22.51 90 TRP C O 1
ATOM 10187 N N . ASP C 1 64 ? -30.409 24.361 73.613 1.00 23.14 91 ASP C N 1
ATOM 10188 C CA . ASP C 1 64 ? -30.099 24.450 75.066 1.00 22.91 91 ASP C CA 1
ATOM 10189 C C . ASP C 1 64 ? -28.750 23.771 75.285 1.00 22.33 91 ASP C C 1
ATOM 10190 O O . ASP C 1 64 ? -28.390 22.910 74.453 1.00 20.66 91 ASP C O 1
ATOM 10195 N N . ARG C 1 65 ? -28.058 24.172 76.357 1.00 22.39 92 ARG C N 1
ATOM 10196 C CA . ARG C 1 65 ? -26.725 23.656 76.773 1.00 22.37 92 ARG C CA 1
ATOM 10197 C C . ARG C 1 65 ? -26.793 23.087 78.195 1.00 22.72 92 ARG C C 1
ATOM 10198 O O . ARG C 1 65 ? -27.041 23.871 79.142 1.00 22.43 92 ARG C O 1
ATOM 10206 N N . VAL C 1 66 ? -26.560 21.774 78.331 1.00 22.06 93 VAL C N 1
ATOM 10207 C CA . VAL C 1 66 ? -26.457 21.042 79.630 1.00 20.37 93 VAL C CA 1
ATOM 10208 C C . VAL C 1 66 ? -25.243 20.111 79.537 1.00 18.07 93 VAL C C 1
ATOM 10209 O O . VAL C 1 66 ? -25.248 19.201 78.691 1.00 16.88 93 VAL C O 1
ATOM 10213 N N . GLU C 1 67 ? -24.213 20.372 80.339 1.00 17.31 94 GLU C N 1
ATOM 10214 C CA . GLU C 1 67 ? -22.889 19.713 80.208 1.00 16.43 94 GLU C CA 1
ATOM 10215 C C . GLU C 1 67 ? -22.847 18.519 81.159 1.00 15.48 94 GLU C C 1
ATOM 10216 O O . GLU C 1 67 ? -21.785 18.220 81.731 1.00 15.08 94 GLU C O 1
ATOM 10222 N N . TYR C 1 68 ? -23.986 17.858 81.315 1.00 14.94 95 TYR C N 1
ATOM 10223 C CA . TYR C 1 68 ? -24.060 16.497 81.889 1.00 15.36 95 TYR C CA 1
ATOM 10224 C C . TYR C 1 68 ? -25.318 15.811 81.367 1.00 15.06 95 TYR C C 1
ATOM 10225 O O . TYR C 1 68 ? -26.243 16.515 80.883 1.00 14.79 95 TYR C O 1
ATOM 10234 N N . ASN C 1 69 ? -25.319 14.481 81.435 1.00 14.95 96 ASN C N 1
ATOM 10235 C CA . ASN C 1 69 ? -26.514 13.644 81.161 1.00 15.22 96 ASN C CA 1
ATOM 10236 C C . ASN C 1 69 ? -26.400 12.303 81.887 1.00 15.00 96 ASN C C 1
ATOM 10237 O O . ASN C 1 69 ? -25.658 11.412 81.413 1.00 14.53 96 ASN C O 1
ATOM 10242 N N . PHE C 1 70 ? -27.149 12.144 82.971 1.00 14.76 97 PHE C N 1
ATOM 10243 C CA . PHE C 1 70 ? -27.124 10.893 83.762 1.00 14.96 97 PHE C CA 1
ATOM 10244 C C . PHE C 1 70 ? -27.688 9.753 82.915 1.00 15.49 97 PHE C C 1
ATOM 10245 O O . PHE C 1 70 ? -27.188 8.652 83.088 1.00 16.56 97 PHE C O 1
ATOM 10253 N N . ASN C 1 71 ? -28.569 10.018 81.947 1.00 16.44 98 ASN C N 1
ATOM 10254 C CA . ASN C 1 71 ? -29.183 8.958 81.091 1.00 16.99 98 ASN C CA 1
ATOM 10255 C C . ASN C 1 71 ? -28.114 8.266 80.236 1.00 16.38 98 ASN C C 1
ATOM 10256 O O . ASN C 1 71 ? -28.252 7.029 80.023 1.00 16.53 98 ASN C O 1
ATOM 10261 N N . THR C 1 72 ? -27.082 9.004 79.794 1.00 15.15 99 THR C N 1
ATOM 10262 C CA . THR C 1 72 ? -26.010 8.486 78.899 1.00 14.26 99 THR C CA 1
ATOM 10263 C C . THR C 1 72 ? -24.679 8.282 79.651 1.00 14.02 99 THR C C 1
ATOM 10264 O O . THR C 1 72 ? -23.650 8.020 78.999 1.00 12.92 99 THR C O 1
ATOM 10268 N N . SER C 1 73 ? -24.685 8.345 80.981 1.00 13.41 100 SER C N 1
ATOM 10269 C CA . SER C 1 73 ? -23.430 8.304 81.760 1.00 13.28 100 SER C CA 1
ATOM 10270 C C . SER C 1 73 ? -23.025 6.839 81.926 1.00 13.33 100 SER C C 1
ATOM 10271 O O . SER C 1 73 ? -23.883 5.963 81.694 1.00 13.71 100 SER C O 1
ATOM 10274 N N . ALA C 1 74 ? -21.752 6.597 82.255 1.00 13.38 101 ALA C N 1
ATOM 10275 C CA . ALA C 1 74 ? -21.186 5.296 82.681 1.00 13.45 101 ALA C CA 1
ATOM 10276 C C . ALA C 1 74 ? -21.981 4.712 83.870 1.00 13.77 101 ALA C C 1
ATOM 10277 O O . ALA C 1 74 ? -22.640 5.466 84.625 1.00 13.27 101 ALA C O 1
ATOM 10279 N N . GLU C 1 75 ? -21.926 3.392 84.037 1.00 13.60 102 GLU C N 1
ATOM 10280 C CA . GLU C 1 75 ? -22.655 2.682 85.108 1.00 13.46 102 GLU C CA 1
ATOM 10281 C C . GLU C 1 75 ? -21.655 2.067 86.076 1.00 13.49 102 GLU C C 1
ATOM 10282 O O . GLU C 1 75 ? -20.503 1.844 85.671 1.00 13.27 102 GLU C O 1
ATOM 10288 N N . ILE C 1 76 ? -22.109 1.854 87.313 1.00 13.26 103 ILE C N 1
ATOM 10289 C CA . ILE C 1 76 ? -21.303 1.303 88.434 1.00 13.01 103 ILE C CA 1
ATOM 10290 C C . ILE C 1 76 ? -22.244 0.496 89.341 1.00 13.03 103 ILE C C 1
ATOM 10291 O O . ILE C 1 76 ? -23.459 0.825 89.392 1.00 11.80 103 ILE C O 1
ATOM 10296 N N . LYS C 1 77 ? -21.700 -0.548 89.985 1.00 13.36 104 LYS C N 1
ATOM 10297 C CA . LYS C 1 77 ? -22.429 -1.436 90.937 1.00 13.35 104 LYS C CA 1
ATOM 10298 C C . LYS C 1 77 ? -22.625 -0.697 92.271 1.00 12.68 104 LYS C C 1
ATOM 10299 O O . LYS C 1 77 ? -21.699 0.024 92.715 1.00 12.19 104 LYS C O 1
ATOM 10305 N N . VAL C 1 78 ? -23.820 -0.821 92.845 1.00 12.42 105 VAL C N 1
ATOM 10306 C CA . VAL C 1 78 ? -24.201 -0.325 94.206 1.00 11.91 105 VAL C CA 1
ATOM 10307 C C . VAL C 1 78 ? -24.962 -1.461 94.894 1.00 12.14 105 VAL C C 1
ATOM 10308 O O . VAL C 1 78 ? -25.883 -2.028 94.313 1.00 11.95 105 VAL C O 1
ATOM 10312 N N . PRO C 1 79 ? -24.585 -1.915 96.105 1.00 12.59 106 PRO C N 1
ATOM 10313 C CA . PRO C 1 79 ? -23.461 -1.375 96.863 1.00 12.88 106 PRO C CA 1
ATOM 10314 C C . PRO C 1 79 ? -22.077 -1.913 96.486 1.00 13.40 106 PRO C C 1
ATOM 10315 O O . PRO C 1 79 ? -21.993 -2.991 95.923 1.00 14.10 106 PRO C O 1
ATOM 10319 N N . GLY C 1 80 ? -21.043 -1.159 96.860 1.00 13.29 107 GLY C N 1
ATOM 10320 C CA . GLY C 1 80 ? -19.629 -1.557 96.797 1.00 13.08 107 GLY C CA 1
ATOM 10321 C C . GLY C 1 80 ? -18.738 -0.329 96.792 1.00 13.38 107 GLY C C 1
ATOM 10322 O O . GLY C 1 80 ? -19.204 0.756 96.328 1.00 14.19 107 GLY C O 1
ATOM 10323 N N . ASP C 1 81 ? -17.505 -0.464 97.286 1.00 12.57 108 ASP C N 1
ATOM 10324 C CA . ASP C 1 81 ? -16.455 0.570 97.093 1.00 12.21 108 ASP C CA 1
ATOM 10325 C C . ASP C 1 81 ? -16.319 0.851 95.590 1.00 11.60 108 ASP C C 1
ATOM 10326 O O . ASP C 1 81 ? -16.521 -0.051 94.802 1.00 10.90 108 ASP C O 1
ATOM 10331 N N . TRP C 1 82 ? -15.942 2.056 95.185 1.00 11.80 109 TRP C N 1
ATOM 10332 C CA . TRP C 1 82 ? -15.657 2.304 93.750 1.00 11.52 109 TRP C CA 1
ATOM 10333 C C . TRP C 1 82 ? -14.271 1.782 93.355 1.00 11.58 109 TRP C C 1
ATOM 10334 O O . TRP C 1 82 ? -14.093 1.435 92.169 1.00 11.82 109 TRP C O 1
ATOM 10345 N N . ASN C 1 83 ? -13.363 1.661 94.322 1.00 11.76 110 ASN C N 1
ATOM 10346 C CA . ASN C 1 83 ? -11.907 1.420 94.113 1.00 12.21 110 ASN C CA 1
ATOM 10347 C C . ASN C 1 83 ? -11.656 0.113 93.357 1.00 12.64 110 ASN C C 1
ATOM 10348 O O . ASN C 1 83 ? -10.737 0.078 92.507 1.00 12.64 110 ASN C O 1
ATOM 10353 N N . SER C 1 84 ? -12.439 -0.923 93.664 1.00 13.42 111 SER C N 1
ATOM 10354 C CA . SER C 1 84 ? -12.212 -2.321 93.212 1.00 13.49 111 SER C CA 1
ATOM 10355 C C . SER C 1 84 ? -13.033 -2.619 91.951 1.00 14.34 111 SER C C 1
ATOM 10356 O O . SER C 1 84 ? -12.989 -3.771 91.461 1.00 15.81 111 SER C O 1
ATOM 10359 N N . GLN C 1 85 ? -13.750 -1.632 91.421 1.00 15.47 112 GLN C N 1
ATOM 10360 C CA . GLN C 1 85 ? -14.667 -1.824 90.266 1.00 16.17 112 GLN C CA 1
ATOM 10361 C C . GLN C 1 85 ? -13.970 -1.407 88.967 1.00 17.03 112 GLN C C 1
ATOM 10362 O O . GLN C 1 85 ? -14.525 -1.695 87.902 1.00 18.13 112 GLN C O 1
ATOM 10368 N N . ASP C 1 86 ? -12.806 -0.762 89.048 1.00 17.65 113 ASP C N 1
ATOM 10369 C CA . ASP C 1 86 ? -12.035 -0.291 87.871 1.00 18.81 113 ASP C CA 1
ATOM 10370 C C . ASP C 1 86 ? -10.650 0.154 88.338 1.00 19.45 113 ASP C C 1
ATOM 10371 O O . ASP C 1 86 ? -10.554 0.743 89.428 1.00 22.08 113 ASP C O 1
ATOM 10376 N N . ARG C 1 87 ? -9.619 -0.076 87.531 1.00 19.05 114 ARG C N 1
ATOM 10377 C CA . ARG C 1 87 ? -8.215 0.290 87.861 1.00 18.59 114 ARG C CA 1
ATOM 10378 C C . ARG C 1 87 ? -8.120 1.814 88.041 1.00 18.41 114 ARG C C 1
ATOM 10379 O O . ARG C 1 87 ? -7.319 2.287 88.869 1.00 17.66 114 ARG C O 1
ATOM 10387 N N . MET C 1 88 ? -8.932 2.532 87.263 1.00 17.92 115 MET C N 1
ATOM 10388 C CA . MET C 1 88 ? -9.079 4.004 87.212 1.00 18.09 115 MET C CA 1
ATOM 10389 C C . MET C 1 88 ? -9.507 4.550 88.582 1.00 17.12 115 MET C C 1
ATOM 10390 O O . MET C 1 88 ? -9.150 5.692 88.888 1.00 17.62 115 MET C O 1
ATOM 10395 N N . LEU C 1 89 ? -10.266 3.783 89.367 1.00 15.85 116 LEU C N 1
ATOM 10396 C CA . LEU C 1 89 ? -10.821 4.250 90.664 1.00 14.88 116 LEU C CA 1
ATOM 10397 C C . LEU C 1 89 ? -9.995 3.727 91.846 1.00 14.07 116 LEU C C 1
ATOM 10398 O O . LEU C 1 89 ? -10.251 4.180 92.961 1.00 14.12 116 LEU C O 1
ATOM 10403 N N . LEU C 1 90 ? -9.050 2.816 91.629 1.00 13.87 117 LEU C N 1
ATOM 10404 C CA . LEU C 1 90 ? -8.212 2.219 92.712 1.00 14.09 117 LEU C CA 1
ATOM 10405 C C . LEU C 1 90 ? -7.724 3.292 93.701 1.00 13.77 117 LEU C C 1
ATOM 10406 O O . LEU C 1 90 ? -7.925 3.098 94.900 1.00 12.66 117 LEU C O 1
ATOM 10411 N N . TYR C 1 91 ? -7.096 4.368 93.215 1.00 14.34 118 TYR C N 1
ATOM 10412 C CA . TYR C 1 91 ? -6.529 5.457 94.053 1.00 15.51 118 TYR C CA 1
ATOM 10413 C C . TYR C 1 91 ? -7.432 6.709 94.046 1.00 16.50 118 TYR C C 1
ATOM 10414 O O . TYR C 1 91 ? -6.940 7.773 94.490 1.00 16.25 118 TYR C O 1
ATOM 10423 N N . TYR C 1 92 ? -8.701 6.635 93.610 1.00 16.92 119 TYR C N 1
ATOM 10424 C CA . TYR C 1 92 ? -9.512 7.872 93.456 1.00 17.46 119 TYR C CA 1
ATOM 10425 C C . TYR C 1 92 ? -9.946 8.379 94.827 1.00 18.90 119 TYR C C 1
ATOM 10426 O O . TYR C 1 92 ? -10.658 7.683 95.557 1.00 21.27 119 TYR C O 1
ATOM 10435 N N . GLU C 1 93 ? -9.548 9.603 95.130 1.00 20.33 120 GLU C N 1
ATOM 10436 C CA . GLU C 1 93 ? -9.815 10.277 96.417 1.00 21.30 120 GLU C CA 1
ATOM 10437 C C . GLU C 1 93 ? -10.475 11.620 96.105 1.00 21.32 120 GLU C C 1
ATOM 10438 O O . GLU C 1 93 ? -9.739 12.595 95.891 1.00 25.18 120 GLU C O 1
ATOM 10444 N N . GLY C 1 94 ? -11.803 11.641 96.015 1.00 18.97 121 GLY C N 1
ATOM 10445 C CA . GLY C 1 94 ? -12.577 12.855 95.730 1.00 17.97 121 GLY C CA 1
ATOM 10446 C C . GLY C 1 94 ? -14.069 12.587 95.711 1.00 17.52 121 GLY C C 1
ATOM 10447 O O . GLY C 1 94 ? -14.533 11.637 96.385 1.00 16.76 121 GLY C O 1
ATOM 10448 N N . SER C 1 95 ? -14.801 13.401 94.955 1.00 16.81 122 SER C N 1
ATOM 10449 C CA . SER C 1 95 ? -16.274 13.321 94.848 1.00 16.21 122 SER C CA 1
ATOM 10450 C C . SER C 1 95 ? -16.687 12.569 93.572 1.00 16.17 122 SER C C 1
ATOM 10451 O O . SER C 1 95 ? -15.971 12.622 92.546 1.00 16.80 122 SER C O 1
ATOM 10454 N N . LEU C 1 96 ? -17.830 11.898 93.645 1.00 15.22 123 LEU C N 1
ATOM 10455 C CA . LEU C 1 96 ? -18.387 11.085 92.550 1.00 14.81 123 LEU C CA 1
ATOM 10456 C C . LEU C 1 96 ? -19.915 11.077 92.686 1.00 14.38 123 LEU C C 1
ATOM 10457 O O . LEU C 1 96 ? -20.397 10.935 93.820 1.00 14.77 123 LEU C O 1
ATOM 10462 N N . TRP C 1 97 ? -20.654 11.277 91.591 1.00 13.75 124 TRP C N 1
ATOM 10463 C CA . TRP C 1 97 ? -22.139 11.328 91.598 1.00 13.55 124 TRP C CA 1
ATOM 10464 C C . TRP C 1 97 ? -22.704 9.952 91.261 1.00 13.74 124 TRP C C 1
ATOM 10465 O O . TRP C 1 97 ? -22.366 9.419 90.208 1.00 13.10 124 TRP C O 1
ATOM 10476 N N . TYR C 1 98 ? -23.530 9.406 92.143 1.00 14.30 125 TYR C N 1
ATOM 10477 C CA . TYR C 1 98 ? -24.373 8.231 91.847 1.00 15.00 125 TYR C CA 1
ATOM 10478 C C . TYR C 1 98 ? -25.766 8.750 91.506 1.00 16.30 125 TYR C C 1
ATOM 10479 O O . TYR C 1 98 ? -26.241 9.694 92.194 1.00 16.89 125 TYR C O 1
ATOM 10488 N N . ARG C 1 99 ? -26.406 8.151 90.501 1.00 16.48 126 ARG C N 1
ATOM 10489 C CA . ARG C 1 99 ? -27.800 8.497 90.144 1.00 16.67 126 ARG C CA 1
ATOM 10490 C C . ARG C 1 99 ? -28.541 7.229 89.721 1.00 15.82 126 ARG C C 1
ATOM 10491 O O . ARG C 1 99 ? -27.940 6.414 89.022 1.00 15.61 126 ARG C O 1
ATOM 10499 N N . THR C 1 100 ? -29.798 7.093 90.134 1.00 15.28 127 THR C N 1
ATOM 10500 C CA . THR C 1 100 ? -30.745 6.049 89.653 1.00 15.93 127 THR C CA 1
ATOM 10501 C C . THR C 1 100 ? -32.163 6.634 89.654 1.00 16.58 127 THR C C 1
ATOM 10502 O O . THR C 1 100 ? -32.363 7.755 90.156 1.00 16.36 127 THR C O 1
ATOM 10506 N N . LYS C 1 101 ? -33.120 5.904 89.099 1.00 17.51 128 LYS C N 1
ATOM 10507 C CA . LYS C 1 101 ? -34.544 6.313 89.097 1.00 19.17 128 LYS C CA 1
ATOM 10508 C C . LYS C 1 101 ? -35.349 5.212 89.780 1.00 18.79 128 LYS C C 1
ATOM 10509 O O . LYS C 1 101 ? -34.889 4.071 89.720 1.00 18.29 128 LYS C O 1
ATOM 10515 N N . PHE C 1 102 ? -36.492 5.544 90.399 1.00 19.19 129 PHE C N 1
ATOM 10516 C CA . PHE C 1 102 ? -37.368 4.549 91.079 1.00 19.34 129 PHE C CA 1
ATOM 10517 C C . PHE C 1 102 ? -38.827 5.003 91.068 1.00 19.79 129 PHE C C 1
ATOM 10518 O O . PHE C 1 102 ? -39.097 6.204 91.217 1.00 18.98 129 PHE C O 1
ATOM 10526 N N . ASP C 1 103 ? -39.711 4.034 90.913 1.00 21.33 130 ASP C N 1
ATOM 10527 C CA . ASP C 1 103 ? -41.162 4.264 91.016 1.00 22.92 130 ASP C CA 1
ATOM 10528 C C . ASP C 1 103 ? -41.553 3.758 92.402 1.00 23.17 130 ASP C C 1
ATOM 10529 O O . ASP C 1 103 ? -40.870 2.859 92.886 1.00 23.02 130 ASP C O 1
ATOM 10534 N N . TYR C 1 104 ? -42.548 4.361 93.044 1.00 24.11 131 TYR C N 1
ATOM 10535 C CA . TYR C 1 104 ? -42.972 3.967 94.413 1.00 24.60 131 TYR C CA 1
ATOM 10536 C C . TYR C 1 104 ? -44.217 4.756 94.817 1.00 26.54 131 TYR C C 1
ATOM 10537 O O . TYR C 1 104 ? -44.222 5.983 94.706 1.00 27.96 131 TYR C O 1
ATOM 10546 N N . THR C 1 105 ? -45.255 4.058 95.256 1.00 27.82 132 THR C N 1
ATOM 10547 C CA . THR C 1 105 ? -46.522 4.723 95.675 1.00 27.20 132 THR C CA 1
ATOM 10548 C C . THR C 1 105 ? -46.720 4.508 97.185 1.00 27.02 132 THR C C 1
ATOM 10549 O O . THR C 1 105 ? -47.021 3.389 97.590 1.00 28.93 132 THR C O 1
ATOM 10553 N N . ILE C 1 106 ? -46.563 5.570 97.973 1.00 25.37 133 ILE C N 1
ATOM 10554 C CA . ILE C 1 106 ? -46.692 5.539 99.459 1.00 25.33 133 ILE C CA 1
ATOM 10555 C C . ILE C 1 106 ? -48.143 5.159 99.809 1.00 26.92 133 ILE C C 1
ATOM 10556 O O . ILE C 1 106 ? -49.068 5.730 99.170 1.00 24.33 133 ILE C O 1
ATOM 10561 N N . THR C 1 107 ? -48.358 4.222 100.748 1.00 27.13 134 THR C N 1
ATOM 10562 C CA . THR C 1 107 ? -49.731 3.825 101.196 1.00 28.33 134 THR C CA 1
ATOM 10563 C C . THR C 1 107 ? -50.289 4.871 102.176 1.00 30.27 134 THR C C 1
ATOM 10564 O O . THR C 1 107 ? -49.650 5.115 103.222 1.00 29.84 134 THR C O 1
ATOM 10568 N N . ASP C 1 108 ? -51.435 5.470 101.831 1.00 33.12 135 ASP C N 1
ATOM 10569 C CA . ASP C 1 108 ? -52.274 6.308 102.732 1.00 35.26 135 ASP C CA 1
ATOM 10570 C C . ASP C 1 108 ? -51.408 7.441 103.290 1.00 34.08 135 ASP C C 1
ATOM 10571 O O . ASP C 1 108 ? -50.872 8.207 102.484 1.00 36.27 135 ASP C O 1
ATOM 10576 N N . ASN C 1 109 ? -51.247 7.546 104.603 1.00 32.60 136 ASN C N 1
ATOM 10577 C CA . ASN C 1 109 ? -50.464 8.643 105.231 1.00 34.04 136 ASN C CA 1
ATOM 10578 C C . ASN C 1 109 ? -49.165 8.077 105.837 1.00 31.29 136 ASN C C 1
ATOM 10579 O O . ASN C 1 109 ? -48.586 8.732 106.717 1.00 31.65 136 ASN C O 1
ATOM 10584 N N . ASN C 1 110 ? -48.700 6.915 105.373 1.00 29.40 137 ASN C N 1
ATOM 10585 C CA . ASN C 1 110 ? -47.409 6.314 105.796 1.00 27.17 137 ASN C CA 1
ATOM 10586 C C . ASN C 1 110 ? -46.259 7.246 105.435 1.00 26.09 137 ASN C C 1
ATOM 10587 O O . ASN C 1 110 ? -46.427 8.067 104.530 1.00 27.75 137 ASN C O 1
ATOM 10592 N N . ARG C 1 111 ? -45.130 7.095 106.119 1.00 26.00 138 ARG C N 1
ATOM 10593 C CA . ARG C 1 111 ? -43.892 7.876 105.867 1.00 26.13 138 ARG C CA 1
ATOM 10594 C C . ARG C 1 111 ? -42.932 6.981 105.077 1.00 22.74 138 ARG C C 1
ATOM 10595 O O . ARG C 1 111 ? -43.063 5.750 105.176 1.00 20.52 138 ARG C O 1
ATOM 10603 N N . LEU C 1 112 ? -42.107 7.590 104.223 1.00 21.40 139 LEU C N 1
ATOM 10604 C CA . LEU C 1 112 ? -41.105 6.878 103.396 1.00 19.68 139 LEU C CA 1
ATOM 10605 C C . LEU C 1 112 ? -39.727 7.411 103.750 1.00 18.85 139 LEU C C 1
ATOM 10606 O O . LEU C 1 112 ? -39.525 8.638 103.683 1.00 16.79 139 LEU C O 1
ATOM 10611 N N . PHE C 1 113 ? -38.843 6.492 104.128 1.00 18.09 140 PHE C N 1
ATOM 10612 C CA . PHE C 1 113 ? -37.426 6.757 104.440 1.00 17.94 140 PHE C CA 1
ATOM 10613 C C . PHE C 1 113 ? -36.548 6.126 103.357 1.00 17.47 140 PHE C C 1
ATOM 10614 O O . PHE C 1 113 ? -36.904 5.062 102.802 1.00 16.74 140 PHE C O 1
ATOM 10622 N N . ILE C 1 114 ? -35.428 6.783 103.064 1.00 17.09 141 ILE C N 1
ATOM 10623 C CA . ILE C 1 114 ? -34.270 6.161 102.359 1.00 16.57 141 ILE C CA 1
ATOM 10624 C C . ILE C 1 114 ? -33.234 5.860 103.435 1.00 16.25 141 ILE C C 1
ATOM 10625 O O . ILE C 1 114 ? -32.975 6.760 104.256 1.00 16.60 141 ILE C O 1
ATOM 10630 N N . TYR C 1 115 ? -32.737 4.626 103.458 1.00 15.50 142 TYR C N 1
ATOM 10631 C CA . TYR C 1 115 ? -31.806 4.117 104.482 1.00 15.46 142 TYR C CA 1
ATOM 10632 C C . TYR C 1 115 ? -30.545 3.649 103.794 1.00 15.16 142 TYR C C 1
ATOM 10633 O O . TYR C 1 115 ? -30.647 2.791 102.903 1.00 17.00 142 TYR C O 1
ATOM 10642 N N . PHE C 1 116 ? -29.418 4.160 104.259 1.00 14.63 143 PHE C N 1
ATOM 10643 C CA . PHE C 1 116 ? -28.060 3.877 103.745 1.00 14.74 143 PHE C CA 1
ATOM 10644 C C . PHE C 1 116 ? -27.271 3.153 104.838 1.00 14.37 143 PHE C C 1
ATOM 10645 O O . PHE C 1 116 ? -27.068 3.746 105.917 1.00 13.10 143 PHE C O 1
ATOM 10653 N N . GLY C 1 117 ? -26.870 1.904 104.585 1.00 13.85 144 GLY C N 1
ATOM 10654 C CA . GLY C 1 117 ? -26.047 1.120 105.518 1.00 13.26 144 GLY C CA 1
ATOM 10655 C C . GLY C 1 117 ? -24.752 1.858 105.798 1.00 13.05 144 GLY C C 1
ATOM 10656 O O . GLY C 1 117 ? -24.320 1.875 106.988 1.00 13.22 144 GLY C O 1
ATOM 10657 N N . ALA C 1 118 ? -24.149 2.451 104.757 1.00 12.06 145 ALA C N 1
ATOM 10658 C CA . ALA C 1 118 ? -22.921 3.272 104.889 1.00 12.04 145 ALA C CA 1
ATOM 10659 C C . ALA C 1 118 ? -22.473 3.854 103.549 1.00 12.00 145 ALA C C 1
ATOM 10660 O O . ALA C 1 118 ? -22.747 3.258 102.479 1.00 12.60 145 ALA C O 1
ATOM 10662 N N . ALA C 1 119 ? -21.749 4.965 103.624 1.00 11.59 146 ALA C N 1
ATOM 10663 C CA . ALA C 1 119 ? -21.007 5.551 102.492 1.00 11.27 146 ALA C CA 1
ATOM 10664 C C . ALA C 1 119 ? -19.892 6.447 103.030 1.00 11.12 146 ALA C C 1
ATOM 10665 O O . ALA C 1 119 ? -20.117 7.203 103.969 1.00 11.43 146 ALA C O 1
ATOM 10667 N N . ASN C 1 120 ? -18.722 6.320 102.430 1.00 11.25 147 ASN C N 1
ATOM 10668 C CA . ASN C 1 120 ? -17.463 6.994 102.819 1.00 11.29 147 ASN C CA 1
ATOM 10669 C C . ASN C 1 120 ? -17.089 8.095 101.804 1.00 11.23 147 ASN C C 1
ATOM 10670 O O . ASN C 1 120 ? -16.775 7.824 100.649 1.00 10.54 147 ASN C O 1
ATOM 10675 N N . TYR C 1 121 ? -17.072 9.357 102.241 1.00 11.72 148 TYR C N 1
ATOM 10676 C CA . TYR C 1 121 ? -17.101 9.741 103.644 1.00 12.07 148 TYR C CA 1
ATOM 10677 C C . TYR C 1 121 ? -18.202 10.770 103.911 1.00 12.61 148 TYR C C 1
ATOM 10678 O O . TYR C 1 121 ? -18.827 10.686 104.988 1.00 12.87 148 TYR C O 1
ATOM 10687 N N . GLN C 1 122 ? -18.363 11.758 103.022 1.00 13.69 149 GLN C N 1
ATOM 10688 C CA . GLN C 1 122 ? -19.487 12.740 103.053 1.00 13.79 149 GLN C CA 1
ATOM 10689 C C . GLN C 1 122 ? -20.507 12.412 101.957 1.00 12.98 149 GLN C C 1
ATOM 10690 O O . GLN C 1 122 ? -20.082 12.309 100.799 1.00 12.89 149 GLN C O 1
ATOM 10696 N N . THR C 1 123 ? -21.787 12.292 102.316 1.00 12.48 150 THR C N 1
ATOM 10697 C CA . THR C 1 123 ? -22.888 11.865 101.402 1.00 12.93 150 THR C CA 1
ATOM 10698 C C . THR C 1 123 ? -23.935 12.974 101.373 1.00 13.42 150 THR C C 1
ATOM 10699 O O . THR C 1 123 ? -24.417 13.377 102.437 1.00 13.67 150 THR C O 1
ATOM 10703 N N . ASP C 1 124 ? -24.233 13.469 100.188 1.00 14.00 151 ASP C N 1
ATOM 10704 C CA . ASP C 1 124 ? -25.217 14.550 99.976 1.00 14.48 151 ASP C CA 1
ATOM 10705 C C . ASP C 1 124 ? -26.316 13.946 99.103 1.00 14.91 151 ASP C C 1
ATOM 10706 O O . ASP C 1 124 ? -26.006 13.501 97.996 1.00 14.87 151 ASP C O 1
ATOM 10711 N N . VAL C 1 125 ? -27.530 13.830 99.638 1.00 14.95 152 VAL C N 1
ATOM 10712 C CA . VAL C 1 125 ? -28.607 13.040 98.999 1.00 15.14 152 VAL C CA 1
ATOM 10713 C C . VAL C 1 125 ? -29.646 14.027 98.500 1.00 15.98 152 VAL C C 1
ATOM 10714 O O . VAL C 1 125 ? -29.906 15.017 99.218 1.00 17.78 152 VAL C O 1
ATOM 10718 N N . TYR C 1 126 ? -30.182 13.778 97.302 1.00 15.35 153 TYR C N 1
ATOM 10719 C CA . TYR C 1 126 ? -31.198 14.635 96.659 1.00 15.10 153 TYR C CA 1
ATOM 10720 C C . TYR C 1 126 ? -32.278 13.743 96.055 1.00 16.24 153 TYR C C 1
ATOM 10721 O O . TYR C 1 126 ? -31.967 12.613 95.651 1.00 18.40 153 TYR C O 1
ATOM 10730 N N . VAL C 1 127 ? -33.503 14.250 95.969 1.00 15.76 154 VAL C N 1
ATOM 10731 C CA . VAL C 1 127 ? -34.645 13.536 95.339 1.00 15.86 154 VAL C CA 1
ATOM 10732 C C . VAL C 1 127 ? -35.455 14.550 94.519 1.00 15.86 154 VAL C C 1
ATOM 10733 O O . VAL C 1 127 ? -35.995 15.499 95.121 1.00 15.59 154 VAL C O 1
ATOM 10737 N N . ASN C 1 128 ? -35.494 14.375 93.194 1.00 16.12 155 ASN C N 1
ATOM 10738 C CA . ASN C 1 128 ? -36.181 15.290 92.246 1.00 16.75 155 ASN C CA 1
ATOM 10739 C C . ASN C 1 128 ? -35.641 16.691 92.486 1.00 16.41 155 ASN C C 1
ATOM 10740 O O . ASN C 1 128 ? -36.444 17.620 92.643 1.00 16.82 155 ASN C O 1
ATOM 10745 N N . GLY C 1 129 ? -34.317 16.794 92.557 1.00 17.14 156 GLY C N 1
ATOM 10746 C CA . GLY C 1 129 ? -33.573 18.067 92.584 1.00 17.25 156 GLY C CA 1
ATOM 10747 C C . GLY C 1 129 ? -33.668 18.765 93.927 1.00 17.72 156 GLY C C 1
ATOM 10748 O O . GLY C 1 129 ? -33.241 19.926 94.008 1.00 17.46 156 GLY C O 1
ATOM 10749 N N . GLN C 1 130 ? -34.183 18.100 94.964 1.00 18.79 157 GLN C N 1
ATOM 10750 C CA . GLN C 1 130 ? -34.278 18.719 96.314 1.00 19.86 157 GLN C CA 1
ATOM 10751 C C . GLN C 1 130 ? -33.379 17.959 97.286 1.00 18.20 157 GLN C C 1
ATOM 10752 O O . GLN C 1 130 ? -33.493 16.705 97.383 1.00 17.92 157 GLN C O 1
ATOM 10758 N N . LYS C 1 131 ? -32.499 18.705 97.950 1.00 16.48 158 LYS C N 1
ATOM 10759 C CA . LYS C 1 131 ? -31.625 18.175 99.017 1.00 16.97 158 LYS C CA 1
ATOM 10760 C C . LYS C 1 131 ? -32.487 17.593 100.149 1.00 17.47 158 LYS C C 1
ATOM 10761 O O . LYS C 1 131 ? -33.481 18.220 100.559 1.00 17.29 158 LYS C O 1
ATOM 10767 N N . VAL C 1 132 ? -32.120 16.406 100.622 1.00 18.17 159 VAL C N 1
ATOM 10768 C CA . VAL C 1 132 ? -32.938 15.622 101.588 1.00 18.45 159 VAL C CA 1
ATOM 10769 C C . VAL C 1 132 ? -32.093 15.286 102.821 1.00 17.52 159 VAL C C 1
ATOM 10770 O O . VAL C 1 132 ? -32.666 14.826 103.812 1.00 18.71 159 VAL C O 1
ATOM 10774 N N . GLY C 1 133 ? -30.787 15.539 102.780 1.00 16.60 160 GLY C N 1
ATOM 10775 C CA . GLY C 1 133 ? -29.903 15.363 103.942 1.00 16.23 160 GLY C CA 1
ATOM 10776 C C . GLY C 1 133 ? -28.451 15.202 103.551 1.00 15.98 160 GLY C C 1
ATOM 10777 O O . GLY C 1 133 ? -28.147 15.012 102.361 1.00 15.48 160 GLY C O 1
ATOM 10778 N N . GLN C 1 134 ? -27.579 15.285 104.544 1.00 15.68 161 GLN C N 1
ATOM 10779 C CA . GLN C 1 134 ? -26.118 15.136 104.383 1.00 15.93 161 GLN C CA 1
ATOM 10780 C C . GLN C 1 134 ? -25.672 14.178 105.478 1.00 15.85 161 GLN C C 1
ATOM 10781 O O . GLN C 1 134 ? -26.252 14.260 106.548 1.00 16.93 161 GLN C O 1
ATOM 10787 N N . HIS C 1 135 ? -24.762 13.247 105.211 1.00 15.62 162 HIS C N 1
ATOM 10788 C CA . HIS C 1 135 ? -24.136 12.428 106.280 1.00 15.30 162 HIS C CA 1
ATOM 10789 C C . HIS C 1 135 ? -22.640 12.718 106.301 1.00 14.69 162 HIS C C 1
ATOM 10790 O O . HIS C 1 135 ? -22.079 12.859 105.219 1.00 15.39 162 HIS C O 1
ATOM 10797 N N . LEU C 1 136 ? -22.046 12.839 107.491 1.00 14.12 163 LEU C N 1
ATOM 10798 C CA . LEU C 1 136 ? -20.569 12.825 107.697 1.00 13.44 163 LEU C CA 1
ATOM 10799 C C . LEU C 1 136 ? -20.211 11.618 108.562 1.00 12.86 163 LEU C C 1
ATOM 10800 O O . LEU C 1 136 ? -20.701 11.543 109.703 1.00 13.45 163 LEU C O 1
ATOM 10805 N N . GLY C 1 137 ? -19.371 10.733 108.031 1.00 11.92 164 GLY C N 1
ATOM 10806 C CA . GLY C 1 137 ? -18.991 9.470 108.679 1.00 11.93 164 GLY C CA 1
ATOM 10807 C C . GLY C 1 137 ? -19.010 8.353 107.660 1.00 11.83 164 GLY C C 1
ATOM 10808 O O . GLY C 1 137 ? -20.041 8.183 106.988 1.00 11.20 164 GLY C O 1
ATOM 10809 N N . GLY C 1 138 ? -17.887 7.657 107.506 1.00 11.83 165 GLY C N 1
ATOM 10810 C CA . GLY C 1 138 ? -17.682 6.726 106.379 1.00 12.11 165 GLY C CA 1
ATOM 10811 C C . GLY C 1 138 ? -18.290 5.348 106.613 1.00 12.14 165 GLY C C 1
ATOM 10812 O O . GLY C 1 138 ? -18.336 4.578 105.647 1.00 12.12 165 GLY C O 1
ATOM 10813 N N . PHE C 1 139 ? -18.744 5.015 107.825 1.00 12.35 166 PHE C N 1
ATOM 10814 C CA . PHE C 1 139 ? -19.111 3.615 108.166 1.00 12.78 166 PHE C CA 1
ATOM 10815 C C . PHE C 1 139 ? -20.379 3.490 109.011 1.00 12.54 166 PHE C C 1
ATOM 10816 O O . PHE C 1 139 ? -20.628 2.352 109.488 1.00 12.33 166 PHE C O 1
ATOM 10824 N N . ASP C 1 140 ? -21.127 4.573 109.224 1.00 12.19 167 ASP C N 1
ATOM 10825 C CA . ASP C 1 140 ? -22.306 4.536 110.121 1.00 12.44 167 ASP C CA 1
ATOM 10826 C C . ASP C 1 140 ? -23.558 4.776 109.276 1.00 13.01 167 ASP C C 1
ATOM 10827 O O . ASP C 1 140 ? -23.567 5.650 108.411 1.00 13.66 167 ASP C O 1
ATOM 10832 N N . PRO C 1 141 ? -24.634 3.977 109.467 1.00 12.99 168 PRO C N 1
ATOM 10833 C CA . PRO C 1 141 ? -25.835 4.095 108.655 1.00 12.89 168 PRO C CA 1
ATOM 10834 C C . PRO C 1 141 ? -26.504 5.446 108.903 1.00 12.69 168 PRO C C 1
ATOM 10835 O O . PRO C 1 141 ? -26.104 6.109 109.817 1.00 14.26 168 PRO C O 1
ATOM 10839 N N . PHE C 1 142 ? -27.472 5.813 108.070 1.00 12.19 169 PHE C N 1
ATOM 10840 C CA . PHE C 1 142 ? -28.246 7.079 108.170 1.00 12.17 169 PHE C CA 1
ATOM 10841 C C . PHE C 1 142 ? -29.486 6.951 107.291 1.00 12.63 169 PHE C C 1
ATOM 10842 O O . PHE C 1 142 ? -29.422 6.264 106.263 1.00 12.24 169 PHE C O 1
ATOM 10850 N N . ASN C 1 143 ? -30.578 7.577 107.713 1.00 13.27 170 ASN C N 1
ATOM 10851 C CA . ASN C 1 143 ? -31.878 7.516 107.010 1.00 14.00 170 ASN C CA 1
ATOM 10852 C C . ASN C 1 143 ? -32.424 8.937 106.913 1.00 15.28 170 ASN C C 1
ATOM 10853 O O . ASN C 1 143 ? -32.216 9.727 107.867 1.00 14.97 170 ASN C O 1
ATOM 10858 N N . PHE C 1 144 ? -33.061 9.258 105.788 1.00 16.02 171 PHE C N 1
ATOM 10859 C CA . PHE C 1 144 ? -33.678 10.584 105.567 1.00 17.26 171 PHE C CA 1
ATOM 10860 C C . PHE C 1 144 ? -35.152 10.334 105.306 1.00 18.41 171 PHE C C 1
ATOM 10861 O O . PHE C 1 144 ? -35.487 9.324 104.632 1.00 17.74 171 PHE C O 1
ATOM 10869 N N . ASP C 1 145 ? -36.000 11.197 105.863 1.00 19.82 172 ASP C N 1
ATOM 10870 C CA . ASP C 1 145 ? -37.453 11.177 105.567 1.00 20.62 172 ASP C CA 1
ATOM 10871 C C . ASP C 1 145 ? -37.663 11.831 104.204 1.00 20.37 172 ASP C C 1
ATOM 10872 O O . ASP C 1 145 ? -37.313 13.005 104.082 1.00 22.50 172 ASP C O 1
ATOM 10877 N N . ILE C 1 146 ? -38.202 11.112 103.222 1.00 19.75 173 ILE C N 1
ATOM 10878 C CA . ILE C 1 146 ? -38.348 11.661 101.845 1.00 20.47 173 ILE C CA 1
ATOM 10879 C C . ILE C 1 146 ? -39.822 11.687 101.421 1.00 21.41 173 ILE C C 1
ATOM 10880 O O . ILE C 1 146 ? -40.066 12.054 100.269 1.00 22.29 173 ILE C O 1
ATOM 10885 N N . THR C 1 147 ? -40.758 11.381 102.326 1.00 21.22 174 THR C N 1
ATOM 10886 C CA . THR C 1 147 ? -42.229 11.346 102.081 1.00 21.88 174 THR C CA 1
ATOM 10887 C C . THR C 1 147 ? -42.714 12.513 101.199 1.00 21.67 174 THR C C 1
ATOM 10888 O O . THR C 1 147 ? -43.500 12.249 100.274 1.00 21.29 174 THR C O 1
ATOM 10892 N N . ASN C 1 148 ? -42.297 13.755 101.452 1.00 22.23 175 ASN C N 1
ATOM 10893 C CA . ASN C 1 148 ? -42.946 14.941 100.823 1.00 23.56 175 ASN C CA 1
ATOM 10894 C C . ASN C 1 148 ? -42.298 15.317 99.490 1.00 24.35 175 ASN C C 1
ATOM 10895 O O . ASN C 1 148 ? -42.539 16.428 99.007 1.00 26.07 175 ASN C O 1
ATOM 10900 N N . VAL C 1 149 ? -41.508 14.440 98.892 1.00 24.53 176 VAL C N 1
ATOM 10901 C CA . VAL C 1 149 ? -40.679 14.857 97.730 1.00 24.05 176 VAL C CA 1
ATOM 10902 C C . VAL C 1 149 ? -40.617 13.720 96.700 1.00 23.49 176 VAL C C 1
ATOM 10903 O O . VAL C 1 149 ? -40.162 13.974 95.577 1.00 22.98 176 VAL C O 1
ATOM 10907 N N . VAL C 1 150 ? -41.121 12.532 97.043 1.00 23.74 177 VAL C N 1
ATOM 10908 C CA . VAL C 1 150 ? -41.303 11.414 96.076 1.00 25.72 177 VAL C CA 1
ATOM 10909 C C . VAL C 1 150 ? -42.630 11.623 95.344 1.00 25.49 177 VAL C C 1
ATOM 10910 O O . VAL C 1 150 ? -43.564 12.137 95.959 1.00 23.48 177 VAL C O 1
ATOM 10914 N N . LYS C 1 151 ? -42.662 11.276 94.058 1.00 29.08 178 LYS C N 1
ATOM 10915 C CA . LYS C 1 151 ? -43.901 11.126 93.254 1.00 30.96 178 LYS C CA 1
ATOM 10916 C C . LYS C 1 151 ? -43.993 9.649 92.909 1.00 32.03 178 LYS C C 1
ATOM 10917 O O . LYS C 1 151 ? -43.021 8.928 93.092 1.00 31.11 178 LYS C O 1
ATOM 10923 N N . PRO C 1 152 ? -45.173 9.125 92.522 1.00 36.05 179 PRO C N 1
ATOM 10924 C CA . PRO C 1 152 ? -45.307 7.701 92.215 1.00 37.83 179 PRO C CA 1
ATOM 10925 C C . PRO C 1 152 ? -44.395 7.173 91.098 1.00 37.40 179 PRO C C 1
ATOM 10926 O O . PRO C 1 152 ? -44.054 5.999 91.182 1.00 37.09 179 PRO C O 1
ATOM 10930 N N . LYS C 1 153 ? -44.029 8.002 90.108 1.00 36.28 180 LYS C N 1
ATOM 10931 C CA . LYS C 1 153 ? -43.285 7.517 88.909 1.00 36.17 180 LYS C CA 1
ATOM 10932 C C . LYS C 1 153 ? -42.103 8.433 88.555 1.00 32.71 180 LYS C C 1
ATOM 10933 O O . LYS C 1 153 ? -42.148 9.634 88.816 1.00 31.88 180 LYS C O 1
ATOM 10939 N N . ASP C 1 154 ? -41.053 7.815 88.020 1.00 31.21 181 ASP C N 1
ATOM 10940 C CA . ASP C 1 154 ? -39.805 8.449 87.536 1.00 30.14 181 ASP C CA 1
ATOM 10941 C C . ASP C 1 154 ? -39.186 9.378 88.608 1.00 27.24 181 ASP C C 1
ATOM 10942 O O . ASP C 1 154 ? -38.927 10.538 88.277 1.00 28.09 181 ASP C O 1
ATOM 10947 N N . ASN C 1 155 ? -38.918 8.891 89.833 1.00 23.73 182 ASN C N 1
ATOM 10948 C CA . ASN C 1 155 ? -38.126 9.626 90.866 1.00 22.01 182 ASN C CA 1
ATOM 10949 C C . ASN C 1 155 ? -36.620 9.567 90.547 1.00 19.93 182 ASN C C 1
ATOM 10950 O O . ASN C 1 155 ? -36.078 8.458 90.367 1.00 18.81 182 ASN C O 1
ATOM 10955 N N . SER C 1 156 ? -35.980 10.734 90.512 1.00 17.85 183 SER C N 1
ATOM 10956 C CA . SER C 1 156 ? -34.516 10.929 90.384 1.00 17.20 183 SER C CA 1
ATOM 10957 C C . SER C 1 156 ? -33.896 10.877 91.779 1.00 17.11 183 SER C C 1
ATOM 10958 O O . SER C 1 156 ? -34.225 11.735 92.604 1.00 18.20 183 SER C O 1
ATOM 10961 N N . LEU C 1 157 ? -33.025 9.906 92.016 1.00 16.20 184 LEU C N 1
ATOM 10962 C CA . LEU C 1 157 ? -32.256 9.782 93.270 1.00 15.89 184 LEU C CA 1
ATOM 10963 C C . LEU C 1 157 ? -30.797 10.085 92.958 1.00 15.39 184 LEU C C 1
ATOM 10964 O O . LEU C 1 157 ? -30.168 9.340 92.202 1.00 13.82 184 LEU C O 1
ATOM 10969 N N . MET C 1 158 ? -30.287 11.151 93.546 1.00 16.54 185 MET C N 1
ATOM 10970 C CA . MET C 1 158 ? -28.885 11.573 93.350 1.00 17.94 185 MET C CA 1
ATOM 10971 C C . MET C 1 158 ? -28.160 11.524 94.697 1.00 17.67 185 MET C C 1
ATOM 10972 O O . MET C 1 158 ? -28.608 12.224 95.658 1.00 16.14 185 MET C O 1
ATOM 10977 N N . VAL C 1 159 ? -27.120 10.689 94.792 1.00 16.85 186 VAL C N 1
ATOM 10978 C CA . VAL C 1 159 ? -26.263 10.655 96.009 1.00 16.85 186 VAL C CA 1
ATOM 10979 C C . VAL C 1 159 ? -24.832 10.935 95.576 1.00 16.46 186 VAL C C 1
ATOM 10980 O O . VAL C 1 159 ? -24.279 10.184 94.775 1.00 17.45 186 VAL C O 1
ATOM 10984 N N . ARG C 1 160 ? -24.321 12.071 96.016 1.00 16.34 187 ARG C N 1
ATOM 10985 C CA . ARG C 1 160 ? -22.923 12.480 95.790 1.00 16.60 187 ARG C CA 1
ATOM 10986 C C . ARG C 1 160 ? -22.131 11.929 96.964 1.00 16.65 187 ARG C C 1
ATOM 10987 O O . ARG C 1 160 ? -22.603 12.119 98.101 1.00 17.40 187 ARG C O 1
ATOM 10995 N N . VAL C 1 161 ? -21.020 11.241 96.694 1.00 15.58 188 VAL C N 1
ATOM 10996 C CA . VAL C 1 161 ? -20.124 10.712 97.758 1.00 15.01 188 VAL C CA 1
ATOM 10997 C C . VAL C 1 161 ? -18.715 11.265 97.543 1.00 14.46 188 VAL C C 1
ATOM 10998 O O . VAL C 1 161 ? -18.133 11.108 96.454 1.00 14.67 188 VAL C O 1
ATOM 11002 N N . ASP C 1 162 ? -18.202 11.915 98.573 1.00 13.83 189 ASP C N 1
ATOM 11003 C CA . ASP C 1 162 ? -16.840 12.489 98.599 1.00 13.76 189 ASP C CA 1
ATOM 11004 C C . ASP C 1 162 ? -16.077 11.775 99.710 1.00 13.29 189 ASP C C 1
ATOM 11005 O O . ASP C 1 162 ? -16.563 11.814 100.852 1.00 12.62 189 ASP C O 1
ATOM 11010 N N . ASN C 1 163 ? -14.956 11.134 99.363 1.00 13.75 190 ASN C N 1
ATOM 11011 C CA . ASN C 1 163 ? -14.044 10.459 100.321 1.00 14.28 190 ASN C CA 1
ATOM 11012 C C . ASN C 1 163 ? -12.749 11.266 100.463 1.00 15.28 190 ASN C C 1
ATOM 11013 O O . ASN C 1 163 ? -11.793 10.691 100.995 1.00 15.64 190 ASN C O 1
ATOM 11018 N N . ARG C 1 164 ? -12.704 12.539 100.054 1.00 16.49 191 ARG C N 1
ATOM 11019 C CA . ARG C 1 164 ? -11.436 13.324 100.115 1.00 18.15 191 ARG C CA 1
ATOM 11020 C C . ARG C 1 164 ? -10.939 13.407 101.567 1.00 18.04 191 ARG C C 1
ATOM 11021 O O . ARG C 1 164 ? -11.762 13.635 102.451 1.00 18.31 191 ARG C O 1
ATOM 11029 N N . ARG C 1 165 ? -9.635 13.234 101.792 1.00 18.22 192 ARG C N 1
ATOM 11030 C CA . ARG C 1 165 ? -9.000 13.355 103.134 1.00 18.86 192 ARG C CA 1
ATOM 11031 C C . ARG C 1 165 ? -8.933 14.834 103.532 1.00 19.86 192 ARG C C 1
ATOM 11032 O O . ARG C 1 165 ? -8.364 15.617 102.758 1.00 20.96 192 ARG C O 1
ATOM 11040 N N . GLU C 1 166 ? -9.457 15.198 104.705 1.00 19.90 193 GLU C N 1
ATOM 11041 C CA . GLU C 1 166 ? -9.438 16.591 105.231 1.00 20.14 193 GLU C CA 1
ATOM 11042 C C . GLU C 1 166 ? -9.043 16.568 106.712 1.00 21.12 193 GLU C C 1
ATOM 11043 O O . GLU C 1 166 ? -9.278 15.541 107.382 1.00 20.80 193 GLU C O 1
ATOM 11049 N N . LYS C 1 167 ? -8.473 17.672 107.205 1.00 23.17 194 LYS C N 1
ATOM 11050 C CA . LYS C 1 167 ? -7.930 17.812 108.586 1.00 24.67 194 LYS C CA 1
ATOM 11051 C C . LYS C 1 167 ? -9.009 17.495 109.630 1.00 23.33 194 LYS C C 1
ATOM 11052 O O . LYS C 1 167 ? -8.734 16.765 110.574 1.00 24.71 194 LYS C O 1
ATOM 11058 N N . HIS C 1 168 ? -10.205 18.027 109.447 1.00 23.67 195 HIS C N 1
ATOM 11059 C CA . HIS C 1 168 ? -11.309 18.012 110.442 1.00 24.90 195 HIS C CA 1
ATOM 11060 C C . HIS C 1 168 ? -12.056 16.669 110.421 1.00 22.82 195 HIS C C 1
ATOM 11061 O O . HIS C 1 168 ? -12.920 16.488 111.309 1.00 21.00 195 HIS C O 1
ATOM 11068 N N . ARG C 1 169 ? -11.790 15.781 109.445 1.00 20.09 196 ARG C N 1
ATOM 11069 C CA . ARG C 1 169 ? -12.574 14.517 109.278 1.00 18.39 196 ARG C CA 1
ATOM 11070 C C . ARG C 1 169 ? -12.071 13.430 110.242 1.00 17.15 196 ARG C C 1
ATOM 11071 O O . ARG C 1 169 ? -10.987 13.555 110.811 1.00 17.24 196 ARG C O 1
ATOM 11079 N N . VAL C 1 170 ? -12.857 12.381 110.406 1.00 16.92 197 VAL C N 1
ATOM 11080 C CA . VAL C 1 170 ? -12.579 11.272 111.356 1.00 16.78 197 VAL C CA 1
ATOM 11081 C C . VAL C 1 170 ? -12.773 9.963 110.581 1.00 16.16 197 VAL C C 1
ATOM 11082 O O . VAL C 1 170 ? -13.888 9.483 110.434 1.00 14.48 197 VAL C O 1
ATOM 11086 N N . PRO C 1 171 ? -11.750 9.337 109.962 1.00 16.11 198 PRO C N 1
ATOM 11087 C CA . PRO C 1 171 ? -10.349 9.705 110.129 1.00 16.44 198 PRO C CA 1
ATOM 11088 C C . PRO C 1 171 ? -9.881 10.806 109.170 1.00 16.94 198 PRO C C 1
ATOM 11089 O O . PRO C 1 171 ? -10.687 11.342 108.452 1.00 16.83 198 PRO C O 1
ATOM 11093 N N . ASN C 1 172 ? -8.584 11.083 109.149 1.00 17.12 199 ASN C N 1
ATOM 11094 C CA . ASN C 1 172 ? -8.086 12.255 108.380 1.00 18.19 199 ASN C CA 1
ATOM 11095 C C . ASN C 1 172 ? -6.931 11.918 107.432 1.00 17.46 199 ASN C C 1
ATOM 11096 O O . ASN C 1 172 ? -7.127 11.081 106.565 1.00 17.55 199 ASN C O 1
ATOM 11101 N N . TYR C 1 173 ? -5.780 12.558 107.617 1.00 17.20 200 TYR C N 1
ATOM 11102 C CA . TYR C 1 173 ? -4.683 12.529 106.622 1.00 17.88 200 TYR C CA 1
ATOM 11103 C C . TYR C 1 173 ? -4.138 11.121 106.379 1.00 17.96 200 TYR C C 1
ATOM 11104 O O . TYR C 1 173 ? -3.848 10.802 105.225 1.00 18.50 200 TYR C O 1
ATOM 11113 N N . THR C 1 174 ? -3.977 10.325 107.427 1.00 17.56 201 THR C N 1
ATOM 11114 C CA . THR C 1 174 ? -3.428 8.958 107.264 1.00 17.25 201 THR C CA 1
ATOM 11115 C C . THR C 1 174 ? -4.063 7.984 108.270 1.00 16.74 201 THR C C 1
ATOM 11116 O O . THR C 1 174 ? -4.254 8.355 109.444 1.00 17.00 201 THR C O 1
ATOM 11120 N N . THR C 1 175 ? -4.417 6.795 107.783 1.00 15.76 202 THR C N 1
ATOM 11121 C CA . THR C 1 175 ? -4.707 5.565 108.565 1.00 15.69 202 THR C CA 1
ATOM 11122 C C . THR C 1 175 ? -3.872 4.447 107.940 1.00 15.18 202 THR C C 1
ATOM 11123 O O . THR C 1 175 ? -3.243 4.738 106.904 1.00 15.88 202 THR C O 1
ATOM 11127 N N . ASP C 1 176 ? -3.874 3.238 108.504 1.00 13.79 203 ASP C N 1
ATOM 11128 C CA . ASP C 1 176 ? -3.139 2.094 107.899 1.00 13.39 203 ASP C CA 1
ATOM 11129 C C . ASP C 1 176 ? -4.098 1.170 107.133 1.00 12.83 203 ASP C C 1
ATOM 11130 O O . ASP C 1 176 ? -3.907 -0.052 107.179 1.00 12.08 203 ASP C O 1
ATOM 11135 N N . TRP C 1 177 ? -5.093 1.737 106.448 1.00 12.85 204 TRP C N 1
ATOM 11136 C CA . TRP C 1 177 ? -6.013 0.973 105.567 1.00 12.83 204 TRP C CA 1
ATOM 11137 C C . TRP C 1 177 ? -6.389 1.799 104.327 1.00 12.85 204 TRP C C 1
ATOM 11138 O O . TRP C 1 177 ? -6.231 3.037 104.321 1.00 13.07 204 TRP C O 1
ATOM 11149 N N . TRP C 1 178 ? -6.865 1.109 103.297 1.00 13.17 205 TRP C N 1
ATOM 11150 C CA . TRP C 1 178 ? -7.245 1.691 101.983 1.00 12.68 205 TRP C CA 1
ATOM 11151 C C . TRP C 1 178 ? -8.469 2.598 102.154 1.00 12.20 205 TRP C C 1
ATOM 11152 O O . TRP C 1 178 ? -9.413 2.203 102.850 1.00 12.27 205 TRP C O 1
ATOM 11163 N N . ASN C 1 179 ? -8.446 3.773 101.530 1.00 11.96 206 ASN C N 1
ATOM 11164 C CA . ASN C 1 179 ? -9.570 4.740 101.557 1.00 11.51 206 ASN C CA 1
ATOM 11165 C C . ASN C 1 179 ? -10.605 4.310 100.509 1.00 11.48 206 ASN C C 1
ATOM 11166 O O . ASN C 1 179 ? -10.660 4.906 99.416 1.00 10.73 206 ASN C O 1
ATOM 11171 N N . TYR C 1 180 ? -11.420 3.315 100.841 1.00 11.65 207 TYR C N 1
ATOM 11172 C CA . TYR C 1 180 ? -12.449 2.776 99.922 1.00 12.16 207 TYR C CA 1
ATOM 11173 C C . TYR C 1 180 ? -13.618 3.762 99.886 1.00 12.21 207 TYR C C 1
ATOM 11174 O O . TYR C 1 180 ? -14.300 3.894 100.912 1.00 12.35 207 TYR C O 1
ATOM 11183 N N . GLY C 1 181 ? -13.865 4.395 98.736 1.00 12.11 208 GLY C N 1
ATOM 11184 C CA . GLY C 1 181 ? -14.949 5.384 98.573 1.00 12.09 208 GLY C CA 1
ATOM 11185 C C . GLY C 1 181 ? -16.263 4.799 98.075 1.00 11.48 208 GLY C C 1
ATOM 11186 O O . GLY C 1 181 ? -16.250 3.755 97.429 1.00 10.96 208 GLY C O 1
ATOM 11187 N N . GLY C 1 182 ? -17.368 5.489 98.363 1.00 11.59 209 GLY C N 1
ATOM 11188 C CA . GLY C 1 182 ? -18.663 5.302 97.680 1.00 11.69 209 GLY C CA 1
ATOM 11189 C C . GLY C 1 182 ? -19.722 4.724 98.588 1.00 11.93 209 GLY C C 1
ATOM 11190 O O . GLY C 1 182 ? -19.537 4.754 99.821 1.00 12.03 209 GLY C O 1
ATOM 11191 N N . ILE C 1 183 ? -20.798 4.203 97.994 1.00 12.20 210 ILE C N 1
ATOM 11192 C CA . ILE C 1 183 ? -21.940 3.577 98.720 1.00 12.12 210 ILE C CA 1
ATOM 11193 C C . ILE C 1 183 ? -21.583 2.109 98.940 1.00 12.64 210 ILE C C 1
ATOM 11194 O O . ILE C 1 183 ? -21.810 1.283 98.020 1.00 12.79 210 ILE C O 1
ATOM 11199 N N . THR C 1 184 ? -21.051 1.794 100.121 1.00 13.16 211 THR C N 1
ATOM 11200 C CA . THR C 1 184 ? -20.407 0.484 100.447 1.00 12.91 211 THR C CA 1
ATOM 11201 C C . THR C 1 184 ? -21.366 -0.552 101.058 1.00 12.43 211 THR C C 1
ATOM 11202 O O . THR C 1 184 ? -20.935 -1.713 101.252 1.00 12.27 211 THR C O 1
ATOM 11206 N N . ARG C 1 185 ? -22.608 -0.171 101.362 1.00 12.44 212 ARG C N 1
ATOM 11207 C CA . ARG C 1 185 ? -23.630 -1.112 101.901 1.00 12.31 212 ARG C CA 1
ATOM 11208 C C . ARG C 1 185 ? -24.987 -0.860 101.240 1.00 12.26 212 ARG C C 1
ATOM 11209 O O . ARG C 1 185 ? -25.162 0.165 100.517 1.00 12.05 212 ARG C O 1
ATOM 11217 N N . ASP C 1 186 ? -25.877 -1.824 101.446 1.00 12.49 213 ASP C N 1
ATOM 11218 C CA . ASP C 1 186 ? -27.260 -1.838 100.929 1.00 13.56 213 ASP C CA 1
ATOM 11219 C C . ASP C 1 186 ? -27.854 -0.447 101.109 1.00 13.86 213 ASP C C 1
ATOM 11220 O O . ASP C 1 186 ? -27.586 0.170 102.147 1.00 14.49 213 ASP C O 1
ATOM 11225 N N . VAL C 1 187 ? -28.610 0.006 100.116 1.00 14.38 214 VAL C N 1
ATOM 11226 C CA . VAL C 1 187 ? -29.458 1.233 100.153 1.00 15.30 214 VAL C CA 1
ATOM 11227 C C . VAL C 1 187 ? -30.894 0.754 99.982 1.00 15.72 214 VAL C C 1
ATOM 11228 O O . VAL C 1 187 ? -31.119 -0.079 99.094 1.00 15.67 214 VAL C O 1
ATOM 11232 N N . LYS C 1 188 ? -31.836 1.235 100.787 1.00 16.67 215 LYS C N 1
ATOM 11233 C CA . LYS C 1 188 ? -33.222 0.726 100.662 1.00 17.26 215 LYS C CA 1
ATOM 11234 C C . LYS C 1 188 ? -34.214 1.795 101.065 1.00 16.66 215 LYS C C 1
ATOM 11235 O O . LYS C 1 188 ? -33.822 2.757 101.734 1.00 18.04 215 LYS C O 1
ATOM 11241 N N . LEU C 1 189 ? -35.442 1.617 100.603 1.00 16.65 216 LEU C N 1
ATOM 11242 C CA . LEU C 1 189 ? -36.609 2.440 100.982 1.00 15.77 216 LEU C CA 1
ATOM 11243 C C . LEU C 1 189 ? -37.346 1.680 102.076 1.00 15.89 216 LEU C C 1
ATOM 11244 O O . LEU C 1 189 ? -37.481 0.436 101.960 1.00 18.12 216 LEU C O 1
ATOM 11249 N N . VAL C 1 190 ? -37.775 2.391 103.107 1.00 15.38 217 VAL C N 1
ATOM 11250 C CA . VAL C 1 190 ? -38.426 1.784 104.297 1.00 15.28 217 VAL C CA 1
ATOM 11251 C C . VAL C 1 190 ? -39.725 2.558 104.532 1.00 15.25 217 VAL C C 1
ATOM 11252 O O . VAL C 1 190 ? -39.643 3.746 104.798 1.00 14.91 217 VAL C O 1
ATOM 11256 N N . GLU C 1 191 ? -40.868 1.902 104.324 1.00 16.18 218 GLU C N 1
ATOM 11257 C CA . GLU C 1 191 ? -42.230 2.442 104.559 1.00 17.57 218 GLU C CA 1
ATOM 11258 C C . GLU C 1 191 ? -42.688 2.044 105.966 1.00 17.62 218 GLU C C 1
ATOM 11259 O O . GLU C 1 191 ? -42.572 0.862 106.305 1.00 16.59 218 GLU C O 1
ATOM 11265 N N . VAL C 1 192 ? -43.174 3.018 106.744 1.00 18.34 219 VAL C N 1
ATOM 11266 C CA . VAL C 1 192 ? -43.649 2.835 108.151 1.00 18.63 219 VAL C CA 1
ATOM 11267 C C . VAL C 1 192 ? -44.933 3.644 108.328 1.00 19.08 219 VAL C C 1
ATOM 11268 O O . VAL C 1 192 ? -45.162 4.600 107.588 1.00 19.43 219 VAL C O 1
ATOM 11272 N N . PRO C 1 193 ? -45.820 3.292 109.287 1.00 19.78 220 PRO C N 1
ATOM 11273 C CA . PRO C 1 193 ? -47.046 4.067 109.511 1.00 20.20 220 PRO C CA 1
ATOM 11274 C C . PRO C 1 193 ? -46.755 5.498 109.996 1.00 20.50 220 PRO C C 1
ATOM 11275 O O . PRO C 1 193 ? -45.604 5.777 110.332 1.00 21.73 220 PRO C O 1
ATOM 11279 N N . SER C 1 194 ? -47.779 6.365 110.010 1.00 19.70 221 SER C N 1
ATOM 11280 C CA . SER C 1 194 ? -47.670 7.811 110.347 1.00 19.51 221 SER C CA 1
ATOM 11281 C C . SER C 1 194 ? -47.199 7.986 111.788 1.00 18.63 221 SER C C 1
ATOM 11282 O O . SER C 1 194 ? -46.788 9.100 112.110 1.00 19.10 221 SER C O 1
ATOM 11285 N N . THR C 1 195 ? -47.355 6.947 112.623 1.00 18.47 222 THR C N 1
ATOM 11286 C CA . THR C 1 195 ? -46.764 6.818 113.986 1.00 17.94 222 THR C CA 1
ATOM 11287 C C . THR C 1 195 ? -45.999 5.491 114.008 1.00 17.78 222 THR C C 1
ATOM 11288 O O . THR C 1 195 ? -46.622 4.445 113.754 1.00 17.27 222 THR C O 1
ATOM 11292 N N . TYR C 1 196 ? -44.687 5.528 114.250 1.00 17.85 223 TYR C N 1
ATOM 11293 C CA . TYR C 1 196 ? -43.799 4.350 114.068 1.00 17.43 223 TYR C CA 1
ATOM 11294 C C . TYR C 1 196 ? -42.849 4.229 115.247 1.00 17.25 223 TYR C C 1
ATOM 11295 O O . TYR C 1 196 ? -42.604 5.224 115.932 1.00 17.81 223 TYR C O 1
ATOM 11304 N N . ILE C 1 197 ? -42.363 3.010 115.451 1.00 17.50 224 ILE C N 1
ATOM 11305 C CA . ILE C 1 197 ? -41.266 2.655 116.391 1.00 17.59 224 ILE C CA 1
ATOM 11306 C C . ILE C 1 197 ? -39.963 3.172 115.778 1.00 17.39 224 ILE C C 1
ATOM 11307 O O . ILE C 1 197 ? -39.507 2.606 114.759 1.00 17.63 224 ILE C O 1
ATOM 11312 N N . GLN C 1 198 ? -39.416 4.241 116.352 1.00 17.08 225 GLN C N 1
ATOM 11313 C CA . GLN C 1 198 ? -38.161 4.871 115.887 1.00 17.29 225 GLN C CA 1
ATOM 11314 C C . GLN C 1 198 ? -36.962 4.219 116.584 1.00 16.62 225 GLN C C 1
ATOM 11315 O O . GLN C 1 198 ? -35.903 4.088 115.945 1.00 16.07 225 GLN C O 1
ATOM 11321 N N . ASP C 1 199 ? -37.122 3.828 117.847 1.00 15.74 226 ASP C N 1
ATOM 11322 C CA . ASP C 1 199 ? -36.027 3.255 118.659 1.00 14.80 226 ASP C CA 1
ATOM 11323 C C . ASP C 1 199 ? -36.600 2.473 119.838 1.00 15.31 226 ASP C C 1
ATOM 11324 O O . ASP C 1 199 ? -37.792 2.639 120.149 1.00 16.31 226 ASP C O 1
ATOM 11329 N N . TYR C 1 200 ? -35.780 1.611 120.426 1.00 15.81 227 TYR C N 1
ATOM 11330 C CA . TYR C 1 200 ? -36.079 0.886 121.679 1.00 16.40 227 TYR C CA 1
ATOM 11331 C C . TYR C 1 200 ? -34.795 0.262 122.214 1.00 16.67 227 TYR C C 1
ATOM 11332 O O . TYR C 1 200 ? -33.883 0.007 121.426 1.00 16.66 227 TYR C O 1
ATOM 11341 N N . ALA C 1 201 ? -34.761 0.004 123.520 1.00 17.90 228 ALA C N 1
ATOM 11342 C CA . ALA C 1 201 ? -33.724 -0.814 124.188 1.00 18.90 228 ALA C CA 1
ATOM 11343 C C . ALA C 1 201 ? -34.412 -1.944 124.955 1.00 19.85 228 ALA C C 1
ATOM 11344 O O . ALA C 1 201 ? -35.473 -1.701 125.553 1.00 21.38 228 ALA C O 1
ATOM 11346 N N . ILE C 1 202 ? -33.857 -3.151 124.870 1.00 20.94 229 ILE C N 1
ATOM 11347 C CA . ILE C 1 202 ? -34.354 -4.352 125.591 1.00 22.85 229 ILE C CA 1
ATOM 11348 C C . ILE C 1 202 ? -33.134 -5.183 125.971 1.00 26.15 229 ILE C C 1
ATOM 11349 O O . ILE C 1 202 ? -32.617 -5.887 125.085 1.00 32.24 229 ILE C O 1
ATOM 11354 N N . GLN C 1 203 ? -32.674 -5.045 127.220 1.00 28.49 230 GLN C N 1
ATOM 11355 C CA . GLN C 1 203 ? -31.483 -5.737 127.776 1.00 30.47 230 GLN C CA 1
ATOM 11356 C C . GLN C 1 203 ? -31.794 -6.082 129.235 1.00 30.79 230 GLN C C 1
ATOM 11357 O O . GLN C 1 203 ? -32.670 -5.411 129.818 1.00 33.14 230 GLN C O 1
ATOM 11363 N N . LEU C 1 204 ? -31.165 -7.130 129.787 1.00 29.24 231 LEU C N 1
ATOM 11364 C CA . LEU C 1 204 ? -31.294 -7.504 131.225 1.00 27.40 231 LEU C CA 1
ATOM 11365 C C . LEU C 1 204 ? -30.847 -6.318 132.087 1.00 28.17 231 LEU C C 1
ATOM 11366 O O . LEU C 1 204 ? -29.864 -5.656 131.716 1.00 28.05 231 LEU C O 1
ATOM 11371 N N . ASP C 1 205 ? -31.574 -6.018 133.163 1.00 29.78 232 ASP C N 1
ATOM 11372 C CA . ASP C 1 205 ? -31.186 -4.955 134.130 1.00 29.29 232 ASP C CA 1
ATOM 11373 C C . ASP C 1 205 ? -29.896 -5.441 134.787 1.00 30.41 232 ASP C C 1
ATOM 11374 O O . ASP C 1 205 ? -29.948 -6.477 135.488 1.00 27.58 232 ASP C O 1
ATOM 11379 N N . LYS C 1 206 ? -28.781 -4.752 134.543 1.00 32.69 233 LYS C N 1
ATOM 11380 C CA . LYS C 1 206 ? -27.455 -5.199 135.038 1.00 35.76 233 LYS C CA 1
ATOM 11381 C C . LYS C 1 206 ? -27.459 -5.103 136.571 1.00 38.52 233 LYS C C 1
ATOM 11382 O O . LYS C 1 206 ? -26.628 -5.762 137.194 1.00 43.07 233 LYS C O 1
ATOM 11388 N N . ASP C 1 207 ? -28.378 -4.328 137.155 1.00 37.21 234 ASP C N 1
ATOM 11389 C CA . ASP C 1 207 ? -28.510 -4.158 138.625 1.00 35.18 234 ASP C CA 1
ATOM 11390 C C . ASP C 1 207 ? -29.445 -5.202 139.233 1.00 34.58 234 ASP C C 1
ATOM 11391 O O . ASP C 1 207 ? -29.504 -5.241 140.472 1.00 35.55 234 ASP C O 1
ATOM 11396 N N . ASN C 1 208 ? -30.201 -5.943 138.416 1.00 33.04 235 ASN C N 1
ATOM 11397 C CA . ASN C 1 208 ? -31.047 -7.081 138.876 1.00 34.71 235 ASN C CA 1
ATOM 11398 C C . ASN C 1 208 ? -31.432 -7.941 137.676 1.00 33.83 235 ASN C C 1
ATOM 11399 O O . ASN C 1 208 ? -32.486 -7.751 137.077 1.00 33.52 235 ASN C O 1
ATOM 11404 N N . PRO C 1 209 ? -30.602 -8.932 137.303 1.00 32.74 236 PRO C N 1
ATOM 11405 C CA . PRO C 1 209 ? -30.811 -9.681 136.064 1.00 34.81 236 PRO C CA 1
ATOM 11406 C C . PRO C 1 209 ? -32.009 -10.644 136.052 1.00 35.61 236 PRO C C 1
ATOM 11407 O O . PRO C 1 209 ? -32.090 -11.435 135.124 1.00 35.08 236 PRO C O 1
ATOM 11411 N N . LYS C 1 210 ? -32.900 -10.563 137.049 1.00 37.39 237 LYS C N 1
ATOM 11412 C CA . LYS C 1 210 ? -34.202 -11.288 137.050 1.00 39.70 237 LYS C CA 1
ATOM 11413 C C . LYS C 1 210 ? -35.139 -10.590 136.058 1.00 38.27 237 LYS C C 1
ATOM 11414 O O . LYS C 1 210 ? -36.062 -11.261 135.521 1.00 37.53 237 LYS C O 1
ATOM 11420 N N . ASN C 1 211 ? -34.884 -9.294 135.830 1.00 35.19 238 ASN C N 1
ATOM 11421 C CA . ASN C 1 211 ? -35.760 -8.341 135.102 1.00 35.09 238 ASN C CA 1
ATOM 11422 C C . ASN C 1 211 ? -35.112 -7.877 133.791 1.00 34.59 238 ASN C C 1
ATOM 11423 O O . ASN C 1 211 ? -33.877 -7.665 133.773 1.00 33.10 238 ASN C O 1
ATOM 11428 N N . ILE C 1 212 ? -35.947 -7.696 132.758 1.00 33.58 239 ILE C N 1
ATOM 11429 C CA . ILE C 1 212 ? -35.667 -6.928 131.510 1.00 32.53 239 ILE C CA 1
ATOM 11430 C C . ILE C 1 212 ? -36.048 -5.465 131.744 1.00 32.80 239 ILE C C 1
ATOM 11431 O O . ILE C 1 212 ? -37.206 -5.224 132.146 1.00 32.44 239 ILE C O 1
ATOM 11436 N N . LYS C 1 213 ? -35.142 -4.522 131.466 1.00 32.43 240 LYS C N 1
ATOM 11437 C CA . LYS C 1 213 ? -35.432 -3.063 131.536 1.00 31.24 240 LYS C CA 1
ATOM 11438 C C . LYS C 1 213 ? -35.331 -2.486 130.115 1.00 30.12 240 LYS C C 1
ATOM 11439 O O . LYS C 1 213 ? -34.888 -3.223 129.192 1.00 28.76 240 LYS C O 1
ATOM 11445 N N . GLY C 1 214 ? -35.746 -1.228 129.937 1.00 27.53 241 GLY C N 1
ATOM 11446 C CA . GLY C 1 214 ? -35.497 -0.467 128.698 1.00 26.24 241 GLY C CA 1
ATOM 11447 C C . GLY C 1 214 ? -36.617 0.501 128.372 1.00 26.11 241 GLY C C 1
ATOM 11448 O O . GLY C 1 214 ? -37.334 0.962 129.305 1.00 24.61 241 GLY C O 1
ATOM 11449 N N . TYR C 1 215 ? -36.756 0.839 127.089 1.00 24.24 242 TYR C N 1
ATOM 11450 C CA . TYR C 1 215 ? -37.723 1.861 126.632 1.00 22.27 242 TYR C CA 1
ATOM 11451 C C . TYR C 1 215 ? -38.138 1.578 125.197 1.00 21.47 242 TYR C C 1
ATOM 11452 O O . TYR C 1 215 ? -37.459 0.831 124.506 1.00 20.56 242 TYR C O 1
ATOM 11461 N N . VAL C 1 216 ? -39.234 2.212 124.796 1.00 21.48 243 VAL C N 1
ATOM 11462 C CA . VAL C 1 216 ? -39.690 2.346 123.383 1.00 20.92 243 VAL C CA 1
ATOM 11463 C C . VAL C 1 216 ? -39.853 3.842 123.088 1.00 19.65 243 VAL C C 1
ATOM 11464 O O . VAL C 1 216 ? -40.398 4.547 123.930 1.00 18.74 243 VAL C O 1
ATOM 11468 N N . GLN C 1 217 ? -39.373 4.304 121.936 1.00 19.77 244 GLN C N 1
ATOM 11469 C CA . GLN C 1 217 ? -39.504 5.702 121.455 1.00 19.12 244 GLN C CA 1
ATOM 11470 C C . GLN C 1 217 ? -40.252 5.675 120.123 1.00 19.72 244 GLN C C 1
ATOM 11471 O O . GLN C 1 217 ? -39.704 5.111 119.157 1.00 21.16 244 GLN C O 1
ATOM 11477 N N . LEU C 1 218 ? -41.461 6.237 120.091 1.00 20.35 245 LEU C N 1
ATOM 11478 C CA . LEU C 1 218 ? -42.282 6.444 118.867 1.00 19.70 245 LEU C CA 1
ATOM 11479 C C . LEU C 1 218 ? -41.960 7.815 118.260 1.00 19.88 245 LEU C C 1
ATOM 11480 O O . LEU C 1 218 ? -41.405 8.674 119.013 1.00 19.94 245 LEU C O 1
ATOM 11485 N N . ALA C 1 219 ? -42.308 7.998 116.977 1.00 19.21 246 ALA C N 1
ATOM 11486 C CA . ALA C 1 219 ? -42.227 9.269 116.216 1.00 19.82 246 ALA C CA 1
ATOM 11487 C C . ALA C 1 219 ? -43.371 9.351 115.195 1.00 20.82 246 ALA C C 1
ATOM 11488 O O . ALA C 1 219 ? -44.043 8.321 114.961 1.00 22.21 246 ALA C O 1
ATOM 11490 N N . GLY C 1 220 ? -43.617 10.546 114.645 1.00 22.33 247 GLY C N 1
ATOM 11491 C CA . GLY C 1 220 ? -44.738 10.820 113.721 1.00 23.59 247 GLY C CA 1
ATOM 11492 C C . GLY C 1 220 ? -45.812 11.689 114.359 1.00 25.88 247 GLY C C 1
ATOM 11493 O O . GLY C 1 220 ? -45.454 12.519 115.228 1.00 25.35 247 GLY C O 1
ATOM 11494 N N . SER C 1 221 ? -47.085 11.466 113.985 1.00 27.97 248 SER C N 1
ATOM 11495 C CA . SER C 1 221 ? -48.228 12.411 114.167 1.00 29.13 248 SER C CA 1
ATOM 11496 C C . SER C 1 221 ? -48.830 12.327 115.573 1.00 29.21 248 SER C C 1
ATOM 11497 O O . SER C 1 221 ? -48.998 13.378 116.177 1.00 32.16 248 SER C O 1
ATOM 11500 N N . SER C 1 222 ? -49.235 11.135 116.021 1.00 29.16 249 SER C N 1
ATOM 11501 C CA . SER C 1 222 ? -49.966 10.918 117.299 1.00 29.84 249 SER C CA 1
ATOM 11502 C C . SER C 1 222 ? -49.166 9.956 118.185 1.00 27.04 249 SER C C 1
ATOM 11503 O O . SER C 1 222 ? -49.300 8.720 118.021 1.00 24.04 249 SER C O 1
ATOM 11506 N N . LEU C 1 223 ? -48.391 10.521 119.111 1.00 24.74 250 LEU C N 1
ATOM 11507 C CA . LEU C 1 223 ? -47.360 9.793 119.888 1.00 24.82 250 LEU C CA 1
ATOM 11508 C C . LEU C 1 223 ? -47.978 9.046 121.077 1.00 25.31 250 LEU C C 1
ATOM 11509 O O . LEU C 1 223 ? -47.316 8.109 121.562 1.00 25.31 250 LEU C O 1
ATOM 11514 N N . GLU C 1 224 ? -49.194 9.409 121.509 1.00 26.44 251 GLU C N 1
ATOM 11515 C CA . GLU C 1 224 ? -49.938 8.695 122.588 1.00 26.00 251 GLU C CA 1
ATOM 11516 C C . GLU C 1 224 ? -50.650 7.501 121.959 1.00 23.96 251 GLU C C 1
ATOM 11517 O O . GLU C 1 224 ? -51.502 7.734 121.140 1.00 22.09 251 GLU C O 1
ATOM 11523 N N . THR C 1 225 ? -50.264 6.269 122.287 1.00 25.24 252 THR C N 1
ATOM 11524 C CA . THR C 1 225 ? -50.879 5.047 121.702 1.00 25.03 252 THR C CA 1
ATOM 11525 C C . THR C 1 225 ? -50.594 3.842 122.599 1.00 25.65 252 THR C C 1
ATOM 11526 O O . THR C 1 225 ? -49.955 4.013 123.652 1.00 25.93 252 THR C O 1
ATOM 11530 N N . ASN C 1 226 ? -51.039 2.667 122.160 1.00 27.09 253 ASN C N 1
ATOM 11531 C CA . ASN C 1 226 ? -50.791 1.355 122.814 1.00 27.65 253 ASN C CA 1
ATOM 11532 C C . ASN C 1 226 ? -49.482 0.762 122.297 1.00 27.14 253 ASN C C 1
ATOM 11533 O O . ASN C 1 226 ? -49.340 0.637 121.060 1.00 28.61 253 ASN C O 1
ATOM 11538 N N . VAL C 1 227 ? -48.604 0.372 123.219 1.00 24.16 254 VAL C N 1
ATOM 11539 C CA . VAL C 1 227 ? -47.293 -0.268 122.934 1.00 23.35 254 VAL C CA 1
ATOM 11540 C C . VAL C 1 227 ? -47.293 -1.609 123.655 1.00 22.95 254 VAL C C 1
ATOM 11541 O O . VAL C 1 227 ? -47.734 -1.623 124.819 1.00 22.49 254 VAL C O 1
ATOM 11545 N N . SER C 1 228 ? -46.834 -2.672 122.986 1.00 22.52 255 SER C N 1
ATOM 11546 C CA . SER C 1 228 ? -46.652 -4.019 123.583 1.00 22.20 255 SER C CA 1
ATOM 11547 C C . SER C 1 228 ? -45.277 -4.596 123.214 1.00 22.80 255 SER C C 1
ATOM 11548 O O . SER C 1 228 ? -44.753 -4.297 122.102 1.00 22.01 255 SER C O 1
ATOM 11551 N N . ILE C 1 229 ? -44.712 -5.373 124.140 1.00 21.42 256 ILE C N 1
ATOM 11552 C CA . ILE C 1 229 ? -43.486 -6.185 123.936 1.00 22.29 256 ILE C CA 1
ATOM 11553 C C . ILE C 1 229 ? -43.844 -7.621 124.296 1.00 23.66 256 ILE C C 1
ATOM 11554 O O . ILE C 1 229 ? -43.989 -7.898 125.492 1.00 24.50 256 ILE C O 1
ATOM 11559 N N . ASN C 1 230 ? -44.022 -8.473 123.287 1.00 25.65 257 ASN C N 1
ATOM 11560 C CA . ASN C 1 230 ? -44.259 -9.931 123.456 1.00 27.07 257 ASN C CA 1
ATOM 11561 C C . ASN C 1 230 ? -42.951 -10.690 123.250 1.00 25.82 257 ASN C C 1
ATOM 11562 O O . ASN C 1 230 ? -42.270 -10.470 122.219 1.00 26.72 257 ASN C O 1
ATOM 11567 N N . ILE C 1 231 ? -42.650 -11.604 124.167 1.00 24.55 258 ILE C N 1
ATOM 11568 C CA . ILE C 1 231 ? -41.609 -12.652 123.972 1.00 23.02 258 ILE C CA 1
ATOM 11569 C C . ILE C 1 231 ? -42.279 -13.999 124.232 1.00 22.12 258 ILE C C 1
ATOM 11570 O O . ILE C 1 231 ? -42.235 -14.509 125.350 1.00 22.83 258 ILE C O 1
ATOM 11575 N N . PRO C 1 232 ? -42.947 -14.599 123.220 1.00 22.26 259 PRO C N 1
ATOM 11576 C CA . PRO C 1 232 ? -43.770 -15.801 123.426 1.00 22.42 259 PRO C CA 1
ATOM 11577 C C . PRO C 1 232 ? -43.099 -17.017 124.093 1.00 23.32 259 PRO C C 1
ATOM 11578 O O . PRO C 1 232 ? -43.711 -17.699 124.916 1.00 22.43 259 PRO C O 1
ATOM 11582 N N . GLU C 1 233 ? -41.854 -17.298 123.724 1.00 24.25 260 GLU C N 1
ATOM 11583 C CA . GLU C 1 233 ? -41.135 -18.487 124.241 1.00 23.83 260 GLU C CA 1
ATOM 11584 C C . GLU C 1 233 ? -40.986 -18.322 125.762 1.00 25.33 260 GLU C C 1
ATOM 11585 O O . GLU C 1 233 ? -41.086 -19.339 126.461 1.00 25.87 260 GLU C O 1
ATOM 11591 N N . ALA C 1 234 ? -40.808 -17.083 126.250 1.00 26.81 261 ALA C N 1
ATOM 11592 C CA . ALA C 1 234 ? -40.581 -16.726 127.675 1.00 27.37 261 ALA C CA 1
ATOM 11593 C C . ALA C 1 234 ? -41.895 -16.367 128.390 1.00 29.30 261 ALA C C 1
ATOM 11594 O O . ALA C 1 234 ? -41.829 -15.919 129.556 1.00 26.98 261 ALA C O 1
ATOM 11596 N N . LYS C 1 235 ? -43.044 -16.541 127.723 1.00 33.26 262 LYS C N 1
ATOM 11597 C CA . LYS C 1 235 ? -44.392 -16.174 128.246 1.00 34.83 262 LYS C CA 1
ATOM 11598 C C . LYS C 1 235 ? -44.333 -14.767 128.859 1.00 33.55 262 LYS C C 1
ATOM 11599 O O . LYS C 1 235 ? -44.921 -14.566 129.933 1.00 34.14 262 LYS C O 1
ATOM 11605 N N . ILE C 1 236 ? -43.611 -13.843 128.212 1.00 32.52 263 ILE C N 1
ATOM 11606 C CA . ILE C 1 236 ? -43.633 -12.385 128.528 1.00 32.67 263 ILE C CA 1
ATOM 11607 C C . ILE C 1 236 ? -44.592 -11.740 127.534 1.00 33.27 263 ILE C C 1
ATOM 11608 O O . ILE C 1 236 ? -44.454 -12.015 126.328 1.00 30.67 263 ILE C O 1
ATOM 11613 N N . ASN C 1 237 ? -45.489 -10.886 128.026 1.00 34.45 264 ASN C N 1
ATOM 11614 C CA . ASN C 1 237 ? -46.615 -10.323 127.236 1.00 35.82 264 ASN C CA 1
ATOM 11615 C C . ASN C 1 237 ? -46.980 -8.971 127.861 1.00 34.28 264 ASN C C 1
ATOM 11616 O O . ASN C 1 237 ? -48.075 -8.849 128.418 1.00 35.28 264 ASN C O 1
ATOM 11621 N N . PHE C 1 238 ? -46.041 -8.022 127.838 1.00 32.51 265 PHE C N 1
ATOM 11622 C CA . PHE C 1 238 ? -46.161 -6.687 128.479 1.00 28.64 265 PHE C CA 1
ATOM 11623 C C . PHE C 1 238 ? -46.933 -5.767 127.529 1.00 29.55 265 PHE C C 1
ATOM 11624 O O . PHE C 1 238 ? -46.854 -5.931 126.300 1.00 29.20 26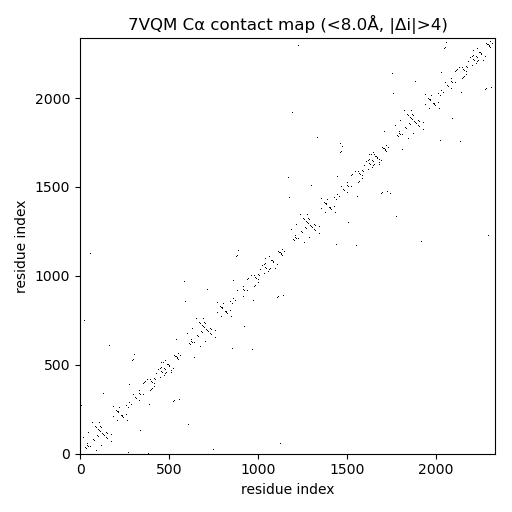5 PHE C O 1
ATOM 11632 N N . SER C 1 239 ? -47.671 -4.821 128.104 1.00 29.35 266 SER C N 1
ATOM 11633 C CA . SER C 1 239 ? -48.637 -3.950 127.389 1.00 27.94 266 SER C CA 1
ATOM 11634 C C . SER C 1 239 ? -48.762 -2.645 128.173 1.00 26.21 266 SER C C 1
ATOM 11635 O O . SER C 1 239 ? -48.966 -2.724 129.409 1.00 27.06 266 SER C O 1
ATOM 11638 N N . THR C 1 240 ? -48.588 -1.496 127.523 1.00 24.11 267 THR C N 1
ATOM 11639 C CA . THR C 1 240 ? -48.680 -0.178 128.213 1.00 22.64 267 THR C CA 1
ATOM 11640 C C . THR C 1 240 ? -49.142 0.905 127.240 1.00 21.74 267 THR C C 1
ATOM 11641 O O . THR C 1 240 ? -49.705 0.552 126.202 1.00 19.93 267 THR C O 1
ATOM 11645 N N . THR C 1 241 ? -48.921 2.168 127.611 1.00 22.92 268 THR C N 1
ATOM 11646 C CA . THR C 1 241 ? -49.398 3.375 126.892 1.00 24.57 268 THR C CA 1
ATOM 11647 C C . THR C 1 241 ? -48.325 4.462 126.938 1.00 25.09 268 THR C C 1
ATOM 11648 O O . THR C 1 241 ? -47.625 4.549 127.957 1.00 27.55 268 THR C O 1
ATOM 11652 N N . THR C 1 242 ? -48.233 5.282 125.889 1.00 24.50 269 THR C N 1
ATOM 11653 C CA . THR C 1 242 ? -47.256 6.394 125.806 1.00 25.11 269 THR C CA 1
ATOM 11654 C C . THR C 1 242 ? -47.944 7.725 126.102 1.00 25.34 269 THR C C 1
ATOM 11655 O O . THR C 1 242 ? -49.108 7.908 125.697 1.00 24.82 269 THR C O 1
ATOM 11659 N N . ASP C 1 243 ? -47.189 8.625 126.720 1.00 25.48 270 ASP C N 1
ATOM 11660 C CA . ASP C 1 243 ? -47.527 10.053 126.902 1.00 27.27 270 ASP C CA 1
ATOM 11661 C C . ASP C 1 243 ? -47.188 10.821 125.618 1.00 30.07 270 ASP C C 1
ATOM 11662 O O . ASP C 1 243 ? -46.831 10.182 124.602 1.00 28.93 270 ASP C O 1
ATOM 11667 N N . ARG C 1 244 ? -47.279 12.148 125.701 1.00 33.41 271 ARG C N 1
ATOM 11668 C CA . ARG C 1 244 ? -47.006 13.144 124.624 1.00 37.83 271 ARG C CA 1
ATOM 11669 C C . ARG C 1 244 ? -45.659 12.864 123.926 1.00 31.76 271 ARG C C 1
ATOM 11670 O O . ARG C 1 244 ? -45.583 13.074 122.707 1.00 31.16 271 ARG C O 1
ATOM 11678 N N . THR C 1 245 ? -44.630 12.418 124.656 1.00 26.14 272 THR C N 1
ATOM 11679 C CA . THR C 1 245 ? -43.238 12.260 124.143 1.00 23.39 272 THR C CA 1
ATOM 11680 C C . THR C 1 245 ? -43.096 11.012 123.260 1.00 22.67 272 THR C C 1
ATOM 11681 O O . THR C 1 245 ? -42.035 10.875 122.615 1.00 22.09 272 THR C O 1
ATOM 11685 N N . GLY C 1 246 ? -44.088 10.118 123.243 1.00 21.40 273 GLY C N 1
ATOM 11686 C CA . GLY C 1 246 ? -43.966 8.794 122.605 1.00 21.07 273 GLY C CA 1
ATOM 11687 C C . GLY C 1 246 ? -42.786 7.981 123.142 1.00 20.68 273 GLY C C 1
ATOM 11688 O O . GLY C 1 246 ? -42.400 7.024 122.456 1.00 19.12 273 GLY C O 1
ATOM 11689 N N . ARG C 1 247 ? -42.219 8.342 124.310 1.00 20.97 274 ARG C N 1
ATOM 11690 C CA . ARG C 1 247 ? -41.149 7.564 125.000 1.00 20.87 274 ARG C CA 1
ATOM 11691 C C . ARG C 1 247 ? -41.739 6.941 126.272 1.00 21.03 274 ARG C C 1
ATOM 11692 O O . ARG C 1 247 ? -42.216 7.698 127.123 1.00 21.77 274 ARG C O 1
ATOM 11700 N N . VAL C 1 248 ? -41.682 5.611 126.399 1.00 21.87 275 VAL C N 1
ATOM 11701 C CA . VAL C 1 248 ? -42.138 4.854 127.601 1.00 22.13 275 VAL C CA 1
ATOM 11702 C C . VAL C 1 248 ? -40.992 3.975 128.118 1.00 22.35 275 VAL C C 1
ATOM 11703 O O . VAL C 1 248 ? -40.358 3.265 127.304 1.00 21.93 275 VAL C O 1
ATOM 11707 N N . HIS C 1 249 ? -40.727 4.060 129.426 1.00 23.47 276 HIS C N 1
ATOM 11708 C CA . HIS C 1 249 ? -39.760 3.212 130.168 1.00 24.27 276 HIS C CA 1
ATOM 11709 C C . HIS C 1 249 ? -40.524 2.039 130.783 1.00 23.70 276 HIS C C 1
ATOM 11710 O O . HIS C 1 249 ? -41.654 2.260 131.213 1.00 23.74 276 HIS C O 1
ATOM 11717 N N . PHE C 1 250 ? -39.930 0.844 130.793 1.00 23.91 277 PHE C N 1
ATOM 11718 C CA . PHE C 1 250 ? -40.559 -0.394 131.316 1.00 25.90 277 PHE C CA 1
ATOM 11719 C C . PHE C 1 250 ? -39.530 -1.214 132.106 1.00 26.90 277 PHE C C 1
ATOM 11720 O O . PHE C 1 250 ? -38.308 -0.994 131.998 1.00 27.04 277 PHE C O 1
ATOM 11728 N N . GLU C 1 251 ? -40.061 -2.130 132.912 1.00 28.24 278 GLU C N 1
ATOM 11729 C CA . GLU C 1 251 ? -39.312 -3.090 133.758 1.00 30.89 278 GLU C CA 1
ATOM 11730 C C . GLU C 1 251 ? -40.200 -4.337 133.893 1.00 30.45 278 GLU C C 1
ATOM 11731 O O . GLU C 1 251 ? -41.331 -4.217 134.389 1.00 31.54 278 GLU C O 1
ATOM 11737 N N . ILE C 1 252 ? -39.731 -5.472 133.378 1.00 31.18 279 ILE C N 1
ATOM 11738 C CA . ILE C 1 252 ? -40.525 -6.717 133.159 1.00 31.89 279 ILE C CA 1
ATOM 11739 C C . ILE C 1 252 ? -39.810 -7.872 133.862 1.00 32.53 279 ILE C C 1
ATOM 11740 O O . ILE C 1 252 ? -38.647 -8.152 133.566 1.00 31.13 279 ILE C O 1
ATOM 11745 N N . PRO C 1 253 ? -40.457 -8.557 134.834 1.00 33.01 280 PRO C N 1
ATOM 11746 C CA . PRO C 1 253 ? -39.985 -9.871 135.265 1.00 31.34 280 PRO C CA 1
ATOM 11747 C C . PRO C 1 253 ? -39.715 -10.805 134.075 1.00 32.03 280 PRO C C 1
ATOM 11748 O O . PRO C 1 253 ? -40.628 -11.038 133.287 1.00 29.20 280 PRO C O 1
ATOM 11752 N N . ALA C 1 254 ? -38.479 -11.321 133.997 1.00 34.64 281 ALA C N 1
ATOM 11753 C CA . ALA C 1 254 ? -38.017 -12.317 133.003 1.00 34.55 281 ALA C CA 1
ATOM 11754 C C . ALA C 1 254 ? -37.366 -13.510 133.713 1.00 34.67 281 ALA C C 1
ATOM 11755 O O . ALA C 1 254 ? -38.133 -14.330 134.252 1.00 34.45 281 ALA C O 1
ATOM 11757 N N . LYS C 1 256 ? -37.159 -17.151 133.563 1.00 46.44 283 LYS C N 1
ATOM 11758 C CA . LYS C 1 256 ? -37.149 -18.330 132.647 1.00 49.09 283 LYS C CA 1
ATOM 11759 C C . LYS C 1 256 ? -36.116 -18.129 131.538 1.00 47.88 283 LYS C C 1
ATOM 11760 O O . LYS C 1 256 ? -35.504 -19.106 131.114 1.00 52.15 283 LYS C O 1
ATOM 11766 N N . ILE C 1 257 ? -35.937 -16.893 131.099 1.00 45.02 284 ILE C N 1
ATOM 11767 C CA . ILE C 1 257 ? -35.016 -16.533 129.990 1.00 39.28 284 ILE C CA 1
ATOM 11768 C C . ILE C 1 257 ? -33.707 -17.319 130.060 1.00 34.43 284 ILE C C 1
ATOM 11769 O O . ILE C 1 257 ? -32.968 -17.180 131.050 1.00 31.68 284 ILE C O 1
ATOM 11774 N N . LYS C 1 258 ? -33.436 -18.098 129.022 1.00 29.90 285 LYS C N 1
ATOM 11775 C CA . LYS C 1 258 ? -32.125 -18.763 128.912 1.00 29.07 285 LYS C CA 1
ATOM 11776 C C . LYS C 1 258 ? -31.134 -17.683 128.464 1.00 27.21 285 LYS C C 1
ATOM 11777 O O . LYS C 1 258 ? -31.421 -17.012 127.469 1.00 25.14 285 LYS C O 1
ATOM 11783 N N . LYS C 1 259 ? -30.009 -17.539 129.159 1.00 25.19 286 LYS C N 1
ATOM 11784 C CA . LYS C 1 259 ? -29.060 -16.426 128.910 1.00 24.37 286 LYS C CA 1
ATOM 11785 C C . LYS C 1 259 ? -28.126 -16.740 127.729 1.00 23.29 286 LYS C C 1
ATOM 11786 O O . LYS C 1 259 ? -27.822 -17.921 127.463 1.00 21.19 286 LYS C O 1
ATOM 11792 N N . TRP C 1 260 ? -27.666 -15.687 127.057 1.00 21.61 287 TRP C N 1
ATOM 11793 C CA . TRP C 1 260 ? -26.754 -15.792 125.895 1.00 20.78 287 TRP C CA 1
ATOM 11794 C C . TRP C 1 260 ? -25.296 -16.025 126.344 1.00 20.21 287 TRP C C 1
ATOM 11795 O O . TRP C 1 260 ? -24.755 -15.229 127.132 1.00 18.78 287 TRP C O 1
ATOM 11806 N N . TYR C 1 261 ? -24.671 -17.090 125.836 1.00 20.79 288 TYR C N 1
ATOM 11807 C CA . TYR C 1 261 ? -23.221 -17.378 125.983 1.00 21.47 288 TYR C CA 1
ATOM 11808 C C . TYR C 1 261 ? -22.643 -17.753 124.620 1.00 21.24 288 TYR C C 1
ATOM 11809 O O . TYR C 1 261 ? -23.355 -18.272 123.768 1.00 21.04 288 TYR C O 1
ATOM 11818 N N . PRO C 1 262 ? -21.329 -17.562 124.376 1.00 22.29 289 PRO C N 1
ATOM 11819 C CA . PRO C 1 262 ? -20.708 -18.095 123.166 1.00 23.03 289 PRO C CA 1
ATOM 11820 C C . PRO C 1 262 ? -21.148 -19.533 122.849 1.00 25.70 289 PRO C C 1
ATOM 11821 O O . PRO C 1 262 ? -21.528 -19.776 121.731 1.00 27.41 289 PRO C O 1
ATOM 11825 N N . LYS C 1 263 ? -21.131 -20.431 123.841 1.00 28.17 290 LYS C N 1
ATOM 11826 C CA . LYS C 1 263 ? -21.342 -21.892 123.649 1.00 29.80 290 LYS C CA 1
ATOM 11827 C C . LYS C 1 263 ? -22.838 -22.208 123.567 1.00 28.02 290 LYS C C 1
ATOM 11828 O O . LYS C 1 263 ? -23.169 -23.341 123.165 1.00 26.78 290 LYS C O 1
ATOM 11834 N N . ARG C 1 264 ? -23.697 -21.242 123.921 1.00 25.16 291 ARG C N 1
ATOM 11835 C CA . ARG C 1 264 ? -25.181 -21.353 123.873 1.00 22.56 291 ARG C CA 1
ATOM 11836 C C . ARG C 1 264 ? -25.741 -19.963 123.569 1.00 22.08 291 ARG C C 1
ATOM 11837 O O . ARG C 1 264 ? -26.255 -19.274 124.451 1.00 20.51 291 ARG C O 1
ATOM 11845 N N . PRO C 1 265 ? -25.636 -19.503 122.298 1.00 22.10 292 PRO C N 1
ATOM 11846 C CA . PRO C 1 265 ? -25.937 -18.119 121.939 1.00 22.20 292 PRO C CA 1
ATOM 11847 C C . PRO C 1 265 ? -27.445 -17.946 121.724 1.00 22.02 292 PRO C C 1
ATOM 11848 O O . PRO C 1 265 ? -27.868 -17.683 120.618 1.00 21.02 292 PRO C O 1
ATOM 11852 N N . LYS C 1 266 ? -28.196 -18.095 122.814 1.00 22.05 293 LYS C N 1
ATOM 11853 C CA . LYS C 1 266 ? -29.675 -18.199 122.828 1.00 22.22 293 LYS C CA 1
ATOM 11854 C C . LYS C 1 266 ? -30.277 -16.836 122.458 1.00 21.05 293 LYS C C 1
ATOM 11855 O O . LYS C 1 266 ? -29.975 -15.854 123.158 1.00 20.16 293 LYS C O 1
ATOM 11861 N N . LEU C 1 267 ? -31.085 -16.795 121.393 1.00 20.63 294 LEU C N 1
ATOM 11862 C CA . LEU C 1 267 ? -31.720 -15.564 120.837 1.00 20.86 294 LEU C CA 1
ATOM 11863 C C . LEU C 1 267 ? -33.243 -15.669 120.983 1.00 20.86 294 LEU C C 1
ATOM 11864 O O . LEU C 1 267 ? -33.801 -16.643 120.474 1.00 20.51 294 LEU C O 1
ATOM 11869 N N . TYR C 1 268 ? -33.900 -14.696 121.613 1.00 21.08 295 TYR C N 1
ATOM 11870 C CA . TYR C 1 268 ? -35.384 -14.701 121.759 1.00 21.60 295 TYR C CA 1
ATOM 11871 C C . TYR C 1 268 ? -35.999 -13.869 120.624 1.00 21.27 295 TYR C C 1
ATOM 11872 O O . TYR C 1 268 ? -35.437 -12.780 120.281 1.00 19.16 295 TYR C O 1
ATOM 11881 N N . ASP C 1 269 ? -37.068 -14.414 120.019 1.00 21.32 296 ASP C N 1
ATOM 11882 C CA . ASP C 1 269 ? -37.947 -13.717 119.041 1.00 22.43 296 ASP C CA 1
ATOM 11883 C C . ASP C 1 269 ? -38.780 -12.698 119.828 1.00 23.57 296 ASP C C 1
ATOM 11884 O O . ASP C 1 269 ? -39.609 -13.101 120.681 1.00 24.82 296 ASP C O 1
ATOM 11889 N N . VAL C 1 270 ? -38.525 -11.416 119.609 1.00 22.58 297 VAL C N 1
ATOM 11890 C CA . VAL C 1 270 ? -39.233 -10.320 120.327 1.00 23.52 297 VAL C CA 1
ATOM 11891 C C . VAL C 1 270 ? -40.188 -9.669 119.320 1.00 22.53 297 VAL C C 1
ATOM 11892 O O . VAL C 1 270 ? -39.831 -9.571 118.139 1.00 22.99 297 VAL C O 1
ATOM 11896 N N . GLN C 1 271 ? -41.409 -9.360 119.743 1.00 22.04 298 GLN C N 1
ATOM 11897 C CA . GLN C 1 271 ? -42.360 -8.559 118.938 1.00 22.45 298 GLN C CA 1
ATOM 11898 C C . GLN C 1 271 ? -42.532 -7.230 119.656 1.00 21.45 298 GLN C C 1
ATOM 11899 O O . GLN C 1 271 ? -42.788 -7.256 120.862 1.00 21.84 298 GLN C O 1
ATOM 11905 N N . ILE C 1 272 ? -42.329 -6.126 118.941 1.00 22.15 299 ILE C N 1
ATOM 11906 C CA . ILE C 1 272 ? -42.627 -4.741 119.409 1.00 22.45 299 ILE C CA 1
ATOM 11907 C C . ILE C 1 272 ? -43.722 -4.184 118.495 1.00 22.62 299 ILE C C 1
ATOM 11908 O O . ILE C 1 272 ? -43.587 -4.274 117.268 1.00 21.82 299 ILE C O 1
ATOM 11913 N N . GLN C 1 273 ? -44.784 -3.658 119.092 1.00 24.50 300 GLN C N 1
ATOM 11914 C CA . GLN C 1 273 ? -46.019 -3.240 118.393 1.00 26.70 300 GLN C CA 1
ATOM 11915 C C . GLN C 1 273 ? -46.516 -1.950 119.054 1.00 26.53 300 GLN C C 1
ATOM 11916 O O . GLN C 1 273 ? -46.610 -1.927 120.299 1.00 28.09 300 GLN C O 1
ATOM 11922 N N . ALA C 1 274 ? -46.713 -0.898 118.251 1.00 24.37 301 ALA C N 1
ATOM 11923 C CA . ALA C 1 274 ? -47.237 0.421 118.665 1.00 22.86 301 ALA C CA 1
ATOM 11924 C C . ALA C 1 274 ? -48.211 0.897 117.595 1.00 21.45 301 ALA C C 1
ATOM 11925 O O . ALA C 1 274 ? -47.770 1.070 116.463 1.00 20.01 301 ALA C O 1
ATOM 11927 N N . GLY C 1 275 ? -49.488 1.042 117.949 1.00 21.92 302 GLY C N 1
ATOM 11928 C CA . GLY C 1 275 ? -50.565 1.366 117.001 1.00 22.46 302 GLY C CA 1
ATOM 11929 C C . GLY C 1 275 ? -50.583 0.351 115.882 1.00 23.20 302 GLY C C 1
ATOM 11930 O O . GLY C 1 275 ? -50.750 -0.830 116.203 1.00 23.03 302 GLY C O 1
ATOM 11931 N N . ASN C 1 276 ? -50.318 0.797 114.649 1.00 24.69 303 ASN C N 1
ATOM 11932 C CA . ASN C 1 276 ? -50.399 0.007 113.391 1.00 26.82 303 ASN C CA 1
ATOM 11933 C C . ASN C 1 276 ? -49.042 -0.628 113.041 1.00 26.11 303 ASN C C 1
ATOM 11934 O O . ASN C 1 276 ? -48.993 -1.460 112.110 1.00 25.51 303 ASN C O 1
ATOM 11939 N N . ASP C 1 277 ? -47.976 -0.266 113.755 1.00 25.09 304 ASP C N 1
ATOM 11940 C CA . ASP C 1 277 ? -46.581 -0.685 113.444 1.00 24.28 304 ASP C CA 1
ATOM 11941 C C . ASP C 1 277 ? -46.221 -1.944 114.253 1.00 24.89 304 ASP C C 1
ATOM 11942 O O . ASP C 1 277 ? -46.285 -1.854 115.479 1.00 24.16 304 ASP C O 1
ATOM 11947 N N . LYS C 1 278 ? -45.932 -3.089 113.611 1.00 26.62 305 LYS C N 1
ATOM 11948 C CA . LYS C 1 278 ? -45.346 -4.295 114.276 1.00 27.35 305 LYS C CA 1
ATOM 11949 C C . LYS C 1 278 ? -43.921 -4.481 113.767 1.00 24.79 305 LYS C C 1
ATOM 11950 O O . LYS C 1 278 ? -43.665 -4.229 112.600 1.00 22.72 305 LYS C O 1
ATOM 11956 N N . LEU C 1 279 ? -43.046 -5.005 114.604 1.00 23.72 306 LEU C N 1
ATOM 11957 C CA . LEU C 1 279 ? -41.613 -5.119 114.271 1.00 23.62 306 LEU C CA 1
ATOM 11958 C C . LEU C 1 279 ? -41.019 -6.267 115.084 1.00 22.45 306 LEU C C 1
ATOM 11959 O O . LEU C 1 279 ? -41.238 -6.307 116.307 1.00 19.27 306 LEU C O 1
ATOM 11964 N N . GLU C 1 280 ? -40.335 -7.187 114.406 1.00 23.30 307 GLU C N 1
ATOM 11965 C CA . GLU C 1 280 ? -39.749 -8.402 115.027 1.00 23.73 307 GLU C CA 1
ATOM 11966 C C . GLU C 1 280 ? -38.238 -8.241 115.140 1.00 21.20 307 GLU C C 1
ATOM 11967 O O . GLU C 1 280 ? -37.619 -7.794 114.163 1.00 21.24 307 GLU C O 1
ATOM 11973 N N . ASP C 1 281 ? -37.683 -8.599 116.297 1.00 19.41 308 ASP C N 1
ATOM 11974 C CA . ASP C 1 281 ? -36.229 -8.537 116.587 1.00 18.34 308 ASP C CA 1
ATOM 11975 C C . ASP C 1 281 ? -35.803 -9.903 117.145 1.00 17.49 308 ASP C C 1
ATOM 11976 O O . ASP C 1 281 ? -36.700 -10.712 117.438 1.00 16.54 308 ASP C O 1
ATOM 11981 N N . GLN C 1 282 ? -34.486 -10.155 117.199 1.00 16.28 309 GLN C N 1
ATOM 11982 C CA . GLN C 1 282 ? -33.846 -11.406 117.688 1.00 16.10 309 GLN C CA 1
ATOM 11983 C C . GLN C 1 282 ? -32.795 -10.983 118.720 1.00 15.86 309 GLN C C 1
ATOM 11984 O O . GLN C 1 282 ? -31.706 -10.477 118.328 1.00 14.38 309 GLN C O 1
ATOM 11990 N N . ILE C 1 283 ? -33.142 -11.131 120.000 1.00 16.05 310 ILE C N 1
ATOM 11991 C CA . ILE C 1 283 ? -32.387 -10.515 121.124 1.00 15.78 310 ILE C CA 1
ATOM 11992 C C . ILE C 1 283 ? -31.915 -11.619 122.070 1.00 15.89 310 ILE C C 1
ATOM 11993 O O . ILE C 1 283 ? -32.737 -12.500 122.464 1.00 16.27 310 ILE C O 1
ATOM 11998 N N . GLY C 1 284 ? -30.609 -11.611 122.323 1.00 15.49 311 GLY C N 1
ATOM 11999 C CA . GLY C 1 284 ? -29.959 -12.365 123.402 1.00 15.89 311 GLY C CA 1
ATOM 12000 C C . GLY C 1 284 ? -29.904 -11.508 124.646 1.00 16.15 311 GLY C C 1
ATOM 12001 O O . GLY C 1 284 ? -29.836 -10.253 124.526 1.00 16.08 311 GLY C O 1
ATOM 12002 N N . LEU C 1 285 ? -29.955 -12.158 125.797 1.00 16.26 312 LEU C N 1
ATOM 12003 C CA . LEU C 1 285 ? -30.023 -11.488 127.112 1.00 17.75 312 LEU C CA 1
ATOM 12004 C C . LEU C 1 285 ? -28.885 -12.038 127.969 1.00 19.11 312 LEU C C 1
ATOM 12005 O O . LEU C 1 285 ? -28.796 -13.295 128.193 1.00 19.16 312 LEU C O 1
ATOM 12010 N N . ARG C 1 286 ? -28.009 -11.125 128.366 1.00 18.96 313 ARG C N 1
ATOM 12011 C CA . ARG C 1 286 ? -26.782 -11.467 129.100 1.00 19.55 313 ARG C CA 1
ATOM 12012 C C . ARG C 1 286 ? -26.349 -10.201 129.822 1.00 19.22 313 ARG C C 1
ATOM 12013 O O . ARG C 1 286 ? -26.744 -9.122 129.395 1.00 18.54 313 ARG C O 1
ATOM 12021 N N . THR C 1 287 ? -25.638 -10.388 130.920 1.00 20.60 314 THR C N 1
ATOM 12022 C CA . THR C 1 287 ? -24.868 -9.350 131.633 1.00 22.27 314 THR C CA 1
ATOM 12023 C C . THR C 1 287 ? -23.408 -9.530 131.242 1.00 22.38 314 THR C C 1
ATOM 12024 O O . THR C 1 287 ? -23.005 -10.675 130.948 1.00 23.40 314 THR C O 1
ATOM 12028 N N . ILE C 1 288 ? -22.682 -8.426 131.176 1.00 22.39 315 ILE C N 1
ATOM 12029 C CA . ILE C 1 288 ? -21.201 -8.436 131.101 1.00 24.02 315 ILE C CA 1
ATOM 12030 C C . ILE C 1 288 ? -20.728 -7.445 132.152 1.00 25.08 315 ILE C C 1
ATOM 12031 O O . ILE C 1 288 ? -21.365 -6.402 132.274 1.00 25.14 315 ILE C O 1
ATOM 12036 N N . GLU C 1 289 ? -19.670 -7.776 132.882 1.00 26.96 316 GLU C N 1
ATOM 12037 C CA . GLU C 1 289 ? -19.156 -6.915 133.966 1.00 29.62 316 GLU C CA 1
ATOM 12038 C C . GLU C 1 289 ? -17.724 -7.329 134.289 1.00 30.12 316 GLU C C 1
ATOM 12039 O O . GLU C 1 289 ? -17.242 -8.394 133.847 1.00 28.41 316 GLU C O 1
ATOM 12045 N N . THR C 1 290 ? -17.084 -6.486 135.065 1.00 31.75 317 THR C N 1
ATOM 12046 C CA . THR C 1 290 ? -15.712 -6.700 135.553 1.00 34.14 317 THR C CA 1
ATOM 12047 C C . THR C 1 290 ? -15.804 -6.837 137.083 1.00 32.90 317 THR C C 1
ATOM 12048 O O . THR C 1 290 ? -16.658 -6.163 137.678 1.00 32.20 317 THR C O 1
ATOM 12052 N N . LYS C 1 291 ? -15.020 -7.739 137.675 1.00 32.59 318 LYS C N 1
ATOM 12053 C CA . LYS C 1 291 ? -14.865 -7.914 139.147 1.00 33.05 318 LYS C CA 1
ATOM 12054 C C . LYS C 1 291 ? -13.366 -8.012 139.445 1.00 28.49 318 LYS C C 1
ATOM 12055 O O . LYS C 1 291 ? -12.810 -9.103 139.330 1.00 27.14 318 LYS C O 1
ATOM 12061 N N . GLY C 1 292 ? -12.727 -6.896 139.784 1.00 26.69 319 GLY C N 1
ATOM 12062 C CA . GLY C 1 292 ? -11.255 -6.796 139.753 1.00 27.75 319 GLY C CA 1
ATOM 12063 C C . GLY C 1 292 ? -10.700 -7.087 138.357 1.00 26.88 319 GLY C C 1
ATOM 12064 O O . GLY C 1 292 ? -11.127 -6.417 137.397 1.00 24.63 319 GLY C O 1
ATOM 12065 N N . ALA C 1 293 ? -9.798 -8.066 138.230 1.00 25.63 320 ALA C N 1
ATOM 12066 C CA . ALA C 1 293 ? -9.108 -8.408 136.963 1.00 25.71 320 ALA C CA 1
ATOM 12067 C C . ALA C 1 293 ? -9.947 -9.384 136.133 1.00 24.91 320 ALA C C 1
ATOM 12068 O O . ALA C 1 293 ? -9.443 -9.859 135.099 1.00 25.09 320 ALA C O 1
ATOM 12070 N N . ASP C 1 294 ? -11.162 -9.696 136.579 1.00 24.43 321 ASP C N 1
ATOM 12071 C CA . ASP C 1 294 ? -12.003 -10.762 135.984 1.00 23.82 321 ASP C CA 1
ATOM 12072 C C . ASP C 1 294 ? -13.052 -10.133 135.059 1.00 23.23 321 ASP C C 1
ATOM 12073 O O . ASP C 1 294 ? -13.522 -9.012 135.350 1.00 22.01 321 ASP C O 1
ATOM 12078 N N . ILE C 1 295 ? -13.356 -10.834 133.961 1.00 22.40 322 ILE C N 1
ATOM 12079 C CA . ILE C 1 295 ? -14.479 -10.538 133.030 1.00 21.79 322 ILE C CA 1
ATOM 12080 C C . ILE C 1 295 ? -15.568 -11.573 133.297 1.00 21.21 322 ILE C C 1
ATOM 12081 O O . ILE C 1 295 ? -15.292 -12.760 133.175 1.00 22.00 322 ILE C O 1
ATOM 12086 N N . LEU C 1 296 ? -16.754 -11.106 133.664 1.00 21.56 323 LEU C N 1
ATOM 12087 C CA . LEU C 1 296 ? -17.912 -11.938 134.067 1.00 21.38 323 LEU C CA 1
ATOM 12088 C C . LEU C 1 296 ? -19.014 -11.781 133.023 1.00 20.50 323 LEU C C 1
ATOM 12089 O O . LEU C 1 296 ? -19.521 -10.655 132.833 1.00 18.82 323 LEU C O 1
ATOM 12094 N N . LEU C 1 297 ? -19.342 -12.885 132.369 1.00 20.03 324 LEU C N 1
ATOM 12095 C CA . LEU C 1 297 ? -20.468 -12.984 131.424 1.00 20.90 324 LEU C CA 1
ATOM 12096 C C . LEU C 1 297 ? -21.557 -13.799 132.127 1.00 20.99 324 LEU C C 1
ATOM 12097 O O . LEU C 1 297 ? -21.294 -14.975 132.375 1.00 19.59 324 LEU C O 1
ATOM 12102 N N . ASN C 1 298 ? -22.692 -13.189 132.498 1.00 21.50 325 ASN C N 1
ATOM 12103 C CA . ASN C 1 298 ? -23.728 -13.853 133.335 1.00 21.95 325 ASN C CA 1
ATOM 12104 C C . ASN C 1 298 ? -23.071 -14.404 134.615 1.00 22.62 325 ASN C C 1
ATOM 12105 O O . ASN C 1 298 ? -23.380 -15.543 135.025 1.00 20.39 325 ASN C O 1
ATOM 12110 N N . GLY C 1 299 ? -22.153 -13.648 135.210 1.00 24.03 326 GLY C N 1
ATOM 12111 C CA . GLY C 1 299 ? -21.483 -14.034 136.466 1.00 26.09 326 GLY C CA 1
ATOM 12112 C C . GLY C 1 299 ? -20.334 -15.031 136.304 1.00 28.18 326 GLY C C 1
ATOM 12113 O O . GLY C 1 299 ? -19.620 -15.214 137.304 1.00 30.01 326 GLY C O 1
ATOM 12114 N N . GLN C 1 300 ? -20.118 -15.665 135.137 1.00 29.17 327 GLN C N 1
ATOM 12115 C CA . GLN C 1 300 ? -18.992 -16.630 134.941 1.00 27.85 327 GLN C CA 1
ATOM 12116 C C . GLN C 1 300 ? -17.742 -15.891 134.442 1.00 26.17 327 GLN C C 1
ATOM 12117 O O . GLN C 1 300 ? -17.852 -15.064 133.530 1.00 24.94 327 GLN C O 1
ATOM 12123 N N . SER C 1 301 ? -16.581 -16.178 135.028 1.00 25.75 328 SER C N 1
ATOM 12124 C CA . SER C 1 301 ? -15.286 -15.592 134.601 1.00 25.56 328 SER C CA 1
ATOM 12125 C C . SER C 1 301 ? -14.906 -16.192 133.243 1.00 24.15 328 SER C C 1
ATOM 12126 O O . SER C 1 301 ? -14.939 -17.418 133.099 1.00 24.06 328 SER C O 1
ATOM 12129 N N . ILE C 1 302 ? -14.617 -15.346 132.259 1.00 23.29 329 ILE C N 1
ATOM 12130 C CA . ILE C 1 302 ? -14.340 -15.801 130.867 1.00 22.30 329 ILE C CA 1
ATOM 12131 C C . ILE C 1 302 ? -12.986 -15.255 130.409 1.00 20.06 329 ILE C C 1
ATOM 12132 O O . ILE C 1 302 ? -12.447 -14.308 131.025 1.00 18.38 329 ILE C O 1
ATOM 12137 N N . PHE C 1 303 ? -12.467 -15.854 129.349 1.00 18.89 330 PHE C N 1
ATOM 12138 C CA . PHE C 1 303 ? -11.275 -15.368 128.621 1.00 18.62 330 PHE C CA 1
ATOM 12139 C C . PHE C 1 303 ? -11.668 -15.065 127.173 1.00 17.99 330 PHE C C 1
ATOM 12140 O O . PHE C 1 303 ? -12.373 -15.894 126.535 1.00 16.29 330 PHE C O 1
ATOM 12148 N N . LEU C 1 304 ? -11.225 -13.907 126.673 1.00 17.46 331 LEU C N 1
ATOM 12149 C CA . LEU C 1 304 ? -11.523 -13.456 125.292 1.00 16.63 331 LEU C CA 1
ATOM 12150 C C . LEU C 1 304 ? -10.376 -13.936 124.387 1.00 16.45 331 LEU C C 1
ATOM 12151 O O . LEU C 1 304 ? -9.318 -13.272 124.313 1.00 16.20 331 LEU C O 1
ATOM 12156 N N . ARG C 1 305 ? -10.587 -15.112 123.782 1.00 16.09 332 ARG C N 1
ATOM 12157 C CA . ARG C 1 305 ? -9.756 -15.706 122.709 1.00 15.72 332 ARG C CA 1
ATOM 12158 C C . ARG C 1 305 ? -10.161 -15.027 121.396 1.00 15.46 332 ARG C C 1
ATOM 12159 O O . ARG C 1 305 ? -11.174 -15.419 120.792 1.00 15.43 332 ARG C O 1
ATOM 12167 N N . GLY C 1 306 ? -9.423 -14.001 120.991 1.00 15.27 333 GLY C N 1
ATOM 12168 C CA . GLY C 1 306 ? -9.923 -13.054 119.984 1.00 15.48 333 GLY C CA 1
ATOM 12169 C C . GLY C 1 306 ? -9.017 -12.948 118.781 1.00 14.71 333 GLY C C 1
ATOM 12170 O O . GLY C 1 306 ? -7.937 -13.564 118.763 1.00 14.43 333 GLY C O 1
ATOM 12171 N N . ILE C 1 307 ? -9.455 -12.173 117.803 1.00 14.34 334 ILE C N 1
ATOM 12172 C CA . ILE C 1 307 ? -8.618 -11.840 116.621 1.00 14.55 334 ILE C CA 1
ATOM 12173 C C . ILE C 1 307 ? -9.150 -10.529 116.070 1.00 14.42 334 ILE C C 1
ATOM 12174 O O . ILE C 1 307 ? -10.367 -10.251 116.244 1.00 14.55 334 ILE C O 1
ATOM 12179 N N . SER C 1 308 ? -8.255 -9.718 115.523 1.00 14.47 335 SER C N 1
ATOM 12180 C CA . SER C 1 308 ? -8.632 -8.452 114.855 1.00 14.55 335 SER C CA 1
ATOM 12181 C C . SER C 1 308 ? -9.023 -8.755 113.402 1.00 14.33 335 SER C C 1
ATOM 12182 O O . SER C 1 308 ? -8.573 -9.795 112.877 1.00 13.23 335 SER C O 1
ATOM 12185 N N . LEU C 1 309 ? -9.844 -7.888 112.793 1.00 14.43 336 LEU C N 1
ATOM 12186 C CA . LEU C 1 309 ? -10.409 -8.102 111.436 1.00 14.27 336 LEU C CA 1
ATOM 12187 C C . LEU C 1 309 ? -10.857 -6.767 110.843 1.00 14.63 336 LEU C C 1
ATOM 12188 O O . LEU C 1 309 ? -11.570 -6.019 111.546 1.00 14.22 336 LEU C O 1
ATOM 12193 N N . HIS C 1 310 ? -10.432 -6.489 109.606 1.00 14.40 337 HIS C N 1
ATOM 12194 C CA . HIS C 1 310 ? -10.912 -5.359 108.767 1.00 14.49 337 HIS C CA 1
ATOM 12195 C C . HIS C 1 310 ? -12.164 -5.801 107.987 1.00 14.09 337 HIS C C 1
ATOM 12196 O O . HIS C 1 310 ? -12.342 -7.007 107.769 1.00 13.97 337 HIS C O 1
ATOM 12203 N N . GLU C 1 311 ? -13.015 -4.847 107.605 1.00 14.16 338 GLU C N 1
ATOM 12204 C CA . GLU C 1 311 ? -14.231 -5.098 106.775 1.00 14.06 338 GLU C CA 1
ATOM 12205 C C . GLU C 1 311 ? -13.809 -5.161 105.301 1.00 14.11 338 GLU C C 1
ATOM 12206 O O . GLU C 1 311 ? -14.197 -4.289 104.531 1.00 13.48 338 GLU C O 1
ATOM 12212 N N . GLU C 1 312 ? -13.010 -6.164 104.933 1.00 15.17 339 GLU C N 1
ATOM 12213 C CA . GLU C 1 312 ? -12.467 -6.327 103.557 1.00 15.17 339 GLU C CA 1
ATOM 12214 C C . GLU C 1 312 ? -12.598 -7.788 103.161 1.00 15.25 339 GLU C C 1
ATOM 12215 O O . GLU C 1 312 ? -12.273 -8.629 103.993 1.00 15.05 339 GLU C O 1
ATOM 12221 N N . ASN C 1 313 ? -13.091 -8.040 101.951 1.00 16.37 340 ASN C N 1
ATOM 12222 C CA . ASN C 1 313 ? -13.029 -9.348 101.251 1.00 17.51 340 ASN C CA 1
ATOM 12223 C C . ASN C 1 313 ? -11.741 -9.379 100.436 1.00 16.75 340 ASN C C 1
ATOM 12224 O O . ASN C 1 313 ? -11.648 -8.762 99.380 1.00 16.26 340 ASN C O 1
ATOM 12229 N N . PRO C 1 314 ? -10.700 -10.078 100.930 1.00 16.62 341 PRO C N 1
ATOM 12230 C CA . PRO C 1 314 ? -9.406 -10.121 100.246 1.00 16.84 341 PRO C CA 1
ATOM 12231 C C . PRO C 1 314 ? -9.347 -10.765 98.843 1.00 17.45 341 PRO C C 1
ATOM 12232 O O . PRO C 1 314 ? -8.457 -10.421 98.083 1.00 16.40 341 PRO C O 1
ATOM 12236 N N . ILE C 1 315 ? -10.275 -11.679 98.529 1.00 18.32 342 ILE C N 1
ATOM 12237 C CA . ILE C 1 315 ? -10.387 -12.355 97.199 1.00 18.11 342 ILE C CA 1
ATOM 12238 C C . ILE C 1 315 ? -10.750 -11.305 96.139 1.00 18.18 342 ILE C C 1
ATOM 12239 O O . ILE C 1 315 ? -10.072 -11.254 95.108 1.00 17.28 342 ILE C O 1
ATOM 12244 N N . LYS C 1 316 ? -11.794 -10.513 96.398 1.00 19.39 343 LYS C N 1
ATOM 12245 C CA . LYS C 1 316 ? -12.313 -9.437 95.510 1.00 19.32 343 LYS C CA 1
ATOM 12246 C C . LYS C 1 316 ? -11.494 -8.161 95.715 1.00 17.82 343 LYS C C 1
ATOM 12247 O O . LYS C 1 316 ? -11.604 -7.262 94.884 1.00 16.44 343 LYS C O 1
ATOM 12253 N N . ILE C 1 317 ? -10.721 -8.089 96.801 1.00 17.70 344 ILE C N 1
ATOM 12254 C CA . ILE C 1 317 ? -9.865 -6.914 97.160 1.00 16.74 344 ILE C CA 1
ATOM 12255 C C . ILE C 1 317 ? -10.772 -5.678 97.228 1.00 15.24 344 ILE C C 1
ATOM 12256 O O . ILE C 1 317 ? -10.565 -4.715 96.478 1.00 14.42 344 ILE C O 1
ATOM 12261 N N . GLY C 1 318 ? -11.795 -5.736 98.071 1.00 14.54 345 GLY C N 1
ATOM 12262 C CA . GLY C 1 318 ? -12.741 -4.617 98.252 1.00 14.11 345 GLY C CA 1
ATOM 12263 C C . GLY C 1 318 ? -13.474 -4.736 99.563 1.00 13.75 345 GLY C C 1
ATOM 12264 O O . GLY C 1 318 ? -13.209 -5.707 100.290 1.00 12.65 345 GLY C O 1
ATOM 12265 N N . ARG C 1 319 ? -14.396 -3.811 99.841 1.00 14.00 346 ARG C N 1
ATOM 12266 C CA . ARG C 1 319 ? -15.081 -3.756 101.158 1.00 14.16 346 ARG C CA 1
ATOM 12267 C C . ARG C 1 319 ? -16.023 -4.960 101.307 1.00 14.48 346 ARG C C 1
ATOM 12268 O O . ARG C 1 319 ? -16.803 -5.224 100.385 1.00 15.90 346 ARG C O 1
ATOM 12276 N N . ALA C 1 320 ? -15.929 -5.681 102.425 1.00 14.72 347 ALA C N 1
ATOM 12277 C CA . ALA C 1 320 ? -16.954 -6.651 102.884 1.00 15.01 347 ALA C CA 1
ATOM 12278 C C . ALA C 1 320 ? -18.291 -5.909 103.065 1.00 14.90 347 ALA C C 1
ATOM 12279 O O . ALA C 1 320 ? -18.270 -4.683 103.228 1.00 15.60 347 ALA C O 1
ATOM 12281 N N . ARG C 1 321 ? -19.431 -6.596 103.030 1.00 14.89 348 ARG C N 1
ATOM 12282 C CA . ARG C 1 321 ? -20.747 -5.912 103.196 1.00 14.89 348 ARG C CA 1
ATOM 12283 C C . ARG C 1 321 ? -21.896 -6.889 103.455 1.00 14.76 348 ARG C C 1
ATOM 12284 O O . ARG C 1 321 ? -22.899 -6.453 104.026 1.00 14.73 348 ARG C O 1
ATOM 12292 N N . SER C 1 322 ? -21.774 -8.141 103.032 1.00 14.00 349 SER C N 1
ATOM 12293 C CA . SER C 1 322 ? -22.912 -9.085 102.952 1.00 14.35 349 SER C CA 1
ATOM 12294 C C . SER C 1 322 ? -22.837 -10.109 104.090 1.00 14.43 349 SER C C 1
ATOM 12295 O O . SER C 1 322 ? -21.745 -10.266 104.701 1.00 14.88 349 SER C O 1
ATOM 12298 N N . ILE C 1 323 ? -23.951 -10.804 104.322 1.00 13.58 350 ILE C N 1
ATOM 12299 C CA . ILE C 1 323 ? -24.032 -11.947 105.266 1.00 13.49 350 ILE C CA 1
ATOM 12300 C C . ILE C 1 323 ? -23.069 -13.022 104.754 1.00 13.49 350 ILE C C 1
ATOM 12301 O O . ILE C 1 323 ? -22.472 -13.697 105.578 1.00 14.00 350 ILE C O 1
ATOM 12306 N N . GLU C 1 324 ? -22.860 -13.153 103.444 1.00 14.06 351 GLU C N 1
ATOM 12307 C CA . GLU C 1 324 ? -21.892 -14.166 102.922 1.00 13.99 351 GLU C CA 1
ATOM 12308 C C . GLU C 1 324 ? -20.469 -13.787 103.374 1.00 14.38 351 GLU C C 1
ATOM 12309 O O . GLU C 1 324 ? -19.725 -14.706 103.704 1.00 14.99 351 GLU C O 1
ATOM 12315 N N . ASP C 1 325 ? -20.101 -12.499 103.415 1.00 14.49 352 ASP C N 1
ATOM 12316 C CA . ASP C 1 325 ? -18.752 -12.043 103.858 1.00 14.60 352 ASP C CA 1
ATOM 12317 C C . ASP C 1 325 ? -18.585 -12.361 105.356 1.00 15.33 352 ASP C C 1
ATOM 12318 O O . ASP C 1 325 ? -17.527 -12.912 105.735 1.00 14.72 352 ASP C O 1
ATOM 12323 N N . ALA C 1 326 ? -19.617 -12.037 106.156 1.00 15.71 353 ALA C N 1
ATOM 12324 C CA . ALA C 1 326 ? -19.805 -12.387 107.588 1.00 15.52 353 ALA C CA 1
ATOM 12325 C C . ALA C 1 326 ? -19.592 -13.888 107.845 1.00 15.24 353 ALA C C 1
ATOM 12326 O O . ALA C 1 326 ? -18.797 -14.201 108.727 1.00 14.58 353 ALA C O 1
ATOM 12328 N N . GLN C 1 327 ? -20.293 -14.774 107.128 1.00 16.31 354 GLN C N 1
ATOM 12329 C CA . GLN C 1 327 ? -20.136 -16.259 107.225 1.00 17.13 354 GLN C CA 1
ATOM 12330 C C . GLN C 1 327 ? -18.667 -16.642 106.981 1.00 16.94 354 GLN C C 1
ATOM 12331 O O . GLN C 1 327 ? -18.091 -17.428 107.768 1.00 16.80 354 GLN C O 1
ATOM 12337 N N . MET C 1 328 ? -18.062 -16.108 105.923 1.00 16.67 355 MET C N 1
ATOM 12338 C CA . MET C 1 328 ? -16.683 -16.494 105.541 1.00 16.99 355 MET C CA 1
ATOM 12339 C C . MET C 1 328 ? -15.705 -16.067 106.649 1.00 16.06 355 MET C C 1
ATOM 12340 O O . MET C 1 328 ? -14.863 -16.896 107.063 1.00 14.86 355 MET C O 1
ATOM 12345 N N . GLN C 1 329 ? -15.841 -14.837 107.149 1.00 15.47 356 GLN C N 1
ATOM 12346 C CA . GLN C 1 329 ? -14.893 -14.235 108.127 1.00 14.85 356 GLN C CA 1
ATOM 12347 C C . GLN C 1 329 ? -15.032 -14.935 109.478 1.00 13.91 356 GLN C C 1
ATOM 12348 O O . GLN C 1 329 ? -14.004 -15.173 110.144 1.00 12.71 356 GLN C O 1
ATOM 12354 N N . MET C 1 330 ? -16.272 -15.212 109.879 1.00 13.90 357 MET C N 1
ATOM 12355 C CA . MET C 1 330 ? -16.566 -15.832 111.199 1.00 14.26 357 MET C CA 1
ATOM 12356 C C . MET C 1 330 ? -16.191 -17.325 111.153 1.00 13.63 357 MET C C 1
ATOM 12357 O O . MET C 1 330 ? -15.663 -17.825 112.154 1.00 13.47 357 MET C O 1
ATOM 12362 N N . GLY C 1 331 ? -16.355 -17.984 110.010 1.00 13.40 358 GLY C N 1
ATOM 12363 C CA . GLY C 1 331 ? -15.855 -19.355 109.823 1.00 13.73 358 GLY C CA 1
ATOM 12364 C C . GLY C 1 331 ? -14.379 -19.422 110.158 1.00 13.59 358 GLY C C 1
ATOM 12365 O O . GLY C 1 331 ? -13.989 -20.317 110.932 1.00 13.84 358 GLY C O 1
ATOM 12366 N N . TRP C 1 332 ? -13.588 -18.501 109.601 1.00 13.36 359 TRP C N 1
ATOM 12367 C CA . TRP C 1 332 ? -12.114 -18.467 109.778 1.00 13.60 359 TRP C CA 1
ATOM 12368 C C . TRP C 1 332 ? -11.800 -18.312 111.268 1.00 14.22 359 TRP C C 1
ATOM 12369 O O . TRP C 1 332 ? -10.899 -19.042 111.793 1.00 13.87 359 TRP C O 1
ATOM 12380 N N . ALA C 1 333 ? -12.518 -17.406 111.934 1.00 14.27 360 ALA C N 1
ATOM 12381 C CA . ALA C 1 333 ? -12.316 -17.125 113.367 1.00 15.44 360 ALA C CA 1
ATOM 12382 C C . ALA C 1 333 ? -12.626 -18.403 114.163 1.00 16.47 360 ALA C C 1
ATOM 12383 O O . ALA C 1 333 ? -11.925 -18.659 115.133 1.00 15.47 360 ALA C O 1
ATOM 12385 N N . LYS C 1 334 ? -13.604 -19.202 113.736 1.00 18.37 361 LYS C N 1
ATOM 12386 C CA . LYS C 1 334 ? -13.983 -20.449 114.450 1.00 21.05 361 LYS C CA 1
ATOM 12387 C C . LYS C 1 334 ? -12.945 -21.539 114.180 1.00 22.32 361 LYS C C 1
ATOM 12388 O O . LYS C 1 334 ? -12.686 -22.334 115.104 1.00 22.19 361 LYS C O 1
ATOM 12394 N N . GLU C 1 335 ? -12.340 -21.566 112.990 1.00 21.84 362 GLU C N 1
ATOM 12395 C CA . GLU C 1 335 ? -11.221 -22.499 112.704 1.00 20.92 362 GLU C CA 1
ATOM 12396 C C . GLU C 1 335 ? -10.066 -22.146 113.648 1.00 20.01 362 GLU C C 1
ATOM 12397 O O . GLU C 1 335 ? -9.379 -23.061 114.158 1.00 20.96 362 GLU C O 1
ATOM 12403 N N . LEU C 1 336 ? -9.879 -20.860 113.905 1.00 19.02 363 LEU C N 1
ATOM 12404 C CA . LEU C 1 336 ? -8.785 -20.379 114.778 1.00 18.77 363 LEU C CA 1
ATOM 12405 C C . LEU C 1 336 ? -9.189 -20.603 116.246 1.00 19.62 363 LEU C C 1
ATOM 12406 O O . LEU C 1 336 ? -8.320 -20.489 117.114 1.00 21.27 363 LEU C O 1
ATOM 12411 N N . ASN C 1 337 ? -10.462 -20.921 116.510 1.00 19.00 364 ASN C N 1
ATOM 12412 C CA . ASN C 1 337 ? -11.037 -21.203 117.857 1.00 19.12 364 ASN C CA 1
ATOM 12413 C C . ASN C 1 337 ? -11.133 -19.911 118.688 1.00 17.04 364 ASN C C 1
ATOM 12414 O O . ASN C 1 337 ? -10.854 -19.940 119.910 1.00 16.63 364 ASN C O 1
ATOM 12419 N N . CYS C 1 338 ? -11.529 -18.815 118.058 1.00 15.64 365 CYS C N 1
ATOM 12420 C CA . CYS C 1 338 ? -11.877 -17.555 118.755 1.00 15.35 365 CYS C CA 1
ATOM 12421 C C . CYS C 1 338 ? -13.287 -17.683 119.326 1.00 15.17 365 CYS C C 1
ATOM 12422 O O . CYS C 1 338 ? -14.112 -18.398 118.705 1.00 14.80 365 CYS C O 1
ATOM 12425 N N . ASN C 1 339 ? -13.525 -17.050 120.476 1.00 14.78 366 ASN C N 1
ATOM 12426 C CA . ASN C 1 339 ? -14.884 -16.721 120.979 1.00 14.82 366 ASN C CA 1
ATOM 12427 C C . ASN C 1 339 ? -15.107 -15.198 120.894 1.00 14.76 366 ASN C C 1
ATOM 12428 O O . ASN C 1 339 ? -16.156 -14.739 121.363 1.00 14.60 366 ASN C O 1
ATOM 12433 N N . PHE C 1 340 ? -14.166 -14.445 120.302 1.00 14.63 367 PHE C N 1
ATOM 12434 C CA . PHE C 1 340 ? -14.147 -12.961 120.290 1.00 14.24 367 PHE C CA 1
ATOM 12435 C C . PHE C 1 340 ? -13.549 -12.428 118.981 1.00 14.23 367 PHE C C 1
ATOM 12436 O O . PHE C 1 340 ? -12.619 -13.046 118.433 1.00 13.88 367 PHE C O 1
ATOM 12444 N N . ILE C 1 341 ? -14.074 -11.301 118.482 1.00 14.10 368 ILE C N 1
ATOM 12445 C CA . ILE C 1 341 ? -13.495 -10.573 117.307 1.00 13.73 368 ILE C CA 1
ATOM 12446 C C . ILE C 1 341 ? -13.442 -9.076 117.611 1.00 13.22 368 ILE C C 1
ATOM 12447 O O . ILE C 1 341 ? -14.501 -8.508 117.950 1.00 12.30 368 ILE C O 1
ATOM 12452 N N . ARG C 1 342 ? -12.256 -8.474 117.470 1.00 12.50 369 ARG C N 1
ATOM 12453 C CA . ARG C 1 342 ? -12.100 -6.999 117.450 1.00 12.46 369 ARG C CA 1
ATOM 12454 C C . ARG C 1 342 ? -12.375 -6.489 116.031 1.00 12.46 369 ARG C C 1
ATOM 12455 O O . ARG C 1 342 ? -11.491 -6.651 115.167 1.00 11.55 369 ARG C O 1
ATOM 12463 N N . LEU C 1 343 ? -13.526 -5.851 115.802 1.00 12.97 370 LEU C N 1
ATOM 12464 C CA . LEU C 1 343 ? -13.889 -5.376 114.447 1.00 13.64 370 LEU C CA 1
ATOM 12465 C C . LEU C 1 343 ? -13.204 -4.032 114.153 1.00 15.11 370 LEU C C 1
ATOM 12466 O O . LEU C 1 343 ? -13.500 -3.055 114.837 1.00 14.80 370 LEU C O 1
ATOM 12471 N N . ALA C 1 344 ? -12.199 -4.111 113.260 1.00 17.95 371 ALA C N 1
ATOM 12472 C CA . ALA C 1 344 ? -11.622 -3.116 112.309 1.00 19.84 371 ALA C CA 1
ATOM 12473 C C . ALA C 1 344 ? -11.036 -1.950 113.068 1.00 21.17 371 ALA C C 1
ATOM 12474 O O . ALA C 1 344 ? -10.266 -2.263 114.021 1.00 24.68 371 ALA C O 1
ATOM 12476 N N . HIS C 1 345 ? -11.294 -0.724 112.569 1.00 19.00 372 HIS C N 1
ATOM 12477 C CA . HIS C 1 345 ? -11.133 0.551 113.321 1.00 18.24 372 HIS C CA 1
ATOM 12478 C C . HIS C 1 345 ? -12.376 1.432 113.155 1.00 16.92 372 HIS C C 1
ATOM 12479 O O . HIS C 1 345 ? -12.256 2.646 113.344 1.00 18.35 372 HIS C O 1
ATOM 12486 N N . TYR C 1 346 ? -13.516 0.835 112.809 1.00 15.72 373 TYR C N 1
ATOM 12487 C CA . TYR C 1 346 ? -14.768 1.521 112.398 1.00 15.00 373 TYR C CA 1
ATOM 12488 C C . TYR C 1 346 ? -15.925 0.546 112.588 1.00 15.47 373 TYR C C 1
ATOM 12489 O O . TYR C 1 346 ? -15.714 -0.669 112.621 1.00 16.10 373 TYR C O 1
ATOM 12498 N N . PRO C 1 347 ? -17.187 1.020 112.700 1.00 15.54 374 PRO C N 1
ATOM 12499 C CA . PRO C 1 347 ? -18.326 0.111 112.720 1.00 14.84 374 PRO C CA 1
ATOM 12500 C C . PRO C 1 347 ? -18.329 -0.651 111.393 1.00 14.58 374 PRO C C 1
ATOM 12501 O O . PRO C 1 347 ? -18.092 -0.057 110.375 1.00 15.17 374 PRO C O 1
ATOM 12505 N N . HIS C 1 348 ? -18.521 -1.958 111.454 1.00 14.13 375 HIS C N 1
ATOM 12506 C CA . HIS C 1 348 ? -18.733 -2.822 110.274 1.00 13.91 375 HIS C CA 1
ATOM 12507 C C . HIS C 1 348 ? -20.208 -2.768 109.866 1.00 14.36 375 HIS C C 1
ATOM 12508 O O . HIS C 1 348 ? -21.017 -2.202 110.619 1.00 14.10 375 HIS C O 1
ATOM 12515 N N . ASN C 1 349 ? -20.528 -3.356 108.709 1.00 14.87 376 ASN C N 1
ATOM 12516 C CA . ASN C 1 349 ? -21.912 -3.654 108.272 1.00 15.19 376 ASN C CA 1
ATOM 12517 C C . ASN C 1 349 ? -22.600 -4.472 109.370 1.00 15.73 376 ASN C C 1
ATOM 12518 O O . ASN C 1 349 ? -21.909 -5.237 110.103 1.00 15.83 376 ASN C O 1
ATOM 12523 N N . GLU C 1 350 ? -23.917 -4.312 109.476 1.00 15.65 377 GLU C N 1
ATOM 12524 C CA . GLU C 1 350 ? -24.740 -4.826 110.592 1.00 15.46 377 GLU C CA 1
ATOM 12525 C C . GLU C 1 350 ? -24.808 -6.359 110.550 1.00 15.38 377 GLU C C 1
ATOM 12526 O O . GLU C 1 350 ? -25.224 -6.948 111.565 1.00 15.41 377 GLU C O 1
ATOM 12532 N N . ASN C 1 351 ? -24.417 -6.992 109.441 1.00 15.31 378 ASN C N 1
ATOM 12533 C CA . ASN C 1 351 ? -24.382 -8.478 109.328 1.00 15.77 378 ASN C CA 1
ATOM 12534 C C . ASN C 1 351 ? -23.402 -9.052 110.354 1.00 14.79 378 ASN C C 1
ATOM 12535 O O . ASN C 1 351 ? -23.656 -10.154 110.841 1.00 14.95 378 ASN C O 1
ATOM 12540 N N . MET C 1 352 ? -22.354 -8.313 110.710 1.00 14.22 379 MET C N 1
ATOM 12541 C CA . MET C 1 352 ? -21.333 -8.797 111.668 1.00 13.62 379 MET C CA 1
ATOM 12542 C C . MET C 1 352 ? -21.956 -8.956 113.058 1.00 14.12 379 MET C C 1
ATOM 12543 O O . MET C 1 352 ? -21.954 -10.052 113.611 1.00 13.22 379 MET C O 1
ATOM 12548 N N . PRO C 1 353 ? -22.527 -7.906 113.692 1.00 14.35 380 PRO C N 1
ATOM 12549 C CA . PRO C 1 353 ? -23.113 -8.099 115.017 1.00 14.54 380 PRO C CA 1
ATOM 12550 C C . PRO C 1 353 ? -24.308 -9.078 115.001 1.00 14.65 380 PRO C C 1
ATOM 12551 O O . PRO C 1 353 ? -24.356 -9.917 115.883 1.00 14.27 380 PRO C O 1
ATOM 12555 N N . ARG C 1 354 ? -25.188 -9.010 113.995 1.00 14.84 381 ARG C N 1
ATOM 12556 C CA . ARG C 1 354 ? -26.387 -9.889 113.885 1.00 15.47 381 ARG C CA 1
ATOM 12557 C C . ARG C 1 354 ? -25.982 -11.362 113.758 1.00 15.61 381 ARG C C 1
ATOM 12558 O O . ARG C 1 354 ? -26.673 -12.224 114.372 1.00 16.61 381 ARG C O 1
ATOM 12566 N N . LEU C 1 355 ? -24.956 -11.662 112.959 1.00 14.66 382 LEU C N 1
ATOM 12567 C CA . LEU C 1 355 ? -24.457 -13.056 112.798 1.00 14.79 382 LEU C CA 1
ATOM 12568 C C . LEU C 1 355 ? -23.652 -13.462 114.033 1.00 14.27 382 LEU C C 1
ATOM 12569 O O . LEU C 1 355 ? -23.764 -14.615 114.398 1.00 15.02 382 LEU C O 1
ATOM 12574 N N . ALA C 1 356 ? -22.872 -12.570 114.637 1.00 14.36 383 ALA C N 1
ATOM 12575 C CA . ALA C 1 356 ? -22.114 -12.855 115.883 1.00 15.46 383 ALA C CA 1
ATOM 12576 C C . ALA C 1 356 ? -23.100 -13.274 116.986 1.00 16.36 383 ALA C C 1
ATOM 12577 O O . ALA C 1 356 ? -22.833 -14.267 117.686 1.00 16.88 383 ALA C O 1
ATOM 12579 N N . ASP C 1 357 ? -24.242 -12.587 117.077 1.00 17.11 384 ASP C N 1
ATOM 12580 C CA . ASP C 1 357 ? -25.394 -12.980 117.927 1.00 17.14 384 ASP C CA 1
ATOM 12581 C C . ASP C 1 357 ? -25.768 -14.448 117.678 1.00 17.89 384 ASP C C 1
ATOM 12582 O O . ASP C 1 357 ? -26.108 -15.140 118.651 1.00 18.51 384 ASP C O 1
ATOM 12587 N N . LYS C 1 358 ? -25.838 -14.887 116.421 1.00 18.92 385 LYS C N 1
ATOM 12588 C CA . LYS C 1 358 ? -26.425 -16.205 116.072 1.00 19.75 385 LYS C CA 1
ATOM 12589 C C . LYS C 1 358 ? -25.371 -17.297 116.261 1.00 19.33 385 LYS C C 1
ATOM 12590 O O . LYS C 1 358 ? -25.706 -18.303 116.876 1.00 19.24 385 LYS C O 1
ATOM 12596 N N . LEU C 1 359 ? -24.133 -17.077 115.809 1.00 19.37 386 LEU C N 1
ATOM 12597 C CA . LEU C 1 359 ? -23.011 -18.052 115.932 1.00 18.96 386 LEU C CA 1
ATOM 12598 C C . LEU C 1 359 ? -22.411 -18.033 117.341 1.00 19.67 386 LEU C C 1
ATOM 12599 O O . LEU C 1 359 ? -21.762 -19.034 117.702 1.00 20.43 386 LEU C O 1
ATOM 12604 N N . GLY C 1 360 ? -22.553 -16.933 118.090 1.00 19.02 387 GLY C N 1
ATOM 12605 C CA . GLY C 1 360 ? -22.051 -16.850 119.476 1.00 18.81 387 GLY C CA 1
ATOM 12606 C C . GLY C 1 360 ? -20.578 -16.500 119.509 1.00 18.51 387 GLY C C 1
ATOM 12607 O O . GLY C 1 360 ? -19.779 -17.271 120.073 1.00 20.12 387 GLY C O 1
ATOM 12608 N N . LEU C 1 361 ? -20.227 -15.377 118.895 1.00 17.38 388 LEU C N 1
ATOM 12609 C CA . LEU C 1 361 ? -18.914 -14.726 119.071 1.00 16.41 388 LEU C CA 1
ATOM 12610 C C . LEU C 1 361 ? -19.153 -13.396 119.783 1.00 15.72 388 LEU C C 1
ATOM 12611 O O . LEU C 1 361 ? -20.168 -12.738 119.487 1.00 15.11 388 LEU C O 1
ATOM 12616 N N . LEU C 1 362 ? -18.276 -13.056 120.728 1.00 14.75 389 LEU C N 1
ATOM 12617 C CA . LEU C 1 362 ? -18.293 -11.747 121.420 1.00 14.20 389 LEU C CA 1
ATOM 12618 C C . LEU C 1 362 ? -17.537 -10.726 120.557 1.00 14.07 389 LEU C C 1
ATOM 12619 O O . LEU C 1 362 ? -16.667 -11.148 119.776 1.00 13.84 389 LEU C O 1
ATOM 12624 N N . LEU C 1 363 ? -17.863 -9.435 120.677 1.00 13.60 390 LEU C N 1
ATOM 12625 C CA . LEU C 1 363 ? -17.312 -8.392 119.779 1.00 13.92 390 LEU C CA 1
ATOM 12626 C C . LEU C 1 363 ? -16.870 -7.139 120.524 1.00 13.97 390 LEU C C 1
ATOM 12627 O O . LEU C 1 363 ? -17.515 -6.742 121.517 1.00 14.50 390 LEU C O 1
ATOM 12632 N N . TRP C 1 364 ? -15.817 -6.543 119.967 1.00 13.87 391 TRP C N 1
ATOM 12633 C CA . TRP C 1 364 ? -15.326 -5.168 120.193 1.00 14.17 391 TRP C CA 1
ATOM 12634 C C . TRP C 1 364 ? -15.660 -4.352 118.939 1.00 14.20 391 TRP C C 1
ATOM 12635 O O . TRP C 1 364 ? -15.344 -4.843 117.827 1.00 14.31 391 TRP C O 1
ATOM 12646 N N . GLU C 1 365 ? -16.310 -3.190 119.112 1.00 13.35 392 GLU C N 1
ATOM 12647 C CA . GLU C 1 365 ? -16.732 -2.284 118.017 1.00 12.89 392 GLU C CA 1
ATOM 12648 C C . GLU C 1 365 ? -16.154 -0.904 118.304 1.00 13.37 392 GLU C C 1
ATOM 12649 O O . GLU C 1 365 ? -16.100 -0.509 119.472 1.00 12.78 392 GLU C O 1
ATOM 12655 N N . GLU C 1 366 ? -15.757 -0.195 117.253 1.00 14.23 393 GLU C N 1
ATOM 12656 C CA . GLU C 1 366 ? -14.812 0.935 117.376 1.00 14.99 393 GLU C CA 1
ATOM 12657 C C . GLU C 1 366 ? -15.185 2.022 116.364 1.00 14.05 393 GLU C C 1
ATOM 12658 O O . GLU C 1 366 ? -15.820 1.706 115.348 1.00 13.07 393 GLU C O 1
ATOM 12664 N N . ILE C 1 367 ? -14.767 3.252 116.662 1.00 13.87 394 ILE C N 1
ATOM 12665 C CA . ILE C 1 367 ? -14.869 4.424 115.753 1.00 14.34 394 ILE C CA 1
ATOM 12666 C C . ILE C 1 367 ? -13.447 4.838 115.376 1.00 14.54 394 ILE C C 1
ATOM 12667 O O . ILE C 1 367 ? -12.499 4.589 116.122 1.00 13.29 394 ILE C O 1
ATOM 12672 N N . PRO C 1 368 ? -13.247 5.449 114.183 1.00 15.17 395 PRO C N 1
ATOM 12673 C CA . PRO C 1 368 ? -11.902 5.748 113.688 1.00 15.20 395 PRO C CA 1
ATOM 12674 C C . PRO C 1 368 ? -11.313 7.079 114.220 1.00 15.21 395 PRO C C 1
ATOM 12675 O O . PRO C 1 368 ? -10.786 7.868 113.458 1.00 13.71 395 PRO C O 1
ATOM 12679 N N . VAL C 1 369 ? -11.375 7.291 115.542 1.00 15.16 396 VAL C N 1
ATOM 12680 C CA . VAL C 1 369 ? -10.555 8.328 116.229 1.00 15.08 396 VAL C CA 1
ATOM 12681 C C . VAL C 1 369 ? -9.164 7.708 116.296 1.00 14.97 396 VAL C C 1
ATOM 12682 O O . VAL C 1 369 ? -8.928 6.889 117.169 1.00 15.61 396 VAL C O 1
ATOM 12686 N N . TYR C 1 370 ? -8.341 7.980 115.298 1.00 14.89 397 TYR C N 1
ATOM 12687 C CA . TYR C 1 370 ? -7.170 7.147 114.969 1.00 15.67 397 TYR C CA 1
ATOM 12688 C C . TYR C 1 370 ? -6.007 8.079 114.652 1.00 16.11 397 TYR C C 1
ATOM 12689 O O . TYR C 1 370 ? -6.154 8.915 113.752 1.00 17.20 397 TYR C O 1
ATOM 12698 N N . TRP C 1 371 ? -4.929 7.982 115.430 1.00 15.94 398 TRP C N 1
ATOM 12699 C CA . TRP C 1 371 ? -3.698 8.786 115.243 1.00 16.47 398 TRP C CA 1
ATOM 12700 C C . TRP C 1 371 ? -4.042 10.271 115.420 1.00 16.87 398 TRP C C 1
ATOM 12701 O O . TRP C 1 371 ? -4.804 10.583 116.378 1.00 17.26 398 TRP C O 1
ATOM 12712 N N . GLY C 1 372 ? -3.556 11.131 114.513 1.00 16.84 399 GLY C N 1
ATOM 12713 C CA . GLY C 1 372 ? -3.479 12.594 114.691 1.00 16.31 399 GLY C CA 1
ATOM 12714 C C . GLY C 1 372 ? -4.768 13.304 114.334 1.00 16.51 399 GLY C C 1
ATOM 12715 O O . GLY C 1 372 ? -4.710 14.232 113.495 1.00 17.19 399 GLY C O 1
ATOM 12716 N N . ILE C 1 373 ? -5.893 12.906 114.944 1.00 16.73 400 ILE C N 1
ATOM 12717 C CA . ILE C 1 373 ? -7.198 13.616 114.797 1.00 16.91 400 ILE C CA 1
ATOM 12718 C C . ILE C 1 373 ? -6.988 15.065 115.229 1.00 17.96 400 ILE C C 1
ATOM 12719 O O . ILE C 1 373 ? -6.031 15.325 115.996 1.00 17.84 400 ILE C O 1
ATOM 12724 N N . ASP C 1 374 ? -7.839 15.977 114.759 1.00 19.10 401 ASP C N 1
ATOM 12725 C CA . ASP C 1 374 ? -7.790 17.409 115.152 1.00 19.43 401 ASP C CA 1
ATOM 12726 C C . ASP C 1 374 ? -8.543 17.579 116.478 1.00 19.52 401 ASP C C 1
ATOM 12727 O O . ASP C 1 374 ? -9.719 18.016 116.466 1.00 19.14 401 ASP C O 1
ATOM 12732 N N . TYR C 1 375 ? -7.883 17.237 117.590 1.00 20.76 402 TYR C N 1
ATOM 12733 C CA . TYR C 1 375 ? -8.507 17.109 118.941 1.00 20.36 402 TYR C CA 1
ATOM 12734 C C . TYR C 1 375 ? -9.007 18.482 119.394 1.00 20.43 402 TYR C C 1
ATOM 12735 O O . TYR C 1 375 ? -9.981 18.508 120.119 1.00 23.16 402 TYR C O 1
ATOM 12744 N N . GLU C 1 376 ? -8.393 19.565 118.925 1.00 21.58 403 GLU C N 1
ATOM 12745 C CA . GLU C 1 376 ? -8.723 20.966 119.299 1.00 23.82 403 GLU C CA 1
ATOM 12746 C C . GLU C 1 376 ? -9.945 21.465 118.520 1.00 23.62 403 GLU C C 1
ATOM 12747 O O . GLU C 1 376 ? -10.471 22.526 118.892 1.00 24.03 403 GLU C O 1
ATOM 12753 N N . ASN C 1 377 ? -10.372 20.762 117.476 1.00 23.50 404 ASN C N 1
ATOM 12754 C CA . ASN C 1 377 ? -11.306 21.341 116.478 1.00 24.95 404 ASN C CA 1
ATOM 12755 C C . ASN C 1 377 ? -12.717 20.836 116.768 1.00 24.25 404 ASN C C 1
ATOM 12756 O O . ASN C 1 377 ? -12.987 19.639 116.683 1.00 24.49 404 ASN C O 1
ATOM 12761 N N . PRO C 1 378 ? -13.651 21.739 117.144 1.00 23.84 405 PRO C N 1
ATOM 12762 C CA . PRO C 1 378 ? -15.022 21.350 117.457 1.00 24.62 405 PRO C CA 1
ATOM 12763 C C . PRO C 1 378 ? -15.649 20.429 116.399 1.00 24.78 405 PRO C C 1
ATOM 12764 O O . PRO C 1 378 ? -16.387 19.530 116.766 1.00 26.30 405 PRO C O 1
ATOM 12768 N N . GLU C 1 379 ? -15.364 20.676 115.126 1.00 25.68 406 GLU C N 1
ATOM 12769 C CA . GLU C 1 379 ? -16.024 19.983 113.991 1.00 27.89 406 GLU C CA 1
ATOM 12770 C C . GLU C 1 379 ? -15.534 18.533 113.929 1.00 25.68 406 GLU C C 1
ATOM 12771 O O . GLU C 1 379 ? -16.345 17.665 113.630 1.00 26.12 406 GLU C O 1
ATOM 12777 N N . ALA C 1 380 ? -14.251 18.286 114.184 1.00 23.32 407 ALA C N 1
ATOM 12778 C CA . ALA C 1 380 ? -13.704 16.923 114.336 1.00 22.41 407 ALA C CA 1
ATOM 12779 C C . ALA C 1 380 ? -14.466 16.220 115.464 1.00 21.55 407 ALA C C 1
ATOM 12780 O O . ALA C 1 380 ? -14.877 15.052 115.291 1.00 21.54 407 ALA C O 1
ATOM 12782 N N . PHE C 1 381 ? -14.650 16.901 116.593 1.00 21.53 408 PHE C N 1
ATOM 12783 C CA . PHE C 1 381 ? -15.369 16.328 117.757 1.00 20.91 408 PHE C CA 1
ATOM 12784 C C . PHE C 1 381 ? -16.794 15.943 117.335 1.00 18.64 408 PHE C C 1
ATOM 12785 O O . PHE C 1 381 ? -17.227 14.821 117.627 1.00 17.46 408 PHE C O 1
ATOM 12793 N N . ALA C 1 382 ? -17.507 16.844 116.662 1.00 17.53 409 ALA C N 1
ATOM 12794 C CA . ALA C 1 382 ? -18.911 16.615 116.242 1.00 17.13 409 ALA C CA 1
ATOM 12795 C C . ALA C 1 382 ? -18.963 15.365 115.351 1.00 16.81 409 ALA C C 1
ATOM 12796 O O . ALA C 1 382 ? -19.934 14.587 115.478 1.00 17.11 409 ALA C O 1
ATOM 12798 N N . GLN C 1 383 ? -17.957 15.158 114.502 1.00 16.00 410 GLN C N 1
ATOM 12799 C CA . GLN C 1 383 ? -17.953 14.024 113.546 1.00 15.91 410 GLN C CA 1
ATOM 12800 C C . GLN C 1 383 ? -17.670 12.729 114.313 1.00 16.34 410 GLN C C 1
ATOM 12801 O O . GLN C 1 383 ? -18.324 11.705 113.998 1.00 15.52 410 GLN C O 1
ATOM 12807 N N . ALA C 1 384 ? -16.760 12.768 115.290 1.00 16.26 411 ALA C N 1
ATOM 12808 C CA . ALA C 1 384 ? -16.471 11.608 116.160 1.00 17.01 411 ALA C CA 1
ATOM 12809 C C . ALA C 1 384 ? -17.736 11.259 116.960 1.00 17.68 411 ALA C C 1
ATOM 12810 O O . ALA C 1 384 ? -18.105 10.074 117.036 1.00 17.99 411 ALA C O 1
ATOM 12812 N N . LYS C 1 385 ? -18.413 12.275 117.490 1.00 18.74 412 LYS C N 1
ATOM 12813 C CA . LYS C 1 385 ? -19.611 12.128 118.358 1.00 18.53 412 LYS C CA 1
ATOM 12814 C C . LYS C 1 385 ? -20.744 11.466 117.580 1.00 17.22 412 LYS C C 1
ATOM 12815 O O . LYS C 1 385 ? -21.347 10.537 118.112 1.00 18.49 412 LYS C O 1
ATOM 12821 N N . SER C 1 386 ? -21.049 11.944 116.380 1.00 15.75 413 SER C N 1
ATOM 12822 C CA . SER C 1 386 ? -22.172 11.397 115.583 1.00 15.35 413 SER C CA 1
ATOM 12823 C C . SER C 1 386 ? -21.862 9.943 115.173 1.00 15.70 413 SER C C 1
ATOM 12824 O O . SER C 1 386 ? -22.801 9.097 115.234 1.00 16.21 413 SER C O 1
ATOM 12827 N N . GLN C 1 387 ? -20.617 9.625 114.801 1.00 14.69 414 GLN C N 1
ATOM 12828 C CA . GLN C 1 387 ? -20.247 8.235 114.424 1.00 14.83 414 GLN C CA 1
ATOM 12829 C C . GLN C 1 387 ? -20.454 7.316 115.640 1.00 14.91 414 GLN C C 1
ATOM 12830 O O . GLN C 1 387 ? -20.981 6.212 115.470 1.00 13.98 414 GLN C O 1
ATOM 12836 N N . LEU C 1 388 ? -20.047 7.755 116.833 1.00 15.08 415 LEU C N 1
ATOM 12837 C CA . LEU C 1 388 ? -20.166 6.928 118.054 1.00 14.98 415 LEU C CA 1
ATOM 12838 C C . LEU C 1 388 ? -21.654 6.773 118.370 1.00 15.52 415 LEU C C 1
ATOM 12839 O O . LEU C 1 388 ? -22.089 5.651 118.700 1.00 16.11 415 LEU C O 1
ATOM 12844 N N . GLU C 1 389 ? -22.415 7.862 118.297 1.00 16.09 416 GLU C N 1
ATOM 12845 C CA . GLU C 1 389 ? -23.860 7.810 118.640 1.00 16.31 416 GLU C CA 1
ATOM 12846 C C . GLU C 1 389 ? -24.529 6.785 117.728 1.00 15.13 416 GLU C C 1
ATOM 12847 O O . GLU C 1 389 ? -25.266 5.936 118.228 1.00 15.65 416 GLU C O 1
ATOM 12853 N N . THR C 1 390 ? -24.283 6.888 116.429 1.00 14.16 417 THR C N 1
ATOM 12854 C CA . THR C 1 390 ? -24.916 6.017 115.417 1.00 13.64 417 THR C CA 1
ATOM 12855 C C . THR C 1 390 ? -24.578 4.550 115.698 1.00 13.00 417 THR C C 1
ATOM 12856 O O . THR C 1 390 ? -25.503 3.756 115.719 1.00 12.86 417 THR C O 1
ATOM 12860 N N . MET C 1 391 ? -23.309 4.229 115.945 1.00 13.39 418 MET C N 1
ATOM 12861 C CA . MET C 1 391 ? -22.828 2.847 116.194 1.00 13.81 418 MET C CA 1
ATOM 12862 C C . MET C 1 391 ? -23.508 2.221 117.421 1.00 13.61 418 MET C C 1
ATOM 12863 O O . MET C 1 391 ? -23.918 1.038 117.326 1.00 13.46 418 MET C O 1
ATOM 12868 N N . VAL C 1 392 ? -23.549 2.945 118.544 1.00 13.95 419 VAL C N 1
ATOM 12869 C CA . VAL C 1 392 ? -24.096 2.457 119.855 1.00 14.10 419 VAL C CA 1
ATOM 12870 C C . VAL C 1 392 ? -25.622 2.315 119.710 1.00 14.47 419 VAL C C 1
ATOM 12871 O O . VAL C 1 392 ? -26.161 1.294 120.173 1.00 15.20 419 VAL C O 1
ATOM 12875 N N . HIS C 1 393 ? -26.294 3.236 119.005 1.00 14.22 420 HIS C N 1
ATOM 12876 C CA . HIS C 1 393 ? -27.761 3.138 118.766 1.00 14.24 420 HIS C CA 1
ATOM 12877 C C . HIS C 1 393 ? -28.036 1.913 117.896 1.00 14.46 420 HIS C C 1
ATOM 12878 O O . HIS C 1 393 ? -28.951 1.102 118.242 1.00 13.69 420 HIS C O 1
ATOM 12885 N N . ARG C 1 394 ? -27.227 1.731 116.849 1.00 14.19 421 ARG C N 1
ATOM 12886 C CA . ARG C 1 394 ? -27.466 0.624 115.896 1.00 13.72 421 ARG C CA 1
ATOM 12887 C C . ARG C 1 394 ? -27.424 -0.711 116.655 1.00 13.50 421 ARG C C 1
ATOM 12888 O O . ARG C 1 394 ? -28.255 -1.592 116.343 1.00 13.87 421 ARG C O 1
ATOM 12896 N N . ASP C 1 395 ? -26.500 -0.887 117.599 1.00 13.66 422 ASP C N 1
ATOM 12897 C CA . ASP C 1 395 ? -26.124 -2.257 118.061 1.00 13.77 422 ASP C CA 1
ATOM 12898 C C . ASP C 1 395 ? -26.377 -2.448 119.567 1.00 14.02 422 ASP C C 1
ATOM 12899 O O . ASP C 1 395 ? -26.016 -3.514 120.074 1.00 13.48 422 ASP C O 1
ATOM 12904 N N . LYS C 1 396 ? -27.024 -1.500 120.251 1.00 15.10 423 LYS C N 1
ATOM 12905 C CA . LYS C 1 396 ? -27.264 -1.562 121.721 1.00 15.36 423 LYS C CA 1
ATOM 12906 C C . LYS C 1 396 ? -28.147 -2.773 122.116 1.00 15.75 423 LYS C C 1
ATOM 12907 O O . LYS C 1 396 ? -28.121 -3.165 123.291 1.00 17.99 423 LYS C O 1
ATOM 12913 N N . ASN C 1 397 ? -28.854 -3.420 121.202 1.00 15.66 424 ASN C N 1
ATOM 12914 C CA . ASN C 1 397 ? -29.651 -4.627 121.545 1.00 15.75 424 ASN C CA 1
ATOM 12915 C C . ASN C 1 397 ? -28.891 -5.911 121.161 1.00 16.05 424 ASN C C 1
ATOM 12916 O O . ASN C 1 397 ? -29.504 -7.027 121.275 1.00 16.27 424 ASN C O 1
ATOM 12921 N N . ARG C 1 398 ? -27.603 -5.802 120.799 1.00 15.13 425 ARG C N 1
ATOM 12922 C CA . ARG C 1 398 ? -26.783 -6.969 120.341 1.00 14.83 425 ARG C CA 1
ATOM 12923 C C . ARG C 1 398 ? -26.039 -7.619 121.525 1.00 14.94 425 ARG C C 1
ATOM 12924 O O . ARG C 1 398 ? -25.126 -6.975 122.130 1.00 13.93 425 ARG C O 1
ATOM 12932 N N . ALA C 1 399 ? -26.381 -8.873 121.831 1.00 14.98 426 ALA C N 1
ATOM 12933 C CA . ALA C 1 399 ? -25.727 -9.679 122.890 1.00 15.57 426 ALA C CA 1
ATOM 12934 C C . ALA C 1 399 ? -24.229 -9.787 122.578 1.00 15.91 426 ALA C C 1
ATOM 12935 O O . ALA C 1 399 ? -23.409 -9.655 123.509 1.00 16.75 426 ALA C O 1
ATOM 12937 N N . SER C 1 400 ? -23.895 -10.008 121.308 1.00 15.21 427 SER C N 1
ATOM 12938 C CA . SER C 1 400 ? -22.506 -10.207 120.815 1.00 14.85 427 SER C CA 1
ATOM 12939 C C . SER C 1 400 ? -21.591 -9.079 121.302 1.00 14.62 427 SER C C 1
ATOM 12940 O O . SER C 1 400 ? -20.454 -9.354 121.728 1.00 13.69 427 SER C O 1
ATOM 12943 N N . VAL C 1 401 ? -22.070 -7.843 121.233 1.00 14.51 428 VAL C N 1
ATOM 12944 C CA . VAL C 1 401 ? -21.226 -6.641 121.465 1.00 14.56 428 VAL C CA 1
ATOM 12945 C C . VAL C 1 401 ? -21.125 -6.413 122.977 1.00 14.89 428 VAL C C 1
ATOM 12946 O O . VAL C 1 401 ? -22.175 -6.209 123.609 1.00 13.86 428 VAL C O 1
ATOM 12950 N N . ILE C 1 402 ? -19.890 -6.394 123.510 1.00 15.33 429 ILE C N 1
ATOM 12951 C CA . ILE C 1 402 ? -19.601 -6.087 124.937 1.00 15.12 429 ILE C CA 1
ATOM 12952 C C . ILE C 1 402 ? -18.556 -4.966 125.085 1.00 15.05 429 ILE C C 1
ATOM 12953 O O . ILE C 1 402 ? -18.345 -4.538 126.239 1.00 15.34 429 ILE C O 1
ATOM 12958 N N . VAL C 1 403 ? -17.932 -4.462 124.014 1.00 14.95 430 VAL C N 1
ATOM 12959 C CA . VAL C 1 403 ? -16.912 -3.370 124.129 1.00 14.17 430 VAL C CA 1
ATOM 12960 C C . VAL C 1 403 ? -17.211 -2.273 123.099 1.00 14.73 430 VAL C C 1
ATOM 12961 O O . VAL C 1 403 ? -17.328 -2.608 121.908 1.00 15.38 430 VAL C O 1
ATOM 12965 N N . TRP C 1 404 ? -17.367 -1.026 123.549 1.00 14.39 431 TRP C N 1
ATOM 12966 C CA . TRP C 1 404 ? -17.324 0.185 122.697 1.00 14.79 431 TRP C CA 1
ATOM 12967 C C . TRP C 1 404 ? -15.909 0.746 122.807 1.00 14.79 431 TRP C C 1
ATOM 12968 O O . TRP C 1 404 ? -15.517 1.132 123.913 1.00 14.41 431 TRP C O 1
ATOM 12979 N N . SER C 1 405 ? -15.157 0.784 121.718 1.00 15.95 432 SER C N 1
ATOM 12980 C CA . SER C 1 405 ? -13.816 1.415 121.706 1.00 16.91 432 SER C CA 1
ATOM 12981 C C . SER C 1 405 ? -13.917 2.797 121.058 1.00 18.64 432 SER C C 1
ATOM 12982 O O . SER C 1 405 ? -14.578 2.952 120.024 1.00 20.62 432 SER C O 1
ATOM 12985 N N . VAL C 1 406 ? -13.237 3.759 121.654 1.00 19.74 433 VAL C N 1
ATOM 12986 C CA . VAL C 1 406 ? -13.438 5.214 121.442 1.00 18.66 433 VAL C CA 1
ATOM 12987 C C . VAL C 1 406 ? -12.192 5.780 120.748 1.00 18.02 433 VAL C C 1
ATOM 12988 O O . VAL C 1 406 ? -12.258 6.919 120.254 1.00 16.65 433 VAL C O 1
ATOM 12992 N N . ALA C 1 407 ? -11.115 4.984 120.644 1.00 17.98 434 ALA C N 1
ATOM 12993 C CA . ALA C 1 407 ? -9.820 5.428 120.069 1.00 17.73 434 ALA C CA 1
ATOM 12994 C C . ALA C 1 407 ? -8.886 4.257 119.771 1.00 17.49 434 ALA C C 1
ATOM 12995 O O . ALA C 1 407 ? -9.034 3.170 120.396 1.00 17.96 434 ALA C O 1
ATOM 12997 N N . ASN C 1 408 ? -7.928 4.498 118.873 1.00 16.50 435 ASN C N 1
ATOM 12998 C CA . ASN C 1 408 ? -6.808 3.570 118.597 1.00 15.83 435 ASN C CA 1
ATOM 12999 C C . ASN C 1 408 ? -5.533 4.370 118.355 1.00 15.52 435 ASN C C 1
ATOM 13000 O O . ASN C 1 408 ? -5.490 5.146 117.355 1.00 14.22 435 ASN C O 1
ATOM 13005 N N . GLU C 1 409 ? -4.541 4.155 119.228 1.00 15.13 436 GLU C N 1
ATOM 13006 C CA . GLU C 1 409 ? -3.176 4.721 119.116 1.00 14.89 436 GLU C CA 1
ATOM 13007 C C . GLU C 1 409 ? -3.258 6.236 118.960 1.00 14.59 436 GLU C C 1
ATOM 13008 O O . GLU C 1 409 ? -2.782 6.760 117.929 1.00 14.03 436 GLU C O 1
ATOM 13014 N N . THR C 1 410 ? -3.849 6.908 119.938 1.00 15.34 437 THR C N 1
ATOM 13015 C CA . THR C 1 410 ? -3.996 8.385 119.945 1.00 17.23 437 THR C CA 1
ATOM 13016 C C . THR C 1 410 ? -2.926 8.991 120.841 1.00 18.07 437 THR C C 1
ATOM 13017 O O . THR C 1 410 ? -2.478 8.349 121.783 1.00 17.92 437 THR C O 1
ATOM 13021 N N . PRO C 1 411 ? -2.524 10.259 120.597 1.00 19.75 438 PRO C N 1
ATOM 13022 C CA . PRO C 1 411 ? -1.381 10.853 121.282 1.00 20.33 438 PRO C CA 1
ATOM 13023 C C . PRO C 1 411 ? -1.784 11.332 122.678 1.00 22.05 438 PRO C C 1
ATOM 13024 O O . PRO C 1 411 ? -2.906 11.779 122.871 1.00 21.86 438 PRO C O 1
ATOM 13028 N N . ASP C 1 412 ? -0.855 11.238 123.622 1.00 24.69 439 ASP C N 1
ATOM 13029 C CA . ASP C 1 412 ? -1.127 11.587 125.036 1.00 27.14 439 ASP C CA 1
ATOM 13030 C C . ASP C 1 412 ? -1.050 13.111 125.203 1.00 26.26 439 ASP C C 1
ATOM 13031 O O . ASP C 1 412 ? 0.017 13.613 125.601 1.00 28.14 439 ASP C O 1
ATOM 13036 N N . THR C 1 413 ? -2.139 13.817 124.898 1.00 25.71 440 THR C N 1
ATOM 13037 C CA . THR C 1 413 ? -2.265 15.294 125.058 1.00 25.55 440 THR C CA 1
ATOM 13038 C C . THR C 1 413 ? -3.495 15.573 125.926 1.00 24.77 440 THR C C 1
ATOM 13039 O O . THR C 1 413 ? -4.308 14.643 126.088 1.00 24.14 440 THR C O 1
ATOM 13043 N N . GLU C 1 414 ? -3.575 16.776 126.500 1.00 24.70 441 GLU C N 1
ATOM 13044 C CA . GLU C 1 414 ? -4.737 17.268 127.283 1.00 27.75 441 GLU C CA 1
ATOM 13045 C C . GLU C 1 414 ? -5.980 17.243 126.399 1.00 27.70 441 GLU C C 1
ATOM 13046 O O . GLU C 1 414 ? -7.031 16.779 126.894 1.00 28.10 441 GLU C O 1
ATOM 13052 N N . SER C 1 415 ? -5.850 17.776 125.177 1.00 28.27 442 SER C N 1
ATOM 13053 C CA . SER C 1 415 ? -6.919 17.849 124.143 1.00 28.47 442 SER C CA 1
ATOM 13054 C C . SER C 1 415 ? -7.422 16.435 123.872 1.00 27.43 442 SER C C 1
ATOM 13055 O O . SER C 1 415 ? -8.656 16.227 123.920 1.00 27.95 442 SER C O 1
ATOM 13058 N N . ARG C 1 416 ? -6.503 15.501 123.603 1.00 24.42 443 ARG C N 1
ATOM 13059 C CA . ARG C 1 416 ? -6.889 14.105 123.267 1.00 24.47 443 ARG C CA 1
ATOM 13060 C C . ARG C 1 416 ? -7.667 13.534 124.467 1.00 22.88 443 ARG C C 1
ATOM 13061 O O . ARG C 1 416 ? -8.727 12.940 124.240 1.00 21.79 443 ARG C O 1
ATOM 13069 N N . LEU C 1 417 ? -7.198 13.760 125.699 1.00 22.29 444 LEU C N 1
ATOM 13070 C CA . LEU C 1 417 ? -7.783 13.145 126.920 1.00 22.70 444 LEU C CA 1
ATOM 13071 C C . LEU C 1 417 ? -9.240 13.595 127.076 1.00 22.18 444 LEU C C 1
ATOM 13072 O O . LEU C 1 417 ? -10.127 12.727 127.226 1.00 21.31 444 LEU C O 1
ATOM 13077 N N . GLU C 1 418 ? -9.449 14.911 127.018 1.00 21.67 445 GLU C N 1
ATOM 13078 C CA . GLU C 1 418 ? -10.761 15.586 127.157 1.00 22.07 445 GLU C CA 1
ATOM 13079 C C . GLU C 1 418 ? -11.710 15.064 126.076 1.00 21.11 445 GLU C C 1
ATOM 13080 O O . GLU C 1 418 ? -12.869 14.778 126.404 1.00 21.47 445 GLU C O 1
ATOM 13086 N N . PHE C 1 419 ? -11.218 14.941 124.843 1.00 19.69 446 PHE C N 1
ATOM 13087 C CA . PHE C 1 419 ? -11.956 14.401 123.671 1.00 19.66 446 PHE C CA 1
ATOM 13088 C C . PHE C 1 419 ? -12.488 12.998 124.000 1.00 19.90 446 PHE C C 1
ATOM 13089 O O . PHE C 1 419 ? -13.722 12.764 123.912 1.00 20.51 446 PHE C O 1
ATOM 13097 N N . LEU C 1 420 ? -11.589 12.083 124.371 1.00 19.76 447 LEU C N 1
ATOM 13098 C CA . LEU C 1 420 ? -11.951 10.674 124.685 1.00 20.06 447 LEU C CA 1
ATOM 13099 C C . LEU C 1 420 ? -12.972 10.671 125.836 1.00 19.71 447 LEU C C 1
ATOM 13100 O O . LEU C 1 420 ? -14.051 10.035 125.697 1.00 19.24 447 LEU C O 1
ATOM 13105 N N . ARG C 1 421 ? -12.699 11.431 126.898 1.00 19.83 448 ARG C N 1
ATOM 13106 C CA . ARG C 1 421 ? -13.594 11.535 128.084 1.00 19.96 448 ARG C CA 1
ATOM 13107 C C . ARG C 1 421 ? -14.996 11.979 127.661 1.00 19.96 448 ARG C C 1
ATOM 13108 O O . ARG C 1 421 ? -15.974 11.398 128.174 1.00 20.43 448 ARG C O 1
ATOM 13116 N N . GLN C 1 422 ? -15.111 12.957 126.770 1.00 19.87 449 GLN C N 1
ATOM 13117 C CA . GLN C 1 422 ? -16.436 13.446 126.313 1.00 20.54 449 GLN C CA 1
ATOM 13118 C C . GLN C 1 422 ? -17.103 12.324 125.499 1.00 20.59 449 GLN C C 1
ATOM 13119 O O . GLN C 1 422 ? -18.354 12.155 125.629 1.00 19.70 449 GLN C O 1
ATOM 13125 N N . LEU C 1 423 ? -16.306 11.565 124.729 1.00 19.50 450 LEU C N 1
ATOM 13126 C CA . LEU C 1 423 ? -16.797 10.431 123.905 1.00 19.95 450 LEU C CA 1
ATOM 13127 C C . LEU C 1 423 ? -17.289 9.331 124.846 1.00 20.08 450 LEU C C 1
ATOM 13128 O O . LEU C 1 423 ? -18.412 8.825 124.628 1.00 19.87 450 LEU C O 1
ATOM 13133 N N . LYS C 1 424 ? -16.527 9.019 125.895 1.00 20.20 451 LYS C N 1
ATOM 13134 C CA . LYS C 1 424 ? -17.015 8.071 126.928 1.00 20.90 451 LYS C CA 1
ATOM 13135 C C . LYS C 1 424 ? -18.420 8.485 127.390 1.00 21.29 451 LYS C C 1
ATOM 13136 O O . LYS C 1 424 ? -19.305 7.632 127.333 1.00 21.74 451 LYS C O 1
ATOM 13142 N N . LYS C 1 425 ? -18.617 9.736 127.833 1.00 24.02 452 LYS C N 1
ATOM 13143 C CA . LYS C 1 425 ? -19.891 10.209 128.456 1.00 25.29 452 LYS C CA 1
ATOM 13144 C C . LYS C 1 425 ? -21.021 10.059 127.438 1.00 24.14 452 LYS C C 1
ATOM 13145 O O . LYS C 1 425 ? -22.119 9.648 127.836 1.00 25.46 452 LYS C O 1
ATOM 13151 N N . ILE C 1 426 ? -20.738 10.348 126.168 1.00 22.68 453 ILE C N 1
ATOM 13152 C CA . ILE C 1 426 ? -21.750 10.329 125.074 1.00 21.48 453 ILE C CA 1
ATOM 13153 C C . ILE C 1 426 ? -22.284 8.905 124.913 1.00 21.25 453 ILE C C 1
ATOM 13154 O O . ILE C 1 426 ? -23.509 8.765 124.723 1.00 21.05 453 ILE C O 1
ATOM 13159 N N . ALA C 1 427 ? -21.387 7.916 124.942 1.00 20.88 454 ALA C N 1
ATOM 13160 C CA . ALA C 1 427 ? -21.701 6.477 124.836 1.00 20.65 454 ALA C CA 1
ATOM 13161 C C . ALA C 1 427 ? -22.455 6.039 126.093 1.00 20.82 454 ALA C C 1
ATOM 13162 O O . ALA C 1 427 ? -23.506 5.380 125.966 1.00 20.19 454 ALA C O 1
ATOM 13164 N N . ILE C 1 428 ? -21.936 6.387 127.271 1.00 22.30 455 ILE C N 1
ATOM 13165 C CA . ILE C 1 428 ? -22.538 5.985 128.579 1.00 23.32 455 ILE C CA 1
ATOM 13166 C C . ILE C 1 428 ? -23.977 6.532 128.637 1.00 23.65 455 ILE C C 1
ATOM 13167 O O . ILE C 1 428 ? -24.851 5.870 129.237 1.00 24.24 455 ILE C O 1
ATOM 13172 N N . ASP C 1 429 ? -24.219 7.707 128.052 1.00 23.70 456 ASP C N 1
ATOM 13173 C CA . ASP C 1 429 ? -25.531 8.395 128.126 1.00 24.77 456 ASP C CA 1
ATOM 13174 C C . ASP C 1 429 ? -26.506 7.635 127.224 1.00 24.75 456 ASP C C 1
ATOM 13175 O O . ASP C 1 429 ? -27.695 7.648 127.519 1.00 24.90 456 ASP C O 1
ATOM 13180 N N . ILE C 1 430 ? -26.028 6.967 126.174 1.00 24.40 457 ILE C N 1
ATOM 13181 C CA . ILE C 1 430 ? -26.914 6.124 125.320 1.00 23.65 457 ILE C CA 1
ATOM 13182 C C . ILE C 1 430 ? -27.036 4.724 125.932 1.00 21.96 457 ILE C C 1
ATOM 13183 O O . ILE C 1 430 ? -28.138 4.173 125.856 1.00 22.14 457 ILE C O 1
ATOM 13188 N N . ASP C 1 431 ? -25.968 4.180 126.516 1.00 20.50 458 ASP C N 1
ATOM 13189 C CA . ASP C 1 431 ? -25.923 2.760 126.959 1.00 20.73 458 ASP C CA 1
ATOM 13190 C C . ASP C 1 431 ? -24.839 2.561 128.036 1.00 21.74 458 ASP C C 1
ATOM 13191 O O . ASP C 1 431 ? -23.642 2.723 127.723 1.00 19.43 458 ASP C O 1
ATOM 13196 N N . ASN C 1 432 ? -25.249 2.184 129.253 1.00 23.12 459 ASN C N 1
ATOM 13197 C CA . ASN C 1 432 ? -24.336 1.973 130.405 1.00 24.12 459 ASN C CA 1
ATOM 13198 C C . ASN C 1 432 ? -24.094 0.475 130.601 1.00 22.68 459 ASN C C 1
ATOM 13199 O O . ASN C 1 432 ? -23.463 0.147 131.608 1.00 23.19 459 ASN C O 1
ATOM 13204 N N . THR C 1 433 ? -24.541 -0.393 129.682 1.00 21.21 460 THR C N 1
ATOM 13205 C CA . THR C 1 433 ? -24.531 -1.878 129.883 1.00 20.75 460 THR C CA 1
ATOM 13206 C C . THR C 1 433 ? -23.228 -2.539 129.410 1.00 19.41 460 THR C C 1
ATOM 13207 O O . THR C 1 433 ? -23.054 -3.740 129.720 1.00 17.97 460 THR C O 1
ATOM 13211 N N . ARG C 1 434 ? -22.350 -1.808 128.709 1.00 18.02 461 ARG C N 1
ATOM 13212 C CA . ARG C 1 434 ? -21.173 -2.411 128.030 1.00 16.97 461 ARG C CA 1
ATOM 13213 C C . ARG C 1 434 ? -19.868 -1.759 128.502 1.00 16.56 461 ARG C C 1
ATOM 13214 O O . ARG C 1 434 ? -19.908 -0.651 129.029 1.00 15.09 461 ARG C O 1
ATOM 13222 N N . PHE C 1 435 ? -18.756 -2.477 128.329 1.00 17.37 462 PHE C N 1
ATOM 13223 C CA . PHE C 1 435 ? -17.375 -2.012 128.612 1.00 17.46 462 PHE C CA 1
ATOM 13224 C C . PHE C 1 435 ? -17.039 -0.830 127.700 1.00 17.95 462 PHE C C 1
ATOM 13225 O O . PHE C 1 435 ? -17.374 -0.848 126.501 1.00 18.66 462 PHE C O 1
ATOM 13233 N N . ILE C 1 436 ? -16.393 0.189 128.257 1.00 17.45 463 ILE C N 1
ATOM 13234 C CA . ILE C 1 436 ? -15.827 1.308 127.468 1.00 17.16 463 ILE C CA 1
ATOM 13235 C C . ILE C 1 436 ? -14.313 1.109 127.408 1.00 16.85 463 ILE C C 1
ATOM 13236 O O . ILE C 1 436 ? -13.687 0.877 128.461 1.00 16.58 463 ILE C O 1
ATOM 13241 N N . SER C 1 437 ? -13.730 1.229 126.221 1.00 16.16 464 SER C N 1
ATOM 13242 C CA . SER C 1 437 ? -12.278 1.006 126.038 1.00 15.47 464 SER C CA 1
ATOM 13243 C C . SER C 1 437 ? -11.704 1.873 124.912 1.00 15.40 464 SER C C 1
ATOM 13244 O O . SER C 1 437 ? -12.407 2.726 124.350 1.00 14.43 464 SER C O 1
ATOM 13247 N N . ALA C 1 438 ? -10.410 1.688 124.707 1.00 16.02 465 ALA C N 1
ATOM 13248 C CA . ALA C 1 438 ? -9.604 2.209 123.596 1.00 17.06 465 ALA C CA 1
ATOM 13249 C C . ALA C 1 438 ? -8.346 1.359 123.567 1.00 18.26 465 ALA C C 1
ATOM 13250 O O . ALA C 1 438 ? -8.001 0.772 124.613 1.00 19.25 465 ALA C O 1
ATOM 13252 N N . ALA C 1 439 ? -7.714 1.265 122.410 1.00 19.38 466 ALA C N 1
ATOM 13253 C CA . ALA C 1 439 ? -6.404 0.605 122.277 1.00 19.63 466 ALA C CA 1
ATOM 13254 C C . ALA C 1 439 ? -5.346 1.646 122.665 1.00 19.42 466 ALA C C 1
ATOM 13255 O O . ALA C 1 439 ? -5.247 2.677 121.975 1.00 18.67 466 ALA C O 1
ATOM 13257 N N . LEU C 1 440 ? -4.632 1.407 123.766 1.00 19.94 467 LEU C N 1
ATOM 13258 C CA . LEU C 1 440 ? -3.581 2.320 124.282 1.00 21.11 467 LEU C CA 1
ATOM 13259 C C . LEU C 1 440 ? -2.201 1.795 123.899 1.00 20.98 467 LEU C C 1
ATOM 13260 O O . LEU C 1 440 ? -2.125 0.745 123.257 1.00 20.63 467 LEU C O 1
ATOM 13265 N N . GLU C 1 441 ? -1.162 2.526 124.286 1.00 22.80 468 GLU C N 1
ATOM 13266 C CA . GLU C 1 441 ? 0.242 2.215 123.933 1.00 25.64 468 GLU C CA 1
ATOM 13267 C C . GLU C 1 441 ? 1.108 2.297 125.186 1.00 29.10 468 GLU C C 1
ATOM 13268 O O . GLU C 1 441 ? 0.674 2.888 126.175 1.00 31.51 468 GLU C O 1
ATOM 13274 N N . ARG C 1 442 ? 2.320 1.758 125.104 1.00 36.11 469 ARG C N 1
ATOM 13275 C CA . ARG C 1 442 ? 3.202 1.545 126.275 1.00 40.79 469 ARG C CA 1
ATOM 13276 C C . ARG C 1 442 ? 4.217 2.692 126.422 1.00 46.53 469 ARG C C 1
ATOM 13277 O O . ARG C 1 442 ? 4.152 3.669 125.645 1.00 43.99 469 ARG C O 1
ATOM 13285 N N . ASN C 1 443 ? 5.096 2.554 127.422 1.00 56.81 470 ASN C N 1
ATOM 13286 C CA . ASN C 1 443 ? 6.242 3.443 127.759 1.00 64.38 470 ASN C CA 1
ATOM 13287 C C . ASN C 1 443 ? 7.514 2.579 127.871 1.00 72.39 470 ASN C C 1
ATOM 13288 O O . ASN C 1 443 ? 7.463 1.578 128.629 1.00 72.21 470 ASN C O 1
ATOM 13293 N N . GLU C 1 444 ? 8.592 2.934 127.144 1.00 79.76 471 GLU C N 1
ATOM 13294 C CA . GLU C 1 444 ? 9.959 2.327 127.246 1.00 77.58 471 GLU C CA 1
ATOM 13295 C C . GLU C 1 444 ? 11.016 3.388 126.900 1.00 72.34 471 GLU C C 1
ATOM 13296 O O . GLU C 1 444 ? 11.622 3.929 127.849 1.00 63.03 471 GLU C O 1
ATOM 13302 N N . ASP C 1 449 ? 13.067 -1.938 129.093 1.00 60.84 476 ASP C N 1
ATOM 13303 C CA . ASP C 1 449 ? 13.258 -3.040 130.079 1.00 59.74 476 ASP C CA 1
ATOM 13304 C C . ASP C 1 449 ? 11.882 -3.495 130.598 1.00 56.58 476 ASP C C 1
ATOM 13305 O O . ASP C 1 449 ? 11.497 -4.650 130.299 1.00 57.25 476 ASP C O 1
ATOM 13310 N N . VAL C 1 450 ? 11.175 -2.619 131.333 1.00 50.59 477 VAL C N 1
ATOM 13311 C CA . VAL C 1 450 ? 9.868 -2.903 132.006 1.00 47.03 477 VAL C CA 1
ATOM 13312 C C . VAL C 1 450 ? 8.777 -2.009 131.401 1.00 42.99 477 VAL C C 1
ATOM 13313 O O . VAL C 1 450 ? 9.042 -0.805 131.157 1.00 37.16 477 VAL C O 1
ATOM 13317 N N . VAL C 1 451 ? 7.593 -2.592 131.178 1.00 39.31 478 VAL C N 1
ATOM 13318 C CA . VAL C 1 451 ? 6.493 -1.996 130.363 1.00 38.86 478 VAL C CA 1
ATOM 13319 C C . VAL C 1 451 ? 5.426 -1.440 131.302 1.00 35.50 478 VAL C C 1
ATOM 13320 O O . VAL C 1 451 ? 4.866 -2.223 132.072 1.00 33.90 478 VAL C O 1
ATOM 13324 N N . LYS C 1 452 ? 5.156 -0.140 131.208 1.00 36.45 479 LYS C N 1
ATOM 13325 C CA . LYS C 1 452 ? 4.088 0.555 131.971 1.00 35.76 479 LYS C CA 1
ATOM 13326 C C . LYS C 1 452 ? 3.037 1.037 130.971 1.00 32.56 479 LYS C C 1
ATOM 13327 O O . LYS C 1 452 ? 3.324 1.015 129.772 1.00 30.08 479 LYS C O 1
ATOM 13333 N N . ILE C 1 453 ? 1.860 1.426 131.455 1.00 30.39 480 ILE C N 1
ATOM 13334 C CA . ILE C 1 453 ? 0.859 2.196 130.670 1.00 30.74 480 ILE C CA 1
ATOM 13335 C C . ILE C 1 453 ? 0.473 3.417 131.504 1.00 29.96 480 ILE C C 1
ATOM 13336 O O . ILE C 1 453 ? -0.583 3.439 132.134 1.00 29.67 480 ILE C O 1
ATOM 13341 N N . PRO C 1 454 ? 1.326 4.469 131.548 1.00 30.52 481 PRO C N 1
ATOM 13342 C CA . PRO C 1 454 ? 0.995 5.708 132.261 1.00 30.76 481 PRO C CA 1
ATOM 13343 C C . PRO C 1 454 ? -0.139 6.543 131.640 1.00 29.71 481 PRO C C 1
ATOM 13344 O O . PRO C 1 454 ? -0.450 7.563 132.225 1.00 29.05 481 PRO C O 1
ATOM 13348 N N . ASP C 1 455 ? -0.696 6.129 130.491 1.00 29.45 482 ASP C N 1
ATOM 13349 C CA . ASP C 1 455 ? -1.810 6.837 129.797 1.00 29.10 482 ASP C CA 1
ATOM 13350 C C . ASP C 1 455 ? -2.877 7.179 130.840 1.00 28.03 482 ASP C C 1
ATOM 13351 O O . ASP C 1 455 ? -3.426 6.280 131.474 1.00 27.80 482 ASP C O 1
ATOM 13356 N N . PRO C 1 456 ? -3.153 8.481 131.104 1.00 25.80 483 PRO C N 1
ATOM 13357 C CA . PRO C 1 456 ? -4.203 8.873 132.051 1.00 25.33 483 PRO C CA 1
ATOM 13358 C C . PRO C 1 456 ? -5.632 8.427 131.674 1.00 26.54 483 PRO C C 1
ATOM 13359 O O . PRO C 1 456 ? -6.464 8.336 132.572 1.00 25.84 483 PRO C O 1
ATOM 13363 N N . PHE C 1 457 ? -5.905 8.132 130.394 1.00 26.47 484 PHE C N 1
ATOM 13364 C CA . PHE C 1 457 ? -7.206 7.547 129.961 1.00 25.89 484 PHE C CA 1
ATOM 13365 C C . PHE C 1 457 ? -7.281 6.076 130.395 1.00 26.30 484 PHE C C 1
ATOM 13366 O O . PHE C 1 457 ? -8.383 5.484 130.305 1.00 25.86 484 PHE C O 1
ATOM 13374 N N . ALA C 1 458 ? -6.173 5.498 130.870 1.00 25.06 485 ALA C N 1
ATOM 13375 C CA . ALA C 1 458 ? -6.157 4.122 131.412 1.00 27.28 485 ALA C CA 1
ATOM 13376 C C . ALA C 1 458 ? -7.107 4.036 132.614 1.00 27.85 485 ALA C C 1
ATOM 13377 O O . ALA C 1 458 ? -7.686 2.965 132.784 1.00 25.87 485 ALA C O 1
ATOM 13379 N N . GLU C 1 459 ? -7.283 5.124 133.384 1.00 30.59 486 GLU C N 1
ATOM 13380 C CA . GLU C 1 459 ? -8.177 5.178 134.584 1.00 31.67 486 GLU C CA 1
ATOM 13381 C C . GLU C 1 459 ? -9.660 5.263 134.177 1.00 29.68 486 GLU C C 1
ATOM 13382 O O . GLU C 1 459 ? -10.513 4.999 135.044 1.00 24.64 486 GLU C O 1
ATOM 13388 N N . ASP C 1 460 ? -9.961 5.602 132.915 1.00 29.32 487 ASP C N 1
ATOM 13389 C CA . ASP C 1 460 ? -11.339 5.864 132.414 1.00 28.45 487 ASP C CA 1
ATOM 13390 C C . ASP C 1 460 ? -11.904 4.609 131.724 1.00 28.08 487 ASP C C 1
ATOM 13391 O O . ASP C 1 460 ? -13.132 4.593 131.417 1.00 27.02 487 ASP C O 1
ATOM 13396 N N . VAL C 1 461 ? -11.078 3.583 131.485 1.00 25.36 488 VAL C N 1
ATOM 13397 C CA . VAL C 1 461 ? -11.510 2.379 130.712 1.00 24.48 488 VAL C CA 1
ATOM 13398 C C . VAL C 1 461 ? -11.926 1.277 131.685 1.00 23.11 488 VAL C C 1
ATOM 13399 O O . VAL C 1 461 ? -11.300 1.173 132.739 1.00 25.97 488 VAL C O 1
ATOM 13403 N N . ASP C 1 462 ? -12.929 0.480 131.311 1.00 21.94 489 ASP C N 1
ATOM 13404 C CA . ASP C 1 462 ? -13.431 -0.702 132.068 1.00 20.62 489 ASP C CA 1
ATOM 13405 C C . ASP C 1 462 ? -12.512 -1.915 131.867 1.00 20.55 489 ASP C C 1
ATOM 13406 O O . ASP C 1 462 ? -12.449 -2.759 132.787 1.00 20.31 489 ASP C O 1
ATOM 13411 N N . MET C 1 463 ? -11.900 -2.036 130.684 1.00 20.36 490 MET C N 1
ATOM 13412 C CA . MET C 1 463 ? -10.950 -3.118 130.303 1.00 20.09 490 MET C CA 1
ATOM 13413 C C . MET C 1 463 ? -9.715 -2.441 129.715 1.00 20.47 490 MET C C 1
ATOM 13414 O O . MET C 1 463 ? -9.894 -1.509 128.881 1.00 21.88 490 MET C O 1
ATOM 13419 N N . LEU C 1 464 ? -8.525 -2.823 130.188 1.00 19.69 491 LEU C N 1
ATOM 13420 C CA . LEU C 1 464 ? -7.262 -2.112 129.858 1.00 19.30 491 LEU C CA 1
ATOM 13421 C C . LEU C 1 464 ? -6.635 -2.816 128.655 1.00 19.74 491 LEU C C 1
ATOM 13422 O O . LEU C 1 464 ? -6.150 -3.965 128.814 1.00 20.70 491 LEU C O 1
ATOM 13427 N N . ALA C 1 465 ? -6.694 -2.159 127.495 1.00 19.60 492 ALA C N 1
ATOM 13428 C CA . ALA C 1 465 ? -6.318 -2.719 126.177 1.00 18.77 492 ALA C CA 1
ATOM 13429 C C . ALA C 1 465 ? -5.049 -2.030 125.700 1.00 18.54 492 ALA C C 1
ATOM 13430 O O . ALA C 1 465 ? -5.022 -0.775 125.677 1.00 18.78 492 ALA C O 1
ATOM 13432 N N . CYS C 1 466 ? -4.041 -2.815 125.330 1.00 18.43 493 CYS C N 1
ATOM 13433 C CA . CYS C 1 466 ? -2.750 -2.272 124.855 1.00 18.38 493 CYS C CA 1
ATOM 13434 C C . CYS C 1 466 ? -2.453 -2.847 123.478 1.00 17.69 493 CYS C C 1
ATOM 13435 O O . CYS C 1 466 ? -2.705 -4.050 123.274 1.00 17.63 493 CYS C O 1
ATOM 13438 N N . ASN C 1 467 ? -1.960 -2.000 122.576 1.00 17.54 494 ASN C N 1
ATOM 13439 C CA . ASN C 1 467 ? -1.260 -2.424 121.332 1.00 17.25 494 ASN C CA 1
ATOM 13440 C C . ASN C 1 467 ? 0.234 -2.518 121.640 1.00 16.57 494 ASN C C 1
ATOM 13441 O O . ASN C 1 467 ? 0.767 -1.618 122.319 1.00 17.51 494 ASN C O 1
ATOM 13446 N N . GLU C 1 468 ? 0.886 -3.571 121.176 1.00 16.36 495 GLU C N 1
ATOM 13447 C CA . GLU C 1 468 ? 2.348 -3.712 121.342 1.00 16.01 495 GLU C CA 1
ATOM 13448 C C . GLU C 1 468 ? 2.869 -4.685 120.299 1.00 16.74 495 GLU C C 1
ATOM 13449 O O . GLU C 1 468 ? 2.245 -5.736 120.077 1.00 15.79 495 GLU C O 1
ATOM 13455 N N . TYR C 1 469 ? 4.000 -4.309 119.715 1.00 17.93 496 TYR C N 1
ATOM 13456 C CA . TYR C 1 469 ? 4.670 -5.007 118.601 1.00 19.03 496 TYR C CA 1
ATOM 13457 C C . TYR C 1 469 ? 6.102 -5.314 119.031 1.00 20.24 496 TYR C C 1
ATOM 13458 O O . TYR C 1 469 ? 7.041 -5.078 118.231 1.00 21.65 496 TYR C O 1
ATOM 13467 N N . ILE C 1 470 ? 6.252 -5.831 120.251 1.00 19.74 497 ILE C N 1
ATOM 13468 C CA . ILE C 1 470 ? 7.589 -6.034 120.859 1.00 21.11 497 ILE C CA 1
ATOM 13469 C C . ILE C 1 470 ? 8.445 -6.922 119.951 1.00 21.54 497 ILE C C 1
ATOM 13470 O O . ILE C 1 470 ? 9.607 -6.574 119.782 1.00 26.21 497 ILE C O 1
ATOM 13475 N N . GLY C 1 471 ? 7.973 -7.994 119.334 1.00 20.35 498 GLY C N 1
ATOM 13476 C CA . GLY C 1 471 ? 8.973 -8.766 118.549 1.00 20.17 498 GLY C CA 1
ATOM 13477 C C . GLY C 1 471 ? 9.162 -8.290 117.106 1.00 19.11 498 GLY C C 1
ATOM 13478 O O . GLY C 1 471 ? 9.832 -9.016 116.331 1.00 17.99 498 GLY C O 1
ATOM 13479 N N . TRP C 1 472 ? 8.563 -7.153 116.716 1.00 18.10 499 TRP C N 1
ATOM 13480 C CA . TRP C 1 472 ? 8.377 -6.784 115.285 1.00 17.54 499 TRP C CA 1
ATOM 13481 C C . TRP C 1 472 ? 8.844 -5.351 114.991 1.00 17.15 499 TRP C C 1
ATOM 13482 O O . TRP C 1 472 ? 9.636 -5.192 114.052 1.00 17.28 499 TRP C O 1
ATOM 13493 N N . TYR C 1 473 ? 8.373 -4.348 115.730 1.00 17.70 500 TYR C N 1
ATOM 13494 C CA . TYR C 1 473 ? 8.715 -2.917 115.497 1.00 18.36 500 TYR C CA 1
ATOM 13495 C C . TYR C 1 473 ? 9.799 -2.447 116.486 1.00 19.22 500 TYR C C 1
ATOM 13496 O O . TYR C 1 473 ? 10.471 -1.437 116.205 1.00 20.82 500 TYR C O 1
ATOM 13505 N N . SER C 1 474 ? 9.950 -3.109 117.632 1.00 19.78 501 SER C N 1
ATOM 13506 C CA . SER C 1 474 ? 11.037 -2.831 118.609 1.00 19.91 501 SER C CA 1
ATOM 13507 C C . SER C 1 474 ? 11.612 -4.162 119.100 1.00 18.84 501 SER C C 1
ATOM 13508 O O . SER C 1 474 ? 10.912 -4.888 119.774 1.00 17.13 501 SER C O 1
ATOM 13511 N N . GLY C 1 475 ? 12.845 -4.460 118.717 1.00 18.42 502 GLY C N 1
ATOM 13512 C CA . GLY C 1 475 ? 13.538 -5.696 119.080 1.00 18.54 502 GLY C CA 1
ATOM 13513 C C . GLY C 1 475 ? 13.105 -6.855 118.212 1.00 18.00 502 GLY C C 1
ATOM 13514 O O . GLY C 1 475 ? 11.998 -6.812 117.645 1.00 18.70 502 GLY C O 1
ATOM 13515 N N . LEU C 1 476 ? 13.968 -7.864 118.159 1.00 17.55 503 LEU C N 1
ATOM 13516 C CA . LEU C 1 476 ? 13.715 -9.203 117.576 1.00 17.12 503 LEU C CA 1
ATOM 13517 C C . LEU C 1 476 ? 12.826 -9.960 118.551 1.00 17.18 503 LEU C C 1
ATOM 13518 O O . LEU C 1 476 ? 12.576 -9.443 119.634 1.00 16.09 503 LEU C O 1
ATOM 13523 N N . PRO C 1 477 ? 12.273 -11.146 118.196 1.00 18.44 504 PRO C N 1
ATOM 13524 C CA . PRO C 1 477 ? 11.359 -11.859 119.091 1.00 19.87 504 PRO C CA 1
ATOM 13525 C C . PRO C 1 477 ? 11.997 -12.305 120.419 1.00 22.31 504 PRO C C 1
ATOM 13526 O O . PRO C 1 477 ? 11.272 -12.469 121.386 1.00 21.49 504 PRO C O 1
ATOM 13530 N N . GLU C 1 478 ? 13.320 -12.459 120.475 1.00 25.26 505 GLU C N 1
ATOM 13531 C CA . GLU C 1 478 ? 13.983 -12.894 121.735 1.00 28.89 505 GLU C CA 1
ATOM 13532 C C . GLU C 1 478 ? 13.697 -11.854 122.836 1.00 28.60 505 GLU C C 1
ATOM 13533 O O . GLU C 1 478 ? 13.583 -12.273 124.006 1.00 28.48 505 GLU C O 1
ATOM 13539 N N . LYS C 1 479 ? 13.484 -10.579 122.488 1.00 28.09 506 LYS C N 1
ATOM 13540 C CA . LYS C 1 479 ? 13.201 -9.484 123.465 1.00 30.07 506 LYS C CA 1
ATOM 13541 C C . LYS C 1 479 ? 11.915 -9.788 124.252 1.00 29.83 506 LYS C C 1
ATOM 13542 O O . LYS C 1 479 ? 11.777 -9.243 125.362 1.00 28.68 506 LYS C O 1
ATOM 13548 N N . CYS C 1 480 ? 11.000 -10.611 123.713 1.00 29.92 507 CYS C N 1
ATOM 13549 C CA . CYS C 1 480 ? 9.661 -10.897 124.316 1.00 29.14 507 CYS C CA 1
ATOM 13550 C C . CYS C 1 480 ? 9.823 -11.503 125.721 1.00 28.34 507 CYS C C 1
ATOM 13551 O O . CYS C 1 480 ? 9.025 -11.201 126.620 1.00 26.00 507 CYS C O 1
ATOM 13554 N N . ASP C 1 481 ? 10.835 -12.338 125.906 1.00 30.26 508 ASP C N 1
ATOM 13555 C CA . ASP C 1 481 ? 11.012 -13.133 127.144 1.00 32.21 508 ASP C CA 1
ATOM 13556 C C . ASP C 1 481 ? 11.828 -12.377 128.202 1.00 32.35 508 ASP C C 1
ATOM 13557 O O . ASP C 1 481 ? 11.823 -12.836 129.352 1.00 33.83 508 ASP C O 1
ATOM 13562 N N . LYS C 1 482 ? 12.520 -11.297 127.841 1.00 32.38 509 LYS C N 1
ATOM 13563 C CA . LYS C 1 482 ? 13.361 -10.522 128.790 1.00 34.30 509 LYS C CA 1
ATOM 13564 C C . LYS C 1 482 ? 12.521 -9.392 129.391 1.00 32.78 509 LYS C C 1
ATOM 13565 O O . LYS C 1 482 ? 13.055 -8.638 130.197 1.00 34.79 509 LYS C O 1
ATOM 13571 N N . VAL C 1 483 ? 11.239 -9.303 129.048 1.00 31.69 510 VAL C N 1
ATOM 13572 C CA . VAL C 1 483 ? 10.379 -8.128 129.378 1.00 30.37 510 VAL C CA 1
ATOM 13573 C C . VAL C 1 483 ? 9.443 -8.484 130.534 1.00 30.06 510 VAL C C 1
ATOM 13574 O O . VAL C 1 483 ? 8.980 -9.638 130.614 1.00 30.31 510 VAL C O 1
ATOM 13578 N N . THR C 1 484 ? 9.149 -7.486 131.363 1.00 30.26 511 THR C N 1
ATOM 13579 C CA . THR C 1 484 ? 8.292 -7.595 132.568 1.00 29.91 511 THR C CA 1
ATOM 13580 C C . THR C 1 484 ? 7.190 -6.522 132.478 1.00 27.86 511 THR C C 1
ATOM 13581 O O . THR C 1 484 ? 7.515 -5.335 132.259 1.00 26.57 511 THR C O 1
ATOM 13585 N N . TRP C 1 485 ? 5.921 -6.913 132.607 1.00 27.27 512 TRP C N 1
ATOM 13586 C CA . TRP C 1 485 ? 4.769 -5.977 132.478 1.00 28.54 512 TRP C CA 1
ATOM 13587 C C . TRP C 1 485 ? 4.352 -5.500 133.870 1.00 27.33 512 TRP C C 1
ATOM 13588 O O . TRP C 1 485 ? 4.138 -6.340 134.736 1.00 30.76 512 TRP C O 1
ATOM 13599 N N . GLN C 1 486 ? 4.262 -4.194 134.073 1.00 27.17 513 GLN C N 1
ATOM 13600 C CA . GLN C 1 486 ? 3.783 -3.589 135.339 1.00 28.81 513 GLN C CA 1
ATOM 13601 C C . GLN C 1 486 ? 2.379 -3.015 135.090 1.00 27.02 513 GLN C C 1
ATOM 13602 O O . GLN C 1 486 ? 2.267 -2.007 134.366 1.00 26.34 513 GLN C O 1
ATOM 13608 N N . LEU C 1 487 ? 1.344 -3.647 135.650 1.00 25.89 514 LEU C N 1
ATOM 13609 C CA . LEU C 1 487 ? -0.084 -3.328 135.361 1.00 26.66 514 LEU C CA 1
ATOM 13610 C C . LEU C 1 487 ? -0.885 -3.182 136.656 1.00 26.81 514 LEU C C 1
ATOM 13611 O O . LEU C 1 487 ? -0.485 -3.689 137.696 1.00 26.83 514 LEU C O 1
ATOM 13616 N N . PRO C 1 488 ? -2.043 -2.482 136.648 1.00 29.45 515 PRO C N 1
ATOM 13617 C CA . PRO C 1 488 ? -2.963 -2.506 137.789 1.00 30.31 515 PRO C CA 1
ATOM 13618 C C . PRO C 1 488 ? -3.388 -3.955 138.074 1.00 31.73 515 PRO C C 1
ATOM 13619 O O . PRO C 1 488 ? -3.342 -4.744 137.157 1.00 33.88 515 PRO C O 1
ATOM 13623 N N . GLU C 1 489 ? -3.795 -4.272 139.307 1.00 33.68 516 GLU C N 1
ATOM 13624 C CA . GLU C 1 489 ? -4.087 -5.665 139.757 1.00 33.23 516 GLU C CA 1
ATOM 13625 C C . GLU C 1 489 ? -5.593 -5.928 139.799 1.00 29.68 516 GLU C C 1
ATOM 13626 O O . GLU C 1 489 ? -5.952 -7.086 139.998 1.00 27.81 516 GLU C O 1
ATOM 13632 N N . ASP C 1 490 ? -6.407 -4.892 139.583 1.00 29.07 517 ASP C N 1
ATOM 13633 C CA . ASP C 1 490 ? -7.869 -4.851 139.871 1.00 30.07 517 ASP C CA 1
ATOM 13634 C C . ASP C 1 490 ? -8.658 -4.483 138.597 1.00 29.68 517 ASP C C 1
ATOM 13635 O O . ASP C 1 490 ? -9.804 -4.000 138.702 1.00 29.46 517 ASP C O 1
ATOM 13640 N N . LYS C 1 491 ? -8.080 -4.715 137.420 1.00 28.42 518 LYS C N 1
ATOM 13641 C CA . LYS C 1 491 ? -8.710 -4.393 136.119 1.00 26.59 518 LYS C CA 1
ATOM 13642 C C . LYS C 1 491 ? -8.195 -5.344 135.053 1.00 26.75 518 LYS C C 1
ATOM 13643 O O . LYS C 1 491 ? -6.983 -5.544 134.923 1.00 26.84 518 LYS C O 1
ATOM 13649 N N . PRO C 1 492 ? -9.104 -5.930 134.243 1.00 26.10 519 PRO C N 1
ATOM 13650 C CA . PRO C 1 492 ? -8.708 -6.837 133.169 1.00 24.50 519 PRO C CA 1
ATOM 13651 C C . PRO C 1 492 ? -7.691 -6.205 132.211 1.00 22.99 519 PRO C C 1
ATOM 13652 O O . PRO C 1 492 ? -7.845 -5.060 131.810 1.00 21.93 519 PRO C O 1
ATOM 13656 N N . PHE C 1 493 ? -6.672 -6.977 131.852 1.00 21.27 520 PHE C N 1
ATOM 13657 C CA . PHE C 1 493 ? -5.683 -6.575 130.828 1.00 19.11 520 PHE C CA 1
ATOM 13658 C C . PHE C 1 493 ? -5.982 -7.322 129.522 1.00 17.99 520 PHE C C 1
ATOM 13659 O O . PHE C 1 493 ? -6.347 -8.523 129.543 1.00 19.16 520 PHE C O 1
ATOM 13667 N N . PHE C 1 494 ? -5.878 -6.597 128.414 1.00 16.27 521 PHE C N 1
ATOM 13668 C CA . PHE C 1 494 ? -6.292 -7.042 127.066 1.00 15.98 521 PHE C CA 1
ATOM 13669 C C . PHE C 1 494 ? -5.232 -6.604 126.053 1.00 15.12 521 PHE C C 1
ATOM 13670 O O . PHE C 1 494 ? -4.822 -5.434 126.064 1.00 13.77 521 PHE C O 1
ATOM 13678 N N . VAL C 1 495 ? -4.766 -7.526 125.211 1.00 14.96 522 VAL C N 1
ATOM 13679 C CA . VAL C 1 495 ? -3.826 -7.140 124.122 1.00 14.93 522 VAL C CA 1
ATOM 13680 C C . VAL C 1 495 ? -4.663 -6.950 122.865 1.00 14.39 522 VAL C C 1
ATOM 13681 O O . VAL C 1 495 ? -5.032 -7.960 122.232 1.00 14.66 522 VAL C O 1
ATOM 13685 N N . SER C 1 496 ? -4.993 -5.687 122.584 1.00 13.73 523 SER C N 1
ATOM 13686 C CA . SER C 1 496 ? -5.819 -5.248 121.438 1.00 12.88 523 SER C CA 1
ATOM 13687 C C . SER C 1 496 ? -5.035 -5.424 120.128 1.00 12.69 523 SER C C 1
ATOM 13688 O O . SER C 1 496 ? -5.701 -5.626 119.116 1.00 12.68 523 SER C O 1
ATOM 13691 N N . GLU C 1 497 ? -3.692 -5.391 120.145 1.00 12.49 524 GLU C N 1
ATOM 13692 C CA . GLU C 1 497 ? -2.845 -5.776 118.979 1.00 12.74 524 GLU C CA 1
ATOM 13693 C C . GLU C 1 497 ? -1.461 -6.283 119.420 1.00 13.13 524 GLU C C 1
ATOM 13694 O O . GLU C 1 497 ? -0.808 -5.628 120.275 1.00 13.63 524 GLU C O 1
ATOM 13700 N N . PHE C 1 498 ? -1.008 -7.379 118.803 1.00 12.69 525 PHE C N 1
ATOM 13701 C CA . PHE C 1 498 ? 0.422 -7.697 118.553 1.00 13.08 525 PHE C CA 1
ATOM 13702 C C . PHE C 1 498 ? 0.465 -8.481 117.239 1.00 13.61 525 PHE C C 1
ATOM 13703 O O . PHE C 1 498 ? -0.592 -9.011 116.835 1.00 13.28 525 PHE C O 1
ATOM 13711 N N . GLY C 1 499 ? 1.627 -8.566 116.595 1.00 13.87 526 GLY C N 1
ATOM 13712 C CA . GLY C 1 499 ? 1.784 -9.428 115.404 1.00 14.66 526 GLY C CA 1
ATOM 13713 C C . GLY C 1 499 ? 3.055 -9.168 114.619 1.00 14.75 526 GLY C C 1
ATOM 13714 O O . GLY C 1 499 ? 3.909 -8.334 115.045 1.00 14.71 526 GLY C O 1
ATOM 13715 N N . GLY C 1 500 ? 3.167 -9.863 113.495 1.00 14.81 527 GLY C N 1
ATOM 13716 C CA . GLY C 1 500 ? 4.259 -9.681 112.528 1.00 14.96 527 GLY C CA 1
ATOM 13717 C C . GLY C 1 500 ? 3.783 -9.902 111.116 1.00 15.02 527 GLY C C 1
ATOM 13718 O O . GLY C 1 500 ? 2.784 -10.625 110.932 1.00 15.56 527 GLY C O 1
ATOM 13719 N N . GLY C 1 501 ? 4.483 -9.283 110.169 1.00 15.43 528 GLY C N 1
ATOM 13720 C CA . GLY C 1 501 ? 4.266 -9.442 108.720 1.00 16.09 528 GLY C CA 1
ATOM 13721 C C . GLY C 1 501 ? 4.894 -10.718 108.182 1.00 16.39 528 GLY C C 1
ATOM 13722 O O . GLY C 1 501 ? 6.064 -11.008 108.536 1.00 15.72 528 GLY C O 1
ATOM 13723 N N . ALA C 1 502 ? 4.155 -11.458 107.349 1.00 16.62 529 ALA C N 1
ATOM 13724 C CA . ALA C 1 502 ? 4.688 -12.600 106.578 1.00 16.91 529 ALA C CA 1
ATOM 13725 C C . ALA C 1 502 ? 4.022 -12.653 105.212 1.00 17.14 529 ALA C C 1
ATOM 13726 O O . ALA C 1 502 ? 2.788 -12.648 105.153 1.00 17.52 529 ALA C O 1
ATOM 13728 N N . LEU C 1 503 ? 4.828 -12.737 104.161 1.00 18.01 530 LEU C N 1
ATOM 13729 C CA . LEU C 1 503 ? 4.348 -13.152 102.820 1.00 18.92 530 LEU C CA 1
ATOM 13730 C C . LEU C 1 503 ? 4.048 -14.655 102.879 1.00 18.02 530 LEU C C 1
ATOM 13731 O O . LEU C 1 503 ? 4.976 -15.414 103.179 1.00 16.83 530 LEU C O 1
ATOM 13736 N N . TYR C 1 504 ? 2.799 -15.056 102.604 1.00 17.47 531 TYR C N 1
ATOM 13737 C CA . TYR C 1 504 ? 2.393 -16.478 102.523 1.00 17.12 531 TYR C CA 1
ATOM 13738 C C . TYR C 1 504 ? 3.366 -17.233 101.620 1.00 17.59 531 TYR C C 1
ATOM 13739 O O . TYR C 1 504 ? 3.546 -16.832 100.464 1.00 17.50 531 TYR C O 1
ATOM 13748 N N . ASN C 1 505 ? 3.964 -18.293 102.158 1.00 17.39 532 ASN C N 1
ATOM 13749 C CA . ASN C 1 505 ? 4.808 -19.257 101.418 1.00 17.42 532 ASN C CA 1
ATOM 13750 C C . ASN C 1 505 ? 6.164 -18.640 101.062 1.00 17.11 532 ASN C C 1
ATOM 13751 O O . ASN C 1 505 ? 6.827 -19.171 100.181 1.00 15.25 532 ASN C O 1
ATOM 13756 N N . HIS C 1 506 ? 6.573 -17.571 101.731 1.00 17.47 533 HIS C N 1
ATOM 13757 C CA . HIS C 1 506 ? 8.004 -17.187 101.815 1.00 18.45 533 HIS C CA 1
ATOM 13758 C C . HIS C 1 506 ? 8.604 -17.944 103.002 1.00 17.63 533 HIS C C 1
ATOM 13759 O O . HIS C 1 506 ? 8.150 -17.723 104.131 1.00 16.74 533 HIS C O 1
ATOM 13766 N N . HIS C 1 507 ? 9.525 -18.865 102.742 1.00 17.25 534 HIS C N 1
ATOM 13767 C CA . HIS C 1 507 ? 10.122 -19.747 103.777 1.00 17.26 534 HIS C CA 1
ATOM 13768 C C . HIS C 1 507 ? 11.598 -19.384 103.954 1.00 18.04 534 HIS C C 1
ATOM 13769 O O . HIS C 1 507 ? 12.224 -18.839 103.019 1.00 18.13 534 HIS C O 1
ATOM 13776 N N . GLY C 1 508 ? 12.110 -19.641 105.148 1.00 19.08 535 GLY C N 1
ATOM 13777 C CA . GLY C 1 508 ? 13.451 -19.240 105.582 1.00 19.60 535 GLY C CA 1
ATOM 13778 C C . GLY C 1 508 ? 13.672 -19.711 106.995 1.00 20.99 535 GLY C C 1
ATOM 13779 O O . GLY C 1 508 ? 12.822 -20.491 107.512 1.00 20.76 535 GLY C O 1
ATOM 13780 N N . ASP C 1 509 ? 14.755 -19.254 107.609 1.00 21.71 536 ASP C N 1
ATOM 13781 C CA . ASP C 1 509 ? 14.990 -19.481 109.051 1.00 22.98 536 ASP C CA 1
ATOM 13782 C C . ASP C 1 509 ? 14.321 -18.325 109.802 1.00 22.18 536 ASP C C 1
ATOM 13783 O O . ASP C 1 509 ? 14.124 -17.256 109.194 1.00 21.13 536 ASP C O 1
ATOM 13788 N N . LYS C 1 510 ? 13.991 -18.559 111.075 1.00 23.20 537 LYS C N 1
ATOM 13789 C CA . LYS C 1 510 ? 13.119 -17.718 111.935 1.00 24.19 537 LYS C CA 1
ATOM 13790 C C . LYS C 1 510 ? 13.674 -16.303 112.154 1.00 22.57 537 LYS C C 1
ATOM 13791 O O . LYS C 1 510 ? 12.932 -15.479 112.689 1.00 21.43 537 LYS C O 1
ATOM 13797 N N . LEU C 1 511 ? 14.908 -16.003 111.762 1.00 22.44 538 LEU C N 1
ATOM 13798 C CA . LEU C 1 511 ? 15.446 -14.624 111.852 1.00 21.40 538 LEU C CA 1
ATOM 13799 C C . LEU C 1 511 ? 15.438 -13.954 110.478 1.00 21.77 538 LEU C C 1
ATOM 13800 O O . LEU C 1 511 ? 15.898 -12.790 110.400 1.00 22.39 538 LEU C O 1
ATOM 13805 N N . THR C 1 512 ? 14.923 -14.631 109.446 1.00 21.36 539 THR C N 1
ATOM 13806 C CA . THR C 1 512 ? 14.648 -14.011 108.122 1.00 20.98 539 THR C CA 1
ATOM 13807 C C . THR C 1 512 ? 13.251 -13.366 108.137 1.00 19.66 539 THR C C 1
ATOM 13808 O O . THR C 1 512 ? 12.245 -14.057 107.940 1.00 18.17 539 THR C O 1
ATOM 13812 N N . ARG C 1 513 ? 13.206 -12.054 108.320 1.00 19.57 540 ARG C N 1
ATOM 13813 C CA . ARG C 1 513 ? 11.939 -11.310 108.472 1.00 19.96 540 ARG C CA 1
ATOM 13814 C C . ARG C 1 513 ? 11.113 -11.445 107.194 1.00 19.52 540 ARG C C 1
ATOM 13815 O O . ARG C 1 513 ? 11.731 -11.453 106.116 1.00 20.17 540 ARG C O 1
ATOM 13823 N N . TRP C 1 514 ? 9.785 -11.529 107.345 1.00 16.86 541 TRP C N 1
ATOM 13824 C CA . TRP C 1 514 ? 8.774 -11.633 106.264 1.00 15.93 541 TRP C CA 1
ATOM 13825 C C . TRP C 1 514 ? 8.560 -13.098 105.874 1.00 15.58 541 TRP C C 1
ATOM 13826 O O . TRP C 1 514 ? 7.632 -13.375 105.079 1.00 15.25 541 TRP C O 1
ATOM 13837 N N . THR C 1 515 ? 9.332 -14.029 106.430 1.00 15.12 542 THR C N 1
ATOM 13838 C CA . THR C 1 515 ? 9.086 -15.478 106.214 1.00 14.42 542 THR C CA 1
ATOM 13839 C C . THR C 1 515 ? 7.970 -15.926 107.160 1.00 14.40 542 THR C C 1
ATOM 13840 O O . THR C 1 515 ? 7.747 -15.261 108.159 1.00 14.22 542 THR C O 1
ATOM 13844 N N . GLU C 1 516 ? 7.281 -17.012 106.843 1.00 14.87 543 GLU C N 1
ATOM 13845 C CA . GLU C 1 516 ? 6.302 -17.641 107.758 1.00 15.62 543 GLU C CA 1
ATOM 13846 C C . GLU C 1 516 ? 6.994 -17.965 109.094 1.00 16.77 543 GLU C C 1
ATOM 13847 O O . GLU C 1 516 ? 6.379 -17.728 110.151 1.00 18.41 543 GLU C O 1
ATOM 13853 N N . GLU C 1 517 ? 8.252 -18.412 109.061 1.00 16.39 544 GLU C N 1
ATOM 13854 C CA . GLU C 1 517 ? 8.972 -18.916 110.254 1.00 16.21 544 GLU C CA 1
ATOM 13855 C C . GLU C 1 517 ? 9.296 -17.759 111.211 1.00 15.90 544 GLU C C 1
ATOM 13856 O O . GLU C 1 517 ? 9.300 -18.010 112.418 1.00 16.25 544 GLU C O 1
ATOM 13862 N N . TYR C 1 518 ? 9.608 -16.554 110.735 1.00 15.30 545 TYR C N 1
ATOM 13863 C CA . TYR C 1 518 ? 9.862 -15.401 111.645 1.00 15.48 545 TYR C CA 1
ATOM 13864 C C . TYR C 1 518 ? 8.567 -15.038 112.406 1.00 16.27 545 TYR C C 1
ATOM 13865 O O . TYR C 1 518 ? 8.614 -14.756 113.630 1.00 15.85 545 TYR C O 1
ATOM 13874 N N . GLN C 1 519 ? 7.429 -15.078 111.712 1.00 16.03 546 GLN C N 1
ATOM 13875 C CA . GLN C 1 519 ? 6.104 -14.726 112.260 1.00 15.83 546 GLN C CA 1
ATOM 13876 C C . GLN C 1 519 ? 5.660 -15.826 113.238 1.00 16.31 546 GLN C C 1
ATOM 13877 O O . GLN C 1 519 ? 5.083 -15.474 114.299 1.00 15.82 546 GLN C O 1
ATOM 13883 N N . GLU C 1 520 ? 5.915 -17.103 112.913 1.00 17.13 547 GLU C N 1
ATOM 13884 C CA . GLU C 1 520 ? 5.630 -18.281 113.798 1.00 17.13 547 GLU C CA 1
ATOM 13885 C C . GLU C 1 520 ? 6.389 -18.122 115.130 1.00 16.95 547 GLU C C 1
ATOM 13886 O O . GLU C 1 520 ? 5.747 -18.131 116.204 1.00 17.00 547 GLU C O 1
ATOM 13892 N N . TYR C 1 521 ? 7.707 -17.944 115.032 1.00 16.93 548 TYR C N 1
ATOM 13893 C CA . TYR C 1 521 ? 8.659 -17.603 116.119 1.00 16.98 548 TYR C CA 1
ATOM 13894 C C . TYR C 1 521 ? 8.131 -16.414 116.923 1.00 16.79 548 TYR C C 1
ATOM 13895 O O . TYR C 1 521 ? 8.079 -16.517 118.143 1.00 16.42 548 TYR C O 1
ATOM 13904 N N . LEU C 1 522 ? 7.767 -15.312 116.264 1.00 17.67 549 LEU C N 1
ATOM 13905 C CA . LEU C 1 522 ? 7.228 -14.102 116.954 1.00 17.60 549 LEU C CA 1
ATOM 13906 C C . LEU C 1 522 ? 6.014 -14.508 117.809 1.00 17.49 549 LEU C C 1
ATOM 13907 O O . LEU C 1 522 ? 5.985 -14.173 119.007 1.00 18.27 549 LEU C O 1
ATOM 13912 N N . TYR C 1 523 ? 5.072 -15.264 117.244 1.00 17.57 550 TYR C N 1
ATOM 13913 C CA . TYR C 1 523 ? 3.835 -15.689 117.952 1.00 17.14 550 TYR C CA 1
ATOM 13914 C C . TYR C 1 523 ? 4.193 -16.556 119.157 1.00 17.38 550 TYR C C 1
ATOM 13915 O O . TYR C 1 523 ? 3.518 -16.407 120.198 1.00 16.84 550 TYR C O 1
ATOM 13924 N N . GLN C 1 524 ? 5.229 -17.389 119.048 1.00 17.51 551 GLN C N 1
ATOM 13925 C CA . GLN C 1 524 ? 5.616 -18.286 120.170 1.00 17.43 551 GLN C CA 1
ATOM 13926 C C . GLN C 1 524 ? 6.101 -17.414 121.327 1.00 17.27 551 GLN C C 1
ATOM 13927 O O . GLN C 1 524 ? 5.648 -17.615 122.451 1.00 17.17 551 GLN C O 1
ATOM 13933 N N . GLU C 1 525 ? 6.957 -16.441 121.053 1.00 18.49 552 GLU C N 1
ATOM 13934 C CA . GLU C 1 525 ? 7.636 -15.662 122.120 1.00 19.52 552 GLU C CA 1
ATOM 13935 C C . GLU C 1 525 ? 6.633 -14.689 122.742 1.00 21.25 552 GLU C C 1
ATOM 13936 O O . GLU C 1 525 ? 6.684 -14.445 123.994 1.00 22.26 552 GLU C O 1
ATOM 13942 N N . GLN C 1 526 ? 5.742 -14.179 121.896 1.00 20.98 553 GLN C N 1
ATOM 13943 C CA . GLN C 1 526 ? 4.697 -13.226 122.299 1.00 20.96 553 GLN C CA 1
ATOM 13944 C C . GLN C 1 526 ? 3.754 -13.936 123.280 1.00 21.31 553 GLN C C 1
ATOM 13945 O O . GLN C 1 526 ? 3.422 -13.357 124.324 1.00 22.28 553 GLN C O 1
ATOM 13951 N N . ILE C 1 527 ? 3.398 -15.184 123.017 1.00 22.21 554 ILE C N 1
ATOM 13952 C CA . ILE C 1 527 ? 2.484 -15.951 123.907 1.00 24.31 554 ILE C CA 1
ATOM 13953 C C . ILE C 1 527 ? 3.220 -16.254 125.221 1.00 26.21 554 ILE C C 1
ATOM 13954 O O . ILE C 1 527 ? 2.669 -15.875 126.290 1.00 27.30 554 ILE C O 1
ATOM 13959 N N . LYS C 1 528 ? 4.431 -16.824 125.155 1.00 26.81 555 LYS C N 1
ATOM 13960 C CA . LYS C 1 528 ? 5.341 -16.959 126.330 1.00 27.31 555 LYS C CA 1
ATOM 13961 C C . LYS C 1 528 ? 5.292 -15.678 127.173 1.00 25.11 555 LYS C C 1
ATOM 13962 O O . LYS C 1 528 ? 5.029 -15.779 128.379 1.00 25.38 555 LYS C O 1
ATOM 13968 N N . MET C 1 529 ? 5.514 -14.514 126.568 1.00 22.71 556 MET C N 1
ATOM 13969 C CA . MET C 1 529 ? 5.546 -13.225 127.306 1.00 21.59 556 MET C CA 1
ATOM 13970 C C . MET C 1 529 ? 4.199 -12.995 128.002 1.00 22.71 556 MET C C 1
ATOM 13971 O O . MET C 1 529 ? 4.208 -12.642 129.205 1.00 23.05 556 MET C O 1
ATOM 13976 N N . LEU C 1 530 ? 3.090 -13.209 127.286 1.00 23.37 557 LEU C N 1
ATOM 13977 C CA . LEU C 1 530 ? 1.725 -12.788 127.717 1.00 23.36 557 LEU C CA 1
ATOM 13978 C C . LEU C 1 530 ? 1.134 -13.773 128.735 1.00 22.77 557 LEU C C 1
ATOM 13979 O O . LEU C 1 530 ? 0.371 -13.330 129.600 1.00 22.79 557 LEU C O 1
ATOM 13984 N N . LYS C 1 531 ? 1.509 -15.047 128.680 1.00 24.06 558 LYS C N 1
ATOM 13985 C CA . LYS C 1 531 ? 1.163 -16.041 129.734 1.00 25.01 558 LYS C CA 1
ATOM 13986 C C . LYS C 1 531 ? 1.638 -15.581 131.122 1.00 25.61 558 LYS C C 1
ATOM 13987 O O . LYS C 1 531 ? 0.997 -15.988 132.101 1.00 26.73 558 LYS C O 1
ATOM 13993 N N . LYS C 1 532 ? 2.729 -14.815 131.236 1.00 26.00 559 LYS C N 1
ATOM 13994 C CA . LYS C 1 532 ? 3.288 -14.448 132.570 1.00 27.22 559 LYS C CA 1
ATOM 13995 C C . LYS C 1 532 ? 2.390 -13.419 133.273 1.00 27.25 559 LYS C C 1
ATOM 13996 O O . LYS C 1 532 ? 2.418 -13.385 134.500 1.00 30.39 559 LYS C O 1
ATOM 14002 N N . ILE C 1 533 ? 1.615 -12.621 132.537 1.00 27.37 560 ILE C N 1
ATOM 14003 C CA . ILE C 1 533 ? 0.809 -11.494 133.106 1.00 26.24 560 ILE C CA 1
ATOM 14004 C C . ILE C 1 533 ? -0.446 -12.056 133.781 1.00 25.92 560 ILE C C 1
ATOM 14005 O O . ILE C 1 533 ? -1.323 -12.620 133.112 1.00 23.37 560 ILE C O 1
ATOM 14010 N N . PRO C 1 534 ? -0.577 -11.930 135.128 1.00 25.26 561 PRO C N 1
ATOM 14011 C CA . PRO C 1 534 ? -1.717 -12.526 135.838 1.00 24.32 561 PRO C CA 1
ATOM 14012 C C . PRO C 1 534 ? -3.065 -11.847 135.517 1.00 23.73 561 PRO C C 1
ATOM 14013 O O . PRO C 1 534 ? -4.074 -12.540 135.573 1.00 21.94 561 PRO C O 1
ATOM 14017 N N . THR C 1 535 ? -3.068 -10.548 135.156 1.00 22.94 562 THR C N 1
ATOM 14018 C CA . THR C 1 535 ? -4.309 -9.763 134.883 1.00 22.25 562 THR C CA 1
ATOM 14019 C C . THR C 1 535 ? -4.833 -9.984 133.446 1.00 21.66 562 THR C C 1
ATOM 14020 O O . THR C 1 535 ? -5.884 -9.378 133.105 1.00 20.39 562 THR C O 1
ATOM 14024 N N . LEU C 1 536 ? -4.204 -10.859 132.647 1.00 20.74 563 LEU C N 1
ATOM 14025 C CA . LEU C 1 536 ? -4.561 -11.056 131.213 1.00 19.68 563 LEU C CA 1
ATOM 14026 C C . LEU C 1 536 ? -5.896 -11.790 131.095 1.00 18.52 563 LEU C C 1
ATOM 14027 O O . LEU C 1 536 ? -5.981 -12.917 131.609 1.00 18.46 563 LEU C O 1
ATOM 14032 N N . ARG C 1 537 ? -6.862 -11.203 130.382 1.00 17.77 564 ARG C N 1
ATOM 14033 C CA . ARG C 1 537 ? -8.202 -11.821 130.178 1.00 18.40 564 ARG C CA 1
ATOM 14034 C C . ARG C 1 537 ? -8.595 -11.850 128.701 1.00 18.42 564 ARG C C 1
ATOM 14035 O O . ARG C 1 537 ? -9.742 -12.249 128.411 1.00 19.01 564 ARG C O 1
ATOM 14043 N N . GLY C 1 538 ? -7.676 -11.512 127.798 1.00 17.71 565 GLY C N 1
ATOM 14044 C CA . GLY C 1 538 ? -7.878 -11.775 126.369 1.00 17.08 565 GLY C CA 1
ATOM 14045 C C . GLY C 1 538 ? -6.932 -11.015 125.462 1.00 16.92 565 GLY C C 1
ATOM 14046 O O . GLY C 1 538 ? -6.255 -10.061 125.922 1.00 17.33 565 GLY C O 1
ATOM 14047 N N . MET C 1 539 ? -6.942 -11.407 124.185 1.00 16.23 566 MET C N 1
ATOM 14048 C CA . MET C 1 539 ? -6.170 -10.753 123.103 1.00 15.54 566 MET C CA 1
ATOM 14049 C C . MET C 1 539 ? -6.942 -10.810 121.782 1.00 14.34 566 MET C C 1
ATOM 14050 O O . MET C 1 539 ? -7.757 -11.719 121.596 1.00 13.95 566 MET C O 1
ATOM 14055 N N . THR C 1 540 ? -6.668 -9.849 120.910 1.00 14.05 567 THR C N 1
ATOM 14056 C CA . THR C 1 540 ? -7.099 -9.798 119.488 1.00 14.06 567 THR C CA 1
ATOM 14057 C C . THR C 1 540 ? -5.884 -9.469 118.632 1.00 14.10 567 THR C C 1
ATOM 14058 O O . THR C 1 540 ? -5.669 -8.322 118.244 1.00 14.63 567 THR C O 1
ATOM 14062 N N . PRO C 1 541 ? -5.020 -10.467 118.349 1.00 14.48 568 PRO C N 1
ATOM 14063 C CA . PRO C 1 541 ? -3.787 -10.189 117.618 1.00 14.06 568 PRO C CA 1
ATOM 14064 C C . PRO C 1 541 ? -4.097 -9.631 116.226 1.00 14.07 568 PRO C C 1
ATOM 14065 O O . PRO C 1 541 ? -5.216 -9.797 115.751 1.00 14.71 568 PRO C O 1
ATOM 14069 N N . TRP C 1 542 ? -3.092 -8.986 115.631 1.00 13.89 569 TRP C N 1
ATOM 14070 C CA . TRP C 1 542 ? -3.162 -8.244 114.345 1.00 13.82 569 TRP C CA 1
ATOM 14071 C C . TRP C 1 542 ? -2.451 -9.067 113.266 1.00 13.68 569 TRP C C 1
ATOM 14072 O O . TRP C 1 542 ? -1.233 -9.204 113.317 1.00 13.34 569 TRP C O 1
ATOM 14083 N N . ILE C 1 543 ? -3.182 -9.668 112.303 1.00 13.81 570 ILE C N 1
ATOM 14084 C CA . ILE C 1 543 ? -4.633 -9.631 112.149 1.00 13.72 570 ILE C CA 1
ATOM 14085 C C . ILE C 1 543 ? -5.073 -10.980 111.550 1.00 13.58 570 ILE C C 1
ATOM 14086 O O . ILE C 1 543 ? -4.178 -11.837 111.260 1.00 14.98 570 ILE C O 1
ATOM 14091 N N . LEU C 1 544 ? -6.371 -11.223 111.393 1.00 12.63 571 LEU C N 1
ATOM 14092 C CA . LEU C 1 544 ? -6.876 -12.533 110.898 1.00 12.64 571 LEU C CA 1
ATOM 14093 C C . LEU C 1 544 ? -6.385 -12.817 109.470 1.00 12.56 571 LEU C C 1
ATOM 14094 O O . LEU C 1 544 ? -6.093 -13.972 109.164 1.00 12.29 571 LEU C O 1
ATOM 14099 N N . VAL C 1 545 ? -6.328 -11.798 108.622 1.00 13.10 572 VAL C N 1
ATOM 14100 C CA . VAL C 1 545 ? -6.159 -11.956 107.152 1.00 13.39 572 VAL C CA 1
ATOM 14101 C C . VAL C 1 545 ? -5.519 -10.680 106.583 1.00 13.00 572 VAL C C 1
ATOM 14102 O O . VAL C 1 545 ? -5.843 -9.568 107.074 1.00 12.66 572 VAL C O 1
ATOM 14106 N N . ASP C 1 546 ? -4.598 -10.846 105.626 1.00 12.33 573 ASP C N 1
ATOM 14107 C CA . ASP C 1 546 ? -3.906 -9.729 104.937 1.00 11.77 573 ASP C CA 1
ATOM 14108 C C . ASP C 1 546 ? -4.980 -8.736 104.490 1.00 11.31 573 ASP C C 1
ATOM 14109 O O . ASP C 1 546 ? -6.081 -9.179 104.134 1.00 10.87 573 ASP C O 1
ATOM 14114 N N . PHE C 1 547 ? -4.692 -7.436 104.546 1.00 11.17 574 PHE C N 1
ATOM 14115 C CA . PHE C 1 547 ? -5.644 -6.379 104.122 1.00 11.42 574 PHE C CA 1
ATOM 14116 C C . PHE C 1 547 ? -4.875 -5.239 103.436 1.00 11.50 574 PHE C C 1
ATOM 14117 O O . PHE C 1 547 ? -3.646 -5.091 103.623 1.00 11.18 574 PHE C O 1
ATOM 14125 N N . ARG C 1 548 ? -5.598 -4.431 102.661 1.00 11.49 575 ARG C N 1
ATOM 14126 C CA . ARG C 1 548 ? -4.993 -3.400 101.779 1.00 11.37 575 ARG C CA 1
ATOM 14127 C C . ARG C 1 548 ? -4.650 -2.151 102.590 1.00 11.16 575 ARG C C 1
ATOM 14128 O O . ARG C 1 548 ? -5.524 -1.622 103.310 1.00 10.94 575 ARG C O 1
ATOM 14136 N N . SER C 1 549 ? -3.420 -1.682 102.460 1.00 11.27 576 SER C N 1
ATOM 14137 C CA . SER C 1 549 ? -2.953 -0.397 103.043 1.00 11.30 576 SER C CA 1
ATOM 14138 C C . SER C 1 549 ? -1.970 0.231 102.074 1.00 11.25 576 SER C C 1
ATOM 14139 O O . SER C 1 549 ? -1.044 -0.435 101.618 1.00 10.96 576 SER C O 1
ATOM 14142 N N . PRO C 1 550 ? -2.175 1.517 101.720 1.00 12.17 577 PRO C N 1
ATOM 14143 C CA . PRO C 1 550 ? -1.243 2.250 100.867 1.00 12.74 577 PRO C CA 1
ATOM 14144 C C . PRO C 1 550 ? -0.022 2.756 101.648 1.00 13.40 577 PRO C C 1
ATOM 14145 O O . PRO C 1 550 ? 0.794 3.442 101.064 1.00 13.56 577 PRO C O 1
ATOM 14149 N N . ARG C 1 551 ? 0.068 2.409 102.938 1.00 14.45 578 ARG C N 1
ATOM 14150 C CA . ARG C 1 551 ? 1.280 2.655 103.767 1.00 14.79 578 ARG C CA 1
ATOM 14151 C C . ARG C 1 551 ? 2.267 1.492 103.596 1.00 14.50 578 ARG C C 1
ATOM 14152 O O . ARG C 1 551 ? 3.422 1.678 103.974 1.00 14.33 578 ARG C O 1
ATOM 14160 N N . ARG C 1 552 ? 1.849 0.386 102.975 1.00 14.68 579 ARG C N 1
ATOM 14161 C CA . ARG C 1 552 ? 2.681 -0.839 102.802 1.00 15.08 579 ARG C CA 1
ATOM 14162 C C . ARG C 1 552 ? 3.158 -1.014 101.347 1.00 14.93 579 ARG C C 1
ATOM 14163 O O . ARG C 1 552 ? 2.546 -1.818 100.601 1.00 15.43 579 ARG C O 1
ATOM 14171 N N . ASN C 1 553 ? 4.283 -0.385 100.997 1.00 14.29 580 ASN C N 1
ATOM 14172 C CA . ASN C 1 553 ? 4.803 -0.260 99.606 1.00 13.60 580 ASN C CA 1
ATOM 14173 C C . ASN C 1 553 ? 6.085 -1.080 99.372 1.00 12.84 580 ASN C C 1
ATOM 14174 O O . ASN C 1 553 ? 6.815 -0.777 98.422 1.00 12.17 580 ASN C O 1
ATOM 14179 N N . LEU C 1 554 ? 6.361 -2.103 100.175 1.00 13.30 581 LEU C N 1
ATOM 14180 C CA . LEU C 1 554 ? 7.537 -2.974 99.926 1.00 13.65 581 LEU C CA 1
ATOM 14181 C C . LEU C 1 554 ? 7.173 -3.937 98.795 1.00 14.12 581 LEU C C 1
ATOM 14182 O O . LEU C 1 554 ? 6.230 -4.725 98.920 1.00 14.15 581 LEU C O 1
ATOM 14187 N N . PRO C 1 555 ? 7.827 -3.804 97.616 1.00 15.14 582 PRO C N 1
ATOM 14188 C CA . PRO C 1 555 ? 7.500 -4.621 96.445 1.00 15.85 582 PRO C CA 1
ATOM 14189 C C . PRO C 1 555 ? 7.805 -6.098 96.713 1.00 16.20 582 PRO C C 1
ATOM 14190 O O . PRO C 1 555 ? 8.726 -6.356 97.459 1.00 17.20 582 PRO C O 1
ATOM 14194 N N . ILE C 1 556 ? 7.039 -7.006 96.108 1.00 15.68 583 ILE C N 1
ATOM 14195 C CA . ILE C 1 556 ? 7.170 -8.486 96.275 1.00 15.51 583 ILE C CA 1
ATOM 14196 C C . ILE C 1 556 ? 6.617 -8.902 97.642 1.00 14.47 583 ILE C C 1
ATOM 14197 O O . ILE C 1 556 ? 5.862 -9.875 97.697 1.00 14.37 583 ILE C O 1
ATOM 14202 N N . ILE C 1 557 ? 7.026 -8.242 98.722 1.00 14.08 584 ILE C N 1
ATOM 14203 C CA . ILE C 1 557 ? 6.565 -8.605 100.092 1.00 14.05 584 ILE C CA 1
ATOM 14204 C C . ILE C 1 557 ? 5.133 -8.095 100.308 1.00 13.86 584 ILE C C 1
ATOM 14205 O O . ILE C 1 557 ? 4.280 -8.942 100.647 1.00 13.39 584 ILE C O 1
ATOM 14210 N N . GLN C 1 558 ? 4.861 -6.795 100.124 1.00 13.97 585 GLN C N 1
ATOM 14211 C CA . GLN C 1 558 ? 3.557 -6.194 100.539 1.00 14.00 585 GLN C CA 1
ATOM 14212 C C . GLN C 1 558 ? 2.679 -5.921 99.323 1.00 13.80 585 GLN C C 1
ATOM 14213 O O . GLN C 1 558 ? 1.539 -6.382 99.317 1.00 12.83 585 GLN C O 1
ATOM 14219 N N . ASP C 1 559 ? 3.190 -5.152 98.354 1.00 14.14 586 ASP C N 1
ATOM 14220 C CA . ASP C 1 559 ? 2.443 -4.801 97.123 1.00 13.10 586 ASP C CA 1
ATOM 14221 C C . ASP C 1 559 ? 1.097 -4.203 97.545 1.00 12.51 586 ASP C C 1
ATOM 14222 O O . ASP C 1 559 ? 0.055 -4.631 97.005 1.00 12.82 586 ASP C O 1
ATOM 14227 N N . GLY C 1 560 ? 1.123 -3.262 98.494 1.00 11.55 587 GLY C N 1
ATOM 14228 C CA . GLY C 1 560 ? -0.078 -2.557 98.971 1.00 11.29 587 GLY C CA 1
ATOM 14229 C C . GLY C 1 560 ? -0.858 -3.349 100.015 1.00 11.04 587 GLY C C 1
ATOM 14230 O O . GLY C 1 560 ? -1.943 -2.895 100.391 1.00 11.26 587 GLY C O 1
ATOM 14231 N N . TRP C 1 561 ? -0.325 -4.469 100.504 1.00 10.75 588 TRP C N 1
ATOM 14232 C CA . TRP C 1 561 ? -0.974 -5.328 101.523 1.00 10.69 588 TRP C CA 1
ATOM 14233 C C . TRP C 1 561 ? -0.232 -5.149 102.838 1.00 11.65 588 TRP C C 1
ATOM 14234 O O . TRP C 1 561 ? 1.017 -5.253 102.825 1.00 12.10 588 TRP C O 1
ATOM 14245 N N . ASN C 1 562 ? -0.971 -4.954 103.928 1.00 12.26 589 ASN C N 1
ATOM 14246 C CA . ASN C 1 562 ? -0.528 -5.296 105.300 1.00 12.62 589 ASN C CA 1
ATOM 14247 C C . ASN C 1 562 ? -0.423 -6.823 105.378 1.00 13.41 589 ASN C C 1
ATOM 14248 O O . ASN C 1 562 ? -1.430 -7.506 105.097 1.00 13.48 589 ASN C O 1
ATOM 14253 N N . ARG C 1 563 ? 0.740 -7.346 105.759 1.00 14.25 590 ARG C N 1
ATOM 14254 C CA . ARG C 1 563 ? 1.033 -8.796 105.649 1.00 15.22 590 ARG C CA 1
ATOM 14255 C C . ARG C 1 563 ? 0.968 -9.487 107.013 1.00 15.58 590 ARG C C 1
ATOM 14256 O O . ARG C 1 563 ? 1.388 -10.653 107.075 1.00 15.56 590 ARG C O 1
ATOM 14264 N N . LYS C 1 564 ? 0.357 -8.855 108.020 1.00 16.67 591 LYS C N 1
ATOM 14265 C CA . LYS C 1 564 ? 0.302 -9.390 109.404 1.00 18.06 591 LYS C CA 1
ATOM 14266 C C . LYS C 1 564 ? -0.906 -10.318 109.577 1.00 19.00 591 LYS C C 1
ATOM 14267 O O . LYS C 1 564 ? -1.187 -10.718 110.723 1.00 20.51 591 LYS C O 1
ATOM 14273 N N . GLY C 1 565 ? -1.578 -10.687 108.488 1.00 20.19 592 GLY C N 1
ATOM 14274 C CA . GLY C 1 565 ? -2.619 -11.738 108.501 1.00 20.17 592 GLY C CA 1
ATOM 14275 C C . GLY C 1 565 ? -2.069 -13.088 108.956 1.00 19.56 592 GLY C C 1
ATOM 14276 O O . GLY C 1 565 ? -0.882 -13.381 108.660 1.00 18.13 592 GLY C O 1
ATOM 14277 N N . LEU C 1 566 ? -2.889 -13.882 109.657 1.00 18.44 593 LEU C N 1
ATOM 14278 C CA . LEU C 1 566 ? -2.612 -15.324 109.887 1.00 17.95 593 LEU C CA 1
ATOM 14279 C C . LEU C 1 566 ? -3.038 -16.076 108.642 1.00 17.57 593 LEU C C 1
ATOM 14280 O O . LEU C 1 566 ? -2.589 -17.231 108.451 1.00 17.60 593 LEU C O 1
ATOM 14285 N N . ILE C 1 567 ? -3.888 -15.424 107.850 1.00 16.63 594 ILE C N 1
ATOM 14286 C CA . ILE C 1 567 ? -4.375 -15.948 106.552 1.00 15.54 594 ILE C CA 1
ATOM 14287 C C . ILE C 1 567 ? -3.873 -15.008 105.454 1.00 15.07 594 ILE C C 1
ATOM 14288 O O . ILE C 1 567 ? -3.834 -13.789 105.672 1.00 14.70 594 ILE C O 1
ATOM 14293 N N . SER C 1 568 ? -3.495 -15.594 104.320 1.00 15.06 595 SER C N 1
ATOM 14294 C CA . SER C 1 568 ? -2.987 -14.898 103.114 1.00 14.76 595 SER C CA 1
ATOM 14295 C C . SER C 1 568 ? -4.156 -14.186 102.428 1.00 15.05 595 SER C C 1
ATOM 14296 O O . SER C 1 568 ? -5.330 -14.594 102.653 1.00 15.94 595 SER C O 1
ATOM 14299 N N . ASP C 1 569 ? -3.843 -13.201 101.586 1.00 14.80 596 ASP C N 1
ATOM 14300 C CA . ASP C 1 569 ? -4.824 -12.498 100.718 1.00 15.47 596 ASP C CA 1
ATOM 14301 C C . ASP C 1 569 ? -5.642 -13.519 99.908 1.00 14.87 596 ASP C C 1
ATOM 14302 O O . ASP C 1 569 ? -6.788 -13.202 99.571 1.00 14.78 596 ASP C O 1
ATOM 14307 N N . GLY C 1 570 ? -5.073 -14.687 99.588 1.00 15.34 597 GLY C N 1
ATOM 14308 C CA . GLY C 1 570 ? -5.729 -15.752 98.790 1.00 15.16 597 GLY C CA 1
ATOM 14309 C C . GLY C 1 570 ? -6.578 -16.669 99.654 1.00 14.92 597 GLY C C 1
ATOM 14310 O O . GLY C 1 570 ? -7.248 -17.531 99.110 1.00 14.85 597 GLY C O 1
ATOM 14311 N N . GLY C 1 571 ? -6.530 -16.487 100.970 1.00 15.35 598 GLY C N 1
ATOM 14312 C CA . GLY C 1 571 ? -7.325 -17.256 101.938 1.00 15.89 598 GLY C CA 1
ATOM 14313 C C . GLY C 1 571 ? -6.610 -18.510 102.419 1.00 16.26 598 GLY C C 1
ATOM 14314 O O . GLY C 1 571 ? -7.327 -19.457 102.781 1.00 18.36 598 GLY C O 1
ATOM 14315 N N . PHE C 1 572 ? -5.274 -18.529 102.454 1.00 15.76 599 PHE C N 1
ATOM 14316 C CA . PHE C 1 572 ? -4.465 -19.700 102.889 1.00 16.01 599 PHE C CA 1
ATOM 14317 C C . PHE C 1 572 ? -3.763 -19.413 104.220 1.00 17.04 599 PHE C C 1
ATOM 14318 O O . PHE C 1 572 ? -3.150 -18.313 104.342 1.00 15.83 599 PHE C O 1
ATOM 14326 N N . LYS C 1 573 ? -3.811 -20.389 105.148 1.00 17.56 600 LYS C N 1
ATOM 14327 C CA . LYS C 1 573 ? -3.221 -20.322 106.522 1.00 18.00 600 LYS C CA 1
ATOM 14328 C C . LYS C 1 573 ? -1.682 -20.388 106.476 1.00 17.19 600 LYS C C 1
ATOM 14329 O O . LYS C 1 573 ? -1.118 -21.267 105.769 1.00 16.04 600 LYS C O 1
ATOM 14335 N N . LYS C 1 574 ? -1.056 -19.459 107.204 1.00 16.71 601 LYS C N 1
ATOM 14336 C CA . LYS C 1 574 ? 0.403 -19.353 107.459 1.00 17.64 601 LYS C CA 1
ATOM 14337 C C . LYS C 1 574 ? 0.688 -20.153 108.734 1.00 18.89 601 LYS C C 1
ATOM 14338 O O . LYS C 1 574 ? -0.293 -20.546 109.391 1.00 21.11 601 LYS C O 1
ATOM 14344 N N . LYS C 1 575 ? 1.947 -20.423 109.090 1.00 19.11 602 LYS C N 1
ATOM 14345 C CA . LYS C 1 575 ? 2.215 -21.371 110.208 1.00 19.06 602 LYS C CA 1
ATOM 14346 C C . LYS C 1 575 ? 1.713 -20.743 111.507 1.00 18.68 602 LYS C C 1
ATOM 14347 O O . LYS C 1 575 ? 1.141 -21.478 112.318 1.00 19.05 602 LYS C O 1
ATOM 14353 N N . ALA C 1 576 ? 1.909 -19.429 111.665 1.00 18.28 603 ALA C N 1
ATOM 14354 C CA . ALA C 1 576 ? 1.544 -18.642 112.865 1.00 18.12 603 ALA C CA 1
ATOM 14355 C C . ALA C 1 576 ? 0.113 -18.981 113.303 1.00 18.21 603 ALA C C 1
ATOM 14356 O O . ALA C 1 576 ? -0.100 -19.092 114.517 1.00 18.24 603 ALA C O 1
ATOM 14358 N N . PHE C 1 577 ? -0.808 -19.183 112.347 1.00 17.94 604 PHE C N 1
ATOM 14359 C CA . PHE C 1 577 ? -2.228 -19.545 112.593 1.00 17.40 604 PHE C CA 1
ATOM 14360 C C . PHE C 1 577 ? -2.296 -20.634 113.669 1.00 17.43 604 PHE C C 1
ATOM 14361 O O . PHE C 1 577 ? -3.072 -20.470 114.629 1.00 16.06 604 PHE C O 1
ATOM 14369 N N . HIS C 1 578 ? -1.510 -21.699 113.491 1.00 18.30 605 HIS C N 1
ATOM 14370 C CA . HIS C 1 578 ? -1.556 -22.959 114.289 1.00 19.53 605 HIS C CA 1
ATOM 14371 C C . HIS C 1 578 ? -1.004 -22.712 115.702 1.00 17.85 605 HIS C C 1
ATOM 14372 O O . HIS C 1 578 ? -1.504 -23.364 116.639 1.00 17.70 605 HIS C O 1
ATOM 14379 N N . VAL C 1 579 ? -0.059 -21.778 115.855 1.00 16.43 606 VAL C N 1
ATOM 14380 C CA . VAL C 1 579 ? 0.487 -21.386 117.188 1.00 16.35 606 VAL C CA 1
ATOM 14381 C C . VAL C 1 579 ? -0.639 -20.732 117.993 1.00 16.18 606 VAL C C 1
ATOM 14382 O O . VAL C 1 579 ? -0.772 -21.046 119.168 1.00 15.43 606 VAL C O 1
ATOM 14386 N N . LEU C 1 580 ? -1.380 -19.794 117.406 1.00 16.83 607 LEU C N 1
ATOM 14387 C CA . LEU C 1 580 ? -2.428 -19.081 118.169 1.00 17.31 607 LEU C CA 1
ATOM 14388 C C . LEU C 1 580 ? -3.529 -20.100 118.446 1.00 17.78 607 LEU C C 1
ATOM 14389 O O . LEU C 1 580 ? -4.039 -20.104 119.554 1.00 19.03 607 LEU C O 1
ATOM 14394 N N . LYS C 1 581 ? -3.833 -20.972 117.487 1.00 19.03 608 LYS C N 1
ATOM 14395 C CA . LYS C 1 581 ? -4.955 -21.941 117.601 1.00 19.67 608 LYS C CA 1
ATOM 14396 C C . LYS C 1 581 ? -4.696 -22.823 118.830 1.00 19.15 608 LYS C C 1
ATOM 14397 O O . LYS C 1 581 ? -5.628 -23.035 119.636 1.00 18.19 608 LYS C O 1
ATOM 14403 N N . ALA C 1 582 ? -3.448 -23.275 118.987 1.00 18.22 609 ALA C N 1
ATOM 14404 C CA . ALA C 1 582 ? -3.044 -24.276 119.996 1.00 17.16 609 ALA C CA 1
ATOM 14405 C C . ALA C 1 582 ? -3.125 -23.629 121.381 1.00 16.44 609 ALA C C 1
ATOM 14406 O O . ALA C 1 582 ? -3.630 -24.287 122.291 1.00 15.98 609 ALA C O 1
ATOM 14408 N N . TYR C 1 583 ? -2.704 -22.370 121.512 1.00 16.61 610 TYR C N 1
ATOM 14409 C CA . TYR C 1 583 ? -2.870 -21.550 122.743 1.00 17.51 610 TYR C CA 1
ATOM 14410 C C . TYR C 1 583 ? -4.374 -21.401 123.011 1.00 18.49 610 TYR C C 1
ATOM 14411 O O . TYR C 1 583 ? -4.805 -21.705 124.124 1.00 20.54 610 TYR C O 1
ATOM 14420 N N . TYR C 1 584 ? -5.174 -21.037 122.019 1.00 18.59 611 TYR C N 1
ATOM 14421 C CA . TYR C 1 584 ? -6.639 -20.863 122.196 1.00 19.86 611 TYR C CA 1
ATOM 14422 C C . TYR C 1 584 ? -7.296 -22.194 122.626 1.00 20.70 611 TYR C C 1
ATOM 14423 O O . TYR C 1 584 ? -8.194 -22.126 123.504 1.00 20.43 611 TYR C O 1
ATOM 14432 N N . ASP C 1 585 ? -6.887 -23.356 122.092 1.00 21.70 612 ASP C N 1
ATOM 14433 C CA . ASP C 1 585 ? -7.410 -24.685 122.540 1.00 23.50 612 ASP C CA 1
ATOM 14434 C C . ASP C 1 585 ? -7.166 -24.839 124.056 1.00 24.28 612 ASP C C 1
ATOM 14435 O O . ASP C 1 585 ? -8.019 -25.400 124.777 1.00 22.45 612 ASP C O 1
ATOM 14440 N N . GLU C 1 586 ? -6.039 -24.329 124.536 1.00 25.95 613 GLU C N 1
ATOM 14441 C CA . GLU C 1 586 ? -5.533 -24.577 125.906 1.00 28.71 613 GLU C CA 1
ATOM 14442 C C . GLU C 1 586 ? -6.338 -23.667 126.850 1.00 28.24 613 GLU C C 1
ATOM 14443 O O . GLU C 1 586 ? -6.843 -24.179 127.876 1.00 27.48 613 GLU C O 1
ATOM 14449 N N . MET C 1 587 ? -6.549 -22.402 126.463 1.00 26.79 614 MET C N 1
ATOM 14450 C CA . MET C 1 587 ? -7.352 -21.404 127.217 1.00 25.97 614 MET C CA 1
ATOM 14451 C C . MET C 1 587 ? -8.849 -21.764 127.192 1.00 25.91 614 MET C C 1
ATOM 14452 O O . MET C 1 587 ? -9.565 -21.401 128.156 1.00 25.67 614 MET C O 1
ATOM 14457 N N . GLU C 1 588 ? -9.344 -22.437 126.154 1.00 26.48 615 GLU C N 1
ATOM 14458 C CA . GLU C 1 588 ? -10.756 -22.890 126.163 1.00 27.91 615 GLU C CA 1
ATOM 14459 C C . GLU C 1 588 ? -10.933 -23.791 127.386 1.00 30.36 615 GLU C C 1
ATOM 14460 O O . GLU C 1 588 ? -11.898 -23.574 128.133 1.00 30.22 615 GLU C O 1
ATOM 14466 N N . LYS C 1 589 ? -10.015 -24.747 127.575 1.00 33.21 616 LYS C N 1
ATOM 14467 C CA . LYS C 1 589 ? -10.063 -25.773 128.652 1.00 34.35 616 LYS C CA 1
ATOM 14468 C C . LYS C 1 589 ? -9.819 -25.100 129.995 1.00 33.35 616 LYS C C 1
ATOM 14469 O O . LYS C 1 589 ? -10.566 -25.417 130.928 1.00 36.34 616 LYS C O 1
ATOM 14475 N N . LYS C 1 590 ? -8.823 -24.218 130.088 1.00 31.77 617 LYS C N 1
ATOM 14476 C CA . LYS C 1 590 ? -8.513 -23.490 131.349 1.00 32.49 617 LYS C CA 1
ATOM 14477 C C . LYS C 1 590 ? -9.809 -22.861 131.886 1.00 31.61 617 LYS C C 1
ATOM 14478 O O . LYS C 1 590 ? -10.133 -23.105 133.057 1.00 31.51 617 LYS C O 1
ATOM 14484 N N . TYR C 1 591 ? -10.532 -22.115 131.043 1.00 30.91 618 TYR C N 1
ATOM 14485 C CA . TYR C 1 591 ? -11.746 -21.327 131.390 1.00 27.47 618 TYR C CA 1
ATOM 14486 C C . TYR C 1 591 ? -13.032 -22.062 130.978 1.00 28.84 618 TYR C C 1
ATOM 14487 O O . TYR C 1 591 ? -14.031 -21.384 130.710 1.00 32.90 618 TYR C O 1
ATOM 14496 N N . ASN C 1 592 ? -13.036 -23.395 130.922 1.00 30.01 619 ASN C N 1
ATOM 14497 C CA . ASN C 1 592 ? -14.263 -24.205 130.682 1.00 31.57 619 ASN C CA 1
ATOM 14498 C C . ASN C 1 592 ? -15.259 -23.824 131.785 1.00 33.01 619 ASN C C 1
ATOM 14499 O O . ASN C 1 592 ? -14.803 -23.333 132.831 1.00 34.92 619 ASN C O 1
ATOM 14504 N N . TYR C 1 593 ? -16.562 -23.981 131.560 1.00 33.93 620 TYR C N 1
ATOM 14505 C CA . TYR C 1 593 ? -17.601 -23.673 132.579 1.00 35.64 620 TYR C CA 1
ATOM 14506 C C . TYR C 1 593 ? -18.946 -24.298 132.185 1.00 36.48 620 TYR C C 1
ATOM 14507 O O . TYR C 1 593 ? -19.279 -24.326 130.987 1.00 33.63 620 TYR C O 1
ATOM 14516 N N . GLN C 1 594 ? -19.679 -24.800 133.188 1.00 38.08 621 GLN C N 1
ATOM 14517 C CA . GLN C 1 594 ? -21.057 -25.341 133.057 1.00 39.47 621 GLN C CA 1
ATOM 14518 C C . GLN C 1 594 ? -22.055 -24.178 133.086 1.00 38.79 621 GLN C C 1
ATOM 14519 O O . GLN C 1 594 ? -22.018 -23.364 134.032 1.00 38.18 621 GLN C O 1
ATOM 14525 N N . ILE C 1 595 ? -22.919 -24.139 132.075 1.00 38.89 622 ILE C N 1
ATOM 14526 C CA . ILE C 1 595 ? -24.031 -23.162 131.914 1.00 40.29 622 ILE C CA 1
ATOM 14527 C C . ILE C 1 595 ? -25.149 -23.574 132.883 1.00 44.39 622 ILE C C 1
ATOM 14528 O O . ILE C 1 595 ? -25.608 -24.738 132.782 1.00 44.65 622 ILE C O 1
ATOM 14533 N N . LYS C 1 596 ? -25.542 -22.657 133.785 1.00 46.32 623 LYS C N 1
ATOM 14534 C CA . LYS C 1 596 ? -26.447 -22.881 134.952 1.00 46.50 623 LYS C CA 1
ATOM 14535 C C . LYS C 1 596 ? -26.471 -24.376 135.303 1.00 52.58 623 LYS C C 1
ATOM 14536 O O . LYS C 1 596 ? -27.463 -25.107 135.220 1.00 63.22 623 LYS C O 1
ATOM 14542 N N . THR D 1 2 ? 17.358 29.067 94.410 1.00 38.35 29 THR D N 1
ATOM 14543 C CA . THR D 1 2 ? 18.502 29.319 93.459 1.00 39.23 29 THR D CA 1
ATOM 14544 C C . THR D 1 2 ? 17.954 30.001 92.204 1.00 39.10 29 THR D C 1
ATOM 14545 O O . THR D 1 2 ? 16.892 29.618 91.720 1.00 40.97 29 THR D O 1
ATOM 14549 N N . PRO D 1 3 ? 18.620 31.032 91.626 1.00 38.31 30 PRO D N 1
ATOM 14550 C CA . PRO D 1 3 ? 18.132 31.640 90.384 1.00 35.41 30 PRO D CA 1
ATOM 14551 C C . PRO D 1 3 ? 18.193 30.649 89.206 1.00 33.22 30 PRO D C 1
ATOM 14552 O O . PRO D 1 3 ? 18.972 29.700 89.257 1.00 31.42 30 PRO D O 1
ATOM 14556 N N . LEU D 1 4 ? 17.342 30.873 88.199 1.00 29.38 31 LEU D N 1
ATOM 14557 C CA . LEU D 1 4 ? 17.274 30.070 86.952 1.00 28.36 31 LEU D CA 1
ATOM 14558 C C . LEU D 1 4 ? 18.454 30.447 86.042 1.00 26.50 31 LEU D C 1
ATOM 14559 O O . LEU D 1 4 ? 18.513 31.610 85.616 1.00 26.59 31 LEU D O 1
ATOM 14564 N N . LEU D 1 5 ? 19.365 29.499 85.783 1.00 24.51 32 LEU D N 1
ATOM 14565 C CA . LEU D 1 5 ? 20.445 29.600 84.763 1.00 23.96 32 LEU D CA 1
ATOM 14566 C C . LEU D 1 5 ? 19.836 29.971 83.400 1.00 22.88 32 LEU D C 1
ATOM 14567 O O . LEU D 1 5 ? 19.048 29.184 82.888 1.00 23.54 32 LEU D O 1
ATOM 14572 N N . GLN D 1 6 ? 20.202 31.118 82.826 1.00 22.69 33 GLN D N 1
ATOM 14573 C CA . GLN D 1 6 ? 19.707 31.571 81.497 1.00 21.90 33 GLN D CA 1
ATOM 14574 C C . GLN D 1 6 ? 20.286 30.646 80.429 1.00 21.71 33 GLN D C 1
ATOM 14575 O O . GLN D 1 6 ? 21.461 30.250 80.558 1.00 20.84 33 GLN D O 1
ATOM 14581 N N . ASN D 1 7 ? 19.463 30.285 79.446 1.00 22.87 34 ASN D N 1
ATOM 14582 C CA . ASN D 1 7 ? 19.902 29.673 78.161 1.00 23.48 34 ASN D CA 1
ATOM 14583 C C . ASN D 1 7 ? 20.577 28.311 78.412 1.00 23.37 34 ASN D C 1
ATOM 14584 O O . ASN D 1 7 ? 21.540 27.961 77.673 1.00 25.06 34 ASN D O 1
ATOM 14589 N N . VAL D 1 8 ? 20.082 27.548 79.390 1.00 21.91 35 VAL D N 1
ATOM 14590 C CA . VAL D 1 8 ? 20.396 26.091 79.527 1.00 22.05 35 VAL D CA 1
ATOM 14591 C C . VAL D 1 8 ? 19.996 25.379 78.223 1.00 21.09 35 VAL D C 1
ATOM 14592 O O . VAL D 1 8 ? 20.647 24.409 77.852 1.00 22.61 35 VAL D O 1
ATOM 14596 N N . TYR D 1 9 ? 18.988 25.882 77.521 1.00 21.43 36 TYR D N 1
ATOM 14597 C CA . TYR D 1 9 ? 18.528 25.372 76.206 1.00 20.82 36 TYR D CA 1
ATOM 14598 C C . TYR D 1 9 ? 19.749 25.146 75.307 1.00 21.11 36 TYR D C 1
ATOM 14599 O O . TYR D 1 9 ? 19.813 24.068 74.689 1.00 21.48 36 TYR D O 1
ATOM 14608 N N . ASN D 1 10 ? 20.706 26.086 75.288 1.00 21.62 37 ASN D N 1
ATOM 14609 C CA . ASN D 1 10 ? 21.947 25.996 74.461 1.00 21.15 37 ASN D CA 1
ATOM 14610 C C . ASN D 1 10 ? 23.155 25.476 75.263 1.00 20.99 37 ASN D C 1
ATOM 14611 O O . ASN D 1 10 ? 24.214 25.334 74.648 1.00 21.00 37 ASN D O 1
ATOM 14616 N N . ARG D 1 11 ? 23.032 25.134 76.547 1.00 21.52 38 ARG D N 1
ATOM 14617 C CA . ARG D 1 11 ? 24.189 24.579 77.322 1.00 22.69 38 ARG D CA 1
ATOM 14618 C C . ARG D 1 11 ? 24.296 23.063 77.115 1.00 22.44 38 ARG D C 1
ATOM 14619 O O . ARG D 1 11 ? 23.243 22.404 77.093 1.00 23.35 38 ARG D O 1
ATOM 14627 N N . GLU D 1 12 ? 25.520 22.530 77.019 1.00 22.46 39 GLU D N 1
ATOM 14628 C CA . GLU D 1 12 ? 25.803 21.067 76.992 1.00 23.50 39 GLU D CA 1
ATOM 14629 C C . GLU D 1 12 ? 25.143 20.449 78.237 1.00 23.34 39 GLU D C 1
ATOM 14630 O O . GLU D 1 12 ? 25.274 21.053 79.300 1.00 23.53 39 GLU D O 1
ATOM 14636 N N . SER D 1 13 ? 24.449 19.308 78.106 1.00 22.41 40 SER D N 1
ATOM 14637 C CA . SER D 1 13 ? 23.634 18.660 79.177 1.00 21.35 40 SER D CA 1
ATOM 14638 C C . SER D 1 13 ? 23.880 17.157 79.217 1.00 19.41 40 SER D C 1
ATOM 14639 O O . SER D 1 13 ? 24.056 16.573 78.143 1.00 18.27 40 SER D O 1
ATOM 14642 N N . THR D 1 14 ? 23.715 16.544 80.388 1.00 18.56 41 THR D N 1
ATOM 14643 C CA . THR D 1 14 ? 23.460 15.084 80.513 1.00 18.56 41 THR D CA 1
ATOM 14644 C C . THR D 1 14 ? 21.988 14.873 80.880 1.00 18.85 41 THR D C 1
ATOM 14645 O O . THR D 1 14 ? 21.635 15.157 82.042 1.00 19.43 41 THR D O 1
ATOM 14649 N N . LEU D 1 15 ? 21.163 14.436 79.916 1.00 18.64 42 LEU D N 1
ATOM 14650 C CA . LEU D 1 15 ? 19.730 14.110 80.149 1.00 18.44 42 LEU D CA 1
ATOM 14651 C C . LEU D 1 15 ? 19.660 12.956 81.151 1.00 18.34 42 LEU D C 1
ATOM 14652 O O . LEU D 1 15 ? 20.431 11.976 81.007 1.00 17.26 42 LEU D O 1
ATOM 14657 N N . LEU D 1 16 ? 18.776 13.071 82.138 1.00 18.18 43 LEU D N 1
ATOM 14658 C CA . LEU D 1 16 ? 18.466 11.960 83.073 1.00 18.13 43 LEU D CA 1
ATOM 14659 C C . LEU D 1 16 ? 17.150 11.314 82.638 1.00 17.20 43 LEU D C 1
ATOM 14660 O O . LEU D 1 16 ? 16.660 10.453 83.367 1.00 17.97 43 LEU D O 1
ATOM 14665 N N . ASN D 1 17 ? 16.643 11.667 81.458 1.00 15.47 44 ASN D N 1
ATOM 14666 C CA . ASN D 1 17 ? 15.399 11.072 80.926 1.00 15.35 44 ASN D CA 1
ATOM 14667 C C . ASN D 1 17 ? 15.577 9.569 80.783 1.00 15.52 44 ASN D C 1
ATOM 14668 O O . ASN D 1 17 ? 16.716 9.105 80.542 1.00 16.46 44 ASN D O 1
ATOM 14673 N N . GLY D 1 18 ? 14.457 8.863 80.872 1.00 15.18 45 GLY D N 1
ATOM 14674 C CA . GLY D 1 18 ? 14.368 7.408 80.668 1.00 14.75 45 GLY D CA 1
ATOM 14675 C C . GLY D 1 18 ? 13.262 6.819 81.513 1.00 14.07 45 GLY D C 1
ATOM 14676 O O . GLY D 1 18 ? 12.274 7.520 81.776 1.00 12.83 45 GLY D O 1
ATOM 14677 N N . ASN D 1 19 ? 13.459 5.570 81.928 1.00 14.86 46 ASN D N 1
ATOM 14678 C CA . ASN D 1 19 ? 12.544 4.793 82.795 1.00 14.72 46 ASN D CA 1
ATOM 14679 C C . ASN D 1 19 ? 13.047 4.944 84.230 1.00 14.90 46 ASN D C 1
ATOM 14680 O O . ASN D 1 19 ? 14.209 4.588 84.457 1.00 14.98 46 ASN D O 1
ATOM 14685 N N . TRP D 1 20 ? 12.220 5.457 85.151 1.00 15.11 47 TRP D N 1
ATOM 14686 C CA . TRP D 1 20 ? 12.586 5.631 86.584 1.00 15.32 47 TRP D CA 1
ATOM 14687 C C . TRP D 1 20 ? 11.752 4.677 87.434 1.00 14.72 47 TRP D C 1
ATOM 14688 O O . TRP D 1 20 ? 10.731 4.214 86.952 1.00 13.86 47 TRP D O 1
ATOM 14699 N N . LYS D 1 21 ? 12.172 4.451 88.676 1.00 15.21 48 LYS D N 1
ATOM 14700 C CA . LYS D 1 21 ? 11.404 3.691 89.695 1.00 14.97 48 LYS D CA 1
ATOM 14701 C C . LYS D 1 21 ? 10.362 4.632 90.308 1.00 14.28 48 LYS D C 1
ATOM 14702 O O . LYS D 1 21 ? 10.536 5.858 90.292 1.00 13.50 48 LYS D O 1
ATOM 14708 N N . TYR D 1 22 ? 9.261 4.093 90.791 1.00 14.56 49 TYR D N 1
ATOM 14709 C CA . TYR D 1 22 ? 8.215 4.945 91.404 1.00 14.27 49 TYR D CA 1
ATOM 14710 C C . TYR D 1 22 ? 7.411 4.136 92.409 1.00 13.67 49 TYR D C 1
ATOM 14711 O O . TYR D 1 22 ? 7.477 2.900 92.430 1.00 13.45 49 TYR D O 1
ATOM 14720 N N . VAL D 1 23 ? 6.738 4.891 93.274 1.00 14.24 50 VAL D N 1
ATOM 14721 C CA . VAL D 1 23 ? 5.829 4.429 94.360 1.00 13.74 50 VAL D CA 1
ATOM 14722 C C . VAL D 1 23 ? 4.754 5.508 94.535 1.00 14.17 50 VAL D C 1
ATOM 14723 O O . VAL D 1 23 ? 5.118 6.703 94.762 1.00 13.14 50 VAL D O 1
ATOM 14727 N N . ILE D 1 24 ? 3.483 5.110 94.421 1.00 14.84 51 ILE D N 1
ATOM 14728 C CA . ILE D 1 24 ? 2.314 5.994 94.685 1.00 14.68 51 ILE D CA 1
ATOM 14729 C C . ILE D 1 24 ? 2.197 6.066 96.205 1.00 14.38 51 ILE D C 1
ATOM 14730 O O . ILE D 1 24 ? 2.271 4.983 96.816 1.00 15.78 51 ILE D O 1
ATOM 14735 N N . ASP D 1 25 ? 2.117 7.268 96.788 1.00 13.50 52 ASP D N 1
ATOM 14736 C CA . ASP D 1 25 ? 2.271 7.493 98.259 1.00 13.34 52 ASP D CA 1
ATOM 14737 C C . ASP D 1 25 ? 1.185 8.447 98.753 1.00 12.75 52 ASP D C 1
ATOM 14738 O O . ASP D 1 25 ? 1.486 9.511 99.289 1.00 12.15 52 ASP D O 1
ATOM 14743 N N . PRO D 1 26 ? -0.111 8.073 98.614 1.00 12.84 53 PRO D N 1
ATOM 14744 C CA . PRO D 1 26 ? -1.218 9.001 98.892 1.00 13.00 53 PRO D CA 1
ATOM 14745 C C . PRO D 1 26 ? -1.214 9.601 100.315 1.00 13.22 53 PRO D C 1
ATOM 14746 O O . PRO D 1 26 ? -1.414 10.774 100.468 1.00 12.82 53 PRO D O 1
ATOM 14750 N N . TYR D 1 27 ? -0.956 8.787 101.330 1.00 13.50 54 TYR D N 1
ATOM 14751 C CA . TYR D 1 27 ? -0.911 9.223 102.745 1.00 13.49 54 TYR D CA 1
ATOM 14752 C C . TYR D 1 27 ? 0.513 9.651 103.131 1.00 14.05 54 TYR D C 1
ATOM 14753 O O . TYR D 1 27 ? 0.821 9.681 104.321 1.00 13.96 54 TYR D O 1
ATOM 14762 N N . GLU D 1 28 ? 1.380 9.920 102.150 1.00 15.21 55 GLU D N 1
ATOM 14763 C CA . GLU D 1 28 ? 2.702 10.586 102.336 1.00 15.27 55 GLU D CA 1
ATOM 14764 C C . GLU D 1 28 ? 3.521 9.828 103.384 1.00 15.02 55 GLU D C 1
ATOM 14765 O O . GLU D 1 28 ? 4.267 10.471 104.133 1.00 14.80 55 GLU D O 1
ATOM 14771 N N . THR D 1 29 ? 3.376 8.505 103.398 1.00 15.59 56 THR D N 1
ATOM 14772 C CA . THR D 1 29 ? 4.054 7.553 104.315 1.00 15.82 56 THR D CA 1
ATOM 14773 C C . THR D 1 29 ? 5.573 7.756 104.231 1.00 16.63 56 THR D C 1
ATOM 14774 O O . THR D 1 29 ? 6.258 7.571 105.257 1.00 17.13 56 THR D O 1
ATOM 14778 N N . GLY D 1 30 ? 6.079 8.088 103.043 1.00 16.95 57 GLY D N 1
ATOM 14779 C CA . GLY D 1 30 ? 7.524 8.187 102.767 1.00 17.86 57 GLY D CA 1
ATOM 14780 C C . GLY D 1 30 ? 8.089 9.553 103.088 1.00 18.65 57 GLY D C 1
ATOM 14781 O O . GLY D 1 30 ? 9.331 9.649 103.182 1.00 18.86 57 GLY D O 1
ATOM 14782 N N . TYR D 1 31 ? 7.230 10.570 103.245 1.00 19.33 58 TYR D N 1
ATOM 14783 C CA . TYR D 1 31 ? 7.627 11.999 103.393 1.00 20.15 58 TYR D CA 1
ATOM 14784 C C . TYR D 1 31 ? 7.407 12.476 104.831 1.00 21.04 58 TYR D C 1
ATOM 14785 O O . TYR D 1 31 ? 8.169 13.365 105.268 1.00 21.99 58 TYR D O 1
ATOM 14794 N N . ARG D 1 32 ? 6.385 11.966 105.527 1.00 20.93 59 ARG D N 1
ATOM 14795 C CA . ARG D 1 32 ? 5.944 12.563 106.814 1.00 20.50 59 ARG D CA 1
ATOM 14796 C C . ARG D 1 32 ? 5.756 11.475 107.863 1.00 21.17 59 ARG D C 1
ATOM 14797 O O . ARG D 1 32 ? 5.282 10.372 107.518 1.00 21.02 59 ARG D O 1
ATOM 14805 N N . ASN D 1 33 ? 6.074 11.812 109.110 1.00 22.01 60 ASN D N 1
ATOM 14806 C CA . ASN D 1 33 ? 5.689 11.014 110.297 1.00 22.26 60 ASN D CA 1
ATOM 14807 C C . ASN D 1 33 ? 4.166 10.922 110.325 1.00 20.56 60 ASN D C 1
ATOM 14808 O O . ASN D 1 33 ? 3.519 11.981 110.326 1.00 20.55 60 ASN D O 1
ATOM 14813 N N . HIS D 1 34 ? 3.650 9.695 110.394 1.00 19.97 61 HIS D N 1
ATOM 14814 C CA . HIS D 1 34 ? 2.210 9.340 110.270 1.00 19.39 61 HIS D CA 1
ATOM 14815 C C . HIS D 1 34 ? 1.440 9.741 111.542 1.00 19.14 61 HIS D C 1
ATOM 14816 O O . HIS D 1 34 ? 0.189 9.804 111.465 1.00 17.14 61 HIS D O 1
ATOM 14823 N N . ARG D 1 35 ? 2.142 9.999 112.667 1.00 19.19 62 ARG D N 1
ATOM 14824 C CA . ARG D 1 35 ? 1.510 10.384 113.966 1.00 19.12 62 ARG D CA 1
ATOM 14825 C C . ARG D 1 35 ? 1.330 11.903 114.062 1.00 18.87 62 ARG D C 1
ATOM 14826 O O . ARG D 1 35 ? 0.276 12.325 114.509 1.00 17.68 62 ARG D O 1
ATOM 14834 N N . ASN D 1 36 ? 2.299 12.706 113.633 1.00 20.88 63 ASN D N 1
ATOM 14835 C CA . ASN D 1 36 ? 2.272 14.174 113.901 1.00 21.57 63 ASN D CA 1
ATOM 14836 C C . ASN D 1 36 ? 2.287 14.992 112.606 1.00 21.49 63 ASN D C 1
ATOM 14837 O O . ASN D 1 36 ? 2.100 16.214 112.723 1.00 22.08 63 ASN D O 1
ATOM 14842 N N . TRP D 1 37 ? 2.538 14.348 111.456 1.00 21.51 64 TRP D N 1
ATOM 14843 C CA . TRP D 1 37 ? 2.440 14.912 110.076 1.00 21.19 64 TRP D CA 1
ATOM 14844 C C . TRP D 1 37 ? 3.672 15.773 109.738 1.00 21.19 64 TRP D C 1
ATOM 14845 O O . TRP D 1 37 ? 3.623 16.479 108.720 1.00 21.44 64 TRP D O 1
ATOM 14856 N N . ILE D 1 38 ? 4.767 15.653 110.498 1.00 21.59 65 ILE D N 1
ATOM 14857 C CA . ILE D 1 38 ? 6.018 16.440 110.284 1.00 21.86 65 ILE D CA 1
ATOM 14858 C C . ILE D 1 38 ? 6.833 15.767 109.183 1.00 21.91 65 ILE D C 1
ATOM 14859 O O . ILE D 1 38 ? 7.153 14.579 109.252 1.00 21.08 65 ILE D O 1
ATOM 14864 N N . PRO D 1 39 ? 7.214 16.512 108.127 1.00 21.61 66 PRO D N 1
ATOM 14865 C CA . PRO D 1 39 ? 8.130 15.973 107.133 1.00 22.12 66 PRO D CA 1
ATOM 14866 C C . PRO D 1 39 ? 9.374 15.442 107.850 1.00 23.09 66 PRO D C 1
ATOM 14867 O O . PRO D 1 39 ? 9.879 16.144 108.700 1.00 24.89 66 PRO D O 1
ATOM 14871 N N . PHE D 1 40 ? 9.810 14.231 107.507 1.00 23.24 67 PHE D N 1
ATOM 14872 C CA . PHE D 1 40 ? 11.102 13.646 107.946 1.00 24.24 67 PHE D CA 1
ATOM 14873 C C . PHE D 1 40 ? 12.271 14.572 107.588 1.00 27.46 67 PHE D C 1
ATOM 14874 O O . PHE D 1 40 ? 13.292 14.494 108.270 1.00 29.05 67 PHE D O 1
ATOM 14882 N N . ASP D 1 41 ? 12.129 15.361 106.515 1.00 31.86 68 ASP D N 1
ATOM 14883 C CA . ASP D 1 41 ? 13.028 16.475 106.088 1.00 33.14 68 ASP D CA 1
ATOM 14884 C C . ASP D 1 41 ? 13.563 17.303 107.253 1.00 33.57 68 ASP D C 1
ATOM 14885 O O . ASP D 1 41 ? 14.703 17.762 107.145 1.00 30.81 68 ASP D O 1
ATOM 14890 N N . GLN D 1 42 ? 12.718 17.589 108.246 1.00 34.63 69 GLN D N 1
ATOM 14891 C CA . GLN D 1 42 ? 12.941 18.683 109.227 1.00 36.34 69 GLN D CA 1
ATOM 14892 C C . GLN D 1 42 ? 13.425 18.097 110.561 1.00 38.55 69 GLN D C 1
ATOM 14893 O O . GLN D 1 42 ? 13.173 18.734 111.612 1.00 36.42 69 GLN D O 1
ATOM 14899 N N . MET D 1 43 ? 14.129 16.955 110.483 1.00 38.64 70 MET D N 1
ATOM 14900 C CA . MET D 1 43 ? 14.624 16.129 111.613 1.00 40.15 70 MET D CA 1
ATOM 14901 C C . MET D 1 43 ? 16.053 15.661 111.256 1.00 42.08 70 MET D C 1
ATOM 14902 O O . MET D 1 43 ? 16.772 15.131 112.155 1.00 41.58 70 MET D O 1
ATOM 14907 N N . ALA D 1 50 ? 16.062 5.476 108.327 1.00 32.28 77 ALA D N 1
ATOM 14908 C CA . ALA D 1 50 ? 15.621 4.493 107.301 1.00 34.63 77 ALA D CA 1
ATOM 14909 C C . ALA D 1 50 ? 14.158 4.706 106.867 1.00 35.09 77 ALA D C 1
ATOM 14910 O O . ALA D 1 50 ? 13.830 4.318 105.727 1.00 36.02 77 ALA D O 1
ATOM 14912 N N . LYS D 1 51 ? 13.310 5.265 107.739 1.00 33.24 78 LYS D N 1
ATOM 14913 C CA . LYS D 1 51 ? 11.858 5.501 107.507 1.00 31.22 78 LYS D CA 1
ATOM 14914 C C . LYS D 1 51 ? 11.637 6.327 106.239 1.00 29.96 78 LYS D C 1
ATOM 14915 O O . LYS D 1 51 ? 10.784 5.969 105.430 1.00 30.68 78 LYS D O 1
ATOM 14921 N N . PRO D 1 52 ? 12.366 7.447 106.005 1.00 26.30 79 PRO D N 1
ATOM 14922 C CA . PRO D 1 52 ? 12.070 8.326 104.876 1.00 24.93 79 PRO D CA 1
ATOM 14923 C C . PRO D 1 52 ? 12.408 7.598 103.571 1.00 23.58 79 PRO D C 1
ATOM 14924 O O . PRO D 1 52 ? 13.390 6.899 103.541 1.00 26.38 79 PRO D O 1
ATOM 14928 N N . TYR D 1 53 ? 11.574 7.734 102.547 1.00 21.83 80 TYR D N 1
ATOM 14929 C CA . TYR D 1 53 ? 11.776 7.047 101.249 1.00 21.40 80 TYR D CA 1
ATOM 14930 C C . TYR D 1 53 ? 13.035 7.622 100.600 1.00 22.22 80 TYR D C 1
ATOM 14931 O O . TYR D 1 53 ? 13.811 6.852 100.008 1.00 23.01 80 TYR D O 1
ATOM 14940 N N . TYR D 1 54 ? 13.282 8.917 100.791 1.00 23.17 81 TYR D N 1
ATOM 14941 C CA . TYR D 1 54 ? 14.417 9.620 100.145 1.00 24.52 81 TYR D CA 1
ATOM 14942 C C . TYR D 1 54 ? 15.764 9.019 100.579 1.00 23.44 81 TYR D C 1
ATOM 14943 O O . TYR D 1 54 ? 16.739 9.330 99.892 1.00 22.99 81 TYR D O 1
ATOM 14952 N N . THR D 1 55 ? 15.837 8.177 101.617 1.00 23.08 82 THR D N 1
ATOM 14953 C CA . THR D 1 55 ? 17.141 7.650 102.126 1.00 24.57 82 THR D CA 1
ATOM 14954 C C . THR D 1 55 ? 17.552 6.433 101.292 1.00 23.57 82 THR D C 1
ATOM 14955 O O . THR D 1 55 ? 18.736 6.051 101.347 1.00 22.31 82 THR D O 1
ATOM 14959 N N . ASP D 1 56 ? 16.606 5.872 100.539 1.00 23.63 83 ASP D N 1
ATOM 14960 C CA . ASP D 1 56 ? 16.859 4.875 99.463 1.00 23.69 83 ASP D CA 1
ATOM 14961 C C . ASP D 1 56 ? 17.759 3.772 100.033 1.00 24.27 83 ASP D C 1
ATOM 14962 O O . ASP D 1 56 ? 18.721 3.344 99.345 1.00 23.76 83 ASP D O 1
ATOM 14967 N N . LYS D 1 57 ? 17.419 3.319 101.241 1.00 26.89 84 LYS D N 1
ATOM 14968 C CA . LYS D 1 57 ? 18.121 2.246 101.989 1.00 28.26 84 LYS D CA 1
ATOM 14969 C C . LYS D 1 57 ? 17.698 0.877 101.461 1.00 27.61 84 LYS D C 1
ATOM 14970 O O . LYS D 1 57 ? 16.637 0.777 100.839 1.00 27.21 84 LYS D O 1
ATOM 14976 N N . VAL D 1 58 ? 18.516 -0.136 101.735 1.00 28.23 85 VAL D N 1
ATOM 14977 C CA . VAL D 1 58 ? 18.174 -1.579 101.607 1.00 27.36 85 VAL D CA 1
ATOM 14978 C C . VAL D 1 58 ? 18.640 -2.259 102.893 1.00 26.93 85 VAL D C 1
ATOM 14979 O O . VAL D 1 58 ? 19.597 -1.770 103.503 1.00 25.89 85 VAL D O 1
ATOM 14983 N N . ILE D 1 59 ? 17.981 -3.341 103.291 1.00 26.39 86 ILE D N 1
ATOM 14984 C CA . ILE D 1 59 ? 18.372 -4.129 104.491 1.00 26.97 86 ILE D CA 1
ATOM 14985 C C . ILE D 1 59 ? 19.857 -4.456 104.388 1.00 28.84 86 ILE D C 1
ATOM 14986 O O . ILE D 1 59 ? 20.346 -4.630 103.254 1.00 28.26 86 ILE D O 1
ATOM 14991 N N . LYS D 1 60 ? 20.523 -4.540 105.538 1.00 31.61 87 LYS D N 1
ATOM 14992 C CA . LYS D 1 60 ? 21.900 -5.076 105.690 1.00 31.80 87 LYS D CA 1
ATOM 14993 C C . LYS D 1 60 ? 21.770 -6.522 106.189 1.00 30.64 87 LYS D C 1
ATOM 14994 O O . LYS D 1 60 ? 22.238 -7.440 105.505 1.00 30.34 87 LYS D O 1
ATOM 15000 N N . GLU D 1 61 ? 21.116 -6.719 107.332 1.00 28.20 88 GLU D N 1
ATOM 15001 C CA . GLU D 1 61 ? 20.939 -8.063 107.935 1.00 27.34 88 GLU D CA 1
ATOM 15002 C C . GLU D 1 61 ? 19.539 -8.555 107.568 1.00 25.24 88 GLU D C 1
ATOM 15003 O O . GLU D 1 61 ? 18.657 -7.709 107.311 1.00 26.51 88 GLU D O 1
ATOM 15009 N N . ARG D 1 62 ? 19.362 -9.869 107.493 1.00 23.10 89 ARG D N 1
ATOM 15010 C CA . ARG D 1 62 ? 18.095 -10.498 107.052 1.00 23.70 89 ARG D CA 1
ATOM 15011 C C . ARG D 1 62 ? 16.969 -10.277 108.083 1.00 24.15 89 ARG D C 1
ATOM 15012 O O . ARG D 1 62 ? 15.784 -10.477 107.707 1.00 22.05 89 ARG D O 1
ATOM 15020 N N . TRP D 1 63 ? 17.295 -9.856 109.314 1.00 23.53 90 TRP D N 1
ATOM 15021 C CA . TRP D 1 63 ? 16.297 -9.577 110.386 1.00 23.60 90 TRP D CA 1
ATOM 15022 C C . TRP D 1 63 ? 15.876 -8.101 110.389 1.00 22.30 90 TRP D C 1
ATOM 15023 O O . TRP D 1 63 ? 15.010 -7.747 111.225 1.00 21.01 90 TRP D O 1
ATOM 15034 N N . ASP D 1 64 ? 16.481 -7.279 109.526 1.00 20.76 91 ASP D N 1
ATOM 15035 C CA . ASP D 1 64 ? 16.152 -5.838 109.384 1.00 20.98 91 ASP D CA 1
ATOM 15036 C C . ASP D 1 64 ? 14.797 -5.715 108.662 1.00 19.99 91 ASP D C 1
ATOM 15037 O O . ASP D 1 64 ? 14.307 -6.687 108.052 1.00 18.66 91 ASP D O 1
ATOM 15042 N N . ARG D 1 65 ? 14.220 -4.529 108.736 1.00 19.21 92 ARG D N 1
ATOM 15043 C CA . ARG D 1 65 ? 12.877 -4.211 108.206 1.00 19.05 92 ARG D CA 1
ATOM 15044 C C . ARG D 1 65 ? 12.945 -2.821 107.567 1.00 18.28 92 ARG D C 1
ATOM 15045 O O . ARG D 1 65 ? 13.082 -1.854 108.305 1.00 17.99 92 ARG D O 1
ATOM 15053 N N . VAL D 1 66 ? 12.860 -2.740 106.237 1.00 18.75 93 VAL D N 1
ATOM 15054 C CA . VAL D 1 66 ? 12.603 -1.468 105.489 1.00 17.92 93 VAL D CA 1
ATOM 15055 C C . VAL D 1 66 ? 11.382 -1.685 104.578 1.00 16.79 93 VAL D C 1
ATOM 15056 O O . VAL D 1 66 ? 11.407 -2.625 103.779 1.00 15.59 93 VAL D O 1
ATOM 15060 N N . GLU D 1 67 ? 10.342 -0.849 104.700 1.00 17.15 94 GLU D N 1
ATOM 15061 C CA . GLU D 1 67 ? 9.002 -1.114 104.094 1.00 16.97 94 GLU D CA 1
ATOM 15062 C C . GLU D 1 67 ? 8.881 -0.375 102.752 1.00 16.97 94 GLU D C 1
ATOM 15063 O O . GLU D 1 67 ? 7.798 0.172 102.417 1.00 17.43 94 GLU D O 1
ATOM 15069 N N . TYR D 1 68 ? 9.967 -0.396 101.987 1.00 17.27 95 TYR D N 1
ATOM 15070 C CA . TYR D 1 68 ? 10.064 0.115 100.596 1.00 17.49 95 TYR D CA 1
ATOM 15071 C C . TYR D 1 68 ? 11.363 -0.425 100.016 1.00 17.33 95 TYR D C 1
ATOM 15072 O O . TYR D 1 68 ? 12.266 -0.814 100.802 1.00 18.75 95 TYR D O 1
ATOM 15081 N N . ASN D 1 69 ? 11.442 -0.476 98.691 1.00 16.99 96 ASN D N 1
ATOM 15082 C CA . ASN D 1 69 ? 12.639 -0.955 97.957 1.00 16.53 96 ASN D CA 1
ATOM 15083 C C . ASN D 1 69 ? 12.530 -0.478 96.520 1.00 15.42 96 ASN D C 1
ATOM 15084 O O . ASN D 1 69 ? 11.884 -1.154 95.724 1.00 15.11 96 ASN D O 1
ATOM 15089 N N . PHE D 1 70 ? 13.163 0.645 96.228 1.00 15.50 97 PHE D N 1
ATOM 15090 C CA . PHE D 1 70 ? 13.132 1.277 94.891 1.00 16.84 97 PHE D CA 1
ATOM 15091 C C . PHE D 1 70 ? 13.815 0.367 93.867 1.00 17.36 97 PHE D C 1
ATOM 15092 O O . PHE D 1 70 ? 13.446 0.456 92.714 1.00 18.32 97 PHE D O 1
ATOM 15100 N N . ASN D 1 71 ? 14.717 -0.519 94.280 1.00 18.25 98 ASN D N 1
ATOM 15101 C CA . ASN D 1 71 ? 15.439 -1.425 93.351 1.00 18.17 98 ASN D CA 1
ATOM 15102 C C . ASN D 1 71 ? 14.412 -2.352 92.692 1.00 18.45 98 ASN D C 1
ATOM 15103 O O . ASN D 1 71 ? 14.598 -2.677 91.515 1.00 20.73 98 ASN D O 1
ATOM 15108 N N . THR D 1 72 ? 13.340 -2.727 93.387 1.00 17.82 99 THR D N 1
ATOM 15109 C CA . THR D 1 72 ? 12.362 -3.727 92.876 1.00 17.35 99 THR D CA 1
ATOM 15110 C C . THR D 1 72 ? 10.998 -3.092 92.595 1.00 17.19 99 THR D C 1
ATOM 15111 O O . THR D 1 72 ? 10.037 -3.859 92.395 1.00 16.37 99 THR D O 1
ATOM 15115 N N . SER D 1 73 ? 10.918 -1.753 92.614 1.00 17.39 100 SER D N 1
ATOM 15116 C CA . SER D 1 73 ? 9.656 -0.983 92.494 1.00 16.65 100 SER D CA 1
ATOM 15117 C C . SER D 1 73 ? 9.237 -0.979 91.023 1.00 16.00 100 SER D C 1
ATOM 15118 O O . SER D 1 73 ? 10.088 -1.305 90.189 1.00 16.42 100 SER D O 1
ATOM 15121 N N . ALA D 1 74 ? 7.985 -0.636 90.722 1.00 15.43 101 ALA D N 1
ATOM 15122 C CA . ALA D 1 74 ? 7.467 -0.505 89.343 1.00 15.91 101 ALA D CA 1
ATOM 15123 C C . ALA D 1 74 ? 8.170 0.675 88.649 1.00 16.60 101 ALA D C 1
ATOM 15124 O O . ALA D 1 74 ? 8.763 1.545 89.340 1.00 16.53 101 ALA D O 1
ATOM 15126 N N . GLU D 1 75 ? 8.099 0.723 87.320 1.00 16.33 102 GLU D N 1
ATOM 15127 C CA . GLU D 1 75 ? 8.827 1.740 86.517 1.00 15.98 102 GLU D CA 1
ATOM 15128 C C . GLU D 1 75 ? 7.818 2.605 85.759 1.00 15.45 102 GLU D C 1
ATOM 15129 O O . GLU D 1 75 ? 6.715 2.129 85.464 1.00 16.42 102 GLU D O 1
ATOM 15135 N N . ILE D 1 76 ? 8.190 3.852 85.502 1.00 15.07 103 ILE D N 1
ATOM 15136 C CA . ILE D 1 76 ? 7.391 4.863 84.756 1.00 14.71 103 ILE D CA 1
ATOM 15137 C C . ILE D 1 76 ? 8.344 5.634 83.823 1.00 15.07 103 ILE D C 1
ATOM 15138 O O . ILE D 1 76 ? 9.575 5.672 84.112 1.00 14.30 103 ILE D O 1
ATOM 15143 N N . LYS D 1 77 ? 7.814 6.229 82.747 1.00 15.40 104 LYS D N 1
ATOM 15144 C CA . LYS D 1 77 ? 8.619 7.024 81.781 1.00 15.51 104 LYS D CA 1
ATOM 15145 C C . LYS D 1 77 ? 8.838 8.427 82.350 1.00 14.52 104 LYS D C 1
ATOM 15146 O O . LYS D 1 77 ? 7.848 9.005 82.858 1.00 14.19 104 LYS D O 1
ATOM 15152 N N . VAL D 1 78 ? 10.085 8.920 82.288 1.00 13.84 105 VAL D N 1
ATOM 15153 C CA . VAL D 1 78 ? 10.459 10.359 82.490 1.00 13.30 105 VAL D CA 1
ATOM 15154 C C . VAL D 1 78 ? 11.183 10.891 81.245 1.00 12.83 105 VAL D C 1
ATOM 15155 O O . VAL D 1 78 ? 12.121 10.272 80.737 1.00 11.67 105 VAL D O 1
ATOM 15159 N N . PRO D 1 79 ? 10.761 12.052 80.688 1.00 12.80 106 PRO D N 1
ATOM 15160 C CA . PRO D 1 79 ? 9.599 12.793 81.186 1.00 12.62 106 PRO D CA 1
ATOM 15161 C C . PRO D 1 79 ? 8.218 12.378 80.646 1.00 12.73 106 PRO D C 1
ATOM 15162 O O . PRO D 1 79 ? 8.113 11.553 79.737 1.00 12.40 106 PRO D O 1
ATOM 15166 N N . GLY D 1 80 ? 7.191 12.967 81.256 1.00 12.82 107 GLY D N 1
ATOM 15167 C CA . GLY D 1 80 ? 5.782 12.875 80.849 1.00 13.56 107 GLY D CA 1
ATOM 15168 C C . GLY D 1 80 ? 4.874 13.003 82.050 1.00 14.06 107 GLY D C 1
ATOM 15169 O O . GLY D 1 80 ? 5.289 12.574 83.145 1.00 14.95 107 GLY D O 1
ATOM 15170 N N . ASP D 1 81 ? 3.668 13.550 81.883 1.00 13.67 108 ASP D N 1
ATOM 15171 C CA . ASP D 1 81 ? 2.645 13.411 82.952 1.00 13.42 108 ASP D CA 1
ATOM 15172 C C . ASP D 1 81 ? 2.499 11.934 83.304 1.00 13.28 108 ASP D C 1
ATOM 15173 O O . ASP D 1 81 ? 2.629 11.095 82.412 1.00 13.14 108 ASP D O 1
ATOM 15178 N N . TRP D 1 82 ? 2.152 11.642 84.550 1.00 13.81 109 TRP D N 1
ATOM 15179 C CA . TRP D 1 82 ? 1.858 10.256 84.983 1.00 13.77 109 TRP D CA 1
ATOM 15180 C C . TRP D 1 82 ? 0.465 9.814 84.518 1.00 13.08 109 TRP D C 1
ATOM 15181 O O . TRP D 1 82 ? 0.285 8.612 84.260 1.00 12.71 109 TRP D O 1
ATOM 15192 N N . ASN D 1 83 ? -0.468 10.751 84.371 1.00 12.88 110 ASN D N 1
ATOM 15193 C CA . ASN D 1 83 ? -1.913 10.446 84.202 1.00 12.91 110 ASN D CA 1
ATOM 15194 C C . ASN D 1 83 ? -2.134 9.563 82.969 1.00 12.99 110 ASN D C 1
ATOM 15195 O O . ASN D 1 83 ? -3.032 8.715 82.993 1.00 13.26 110 ASN D O 1
ATOM 15200 N N . SER D 1 84 ? -1.358 9.790 81.915 1.00 13.38 111 SER D N 1
ATOM 15201 C CA . SER D 1 84 ? -1.586 9.234 80.563 1.00 13.50 111 SER D CA 1
ATOM 15202 C C . SER D 1 84 ? -0.816 7.933 80.404 1.00 13.50 111 SER D C 1
ATOM 15203 O O . SER D 1 84 ? -0.909 7.369 79.307 1.00 13.31 111 SER D O 1
ATOM 15206 N N . GLN D 1 85 ? -0.039 7.530 81.420 1.00 13.80 112 GLN D N 1
ATOM 15207 C CA . GLN D 1 85 ? 0.854 6.337 81.358 1.00 14.22 112 GLN D CA 1
ATOM 15208 C C . GLN D 1 85 ? 0.135 5.090 81.874 1.00 14.87 112 GLN D C 1
ATOM 15209 O O . GLN D 1 85 ? 0.639 4.005 81.574 1.00 15.05 112 GLN D O 1
ATOM 15215 N N . ASP D 1 86 ? -0.952 5.241 82.642 1.00 15.60 113 ASP D N 1
ATOM 15216 C CA . ASP D 1 86 ? -1.693 4.106 83.253 1.00 16.73 113 ASP D CA 1
ATOM 15217 C C . ASP D 1 86 ? -3.109 4.556 83.634 1.00 17.69 113 ASP D C 1
ATOM 15218 O O . ASP D 1 86 ? -3.267 5.646 84.224 1.00 17.92 113 ASP D O 1
ATOM 15223 N N . ARG D 1 87 ? -4.110 3.744 83.294 1.00 18.40 114 ARG D N 1
ATOM 15224 C CA . ARG D 1 87 ? -5.526 3.995 83.657 1.00 18.99 114 ARG D CA 1
ATOM 15225 C C . ARG D 1 87 ? -5.594 4.365 85.142 1.00 18.48 114 ARG D C 1
ATOM 15226 O O . ARG D 1 87 ? -6.370 5.256 85.500 1.00 18.04 114 ARG D O 1
ATOM 15234 N N . MET D 1 88 ? -4.782 3.683 85.954 1.00 17.78 115 MET D N 1
ATOM 15235 C CA . MET D 1 88 ? -4.727 3.775 87.434 1.00 17.45 115 MET D CA 1
ATOM 15236 C C . MET D 1 88 ? -4.315 5.186 87.869 1.00 16.16 115 MET D C 1
ATOM 15237 O O . MET D 1 88 ? -4.735 5.597 88.955 1.00 15.59 115 MET D O 1
ATOM 15242 N N . LEU D 1 89 ? -3.517 5.880 87.047 1.00 15.07 116 LEU D N 1
ATOM 15243 C CA . LEU D 1 89 ? -2.956 7.225 87.335 1.00 14.28 116 LEU D CA 1
ATOM 15244 C C . LEU D 1 89 ? -3.785 8.358 86.712 1.00 13.94 116 LEU D C 1
ATOM 15245 O O . LEU D 1 89 ? -3.499 9.544 87.030 1.00 14.37 116 LEU D O 1
ATOM 15250 N N . LEU D 1 90 ? -4.761 8.040 85.868 1.00 13.47 117 LEU D N 1
ATOM 15251 C CA . LEU D 1 90 ? -5.491 9.039 85.051 1.00 13.66 117 LEU D CA 1
ATOM 15252 C C . LEU D 1 90 ? -6.004 10.166 85.962 1.00 14.63 117 LEU D C 1
ATOM 15253 O O . LEU D 1 90 ? -5.775 11.341 85.663 1.00 13.43 117 LEU D O 1
ATOM 15258 N N . TYR D 1 91 ? -6.616 9.789 87.081 1.00 16.36 118 TYR D N 1
ATOM 15259 C CA . TYR D 1 91 ? -7.291 10.700 88.036 1.00 17.48 118 TYR D CA 1
ATOM 15260 C C . TYR D 1 91 ? -6.446 10.878 89.307 1.00 17.36 118 TYR D C 1
ATOM 15261 O O . TYR D 1 91 ? -6.964 11.508 90.261 1.00 17.44 118 TYR D O 1
ATOM 15270 N N . TYR D 1 92 ? -5.197 10.395 89.336 1.00 17.67 119 TYR D N 1
ATOM 15271 C CA . TYR D 1 92 ? -4.386 10.419 90.584 1.00 17.99 119 TYR D CA 1
ATOM 15272 C C . TYR D 1 92 ? -3.954 11.852 90.902 1.00 17.84 119 TYR D C 1
ATOM 15273 O O . TYR D 1 92 ? -3.280 12.524 90.091 1.00 18.71 119 TYR D O 1
ATOM 15282 N N . GLU D 1 93 ? -4.368 12.295 92.084 1.00 18.12 120 GLU D N 1
ATOM 15283 C CA . GLU D 1 93 ? -4.039 13.611 92.672 1.00 18.47 120 GLU D CA 1
ATOM 15284 C C . GLU D 1 93 ? -3.385 13.335 94.034 1.00 18.14 120 GLU D C 1
ATOM 15285 O O . GLU D 1 93 ? -4.065 12.781 94.909 1.00 20.59 120 GLU D O 1
ATOM 15291 N N . GLY D 1 94 ? -2.100 13.638 94.188 1.00 16.49 121 GLY D N 1
ATOM 15292 C CA . GLY D 1 94 ? -1.330 13.228 95.373 1.00 16.53 121 GLY D CA 1
ATOM 15293 C C . GLY D 1 94 ? 0.156 13.190 95.099 1.00 15.91 121 GLY D C 1
ATOM 15294 O O . GLY D 1 94 ? 0.592 13.772 94.094 1.00 16.12 121 GLY D O 1
ATOM 15295 N N . SER D 1 95 ? 0.910 12.526 95.964 1.00 15.32 122 SER D N 1
ATOM 15296 C CA . SER D 1 95 ? 2.386 12.459 95.869 1.00 15.42 122 SER D CA 1
ATOM 15297 C C . SER D 1 95 ? 2.820 11.112 95.277 1.00 15.61 122 SER D C 1
ATOM 15298 O O . SER D 1 95 ? 2.137 10.084 95.463 1.00 15.54 122 SER D O 1
ATOM 15301 N N . LEU D 1 96 ? 3.941 11.140 94.572 1.00 15.22 123 LEU D N 1
ATOM 15302 C CA . LEU D 1 96 ? 4.500 9.990 93.851 1.00 14.74 123 LEU D CA 1
ATOM 15303 C C . LEU D 1 96 ? 6.018 10.135 93.902 1.00 15.23 123 LEU D C 1
ATOM 15304 O O . LEU D 1 96 ? 6.497 11.262 93.684 1.00 16.88 123 LEU D O 1
ATOM 15309 N N . TRP D 1 97 ? 6.734 9.058 94.208 1.00 14.89 124 TRP D N 1
ATOM 15310 C CA . TRP D 1 97 ? 8.207 9.061 94.332 1.00 14.67 124 TRP D CA 1
ATOM 15311 C C . TRP D 1 97 ? 8.800 8.576 93.022 1.00 14.73 124 TRP D C 1
ATOM 15312 O O . TRP D 1 97 ? 8.490 7.449 92.636 1.00 14.97 124 TRP D O 1
ATOM 15323 N N . TYR D 1 98 ? 9.588 9.410 92.355 1.00 15.21 125 TYR D N 1
ATOM 15324 C CA . TYR D 1 98 ? 10.449 8.987 91.225 1.00 16.03 125 TYR D CA 1
ATOM 15325 C C . TYR D 1 98 ? 11.852 8.725 91.777 1.00 16.65 125 TYR D C 1
ATOM 15326 O O . TYR D 1 98 ? 12.331 9.539 92.631 1.00 17.88 125 TYR D O 1
ATOM 15335 N N . ARG D 1 99 ? 12.513 7.673 91.296 1.00 16.37 126 ARG D N 1
ATOM 15336 C CA . ARG D 1 99 ? 13.898 7.352 91.700 1.00 17.27 126 ARG D CA 1
ATOM 15337 C C . ARG D 1 99 ? 14.675 6.890 90.475 1.00 18.10 126 ARG D C 1
ATOM 15338 O O . ARG D 1 99 ? 14.132 6.065 89.700 1.00 19.14 126 ARG D O 1
ATOM 15346 N N . THR D 1 100 ? 15.917 7.353 90.337 1.00 18.56 127 THR D N 1
ATOM 15347 C CA . THR D 1 100 ? 16.895 6.783 89.378 1.00 19.57 127 THR D CA 1
ATOM 15348 C C . THR D 1 100 ? 18.298 6.863 89.976 1.00 20.14 127 THR D C 1
ATOM 15349 O O . THR D 1 100 ? 18.462 7.533 91.000 1.00 20.90 127 THR D O 1
ATOM 15353 N N . LYS D 1 101 ? 19.264 6.217 89.328 1.00 21.15 128 LYS D N 1
ATOM 15354 C CA . LYS D 1 101 ? 20.704 6.282 89.676 1.00 22.80 128 LYS D CA 1
ATOM 15355 C C . LYS D 1 101 ? 21.474 6.849 88.479 1.00 22.39 128 LYS D C 1
ATOM 15356 O O . LYS D 1 101 ? 21.042 6.621 87.339 1.00 21.45 128 LYS D O 1
ATOM 15362 N N . PHE D 1 102 ? 22.542 7.607 88.735 1.00 22.77 129 PHE D N 1
ATOM 15363 C CA . PHE D 1 102 ? 23.466 8.103 87.685 1.00 22.91 129 PHE D CA 1
ATOM 15364 C C . PHE D 1 102 ? 24.911 8.102 88.183 1.00 24.03 129 PHE D C 1
ATOM 15365 O O . PHE D 1 102 ? 25.170 7.973 89.408 1.00 23.97 129 PHE D O 1
ATOM 15373 N N . ASP D 1 103 ? 25.817 8.206 87.206 1.00 24.57 130 ASP D N 1
ATOM 15374 C CA . ASP D 1 103 ? 27.281 8.344 87.378 1.00 25.13 130 ASP D CA 1
ATOM 15375 C C . ASP D 1 103 ? 27.673 9.679 86.766 1.00 25.50 130 ASP D C 1
ATOM 15376 O O . ASP D 1 103 ? 27.329 9.902 85.596 1.00 27.21 130 ASP D O 1
ATOM 15381 N N . TYR D 1 104 ? 28.347 10.539 87.524 1.00 25.22 131 TYR D N 1
ATOM 15382 C CA . TYR D 1 104 ? 28.897 11.802 86.980 1.00 24.94 131 TYR D CA 1
ATOM 15383 C C . TYR D 1 104 ? 30.191 12.162 87.714 1.00 25.54 131 TYR D C 1
ATOM 15384 O O . TYR D 1 104 ? 30.150 12.547 88.906 1.00 27.29 131 TYR D O 1
ATOM 15393 N N . THR D 1 105 ? 31.314 12.045 87.007 1.00 25.12 132 THR D N 1
ATOM 15394 C CA . THR D 1 105 ? 32.628 12.562 87.456 1.00 25.84 132 THR D CA 1
ATOM 15395 C C . THR D 1 105 ? 32.665 14.054 87.121 1.00 25.92 132 THR D C 1
ATOM 15396 O O . THR D 1 105 ? 32.763 14.355 85.930 1.00 27.10 132 THR D O 1
ATOM 15400 N N . ILE D 1 106 ? 32.572 14.949 88.112 1.00 26.99 133 ILE D N 1
ATOM 15401 C CA . ILE D 1 106 ? 32.776 16.418 87.895 1.00 29.44 133 ILE D CA 1
ATOM 15402 C C . ILE D 1 106 ? 34.259 16.680 87.556 1.00 32.70 133 ILE D C 1
ATOM 15403 O O . ILE D 1 106 ? 35.140 16.073 88.202 1.00 30.02 133 ILE D O 1
ATOM 15408 N N . THR D 1 107 ? 34.522 17.578 86.595 1.00 37.88 134 THR D N 1
ATOM 15409 C CA . THR D 1 107 ? 35.888 18.040 86.201 1.00 39.85 134 THR D CA 1
ATOM 15410 C C . THR D 1 107 ? 36.324 19.202 87.107 1.00 42.18 134 THR D C 1
ATOM 15411 O O . THR D 1 107 ? 35.564 20.177 87.208 1.00 41.39 134 THR D O 1
ATOM 15415 N N . ASP D 1 108 ? 37.512 19.082 87.724 1.00 45.69 135 ASP D N 1
ATOM 15416 C CA . ASP D 1 108 ? 38.242 20.148 88.466 1.00 43.01 135 ASP D CA 1
ATOM 15417 C C . ASP D 1 108 ? 37.294 20.702 89.524 1.00 42.49 135 ASP D C 1
ATOM 15418 O O . ASP D 1 108 ? 36.678 19.876 90.216 1.00 45.59 135 ASP D O 1
ATOM 15423 N N . ASN D 1 109 ? 37.168 22.028 89.629 1.00 41.61 136 ASN D N 1
ATOM 15424 C CA . ASN D 1 109 ? 36.273 22.694 90.615 1.00 41.58 136 ASN D CA 1
ATOM 15425 C C . ASN D 1 109 ? 35.115 23.354 89.847 1.00 37.88 136 ASN D C 1
ATOM 15426 O O . ASN D 1 109 ? 34.728 24.508 90.191 1.00 36.40 136 ASN D O 1
ATOM 15431 N N . ASN D 1 110 ? 34.578 22.630 88.857 1.00 34.45 137 ASN D N 1
ATOM 15432 C CA . ASN D 1 110 ? 33.331 22.965 88.112 1.00 33.63 137 ASN D CA 1
ATOM 15433 C C . ASN D 1 110 ? 32.110 22.721 89.008 1.00 32.51 137 ASN D C 1
ATOM 15434 O O . ASN D 1 110 ? 32.186 21.849 89.901 1.00 33.55 137 ASN D O 1
ATOM 15439 N N . ARG D 1 111 ? 31.024 23.460 88.774 1.00 29.42 138 ARG D N 1
ATOM 15440 C CA . ARG D 1 111 ? 29.748 23.294 89.520 1.00 28.89 138 ARG D CA 1
ATOM 15441 C C . ARG D 1 111 ? 28.791 22.420 88.684 1.00 26.73 138 ARG D C 1
ATOM 15442 O O . ARG D 1 111 ? 28.769 22.581 87.440 1.00 26.69 138 ARG D O 1
ATOM 15450 N N . LEU D 1 112 ? 28.083 21.487 89.335 1.00 23.77 139 LEU D N 1
ATOM 15451 C CA . LEU D 1 112 ? 27.047 20.619 88.707 1.00 23.76 139 LEU D CA 1
ATOM 15452 C C . LEU D 1 112 ? 25.649 21.012 89.211 1.00 23.90 139 LEU D C 1
ATOM 15453 O O . LEU D 1 112 ? 25.420 21.013 90.447 1.00 24.68 139 LEU D O 1
ATOM 15458 N N . PHE D 1 113 ? 24.743 21.311 88.281 1.00 21.91 140 PHE D N 1
ATOM 15459 C CA . PHE D 1 113 ? 23.325 21.644 88.556 1.00 21.70 140 PHE D CA 1
ATOM 15460 C C . PHE D 1 113 ? 22.445 20.486 88.066 1.00 19.63 140 PHE D C 1
ATOM 15461 O O . PHE D 1 113 ? 22.761 19.874 87.030 1.00 19.95 140 PHE D O 1
ATOM 15469 N N . ILE D 1 114 ? 21.378 20.173 88.801 1.00 17.92 141 ILE D N 1
ATOM 15470 C CA . ILE D 1 114 ? 20.198 19.461 88.217 1.00 17.20 141 ILE D CA 1
ATOM 15471 C C . ILE D 1 114 ? 19.167 20.517 87.790 1.00 15.45 141 ILE D C 1
ATOM 15472 O O . ILE D 1 114 ? 18.907 21.461 88.551 1.00 14.01 141 ILE D O 1
ATOM 15477 N N . TYR D 1 115 ? 18.657 20.372 86.571 1.00 14.56 142 TYR D N 1
ATOM 15478 C CA . TYR D 1 115 ? 17.745 21.323 85.898 1.00 14.27 142 TYR D CA 1
ATOM 15479 C C . TYR D 1 115 ? 16.456 20.583 85.543 1.00 14.41 142 TYR D C 1
ATOM 15480 O O . TYR D 1 115 ? 16.517 19.555 84.848 1.00 15.20 142 TYR D O 1
ATOM 15489 N N . PHE D 1 116 ? 15.318 21.128 85.952 1.00 14.73 143 PHE D N 1
ATOM 15490 C CA . PHE D 1 116 ? 13.963 20.594 85.656 1.00 15.00 143 PHE D CA 1
ATOM 15491 C C . PHE D 1 116 ? 13.246 21.591 84.754 1.00 14.65 143 PHE D C 1
ATOM 15492 O O . PHE D 1 116 ? 13.192 22.738 85.140 1.00 15.51 143 PHE D O 1
ATOM 15500 N N . GLY D 1 117 ? 12.715 21.162 83.607 1.00 14.55 144 GLY D N 1
ATOM 15501 C CA . GLY D 1 117 ? 11.908 22.037 82.731 1.00 13.95 144 GLY D CA 1
ATOM 15502 C C . GLY D 1 117 ? 10.594 22.394 83.396 1.00 13.61 144 GLY D C 1
ATOM 15503 O O . GLY D 1 117 ? 10.128 23.538 83.208 1.00 12.86 144 GLY D O 1
ATOM 15504 N N . ALA D 1 118 ? 10.032 21.440 84.153 1.00 13.37 145 ALA D N 1
ATOM 15505 C CA . ALA D 1 118 ? 8.776 21.579 84.927 1.00 13.34 145 ALA D CA 1
ATOM 15506 C C . ALA D 1 118 ? 8.437 20.269 85.653 1.00 13.69 145 ALA D C 1
ATOM 15507 O O . ALA D 1 118 ? 8.844 19.167 85.194 1.00 13.25 145 ALA D O 1
ATOM 15509 N N . ALA D 1 119 ? 7.693 20.390 86.756 1.00 14.03 146 ALA D N 1
ATOM 15510 C CA . ALA D 1 119 ? 7.083 19.257 87.489 1.00 13.65 146 ALA D CA 1
ATOM 15511 C C . ALA D 1 119 ? 5.887 19.795 88.288 1.00 14.39 146 ALA D C 1
ATOM 15512 O O . ALA D 1 119 ? 6.044 20.803 89.009 1.00 15.17 146 ALA D O 1
ATOM 15514 N N . ASN D 1 120 ? 4.714 19.194 88.099 1.00 14.24 147 ASN D N 1
ATOM 15515 C CA . ASN D 1 120 ? 3.439 19.652 88.698 1.00 14.08 147 ASN D CA 1
ATOM 15516 C C . ASN D 1 120 ? 3.138 18.806 89.934 1.00 14.18 147 ASN D C 1
ATOM 15517 O O . ASN D 1 120 ? 3.048 17.587 89.810 1.00 12.24 147 ASN D O 1
ATOM 15522 N N . TYR D 1 121 ? 2.989 19.421 91.129 1.00 14.67 148 TYR D N 1
ATOM 15523 C CA . TYR D 1 121 ? 3.012 20.854 91.382 1.00 15.38 148 TYR D CA 1
ATOM 15524 C C . TYR D 1 121 ? 4.129 21.186 92.382 1.00 16.20 148 TYR D C 1
ATOM 15525 O O . TYR D 1 121 ? 4.858 22.204 92.204 1.00 16.37 148 TYR D O 1
ATOM 15534 N N . GLN D 1 122 ? 4.241 20.390 93.446 1.00 16.50 149 GLN D N 1
ATOM 15535 C CA . GLN D 1 122 ? 5.318 20.558 94.457 1.00 17.06 149 GLN D CA 1
ATOM 15536 C C . GLN D 1 122 ? 6.421 19.518 94.223 1.00 17.28 149 GLN D C 1
ATOM 15537 O O . GLN D 1 122 ? 6.105 18.314 94.290 1.00 16.60 149 GLN D O 1
ATOM 15543 N N . THR D 1 123 ? 7.665 19.969 94.013 1.00 17.38 150 THR D N 1
ATOM 15544 C CA . THR D 1 123 ? 8.818 19.066 93.777 1.00 18.60 150 THR D CA 1
ATOM 15545 C C . THR D 1 123 ? 9.812 19.174 94.932 1.00 18.92 150 THR D C 1
ATOM 15546 O O . THR D 1 123 ? 10.232 20.301 95.269 1.00 19.71 150 THR D O 1
ATOM 15550 N N . ASP D 1 124 ? 10.176 18.025 95.496 1.00 18.34 151 ASP D N 1
ATOM 15551 C CA . ASP D 1 124 ? 11.169 17.894 96.589 1.00 17.84 151 ASP D CA 1
ATOM 15552 C C . ASP D 1 124 ? 12.235 16.926 96.085 1.00 17.13 151 ASP D C 1
ATOM 15553 O O . ASP D 1 124 ? 11.877 15.813 95.713 1.00 16.70 151 ASP D O 1
ATOM 15558 N N . VAL D 1 125 ? 13.483 17.367 96.000 1.00 17.12 152 VAL D N 1
ATOM 15559 C CA . VAL D 1 125 ? 14.558 16.617 95.297 1.00 17.82 152 VAL D CA 1
ATOM 15560 C C . VAL D 1 125 ? 15.626 16.258 96.322 1.00 19.40 152 VAL D C 1
ATOM 15561 O O . VAL D 1 125 ? 15.922 17.114 97.166 1.00 20.44 152 VAL D O 1
ATOM 15565 N N . TYR D 1 126 ? 16.186 15.053 96.226 1.00 20.34 153 TYR D N 1
ATOM 15566 C CA . TYR D 1 126 ? 17.214 14.517 97.155 1.00 20.74 153 TYR D CA 1
ATOM 15567 C C . TYR D 1 126 ? 18.302 13.808 96.343 1.00 20.76 153 TYR D C 1
ATOM 15568 O O . TYR D 1 126 ? 18.008 13.138 95.343 1.00 21.12 153 TYR D O 1
ATOM 15577 N N . VAL D 1 127 ? 19.553 13.960 96.761 1.00 20.85 154 VAL D N 1
ATOM 15578 C CA . VAL D 1 127 ? 20.704 13.237 96.151 1.00 20.70 154 VAL D CA 1
ATOM 15579 C C . VAL D 1 127 ? 21.407 12.477 97.273 1.00 20.69 154 VAL D C 1
ATOM 15580 O O . VAL D 1 127 ? 21.713 13.107 98.310 1.00 21.28 154 VAL D O 1
ATOM 15584 N N . ASN D 1 128 ? 21.624 11.180 97.097 1.00 19.60 155 ASN D N 1
ATOM 15585 C CA . ASN D 1 128 ? 22.295 10.340 98.120 1.00 20.91 155 ASN D CA 1
ATOM 15586 C C . ASN D 1 128 ? 21.750 10.711 99.505 1.00 20.34 155 ASN D C 1
ATOM 15587 O O . ASN D 1 128 ? 22.565 10.978 100.404 1.00 19.76 155 ASN D O 1
ATOM 15592 N N . GLY D 1 129 ? 20.419 10.773 99.639 1.00 20.49 156 GLY D N 1
ATOM 15593 C CA . GLY D 1 129 ? 19.707 10.900 100.929 1.00 21.75 156 GLY D CA 1
ATOM 15594 C C . GLY D 1 129 ? 19.708 12.312 101.507 1.00 22.31 156 GLY D C 1
ATOM 15595 O O . GLY D 1 129 ? 19.210 12.483 102.625 1.00 23.21 156 GLY D O 1
ATOM 15596 N N . GLN D 1 130 ? 20.186 13.312 100.773 1.00 22.99 157 GLN D N 1
ATOM 15597 C CA . GLN D 1 130 ? 20.314 14.696 101.290 1.00 23.44 157 GLN D CA 1
ATOM 15598 C C . GLN D 1 130 ? 19.436 15.627 100.457 1.00 23.04 157 GLN D C 1
ATOM 15599 O O . GLN D 1 130 ? 19.533 15.617 99.209 1.00 24.14 157 GLN D O 1
ATOM 15605 N N . LYS D 1 131 ? 18.615 16.429 101.116 1.00 21.89 158 LYS D N 1
ATOM 15606 C CA . LYS D 1 131 ? 17.684 17.321 100.402 1.00 22.53 158 LYS D CA 1
ATOM 15607 C C . LYS D 1 131 ? 18.476 18.423 99.697 1.00 24.19 158 LYS D C 1
ATOM 15608 O O . LYS D 1 131 ? 19.355 19.047 100.314 1.00 27.50 158 LYS D O 1
ATOM 15614 N N . VAL D 1 132 ? 18.084 18.726 98.470 1.00 22.86 159 VAL D N 1
ATOM 15615 C CA . VAL D 1 132 ? 18.874 19.581 97.555 1.00 21.52 159 VAL D CA 1
ATOM 15616 C C . VAL D 1 132 ? 18.061 20.820 97.173 1.00 20.42 159 VAL D C 1
ATOM 15617 O O . VAL D 1 132 ? 18.675 21.768 96.724 1.00 21.61 159 VAL D O 1
ATOM 15621 N N . GLY D 1 133 ? 16.747 20.828 97.382 1.00 19.31 160 GLY D N 1
ATOM 15622 C CA . GLY D 1 133 ? 15.871 21.925 96.926 1.00 18.99 160 GLY D CA 1
ATOM 15623 C C . GLY D 1 133 ? 14.395 21.551 96.936 1.00 17.94 160 GLY D C 1
ATOM 15624 O O . GLY D 1 133 ? 14.072 20.355 97.037 1.00 17.72 160 GLY D O 1
ATOM 15625 N N . GLN D 1 134 ? 13.527 22.554 96.862 1.00 17.84 161 GLN D N 1
ATOM 15626 C CA . GLN D 1 134 ? 12.048 22.403 96.766 1.00 18.03 161 GLN D CA 1
ATOM 15627 C C . GLN D 1 134 ? 11.525 23.398 95.725 1.00 17.25 161 GLN D C 1
ATOM 15628 O O . GLN D 1 134 ? 12.041 24.525 95.709 1.00 17.11 161 GLN D O 1
ATOM 15634 N N . HIS D 1 135 ? 10.514 23.040 94.928 1.00 16.02 162 HIS D N 1
ATOM 15635 C CA . HIS D 1 135 ? 9.884 23.992 93.978 1.00 16.03 162 HIS D CA 1
ATOM 15636 C C . HIS D 1 135 ? 8.345 23.979 94.070 1.00 15.96 162 HIS D C 1
ATOM 15637 O O . HIS D 1 135 ? 7.741 22.905 94.114 1.00 15.28 162 HIS D O 1
ATOM 15644 N N . LEU D 1 136 ? 7.743 25.165 94.021 1.00 16.20 163 LEU D N 1
ATOM 15645 C CA . LEU D 1 136 ? 6.281 25.367 93.899 1.00 16.79 163 LEU D CA 1
ATOM 15646 C C . LEU D 1 136 ? 6.025 26.001 92.544 1.00 16.11 163 LEU D C 1
ATOM 15647 O O . LEU D 1 136 ? 6.753 26.946 92.189 1.00 15.95 163 LEU D O 1
ATOM 15652 N N . GLY D 1 137 ? 5.026 25.483 91.834 1.00 15.59 164 GLY D N 1
ATOM 15653 C CA . GLY D 1 137 ? 4.745 25.842 90.436 1.00 15.61 164 GLY D CA 1
ATOM 15654 C C . GLY D 1 137 ? 4.962 24.637 89.552 1.00 15.09 164 GLY D C 1
ATOM 15655 O O . GLY D 1 137 ? 6.009 23.976 89.691 1.00 13.47 164 GLY D O 1
ATOM 15656 N N . GLY D 1 138 ? 3.961 24.322 88.728 1.00 16.18 165 GLY D N 1
ATOM 15657 C CA . GLY D 1 138 ? 3.910 23.056 87.973 1.00 16.59 165 GLY D CA 1
ATOM 15658 C C . GLY D 1 138 ? 4.404 23.218 86.552 1.00 17.13 165 GLY D C 1
ATOM 15659 O O . GLY D 1 138 ? 4.543 22.155 85.852 1.00 16.57 165 GLY D O 1
ATOM 15660 N N . PHE D 1 139 ? 4.624 24.472 86.116 1.00 16.95 166 PHE D N 1
ATOM 15661 C CA . PHE D 1 139 ? 4.902 24.778 84.692 1.00 17.39 166 PHE D CA 1
ATOM 15662 C C . PHE D 1 139 ? 6.149 25.648 84.500 1.00 17.79 166 PHE D C 1
ATOM 15663 O O . PHE D 1 139 ? 6.401 25.994 83.331 1.00 19.35 166 PHE D O 1
ATOM 15671 N N . ASP D 1 140 ? 6.914 25.967 85.544 1.00 17.29 167 ASP D N 1
ATOM 15672 C CA . ASP D 1 140 ? 8.103 26.847 85.414 1.00 16.99 167 ASP D CA 1
ATOM 15673 C C . ASP D 1 140 ? 9.326 26.047 85.834 1.00 16.63 167 ASP D C 1
ATOM 15674 O O . ASP D 1 140 ? 9.244 25.266 86.763 1.00 16.86 167 ASP D O 1
ATOM 15679 N N . PRO D 1 141 ? 10.485 26.189 85.154 1.00 16.77 168 PRO D N 1
ATOM 15680 C CA . PRO D 1 141 ? 11.687 25.431 85.498 1.00 16.97 168 PRO D CA 1
ATOM 15681 C C . PRO D 1 141 ? 12.421 25.858 86.780 1.00 17.46 168 PRO D C 1
ATOM 15682 O O . PRO D 1 141 ? 12.082 26.874 87.387 1.00 17.55 168 PRO D O 1
ATOM 15686 N N . PHE D 1 142 ? 13.429 25.069 87.158 1.00 17.19 169 PHE D N 1
ATOM 15687 C CA . PHE D 1 142 ? 14.198 25.269 88.409 1.00 17.56 169 PHE D CA 1
ATOM 15688 C C . PHE D 1 142 ? 15.465 24.419 88.375 1.00 17.32 169 PHE D C 1
ATOM 15689 O O . PHE D 1 142 ? 15.486 23.381 87.707 1.00 16.81 169 PHE D O 1
ATOM 15697 N N . ASN D 1 143 ? 16.485 24.850 89.111 1.00 16.75 170 ASN D N 1
ATOM 15698 C CA . ASN D 1 143 ? 17.807 24.182 89.117 1.00 16.63 170 ASN D CA 1
ATOM 15699 C C . ASN D 1 143 ? 18.364 24.248 90.538 1.00 16.71 170 ASN D C 1
ATOM 15700 O O . ASN D 1 143 ? 18.107 25.234 91.221 1.00 16.03 170 ASN D O 1
ATOM 15705 N N . PHE D 1 144 ? 19.044 23.193 90.964 1.00 17.78 171 PHE D N 1
ATOM 15706 C CA . PHE D 1 144 ? 19.673 23.066 92.299 1.00 20.01 171 PHE D CA 1
ATOM 15707 C C . PHE D 1 144 ? 21.154 22.718 92.140 1.00 21.75 171 PHE D C 1
ATOM 15708 O O . PHE D 1 144 ? 21.480 21.757 91.412 1.00 23.01 171 PHE D O 1
ATOM 15716 N N . ASP D 1 145 ? 22.027 23.477 92.800 1.00 23.17 172 ASP D N 1
ATOM 15717 C CA . ASP D 1 145 ? 23.477 23.177 92.851 1.00 24.45 172 ASP D CA 1
ATOM 15718 C C . ASP D 1 145 ? 23.617 21.893 93.675 1.00 25.14 172 ASP D C 1
ATOM 15719 O O . ASP D 1 145 ? 23.153 21.894 94.821 1.00 25.47 172 ASP D O 1
ATOM 15724 N N . ILE D 1 146 ? 24.154 20.822 93.082 1.00 26.27 173 ILE D N 1
ATOM 15725 C CA . ILE D 1 146 ? 24.286 19.489 93.742 1.00 27.04 173 ILE D CA 1
ATOM 15726 C C . ILE D 1 146 ? 25.758 19.097 93.814 1.00 27.29 173 ILE D C 1
ATOM 15727 O O . ILE D 1 146 ? 26.015 17.938 94.117 1.00 27.71 173 ILE D O 1
ATOM 15732 N N . THR D 1 147 ? 26.669 20.050 93.601 1.00 30.24 174 THR D N 1
ATOM 15733 C CA . THR D 1 147 ? 28.141 19.827 93.493 1.00 31.57 174 THR D CA 1
ATOM 15734 C C . THR D 1 147 ? 28.696 19.117 94.740 1.00 31.38 174 THR D C 1
ATOM 15735 O O . THR D 1 147 ? 29.570 18.238 94.584 1.00 28.75 174 THR D O 1
ATOM 15739 N N . ASN D 1 148 ? 28.197 19.476 95.924 1.00 31.81 175 ASN D N 1
ATOM 15740 C CA . ASN D 1 148 ? 28.738 19.023 97.231 1.00 34.34 175 ASN D CA 1
ATOM 15741 C C . ASN D 1 148 ? 28.172 17.649 97.623 1.00 35.02 175 ASN D C 1
ATOM 15742 O O . ASN D 1 148 ? 28.731 17.047 98.544 1.00 37.54 175 ASN D O 1
ATOM 15747 N N . VAL D 1 149 ? 27.111 17.160 96.977 1.00 35.47 176 VAL D N 1
ATOM 15748 C CA . VAL D 1 149 ? 26.379 15.940 97.441 1.00 35.70 176 VAL D CA 1
ATOM 15749 C C . VAL D 1 149 ? 26.573 14.780 96.453 1.00 35.91 176 VAL D C 1
ATOM 15750 O O . VAL D 1 149 ? 26.256 13.633 96.835 1.00 38.52 176 VAL D O 1
ATOM 15754 N N . VAL D 1 150 ? 27.050 15.025 95.229 1.00 36.51 177 VAL D N 1
ATOM 15755 C CA . VAL D 1 150 ? 27.260 13.914 94.248 1.00 37.31 177 VAL D CA 1
ATOM 15756 C C . VAL D 1 150 ? 28.600 13.241 94.528 1.00 36.45 177 VAL D C 1
ATOM 15757 O O . VAL D 1 150 ? 29.471 13.850 95.157 1.00 38.19 177 VAL D O 1
ATOM 15761 N N . LYS D 1 151 ? 28.713 12.004 94.071 1.00 38.48 178 LYS D N 1
ATOM 15762 C CA . LYS D 1 151 ? 29.982 11.253 93.966 1.00 40.23 178 LYS D CA 1
ATOM 15763 C C . LYS D 1 151 ? 30.011 10.718 92.542 1.00 43.64 178 LYS D C 1
ATOM 15764 O O . LYS D 1 151 ? 28.995 10.773 91.854 1.00 45.83 178 LYS D O 1
ATOM 15770 N N . PRO D 1 152 ? 31.177 10.304 92.009 1.00 48.89 179 PRO D N 1
ATOM 15771 C CA . PRO D 1 152 ? 31.245 9.856 90.612 1.00 49.22 179 PRO D CA 1
ATOM 15772 C C . PRO D 1 152 ? 30.430 8.599 90.240 1.00 46.90 179 PRO D C 1
ATOM 15773 O O . PRO D 1 152 ? 30.037 8.505 89.077 1.00 45.35 179 PRO D O 1
ATOM 15777 N N . LYS D 1 153 ? 30.152 7.700 91.195 1.00 42.86 180 LYS D N 1
ATOM 15778 C CA . LYS D 1 153 ? 29.505 6.383 90.921 1.00 43.28 180 LYS D CA 1
ATOM 15779 C C . LYS D 1 153 ? 28.230 6.194 91.769 1.00 39.20 180 LYS D C 1
ATOM 15780 O O . LYS D 1 153 ? 28.204 6.630 92.934 1.00 37.70 180 LYS D O 1
ATOM 15786 N N . ASP D 1 154 ? 27.195 5.582 91.182 1.00 37.47 181 ASP D N 1
ATOM 15787 C CA . ASP D 1 154 ? 25.988 5.046 91.876 1.00 35.31 181 ASP D CA 1
ATOM 15788 C C . ASP D 1 154 ? 25.311 6.121 92.756 1.00 30.39 181 ASP D C 1
ATOM 15789 O O . ASP D 1 154 ? 25.074 5.853 93.936 1.00 31.01 181 ASP D O 1
ATOM 15794 N N . ASN D 1 155 ? 24.947 7.276 92.196 1.00 26.86 182 ASN D N 1
ATOM 15795 C CA . ASN D 1 155 ? 24.184 8.344 92.906 1.00 24.87 182 ASN D CA 1
ATOM 15796 C C . ASN D 1 155 ? 22.674 8.055 92.920 1.00 23.70 182 ASN D C 1
ATOM 15797 O O . ASN D 1 155 ? 22.073 7.917 91.829 1.00 22.88 182 ASN D O 1
ATOM 15802 N N . SER D 1 156 ? 22.072 8.070 94.110 1.00 21.05 183 SER D N 1
ATOM 15803 C CA . SER D 1 156 ? 20.606 8.005 94.311 1.00 19.89 183 SER D CA 1
ATOM 15804 C C . SER D 1 156 ? 19.981 9.352 93.962 1.00 18.72 183 SER D C 1
ATOM 15805 O O . SER D 1 156 ? 20.287 10.306 94.649 1.00 19.45 183 SER D O 1
ATOM 15808 N N . LEU D 1 157 ? 19.118 9.424 92.951 1.00 18.60 184 LEU D N 1
ATOM 15809 C CA . LEU D 1 157 ? 18.318 10.647 92.672 1.00 18.94 184 LEU D CA 1
ATOM 15810 C C . LEU D 1 157 ? 16.866 10.373 93.049 1.00 19.27 184 LEU D C 1
ATOM 15811 O O . LEU D 1 157 ? 16.249 9.497 92.419 1.00 18.87 184 LEU D O 1
ATOM 15816 N N . MET D 1 158 ? 16.357 11.060 94.071 1.00 21.22 185 MET D N 1
ATOM 15817 C CA . MET D 1 158 ? 14.967 10.866 94.548 1.00 21.48 185 MET D CA 1
ATOM 15818 C C . MET D 1 158 ? 14.215 12.170 94.325 1.00 20.29 185 MET D C 1
ATOM 15819 O O . MET D 1 158 ? 14.649 13.206 94.890 1.00 19.25 185 MET D O 1
ATOM 15824 N N . VAL D 1 159 ? 13.176 12.152 93.484 1.00 19.07 186 VAL D N 1
ATOM 15825 C CA . VAL D 1 159 ? 12.357 13.381 93.265 1.00 18.67 186 VAL D CA 1
ATOM 15826 C C . VAL D 1 159 ? 10.888 13.046 93.520 1.00 18.12 186 VAL D C 1
ATOM 15827 O O . VAL D 1 159 ? 10.297 12.176 92.868 1.00 16.89 186 VAL D O 1
ATOM 15831 N N . ARG D 1 160 ? 10.372 13.673 94.562 1.00 18.69 187 ARG D N 1
ATOM 15832 C CA . ARG D 1 160 ? 8.965 13.551 94.965 1.00 18.57 187 ARG D CA 1
ATOM 15833 C C . ARG D 1 160 ? 8.189 14.660 94.278 1.00 18.40 187 ARG D C 1
ATOM 15834 O O . ARG D 1 160 ? 8.687 15.783 94.270 1.00 19.38 187 ARG D O 1
ATOM 15842 N N . VAL D 1 161 ? 7.019 14.321 93.740 1.00 18.81 188 VAL D N 1
ATOM 15843 C CA . VAL D 1 161 ? 6.074 15.270 93.092 1.00 18.11 188 VAL D CA 1
ATOM 15844 C C . VAL D 1 161 ? 4.680 15.017 93.674 1.00 18.48 188 VAL D C 1
ATOM 15845 O O . VAL D 1 161 ? 4.198 13.846 93.689 1.00 18.07 188 VAL D O 1
ATOM 15849 N N . ASP D 1 162 ? 4.109 16.086 94.219 1.00 18.84 189 ASP D N 1
ATOM 15850 C CA . ASP D 1 162 ? 2.725 16.154 94.743 1.00 18.82 189 ASP D CA 1
ATOM 15851 C C . ASP D 1 162 ? 1.968 17.196 93.918 1.00 18.13 189 ASP D C 1
ATOM 15852 O O . ASP D 1 162 ? 2.451 18.337 93.855 1.00 17.57 189 ASP D O 1
ATOM 15857 N N . ASN D 1 163 ? 0.856 16.800 93.286 1.00 17.79 190 ASN D N 1
ATOM 15858 C CA . ASN D 1 163 ? -0.043 17.703 92.515 1.00 17.62 190 ASN D CA 1
ATOM 15859 C C . ASN D 1 163 ? -1.392 17.865 93.234 1.00 17.51 190 ASN D C 1
ATOM 15860 O O . ASN D 1 163 ? -2.332 18.328 92.591 1.00 15.94 190 ASN D O 1
ATOM 15865 N N . ARG D 1 164 ? -1.480 17.535 94.533 1.00 19.17 191 ARG D N 1
ATOM 15866 C CA . ARG D 1 164 ? -2.734 17.671 95.326 1.00 19.12 191 ARG D CA 1
ATOM 15867 C C . ARG D 1 164 ? -3.199 19.123 95.217 1.00 18.77 191 ARG D C 1
ATOM 15868 O O . ARG D 1 164 ? -2.352 20.012 95.268 1.00 17.63 191 ARG D O 1
ATOM 15876 N N . ARG D 1 165 ? -4.500 19.358 95.078 1.00 19.81 192 ARG D N 1
ATOM 15877 C CA . ARG D 1 165 ? -5.059 20.735 95.025 1.00 20.94 192 ARG D CA 1
ATOM 15878 C C . ARG D 1 165 ? -5.169 21.279 96.459 1.00 21.54 192 ARG D C 1
ATOM 15879 O O . ARG D 1 165 ? -5.667 20.543 97.323 1.00 22.93 192 ARG D O 1
ATOM 15887 N N . GLU D 1 166 ? -4.632 22.477 96.731 1.00 21.73 193 GLU D N 1
ATOM 15888 C CA . GLU D 1 166 ? -4.713 23.161 98.057 1.00 21.54 193 GLU D CA 1
ATOM 15889 C C . GLU D 1 166 ? -5.189 24.602 97.858 1.00 21.54 193 GLU D C 1
ATOM 15890 O O . GLU D 1 166 ? -4.985 25.153 96.755 1.00 21.44 193 GLU D O 1
ATOM 15896 N N . LYS D 1 167 ? -5.770 25.186 98.905 1.00 22.68 194 LYS D N 1
ATOM 15897 C CA . LYS D 1 167 ? -6.410 26.523 98.849 1.00 25.43 194 LYS D CA 1
ATOM 15898 C C . LYS D 1 167 ? -5.372 27.588 98.461 1.00 24.95 194 LYS D C 1
ATOM 15899 O O . LYS D 1 167 ? -5.778 28.546 97.785 1.00 23.65 194 LYS D O 1
ATOM 15905 N N . HIS D 1 168 ? -4.104 27.399 98.857 1.00 26.07 195 HIS D N 1
ATOM 15906 C CA . HIS D 1 168 ? -2.994 28.396 98.780 1.00 27.53 195 HIS D CA 1
ATOM 15907 C C . HIS D 1 168 ? -2.214 28.276 97.457 1.00 23.93 195 HIS D C 1
ATOM 15908 O O . HIS D 1 168 ? -1.518 29.241 97.114 1.00 23.04 195 HIS D O 1
ATOM 15915 N N . ARG D 1 169 ? -2.336 27.159 96.721 1.00 21.57 196 ARG D N 1
ATOM 15916 C CA . ARG D 1 169 ? -1.519 26.885 95.500 1.00 19.27 196 ARG D CA 1
ATOM 15917 C C . ARG D 1 169 ? -2.037 27.714 94.306 1.00 17.91 196 ARG D C 1
ATOM 15918 O O . ARG D 1 169 ? -3.152 28.268 94.366 1.00 16.80 196 ARG D O 1
ATOM 15926 N N . VAL D 1 170 ? -1.193 27.889 93.300 1.00 17.77 197 VAL D N 1
ATOM 15927 C CA . VAL D 1 170 ? -1.551 28.679 92.087 1.00 17.87 197 VAL D CA 1
ATOM 15928 C C . VAL D 1 170 ? -1.240 27.824 90.856 1.00 18.16 197 VAL D C 1
ATOM 15929 O O . VAL D 1 170 ? -0.079 27.790 90.455 1.00 19.21 197 VAL D O 1
ATOM 15933 N N . PRO D 1 171 ? -2.191 27.093 90.229 1.00 17.58 198 PRO D N 1
ATOM 15934 C CA . PRO D 1 171 ? -3.625 27.128 90.545 1.00 16.92 198 PRO D CA 1
ATOM 15935 C C . PRO D 1 171 ? -4.082 26.350 91.795 1.00 16.45 198 PRO D C 1
ATOM 15936 O O . PRO D 1 171 ? -3.311 25.629 92.348 1.00 16.07 198 PRO D O 1
ATOM 15940 N N . ASN D 1 172 ? -5.335 26.513 92.204 1.00 17.18 199 ASN D N 1
ATOM 15941 C CA . ASN D 1 172 ? -5.838 25.922 93.471 1.00 18.13 199 ASN D CA 1
ATOM 15942 C C . ASN D 1 172 ? -6.919 24.854 93.252 1.00 18.01 199 ASN D C 1
ATOM 15943 O O . ASN D 1 172 ? -6.603 23.844 92.616 1.00 18.72 199 ASN D O 1
ATOM 15948 N N . TYR D 1 173 ? -8.148 25.084 93.724 1.00 17.92 200 TYR D N 1
ATOM 15949 C CA . TYR D 1 173 ? -9.202 24.038 93.750 1.00 17.87 200 TYR D CA 1
ATOM 15950 C C . TYR D 1 173 ? -9.688 23.638 92.356 1.00 17.71 200 TYR D C 1
ATOM 15951 O O . TYR D 1 173 ? -9.857 22.430 92.130 1.00 17.37 200 TYR D O 1
ATOM 15960 N N . THR D 1 174 ? -9.942 24.585 91.467 1.00 16.46 201 THR D N 1
ATOM 15961 C CA . THR D 1 174 ? -10.477 24.163 90.154 1.00 15.79 201 THR D CA 1
ATOM 15962 C C . THR D 1 174 ? -9.997 25.053 89.008 1.00 15.97 201 THR D C 1
ATOM 15963 O O . THR D 1 174 ? -9.882 26.254 89.183 1.00 16.63 201 THR D O 1
ATOM 15967 N N . THR D 1 175 ? -9.687 24.410 87.903 1.00 15.41 202 THR D N 1
ATOM 15968 C CA . THR D 1 175 ? -9.454 25.062 86.592 1.00 15.24 202 THR D CA 1
ATOM 15969 C C . THR D 1 175 ? -10.259 24.311 85.528 1.00 14.54 202 THR D C 1
ATOM 15970 O O . THR D 1 175 ? -10.833 23.239 85.839 1.00 14.34 202 THR D O 1
ATOM 15974 N N . ASP D 1 176 ? -10.304 24.839 84.312 1.00 13.99 203 ASP D N 1
ATOM 15975 C CA . ASP D 1 176 ? -10.912 24.124 83.160 1.00 13.88 203 ASP D CA 1
ATOM 15976 C C . ASP D 1 176 ? -9.830 23.309 82.434 1.00 13.73 203 ASP D C 1
ATOM 15977 O O . ASP D 1 176 ? -9.895 23.253 81.198 1.00 14.86 203 ASP D O 1
ATOM 15982 N N . TRP D 1 177 ? -8.882 22.683 83.141 1.00 13.05 204 TRP D N 1
ATOM 15983 C CA . TRP D 1 177 ? -7.962 21.710 82.490 1.00 13.10 204 TRP D CA 1
ATOM 15984 C C . TRP D 1 177 ? -7.567 20.551 83.420 1.00 12.43 204 TRP D C 1
ATOM 15985 O O . TRP D 1 177 ? -7.797 20.614 84.628 1.00 11.62 204 TRP D O 1
ATOM 15996 N N . TRP D 1 178 ? -7.048 19.484 82.828 1.00 12.41 205 TRP D N 1
ATOM 15997 C CA . TRP D 1 178 ? -6.625 18.263 83.552 1.00 12.64 205 TRP D CA 1
ATOM 15998 C C . TRP D 1 178 ? -5.423 18.597 84.440 1.00 13.32 205 TRP D C 1
ATOM 15999 O O . TRP D 1 178 ? -4.483 19.324 83.994 1.00 12.64 205 TRP D O 1
ATOM 16010 N N . ASN D 1 179 ? -5.450 18.053 85.658 1.00 14.00 206 ASN D N 1
ATOM 16011 C CA . ASN D 1 179 ? -4.339 18.156 86.635 1.00 13.88 206 ASN D CA 1
ATOM 16012 C C . ASN D 1 179 ? -3.339 17.046 86.301 1.00 13.53 206 ASN D C 1
ATOM 16013 O O . ASN D 1 179 ? -3.375 15.968 86.917 1.00 12.90 206 ASN D O 1
ATOM 16018 N N . TYR D 1 180 ? -2.479 17.328 85.330 1.00 13.84 207 TYR D N 1
ATOM 16019 C CA . TYR D 1 180 ? -1.402 16.416 84.888 1.00 14.09 207 TYR D CA 1
ATOM 16020 C C . TYR D 1 180 ? -0.243 16.480 85.890 1.00 14.39 207 TYR D C 1
ATOM 16021 O O . TYR D 1 180 ? 0.560 17.443 85.845 1.00 14.19 207 TYR D O 1
ATOM 16030 N N . GLY D 1 181 ? -0.162 15.466 86.761 1.00 14.08 208 GLY D N 1
ATOM 16031 C CA . GLY D 1 181 ? 0.922 15.293 87.743 1.00 13.76 208 GLY D CA 1
ATOM 16032 C C . GLY D 1 181 ? 2.235 14.860 87.108 1.00 13.73 208 GLY D C 1
ATOM 16033 O O . GLY D 1 181 ? 2.211 14.214 86.056 1.00 12.75 208 GLY D O 1
ATOM 16034 N N . GLY D 1 182 ? 3.348 15.248 87.739 1.00 14.16 209 GLY D N 1
ATOM 16035 C CA . GLY D 1 182 ? 4.663 14.582 87.633 1.00 14.82 209 GLY D CA 1
ATOM 16036 C C . GLY D 1 182 ? 5.712 15.401 86.889 1.00 15.07 209 GLY D C 1
ATOM 16037 O O . GLY D 1 182 ? 5.565 16.628 86.777 1.00 15.41 209 GLY D O 1
ATOM 16038 N N . ILE D 1 183 ? 6.747 14.723 86.398 1.00 14.69 210 ILE D N 1
ATOM 16039 C CA . ILE D 1 183 ? 7.927 15.352 85.745 1.00 14.65 210 ILE D CA 1
ATOM 16040 C C . ILE D 1 183 ? 7.612 15.495 84.260 1.00 14.57 210 ILE D C 1
ATOM 16041 O O . ILE D 1 183 ? 7.986 14.595 83.474 1.00 13.90 210 ILE D O 1
ATOM 16046 N N . THR D 1 184 ? 6.958 16.604 83.916 1.00 14.29 211 THR D N 1
ATOM 16047 C CA . THR D 1 184 ? 6.317 16.824 82.596 1.00 13.79 211 THR D CA 1
ATOM 16048 C C . THR D 1 184 ? 7.326 17.256 81.533 1.00 13.75 211 THR D C 1
ATOM 16049 O O . THR D 1 184 ? 6.910 17.354 80.373 1.00 13.81 211 THR D O 1
ATOM 16053 N N . ARG D 1 185 ? 8.563 17.585 81.907 1.00 14.47 212 ARG D N 1
ATOM 16054 C CA . ARG D 1 185 ? 9.589 18.080 80.946 1.00 14.72 212 ARG D CA 1
ATOM 16055 C C . ARG D 1 185 ? 10.961 17.507 81.315 1.00 14.98 212 ARG D C 1
ATOM 16056 O O . ARG D 1 185 ? 11.101 16.863 82.409 1.00 13.90 212 ARG D O 1
ATOM 16064 N N . ASP D 1 186 ? 11.944 17.772 80.449 1.00 15.15 213 ASP D N 1
ATOM 16065 C CA . ASP D 1 186 ? 13.289 17.149 80.491 1.00 15.50 213 ASP D CA 1
ATOM 16066 C C . ASP D 1 186 ? 13.967 17.452 81.835 1.00 15.77 213 ASP D C 1
ATOM 16067 O O . ASP D 1 186 ? 13.759 18.533 82.383 1.00 16.38 213 ASP D O 1
ATOM 16072 N N . VAL D 1 187 ? 14.748 16.488 82.324 1.00 16.45 214 VAL D N 1
ATOM 16073 C CA . VAL D 1 187 ? 15.529 16.531 83.586 1.00 17.28 214 VAL D CA 1
ATOM 16074 C C . VAL D 1 187 ? 16.967 16.326 83.169 1.00 17.47 214 VAL D C 1
ATOM 16075 O O . VAL D 1 187 ? 17.208 15.380 82.445 1.00 18.74 214 VAL D O 1
ATOM 16079 N N . LYS D 1 188 ? 17.878 17.185 83.575 1.00 18.49 215 LYS D N 1
ATOM 16080 C CA . LYS D 1 188 ? 19.252 17.075 83.045 1.00 19.62 215 LYS D CA 1
ATOM 16081 C C . LYS D 1 188 ? 20.244 17.678 84.037 1.00 19.74 215 LYS D C 1
ATOM 16082 O O . LYS D 1 188 ? 19.863 18.571 84.832 1.00 18.87 215 LYS D O 1
ATOM 16088 N N . LEU D 1 189 ? 21.452 17.122 84.002 1.00 20.53 216 LEU D N 1
ATOM 16089 C CA . LEU D 1 189 ? 22.647 17.627 84.713 1.00 21.15 216 LEU D CA 1
ATOM 16090 C C . LEU D 1 189 ? 23.303 18.660 83.799 1.00 21.40 216 LEU D C 1
ATOM 16091 O O . LEU D 1 189 ? 23.341 18.425 82.574 1.00 21.41 216 LEU D O 1
ATOM 16096 N N . VAL D 1 190 ? 23.741 19.781 84.366 1.00 22.74 217 VAL D N 1
ATOM 16097 C CA . VAL D 1 190 ? 24.426 20.885 83.624 1.00 22.86 217 VAL D CA 1
ATOM 16098 C C . VAL D 1 190 ? 25.736 21.209 84.359 1.00 22.65 217 VAL D C 1
ATOM 16099 O O . VAL D 1 190 ? 25.686 21.638 85.527 1.00 19.35 217 VAL D O 1
ATOM 16103 N N . GLU D 1 191 ? 26.881 20.928 83.734 1.00 25.02 218 GLU D N 1
ATOM 16104 C CA . GLU D 1 191 ? 28.194 21.259 84.346 1.00 25.54 218 GLU D CA 1
ATOM 16105 C C . GLU D 1 191 ? 28.563 22.682 83.937 1.00 25.53 218 GLU D C 1
ATOM 16106 O O . GLU D 1 191 ? 28.383 23.005 82.744 1.00 24.29 218 GLU D O 1
ATOM 16112 N N . VAL D 1 192 ? 29.007 23.510 84.885 1.00 25.13 219 VAL D N 1
ATOM 16113 C CA . VAL D 1 192 ? 29.536 24.862 84.547 1.00 26.74 219 VAL D CA 1
ATOM 16114 C C . VAL D 1 192 ? 30.875 25.086 85.242 1.00 27.05 219 VAL D C 1
ATOM 16115 O O . VAL D 1 192 ? 31.210 24.388 86.200 1.00 28.16 219 VAL D O 1
ATOM 16119 N N . PRO D 1 193 ? 31.675 26.075 84.775 1.00 27.88 220 PRO D N 1
ATOM 16120 C CA . PRO D 1 193 ? 32.845 26.532 85.530 1.00 27.95 220 PRO D CA 1
ATOM 16121 C C . PRO D 1 193 ? 32.483 27.146 86.900 1.00 27.85 220 PRO D C 1
ATOM 16122 O O . PRO D 1 193 ? 31.322 27.509 87.130 1.00 23.87 220 PRO D O 1
ATOM 16126 N N . SER D 1 194 ? 33.488 27.198 87.791 1.00 28.25 221 SER D N 1
ATOM 16127 C CA . SER D 1 194 ? 33.406 27.663 89.200 1.00 28.21 221 SER D CA 1
ATOM 16128 C C . SER D 1 194 ? 32.877 29.092 89.221 1.00 27.64 221 SER D C 1
ATOM 16129 O O . SER D 1 194 ? 32.259 29.466 90.230 1.00 28.42 221 SER D O 1
ATOM 16132 N N . THR D 1 195 ? 33.173 29.851 88.159 1.00 26.06 222 THR D N 1
ATOM 16133 C CA . THR D 1 195 ? 32.582 31.179 87.859 1.00 24.84 222 THR D CA 1
ATOM 16134 C C . THR D 1 195 ? 31.886 31.072 86.498 1.00 23.87 222 THR D C 1
ATOM 16135 O O . THR D 1 195 ? 32.577 30.750 85.533 1.00 24.13 222 THR D O 1
ATOM 16139 N N . TYR D 1 196 ? 30.577 31.335 86.442 1.00 23.93 223 TYR D N 1
ATOM 16140 C CA . TYR D 1 196 ? 29.679 31.003 85.301 1.00 23.26 223 TYR D CA 1
ATOM 16141 C C . TYR D 1 196 ? 28.687 32.148 85.058 1.00 22.84 223 TYR D C 1
ATOM 16142 O O . TYR D 1 196 ? 28.428 32.956 85.959 1.00 20.86 223 TYR D O 1
ATOM 16151 N N . ILE D 1 197 ? 28.138 32.208 83.848 1.00 24.59 224 ILE D N 1
ATOM 16152 C CA . ILE D 1 197 ? 27.078 33.193 83.482 1.00 25.89 224 ILE D CA 1
ATOM 16153 C C . ILE D 1 197 ? 25.745 32.642 84.003 1.00 26.02 224 ILE D C 1
ATOM 16154 O O . ILE D 1 197 ? 25.343 31.531 83.592 1.00 25.16 224 ILE D O 1
ATOM 16159 N N . GLN D 1 198 ? 25.138 33.357 84.946 1.00 25.55 225 GLN D N 1
ATOM 16160 C CA . GLN D 1 198 ? 23.893 32.935 85.630 1.00 27.01 225 GLN D CA 1
ATOM 16161 C C . GLN D 1 198 ? 22.699 33.421 84.808 1.00 25.82 225 GLN D C 1
ATOM 16162 O O . GLN D 1 198 ? 21.711 32.661 84.662 1.00 24.32 225 GLN D O 1
ATOM 16168 N N . ASP D 1 199 ? 22.801 34.646 84.296 1.00 23.90 226 ASP D N 1
ATOM 16169 C CA . ASP D 1 199 ? 21.660 35.366 83.698 1.00 22.47 226 ASP D CA 1
ATOM 16170 C C . ASP D 1 199 ? 22.215 36.474 82.816 1.00 21.97 226 ASP D C 1
ATOM 16171 O O . ASP D 1 199 ? 23.372 36.860 83.003 1.00 21.23 226 ASP D O 1
ATOM 16176 N N . TYR D 1 200 ? 21.406 36.920 81.861 1.00 23.03 227 TYR D N 1
ATOM 16177 C CA . TYR D 1 200 ? 21.662 38.099 81.002 1.00 22.59 227 TYR D CA 1
ATOM 16178 C C . TYR D 1 200 ? 20.371 38.468 80.281 1.00 22.32 227 TYR D C 1
ATOM 16179 O O . TYR D 1 200 ? 19.497 37.604 80.118 1.00 23.85 227 TYR D O 1
ATOM 16188 N N . ALA D 1 201 ? 20.275 39.742 79.908 1.00 22.32 228 ALA D N 1
ATOM 16189 C CA . ALA D 1 201 ? 19.290 40.308 78.968 1.00 23.07 228 ALA D CA 1
ATOM 16190 C C . ALA D 1 201 ? 20.056 40.949 77.812 1.00 23.98 228 ALA D C 1
ATOM 16191 O O . ALA D 1 201 ? 20.974 41.733 78.078 1.00 26.10 228 ALA D O 1
ATOM 16193 N N . ILE D 1 202 ? 19.710 40.605 76.576 1.00 24.65 229 ILE D N 1
ATOM 16194 C CA . ILE D 1 202 ? 20.216 41.286 75.354 1.00 24.81 229 ILE D CA 1
ATOM 16195 C C . ILE D 1 202 ? 18.997 41.568 74.477 1.00 24.77 229 ILE D C 1
ATOM 16196 O O . ILE D 1 202 ? 18.626 40.691 73.681 1.00 25.80 229 ILE D O 1
ATOM 16201 N N . GLN D 1 203 ? 18.347 42.709 74.705 1.00 24.37 230 GLN D N 1
ATOM 16202 C CA . GLN D 1 203 ? 17.198 43.206 73.903 1.00 24.78 230 GLN D CA 1
ATOM 16203 C C . GLN D 1 203 ? 17.403 44.693 73.613 1.00 26.85 230 GLN D C 1
ATOM 16204 O O . GLN D 1 203 ? 18.134 45.357 74.374 1.00 27.66 230 GLN D O 1
ATOM 16210 N N . LEU D 1 204 ? 16.744 45.181 72.559 1.00 28.36 231 LEU D N 1
ATOM 16211 C CA . LEU D 1 204 ? 16.584 46.624 72.256 1.00 28.59 231 LEU D CA 1
ATOM 16212 C C . LEU D 1 204 ? 16.010 47.352 73.475 1.00 29.93 231 LEU D C 1
ATOM 16213 O O . LEU D 1 204 ? 15.074 46.814 74.116 1.00 27.32 231 LEU D O 1
ATOM 16218 N N . ASP D 1 205 ? 16.572 48.531 73.766 1.00 33.12 232 ASP D N 1
ATOM 16219 C CA . ASP D 1 205 ? 16.023 49.553 74.699 1.00 32.33 232 ASP D CA 1
ATOM 16220 C C . ASP D 1 205 ? 14.621 49.970 74.229 1.00 33.08 232 ASP D C 1
ATOM 16221 O O . ASP D 1 205 ? 14.498 50.433 73.091 1.00 31.08 232 ASP D O 1
ATOM 16226 N N . LYS D 1 206 ? 13.602 49.793 75.077 1.00 34.92 233 LYS D N 1
ATOM 16227 C CA . LYS D 1 206 ? 12.205 50.263 74.855 1.00 35.03 233 LYS D CA 1
ATOM 16228 C C . LYS D 1 206 ? 12.220 51.771 74.574 1.00 36.44 233 LYS D C 1
ATOM 16229 O O . LYS D 1 206 ? 11.405 52.229 73.761 1.00 35.84 233 LYS D O 1
ATOM 16235 N N . ASP D 1 207 ? 13.102 52.502 75.269 1.00 37.47 234 ASP D N 1
ATOM 16236 C CA . ASP D 1 207 ? 13.181 53.988 75.297 1.00 36.81 234 ASP D CA 1
ATOM 16237 C C . ASP D 1 207 ? 14.114 54.501 74.186 1.00 39.72 234 ASP D C 1
ATOM 16238 O O . ASP D 1 207 ? 14.150 55.732 73.973 1.00 41.15 234 ASP D O 1
ATOM 16243 N N . ASN D 1 208 ? 14.844 53.618 73.494 1.00 40.39 235 ASN D N 1
ATOM 16244 C CA . ASN D 1 208 ? 15.812 54.039 72.448 1.00 41.15 235 ASN D CA 1
ATOM 16245 C C . ASN D 1 208 ? 16.182 52.866 71.540 1.00 41.34 235 ASN D C 1
ATOM 16246 O O . ASN D 1 208 ? 17.283 52.320 71.645 1.00 39.77 235 ASN D O 1
ATOM 16251 N N . PRO D 1 209 ? 15.299 52.489 70.581 1.00 41.88 236 PRO D N 1
ATOM 16252 C CA . PRO D 1 209 ? 15.527 51.316 69.730 1.00 43.44 236 PRO D CA 1
ATOM 16253 C C . PRO D 1 209 ? 16.876 51.288 68.988 1.00 44.13 236 PRO D C 1
ATOM 16254 O O . PRO D 1 209 ? 17.218 50.229 68.490 1.00 46.37 236 PRO D O 1
ATOM 16258 N N . LYS D 1 210 ? 17.589 52.423 68.911 1.00 43.52 237 LYS D N 1
ATOM 16259 C CA . LYS D 1 210 ? 18.966 52.530 68.339 1.00 42.73 237 LYS D CA 1
ATOM 16260 C C . LYS D 1 210 ? 19.923 51.587 69.093 1.00 39.90 237 LYS D C 1
ATOM 16261 O O . LYS D 1 210 ? 20.888 51.102 68.475 1.00 37.03 237 LYS D O 1
ATOM 16267 N N . ASN D 1 211 ? 19.681 51.331 70.383 1.00 37.81 238 ASN D N 1
ATOM 16268 C CA . ASN D 1 211 ? 20.601 50.528 71.230 1.00 36.99 238 ASN D CA 1
ATOM 16269 C C . ASN D 1 211 ? 19.971 49.207 71.686 1.00 37.28 238 ASN D C 1
ATOM 16270 O O . ASN D 1 211 ? 18.728 49.132 71.878 1.00 38.95 238 ASN D O 1
ATOM 16275 N N . ILE D 1 212 ? 20.842 48.224 71.893 1.00 33.87 239 ILE D N 1
ATOM 16276 C CA . ILE D 1 212 ? 20.624 47.040 72.767 1.00 33.45 239 ILE D CA 1
ATOM 16277 C C . ILE D 1 212 ? 20.864 47.502 74.198 1.00 34.20 239 ILE D C 1
ATOM 16278 O O . ILE D 1 212 ? 21.872 48.180 74.403 1.00 38.19 239 ILE D O 1
ATOM 16283 N N . LYS D 1 213 ? 19.976 47.174 75.136 1.00 34.45 240 LYS D N 1
ATOM 16284 C CA . LYS D 1 213 ? 20.146 47.498 76.574 1.00 33.05 240 LYS D CA 1
ATOM 16285 C C . LYS D 1 213 ? 19.945 46.224 77.401 1.00 31.83 240 LYS D C 1
ATOM 16286 O O . LYS D 1 213 ? 18.987 45.499 77.118 1.00 32.73 240 LYS D O 1
ATOM 16292 N N . GLY D 1 214 ? 20.803 45.975 78.392 1.00 30.39 241 GLY D N 1
ATOM 16293 C CA . GLY D 1 214 ? 20.696 44.799 79.280 1.00 30.33 241 GLY D CA 1
ATOM 16294 C C . GLY D 1 214 ? 21.891 44.612 80.208 1.00 29.60 241 GLY D C 1
ATOM 16295 O O . GLY D 1 214 ? 22.652 45.565 80.428 1.00 26.64 241 GLY D O 1
ATOM 16296 N N . TYR D 1 215 ? 22.027 43.407 80.758 1.00 29.62 242 TYR D N 1
ATOM 16297 C CA . TYR D 1 215 ? 23.028 43.052 81.795 1.00 30.04 242 TYR D CA 1
ATOM 16298 C C . TYR D 1 215 ? 23.546 41.640 81.515 1.00 31.56 242 TYR D C 1
ATOM 16299 O O . TYR D 1 215 ? 22.956 40.931 80.673 1.00 32.75 242 TYR D O 1
ATOM 16308 N N . VAL D 1 216 ? 24.677 41.304 82.137 1.00 30.64 243 VAL D N 1
ATOM 16309 C CA . VAL D 1 216 ? 25.175 39.919 82.349 1.00 29.09 243 VAL D CA 1
ATOM 16310 C C . VAL D 1 216 ? 25.364 39.779 83.862 1.00 30.48 243 VAL D C 1
ATOM 16311 O O . VAL D 1 216 ? 25.947 40.713 84.450 1.00 30.52 243 VAL D O 1
ATOM 16315 N N . GLN D 1 217 ? 24.852 38.707 84.480 1.00 28.85 244 GLN D N 1
ATOM 16316 C CA . GLN D 1 217 ? 25.034 38.427 85.930 1.00 27.83 244 GLN D CA 1
ATOM 16317 C C . GLN D 1 217 ? 25.780 37.106 86.056 1.00 27.76 244 GLN D C 1
ATOM 16318 O O . GLN D 1 217 ? 25.285 36.108 85.523 1.00 29.51 244 GLN D O 1
ATOM 16324 N N . LEU D 1 218 ? 26.931 37.126 86.723 1.00 27.59 245 LEU D N 1
ATOM 16325 C CA . LEU D 1 218 ? 27.767 35.930 86.986 1.00 27.39 245 LEU D CA 1
ATOM 16326 C C . LEU D 1 218 ? 27.526 35.459 88.421 1.00 25.78 245 LEU D C 1
ATOM 16327 O O . LEU D 1 218 ? 26.977 36.240 89.236 1.00 24.99 245 LEU D O 1
ATOM 16332 N N . ALA D 1 219 ? 27.895 34.212 88.690 1.00 24.98 246 ALA D N 1
ATOM 16333 C CA . ALA D 1 219 ? 27.852 33.581 90.028 1.00 26.41 246 ALA D CA 1
ATOM 16334 C C . ALA D 1 219 ? 29.061 32.645 90.146 1.00 26.03 246 ALA D C 1
ATOM 16335 O O . ALA D 1 219 ? 29.729 32.439 89.101 1.00 23.82 246 ALA D O 1
ATOM 16337 N N . GLY D 1 220 ? 29.364 32.193 91.370 1.00 27.87 247 GLY D N 1
ATOM 16338 C CA . GLY D 1 220 ? 30.491 31.294 91.697 1.00 31.64 247 GLY D CA 1
ATOM 16339 C C . GLY D 1 220 ? 31.638 31.976 92.441 1.00 35.39 247 GLY D C 1
ATOM 16340 O O . GLY D 1 220 ? 31.369 32.822 93.322 1.00 38.21 247 GLY D O 1
ATOM 16341 N N . SER D 1 221 ? 32.882 31.630 92.080 1.00 37.37 248 SER D N 1
ATOM 16342 C CA . SER D 1 221 ? 34.113 31.763 92.912 1.00 38.80 248 SER D CA 1
ATOM 16343 C C . SER D 1 221 ? 34.580 33.222 92.994 1.00 41.16 248 SER D C 1
ATOM 16344 O O . SER D 1 221 ? 34.680 33.754 94.110 1.00 42.68 248 SER D O 1
ATOM 16347 N N . SER D 1 222 ? 34.907 33.813 91.843 1.00 41.76 249 SER D N 1
ATOM 16348 C CA . SER D 1 222 ? 35.448 35.187 91.705 1.00 42.30 249 SER D CA 1
ATOM 16349 C C . SER D 1 222 ? 34.663 35.961 90.637 1.00 40.16 249 SER D C 1
ATOM 16350 O O . SER D 1 222 ? 34.917 35.757 89.441 1.00 38.13 249 SER D O 1
ATOM 16353 N N . LEU D 1 223 ? 33.790 36.863 91.089 1.00 40.33 250 LEU D N 1
ATOM 16354 C CA . LEU D 1 223 ? 32.788 37.597 90.271 1.00 42.64 250 LEU D CA 1
ATOM 16355 C C . LEU D 1 223 ? 33.415 38.802 89.557 1.00 42.86 250 LEU D C 1
ATOM 16356 O O . LEU D 1 223 ? 32.711 39.408 88.735 1.00 36.72 250 LEU D O 1
ATOM 16361 N N . GLU D 1 224 ? 34.659 39.166 89.897 1.00 49.30 251 GLU D N 1
ATOM 16362 C CA . GLU D 1 224 ? 35.397 40.304 89.280 1.00 50.50 251 GLU D CA 1
ATOM 16363 C C . GLU D 1 224 ? 36.276 39.727 88.158 1.00 49.43 251 GLU D C 1
ATOM 16364 O O . GLU D 1 224 ? 37.300 39.077 88.462 1.00 48.39 251 GLU D O 1
ATOM 16370 N N . THR D 1 225 ? 35.839 39.877 86.905 1.00 45.72 252 THR D N 1
ATOM 16371 C CA . THR D 1 225 ? 36.504 39.274 85.718 1.00 44.93 252 THR D CA 1
ATOM 16372 C C . THR D 1 225 ? 35.964 39.916 84.435 1.00 43.00 252 THR D C 1
ATOM 16373 O O . THR D 1 225 ? 35.012 40.722 84.521 1.00 39.36 252 THR D O 1
ATOM 16377 N N . ASN D 1 226 ? 36.577 39.575 83.299 1.00 43.36 253 ASN D N 1
ATOM 16378 C CA . ASN D 1 226 ? 36.284 40.182 81.978 1.00 44.94 253 ASN D CA 1
ATOM 16379 C C . ASN D 1 226 ? 35.125 39.414 81.336 1.00 43.02 253 ASN D C 1
ATOM 16380 O O . ASN D 1 226 ? 35.065 38.178 81.450 1.00 40.59 253 ASN D O 1
ATOM 16385 N N . VAL D 1 227 ? 34.220 40.157 80.713 1.00 40.59 254 VAL D N 1
ATOM 16386 C CA . VAL D 1 227 ? 32.950 39.653 80.129 1.00 40.17 254 VAL D CA 1
ATOM 16387 C C . VAL D 1 227 ? 32.891 40.161 78.690 1.00 38.63 254 VAL D C 1
ATOM 16388 O O . VAL D 1 227 ? 33.031 41.388 78.490 1.00 37.16 254 VAL D O 1
ATOM 16392 N N . SER D 1 228 ? 32.718 39.267 77.720 1.00 35.47 255 SER D N 1
ATOM 16393 C CA . SER D 1 228 ? 32.519 39.663 76.304 1.00 34.82 255 SER D CA 1
ATOM 16394 C C . SER D 1 228 ? 31.110 39.270 75.855 1.00 33.27 255 SER D C 1
ATOM 16395 O O . SER D 1 228 ? 30.582 38.251 76.335 1.00 33.45 255 SER D O 1
ATOM 16398 N N . ILE D 1 229 ? 30.516 40.103 75.009 1.00 31.44 256 ILE D N 1
ATOM 16399 C CA . ILE D 1 229 ? 29.324 39.758 74.193 1.00 31.37 256 ILE D CA 1
ATOM 16400 C C . ILE D 1 229 ? 29.715 39.996 72.737 1.00 33.76 256 ILE D C 1
ATOM 16401 O O . ILE D 1 229 ? 30.209 41.092 72.426 1.00 31.76 256 ILE D O 1
ATOM 16406 N N . ASN D 1 230 ? 29.530 38.979 71.899 1.00 35.28 257 ASN D N 1
ATOM 16407 C CA . ASN D 1 230 ? 29.905 38.999 70.466 1.00 34.62 257 ASN D CA 1
ATOM 16408 C C . ASN D 1 230 ? 28.647 38.700 69.643 1.00 33.27 257 ASN D C 1
ATOM 16409 O O . ASN D 1 230 ? 27.884 37.757 69.998 1.00 31.69 257 ASN D O 1
ATOM 16414 N N . ILE D 1 231 ? 28.389 39.536 68.641 1.00 30.51 258 ILE D N 1
ATOM 16415 C CA . ILE D 1 231 ? 27.375 39.272 67.586 1.00 31.01 258 ILE D CA 1
ATOM 16416 C C . ILE D 1 231 ? 28.070 39.407 66.235 1.00 31.84 258 ILE D C 1
ATOM 16417 O O . ILE D 1 231 ? 27.859 40.396 65.533 1.00 31.73 258 ILE D O 1
ATOM 16422 N N . PRO D 1 232 ? 28.915 38.410 65.854 1.00 34.02 259 PRO D N 1
ATOM 16423 C CA . PRO D 1 232 ? 29.783 38.497 64.680 1.00 34.04 259 PRO D CA 1
ATOM 16424 C C . PRO D 1 232 ? 29.114 39.148 63.469 1.00 35.43 259 PRO D C 1
ATOM 16425 O O . PRO D 1 232 ? 29.675 40.084 62.915 1.00 35.56 259 PRO D O 1
ATOM 16429 N N . GLU D 1 233 ? 27.932 38.645 63.114 1.00 35.46 260 GLU D N 1
ATOM 16430 C CA . GLU D 1 233 ? 27.242 39.013 61.857 1.00 38.36 260 GLU D CA 1
ATOM 16431 C C . GLU D 1 233 ? 26.884 40.509 61.867 1.00 39.91 260 GLU D C 1
ATOM 16432 O O . GLU D 1 233 ? 26.947 41.122 60.784 1.00 37.60 260 GLU D O 1
ATOM 16438 N N . ALA D 1 234 ? 26.541 41.087 63.028 1.00 42.07 261 ALA D N 1
ATOM 16439 C CA . ALA D 1 234 ? 26.251 42.540 63.188 1.00 42.77 261 ALA D CA 1
ATOM 16440 C C . ALA D 1 234 ? 27.547 43.349 63.395 1.00 42.14 261 ALA D C 1
ATOM 16441 O O . ALA D 1 234 ? 27.445 44.549 63.669 1.00 41.28 261 ALA D O 1
ATOM 16443 N N . LYS D 1 235 ? 28.723 42.724 63.290 1.00 44.35 262 LYS D N 1
ATOM 16444 C CA . LYS D 1 235 ? 30.039 43.366 63.553 1.00 47.40 262 LYS D CA 1
ATOM 16445 C C . LYS D 1 235 ? 30.007 44.011 64.944 1.00 46.96 262 LYS D C 1
ATOM 16446 O O . LYS D 1 235 ? 30.688 45.033 65.143 1.00 46.26 262 LYS D O 1
ATOM 16452 N N . ILE D 1 236 ? 29.223 43.455 65.869 1.00 48.23 263 ILE D N 1
ATOM 16453 C CA . ILE D 1 236 ? 29.167 43.938 67.280 1.00 46.55 263 ILE D CA 1
ATOM 16454 C C . ILE D 1 236 ? 30.136 43.087 68.094 1.00 45.57 263 ILE D C 1
ATOM 16455 O O . ILE D 1 236 ? 30.032 41.861 68.027 1.00 40.63 263 ILE D O 1
ATOM 16460 N N . ASN D 1 237 ? 31.069 43.742 68.783 1.00 48.38 264 ASN D N 1
ATOM 16461 C CA . ASN D 1 237 ? 32.090 43.102 69.650 1.00 49.63 264 ASN D CA 1
ATOM 16462 C C . ASN D 1 237 ? 32.258 43.992 70.879 1.00 50.47 264 ASN D C 1
ATOM 16463 O O . ASN D 1 237 ? 32.891 45.061 70.757 1.00 59.08 264 ASN D O 1
ATOM 16468 N N . PHE D 1 238 ? 31.688 43.569 72.003 1.00 44.04 265 PHE D N 1
ATOM 16469 C CA . PHE D 1 238 ? 31.612 44.366 73.245 1.00 41.49 265 PHE D CA 1
ATOM 16470 C C . PHE D 1 238 ? 32.443 43.668 74.322 1.00 41.53 265 PHE D C 1
ATOM 16471 O O . PHE D 1 238 ? 32.437 42.412 74.383 1.00 41.23 265 PHE D O 1
ATOM 16479 N N . SER D 1 239 ? 33.139 44.474 75.135 1.00 39.40 266 SER D N 1
ATOM 16480 C CA . SER D 1 239 ? 34.070 44.013 76.192 1.00 39.04 266 SER D CA 1
ATOM 16481 C C . SER D 1 239 ? 33.973 44.940 77.405 1.00 39.17 266 SER D C 1
ATOM 16482 O O . SER D 1 239 ? 33.896 46.167 77.205 1.00 39.38 266 SER D O 1
ATOM 16485 N N . THR D 1 240 ? 33.951 44.369 78.613 1.00 39.93 267 THR D N 1
ATOM 16486 C CA . THR D 1 240 ? 33.831 45.123 79.889 1.00 40.87 267 THR D CA 1
ATOM 16487 C C . THR D 1 240 ? 34.354 44.288 81.056 1.00 42.70 267 THR D C 1
ATOM 16488 O O . THR D 1 240 ? 34.912 43.204 80.802 1.00 44.79 267 THR D O 1
ATOM 16492 N N . THR D 1 241 ? 34.191 44.797 82.281 1.00 44.72 268 THR D N 1
ATOM 16493 C CA . THR D 1 241 ? 34.519 44.073 83.540 1.00 44.82 268 THR D CA 1
ATOM 16494 C C . THR D 1 241 ? 33.282 44.065 84.448 1.00 45.23 268 THR D C 1
ATOM 16495 O O . THR D 1 241 ? 32.349 44.855 84.207 1.00 45.44 268 THR D O 1
ATOM 16499 N N . THR D 1 242 ? 33.264 43.163 85.427 1.00 44.63 269 THR D N 1
ATOM 16500 C CA . THR D 1 242 ? 32.194 43.059 86.452 1.00 45.01 269 THR D CA 1
ATOM 16501 C C . THR D 1 242 ? 32.679 43.689 87.756 1.00 43.97 269 THR D C 1
ATOM 16502 O O . THR D 1 242 ? 33.903 43.705 87.977 1.00 43.54 269 THR D O 1
ATOM 16506 N N . ASP D 1 243 ? 31.741 44.155 88.583 1.00 43.48 270 ASP D N 1
ATOM 16507 C CA . ASP D 1 243 ? 32.016 44.706 89.936 1.00 44.45 270 ASP D CA 1
ATOM 16508 C C . ASP D 1 243 ? 32.196 43.544 90.930 1.00 47.64 270 ASP D C 1
ATOM 16509 O O . ASP D 1 243 ? 32.334 42.372 90.497 1.00 44.44 270 ASP D O 1
ATOM 16514 N N . ARG D 1 244 ? 32.220 43.874 92.224 1.00 51.66 271 ARG D N 1
ATOM 16515 C CA . ARG D 1 244 ? 32.146 42.908 93.356 1.00 52.72 271 ARG D CA 1
ATOM 16516 C C . ARG D 1 244 ? 30.939 41.969 93.136 1.00 46.01 271 ARG D C 1
ATOM 16517 O O . ARG D 1 244 ? 31.108 40.751 93.350 1.00 41.55 271 ARG D O 1
ATOM 16525 N N . THR D 1 245 ? 29.774 42.514 92.740 1.00 40.45 272 THR D N 1
ATOM 16526 C CA . THR D 1 245 ? 28.461 41.802 92.632 1.00 42.36 272 THR D CA 1
ATOM 16527 C C . THR D 1 245 ? 28.446 40.819 91.454 1.00 41.80 272 THR D C 1
ATOM 16528 O O . THR D 1 245 ? 27.625 39.890 91.494 1.00 42.13 272 THR D O 1
ATOM 16532 N N . GLY D 1 246 ? 29.282 41.031 90.433 1.00 41.49 273 GLY D N 1
ATOM 16533 C CA . GLY D 1 246 ? 29.313 40.202 89.212 1.00 41.07 273 GLY D CA 1
ATOM 16534 C C . GLY D 1 246 ? 28.264 40.642 88.211 1.00 39.71 273 GLY D C 1
ATOM 16535 O O . GLY D 1 246 ? 28.073 39.928 87.215 1.00 40.66 273 GLY D O 1
ATOM 16536 N N . ARG D 1 247 ? 27.608 41.770 88.476 1.00 38.29 274 ARG D N 1
ATOM 16537 C CA . ARG D 1 247 ? 26.607 42.340 87.541 1.00 36.52 274 ARG D CA 1
ATOM 16538 C C . ARG D 1 247 ? 27.253 43.436 86.696 1.00 35.92 274 ARG D C 1
ATOM 16539 O O . ARG D 1 247 ? 28.105 44.143 87.219 1.00 40.41 274 ARG D O 1
ATOM 16547 N N . VAL D 1 248 ? 26.856 43.545 85.433 1.00 34.81 275 VAL D N 1
ATOM 16548 C CA . VAL D 1 248 ? 27.371 44.593 84.515 1.00 34.47 275 VAL D CA 1
ATOM 16549 C C . VAL D 1 248 ? 26.265 45.004 83.541 1.00 34.12 275 VAL D C 1
ATOM 16550 O O . VAL D 1 248 ? 25.878 44.184 82.711 1.00 35.40 275 VAL D O 1
ATOM 16554 N N . HIS D 1 249 ? 25.769 46.234 83.654 1.00 34.25 276 HIS D N 1
ATOM 16555 C CA . HIS D 1 249 ? 24.743 46.785 82.731 1.00 33.28 276 HIS D CA 1
ATOM 16556 C C . HIS D 1 249 ? 25.451 47.401 81.515 1.00 34.07 276 HIS D C 1
ATOM 16557 O O . HIS D 1 249 ? 26.678 47.520 81.576 1.00 34.93 276 HIS D O 1
ATOM 16564 N N . PHE D 1 250 ? 24.721 47.814 80.478 1.00 35.08 277 PHE D N 1
ATOM 16565 C CA . PHE D 1 250 ? 25.350 48.184 79.186 1.00 36.90 277 PHE D CA 1
ATOM 16566 C C . PHE D 1 250 ? 24.308 48.733 78.197 1.00 38.49 277 PHE D C 1
ATOM 16567 O O . PHE D 1 250 ? 23.125 48.345 78.277 1.00 36.44 277 PHE D O 1
ATOM 16575 N N . GLU D 1 251 ? 24.761 49.632 77.306 1.00 40.70 278 GLU D N 1
ATOM 16576 C CA . GLU D 1 251 ? 24.010 50.168 76.135 1.00 42.43 278 GLU D CA 1
ATOM 16577 C C . GLU D 1 251 ? 24.896 50.042 74.889 1.00 43.02 278 GLU D C 1
ATOM 16578 O O . GLU D 1 251 ? 25.893 50.757 74.817 1.00 50.92 278 GLU D O 1
ATOM 16584 N N . ILE D 1 252 ? 24.549 49.155 73.953 1.00 42.83 279 ILE D N 1
ATOM 16585 C CA . ILE D 1 252 ? 25.373 48.804 72.758 1.00 42.65 279 ILE D CA 1
ATOM 16586 C C . ILE D 1 252 ? 24.629 49.279 71.509 1.00 41.97 279 ILE D C 1
ATOM 16587 O O . ILE D 1 252 ? 23.493 48.866 71.284 1.00 44.09 279 ILE D O 1
ATOM 16592 N N . PRO D 1 253 ? 25.214 50.171 70.669 1.00 40.96 280 PRO D N 1
ATOM 16593 C CA . PRO D 1 253 ? 24.575 50.574 69.414 1.00 40.69 280 PRO D CA 1
ATOM 16594 C C . PRO D 1 253 ? 24.333 49.354 68.506 1.00 40.30 280 PRO D C 1
ATOM 16595 O O . PRO D 1 253 ? 25.233 48.522 68.406 1.00 40.93 280 PRO D O 1
ATOM 16599 N N . ALA D 1 254 ? 23.152 49.267 67.883 1.00 37.82 281 ALA D N 1
ATOM 16600 C CA . ALA D 1 254 ? 22.712 48.114 67.059 1.00 39.71 281 ALA D CA 1
ATOM 16601 C C . ALA D 1 254 ? 23.255 48.247 65.627 1.00 40.59 281 ALA D C 1
ATOM 16602 O O . ALA D 1 254 ? 22.717 49.084 64.859 1.00 40.19 281 ALA D O 1
ATOM 16604 N N . LYS D 1 256 ? 23.821 47.778 62.446 1.00 56.78 283 LYS D N 1
ATOM 16605 C CA . LYS D 1 256 ? 23.132 47.609 61.132 1.00 56.72 283 LYS D CA 1
ATOM 16606 C C . LYS D 1 256 ? 22.118 46.461 61.218 1.00 52.77 283 LYS D C 1
ATOM 16607 O O . LYS D 1 256 ? 21.794 45.854 60.183 1.00 54.93 283 LYS D O 1
ATOM 16613 N N . ILE D 1 257 ? 21.577 46.235 62.409 1.00 47.15 284 ILE D N 1
ATOM 16614 C CA . ILE D 1 257 ? 20.878 44.977 62.787 1.00 43.74 284 ILE D CA 1
ATOM 16615 C C . ILE D 1 257 ? 19.546 44.898 62.034 1.00 39.85 284 ILE D C 1
ATOM 16616 O O . ILE D 1 257 ? 18.759 45.850 62.099 1.00 37.29 284 ILE D O 1
ATOM 16621 N N . LYS D 1 258 ? 19.334 43.802 61.311 1.00 38.12 285 LYS D N 1
ATOM 16622 C CA . LYS D 1 258 ? 18.036 43.494 60.670 1.00 40.05 285 LYS D CA 1
ATOM 16623 C C . LYS D 1 258 ? 17.050 43.079 61.775 1.00 39.23 285 LYS D C 1
ATOM 16624 O O . LYS D 1 258 ? 17.402 42.205 62.593 1.00 40.03 285 LYS D O 1
ATOM 16630 N N . LYS D 1 259 ? 15.869 43.705 61.816 1.00 37.67 286 LYS D N 1
ATOM 16631 C CA . LYS D 1 259 ? 14.858 43.507 62.892 1.00 37.05 286 LYS D CA 1
ATOM 16632 C C . LYS D 1 259 ? 14.060 42.211 62.642 1.00 33.05 286 LYS D C 1
ATOM 16633 O O . LYS D 1 259 ? 13.938 41.768 61.491 1.00 31.87 286 LYS D O 1
ATOM 16639 N N . TRP D 1 260 ? 13.530 41.630 63.716 1.00 30.04 287 TRP D N 1
ATOM 16640 C CA . TRP D 1 260 ? 12.716 40.389 63.714 1.00 28.23 287 TRP D CA 1
ATOM 16641 C C . TRP D 1 260 ? 11.275 40.752 63.358 1.00 28.57 287 TRP D C 1
ATOM 16642 O O . TRP D 1 260 ? 10.717 41.635 64.031 1.00 27.59 287 TRP D O 1
ATOM 16653 N N . TYR D 1 261 ? 10.693 40.099 62.350 1.00 29.60 288 TYR D N 1
ATOM 16654 C CA . TYR D 1 261 ? 9.237 40.153 62.048 1.00 30.44 288 TYR D CA 1
ATOM 16655 C C . TYR D 1 261 ? 8.694 38.733 61.890 1.00 29.58 288 TYR D C 1
ATOM 16656 O O . TYR D 1 261 ? 9.444 37.802 61.602 1.00 27.35 288 TYR D O 1
ATOM 16665 N N . PRO D 1 262 ? 7.364 38.531 62.018 1.00 29.66 289 PRO D N 1
ATOM 16666 C CA . PRO D 1 262 ? 6.726 37.283 61.606 1.00 31.60 289 PRO D CA 1
ATOM 16667 C C . PRO D 1 262 ? 7.175 36.797 60.222 1.00 32.77 289 PRO D C 1
ATOM 16668 O O . PRO D 1 262 ? 7.545 35.640 60.102 1.00 33.27 289 PRO D O 1
ATOM 16672 N N . LYS D 1 263 ? 7.157 37.682 59.227 1.00 34.79 290 LYS D N 1
ATOM 16673 C CA . LYS D 1 263 ? 7.474 37.309 57.824 1.00 38.59 290 LYS D CA 1
ATOM 16674 C C . LYS D 1 263 ? 8.994 37.288 57.604 1.00 35.07 290 LYS D C 1
ATOM 16675 O O . LYS D 1 263 ? 9.392 36.958 56.501 1.00 33.33 290 LYS D O 1
ATOM 16681 N N . ARG D 1 264 ? 9.814 37.575 58.618 1.00 35.70 291 ARG D N 1
ATOM 16682 C CA . ARG D 1 264 ? 11.293 37.692 58.469 1.00 34.89 291 ARG D CA 1
ATOM 16683 C C . ARG D 1 264 ? 11.938 37.507 59.839 1.00 34.38 291 ARG D C 1
ATOM 16684 O O . ARG D 1 264 ? 12.596 38.398 60.378 1.00 34.80 291 ARG D O 1
ATOM 16692 N N . PRO D 1 265 ? 11.740 36.328 60.457 1.00 34.27 292 PRO D N 1
ATOM 16693 C CA . PRO D 1 265 ? 12.137 36.117 61.850 1.00 33.49 292 PRO D CA 1
ATOM 16694 C C . PRO D 1 265 ? 13.660 36.005 61.998 1.00 32.09 292 PRO D C 1
ATOM 16695 O O . PRO D 1 265 ? 14.168 34.921 62.224 1.00 33.13 292 PRO D O 1
ATOM 16699 N N . LYS D 1 266 ? 14.356 37.126 61.853 1.00 31.30 293 LYS D N 1
ATOM 16700 C CA . LYS D 1 266 ? 15.840 37.146 61.783 1.00 33.02 293 LYS D CA 1
ATOM 16701 C C . LYS D 1 266 ? 16.413 36.932 63.186 1.00 29.96 293 LYS D C 1
ATOM 16702 O O . LYS D 1 266 ? 16.106 37.730 64.070 1.00 29.46 293 LYS D O 1
ATOM 16708 N N . LEU D 1 267 ? 17.198 35.871 63.366 1.00 28.94 294 LEU D N 1
ATOM 16709 C CA . LEU D 1 267 ? 17.875 35.534 64.642 1.00 28.75 294 LEU D CA 1
ATOM 16710 C C . LEU D 1 267 ? 19.375 35.712 64.436 1.00 26.46 294 LEU D C 1
ATOM 16711 O O . LEU D 1 267 ? 19.889 35.212 63.429 1.00 24.96 294 LEU D O 1
ATOM 16716 N N . TYR D 1 268 ? 20.043 36.393 65.362 1.00 26.65 295 TYR D N 1
ATOM 16717 C CA . TYR D 1 268 ? 21.520 36.557 65.357 1.00 27.00 295 TYR D CA 1
ATOM 16718 C C . TYR D 1 268 ? 22.119 35.512 66.296 1.00 26.21 295 TYR D C 1
ATOM 16719 O O . TYR D 1 268 ? 21.496 35.249 67.357 1.00 24.00 295 TYR D O 1
ATOM 16728 N N . ASP D 1 269 ? 23.246 34.916 65.891 1.00 26.62 296 ASP D N 1
ATOM 16729 C CA . ASP D 1 269 ? 24.113 34.106 66.788 1.00 28.58 296 ASP D CA 1
ATOM 16730 C C . ASP D 1 269 ? 24.849 35.074 67.724 1.00 29.31 296 ASP D C 1
ATOM 16731 O O . ASP D 1 269 ? 25.505 36.022 67.227 1.00 29.31 296 ASP D O 1
ATOM 16736 N N . VAL D 1 270 ? 24.716 34.838 69.031 1.00 29.52 297 VAL D N 1
ATOM 16737 C CA . VAL D 1 270 ? 25.274 35.684 70.122 1.00 30.20 297 VAL D CA 1
ATOM 16738 C C . VAL D 1 270 ? 26.142 34.792 71.012 1.00 31.46 297 VAL D C 1
ATOM 16739 O O . VAL D 1 270 ? 25.603 33.809 71.564 1.00 37.07 297 VAL D O 1
ATOM 16743 N N . GLN D 1 271 ? 27.436 35.105 71.114 1.00 30.72 298 GLN D N 1
ATOM 16744 C CA . GLN D 1 271 ? 28.360 34.479 72.095 1.00 31.24 298 GLN D CA 1
ATOM 16745 C C . GLN D 1 271 ? 28.528 35.428 73.290 1.00 29.79 298 GLN D C 1
ATOM 16746 O O . GLN D 1 271 ? 28.942 36.579 73.069 1.00 31.82 298 GLN D O 1
ATOM 16752 N N . ILE D 1 272 ? 28.184 34.948 74.490 1.00 27.86 299 ILE D N 1
ATOM 16753 C CA . ILE D 1 272 ? 28.411 35.585 75.817 1.00 27.97 299 ILE D CA 1
ATOM 16754 C C . ILE D 1 272 ? 29.526 34.780 76.489 1.00 28.57 299 ILE D C 1
ATOM 16755 O O . ILE D 1 272 ? 29.393 33.554 76.558 1.00 28.28 299 ILE D O 1
ATOM 16760 N N . GLN D 1 273 ? 30.594 35.441 76.936 1.00 30.40 300 GLN D N 1
ATOM 16761 C CA . GLN D 1 273 ? 31.804 34.777 77.483 1.00 30.45 300 GLN D CA 1
ATOM 16762 C C . GLN D 1 273 ? 32.285 35.541 78.711 1.00 29.96 300 GLN D C 1
ATOM 16763 O O . GLN D 1 273 ? 32.329 36.782 78.652 1.00 28.82 300 GLN D O 1
ATOM 16769 N N . ALA D 1 274 ? 32.607 34.794 79.771 1.00 30.61 301 ALA D N 1
ATOM 16770 C CA . ALA D 1 274 ? 33.171 35.260 81.056 1.00 28.93 301 ALA D CA 1
ATOM 16771 C C . ALA D 1 274 ? 34.054 34.148 81.611 1.00 31.47 301 ALA D C 1
ATOM 16772 O O . ALA D 1 274 ? 33.653 32.974 81.509 1.00 34.58 301 ALA D O 1
ATOM 16774 N N . GLY D 1 275 ? 35.216 34.503 82.158 1.00 33.29 302 GLY D N 1
ATOM 16775 C CA . GLY D 1 275 ? 36.264 33.537 82.521 1.00 32.69 302 GLY D CA 1
ATOM 16776 C C . GLY D 1 275 ? 36.295 32.402 81.520 1.00 34.29 302 GLY D C 1
ATOM 16777 O O . GLY D 1 275 ? 36.457 32.675 80.310 1.00 34.52 302 GLY D O 1
ATOM 16778 N N . ASN D 1 276 ? 36.036 31.182 81.991 1.00 36.74 303 ASN D N 1
ATOM 16779 C CA . ASN D 1 276 ? 36.183 29.932 81.199 1.00 37.00 303 ASN D CA 1
ATOM 16780 C C . ASN D 1 276 ? 34.881 29.546 80.494 1.00 35.22 303 ASN D C 1
ATOM 16781 O O . ASN D 1 276 ? 34.897 28.511 79.797 1.00 32.86 303 ASN D O 1
ATOM 16786 N N . ASP D 1 277 ? 33.813 30.336 80.662 1.00 34.02 304 ASP D N 1
ATOM 16787 C CA . ASP D 1 277 ? 32.421 29.933 80.330 1.00 31.35 304 ASP D CA 1
ATOM 16788 C C . ASP D 1 277 ? 31.948 30.667 79.073 1.00 32.16 304 ASP D C 1
ATOM 16789 O O . ASP D 1 277 ? 31.696 31.877 79.151 1.00 31.19 304 ASP D O 1
ATOM 16794 N N . LYS D 1 278 ? 31.836 29.945 77.959 1.00 34.72 305 LYS D N 1
ATOM 16795 C CA . LYS D 1 278 ? 31.255 30.437 76.683 1.00 37.01 305 LYS D CA 1
ATOM 16796 C C . LYS D 1 278 ? 29.812 29.942 76.598 1.00 34.49 305 LYS D C 1
ATOM 16797 O O . LYS D 1 278 ? 29.558 28.831 77.023 1.00 33.52 305 LYS D O 1
ATOM 16803 N N . LEU D 1 279 ? 28.919 30.732 76.019 1.00 34.91 306 LEU D N 1
ATOM 16804 C CA . LEU D 1 279 ? 27.468 30.434 75.940 1.00 33.52 306 LEU D CA 1
ATOM 16805 C C . LEU D 1 279 ? 26.940 31.019 74.631 1.00 32.35 306 LEU D C 1
ATOM 16806 O O . LEU D 1 279 ? 27.167 32.231 74.406 1.00 29.25 306 LEU D O 1
ATOM 16811 N N . GLU D 1 280 ? 26.321 30.192 73.787 1.00 30.35 307 GLU D N 1
ATOM 16812 C CA . GLU D 1 280 ? 25.782 30.631 72.471 1.00 31.29 307 GLU D CA 1
ATOM 16813 C C . GLU D 1 280 ? 24.270 30.840 72.586 1.00 27.72 307 GLU D C 1
ATOM 16814 O O . GLU D 1 280 ? 23.608 29.994 73.219 1.00 24.58 307 GLU D O 1
ATOM 16820 N N . ASP D 1 281 ? 23.749 31.928 72.014 1.00 25.02 308 ASP D N 1
ATOM 16821 C CA . ASP D 1 281 ? 22.288 32.185 71.997 1.00 24.53 308 ASP D CA 1
ATOM 16822 C C . ASP D 1 281 ? 21.861 32.508 70.563 1.00 24.52 308 ASP D C 1
ATOM 16823 O O . ASP D 1 281 ? 22.746 32.706 69.685 1.00 25.25 308 ASP D O 1
ATOM 16828 N N . GLN D 1 282 ? 20.546 32.440 70.333 1.00 21.93 309 GLN D N 1
ATOM 16829 C CA . GLN D 1 282 ? 19.870 32.836 69.081 1.00 21.09 309 GLN D CA 1
ATOM 16830 C C . GLN D 1 282 ? 18.820 33.869 69.474 1.00 20.51 309 GLN D C 1
ATOM 16831 O O . GLN D 1 282 ? 17.786 33.464 70.013 1.00 20.01 309 GLN D O 1
ATOM 16837 N N . ILE D 1 283 ? 19.117 35.146 69.227 1.00 21.28 310 ILE D N 1
ATOM 16838 C CA . ILE D 1 283 ? 18.330 36.314 69.710 1.00 22.54 310 ILE D CA 1
ATOM 16839 C C . ILE D 1 283 ? 17.840 37.125 68.511 1.00 24.54 310 ILE D C 1
ATOM 16840 O O . ILE D 1 283 ? 18.627 37.338 67.583 1.00 30.22 310 ILE D O 1
ATOM 16845 N N . GLY D 1 284 ? 16.573 37.533 68.538 1.00 24.16 311 GLY D N 1
ATOM 16846 C CA . GLY D 1 284 ? 15.973 38.468 67.577 1.00 24.75 311 GLY D CA 1
ATOM 16847 C C . GLY D 1 284 ? 15.719 39.799 68.253 1.00 25.73 311 GLY D C 1
ATOM 16848 O O . GLY D 1 284 ? 15.488 39.818 69.491 1.00 25.37 311 GLY D O 1
ATOM 16849 N N . LEU D 1 285 ? 15.780 40.879 67.483 1.00 26.12 312 LEU D N 1
ATOM 16850 C CA . LEU D 1 285 ? 15.691 42.257 68.021 1.00 27.00 312 LEU D CA 1
ATOM 16851 C C . LEU D 1 285 ? 14.521 42.983 67.356 1.00 27.80 312 LEU D C 1
ATOM 16852 O O . LEU D 1 285 ? 14.415 42.981 66.117 1.00 29.78 312 LEU D O 1
ATOM 16857 N N . ARG D 1 286 ? 13.621 43.524 68.160 1.00 26.86 313 ARG D N 1
ATOM 16858 C CA . ARG D 1 286 ? 12.405 44.161 67.617 1.00 27.14 313 ARG D CA 1
ATOM 16859 C C . ARG D 1 286 ? 11.816 45.033 68.707 1.00 26.33 313 ARG D C 1
ATOM 16860 O O . ARG D 1 286 ? 12.220 44.888 69.856 1.00 25.45 313 ARG D O 1
ATOM 16868 N N . THR D 1 287 ? 10.902 45.911 68.324 1.00 27.67 314 THR D N 1
ATOM 16869 C CA . THR D 1 287 ? 10.164 46.786 69.261 1.00 27.52 314 THR D CA 1
ATOM 16870 C C . THR D 1 287 ? 8.677 46.495 69.101 1.00 26.92 314 THR D C 1
ATOM 16871 O O . THR D 1 287 ? 8.167 46.549 67.969 1.00 26.05 314 THR D O 1
ATOM 16875 N N . ILE D 1 288 ? 8.017 46.190 70.206 1.00 26.08 315 ILE D N 1
ATOM 16876 C CA . ILE D 1 288 ? 6.535 46.188 70.254 1.00 25.22 315 ILE D CA 1
ATOM 16877 C C . ILE D 1 288 ? 6.142 47.415 71.070 1.00 23.96 315 ILE D C 1
ATOM 16878 O O . ILE D 1 288 ? 6.841 47.738 72.039 1.00 21.18 315 ILE D O 1
ATOM 16883 N N . GLU D 1 289 ? 5.105 48.115 70.634 1.00 25.81 316 GLU D N 1
ATOM 16884 C CA . GLU D 1 289 ? 4.617 49.330 71.331 1.00 28.79 316 GLU D CA 1
ATOM 16885 C C . GLU D 1 289 ? 3.182 49.591 70.888 1.00 29.47 316 GLU D C 1
ATOM 16886 O O . GLU D 1 289 ? 2.706 48.926 69.928 1.00 29.50 316 GLU D O 1
ATOM 16892 N N . THR D 1 290 ? 2.535 50.515 71.589 1.00 30.77 317 THR D N 1
ATOM 16893 C CA . THR D 1 290 ? 1.142 50.952 71.334 1.00 34.21 317 THR D CA 1
ATOM 16894 C C . THR D 1 290 ? 1.212 52.387 70.783 1.00 34.93 317 THR D C 1
ATOM 16895 O O . THR D 1 290 ? 2.175 53.100 71.106 1.00 33.64 317 THR D O 1
ATOM 16899 N N . LYS D 1 291 ? 0.277 52.786 69.928 1.00 36.47 318 LYS D N 1
ATOM 16900 C CA . LYS D 1 291 ? 0.164 54.192 69.454 1.00 37.27 318 LYS D CA 1
ATOM 16901 C C . LYS D 1 291 ? -1.320 54.490 69.267 1.00 35.51 318 LYS D C 1
ATOM 16902 O O . LYS D 1 291 ? -1.828 54.361 68.134 1.00 34.85 318 LYS D O 1
ATOM 16908 N N . GLY D 1 292 ? -1.990 54.841 70.362 1.00 35.74 319 GLY D N 1
ATOM 16909 C CA . GLY D 1 292 ? -3.457 54.920 70.408 1.00 35.32 319 GLY D CA 1
ATOM 16910 C C . GLY D 1 292 ? -4.031 53.529 70.280 1.00 36.01 319 GLY D C 1
ATOM 16911 O O . GLY D 1 292 ? -3.625 52.677 71.087 1.00 34.95 319 GLY D O 1
ATOM 16912 N N . ALA D 1 293 ? -4.874 53.303 69.267 1.00 36.41 320 ALA D N 1
ATOM 16913 C CA . ALA D 1 293 ? -5.472 51.993 68.915 1.00 37.17 320 ALA D CA 1
ATOM 16914 C C . ALA D 1 293 ? -4.410 51.052 68.334 1.00 38.45 320 ALA D C 1
ATOM 16915 O O . ALA D 1 293 ? -4.563 49.820 68.479 1.00 39.69 320 ALA D O 1
ATOM 16917 N N . ASP D 1 294 ? -3.382 51.597 67.682 1.00 36.60 321 ASP D N 1
ATOM 16918 C CA . ASP D 1 294 ? -2.454 50.796 66.842 1.00 34.11 321 ASP D CA 1
ATOM 16919 C C . ASP D 1 294 ? -1.429 50.071 67.734 1.00 29.98 321 ASP D C 1
ATOM 16920 O O . ASP D 1 294 ? -1.082 50.581 68.831 1.00 25.55 321 ASP D O 1
ATOM 16925 N N . ILE D 1 295 ? -1.037 48.877 67.269 1.00 26.84 322 ILE D N 1
ATOM 16926 C CA . ILE D 1 295 ? 0.089 48.043 67.769 1.00 25.67 322 ILE D CA 1
ATOM 16927 C C . ILE D 1 295 ? 1.197 48.155 66.728 1.00 25.74 322 ILE D C 1
ATOM 16928 O O . ILE D 1 295 ? 0.929 47.839 65.557 1.00 24.13 322 ILE D O 1
ATOM 16933 N N . LEU D 1 296 ? 2.397 48.559 67.146 1.00 28.15 323 LEU D N 1
ATOM 16934 C CA . LEU D 1 296 ? 3.538 48.805 66.224 1.00 29.18 323 LEU D CA 1
ATOM 16935 C C . LEU D 1 296 ? 4.663 47.828 66.558 1.00 29.06 323 LEU D C 1
ATOM 16936 O O . LEU D 1 296 ? 5.234 47.941 67.658 1.00 28.40 323 LEU D O 1
ATOM 16941 N N . LEU D 1 297 ? 4.922 46.903 65.626 1.00 28.77 324 LEU D N 1
ATOM 16942 C CA . LEU D 1 297 ? 6.082 45.982 65.628 1.00 28.10 324 LEU D CA 1
ATOM 16943 C C . LEU D 1 297 ? 7.143 46.560 64.691 1.00 28.65 324 LEU D C 1
ATOM 16944 O O . LEU D 1 297 ? 6.880 46.637 63.459 1.00 27.57 324 LEU D O 1
ATOM 16949 N N . ASN D 1 298 ? 8.274 46.986 65.257 1.00 29.66 325 ASN D N 1
ATOM 16950 C CA . ASN D 1 298 ? 9.299 47.791 64.544 1.00 31.91 325 ASN D CA 1
ATOM 16951 C C . ASN D 1 298 ? 8.638 48.999 63.855 1.00 32.94 325 ASN D C 1
ATOM 16952 O O . ASN D 1 298 ? 8.990 49.259 62.696 1.00 34.10 325 ASN D O 1
ATOM 16957 N N . GLY D 1 299 ? 7.686 49.668 64.521 1.00 31.66 326 GLY D N 1
ATOM 16958 C CA . GLY D 1 299 ? 7.019 50.888 64.028 1.00 32.38 326 GLY D CA 1
ATOM 16959 C C . GLY D 1 299 ? 6.083 50.632 62.854 1.00 33.72 326 GLY D C 1
ATOM 16960 O O . GLY D 1 299 ? 5.737 51.609 62.166 1.00 35.67 326 GLY D O 1
ATOM 16961 N N . GLN D 1 300 ? 5.685 49.380 62.619 1.00 35.22 327 GLN D N 1
ATOM 16962 C CA . GLN D 1 300 ? 4.689 49.003 61.581 1.00 36.13 327 GLN D CA 1
ATOM 16963 C C . GLN D 1 300 ? 3.359 48.642 62.255 1.00 33.94 327 GLN D C 1
ATOM 16964 O O . GLN D 1 300 ? 3.392 47.905 63.251 1.00 31.72 327 GLN D O 1
ATOM 16970 N N . SER D 1 301 ? 2.227 49.121 61.727 1.00 33.88 328 SER D N 1
ATOM 16971 C CA . SER D 1 301 ? 0.872 48.774 62.241 1.00 34.40 328 SER D CA 1
ATOM 16972 C C . SER D 1 301 ? 0.560 47.310 61.917 1.00 31.84 328 SER D C 1
ATOM 16973 O O . SER D 1 301 ? 0.643 46.948 60.724 1.00 32.94 328 SER D O 1
ATOM 16976 N N . ILE D 1 302 ? 0.223 46.502 62.928 1.00 29.59 329 ILE D N 1
ATOM 16977 C CA . ILE D 1 302 ? -0.032 45.042 62.741 1.00 28.40 329 ILE D CA 1
ATOM 16978 C C . ILE D 1 302 ? -1.329 44.622 63.446 1.00 28.11 329 ILE D C 1
ATOM 16979 O O . ILE D 1 302 ? -1.772 45.289 64.406 1.00 26.74 329 ILE D O 1
ATOM 16984 N N . PHE D 1 303 ? -1.894 43.517 62.961 1.00 28.28 330 PHE D N 1
ATOM 16985 C CA . PHE D 1 303 ? -3.082 42.821 63.515 1.00 27.67 330 PHE D CA 1
ATOM 16986 C C . PHE D 1 303 ? -2.654 41.424 63.982 1.00 26.40 330 PHE D C 1
ATOM 16987 O O . PHE D 1 303 ? -1.990 40.711 63.201 1.00 24.06 330 PHE D O 1
ATOM 16995 N N . LEU D 1 304 ? -3.003 41.057 65.220 1.00 25.81 331 LEU D N 1
ATOM 16996 C CA . LEU D 1 304 ? -2.655 39.735 65.793 1.00 24.76 331 LEU D CA 1
ATOM 16997 C C . LEU D 1 304 ? -3.769 38.772 65.389 1.00 24.43 331 LEU D C 1
ATOM 16998 O O . LEU D 1 304 ? -4.870 38.869 65.963 1.00 25.82 331 LEU D O 1
ATOM 17003 N N . ARG D 1 305 ? -3.498 37.964 64.356 1.00 22.71 332 ARG D N 1
ATOM 17004 C CA . ARG D 1 305 ? -4.352 36.840 63.891 1.00 21.16 332 ARG D CA 1
ATOM 17005 C C . ARG D 1 305 ? -3.961 35.630 64.736 1.00 20.56 332 ARG D C 1
ATOM 17006 O O . ARG D 1 305 ? -2.937 34.961 64.415 1.00 19.96 332 ARG D O 1
ATOM 17014 N N . GLY D 1 306 ? -4.703 35.416 65.821 1.00 18.96 333 GLY D N 1
ATOM 17015 C CA . GLY D 1 306 ? -4.262 34.536 66.916 1.00 19.07 333 GLY D CA 1
ATOM 17016 C C . GLY D 1 306 ? -5.147 33.321 67.094 1.00 17.95 333 GLY D C 1
ATOM 17017 O O . GLY D 1 306 ? -6.244 33.282 66.508 1.00 18.19 333 GLY D O 1
ATOM 17018 N N . ILE D 1 307 ? -4.680 32.373 67.903 1.00 17.54 334 ILE D N 1
ATOM 17019 C CA . ILE D 1 307 ? -5.490 31.219 68.392 1.00 17.07 334 ILE D CA 1
ATOM 17020 C C . ILE D 1 307 ? -4.938 30.826 69.753 1.00 15.64 334 ILE D C 1
ATOM 17021 O O . ILE D 1 307 ? -3.726 30.900 69.916 1.00 14.99 334 ILE D O 1
ATOM 17026 N N . SER D 1 308 ? -5.820 30.470 70.687 1.00 15.19 335 SER D N 1
ATOM 17027 C CA . SER D 1 308 ? -5.456 29.952 72.027 1.00 15.09 335 SER D CA 1
ATOM 17028 C C . SER D 1 308 ? -4.961 28.497 71.904 1.00 14.60 335 SER D C 1
ATOM 17029 O O . SER D 1 308 ? -5.225 27.867 70.863 1.00 13.00 335 SER D O 1
ATOM 17032 N N . LEU D 1 309 ? -4.206 28.010 72.901 1.00 15.45 336 LEU D N 1
ATOM 17033 C CA . LEU D 1 309 ? -3.523 26.683 72.874 1.00 15.68 336 LEU D CA 1
ATOM 17034 C C . LEU D 1 309 ? -3.125 26.257 74.291 1.00 15.52 336 LEU D C 1
ATOM 17035 O O . LEU D 1 309 ? -2.338 26.976 74.884 1.00 15.56 336 LEU D O 1
ATOM 17040 N N . HIS D 1 310 ? -3.613 25.106 74.768 1.00 15.19 337 HIS D N 1
ATOM 17041 C CA . HIS D 1 310 ? -3.083 24.356 75.943 1.00 15.05 337 HIS D CA 1
ATOM 17042 C C . HIS D 1 310 ? -1.851 23.526 75.562 1.00 15.47 337 HIS D C 1
ATOM 17043 O O . HIS D 1 310 ? -1.729 23.151 74.376 1.00 16.88 337 HIS D O 1
ATOM 17050 N N . GLU D 1 311 ? -1.023 23.172 76.549 1.00 15.47 338 GLU D N 1
ATOM 17051 C CA . GLU D 1 311 ? 0.201 22.342 76.361 1.00 15.23 338 GLU D CA 1
ATOM 17052 C C . GLU D 1 311 ? -0.189 20.848 76.363 1.00 16.08 338 GLU D C 1
ATOM 17053 O O . GLU D 1 311 ? 0.282 20.098 77.257 1.00 16.31 338 GLU D O 1
ATOM 17059 N N . GLU D 1 312 ? -0.984 20.409 75.379 1.00 16.01 339 GLU D N 1
ATOM 17060 C CA . GLU D 1 312 ? -1.497 19.018 75.308 1.00 16.04 339 GLU D CA 1
ATOM 17061 C C . GLU D 1 312 ? -1.310 18.475 73.891 1.00 16.53 339 GLU D C 1
ATOM 17062 O O . GLU D 1 312 ? -1.567 19.206 72.900 1.00 15.83 339 GLU D O 1
ATOM 17068 N N . ASN D 1 313 ? -0.852 17.227 73.825 1.00 16.39 340 ASN D N 1
ATOM 17069 C CA . ASN D 1 313 ? -0.873 16.376 72.619 1.00 16.54 340 ASN D CA 1
ATOM 17070 C C . ASN D 1 313 ? -2.131 15.534 72.728 1.00 16.51 340 ASN D C 1
ATOM 17071 O O . ASN D 1 313 ? -2.181 14.612 73.526 1.00 15.69 340 ASN D O 1
ATOM 17076 N N . PRO D 1 314 ? -3.191 15.860 71.963 1.00 17.26 341 PRO D N 1
ATOM 17077 C CA . PRO D 1 314 ? -4.481 15.180 72.114 1.00 17.16 341 PRO D CA 1
ATOM 17078 C C . PRO D 1 314 ? -4.459 13.752 71.541 1.00 17.53 341 PRO D C 1
ATOM 17079 O O . PRO D 1 314 ? -5.341 12.966 71.854 1.00 16.20 341 PRO D O 1
ATOM 17083 N N . ILE D 1 315 ? -3.442 13.433 70.739 1.00 18.40 342 ILE D N 1
ATOM 17084 C CA . ILE D 1 315 ? -3.245 12.064 70.180 1.00 19.95 342 ILE D CA 1
ATOM 17085 C C . ILE D 1 315 ? -2.812 11.130 71.317 1.00 20.72 342 ILE D C 1
ATOM 17086 O O . ILE D 1 315 ? -3.417 10.033 71.447 1.00 20.78 342 ILE D O 1
ATOM 17091 N N . LYS D 1 316 ? -1.847 11.560 72.124 1.00 21.08 343 LYS D N 1
ATOM 17092 C CA . LYS D 1 316 ? -1.374 10.773 73.286 1.00 22.28 343 LYS D CA 1
ATOM 17093 C C . LYS D 1 316 ? -2.309 10.999 74.471 1.00 20.79 343 LYS D C 1
ATOM 17094 O O . LYS D 1 316 ? -2.312 10.139 75.348 1.00 19.01 343 LYS D O 1
ATOM 17100 N N . ILE D 1 317 ? -3.072 12.097 74.468 1.00 18.94 344 ILE D N 1
ATOM 17101 C CA . ILE D 1 317 ? -3.927 12.500 75.625 1.00 19.03 344 ILE D CA 1
ATOM 17102 C C . ILE D 1 317 ? -2.999 12.685 76.828 1.00 18.65 344 ILE D C 1
ATOM 17103 O O . ILE D 1 317 ? -3.196 12.025 77.843 1.00 18.54 344 ILE D O 1
ATOM 17108 N N . GLY D 1 318 ? -2.038 13.591 76.681 1.00 18.12 345 GLY D N 1
ATOM 17109 C CA . GLY D 1 318 ? -1.048 13.868 77.725 1.00 17.84 345 GLY D CA 1
ATOM 17110 C C . GLY D 1 318 ? -0.354 15.182 77.483 1.00 17.82 345 GLY D C 1
ATOM 17111 O O . GLY D 1 318 ? -0.608 15.811 76.445 1.00 17.75 345 GLY D O 1
ATOM 17112 N N . ARG D 1 319 ? 0.506 15.583 78.411 1.00 16.81 346 ARG D N 1
ATOM 17113 C CA . ARG D 1 319 ? 1.213 16.884 78.330 1.00 16.00 346 ARG D CA 1
ATOM 17114 C C . ARG D 1 319 ? 2.126 16.872 77.100 1.00 15.02 346 ARG D C 1
ATOM 17115 O O . ARG D 1 319 ? 2.909 15.918 76.965 1.00 13.96 346 ARG D O 1
ATOM 17123 N N . ALA D 1 320 ? 2.106 17.968 76.336 1.00 14.82 347 ALA D N 1
ATOM 17124 C CA . ALA D 1 320 ? 3.072 18.232 75.255 1.00 14.98 347 ALA D CA 1
ATOM 17125 C C . ALA D 1 320 ? 4.345 18.722 75.934 1.00 15.50 347 ALA D C 1
ATOM 17126 O O . ALA D 1 320 ? 4.210 19.182 77.076 1.00 15.57 347 ALA D O 1
ATOM 17128 N N . ARG D 1 321 ? 5.520 18.635 75.298 1.00 15.49 348 ARG D N 1
ATOM 17129 C CA . ARG D 1 321 ? 6.822 18.974 75.955 1.00 15.25 348 ARG D CA 1
ATOM 17130 C C . ARG D 1 321 ? 7.983 19.064 74.967 1.00 15.05 348 ARG D C 1
ATOM 17131 O O . ARG D 1 321 ? 8.942 19.749 75.274 1.00 14.85 348 ARG D O 1
ATOM 17139 N N . SER D 1 322 ? 7.881 18.422 73.810 1.00 14.58 349 SER D N 1
ATOM 17140 C CA . SER D 1 322 ? 9.009 18.264 72.850 1.00 14.31 349 SER D CA 1
ATOM 17141 C C . SER D 1 322 ? 9.023 19.282 71.706 1.00 14.74 349 SER D C 1
ATOM 17142 O O . SER D 1 322 ? 8.007 19.935 71.487 1.00 15.31 349 SER D O 1
ATOM 17145 N N . ILE D 1 323 ? 10.178 19.438 71.059 1.00 15.19 350 ILE D N 1
ATOM 17146 C CA . ILE D 1 323 ? 10.236 20.227 69.791 1.00 16.17 350 ILE D CA 1
ATOM 17147 C C . ILE D 1 323 ? 9.304 19.598 68.748 1.00 16.38 350 ILE D C 1
ATOM 17148 O O . ILE D 1 323 ? 8.760 20.347 67.937 1.00 16.81 350 ILE D O 1
ATOM 17153 N N . GLU D 1 324 ? 9.154 18.269 68.757 1.00 16.21 351 GLU D N 1
ATOM 17154 C CA . GLU D 1 324 ? 8.239 17.545 67.841 1.00 16.06 351 GLU D CA 1
ATOM 17155 C C . GLU D 1 324 ? 6.811 18.021 68.120 1.00 16.20 351 GLU D C 1
ATOM 17156 O O . GLU D 1 324 ? 6.110 18.362 67.160 1.00 17.24 351 GLU D O 1
ATOM 17162 N N . ASP D 1 325 ? 6.398 18.069 69.384 1.00 16.49 352 ASP D N 1
ATOM 17163 C CA . ASP D 1 325 ? 5.054 18.578 69.773 1.00 17.20 352 ASP D CA 1
ATOM 17164 C C . ASP D 1 325 ? 4.869 19.991 69.211 1.00 17.76 352 ASP D C 1
ATOM 17165 O O . ASP D 1 325 ? 3.816 20.253 68.600 1.00 17.73 352 ASP D O 1
ATOM 17170 N N . ALA D 1 326 ? 5.865 20.861 69.413 1.00 18.77 353 ALA D N 1
ATOM 17171 C CA . ALA D 1 326 ? 5.814 22.299 69.060 1.00 19.41 353 ALA D CA 1
ATOM 17172 C C . ALA D 1 326 ? 5.653 22.464 67.544 1.00 19.12 353 ALA D C 1
ATOM 17173 O O . ALA D 1 326 ? 4.767 23.237 67.133 1.00 20.81 353 ALA D O 1
ATOM 17175 N N . GLN D 1 327 ? 6.446 21.752 66.742 1.00 19.23 354 GLN D N 1
ATOM 17176 C CA . GLN D 1 327 ? 6.313 21.745 65.255 1.00 19.50 354 GLN D CA 1
ATOM 17177 C C . GLN D 1 327 ? 4.872 21.379 64.858 1.00 18.60 354 GLN D C 1
ATOM 17178 O O . GLN D 1 327 ? 4.374 21.939 63.869 1.00 17.86 354 GLN D O 1
ATOM 17184 N N . MET D 1 328 ? 4.225 20.462 65.577 1.00 17.86 355 MET D N 1
ATOM 17185 C CA . MET D 1 328 ? 2.883 19.972 65.176 1.00 18.82 355 MET D CA 1
ATOM 17186 C C . MET D 1 328 ? 1.846 21.064 65.458 1.00 17.54 355 MET D C 1
ATOM 17187 O O . MET D 1 328 ? 1.106 21.439 64.533 1.00 16.85 355 MET D O 1
ATOM 17192 N N . GLN D 1 329 ? 1.820 21.579 66.686 1.00 16.87 356 GLN D N 1
ATOM 17193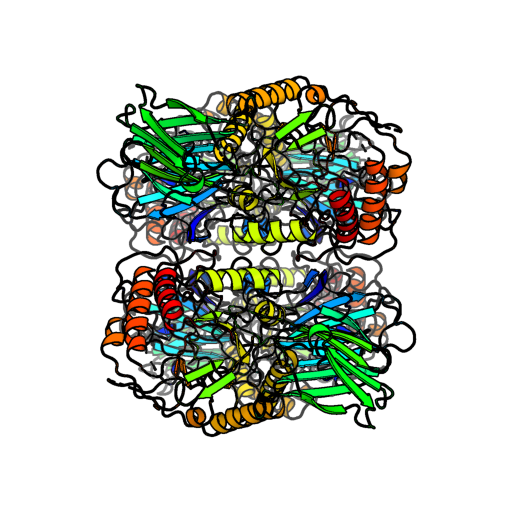 C CA . GLN D 1 329 ? 0.906 22.676 67.107 1.00 16.22 356 GLN D CA 1
ATOM 17194 C C . GLN D 1 329 ? 1.131 23.881 66.178 1.00 15.12 356 GLN D C 1
ATOM 17195 O O . GLN D 1 329 ? 0.162 24.501 65.728 1.00 15.16 356 GLN D O 1
ATOM 17201 N N . MET D 1 330 ? 2.372 24.208 65.863 1.00 15.12 357 MET D N 1
ATOM 17202 C CA . MET D 1 330 ? 2.662 25.481 65.158 1.00 14.77 357 MET D CA 1
ATOM 17203 C C . MET D 1 330 ? 2.355 25.312 63.660 1.00 14.15 357 MET D C 1
ATOM 17204 O O . MET D 1 330 ? 1.889 26.277 63.042 1.00 13.52 357 MET D O 1
ATOM 17209 N N . GLY D 1 331 ? 2.517 24.111 63.103 1.00 14.42 358 GLY D N 1
ATOM 17210 C CA . GLY D 1 331 ? 2.071 23.815 61.731 1.00 14.91 358 GLY D CA 1
ATOM 17211 C C . GLY D 1 331 ? 0.561 23.986 61.585 1.00 15.40 358 GLY D C 1
ATOM 17212 O O . GLY D 1 331 ? 0.122 24.493 60.534 1.00 15.72 358 GLY D O 1
ATOM 17213 N N . TRP D 1 332 ? -0.215 23.573 62.594 1.00 16.13 359 TRP D N 1
ATOM 17214 C CA . TRP D 1 332 ? -1.694 23.750 62.647 1.00 17.27 359 TRP D CA 1
ATOM 17215 C C . TRP D 1 332 ? -2.042 25.245 62.692 1.00 17.36 359 TRP D C 1
ATOM 17216 O O . TRP D 1 332 ? -2.938 25.671 61.909 1.00 16.28 359 TRP D O 1
ATOM 17227 N N . ALA D 1 333 ? -1.389 26.002 63.587 1.00 18.13 360 ALA D N 1
ATOM 17228 C CA . ALA D 1 333 ? -1.531 27.477 63.705 1.00 19.79 360 ALA D CA 1
ATOM 17229 C C . ALA D 1 333 ? -1.285 28.122 62.331 1.00 20.99 360 ALA D C 1
ATOM 17230 O O . ALA D 1 333 ? -2.036 29.054 61.968 1.00 22.71 360 ALA D O 1
ATOM 17232 N N . LYS D 1 334 ? -0.301 27.630 61.575 1.00 21.14 361 LYS D N 1
ATOM 17233 C CA . LYS D 1 334 ? 0.075 28.233 60.270 1.00 22.80 361 LYS D CA 1
ATOM 17234 C C . LYS D 1 334 ? -0.928 27.792 59.202 1.00 22.04 361 LYS D C 1
ATOM 17235 O O . LYS D 1 334 ? -1.188 28.590 58.320 1.00 22.28 361 LYS D O 1
ATOM 17241 N N . GLU D 1 335 ? -1.487 26.582 59.281 1.00 21.65 362 GLU D N 1
ATOM 17242 C CA . GLU D 1 335 ? -2.581 26.154 58.365 1.00 21.35 362 GLU D CA 1
ATOM 17243 C C . GLU D 1 335 ? -3.768 27.120 58.500 1.00 19.73 362 GLU D C 1
ATOM 17244 O O . GLU D 1 335 ? -4.529 27.258 57.532 1.00 19.17 362 GLU D O 1
ATOM 17250 N N . LEU D 1 336 ? -3.952 27.703 59.688 1.00 18.53 363 LEU D N 1
ATOM 17251 C CA . LEU D 1 336 ? -5.077 28.611 60.054 1.00 18.14 363 LEU D CA 1
ATOM 17252 C C . LEU D 1 336 ? -4.734 30.069 59.678 1.00 18.75 363 LEU D C 1
ATOM 17253 O O . LEU D 1 336 ? -5.621 30.969 59.789 1.00 17.21 363 LEU D O 1
ATOM 17258 N N . ASN D 1 337 ? -3.472 30.305 59.301 1.00 19.38 364 ASN D N 1
ATOM 17259 C CA . ASN D 1 337 ? -2.937 31.629 58.905 1.00 19.69 364 ASN D CA 1
ATOM 17260 C C . ASN D 1 337 ? -2.976 32.561 60.118 1.00 19.97 364 ASN D C 1
ATOM 17261 O O . ASN D 1 337 ? -3.371 33.757 59.965 1.00 16.48 364 ASN D O 1
ATOM 17266 N N . CYS D 1 338 ? -2.564 32.011 61.271 1.00 20.49 365 CYS D N 1
ATOM 17267 C CA . CYS D 1 338 ? -2.228 32.754 62.515 1.00 20.35 365 CYS D CA 1
ATOM 17268 C C . CYS D 1 338 ? -0.813 33.331 62.415 1.00 20.03 365 CYS D C 1
ATOM 17269 O O . CYS D 1 338 ? 0.065 32.648 61.840 1.00 19.06 365 CYS D O 1
ATOM 17272 N N . ASN D 1 339 ? -0.599 34.514 63.001 1.00 19.58 366 ASN D N 1
ATOM 17273 C CA . ASN D 1 339 ? 0.738 35.128 63.214 1.00 19.87 366 ASN D CA 1
ATOM 17274 C C . ASN D 1 339 ? 0.958 35.329 64.724 1.00 20.18 366 ASN D C 1
ATOM 17275 O O . ASN D 1 339 ? 1.977 35.940 65.111 1.00 19.77 366 ASN D O 1
ATOM 17280 N N . PHE D 1 340 ? 0.035 34.812 65.541 1.00 20.61 367 PHE D N 1
ATOM 17281 C CA . PHE D 1 340 ? 0.018 34.966 67.016 1.00 20.49 367 PHE D CA 1
ATOM 17282 C C . PHE D 1 340 ? -0.524 33.691 67.673 1.00 19.64 367 PHE D C 1
ATOM 17283 O O . PHE D 1 340 ? -1.479 33.108 67.122 1.00 18.85 367 PHE D O 1
ATOM 17291 N N . ILE D 1 341 ? 0.045 33.282 68.813 1.00 18.80 368 ILE D N 1
ATOM 17292 C CA . ILE D 1 341 ? -0.521 32.192 69.665 1.00 18.63 368 ILE D CA 1
ATOM 17293 C C . ILE D 1 341 ? -0.557 32.636 71.129 1.00 18.82 368 ILE D C 1
ATOM 17294 O O . ILE D 1 341 ? 0.489 33.030 71.680 1.00 18.98 368 ILE D O 1
ATOM 17299 N N . ARG D 1 342 ? -1.741 32.567 71.729 1.00 19.22 369 ARG D N 1
ATOM 17300 C CA . ARG D 1 342 ? -1.931 32.635 73.200 1.00 19.87 369 ARG D CA 1
ATOM 17301 C C . ARG D 1 342 ? -1.721 31.235 73.793 1.00 19.52 369 ARG D C 1
ATOM 17302 O O . ARG D 1 342 ? -2.545 30.315 73.525 1.00 16.85 369 ARG D O 1
ATOM 17310 N N . LEU D 1 343 ? -0.656 31.096 74.585 1.00 20.16 370 LEU D N 1
ATOM 17311 C CA . LEU D 1 343 ? -0.251 29.818 75.217 1.00 20.89 370 LEU D CA 1
ATOM 17312 C C . LEU D 1 343 ? -0.914 29.678 76.595 1.00 22.49 370 LEU D C 1
ATOM 17313 O O . LEU D 1 343 ? -0.420 30.295 77.563 1.00 21.88 370 LEU D O 1
ATOM 17318 N N . ALA D 1 344 ? -2.040 28.943 76.610 1.00 24.67 371 ALA D N 1
ATOM 17319 C CA . ALA D 1 344 ? -2.586 28.089 77.698 1.00 26.65 371 ALA D CA 1
ATOM 17320 C C . ALA D 1 344 ? -2.994 28.975 78.848 1.00 29.62 371 ALA D C 1
ATOM 17321 O O . ALA D 1 344 ? -3.513 30.073 78.545 1.00 39.50 371 ALA D O 1
ATOM 17323 N N . HIS D 1 345 ? -2.786 28.520 80.089 1.00 26.45 372 HIS D N 1
ATOM 17324 C CA . HIS D 1 345 ? -2.961 29.391 81.276 1.00 23.89 372 HIS D CA 1
ATOM 17325 C C . HIS D 1 345 ? -1.726 29.320 82.163 1.00 20.97 372 HIS D C 1
ATOM 17326 O O . HIS D 1 345 ? -1.844 29.719 83.316 1.00 21.51 372 HIS D O 1
ATOM 17333 N N . TYR D 1 346 ? -0.585 28.918 81.602 1.00 18.75 373 TYR D N 1
ATOM 17334 C CA . TYR D 1 346 ? 0.688 28.643 82.319 1.00 17.32 373 TYR D CA 1
ATOM 17335 C C . TYR D 1 346 ? 1.841 28.712 81.318 1.00 17.59 373 TYR D C 1
ATOM 17336 O O . TYR D 1 346 ? 1.634 28.566 80.112 1.00 17.65 373 TYR D O 1
ATOM 17345 N N . PRO D 1 347 ? 3.103 28.878 81.770 1.00 17.63 374 PRO D N 1
ATOM 17346 C CA . PRO D 1 347 ? 4.243 28.826 80.860 1.00 17.54 374 PRO D CA 1
ATOM 17347 C C . PRO D 1 347 ? 4.416 27.408 80.296 1.00 16.95 374 PRO D C 1
ATOM 17348 O O . PRO D 1 347 ? 4.524 26.468 81.108 1.00 16.78 374 PRO D O 1
ATOM 17352 N N . HIS D 1 348 ? 4.424 27.291 78.958 1.00 15.59 375 HIS D N 1
ATOM 17353 C CA . HIS D 1 348 ? 4.672 26.025 78.217 1.00 15.08 375 HIS D CA 1
ATOM 17354 C C . HIS D 1 348 ? 6.173 25.731 78.217 1.00 14.75 375 HIS D C 1
ATOM 17355 O O . HIS D 1 348 ? 6.929 26.652 78.548 1.00 13.92 375 HIS D O 1
ATOM 17362 N N . ASN D 1 349 ? 6.560 24.517 77.803 1.00 14.62 376 ASN D N 1
ATOM 17363 C CA . ASN D 1 349 ? 7.972 24.089 77.594 1.00 14.87 376 ASN D CA 1
ATOM 17364 C C . ASN D 1 349 ? 8.703 25.106 76.718 1.00 14.88 376 ASN D C 1
ATOM 17365 O O . ASN D 1 349 ? 8.061 25.741 75.857 1.00 14.11 376 ASN D O 1
ATOM 17370 N N . GLU D 1 350 ? 10.014 25.225 76.906 1.00 16.06 377 GLU D N 1
ATOM 17371 C CA . GLU D 1 350 ? 10.806 26.307 76.278 1.00 16.94 377 GLU D CA 1
ATOM 17372 C C . GLU D 1 350 ? 11.013 26.018 74.782 1.00 17.05 377 GLU D C 1
ATOM 17373 O O . GLU D 1 350 ? 11.558 26.908 74.101 1.00 17.85 377 GLU D O 1
ATOM 17379 N N . ASN D 1 351 ? 10.585 24.864 74.260 1.00 16.28 378 ASN D N 1
ATOM 17380 C CA . ASN D 1 351 ? 10.618 24.606 72.797 1.00 15.86 378 ASN D CA 1
ATOM 17381 C C . ASN D 1 351 ? 9.651 25.556 72.095 1.00 16.38 378 ASN D C 1
ATOM 17382 O O . ASN D 1 351 ? 9.934 25.957 70.955 1.00 16.48 378 ASN D O 1
ATOM 17387 N N . MET D 1 352 ? 8.558 25.929 72.750 1.00 17.33 379 MET D N 1
ATOM 17388 C CA . MET D 1 352 ? 7.508 26.765 72.113 1.00 17.78 379 MET D CA 1
ATOM 17389 C C . MET D 1 352 ? 8.054 28.163 71.799 1.00 18.71 379 MET D C 1
ATOM 17390 O O . MET D 1 352 ? 8.032 28.574 70.638 1.00 19.07 379 MET D O 1
ATOM 17395 N N . PRO D 1 353 ? 8.580 28.948 72.770 1.00 19.12 380 PRO D N 1
ATOM 17396 C CA . PRO D 1 353 ? 9.132 30.267 72.443 1.00 20.03 380 PRO D CA 1
ATOM 17397 C C . PRO D 1 353 ? 10.390 30.220 71.549 1.00 19.43 380 PRO D C 1
ATOM 17398 O O . PRO D 1 353 ? 10.578 31.149 70.794 1.00 18.92 380 PRO D O 1
ATOM 17402 N N . ARG D 1 354 ? 11.197 29.154 71.627 1.00 19.65 381 ARG D N 1
ATOM 17403 C CA . ARG D 1 354 ? 12.408 28.982 70.778 1.00 20.76 381 ARG D CA 1
ATOM 17404 C C . ARG D 1 354 ? 11.990 28.661 69.344 1.00 21.92 381 ARG D C 1
ATOM 17405 O O . ARG D 1 354 ? 12.558 29.288 68.416 1.00 22.91 381 ARG D O 1
ATOM 17413 N N . LEU D 1 355 ? 11.023 27.753 69.162 1.00 21.64 382 LEU D N 1
ATOM 17414 C CA . LEU D 1 355 ? 10.483 27.458 67.812 1.00 20.69 382 LEU D CA 1
ATOM 17415 C C . LEU D 1 355 ? 9.748 28.683 67.260 1.00 21.05 382 LEU D C 1
ATOM 17416 O O . LEU D 1 355 ? 9.835 28.898 66.033 1.00 23.55 382 LEU D O 1
ATOM 17421 N N . ALA D 1 356 ? 9.037 29.446 68.089 1.00 21.38 383 ALA D N 1
ATOM 17422 C CA . ALA D 1 356 ? 8.240 30.610 67.627 1.00 22.01 383 ALA D CA 1
ATOM 17423 C C . ALA D 1 356 ? 9.180 31.700 67.065 1.00 23.21 383 ALA D C 1
ATOM 17424 O O . ALA D 1 356 ? 8.814 32.359 66.040 1.00 21.76 383 ALA D O 1
ATOM 17426 N N . ASP D 1 357 ? 10.336 31.878 67.722 1.00 23.28 384 ASP D N 1
ATOM 17427 C CA . ASP D 1 357 ? 11.466 32.751 67.302 1.00 24.23 384 ASP D CA 1
ATOM 17428 C C . ASP D 1 357 ? 11.900 32.390 65.874 1.00 25.81 384 ASP D C 1
ATOM 17429 O O . ASP D 1 357 ? 12.140 33.331 65.070 1.00 26.11 384 ASP D O 1
ATOM 17434 N N . LYS D 1 358 ? 12.043 31.094 65.568 1.00 26.16 385 LYS D N 1
ATOM 17435 C CA . LYS D 1 358 ? 12.576 30.639 64.258 1.00 27.62 385 LYS D CA 1
ATOM 17436 C C . LYS D 1 358 ? 11.479 30.711 63.183 1.00 26.23 385 LYS D C 1
ATOM 17437 O O . LYS D 1 358 ? 11.802 31.172 62.081 1.00 25.24 385 LYS D O 1
ATOM 17443 N N . LEU D 1 359 ? 10.240 30.296 63.473 1.00 24.88 386 LEU D N 1
ATOM 17444 C CA . LEU D 1 359 ? 9.169 30.157 62.450 1.00 24.84 386 LEU D CA 1
ATOM 17445 C C . LEU D 1 359 ? 8.484 31.497 62.186 1.00 23.73 386 LEU D C 1
ATOM 17446 O O . LEU D 1 359 ? 7.831 31.625 61.136 1.00 24.66 386 LEU D O 1
ATOM 17451 N N . GLY D 1 360 ? 8.625 32.454 63.095 1.00 23.22 387 GLY D N 1
ATOM 17452 C CA . GLY D 1 360 ? 8.026 33.791 62.953 1.00 22.34 387 GLY D CA 1
ATOM 17453 C C . GLY D 1 360 ? 6.586 33.790 63.420 1.00 21.57 387 GLY D C 1
ATOM 17454 O O . GLY D 1 360 ? 5.722 34.211 62.639 1.00 22.12 387 GLY D O 1
ATOM 17455 N N . LEU D 1 361 ? 6.329 33.332 64.647 1.00 20.35 388 LEU D N 1
ATOM 17456 C CA . LEU D 1 361 ? 5.013 33.542 65.304 1.00 20.53 388 LEU D CA 1
ATOM 17457 C C . LEU D 1 361 ? 5.226 34.323 66.601 1.00 20.42 388 LEU D C 1
ATOM 17458 O O . LEU D 1 361 ? 6.168 33.999 67.357 1.00 20.78 388 LEU D O 1
ATOM 17463 N N . LEU D 1 362 ? 4.390 35.337 66.816 1.00 20.89 389 LEU D N 1
ATOM 17464 C CA . LEU D 1 362 ? 4.348 36.138 68.064 1.00 21.83 389 LEU D CA 1
ATOM 17465 C C . LEU D 1 362 ? 3.568 35.355 69.125 1.00 21.68 389 LEU D C 1
ATOM 17466 O O . LEU D 1 362 ? 2.684 34.583 68.742 1.00 22.56 389 LEU D O 1
ATOM 17471 N N . LEU D 1 363 ? 3.873 35.586 70.401 1.00 21.28 390 LEU D N 1
ATOM 17472 C CA . LEU D 1 363 ? 3.370 34.785 71.537 1.00 21.95 390 LEU D CA 1
ATOM 17473 C C . LEU D 1 363 ? 2.893 35.694 72.667 1.00 23.13 390 LEU D C 1
ATOM 17474 O O . LEU D 1 363 ? 3.585 36.690 72.992 1.00 24.38 390 LEU D O 1
ATOM 17479 N N . TRP D 1 364 ? 1.764 35.313 73.258 1.00 22.94 391 TRP D N 1
ATOM 17480 C CA . TRP D 1 364 ? 1.305 35.737 74.606 1.00 22.88 391 TRP D CA 1
ATOM 17481 C C . TRP D 1 364 ? 1.549 34.572 75.573 1.00 22.27 391 TRP D C 1
ATOM 17482 O O . TRP D 1 364 ? 1.087 33.436 75.276 1.00 22.20 391 TRP D O 1
ATOM 17493 N N . GLU D 1 365 ? 2.301 34.818 76.645 1.00 20.44 392 GLU D N 1
ATOM 17494 C CA . GLU D 1 365 ? 2.611 33.812 77.685 1.00 19.69 392 GLU D CA 1
ATOM 17495 C C . GLU D 1 365 ? 1.968 34.295 78.986 1.00 21.43 392 GLU D C 1
ATOM 17496 O O . GLU D 1 365 ? 1.644 35.488 79.076 1.00 22.93 392 GLU D O 1
ATOM 17502 N N . GLU D 1 366 ? 1.766 33.399 79.951 1.00 21.78 393 GLU D N 1
ATOM 17503 C CA . GLU D 1 366 ? 0.745 33.596 81.007 1.00 22.04 393 GLU D CA 1
ATOM 17504 C C . GLU D 1 366 ? 1.021 32.674 82.203 1.00 20.66 393 GLU D C 1
ATOM 17505 O O . GLU D 1 366 ? 1.604 31.604 82.014 1.00 18.56 393 GLU D O 1
ATOM 17511 N N . ILE D 1 367 ? 0.620 33.115 83.396 1.00 21.39 394 ILE D N 1
ATOM 17512 C CA . ILE D 1 367 ? 0.675 32.340 84.674 1.00 22.33 394 ILE D CA 1
ATOM 17513 C C . ILE D 1 367 ? -0.756 31.930 85.027 1.00 21.92 394 ILE D C 1
ATOM 17514 O O . ILE D 1 367 ? -1.689 32.644 84.675 1.00 20.43 394 ILE D O 1
ATOM 17519 N N . PRO D 1 368 ? -0.977 30.770 85.699 1.00 22.66 395 PRO D N 1
ATOM 17520 C CA . PRO D 1 368 ? -2.315 30.320 86.081 1.00 22.81 395 PRO D CA 1
ATOM 17521 C C . PRO D 1 368 ? -2.890 31.019 87.320 1.00 24.54 395 PRO D C 1
ATOM 17522 O O . PRO D 1 368 ? -3.223 30.362 88.286 1.00 24.08 395 PRO D O 1
ATOM 17526 N N . VAL D 1 369 ? -2.989 32.346 87.255 1.00 26.50 396 VAL D N 1
ATOM 17527 C CA . VAL D 1 369 ? -3.770 33.183 88.205 1.00 25.54 396 VAL D CA 1
ATOM 17528 C C . VAL D 1 369 ? -5.157 33.275 87.576 1.00 25.62 396 VAL D C 1
ATOM 17529 O O . VAL D 1 369 ? -5.298 33.916 86.537 1.00 25.01 396 VAL D O 1
ATOM 17533 N N . TYR D 1 370 ? -6.087 32.494 88.109 1.00 28.29 397 TYR D N 1
ATOM 17534 C CA . TYR D 1 370 ? -7.195 31.875 87.340 1.00 29.44 397 TYR D CA 1
ATOM 17535 C C . TYR D 1 370 ? -8.362 31.600 88.273 1.00 30.57 397 TYR D C 1
ATOM 17536 O O . TYR D 1 370 ? -8.204 30.753 89.182 1.00 34.20 397 TYR D O 1
ATOM 17545 N N . TRP D 1 371 ? -9.475 32.302 88.049 1.00 31.04 398 TRP D N 1
ATOM 17546 C CA . TRP D 1 371 ? -10.694 32.222 88.891 1.00 29.84 398 TRP D CA 1
ATOM 17547 C C . TRP D 1 371 ? -10.330 32.590 90.338 1.00 27.71 398 TRP D C 1
ATOM 17548 O O . TRP D 1 371 ? -9.598 33.572 90.503 1.00 25.39 398 TRP D O 1
ATOM 17559 N N . GLY D 1 372 ? -10.765 31.787 91.320 1.00 26.58 399 GLY D N 1
ATOM 17560 C CA . GLY D 1 372 ? -10.768 32.122 92.756 1.00 26.75 399 GLY D CA 1
ATOM 17561 C C . GLY D 1 372 ? -9.503 31.697 93.495 1.00 26.58 399 GLY D C 1
ATOM 17562 O O . GLY D 1 372 ? -9.636 30.975 94.508 1.00 23.90 399 GLY D O 1
ATOM 17563 N N . ILE D 1 373 ? -8.328 32.173 93.047 1.00 27.78 400 ILE D N 1
ATOM 17564 C CA . ILE D 1 373 ? -7.025 32.113 93.787 1.00 27.94 400 ILE D CA 1
ATOM 17565 C C . ILE D 1 373 ? -7.244 32.786 95.150 1.00 27.51 400 ILE D C 1
ATOM 17566 O O . ILE D 1 373 ? -8.098 33.673 95.242 1.00 27.90 400 ILE D O 1
ATOM 17571 N N . ASP D 1 374 ? -6.495 32.382 96.169 1.00 27.26 401 ASP D N 1
ATOM 17572 C CA . ASP D 1 374 ? -6.578 32.959 97.535 1.00 27.84 401 ASP D CA 1
ATOM 17573 C C . ASP D 1 374 ? -5.769 34.281 97.620 1.00 29.65 401 ASP D C 1
ATOM 17574 O O . ASP D 1 374 ? -4.729 34.306 98.298 1.00 26.92 401 ASP D O 1
ATOM 17579 N N . TYR D 1 375 ? -6.281 35.374 97.032 1.00 32.35 402 TYR D N 1
ATOM 17580 C CA . TYR D 1 375 ? -5.612 36.704 96.856 1.00 34.79 402 TYR D CA 1
ATOM 17581 C C . TYR D 1 375 ? -5.104 37.302 98.180 1.00 34.25 402 TYR D C 1
ATOM 17582 O O . TYR D 1 375 ? -3.998 37.870 98.188 1.00 36.34 402 TYR D O 1
ATOM 17591 N N . GLU D 1 376 ? -5.894 37.201 99.249 1.00 33.77 403 GLU D N 1
ATOM 17592 C CA . GLU D 1 376 ? -5.582 37.725 100.605 1.00 34.61 403 GLU D CA 1
ATOM 17593 C C . GLU D 1 376 ? -4.356 37.020 101.200 1.00 34.99 403 GLU D C 1
ATOM 17594 O O . GLU D 1 376 ? -3.709 37.616 102.090 1.00 38.94 403 GLU D O 1
ATOM 17600 N N . ASN D 1 377 ? -4.071 35.791 100.765 1.00 33.11 404 ASN D N 1
ATOM 17601 C CA . ASN D 1 377 ? -3.101 34.868 101.411 1.00 32.73 404 ASN D CA 1
ATOM 17602 C C . ASN D 1 377 ? -1.705 35.178 100.871 1.00 31.54 404 ASN D C 1
ATOM 17603 O O . ASN D 1 377 ? -1.440 35.057 99.673 1.00 30.70 404 ASN D O 1
ATOM 17608 N N . PRO D 1 378 ? -0.771 35.615 101.745 1.00 31.20 405 PRO D N 1
ATOM 17609 C CA . PRO D 1 378 ? 0.632 35.786 101.371 1.00 29.90 405 PRO D CA 1
ATOM 17610 C C . PRO D 1 378 ? 1.248 34.596 100.627 1.00 29.71 405 PRO D C 1
ATOM 17611 O O . PRO D 1 378 ? 1.944 34.828 99.677 1.00 29.84 405 PRO D O 1
ATOM 17615 N N . GLU D 1 379 ? 1.008 33.368 101.091 1.00 31.54 406 GLU D N 1
ATOM 17616 C CA . GLU D 1 379 ? 1.577 32.132 100.479 1.00 32.15 406 GLU D CA 1
ATOM 17617 C C . GLU D 1 379 ? 1.178 32.083 99.001 1.00 28.50 406 GLU D C 1
ATOM 17618 O O . GLU D 1 379 ? 2.071 32.037 98.152 1.00 29.52 406 GLU D O 1
ATOM 17624 N N . ALA D 1 380 ? -0.121 32.130 98.725 1.00 27.07 407 ALA D N 1
ATOM 17625 C CA . ALA D 1 380 ? -0.721 32.208 97.371 1.00 25.93 407 ALA D CA 1
ATOM 17626 C C . ALA D 1 380 ? -0.025 33.282 96.527 1.00 24.57 407 ALA D C 1
ATOM 17627 O O . ALA D 1 380 ? 0.352 32.971 95.389 1.00 22.98 407 ALA D O 1
ATOM 17629 N N . PHE D 1 381 ? 0.168 34.489 97.064 1.00 24.50 408 PHE D N 1
ATOM 17630 C CA . PHE D 1 381 ? 0.904 35.578 96.361 1.00 25.36 408 PHE D CA 1
ATOM 17631 C C . PHE D 1 381 ? 2.362 35.172 96.076 1.00 24.97 408 PHE D C 1
ATOM 17632 O O . PHE D 1 381 ? 2.882 35.548 95.006 1.00 24.64 408 PHE D O 1
ATOM 17640 N N . ALA D 1 382 ? 3.028 34.501 97.021 1.00 25.11 409 ALA D N 1
ATOM 17641 C CA . ALA D 1 382 ? 4.471 34.163 96.939 1.00 25.60 409 ALA D CA 1
ATOM 17642 C C . ALA D 1 382 ? 4.668 33.208 95.772 1.00 25.23 409 ALA D C 1
ATOM 17643 O O . ALA D 1 382 ? 5.685 33.325 95.091 1.00 28.17 409 ALA D O 1
ATOM 17645 N N . GLN D 1 383 ? 3.697 32.320 95.556 1.00 25.47 410 GLN D N 1
ATOM 17646 C CA . GLN D 1 383 ? 3.775 31.238 94.539 1.00 24.91 410 GLN D CA 1
ATOM 17647 C C . GLN D 1 383 ? 3.514 31.800 93.130 1.00 23.46 410 GLN D C 1
ATOM 17648 O O . GLN D 1 383 ? 4.122 31.284 92.184 1.00 24.01 410 GLN D O 1
ATOM 17654 N N . ALA D 1 384 ? 2.661 32.811 92.989 1.00 22.37 411 ALA D N 1
ATOM 17655 C CA . ALA D 1 384 ? 2.343 33.462 91.697 1.00 22.76 411 ALA D CA 1
ATOM 17656 C C . ALA D 1 384 ? 3.491 34.392 91.295 1.00 23.48 411 ALA D C 1
ATOM 17657 O O . ALA D 1 384 ? 3.789 34.510 90.089 1.00 24.35 411 ALA D O 1
ATOM 17659 N N . LYS D 1 385 ? 4.064 35.063 92.296 1.00 23.64 412 LYS D N 1
ATOM 17660 C CA . LYS D 1 385 ? 5.297 35.880 92.199 1.00 22.64 412 LYS D CA 1
ATOM 17661 C C . LYS D 1 385 ? 6.393 35.008 91.585 1.00 21.41 412 LYS D C 1
ATOM 17662 O O . LYS D 1 385 ? 6.931 35.427 90.539 1.00 20.45 412 LYS D O 1
ATOM 17668 N N . SER D 1 386 ? 6.680 33.840 92.180 1.00 19.83 413 SER D N 1
ATOM 17669 C CA . SER D 1 386 ? 7.823 32.973 91.779 1.00 19.54 413 SER D CA 1
ATOM 17670 C C . SER D 1 386 ? 7.589 32.421 90.363 1.00 19.39 413 SER D C 1
ATOM 17671 O O . SER D 1 386 ? 8.548 32.443 89.548 1.00 18.53 413 SER D O 1
ATOM 17674 N N . GLN D 1 387 ? 6.363 32.005 90.031 1.00 19.13 414 GLN D N 1
ATOM 17675 C CA . GLN D 1 387 ? 6.061 31.496 88.662 1.00 19.11 414 GLN D CA 1
ATOM 17676 C C . GLN D 1 387 ? 6.345 32.622 87.656 1.00 20.38 414 GLN D C 1
ATOM 17677 O O . GLN D 1 387 ? 7.024 32.340 86.631 1.00 21.79 414 GLN D O 1
ATOM 17683 N N . LEU D 1 388 ? 5.874 33.847 87.937 1.00 20.11 415 LEU D N 1
ATOM 17684 C CA . LEU D 1 388 ? 5.984 35.006 87.010 1.00 19.62 415 LEU D CA 1
ATOM 17685 C C . LEU D 1 388 ? 7.453 35.415 86.863 1.00 19.75 415 LEU D C 1
ATOM 17686 O O . LEU D 1 388 ? 7.905 35.580 85.732 1.00 20.15 415 LEU D O 1
ATOM 17691 N N . GLU D 1 389 ? 8.166 35.622 87.964 1.00 20.35 416 GLU D N 1
ATOM 17692 C CA . GLU D 1 389 ? 9.618 35.902 87.893 1.00 21.35 416 GLU D CA 1
ATOM 17693 C C . GLU D 1 389 ? 10.249 34.851 86.973 1.00 20.68 416 GLU D C 1
ATOM 17694 O O . GLU D 1 389 ? 10.930 35.254 85.994 1.00 21.16 416 GLU D O 1
ATOM 17700 N N . THR D 1 390 ? 10.010 33.560 87.241 1.00 19.74 417 THR D N 1
ATOM 17701 C CA . THR D 1 390 ? 10.708 32.444 86.536 1.00 18.98 417 THR D CA 1
ATOM 17702 C C . THR D 1 390 ? 10.406 32.486 85.033 1.00 18.55 417 THR D C 1
ATOM 17703 O O . THR D 1 390 ? 11.359 32.348 84.245 1.00 18.55 417 THR D O 1
ATOM 17707 N N . MET D 1 391 ? 9.142 32.691 84.662 1.00 18.34 418 MET D N 1
ATOM 17708 C CA . MET D 1 391 ? 8.688 32.766 83.247 1.00 19.21 418 MET D CA 1
ATOM 17709 C C . MET D 1 391 ? 9.415 33.919 82.530 1.00 19.92 418 MET D C 1
ATOM 17710 O O . MET D 1 391 ? 10.046 33.669 81.462 1.00 18.20 418 MET D O 1
ATOM 17715 N N . VAL D 1 392 ? 9.326 35.130 83.097 1.00 20.14 419 VAL D N 1
ATOM 17716 C CA . VAL D 1 392 ? 9.850 36.373 82.471 1.00 20.45 419 VAL D CA 1
ATOM 17717 C C . VAL D 1 392 ? 11.363 36.200 82.340 1.00 20.54 419 VAL D C 1
ATOM 17718 O O . VAL D 1 392 ? 11.894 36.564 81.302 1.00 21.79 419 VAL D O 1
ATOM 17722 N N . HIS D 1 393 ? 12.029 35.634 83.338 1.00 20.18 420 HIS D N 1
ATOM 17723 C CA . HIS D 1 393 ? 13.499 35.455 83.279 1.00 20.90 420 HIS D CA 1
ATOM 17724 C C . HIS D 1 393 ? 13.849 34.477 82.158 1.00 19.97 420 HIS D C 1
ATOM 17725 O O . HIS D 1 393 ? 14.863 34.719 81.478 1.00 19.65 420 HIS D O 1
ATOM 17732 N N . ARG D 1 394 ? 13.048 33.420 81.980 1.00 19.71 421 ARG D N 1
ATOM 17733 C CA . ARG D 1 394 ? 13.373 32.316 81.038 1.00 18.69 421 ARG D CA 1
ATOM 17734 C C . ARG D 1 394 ? 13.352 32.846 79.607 1.00 17.89 421 ARG D C 1
ATOM 17735 O O . ARG D 1 394 ? 14.247 32.467 78.837 1.00 17.27 421 ARG D O 1
ATOM 17743 N N . ASP D 1 395 ? 12.375 33.700 79.293 1.00 18.06 422 ASP D N 1
ATOM 17744 C CA . ASP D 1 395 ? 11.943 34.011 77.906 1.00 18.82 422 ASP D CA 1
ATOM 17745 C C . ASP D 1 395 ? 12.124 35.505 77.595 1.00 19.86 422 ASP D C 1
ATOM 17746 O O . ASP D 1 395 ? 11.592 35.945 76.550 1.00 22.05 422 ASP D O 1
ATOM 17751 N N . LYS D 1 396 ? 12.838 36.268 78.423 1.00 19.62 423 LYS D N 1
ATOM 17752 C CA . LYS D 1 396 ? 12.981 37.741 78.220 1.00 20.85 423 LYS D CA 1
ATOM 17753 C C . LYS D 1 396 ? 13.833 38.038 76.963 1.00 21.48 423 LYS D C 1
ATOM 17754 O O . LYS D 1 396 ? 13.735 39.167 76.443 1.00 20.93 423 LYS D O 1
ATOM 17760 N N . ASN D 1 397 ? 14.606 37.070 76.455 1.00 20.54 424 ASN D N 1
ATOM 17761 C CA . ASN D 1 397 ? 15.446 37.269 75.248 1.00 20.76 424 ASN D CA 1
ATOM 17762 C C . ASN D 1 397 ? 14.734 36.735 73.995 1.00 20.83 424 ASN D C 1
ATOM 17763 O O . ASN D 1 397 ? 15.424 36.597 72.970 1.00 21.41 424 ASN D O 1
ATOM 17768 N N . ARG D 1 398 ? 13.417 36.477 74.054 1.00 20.95 425 ARG D N 1
ATOM 17769 C CA . ARG D 1 398 ? 12.632 35.859 72.941 1.00 20.93 425 ARG D CA 1
ATOM 17770 C C . ARG D 1 398 ? 11.843 36.931 72.184 1.00 20.57 425 ARG D C 1
ATOM 17771 O O . ARG D 1 398 ? 10.882 37.472 72.750 1.00 19.71 425 ARG D O 1
ATOM 17779 N N . ALA D 1 399 ? 12.249 37.223 70.947 1.00 20.89 426 ALA D N 1
ATOM 17780 C CA . ALA D 1 399 ? 11.583 38.193 70.047 1.00 20.73 426 ALA D CA 1
ATOM 17781 C C . ALA D 1 399 ? 10.107 37.820 69.912 1.00 20.60 426 ALA D C 1
ATOM 17782 O O . ALA D 1 399 ? 9.272 38.744 69.874 1.00 21.85 426 ALA D O 1
ATOM 17784 N N . SER D 1 400 ? 9.825 36.514 69.817 1.00 19.61 427 SER D N 1
ATOM 17785 C CA . SER D 1 400 ? 8.466 35.931 69.622 1.00 19.80 427 SER D CA 1
ATOM 17786 C C . SER D 1 400 ? 7.485 36.488 70.665 1.00 20.06 427 SER D C 1
ATOM 17787 O O . SER D 1 400 ? 6.449 37.064 70.266 1.00 19.88 427 SER D O 1
ATOM 17790 N N . VAL D 1 401 ? 7.829 36.356 71.945 1.00 21.14 428 VAL D N 1
ATOM 17791 C CA . VAL D 1 401 ? 6.957 36.690 73.107 1.00 21.61 428 VAL D CA 1
ATOM 17792 C C . VAL D 1 401 ? 6.802 38.208 73.157 1.00 23.32 428 VAL D C 1
ATOM 17793 O O . VAL D 1 401 ? 7.854 38.877 73.263 1.00 24.46 428 VAL D O 1
ATOM 17797 N N . ILE D 1 402 ? 5.566 38.732 73.075 1.00 23.29 429 ILE D N 1
ATOM 17798 C CA . ILE D 1 402 ? 5.296 40.196 73.221 1.00 23.46 429 ILE D CA 1
ATOM 17799 C C . ILE D 1 402 ? 4.334 40.501 74.381 1.00 24.84 429 ILE D C 1
ATOM 17800 O O . ILE D 1 402 ? 4.368 41.659 74.848 1.00 27.71 429 ILE D O 1
ATOM 17805 N N . VAL D 1 403 ? 3.522 39.544 74.850 1.00 24.04 430 VAL D N 1
ATOM 17806 C CA . VAL D 1 403 ? 2.576 39.765 75.983 1.00 22.46 430 VAL D CA 1
ATOM 17807 C C . VAL D 1 403 ? 2.961 38.847 77.150 1.00 23.40 430 VAL D C 1
ATOM 17808 O O . VAL D 1 403 ? 3.000 37.617 76.953 1.00 24.76 430 VAL D O 1
ATOM 17812 N N . TRP D 1 404 ? 3.246 39.427 78.321 1.00 24.31 431 TRP D N 1
ATOM 17813 C CA . TRP D 1 404 ? 3.158 38.728 79.633 1.00 24.48 431 TRP D CA 1
ATOM 17814 C C . TRP D 1 404 ? 1.733 38.897 80.153 1.00 23.87 431 TRP D C 1
ATOM 17815 O O . TRP D 1 404 ? 1.309 40.073 80.322 1.00 23.88 431 TRP D O 1
ATOM 17826 N N . SER D 1 405 ? 1.014 37.792 80.371 1.00 23.70 432 SER D N 1
ATOM 17827 C CA . SER D 1 405 ? -0.348 37.818 80.971 1.00 24.42 432 SER D CA 1
ATOM 17828 C C . SER D 1 405 ? -0.252 37.413 82.441 1.00 24.28 432 SER D C 1
ATOM 17829 O O . SER D 1 405 ? 0.390 36.414 82.762 1.00 24.65 432 SER D O 1
ATOM 17832 N N . VAL D 1 406 ? -0.900 38.188 83.292 1.00 24.98 433 VAL D N 1
ATOM 17833 C CA . VAL D 1 406 ? -0.703 38.151 84.760 1.00 25.89 433 VAL D CA 1
ATOM 17834 C C . VAL D 1 406 ? -1.911 37.456 85.410 1.00 26.19 433 VAL D C 1
ATOM 17835 O O . VAL D 1 406 ? -1.794 37.041 86.594 1.00 25.44 433 VAL D O 1
ATOM 17839 N N . ALA D 1 407 ? -3.007 37.297 84.657 1.00 26.39 434 ALA D N 1
ATOM 17840 C CA . ALA D 1 407 ? -4.284 36.734 85.157 1.00 27.90 434 ALA D CA 1
ATOM 17841 C C . ALA D 1 407 ? -5.256 36.432 84.017 1.00 28.02 434 ALA D C 1
ATOM 17842 O O . ALA D 1 407 ? -5.104 37.000 82.922 1.00 27.22 434 ALA D O 1
ATOM 17844 N N . ASN D 1 408 ? -6.235 35.577 84.321 1.00 29.93 435 ASN D N 1
ATOM 17845 C CA . ASN D 1 408 ? -7.381 35.212 83.449 1.00 31.62 435 ASN D CA 1
ATOM 17846 C C . ASN D 1 408 ? -8.630 35.114 84.330 1.00 33.27 435 ASN D C 1
ATOM 17847 O O . ASN D 1 408 ? -8.611 34.305 85.298 1.00 34.84 435 ASN D O 1
ATOM 17852 N N . GLU D 1 409 ? -9.671 35.889 83.999 1.00 33.38 436 GLU D N 1
ATOM 17853 C CA . GLU D 1 409 ? -11.052 35.696 84.520 1.00 33.42 436 GLU D CA 1
ATOM 17854 C C . GLU D 1 409 ? -11.007 35.792 86.053 1.00 33.91 436 GLU D C 1
ATOM 17855 O O . GLU D 1 409 ? -11.310 34.781 86.707 1.00 34.31 436 GLU D O 1
ATOM 17861 N N . THR D 1 410 ? -10.617 36.945 86.610 1.00 34.18 437 THR D N 1
ATOM 17862 C CA . THR D 1 410 ? -10.410 37.123 88.073 1.00 34.91 437 THR D CA 1
ATOM 17863 C C . THR D 1 410 ? -11.482 38.035 88.670 1.00 37.63 437 THR D C 1
ATOM 17864 O O . THR D 1 410 ? -11.973 38.952 88.013 1.00 36.70 437 THR D O 1
ATOM 17868 N N . PRO D 1 411 ? -11.874 37.807 89.951 1.00 38.94 438 PRO D N 1
ATOM 17869 C CA . PRO D 1 411 ? -12.998 38.521 90.548 1.00 37.01 438 PRO D CA 1
ATOM 17870 C C . PRO D 1 411 ? -12.572 39.962 90.846 1.00 35.99 438 PRO D C 1
ATOM 17871 O O . PRO D 1 411 ? -11.415 40.182 91.166 1.00 34.62 438 PRO D O 1
ATOM 17875 N N . ASP D 1 412 ? -13.516 40.890 90.709 1.00 36.37 439 ASP D N 1
ATOM 17876 C CA . ASP D 1 412 ? -13.309 42.349 90.874 1.00 36.68 439 ASP D CA 1
ATOM 17877 C C . ASP D 1 412 ? -13.380 42.703 92.370 1.00 38.35 439 ASP D C 1
ATOM 17878 O O . ASP D 1 412 ? -14.327 43.393 92.768 1.00 39.48 439 ASP D O 1
ATOM 17883 N N . THR D 1 413 ? -12.428 42.225 93.174 1.00 39.99 440 THR D N 1
ATOM 17884 C CA . THR D 1 413 ? -12.283 42.593 94.609 1.00 42.43 440 THR D CA 1
ATOM 17885 C C . THR D 1 413 ? -11.099 43.561 94.728 1.00 49.07 440 THR D C 1
ATOM 17886 O O . THR D 1 413 ? -10.274 43.624 93.774 1.00 51.46 440 THR D O 1
ATOM 17890 N N . GLU D 1 414 ? -11.046 44.309 95.839 1.00 51.28 441 GLU D N 1
ATOM 17891 C CA . GLU D 1 414 ? -9.916 45.205 96.219 1.00 48.98 441 GLU D CA 1
ATOM 17892 C C . GLU D 1 414 ? -8.653 44.346 96.318 1.00 45.20 441 GLU D C 1
ATOM 17893 O O . GLU D 1 414 ? -7.660 44.687 95.661 1.00 45.77 441 GLU D O 1
ATOM 17899 N N . SER D 1 415 ? -8.728 43.248 97.074 1.00 42.15 442 SER D N 1
ATOM 17900 C CA . SER D 1 415 ? -7.641 42.249 97.264 1.00 43.26 442 SER D CA 1
ATOM 17901 C C . SER D 1 415 ? -7.044 41.850 95.899 1.00 43.61 442 SER D C 1
ATOM 17902 O O . SER D 1 415 ? -5.814 41.938 95.740 1.00 44.31 442 SER D O 1
ATOM 17905 N N . ARG D 1 416 ? -7.878 41.417 94.950 1.00 41.68 443 ARG D N 1
ATOM 17906 C CA . ARG D 1 416 ? -7.436 40.926 93.616 1.00 41.89 443 ARG D CA 1
ATOM 17907 C C . ARG D 1 416 ? -6.627 42.024 92.917 1.00 41.34 443 ARG D C 1
ATOM 17908 O O . ARG D 1 416 ? -5.519 41.720 92.434 1.00 41.89 443 ARG D O 1
ATOM 17916 N N . LEU D 1 417 ? -7.192 43.232 92.847 1.00 37.39 444 LEU D N 1
ATOM 17917 C CA . LEU D 1 417 ? -6.658 44.381 92.075 1.00 36.92 444 LEU D CA 1
ATOM 17918 C C . LEU D 1 417 ? -5.231 44.707 92.538 1.00 37.39 444 LEU D C 1
ATOM 17919 O O . LEU D 1 417 ? -4.347 44.890 91.665 1.00 40.08 444 LEU D O 1
ATOM 17924 N N . GLU D 1 418 ? -5.008 44.769 93.853 1.00 34.43 445 GLU D N 1
ATOM 17925 C CA . GLU D 1 418 ? -3.667 45.006 94.459 1.00 35.27 445 GLU D CA 1
ATOM 17926 C C . GLU D 1 418 ? -2.744 43.862 94.034 1.00 34.16 445 GLU D C 1
ATOM 17927 O O . GLU D 1 418 ? -1.576 44.125 93.664 1.00 33.94 445 GLU D O 1
ATOM 17933 N N . PHE D 1 419 ? -3.270 42.640 94.100 1.00 32.97 446 PHE D N 1
ATOM 17934 C CA . PHE D 1 419 ? -2.583 41.394 93.686 1.00 32.98 446 PHE D CA 1
ATOM 17935 C C . PHE D 1 419 ? -2.052 41.556 92.256 1.00 32.53 446 PHE D C 1
ATOM 17936 O O . PHE D 1 419 ? -0.852 41.345 92.026 1.00 30.70 446 PHE D O 1
ATOM 17944 N N . LEU D 1 420 ? -2.932 41.934 91.325 1.00 32.85 447 LEU D N 1
ATOM 17945 C CA . LEU D 1 420 ? -2.607 42.055 89.879 1.00 33.34 447 LEU D CA 1
ATOM 17946 C C . LEU D 1 420 ? -1.597 43.200 89.705 1.00 32.87 447 LEU D C 1
ATOM 17947 O O . LEU D 1 420 ? -0.555 42.984 89.052 1.00 33.69 447 LEU D O 1
ATOM 17952 N N . ARG D 1 421 ? -1.862 44.363 90.301 1.00 31.19 448 ARG D N 1
ATOM 17953 C CA . ARG D 1 421 ? -0.932 45.522 90.210 1.00 29.46 448 ARG D CA 1
ATOM 17954 C C . ARG D 1 421 ? 0.440 45.105 90.744 1.00 26.95 448 ARG D C 1
ATOM 17955 O O . ARG D 1 421 ? 1.420 45.392 90.068 1.00 25.29 448 ARG D O 1
ATOM 17963 N N . GLN D 1 422 ? 0.513 44.435 91.897 1.00 26.87 449 GLN D N 1
ATOM 17964 C CA . GLN D 1 422 ? 1.823 44.001 92.452 1.00 28.53 449 GLN D CA 1
ATOM 17965 C C . GLN D 1 422 ? 2.529 43.143 91.395 1.00 29.37 449 GLN D C 1
ATOM 17966 O O . GLN D 1 422 ? 3.769 43.260 91.283 1.00 29.86 449 GLN D O 1
ATOM 17972 N N . LEU D 1 423 ? 1.779 42.298 90.670 1.00 28.50 450 LEU D N 1
ATOM 17973 C CA . LEU D 1 423 ? 2.353 41.313 89.711 1.00 27.48 450 LEU D CA 1
ATOM 17974 C C . LEU D 1 423 ? 2.929 42.072 88.512 1.00 25.79 450 LEU D C 1
ATOM 17975 O O . LEU D 1 423 ? 4.056 41.750 88.091 1.00 25.70 450 LEU D O 1
ATOM 17980 N N . LYS D 1 424 ? 2.201 43.071 88.014 1.00 25.43 451 LYS D N 1
ATOM 17981 C CA . LYS D 1 424 ? 2.694 44.002 86.969 1.00 24.79 451 LYS D CA 1
ATOM 17982 C C . LYS D 1 424 ? 4.051 44.583 87.387 1.00 25.37 451 LYS D C 1
ATOM 17983 O O . LYS D 1 424 ? 4.956 44.602 86.548 1.00 25.33 451 LYS D O 1
ATOM 17989 N N . LYS D 1 425 ? 4.200 45.027 88.635 1.00 26.24 452 LYS D N 1
ATOM 17990 C CA . LYS D 1 425 ? 5.453 45.668 89.125 1.00 28.32 452 LYS D CA 1
ATOM 17991 C C . LYS D 1 425 ? 6.599 44.652 88.981 1.00 28.42 452 LYS D C 1
ATOM 17992 O O . LYS D 1 425 ? 7.608 44.975 88.311 1.00 26.28 452 LYS D O 1
ATOM 17998 N N . ILE D 1 426 ? 6.422 43.458 89.566 1.00 29.67 453 ILE D N 1
ATOM 17999 C CA . ILE D 1 426 ? 7.366 42.296 89.535 1.00 28.69 453 ILE D CA 1
ATOM 18000 C C . ILE D 1 426 ? 7.785 41.998 88.087 1.00 27.74 453 ILE D C 1
ATOM 18001 O O . ILE D 1 426 ? 8.987 41.792 87.847 1.00 28.86 453 ILE D O 1
ATOM 18006 N N . ALA D 1 427 ? 6.830 41.924 87.162 1.00 25.69 454 ALA D N 1
ATOM 18007 C CA . ALA D 1 427 ? 7.114 41.633 85.741 1.00 25.66 454 ALA D CA 1
ATOM 18008 C C . ALA D 1 427 ? 7.998 42.754 85.186 1.00 26.40 454 ALA D C 1
ATOM 18009 O O . ALA D 1 427 ? 9.102 42.461 84.708 1.00 25.24 454 ALA D O 1
ATOM 18011 N N . ILE D 1 428 ? 7.525 43.999 85.304 1.00 27.86 455 ILE D N 1
ATOM 18012 C CA . ILE D 1 428 ? 8.167 45.227 84.742 1.00 27.91 455 ILE D CA 1
ATOM 18013 C C . ILE D 1 428 ? 9.583 45.384 85.297 1.00 27.38 455 ILE D C 1
ATOM 18014 O O . ILE D 1 428 ? 10.456 45.801 84.525 1.00 28.13 455 ILE D O 1
ATOM 18019 N N . ASP D 1 429 ? 9.804 45.085 86.574 1.00 27.64 456 ASP D N 1
ATOM 18020 C CA . ASP D 1 429 ? 11.139 45.261 87.204 1.00 29.58 456 ASP D CA 1
ATOM 18021 C C . ASP D 1 429 ? 12.148 44.323 86.542 1.00 28.38 456 ASP D C 1
ATOM 18022 O O . ASP D 1 429 ? 13.325 44.694 86.520 1.00 28.41 456 ASP D O 1
ATOM 18027 N N . ILE D 1 430 ? 11.705 43.179 86.002 1.00 27.67 457 ILE D N 1
ATOM 18028 C CA . ILE D 1 430 ? 12.584 42.210 85.273 1.00 24.71 457 ILE D CA 1
ATOM 18029 C C . ILE D 1 430 ? 12.713 42.646 83.813 1.00 23.63 457 ILE D C 1
ATOM 18030 O O . ILE D 1 430 ? 13.839 42.753 83.337 1.00 23.40 457 ILE D O 1
ATOM 18035 N N . ASP D 1 431 ? 11.599 42.915 83.139 1.00 24.20 458 ASP D N 1
ATOM 18036 C CA . ASP D 1 431 ? 11.576 43.268 81.695 1.00 25.01 458 ASP D CA 1
ATOM 18037 C C . ASP D 1 431 ? 10.469 44.302 81.447 1.00 25.44 458 ASP D C 1
ATOM 18038 O O . ASP D 1 431 ? 9.344 44.059 81.896 1.00 25.28 458 ASP D O 1
ATOM 18043 N N . ASN D 1 432 ? 10.806 45.407 80.767 1.00 27.70 459 ASN D N 1
ATOM 18044 C CA . ASN D 1 432 ? 9.896 46.548 80.457 1.00 28.56 459 ASN D CA 1
ATOM 18045 C C . ASN D 1 432 ? 9.649 46.637 78.940 1.00 27.11 459 ASN D C 1
ATOM 18046 O O . ASN D 1 432 ? 8.940 47.564 78.496 1.00 26.10 459 ASN D O 1
ATOM 18051 N N . THR D 1 433 ? 10.171 45.683 78.164 1.00 26.68 460 THR D N 1
ATOM 18052 C CA . THR D 1 433 ? 10.124 45.711 76.676 1.00 25.28 460 THR D CA 1
ATOM 18053 C C . THR D 1 433 ? 8.794 45.175 76.161 1.00 24.04 460 THR D C 1
ATOM 18054 O O . THR D 1 433 ? 8.503 45.407 74.983 1.00 22.29 460 THR D O 1
ATOM 18058 N N . ARG D 1 434 ? 8.014 44.503 77.006 1.00 24.10 461 ARG D N 1
ATOM 18059 C CA . ARG D 1 434 ? 6.837 43.734 76.543 1.00 24.16 461 ARG D CA 1
ATOM 18060 C C . ARG D 1 434 ? 5.577 44.307 77.185 1.00 24.57 461 ARG D C 1
ATOM 18061 O O . ARG D 1 434 ? 5.677 44.860 78.300 1.00 24.85 461 ARG D O 1
ATOM 18069 N N . PHE D 1 435 ? 4.444 44.152 76.499 1.00 24.45 462 PHE D N 1
ATOM 18070 C CA . PHE D 1 435 ? 3.091 44.498 76.990 1.00 24.79 462 PHE D CA 1
ATOM 18071 C C . PHE D 1 435 ? 2.747 43.642 78.208 1.00 26.19 462 PHE D C 1
ATOM 18072 O O . PHE D 1 435 ? 3.093 42.433 78.249 1.00 26.02 462 PHE D O 1
ATOM 18080 N N . ILE D 1 436 ? 2.053 44.264 79.158 1.00 26.06 463 ILE D N 1
ATOM 18081 C CA . ILE D 1 436 ? 1.409 43.612 80.331 1.00 26.22 463 ILE D CA 1
ATOM 18082 C C . ILE D 1 436 ? -0.092 43.537 80.035 1.00 27.62 463 ILE D C 1
ATOM 18083 O O . ILE D 1 436 ? -0.692 44.570 79.652 1.00 27.63 463 ILE D O 1
ATOM 18088 N N . SER D 1 437 ? -0.696 42.359 80.172 1.00 28.36 464 SER D N 1
ATOM 18089 C CA . SER D 1 437 ? -2.167 42.224 80.057 1.00 27.55 464 SER D CA 1
ATOM 18090 C C . SER D 1 437 ? -2.680 41.182 81.046 1.00 29.33 464 SER D C 1
ATOM 18091 O O . SER D 1 437 ? -1.916 40.695 81.911 1.00 27.59 464 SER D O 1
ATOM 18094 N N . ALA D 1 438 ? -3.963 40.910 80.950 1.00 31.05 465 ALA D N 1
ATOM 18095 C CA . ALA D 1 438 ? -4.635 39.927 81.801 1.00 33.41 465 ALA D CA 1
ATOM 18096 C C . ALA D 1 438 ? -5.989 39.722 81.136 1.00 37.50 465 ALA D C 1
ATOM 18097 O O . ALA D 1 438 ? -6.598 40.725 80.708 1.00 37.41 465 ALA D O 1
ATOM 18099 N N . ALA D 1 439 ? -6.432 38.475 81.028 1.00 39.03 466 ALA D N 1
ATOM 18100 C CA . ALA D 1 439 ? -7.737 38.186 80.394 1.00 39.11 466 ALA D CA 1
ATOM 18101 C C . ALA D 1 439 ? -8.859 38.668 81.314 1.00 35.08 466 ALA D C 1
ATOM 18102 O O . ALA D 1 439 ? -9.040 38.096 82.377 1.00 33.86 466 ALA D O 1
ATOM 18104 N N . LEU D 1 440 ? -9.548 39.725 80.906 1.00 36.55 467 LEU D N 1
ATOM 18105 C CA . LEU D 1 440 ? -10.627 40.335 81.720 1.00 39.01 467 LEU D CA 1
ATOM 18106 C C . LEU D 1 440 ? -12.006 39.888 81.217 1.00 41.41 467 LEU D C 1
ATOM 18107 O O . LEU D 1 440 ? -12.077 39.053 80.318 1.00 42.61 467 LEU D O 1
ATOM 18112 N N . GLU D 1 441 ? -13.063 40.435 81.800 1.00 44.47 468 GLU D N 1
ATOM 18113 C CA . GLU D 1 441 ? -14.448 40.044 81.448 1.00 44.35 468 GLU D CA 1
ATOM 18114 C C . GLU D 1 441 ? -15.291 41.309 81.298 1.00 45.33 468 GLU D C 1
ATOM 18115 O O . GLU D 1 441 ? -14.840 42.389 81.758 1.00 46.40 468 GLU D O 1
ATOM 18121 N N . ARG D 1 442 ? -16.455 41.183 80.657 1.00 45.14 469 ARG D N 1
ATOM 18122 C CA . ARG D 1 442 ? -17.310 42.351 80.314 1.00 47.81 469 ARG D CA 1
ATOM 18123 C C . ARG D 1 442 ? -18.320 42.609 81.441 1.00 47.74 469 ARG D C 1
ATOM 18124 O O . ARG D 1 442 ? -18.457 41.761 82.343 1.00 41.09 469 ARG D O 1
ATOM 18132 N N . ASN D 1 443 ? -18.973 43.770 81.387 1.00 55.44 470 ASN D N 1
ATOM 18133 C CA . ASN D 1 443 ? -20.222 44.100 82.128 1.00 60.21 470 ASN D CA 1
ATOM 18134 C C . ASN D 1 443 ? -21.270 44.501 81.077 1.00 62.59 470 ASN D C 1
ATOM 18135 O O . ASN D 1 443 ? -20.959 45.426 80.287 1.00 55.14 470 ASN D O 1
ATOM 18140 N N . GLU D 1 444 ? -22.434 43.824 81.040 1.00 65.55 471 GLU D N 1
ATOM 18141 C CA . GLU D 1 444 ? -23.495 44.005 79.995 1.00 67.37 471 GLU D CA 1
ATOM 18142 C C . GLU D 1 444 ? -24.595 44.952 80.500 1.00 61.37 471 GLU D C 1
ATOM 18143 O O . GLU D 1 444 ? -24.516 45.349 81.672 1.00 55.80 471 GLU D O 1
ATOM 18149 N N . ASP D 1 449 ? -27.534 44.449 75.426 1.00 57.38 476 ASP D N 1
ATOM 18150 C CA . ASP D 1 449 ? -27.472 45.628 74.517 1.00 57.41 476 ASP D CA 1
ATOM 18151 C C . ASP D 1 449 ? -26.007 46.087 74.361 1.00 55.06 476 ASP D C 1
ATOM 18152 O O . ASP D 1 449 ? -25.413 45.815 73.282 1.00 46.21 476 ASP D O 1
ATOM 18157 N N . VAL D 1 450 ? -25.439 46.743 75.385 1.00 53.19 477 VAL D N 1
ATOM 18158 C CA . VAL D 1 450 ? -24.186 47.555 75.274 1.00 51.24 477 VAL D CA 1
ATOM 18159 C C . VAL D 1 450 ? -23.137 47.082 76.290 1.00 49.31 477 VAL D C 1
ATOM 18160 O O . VAL D 1 450 ? -23.433 46.999 77.509 1.00 43.23 477 VAL D O 1
ATOM 18164 N N . VAL D 1 451 ? -21.928 46.847 75.774 1.00 48.18 478 VAL D N 1
ATOM 18165 C CA . VAL D 1 451 ? -20.838 46.076 76.433 1.00 46.28 478 VAL D CA 1
ATOM 18166 C C . VAL D 1 451 ? -19.706 47.047 76.782 1.00 44.39 478 VAL D C 1
ATOM 18167 O O . VAL D 1 451 ? -19.185 47.713 75.865 1.00 40.37 478 VAL D O 1
ATOM 18171 N N . LYS D 1 452 ? -19.382 47.116 78.076 1.00 47.01 479 LYS D N 1
ATOM 18172 C CA . LYS D 1 452 ? -18.330 47.970 78.697 1.00 49.72 479 LYS D CA 1
ATOM 18173 C C . LYS D 1 452 ? -17.405 47.065 79.532 1.00 47.87 479 LYS D C 1
ATOM 18174 O O . LYS D 1 452 ? -17.850 45.973 79.949 1.00 47.06 479 LYS D O 1
ATOM 18180 N N . ILE D 1 453 ? -16.155 47.452 79.741 1.00 47.35 480 ILE D N 1
ATOM 18181 C CA . ILE D 1 453 ? -15.265 46.695 80.669 1.00 48.57 480 ILE D CA 1
ATOM 18182 C C . ILE D 1 453 ? -14.851 47.667 81.772 1.00 48.33 480 ILE D C 1
ATOM 18183 O O . ILE D 1 453 ? -13.780 48.248 81.651 1.00 53.25 480 ILE D O 1
ATOM 18188 N N . PRO D 1 454 ? -15.677 47.913 82.810 1.00 45.56 481 PRO D N 1
ATOM 18189 C CA . PRO D 1 454 ? -15.344 48.881 83.863 1.00 44.81 481 PRO D CA 1
ATOM 18190 C C . PRO D 1 454 ? -14.149 48.495 84.752 1.00 44.30 481 PRO D C 1
ATOM 18191 O O . PRO D 1 454 ? -13.607 49.384 85.361 1.00 43.18 481 PRO D O 1
ATOM 18195 N N . ASP D 1 455 ? -13.772 47.214 84.813 1.00 45.31 482 ASP D N 1
ATOM 18196 C CA . ASP D 1 455 ? -12.570 46.730 85.556 1.00 48.45 482 ASP D CA 1
ATOM 18197 C C . ASP D 1 455 ? -11.485 47.810 85.649 1.00 49.98 482 ASP D C 1
ATOM 18198 O O . ASP D 1 455 ? -10.960 48.224 84.620 1.00 50.87 482 ASP D O 1
ATOM 18203 N N . PRO D 1 456 ? -11.089 48.235 86.867 1.00 49.30 483 PRO D N 1
ATOM 18204 C CA . PRO D 1 456 ? -10.097 49.296 87.038 1.00 47.76 483 PRO D CA 1
ATOM 18205 C C . PRO D 1 456 ? -8.667 48.854 86.692 1.00 45.75 483 PRO D C 1
ATOM 18206 O O . PRO D 1 456 ? -7.799 49.687 86.684 1.00 46.51 483 PRO D O 1
ATOM 18210 N N . PHE D 1 457 ? -8.472 47.574 86.365 1.00 44.62 484 PHE D N 1
ATOM 18211 C CA . PHE D 1 457 ? -7.138 47.041 85.960 1.00 42.44 484 PHE D CA 1
ATOM 18212 C C . PHE D 1 457 ? -6.908 47.320 84.473 1.00 40.29 484 PHE D C 1
ATOM 18213 O O . PHE D 1 457 ? -5.762 47.179 84.004 1.00 38.64 484 PHE D O 1
ATOM 18221 N N . ALA D 1 458 ? -7.970 47.734 83.775 1.00 39.93 485 ALA D N 1
ATOM 18222 C CA . ALA D 1 458 ? -7.943 48.196 82.371 1.00 39.02 485 ALA D CA 1
ATOM 18223 C C . ALA D 1 458 ? -7.043 49.423 82.238 1.00 37.01 485 ALA D C 1
ATOM 18224 O O . ALA D 1 458 ? -6.529 49.612 81.142 1.00 39.30 485 ALA D O 1
ATOM 18226 N N . GLU D 1 459 ? -6.860 50.224 83.292 1.00 38.30 486 GLU D N 1
ATOM 18227 C CA . GLU D 1 459 ? -5.937 51.394 83.246 1.00 41.01 486 GLU D CA 1
ATOM 18228 C C . GLU D 1 459 ? -4.491 50.874 83.238 1.00 38.77 486 GLU D C 1
ATOM 18229 O O . GLU D 1 459 ? -3.600 51.606 82.791 1.00 37.09 486 GLU D O 1
ATOM 18235 N N . ASP D 1 460 ? -4.283 49.635 83.689 1.00 39.16 487 ASP D N 1
ATOM 18236 C CA . ASP D 1 460 ? -2.951 49.048 84.000 1.00 40.12 487 ASP D CA 1
ATOM 18237 C C . ASP D 1 460 ? -2.403 48.203 82.833 1.00 39.50 487 ASP D C 1
ATOM 18238 O O . ASP D 1 460 ? -1.170 47.987 82.825 1.00 35.64 487 ASP D O 1
ATOM 18243 N N . VAL D 1 461 ? -3.264 47.742 81.906 1.00 38.69 488 VAL D N 1
ATOM 18244 C CA . VAL D 1 461 ? -2.899 46.892 80.724 1.00 37.22 488 VAL D CA 1
ATOM 18245 C C . VAL D 1 461 ? -2.479 47.803 79.558 1.00 35.67 488 VAL D C 1
ATOM 18246 O O . VAL D 1 461 ? -3.108 48.848 79.369 1.00 34.90 488 VAL D O 1
ATOM 18250 N N . ASP D 1 462 ? -1.466 47.386 78.792 1.00 35.83 489 ASP D N 1
ATOM 18251 C CA . ASP D 1 462 ? -0.951 48.089 77.586 1.00 34.73 489 ASP D CA 1
ATOM 18252 C C . ASP D 1 462 ? -1.871 47.774 76.405 1.00 33.22 489 ASP D C 1
ATOM 18253 O O . ASP D 1 462 ? -1.995 48.624 75.486 1.00 33.41 489 ASP D O 1
ATOM 18258 N N . MET D 1 463 ? -2.510 46.600 76.458 1.00 32.71 490 MET D N 1
ATOM 18259 C CA . MET D 1 463 ? -3.487 46.089 75.462 1.00 30.13 490 MET D CA 1
ATOM 18260 C C . MET D 1 463 ? -4.747 45.621 76.205 1.00 29.13 490 MET D C 1
ATOM 18261 O O . MET D 1 463 ? -4.627 44.786 77.132 1.00 28.56 490 MET D O 1
ATOM 18266 N N . LEU D 1 464 ? -5.914 46.132 75.815 1.00 28.80 491 LEU D N 1
ATOM 18267 C CA . LEU D 1 464 ? -7.215 45.790 76.440 1.00 29.53 491 LEU D CA 1
ATOM 18268 C C . LEU D 1 464 ? -7.690 44.435 75.902 1.00 30.32 491 LEU D C 1
ATOM 18269 O O . LEU D 1 464 ? -8.208 44.394 74.760 1.00 29.37 491 LEU D O 1
ATOM 18274 N N . ALA D 1 465 ? -7.540 43.377 76.706 1.00 29.86 492 ALA D N 1
ATOM 18275 C CA . ALA D 1 465 ? -7.877 41.979 76.354 1.00 29.57 492 ALA D CA 1
ATOM 18276 C C . ALA D 1 465 ? -9.140 41.587 77.103 1.00 29.82 492 ALA D C 1
ATOM 18277 O O . ALA D 1 465 ? -9.175 41.805 78.327 1.00 30.24 492 ALA D O 1
ATOM 18279 N N . CYS D 1 466 ? -10.106 40.997 76.397 1.00 30.15 493 CYS D N 1
ATOM 18280 C CA . CYS D 1 466 ? -11.390 40.551 76.984 1.00 30.39 493 CYS D CA 1
ATOM 18281 C C . CYS D 1 466 ? -11.754 39.142 76.489 1.00 27.80 493 CYS D C 1
ATOM 18282 O O . CYS D 1 466 ? -11.550 38.854 75.316 1.00 28.72 493 CYS D O 1
ATOM 18285 N N . ASN D 1 467 ? -12.248 38.300 77.401 1.00 26.08 494 ASN D N 1
ATOM 18286 C CA . ASN D 1 467 ? -12.874 36.977 77.145 1.00 24.28 494 ASN D CA 1
ATOM 18287 C C . ASN D 1 467 ? -14.381 37.201 76.995 1.00 23.17 494 ASN D C 1
ATOM 18288 O O . ASN D 1 467 ? -14.958 37.817 77.889 1.00 22.99 494 ASN D O 1
ATOM 18293 N N . GLU D 1 468 ? -15.001 36.749 75.907 1.00 22.39 495 GLU D N 1
ATOM 18294 C CA . GLU D 1 468 ? -16.477 36.841 75.742 1.00 21.94 495 GLU D CA 1
ATOM 18295 C C . GLU D 1 468 ? -16.996 35.643 74.933 1.00 21.84 495 GLU D C 1
ATOM 18296 O O . GLU D 1 468 ? -16.324 35.231 73.964 1.00 22.14 495 GLU D O 1
ATOM 18302 N N . TYR D 1 469 ? -18.163 35.126 75.324 1.00 20.41 496 TYR D N 1
ATOM 18303 C CA . TYR D 1 469 ? -18.753 33.861 74.831 1.00 19.63 496 TYR D CA 1
ATOM 18304 C C . TYR D 1 469 ? -20.199 34.138 74.425 1.00 20.78 496 TYR D C 1
ATOM 18305 O O . TYR D 1 469 ? -21.085 33.265 74.614 1.00 19.39 496 TYR D O 1
ATOM 18314 N N . ILE D 1 470 ? -20.409 35.300 73.801 1.00 22.92 497 ILE D N 1
ATOM 18315 C CA . ILE D 1 470 ? -21.773 35.830 73.524 1.00 23.95 497 ILE D CA 1
ATOM 18316 C C . ILE D 1 470 ? -22.609 34.726 72.858 1.00 24.97 497 ILE D C 1
ATOM 18317 O O . ILE D 1 470 ? -23.577 34.286 73.491 1.00 32.64 497 ILE D O 1
ATOM 18322 N N . GLY D 1 471 ? -22.280 34.187 71.701 1.00 22.79 498 GLY D N 1
ATOM 18323 C CA . GLY D 1 471 ? -23.272 33.256 71.106 1.00 22.57 498 GLY D CA 1
ATOM 18324 C C . GLY D 1 471 ? -23.292 31.858 71.736 1.00 21.76 498 GLY D C 1
ATOM 18325 O O . GLY D 1 471 ? -24.006 30.988 71.174 1.00 21.22 498 GLY D O 1
ATOM 18326 N N . TRP D 1 472 ? -22.550 31.616 72.834 1.00 20.35 499 TRP D N 1
ATOM 18327 C CA . TRP D 1 472 ? -22.365 30.260 73.434 1.00 20.04 499 TRP D CA 1
ATOM 18328 C C . TRP D 1 472 ? -22.879 30.171 74.883 1.00 19.18 499 TRP D C 1
ATOM 18329 O O . TRP D 1 472 ? -23.771 29.369 75.131 1.00 18.30 499 TRP D O 1
ATOM 18340 N N . TYR D 1 473 ? -22.272 30.912 75.811 1.00 20.22 500 TYR D N 1
ATOM 18341 C CA . TYR D 1 473 ? -22.612 30.925 77.258 1.00 21.75 500 TYR D CA 1
ATOM 18342 C C . TYR D 1 473 ? -23.689 31.981 77.536 1.00 21.82 500 TYR D C 1
ATOM 18343 O O . TYR D 1 473 ? -24.479 31.805 78.480 1.00 22.13 500 TYR D O 1
ATOM 18352 N N . SER D 1 474 ? -23.723 33.042 76.738 1.00 22.29 501 SER D N 1
ATOM 18353 C CA . SER D 1 474 ? -24.686 34.158 76.895 1.00 24.74 501 SER D CA 1
ATOM 18354 C C . SER D 1 474 ? -25.427 34.400 75.574 1.00 24.06 501 SER D C 1
ATOM 18355 O O . SER D 1 474 ? -24.903 35.124 74.731 1.00 22.53 501 SER D O 1
ATOM 18358 N N . GLY D 1 475 ? -26.626 33.835 75.421 1.00 24.51 502 GLY D N 1
ATOM 18359 C CA . GLY D 1 475 ? -27.454 34.007 74.217 1.00 24.64 502 GLY D CA 1
ATOM 18360 C C . GLY D 1 475 ? -27.085 33.015 73.128 1.00 26.34 502 GLY D C 1
ATOM 18361 O O . GLY D 1 475 ? -26.079 32.291 73.259 1.00 26.12 502 GLY D O 1
ATOM 18362 N N . LEU D 1 476 ? -27.926 32.949 72.103 1.00 27.82 503 LEU D N 1
ATOM 18363 C CA . LEU D 1 476 ? -27.692 32.191 70.852 1.00 28.44 503 LEU D CA 1
ATOM 18364 C C . LEU D 1 476 ? -26.904 33.105 69.921 1.00 28.13 503 LEU D C 1
ATOM 18365 O O . LEU D 1 476 ? -26.684 34.265 70.265 1.00 29.07 503 LEU D O 1
ATOM 18370 N N . PRO D 1 477 ? -26.411 32.602 68.766 1.00 27.01 504 PRO D N 1
ATOM 18371 C CA . PRO D 1 477 ? -25.508 33.375 67.914 1.00 28.39 504 PRO D CA 1
ATOM 18372 C C . PRO D 1 477 ? -26.096 34.682 67.356 1.00 29.26 504 PRO D C 1
ATOM 18373 O O . PRO D 1 477 ? -25.300 35.598 67.119 1.00 27.67 504 PRO D O 1
ATOM 18377 N N . GLU D 1 478 ? -27.430 34.751 67.197 1.00 32.46 505 GLU D N 1
ATOM 18378 C CA . GLU D 1 478 ? -28.170 35.962 66.729 1.00 33.61 505 GLU D CA 1
ATOM 18379 C C . GLU D 1 478 ? -27.904 37.151 67.666 1.00 33.29 505 GLU D C 1
ATOM 18380 O O . GLU D 1 478 ? -28.050 38.305 67.191 1.00 31.49 505 GLU D O 1
ATOM 18386 N N . LYS D 1 479 ? -27.519 36.905 68.925 1.00 32.01 506 LYS D N 1
ATOM 18387 C CA . LYS D 1 479 ? -27.233 37.998 69.896 1.00 33.30 506 LYS D CA 1
ATOM 18388 C C . LYS D 1 479 ? -25.991 38.787 69.465 1.00 31.51 506 LYS D C 1
ATOM 18389 O O . LYS D 1 479 ? -25.894 39.953 69.873 1.00 33.08 506 LYS D O 1
ATOM 18395 N N . CYS D 1 480 ? -25.081 38.191 68.690 1.00 30.21 507 CYS D N 1
ATOM 18396 C CA . CYS D 1 480 ? -23.814 38.835 68.241 1.00 30.21 507 CYS D CA 1
ATOM 18397 C C . CYS D 1 480 ? -24.101 40.107 67.429 1.00 30.94 507 CYS D C 1
ATOM 18398 O O . CYS D 1 480 ? -23.373 41.092 67.598 1.00 32.31 507 CYS D O 1
ATOM 18401 N N . ASP D 1 481 ? -25.145 40.109 66.604 1.00 31.86 508 ASP D N 1
ATOM 18402 C CA . ASP D 1 481 ? -25.401 41.238 65.680 1.00 32.67 508 ASP D CA 1
ATOM 18403 C C . ASP D 1 481 ? -26.142 42.386 66.379 1.00 34.48 508 ASP D C 1
ATOM 18404 O O . ASP D 1 481 ? -26.122 43.493 65.828 1.00 35.49 508 ASP D O 1
ATOM 18409 N N . LYS D 1 482 ? -26.784 42.139 67.519 1.00 33.03 509 LYS D N 1
ATOM 18410 C CA . LYS D 1 482 ? -27.643 43.130 68.219 1.00 33.70 509 LYS D CA 1
ATOM 18411 C C . LYS D 1 482 ? -26.804 43.902 69.245 1.00 31.89 509 LYS D C 1
ATOM 18412 O O . LYS D 1 482 ? -27.301 44.863 69.856 1.00 30.24 509 LYS D O 1
ATOM 18418 N N . VAL D 1 483 ? -25.563 43.493 69.445 1.00 32.38 510 VAL D N 1
ATOM 18419 C CA . VAL D 1 483 ? -24.709 44.049 70.530 1.00 33.08 510 VAL D CA 1
ATOM 18420 C C . VAL D 1 483 ? -23.875 45.197 69.958 1.00 35.70 510 VAL D C 1
ATOM 18421 O O . VAL D 1 483 ? -23.500 45.128 68.763 1.00 37.52 510 VAL D O 1
ATOM 18425 N N . THR D 1 484 ? -23.612 46.218 70.778 1.00 36.61 511 THR D N 1
ATOM 18426 C CA . THR D 1 484 ? -22.636 47.293 70.466 1.00 36.72 511 THR D CA 1
ATOM 18427 C C . THR D 1 484 ? -21.588 47.323 71.590 1.00 34.04 511 THR D C 1
ATOM 18428 O O . THR D 1 484 ? -21.945 47.140 72.763 1.00 30.54 511 THR D O 1
ATOM 18432 N N . TRP D 1 485 ? -20.320 47.488 71.221 1.00 35.54 512 TRP D N 1
ATOM 18433 C CA . TRP D 1 485 ? -19.169 47.536 72.157 1.00 35.60 512 TRP D CA 1
ATOM 18434 C C . TRP D 1 485 ? -18.768 49.004 72.366 1.00 37.59 512 TRP D C 1
ATOM 18435 O O . TRP D 1 485 ? -18.655 49.713 71.366 1.00 38.39 512 TRP D O 1
ATOM 18446 N N . GLN D 1 486 ? -18.564 49.444 73.612 1.00 42.57 513 GLN D N 1
ATOM 18447 C CA . GLN D 1 486 ? -18.049 50.801 73.944 1.00 47.42 513 GLN D CA 1
ATOM 18448 C C . GLN D 1 486 ? -16.709 50.665 74.666 1.00 45.94 513 GLN D C 1
ATOM 18449 O O . GLN D 1 486 ? -16.692 50.132 75.788 1.00 46.35 513 GLN D O 1
ATOM 18455 N N . LEU D 1 487 ? -15.631 51.130 74.037 1.00 44.78 514 LEU D N 1
ATOM 18456 C CA . LEU D 1 487 ? -14.242 50.910 74.515 1.00 44.00 514 LEU D CA 1
ATOM 18457 C C . LEU D 1 487 ? -13.447 52.191 74.341 1.00 42.57 514 LEU D C 1
ATOM 18458 O O . LEU D 1 487 ? -13.747 52.989 73.455 1.00 40.07 514 LEU D O 1
ATOM 18463 N N . PRO D 1 488 ? -12.375 52.369 75.142 1.00 46.44 515 PRO D N 1
ATOM 18464 C CA . PRO D 1 488 ? -11.407 53.439 74.917 1.00 47.66 515 PRO D CA 1
ATOM 18465 C C . PRO D 1 488 ? -11.002 53.556 73.441 1.00 49.28 515 PRO D C 1
ATOM 18466 O O . PRO D 1 488 ? -10.809 52.539 72.791 1.00 51.79 515 PRO D O 1
ATOM 18470 N N . GLU D 1 489 ? -10.898 54.792 72.955 1.00 50.39 516 GLU D N 1
ATOM 18471 C CA . GLU D 1 489 ? -10.395 55.120 71.598 1.00 50.91 516 GLU D CA 1
ATOM 18472 C C . GLU D 1 489 ? -8.863 55.018 71.577 1.00 51.63 516 GLU D C 1
ATOM 18473 O O . GLU D 1 489 ? -8.325 54.756 70.487 1.00 47.45 516 GLU D O 1
ATOM 18479 N N . ASP D 1 490 ? -8.207 55.155 72.742 1.00 56.15 517 ASP D N 1
ATOM 18480 C CA . ASP D 1 490 ? -6.740 55.391 72.883 1.00 58.83 517 ASP D CA 1
ATOM 18481 C C . ASP D 1 490 ? -5.947 54.097 73.105 1.00 53.02 517 ASP D C 1
ATOM 18482 O O . ASP D 1 490 ? -4.745 54.226 73.418 1.00 48.37 517 ASP D O 1
ATOM 18487 N N . LYS D 1 491 ? -6.571 52.915 73.013 1.00 49.47 518 LYS D N 1
ATOM 18488 C CA . LYS D 1 491 ? -5.909 51.610 73.313 1.00 44.56 518 LYS D CA 1
ATOM 18489 C C . LYS D 1 491 ? -6.272 50.580 72.237 1.00 40.08 518 LYS D C 1
ATOM 18490 O O . LYS D 1 491 ? -7.340 50.648 71.628 1.00 40.84 518 LYS D O 1
ATOM 18496 N N . PRO D 1 492 ? -5.381 49.611 71.920 1.00 34.71 519 PRO D N 1
ATOM 18497 C CA . PRO D 1 492 ? -5.770 48.469 71.098 1.00 32.06 519 PRO D CA 1
ATOM 18498 C C . PRO D 1 492 ? -6.726 47.563 71.892 1.00 29.25 519 PRO D C 1
ATOM 18499 O O . PRO D 1 492 ? -6.496 47.347 73.076 1.00 25.93 519 PRO D O 1
ATOM 18503 N N . PHE D 1 493 ? -7.782 47.078 71.232 1.00 27.33 520 PHE D N 1
ATOM 18504 C CA . PHE D 1 493 ? -8.692 46.040 71.780 1.00 27.07 520 PHE D CA 1
ATOM 18505 C C . PHE D 1 493 ? -8.342 44.647 71.221 1.00 26.29 520 PHE D C 1
ATOM 18506 O O . PHE D 1 493 ? -8.074 44.490 70.008 1.00 25.16 520 PHE D O 1
ATOM 18514 N N . PHE D 1 494 ? -8.329 43.651 72.112 1.00 26.11 521 PHE D N 1
ATOM 18515 C CA . PHE D 1 494 ? -7.892 42.256 71.843 1.00 25.86 521 PHE D CA 1
ATOM 18516 C C . PHE D 1 494 ? -8.923 41.309 72.464 1.00 23.94 521 PHE D C 1
ATOM 18517 O O . PHE D 1 494 ? -9.279 41.508 73.619 1.00 24.66 521 PHE D O 1
ATOM 18525 N N . VAL D 1 495 ? -9.415 40.331 71.709 1.00 22.66 522 VAL D N 1
ATOM 18526 C CA . VAL D 1 495 ? -10.334 39.289 72.247 1.00 22.12 522 VAL D CA 1
ATOM 18527 C C . VAL D 1 495 ? -9.522 38.026 72.574 1.00 21.55 522 VAL D C 1
ATOM 18528 O O . VAL D 1 495 ? -9.166 37.270 71.642 1.00 21.93 522 VAL D O 1
ATOM 18532 N N . SER D 1 496 ? -9.221 37.824 73.859 1.00 20.08 523 SER D N 1
ATOM 18533 C CA . SER D 1 496 ? -8.324 36.741 74.354 1.00 19.77 523 SER D CA 1
ATOM 18534 C C . SER D 1 496 ? -9.047 35.388 74.329 1.00 18.99 523 SER D C 1
ATOM 18535 O O . SER D 1 496 ? -8.347 34.366 74.266 1.00 18.61 523 SER D O 1
ATOM 18538 N N . GLU D 1 497 ? -10.384 35.376 74.384 1.00 18.92 524 GLU D N 1
ATOM 18539 C CA . GLU D 1 497 ? -11.196 34.169 74.075 1.00 18.53 524 GLU D CA 1
ATOM 18540 C C . GLU D 1 497 ? -12.559 34.556 73.505 1.00 18.33 524 GLU D C 1
ATOM 18541 O O . GLU D 1 497 ? -13.209 35.435 74.092 1.00 18.16 524 GLU D O 1
ATOM 18547 N N . PHE D 1 498 ? -12.993 33.862 72.453 1.00 17.68 525 PHE D N 1
ATOM 18548 C CA . PHE D 1 498 ? -14.426 33.541 72.206 1.00 17.37 525 PHE D CA 1
ATOM 18549 C C . PHE D 1 498 ? -14.484 32.122 71.629 1.00 16.53 525 PHE D C 1
ATOM 18550 O O . PHE D 1 498 ? -13.419 31.578 71.324 1.00 16.98 525 PHE D O 1
ATOM 18558 N N . GLY D 1 499 ? -15.674 31.544 71.475 1.00 15.77 526 GLY D N 1
ATOM 18559 C CA . GLY D 1 499 ? -15.838 30.295 70.712 1.00 16.13 526 GLY D CA 1
ATOM 18560 C C . GLY D 1 499 ? -17.015 29.460 71.182 1.00 16.37 526 GLY D C 1
ATOM 18561 O O . GLY D 1 499 ? -17.856 29.965 71.951 1.00 15.85 526 GLY D O 1
ATOM 18562 N N . GLY D 1 500 ? -17.071 28.207 70.730 1.00 16.68 527 GLY D N 1
ATOM 18563 C CA . GLY D 1 500 ? -18.132 27.268 71.130 1.00 16.63 527 GLY D CA 1
ATOM 18564 C C . GLY D 1 500 ? -17.718 25.824 70.962 1.00 16.17 527 GLY D C 1
ATOM 18565 O O . GLY D 1 500 ? -16.909 25.523 70.053 1.00 17.20 527 GLY D O 1
ATOM 18566 N N . GLY D 1 501 ? -18.270 24.953 71.797 1.00 15.43 528 GLY D N 1
ATOM 18567 C CA . GLY D 1 501 ? -18.048 23.501 71.689 1.00 15.84 528 GLY D CA 1
ATOM 18568 C C . GLY D 1 501 ? -18.703 22.911 70.448 1.00 15.44 528 GLY D C 1
ATOM 18569 O O . GLY D 1 501 ? -19.846 23.269 70.132 1.00 15.31 528 GLY D O 1
ATOM 18570 N N . ALA D 1 502 ? -18.009 22.012 69.765 1.00 14.85 529 ALA D N 1
ATOM 18571 C CA . ALA D 1 502 ? -18.614 21.127 68.753 1.00 14.56 529 ALA D CA 1
ATOM 18572 C C . ALA D 1 502 ? -17.908 19.781 68.816 1.00 14.80 529 ALA D C 1
ATOM 18573 O O . ALA D 1 502 ? -16.663 19.768 68.951 1.00 14.98 529 ALA D O 1
ATOM 18575 N N . LEU D 1 503 ? -18.683 18.701 68.739 1.00 14.65 530 LEU D N 1
ATOM 18576 C CA . LEU D 1 503 ? -18.135 17.348 68.522 1.00 14.67 530 LEU D CA 1
ATOM 18577 C C . LEU D 1 503 ? -17.901 17.162 67.023 1.00 14.51 530 LEU D C 1
ATOM 18578 O O . LEU D 1 503 ? -18.867 17.259 66.263 1.00 14.55 530 LEU D O 1
ATOM 18583 N N . TYR D 1 504 ? -16.659 16.882 66.633 1.00 14.50 531 TYR D N 1
ATOM 18584 C CA . TYR D 1 504 ? -16.234 16.582 65.240 1.00 14.56 531 TYR D CA 1
ATOM 18585 C C . TYR D 1 504 ? -17.123 15.507 64.613 1.00 14.88 531 TYR D C 1
ATOM 18586 O O . TYR D 1 504 ? -17.198 14.388 65.126 1.00 14.49 531 TYR D O 1
ATOM 18595 N N . ASN D 1 505 ? -17.750 15.869 63.494 1.00 16.08 532 ASN D N 1
ATOM 18596 C CA . ASN D 1 505 ? -18.555 14.983 62.616 1.00 16.57 532 ASN D CA 1
ATOM 18597 C C . ASN D 1 505 ? -19.913 14.702 63.270 1.00 16.91 532 ASN D C 1
ATOM 18598 O O . ASN D 1 505 ? -20.561 13.707 62.872 1.00 17.10 532 ASN D O 1
ATOM 18603 N N . HIS D 1 506 ? -20.295 15.501 64.269 1.00 17.06 533 HIS D N 1
ATOM 18604 C CA . HIS D 1 506 ? -21.705 15.680 64.691 1.00 17.83 533 HIS D CA 1
ATOM 18605 C C . HIS D 1 506 ? -22.273 16.827 63.851 1.00 19.02 533 HIS D C 1
ATOM 18606 O O . HIS D 1 506 ? -21.754 17.973 63.948 1.00 19.60 533 HIS D O 1
ATOM 18613 N N . HIS D 1 507 ? -23.247 16.484 63.006 1.00 19.71 534 HIS D N 1
ATOM 18614 C CA . HIS D 1 507 ? -23.830 17.333 61.943 1.00 20.17 534 HIS D CA 1
ATOM 18615 C C . HIS D 1 507 ? -25.318 17.541 62.241 1.00 20.38 534 HIS D C 1
ATOM 18616 O O . HIS D 1 507 ? -25.935 16.670 62.828 1.00 19.34 534 HIS D O 1
ATOM 18623 N N . GLY D 1 508 ? -25.827 18.726 61.929 1.00 21.29 535 GLY D N 1
ATOM 18624 C CA . GLY D 1 508 ? -27.238 19.100 62.108 1.00 20.86 535 GLY D CA 1
ATOM 18625 C C . GLY D 1 508 ? -27.459 20.473 61.527 1.00 20.61 535 GLY D C 1
ATOM 18626 O O . GLY D 1 508 ? -26.558 20.949 60.833 1.00 20.16 535 GLY D O 1
ATOM 18627 N N . ASP D 1 509 ? -28.596 21.092 61.823 1.00 21.82 536 ASP D N 1
ATOM 18628 C CA . ASP D 1 509 ? -28.862 22.499 61.444 1.00 22.99 536 ASP D CA 1
ATOM 18629 C C . ASP D 1 509 ? -28.150 23.394 62.471 1.00 21.10 536 ASP D C 1
ATOM 18630 O O . ASP D 1 509 ? -27.775 22.908 63.530 1.00 20.29 536 ASP D O 1
ATOM 18635 N N . LYS D 1 510 ? -27.951 24.664 62.140 1.00 21.15 537 LYS D N 1
ATOM 18636 C CA . LYS D 1 510 ? -27.005 25.576 62.835 1.00 21.58 537 LYS D CA 1
ATOM 18637 C C . LYS D 1 510 ? -27.520 25.978 64.224 1.00 21.09 537 LYS D C 1
ATOM 18638 O O . LYS D 1 510 ? -26.748 26.630 64.971 1.00 20.54 537 LYS D O 1
ATOM 18644 N N . LEU D 1 511 ? -28.778 25.668 64.541 1.00 20.08 538 LEU D N 1
ATOM 18645 C CA . LEU D 1 511 ? -29.391 25.972 65.859 1.00 20.57 538 LEU D CA 1
ATOM 18646 C C . LEU D 1 511 ? -29.307 24.733 66.751 1.00 19.60 538 LEU D C 1
ATOM 18647 O O . LEU D 1 511 ? -29.709 24.836 67.916 1.00 18.92 538 LEU D O 1
ATOM 18652 N N . THR D 1 512 ? -28.802 23.611 66.219 1.00 19.56 539 THR D N 1
ATOM 18653 C CA . THR D 1 512 ? -28.577 22.355 66.981 1.00 19.01 539 THR D CA 1
ATOM 18654 C C . THR D 1 512 ? -27.201 22.434 67.647 1.00 17.78 539 THR D C 1
ATOM 18655 O O . THR D 1 512 ? -26.195 22.250 66.942 1.00 17.06 539 THR D O 1
ATOM 18659 N N . ARG D 1 513 ? -27.183 22.685 68.957 1.00 17.08 540 ARG D N 1
ATOM 18660 C CA . ARG D 1 513 ? -25.952 22.909 69.759 1.00 16.44 540 ARG D CA 1
ATOM 18661 C C . ARG D 1 513 ? -25.100 21.634 69.778 1.00 15.61 540 ARG D C 1
ATOM 18662 O O . ARG D 1 513 ? -25.679 20.547 69.885 1.00 14.21 540 ARG D O 1
ATOM 18670 N N . TRP D 1 514 ? -23.778 21.814 69.655 1.00 15.08 541 TRP D N 1
ATOM 18671 C CA . TRP D 1 514 ? -22.689 20.791 69.666 1.00 15.27 541 TRP D CA 1
ATOM 18672 C C . TRP D 1 514 ? -22.456 20.237 68.255 1.00 14.91 541 TRP D C 1
ATOM 18673 O O . TRP D 1 514 ? -21.525 19.409 68.113 1.00 14.35 541 TRP D O 1
ATOM 18684 N N . THR D 1 515 ? -23.231 20.666 67.253 1.00 15.11 542 THR D N 1
ATOM 18685 C CA . THR D 1 515 ? -22.965 20.298 65.834 1.00 15.81 542 THR D CA 1
ATOM 18686 C C . THR D 1 515 ? -21.896 21.232 65.271 1.00 16.16 542 THR D C 1
ATOM 18687 O O . THR D 1 515 ? -21.714 22.321 65.827 1.00 16.35 542 THR D O 1
ATOM 18691 N N . GLU D 1 516 ? -21.209 20.811 64.213 1.00 16.67 543 GLU D N 1
ATOM 18692 C CA . GLU D 1 516 ? -20.197 21.663 63.541 1.00 17.97 543 GLU D CA 1
ATOM 18693 C C . GLU D 1 516 ? -20.885 22.937 63.011 1.00 18.00 543 GLU D C 1
ATOM 18694 O O . GLU D 1 516 ? -20.271 24.016 63.084 1.00 18.16 543 GLU D O 1
ATOM 18700 N N . GLU D 1 517 ? -22.135 22.830 62.549 1.00 18.26 544 GLU D N 1
ATOM 18701 C CA . GLU D 1 517 ? -22.881 23.949 61.903 1.00 18.42 544 GLU D CA 1
ATOM 18702 C C . GLU D 1 517 ? -23.168 25.057 62.925 1.00 18.47 544 GLU D C 1
ATOM 18703 O O . GLU D 1 517 ? -23.121 26.230 62.540 1.00 18.33 544 GLU D O 1
ATOM 18709 N N . TYR D 1 518 ? -23.471 24.702 64.177 1.00 18.59 545 TYR D N 1
ATOM 18710 C CA . TYR D 1 518 ? -23.728 25.685 65.262 1.00 17.98 545 TYR D CA 1
ATOM 18711 C C . TYR D 1 518 ? -22.445 26.486 65.471 1.00 18.02 545 TYR D C 1
ATOM 18712 O O . TYR D 1 518 ? -22.523 27.738 65.438 1.00 18.40 545 TYR D O 1
ATOM 18721 N N . GLN D 1 519 ? -21.315 25.789 65.662 1.00 17.54 546 GLN D N 1
ATOM 18722 C CA . GLN D 1 519 ? -19.978 26.416 65.871 1.00 17.15 546 GLN D CA 1
ATOM 18723 C C . GLN D 1 519 ? -19.584 27.252 64.637 1.00 16.95 546 GLN D C 1
ATOM 18724 O O . GLN D 1 519 ? -19.013 28.339 64.809 1.00 15.77 546 GLN D O 1
ATOM 18730 N N . GLU D 1 520 ? -19.840 26.739 63.433 1.00 17.80 547 GLU D N 1
ATOM 18731 C CA . GLU D 1 520 ? -19.571 27.460 62.163 1.00 19.36 547 GLU D CA 1
ATOM 18732 C C . GLU D 1 520 ? -20.369 28.778 62.145 1.00 19.64 547 GLU D C 1
ATOM 18733 O O . GLU D 1 520 ? -19.759 29.846 61.960 1.00 18.76 547 GLU D O 1
ATOM 18739 N N . TYR D 1 521 ? -21.683 28.674 62.336 1.00 20.07 548 TYR D N 1
ATOM 18740 C CA . TYR D 1 521 ? -22.639 29.789 62.556 1.00 21.27 548 TYR D CA 1
ATOM 18741 C C . TYR D 1 521 ? -22.112 30.743 63.637 1.00 21.09 548 TYR D C 1
ATOM 18742 O O . TYR D 1 521 ? -22.015 31.945 63.368 1.00 21.84 548 TYR D O 1
ATOM 18751 N N . LEU D 1 522 ? -21.779 30.232 64.823 1.00 20.55 549 LEU D N 1
ATOM 18752 C CA . LEU D 1 522 ? -21.261 31.063 65.943 1.00 19.57 549 LEU D CA 1
ATOM 18753 C C . LEU D 1 522 ? -20.067 31.888 65.445 1.00 20.13 549 LEU D C 1
ATOM 18754 O O . LEU D 1 522 ? -20.015 33.088 65.756 1.00 21.27 549 LEU D O 1
ATOM 18759 N N . TYR D 1 523 ? -19.145 31.283 64.694 1.00 19.69 550 TYR D N 1
ATOM 18760 C CA . TYR D 1 523 ? -17.858 31.926 64.309 1.00 20.13 550 TYR D CA 1
ATOM 18761 C C . TYR D 1 523 ? -18.085 33.034 63.269 1.00 21.00 550 TYR D C 1
ATOM 18762 O O . TYR D 1 523 ? -17.336 34.031 63.266 1.00 19.89 550 TYR D O 1
ATOM 18771 N N . GLN D 1 524 ? -19.056 32.831 62.381 1.00 21.69 551 GLN D N 1
ATOM 18772 C CA . GLN D 1 524 ? -19.496 33.838 61.387 1.00 22.42 551 GLN D CA 1
ATOM 18773 C C . GLN D 1 524 ? -20.010 35.081 62.136 1.00 23.71 551 GLN D C 1
ATOM 18774 O O . GLN D 1 524 ? -19.544 36.223 61.837 1.00 24.18 551 GLN D O 1
ATOM 18780 N N . GLU D 1 525 ? -20.926 34.870 63.085 1.00 22.87 552 GLU D N 1
ATOM 18781 C CA . GLU D 1 525 ? -21.682 35.964 63.744 1.00 21.63 552 GLU D CA 1
ATOM 18782 C C . GLU D 1 525 ? -20.746 36.701 64.698 1.00 22.29 552 GLU D C 1
ATOM 18783 O O . GLU D 1 525 ? -20.910 37.928 64.860 1.00 24.73 552 GLU D O 1
ATOM 18789 N N . GLN D 1 526 ? -19.777 35.987 65.273 1.00 22.21 553 GLN D N 1
ATOM 18790 C CA . GLN D 1 526 ? -18.752 36.567 66.176 1.00 22.03 553 GLN D CA 1
ATOM 18791 C C . GLN D 1 526 ? -17.833 37.470 65.350 1.00 23.73 553 GLN D C 1
ATOM 18792 O O . GLN D 1 526 ? -17.448 38.546 65.843 1.00 24.73 553 GLN D O 1
ATOM 18798 N N . ILE D 1 527 ? -17.542 37.078 64.112 1.00 24.66 554 ILE D N 1
ATOM 18799 C CA . ILE D 1 527 ? -16.599 37.828 63.240 1.00 25.05 554 ILE D CA 1
ATOM 18800 C C . ILE D 1 527 ? -17.308 39.081 62.713 1.00 25.79 554 ILE D C 1
ATOM 18801 O O . ILE D 1 527 ? -16.661 40.141 62.737 1.00 24.30 554 ILE D O 1
ATOM 18806 N N . LYS D 1 528 ? -18.593 39.003 62.345 1.00 26.84 555 LYS D N 1
ATOM 18807 C CA . LYS D 1 528 ? -19.399 40.213 62.023 1.00 28.72 555 LYS D CA 1
ATOM 18808 C C . LYS D 1 528 ? -19.390 41.170 63.221 1.00 27.92 555 LYS D C 1
ATOM 18809 O O . LYS D 1 528 ? -19.231 42.376 63.001 1.00 29.17 555 LYS D O 1
ATOM 18815 N N . MET D 1 529 ? -19.520 40.654 64.443 1.00 27.32 556 MET D N 1
ATOM 18816 C CA . MET D 1 529 ? -19.614 41.498 65.662 1.00 28.09 556 MET D CA 1
ATOM 18817 C C . MET D 1 529 ? -18.301 42.251 65.917 1.00 29.08 556 MET D C 1
ATOM 18818 O O . MET D 1 529 ? -18.378 43.463 66.226 1.00 30.43 556 MET D O 1
ATOM 18823 N N . LEU D 1 530 ? -17.155 41.564 65.850 1.00 28.67 557 LEU D N 1
ATOM 18824 C CA . LEU D 1 530 ? -15.839 42.129 66.268 1.00 28.60 557 LEU D CA 1
ATOM 18825 C C . LEU D 1 530 ? -15.287 43.033 65.156 1.00 30.28 557 LEU D C 1
ATOM 18826 O O . LEU D 1 530 ? -14.474 43.926 65.483 1.00 30.90 557 LEU D O 1
ATOM 18831 N N . LYS D 1 531 ? -15.730 42.819 63.911 1.00 30.78 558 LYS D N 1
ATOM 18832 C CA . LYS D 1 531 ? -15.408 43.663 62.726 1.00 33.39 558 LYS D CA 1
ATOM 18833 C C . LYS D 1 531 ? -15.981 45.079 62.895 1.00 34.53 558 LYS D C 1
ATOM 18834 O O . LYS D 1 531 ? -15.334 46.028 62.413 1.00 33.16 558 LYS D O 1
ATOM 18840 N N . LYS D 1 532 ? -17.152 45.226 63.525 1.00 35.71 559 LYS D N 1
ATOM 18841 C CA . LYS D 1 532 ? -17.762 46.559 63.812 1.00 35.83 559 LYS D CA 1
ATOM 18842 C C . LYS D 1 532 ? -16.875 47.387 64.767 1.00 35.11 559 LYS D C 1
ATOM 18843 O O . LYS D 1 532 ? -17.069 48.611 64.819 1.00 33.72 559 LYS D O 1
ATOM 18849 N N . ILE D 1 533 ? -15.940 46.768 65.501 1.00 35.25 560 ILE D N 1
ATOM 18850 C CA . ILE D 1 533 ? -15.174 47.458 66.581 1.00 34.59 560 ILE D CA 1
ATOM 18851 C C . ILE D 1 533 ? -13.944 48.110 65.968 1.00 34.95 560 ILE D C 1
ATOM 18852 O O . ILE D 1 533 ? -13.040 47.423 65.503 1.00 35.21 560 ILE D O 1
ATOM 18857 N N . PRO D 1 534 ? -13.862 49.455 65.991 1.00 33.48 561 PRO D N 1
ATOM 18858 C CA . PRO D 1 534 ? -12.790 50.163 65.303 1.00 31.94 561 PRO D CA 1
ATOM 18859 C C . PRO D 1 534 ? -11.416 49.847 65.908 1.00 29.54 561 PRO D C 1
ATOM 18860 O O . PRO D 1 534 ? -10.514 49.629 65.132 1.00 28.10 561 PRO D O 1
ATOM 18864 N N . THR D 1 535 ? -11.299 49.796 67.242 1.00 27.87 562 THR D N 1
ATOM 18865 C CA . THR D 1 535 ? -9.997 49.612 67.952 1.00 26.89 562 THR D CA 1
ATOM 18866 C C . THR D 1 535 ? -9.541 48.137 67.974 1.00 27.28 562 THR D C 1
ATOM 18867 O O . THR D 1 535 ? -8.472 47.857 68.604 1.00 28.23 562 THR D O 1
ATOM 18871 N N . LEU D 1 536 ? -10.249 47.202 67.324 1.00 25.95 563 LEU D N 1
ATOM 18872 C CA . LEU D 1 536 ? -9.853 45.764 67.370 1.00 24.69 563 LEU D CA 1
ATOM 18873 C C . LEU D 1 536 ? -8.524 45.580 66.628 1.00 23.88 563 LEU D C 1
ATOM 18874 O O . LEU D 1 536 ? -8.461 45.953 65.433 1.00 22.05 563 LEU D O 1
ATOM 18879 N N . ARG D 1 537 ? -7.505 45.046 67.309 1.00 23.86 564 ARG D N 1
ATOM 18880 C CA . ARG D 1 537 ? -6.165 44.822 66.705 1.00 24.64 564 ARG D CA 1
ATOM 18881 C C . ARG D 1 537 ? -5.701 43.376 66.874 1.00 23.87 564 ARG D C 1
ATOM 18882 O O . ARG D 1 537 ? -4.589 43.086 66.387 1.00 24.38 564 ARG D O 1
ATOM 18890 N N . GLY D 1 538 ? -6.495 42.495 67.490 1.00 22.36 565 GLY D N 1
ATOM 18891 C CA . GLY D 1 538 ? -6.131 41.065 67.571 1.00 21.78 565 GLY D CA 1
ATOM 18892 C C . GLY D 1 538 ? -7.220 40.198 68.164 1.00 21.14 565 GLY D C 1
ATOM 18893 O O . GLY D 1 538 ? -8.205 40.772 68.696 1.00 21.43 565 GLY D O 1
ATOM 18894 N N . MET D 1 539 ? -7.048 38.870 68.072 1.00 20.39 566 MET D N 1
ATOM 18895 C CA . MET D 1 539 ? -7.933 37.845 68.706 1.00 18.91 566 MET D CA 1
ATOM 18896 C C . MET D 1 539 ? -7.223 36.491 68.767 1.00 17.29 566 MET D C 1
ATOM 18897 O O . MET D 1 539 ? -6.484 36.179 67.846 1.00 16.94 566 MET D O 1
ATOM 18902 N N . THR D 1 540 ? -7.454 35.740 69.842 1.00 16.58 567 THR D N 1
ATOM 18903 C CA . THR D 1 540 ? -7.017 34.336 70.033 1.00 16.17 567 THR D CA 1
ATOM 18904 C C . THR D 1 540 ? -8.237 33.531 70.451 1.00 16.42 567 THR D C 1
ATOM 18905 O O . THR D 1 540 ? -8.524 33.349 71.632 1.00 16.27 567 THR D O 1
ATOM 18909 N N . PRO D 1 541 ? -9.065 33.127 69.474 1.00 16.52 568 PRO D N 1
ATOM 18910 C CA . PRO D 1 541 ? -10.203 32.263 69.768 1.00 16.71 568 PRO D CA 1
ATOM 18911 C C . PRO D 1 541 ? -9.836 31.010 70.577 1.00 16.33 568 PRO D C 1
ATOM 18912 O O . PRO D 1 541 ? -8.733 30.484 70.459 1.00 16.06 568 PRO D O 1
ATOM 18916 N N . TRP D 1 542 ? -10.781 30.603 71.421 1.00 15.99 569 TRP D N 1
ATOM 18917 C CA . TRP D 1 542 ? -10.723 29.393 72.279 1.00 16.31 569 TRP D CA 1
ATOM 18918 C C . TRP D 1 542 ? -11.444 28.256 71.557 1.00 15.63 569 TRP D C 1
ATOM 18919 O O . TRP D 1 542 ? -12.673 28.259 71.528 1.00 15.86 569 TRP D O 1
ATOM 18930 N N . ILE D 1 543 ? -10.719 27.306 70.939 1.00 14.08 570 ILE D N 1
ATOM 18931 C CA . ILE D 1 543 ? -9.284 27.101 71.047 1.00 13.13 570 ILE D CA 1
ATOM 18932 C C . ILE D 1 543 ? -8.824 26.323 69.799 1.00 12.82 570 ILE D C 1
ATOM 18933 O O . ILE D 1 543 ? -9.706 25.799 69.051 1.00 13.13 570 ILE D O 1
ATOM 18938 N N . LEU D 1 544 ? -7.520 26.269 69.533 1.00 12.20 571 LEU D N 1
ATOM 18939 C CA . LEU D 1 544 ? -6.961 25.561 68.348 1.00 12.65 571 LEU D CA 1
ATOM 18940 C C . LEU D 1 544 ? -7.475 24.118 68.306 1.00 12.53 571 LEU D C 1
ATOM 18941 O O . LEU D 1 544 ? -8.031 23.724 67.265 1.00 11.65 571 LEU D O 1
ATOM 18946 N N . VAL D 1 545 ? -7.286 23.363 69.390 1.00 13.23 572 VAL D N 1
ATOM 18947 C CA . VAL D 1 545 ? -7.606 21.904 69.417 1.00 14.04 572 VAL D CA 1
ATOM 18948 C C . VAL D 1 545 ? -8.338 21.526 70.718 1.00 14.42 572 VAL D C 1
ATOM 18949 O O . VAL D 1 545 ? -8.040 22.119 71.775 1.00 14.10 572 VAL D O 1
ATOM 18953 N N . ASP D 1 546 ? -9.281 20.575 70.619 1.00 14.71 573 ASP D N 1
ATOM 18954 C CA . ASP D 1 546 ? -9.972 19.932 71.768 1.00 14.61 573 ASP D CA 1
ATOM 18955 C C . ASP D 1 546 ? -8.903 19.487 72.765 1.00 14.27 573 ASP D C 1
ATOM 18956 O O . ASP D 1 546 ? -7.797 19.085 72.340 1.00 12.70 573 ASP D O 1
ATOM 18961 N N . PHE D 1 547 ? -9.217 19.605 74.053 1.00 15.06 574 PHE D N 1
ATOM 18962 C CA . PHE D 1 547 ? -8.264 19.363 75.164 1.00 15.44 574 PHE D CA 1
ATOM 18963 C C . PHE D 1 547 ? -9.034 18.860 76.388 1.00 15.31 574 PHE D C 1
ATOM 18964 O O . PHE D 1 547 ? -10.274 19.070 76.477 1.00 14.21 574 PHE D O 1
ATOM 18972 N N . ARG D 1 548 ? -8.293 18.247 77.318 1.00 15.33 575 ARG D N 1
ATOM 18973 C CA . ARG D 1 548 ? -8.869 17.483 78.457 1.00 15.53 575 ARG D CA 1
ATOM 18974 C C . ARG D 1 548 ? -9.246 18.441 79.592 1.00 15.53 575 ARG D C 1
ATOM 18975 O O . ARG D 1 548 ? -8.423 19.312 79.966 1.00 16.14 575 ARG D O 1
ATOM 18983 N N . SER D 1 549 ? -10.453 18.271 80.125 1.00 15.32 576 SER D N 1
ATOM 18984 C CA . SER D 1 549 ? -10.950 18.982 81.329 1.00 15.62 576 SER D CA 1
ATOM 18985 C C . SER D 1 549 ? -11.912 18.078 82.078 1.00 14.86 576 SER D C 1
ATOM 18986 O O . SER D 1 549 ? -12.911 17.654 81.507 1.00 14.35 576 SER D O 1
ATOM 18989 N N . PRO D 1 550 ? -11.690 17.829 83.387 1.00 14.75 577 PRO D N 1
ATOM 18990 C CA . PRO D 1 550 ? -12.635 17.047 84.191 1.00 14.51 577 PRO D CA 1
ATOM 18991 C C . PRO D 1 550 ? -13.891 17.854 84.565 1.00 14.79 577 PRO D C 1
ATOM 18992 O O . PRO D 1 550 ? -14.734 17.309 85.286 1.00 14.48 577 PRO D O 1
ATOM 18996 N N . ARG D 1 551 ? -14.022 19.084 84.041 1.00 14.87 578 ARG D N 1
ATOM 18997 C CA . ARG D 1 551 ? -15.253 19.900 84.193 1.00 15.91 578 ARG D CA 1
ATOM 18998 C C . ARG D 1 551 ? -16.260 19.567 83.093 1.00 16.30 578 ARG D C 1
ATOM 18999 O O . ARG D 1 551 ? -17.427 19.967 83.234 1.00 16.92 578 ARG D O 1
ATOM 19007 N N . ARG D 1 552 ? -15.836 18.841 82.060 1.00 16.50 579 ARG D N 1
ATOM 19008 C CA . ARG D 1 552 ? -16.649 18.583 80.845 1.00 16.26 579 ARG D CA 1
ATOM 19009 C C . ARG D 1 552 ? -17.096 17.110 80.838 1.00 16.28 579 ARG D C 1
ATOM 19010 O O . ARG D 1 552 ? -16.360 16.248 80.254 1.00 16.18 579 ARG D O 1
ATOM 19018 N N . ASN D 1 553 ? -18.264 16.819 81.436 1.00 15.33 580 ASN D N 1
ATOM 19019 C CA . ASN D 1 553 ? -18.764 15.431 81.654 1.00 14.59 580 ASN D CA 1
ATOM 19020 C C . ASN D 1 553 ? -20.052 15.142 80.873 1.00 14.10 580 ASN D C 1
ATOM 19021 O O . ASN D 1 553 ? -20.737 14.155 81.213 1.00 13.83 580 ASN D O 1
ATOM 19026 N N . LEU D 1 554 ? -20.345 15.899 79.815 1.00 13.77 581 LEU D N 1
ATOM 19027 C CA . LEU D 1 554 ? -21.424 15.517 78.869 1.00 13.21 581 LEU D CA 1
ATOM 19028 C C . LEU D 1 554 ? -21.020 14.211 78.187 1.00 12.92 581 LEU D C 1
ATOM 19029 O O . LEU D 1 554 ? -20.126 14.197 77.360 1.00 12.22 581 LEU D O 1
ATOM 19034 N N . PRO D 1 555 ? -21.651 13.056 78.494 1.00 13.47 582 PRO D N 1
ATOM 19035 C CA . PRO D 1 555 ? -21.350 11.823 77.773 1.00 13.29 582 PRO D CA 1
ATOM 19036 C C . PRO D 1 555 ? -21.607 12.014 76.272 1.00 13.44 582 PRO D C 1
ATOM 19037 O O . PRO D 1 555 ? -22.481 12.800 75.925 1.00 13.11 582 PRO D O 1
ATOM 19041 N N . ILE D 1 556 ? -20.836 11.305 75.437 1.00 13.68 583 ILE D N 1
ATOM 19042 C CA . ILE D 1 556 ? -20.977 11.230 73.953 1.00 14.01 583 ILE D CA 1
ATOM 19043 C C . ILE D 1 556 ? -20.372 12.496 73.325 1.00 14.08 583 ILE D C 1
ATOM 19044 O O . ILE D 1 556 ? -19.536 12.344 72.422 1.00 14.17 583 ILE D O 1
ATOM 19049 N N . ILE D 1 557 ? -20.793 13.696 73.748 1.00 14.32 584 ILE D N 1
ATOM 19050 C CA . ILE D 1 557 ? -20.281 15.004 73.222 1.00 14.18 584 ILE D CA 1
ATOM 19051 C C . ILE D 1 557 ? -18.882 15.287 73.785 1.00 14.66 584 ILE D C 1
ATOM 19052 O O . ILE D 1 557 ? -18.007 15.664 73.007 1.00 15.05 584 ILE D O 1
ATOM 19057 N N . GLN D 1 558 ? -18.690 15.179 75.100 1.00 14.57 585 GLN D N 1
ATOM 19058 C CA . GLN D 1 558 ? -17.487 15.719 75.788 1.00 14.64 585 GLN D CA 1
ATOM 19059 C C . GLN D 1 558 ? -16.578 14.589 76.261 1.00 14.06 585 GLN D C 1
ATOM 19060 O O . GLN D 1 558 ? -15.392 14.630 75.904 1.00 14.85 585 GLN D O 1
ATOM 19066 N N . ASP D 1 559 ? -17.097 13.660 77.073 1.00 13.57 586 ASP D N 1
ATOM 19067 C CA . ASP D 1 559 ? -16.310 12.551 77.677 1.00 12.79 586 ASP D CA 1
ATOM 19068 C C . ASP D 1 559 ? -14.974 13.127 78.159 1.00 11.49 586 ASP D C 1
ATOM 19069 O O . ASP D 1 559 ? -13.925 12.584 77.817 1.00 10.76 586 ASP D O 1
ATOM 19074 N N . GLY D 1 560 ? -15.020 14.237 78.891 1.00 11.30 587 GLY D N 1
ATOM 19075 C CA . GLY D 1 560 ? -13.839 14.819 79.553 1.00 10.90 587 GLY D CA 1
ATOM 19076 C C . GLY D 1 560 ? -12.993 15.675 78.635 1.00 10.61 587 GLY D C 1
ATOM 19077 O O . GLY D 1 560 ? -11.877 15.981 79.048 1.00 10.25 587 GLY D O 1
ATOM 19078 N N . TRP D 1 561 ? -13.486 16.020 77.441 1.00 11.05 588 TRP D N 1
ATOM 19079 C CA . TRP D 1 561 ? -12.849 17.011 76.526 1.00 12.03 588 TRP D CA 1
ATOM 19080 C C . TRP D 1 561 ? -13.646 18.318 76.532 1.00 12.56 588 TRP D C 1
ATOM 19081 O O . TRP D 1 561 ? -14.892 18.268 76.375 1.00 12.85 588 TRP D O 1
ATOM 19092 N N . ASN D 1 562 ? -12.941 19.435 76.705 1.00 12.95 589 ASN D N 1
ATOM 19093 C CA . ASN D 1 562 ? -13.395 20.750 76.210 1.00 13.55 589 ASN D CA 1
ATOM 19094 C C . ASN D 1 562 ? -13.459 20.609 74.699 1.00 13.47 589 ASN D C 1
ATOM 19095 O O . ASN D 1 562 ? -12.422 20.210 74.139 1.00 13.69 589 ASN D O 1
ATOM 19100 N N . ARG D 1 563 ? -14.611 20.908 74.084 1.00 13.18 590 ARG D N 1
ATOM 19101 C CA . ARG D 1 563 ? -14.875 20.629 72.647 1.00 13.46 590 ARG D CA 1
ATOM 19102 C C . ARG D 1 563 ? -14.802 21.892 71.777 1.00 14.10 590 ARG D C 1
ATOM 19103 O O . ARG D 1 563 ? -15.292 21.835 70.617 1.00 13.63 590 ARG D O 1
ATOM 19111 N N . LYS D 1 564 ? -14.161 22.959 72.265 1.00 15.01 591 LYS D N 1
ATOM 19112 C CA . LYS D 1 564 ? -14.124 24.274 71.569 1.00 15.77 591 LYS D CA 1
ATOM 19113 C C . LYS D 1 564 ? -12.964 24.322 70.565 1.00 15.52 591 LYS D C 1
ATOM 19114 O O . LYS D 1 564 ? -12.788 25.375 69.916 1.00 17.19 591 LYS D O 1
ATOM 19120 N N . GLY D 1 565 ? -12.217 23.230 70.414 1.00 15.18 592 GLY D N 1
ATOM 19121 C CA . GLY D 1 565 ? -11.192 23.089 69.362 1.00 15.31 592 GLY D CA 1
ATOM 19122 C C . GLY D 1 565 ? -11.747 23.474 68.002 1.00 15.33 592 GLY D C 1
ATOM 19123 O O . GLY D 1 565 ? -12.943 23.231 67.753 1.00 16.15 592 GLY D O 1
ATOM 19124 N N . LEU D 1 566 ? -10.935 24.116 67.162 1.00 15.39 593 LEU D N 1
ATOM 19125 C CA . LEU D 1 566 ? -11.205 24.195 65.704 1.00 14.88 593 LEU D CA 1
ATOM 19126 C C . LEU D 1 566 ? -10.739 22.867 65.092 1.00 14.95 593 LEU D C 1
ATOM 19127 O O . LEU D 1 566 ? -11.201 22.516 63.984 1.00 15.12 593 LEU D O 1
ATOM 19132 N N . ILE D 1 567 ? -9.926 22.112 65.839 1.00 14.38 594 ILE D N 1
ATOM 19133 C CA . ILE D 1 567 ? -9.465 20.750 65.449 1.00 14.07 594 ILE D CA 1
ATOM 19134 C C . ILE D 1 567 ? -9.979 19.735 66.475 1.00 14.08 594 ILE D C 1
ATOM 19135 O O . ILE D 1 567 ? -10.098 20.069 67.678 1.00 14.23 594 ILE D O 1
ATOM 19140 N N . SER D 1 568 ? -10.295 18.533 66.002 1.00 14.22 595 SER D N 1
ATOM 19141 C CA . SER D 1 568 ? -10.773 17.396 66.826 1.00 14.65 595 SER D CA 1
ATOM 19142 C C . SER D 1 568 ? -9.614 16.826 67.646 1.00 14.88 595 SER D C 1
ATOM 19143 O O . SER D 1 568 ? -8.461 17.014 67.232 1.00 14.99 595 SER D O 1
ATOM 19146 N N . ASP D 1 569 ? -9.916 16.134 68.749 1.00 15.47 596 ASP D N 1
ATOM 19147 C CA . ASP D 1 569 ? -8.933 15.373 69.571 1.00 16.06 596 ASP D CA 1
ATOM 19148 C C . ASP D 1 569 ? -8.070 14.460 68.684 1.00 15.72 596 ASP D C 1
ATOM 19149 O O . ASP D 1 569 ? -6.913 14.185 69.074 1.00 15.50 596 ASP D O 1
ATOM 19154 N N . GLY D 1 570 ? -8.603 14.015 67.542 1.00 15.74 597 GLY D N 1
ATOM 19155 C CA . GLY D 1 570 ? -7.922 13.095 66.609 1.00 16.22 597 GLY D CA 1
ATOM 19156 C C . GLY D 1 570 ? -7.116 13.813 65.536 1.00 15.89 597 GLY D C 1
ATOM 19157 O O . GLY D 1 570 ? -6.420 13.121 64.779 1.00 15.24 597 GLY D O 1
ATOM 19158 N N . GLY D 1 571 ? -7.187 15.146 65.475 1.00 16.23 598 GLY D N 1
ATOM 19159 C CA . GLY D 1 571 ? -6.361 15.977 64.576 1.00 17.03 598 GLY D CA 1
ATOM 19160 C C . GLY D 1 571 ? -7.092 16.406 63.305 1.00 17.99 598 GLY D C 1
ATOM 19161 O O . GLY D 1 571 ? -6.401 16.789 62.345 1.00 19.85 598 GLY D O 1
ATOM 19162 N N . PHE D 1 572 ? -8.430 16.416 63.300 1.00 18.17 599 PHE D N 1
ATOM 19163 C CA . PHE D 1 572 ? -9.266 16.699 62.105 1.00 18.10 599 PHE D CA 1
ATOM 19164 C C . PHE D 1 572 ? -9.876 18.090 62.206 1.00 18.76 599 PHE D C 1
ATOM 19165 O O . PHE D 1 572 ? -10.323 18.480 63.276 1.00 20.88 599 PHE D O 1
ATOM 19173 N N . LYS D 1 573 ? -9.958 18.785 61.084 1.00 19.31 600 LYS D N 1
ATOM 19174 C CA . LYS D 1 573 ? -10.470 20.171 61.036 1.00 20.63 600 LYS D CA 1
ATOM 19175 C C . LYS D 1 573 ? -12.008 20.163 61.046 1.00 19.42 600 LYS D C 1
ATOM 19176 O O . LYS D 1 573 ? -12.599 19.377 60.309 1.00 18.37 600 LYS D O 1
ATOM 19182 N N . LYS D 1 574 ? -12.613 20.991 61.906 1.00 18.83 601 LYS D N 1
ATOM 19183 C CA . LYS D 1 574 ? -14.081 21.223 61.994 1.00 19.41 601 LYS D CA 1
ATOM 19184 C C . LYS D 1 574 ? -14.455 22.354 61.021 1.00 19.31 601 LYS D C 1
ATOM 19185 O O . LYS D 1 574 ? -13.573 23.117 60.633 1.00 19.27 601 LYS D O 1
ATOM 19191 N N . LYS D 1 575 ? -15.724 22.462 60.626 1.00 19.86 602 LYS D N 1
ATOM 19192 C CA . LYS D 1 575 ? -16.158 23.439 59.590 1.00 20.49 602 LYS D CA 1
ATOM 19193 C C . LYS D 1 575 ? -15.710 24.842 59.998 1.00 20.99 602 LYS D C 1
ATOM 19194 O O . LYS D 1 575 ? -15.378 25.634 59.093 1.00 22.54 602 LYS D O 1
ATOM 19200 N N . ALA D 1 576 ? -15.720 25.140 61.299 1.00 20.51 603 ALA D N 1
ATOM 19201 C CA . ALA D 1 576 ? -15.508 26.504 61.840 1.00 20.74 603 ALA D CA 1
ATOM 19202 C C . ALA D 1 576 ? -14.066 26.959 61.561 1.00 20.91 603 ALA D C 1
ATOM 19203 O O . ALA D 1 576 ? -13.827 28.184 61.519 1.00 21.22 603 ALA D O 1
ATOM 19205 N N . PHE D 1 577 ? -13.129 26.016 61.417 1.00 19.77 604 PHE D N 1
ATOM 19206 C CA . PHE D 1 577 ? -11.696 26.313 61.175 1.00 19.54 604 PHE D CA 1
ATOM 19207 C C . PHE D 1 577 ? -11.571 27.143 59.887 1.00 21.27 604 PHE D C 1
ATOM 19208 O O . PHE D 1 577 ? -10.753 28.079 59.833 1.00 23.83 604 PHE D O 1
ATOM 19216 N N . HIS D 1 578 ? -12.370 26.815 58.874 1.00 21.90 605 HIS D N 1
ATOM 19217 C CA . HIS D 1 578 ? -12.336 27.442 57.525 1.00 23.71 605 HIS D CA 1
ATOM 19218 C C . HIS D 1 578 ? -12.930 28.868 57.575 1.00 24.34 605 HIS D C 1
ATOM 19219 O O . HIS D 1 578 ? -12.472 29.761 56.817 1.00 23.02 605 HIS D O 1
ATOM 19226 N N . VAL D 1 579 ? -13.891 29.105 58.463 1.00 24.65 606 VAL D N 1
ATOM 19227 C CA . VAL D 1 579 ? -14.468 30.461 58.679 1.00 24.84 606 VAL D CA 1
ATOM 19228 C C . VAL D 1 579 ? -13.364 31.381 59.211 1.00 24.72 606 VAL D C 1
ATOM 19229 O O . VAL D 1 579 ? -13.262 32.525 58.724 1.00 22.84 606 VAL D O 1
ATOM 19233 N N . LEU D 1 580 ? -12.568 30.908 60.174 1.00 24.65 607 LEU D N 1
ATOM 19234 C CA . LEU D 1 580 ? -11.558 31.778 60.822 1.00 25.31 607 LEU D CA 1
ATOM 19235 C C . LEU D 1 580 ? -10.361 31.975 59.882 1.00 25.87 607 LEU D C 1
ATOM 19236 O O . LEU D 1 580 ? -9.777 33.072 59.913 1.00 25.38 607 LEU D O 1
ATOM 19241 N N . LYS D 1 581 ? -10.008 30.972 59.071 1.00 28.41 608 LYS D N 1
ATOM 19242 C CA . LYS D 1 581 ? -8.848 31.052 58.136 1.00 30.61 608 LYS D CA 1
ATOM 19243 C C . LYS D 1 581 ? -9.161 32.105 57.071 1.00 29.32 608 LYS D C 1
ATOM 19244 O O . LYS D 1 581 ? -8.276 32.925 56.769 1.00 29.36 608 LYS D O 1
ATOM 19250 N N . ALA D 1 582 ? -10.384 32.060 56.538 1.00 30.55 609 ALA D N 1
ATOM 19251 C CA . ALA D 1 582 ? -10.939 33.002 55.535 1.00 30.43 609 ALA D CA 1
ATOM 19252 C C . ALA D 1 582 ? -10.723 34.441 56.013 1.00 30.74 609 ALA D C 1
ATOM 19253 O O . ALA D 1 582 ? -10.144 35.250 55.240 1.00 33.00 609 ALA D O 1
ATOM 19255 N N . TYR D 1 583 ? -11.146 34.736 57.247 1.00 27.62 610 TYR D N 1
ATOM 19256 C CA . TYR D 1 583 ? -11.103 36.095 57.842 1.00 27.16 610 TYR D CA 1
ATOM 19257 C C . TYR D 1 583 ? -9.642 36.506 58.062 1.00 26.83 610 TYR D C 1
ATOM 19258 O O . TYR D 1 583 ? -9.283 37.660 57.781 1.00 24.79 610 TYR D O 1
ATOM 19267 N N . TYR D 1 584 ? -8.815 35.577 58.538 1.00 26.16 611 TYR D N 1
ATOM 19268 C CA . TYR D 1 584 ? -7.360 35.801 58.731 1.00 26.93 611 TYR D CA 1
ATOM 19269 C C . TYR D 1 584 ? -6.687 36.124 57.381 1.00 26.75 611 TYR D C 1
ATOM 19270 O O . TYR D 1 584 ? -5.891 37.076 57.360 1.00 26.07 611 TYR D O 1
ATOM 19279 N N . ASP D 1 585 ? -6.992 35.388 56.299 1.00 26.91 612 ASP D N 1
ATOM 19280 C CA . ASP D 1 585 ? -6.463 35.659 54.930 1.00 26.54 612 ASP D CA 1
ATOM 19281 C C . ASP D 1 585 ? -6.815 37.098 54.535 1.00 27.27 612 ASP D C 1
ATOM 19282 O O . ASP D 1 585 ? -5.984 37.755 53.910 1.00 25.12 612 ASP D O 1
ATOM 19287 N N . GLU D 1 586 ? -8.013 37.542 54.917 1.00 31.82 613 GLU D N 1
ATOM 19288 C CA . GLU D 1 586 ? -8.609 38.875 54.623 1.00 34.54 613 GLU D CA 1
ATOM 19289 C C . GLU D 1 586 ? -7.818 39.939 55.394 1.00 35.58 613 GLU D C 1
ATOM 19290 O O . GLU D 1 586 ? -7.495 40.997 54.807 1.00 36.74 613 GLU D O 1
ATOM 19296 N N . MET D 1 587 ? -7.504 39.661 56.662 1.00 35.97 614 MET D N 1
ATOM 19297 C CA . MET D 1 587 ? -6.758 40.590 57.558 1.00 35.13 614 MET D CA 1
ATOM 19298 C C . MET D 1 587 ? -5.277 40.572 57.184 1.00 34.81 614 MET D C 1
ATOM 19299 O O . MET D 1 587 ? -4.570 41.553 57.500 1.00 33.72 614 MET D O 1
ATOM 19304 N N . GLU D 1 588 ? -4.820 39.488 56.557 1.00 34.41 615 GLU D N 1
ATOM 19305 C CA . GLU D 1 588 ? -3.422 39.400 56.089 1.00 34.01 615 GLU D CA 1
ATOM 19306 C C . GLU D 1 588 ? -3.249 40.436 54.976 1.00 34.65 615 GLU D C 1
ATOM 19307 O O . GLU D 1 588 ? -2.381 41.302 55.115 1.00 34.15 615 GLU D O 1
ATOM 19313 N N . LYS D 1 589 ? -4.098 40.350 53.950 1.00 38.36 616 LYS D N 1
ATOM 19314 C CA . LYS D 1 589 ? -4.171 41.285 52.793 1.00 39.79 616 LYS D CA 1
ATOM 19315 C C . LYS D 1 589 ? -4.324 42.724 53.294 1.00 38.36 616 LYS D C 1
ATOM 19316 O O . LYS D 1 589 ? -3.596 43.584 52.801 1.00 41.54 616 LYS D O 1
ATOM 19322 N N . LYS D 1 590 ? -5.246 42.976 54.220 1.00 37.21 617 LYS D N 1
ATOM 19323 C CA . LYS D 1 590 ? -5.601 44.344 54.672 1.00 39.86 617 LYS D CA 1
ATOM 19324 C C . LYS D 1 590 ? -4.429 45.005 55.411 1.00 42.89 617 LYS D C 1
ATOM 19325 O O . LYS D 1 590 ? -4.298 46.227 55.282 1.00 50.23 617 LYS D O 1
ATOM 19331 N N . TYR D 1 591 ? -3.621 44.258 56.172 1.00 42.80 618 TYR D N 1
ATOM 19332 C CA . TYR D 1 591 ? -2.475 44.802 56.960 1.00 40.89 618 TYR D CA 1
ATOM 19333 C C . TYR D 1 591 ? -1.146 44.385 56.323 1.00 44.31 618 TYR D C 1
ATOM 19334 O O . TYR D 1 591 ? -0.174 44.177 57.065 1.00 47.75 618 TYR D O 1
ATOM 19343 N N . ASN D 1 592 ? -1.077 44.276 54.999 1.00 47.79 619 ASN D N 1
ATOM 19344 C CA . ASN D 1 592 ? 0.187 43.888 54.327 1.00 53.52 619 ASN D CA 1
ATOM 19345 C C . ASN D 1 592 ? 1.165 45.068 54.400 1.00 60.28 619 ASN D C 1
ATOM 19346 O O . ASN D 1 592 ? 0.802 46.164 53.956 1.00 59.46 619 ASN D O 1
ATOM 19351 N N . TYR D 1 593 ? 2.357 44.831 54.955 1.00 71.63 620 TYR D N 1
ATOM 19352 C CA . TYR D 1 593 ? 3.443 45.826 55.161 1.00 76.74 620 TYR D CA 1
ATOM 19353 C C . TYR D 1 593 ? 4.720 45.297 54.489 1.00 80.74 620 TYR D C 1
ATOM 19354 O O . TYR D 1 593 ? 4.873 44.062 54.411 1.00 78.21 620 TYR D O 1
ATOM 19363 N N . GLN D 1 594 ? 5.594 46.193 54.009 1.00 85.74 621 GLN D N 1
ATOM 19364 C CA . GLN D 1 594 ? 6.875 45.853 53.322 1.00 87.15 621 GLN D CA 1
ATOM 19365 C C . GLN D 1 594 ? 8.043 46.248 54.235 1.00 86.61 621 GLN D C 1
ATOM 19366 O O . GLN D 1 594 ? 8.039 47.388 54.738 1.00 84.45 621 GLN D O 1
ATOM 19372 N N . ILE D 1 595 ? 8.997 45.329 54.432 1.00 85.14 622 ILE D N 1
ATOM 19373 C CA . ILE D 1 595 ? 10.053 45.381 55.492 1.00 84.76 622 ILE D CA 1
ATOM 19374 C C . ILE D 1 595 ? 11.080 46.470 55.137 1.00 88.69 622 ILE D C 1
ATOM 19375 O O . ILE D 1 595 ? 11.855 46.263 54.171 1.00 84.73 622 ILE D O 1
ATOM 19380 N N . LYS D 1 596 ? 11.102 47.548 55.943 1.00 91.96 623 LYS D N 1
ATOM 19381 C CA . LYS D 1 596 ? 11.838 48.838 55.751 1.00 88.61 623 LYS D CA 1
ATOM 19382 C C . LYS D 1 596 ? 11.764 49.273 54.279 1.00 80.33 623 LYS D C 1
ATOM 19383 O O . LYS D 1 596 ? 12.522 48.875 53.398 1.00 75.41 623 LYS D O 1
#